Protein AF-0000000079279108 (afdb_homodimer)

Structure (mmCIF, N/CA/C/O backbone):
data_AF-0000000079279108-model_v1
#
loop_
_entity.id
_entity.type
_entity.pdbx_description
1 polymer 'HAT C-terminal dimerisation domain-containing protein'
#
loop_
_atom_site.group_PDB
_atom_site.id
_atom_site.type_symbol
_atom_site.label_atom_id
_atom_site.label_alt_id
_atom_site.label_comp_id
_atom_site.label_asym_id
_atom_site.label_entity_id
_atom_site.label_seq_id
_atom_site.pdbx_PDB_ins_code
_atom_site.Cartn_x
_atom_site.Cartn_y
_atom_site.Cartn_z
_atom_site.occupancy
_atom_site.B_iso_or_equiv
_atom_site.auth_seq_id
_atom_site.auth_comp_id
_atom_site.auth_asym_id
_atom_site.auth_atom_id
_atom_site.pdbx_PDB_model_num
ATOM 1 N N . MET A 1 1 ? -10.445 35.812 -70.25 1 23.31 1 MET A N 1
ATOM 2 C CA . MET A 1 1 ? -10.172 35.562 -68.812 1 23.31 1 MET A CA 1
ATOM 3 C C . MET A 1 1 ? -9.758 34.125 -68.562 1 23.31 1 MET A C 1
ATOM 5 O O . MET A 1 1 ? -10.562 33.219 -68.75 1 23.31 1 MET A O 1
ATOM 9 N N . THR A 1 2 ? -8.523 33.781 -68.938 1 29.48 2 THR A N 1
ATOM 10 C CA . THR A 1 2 ? -7.887 32.469 -69 1 29.48 2 THR A CA 1
ATOM 11 C C . THR A 1 2 ? -7.844 31.828 -67.562 1 29.48 2 THR A C 1
ATOM 13 O O . THR A 1 2 ? -7.43 32.469 -66.625 1 29.48 2 THR A O 1
ATOM 16 N N . THR A 1 3 ? -8.789 30.969 -67.312 1 30.91 3 THR A N 1
ATOM 17 C CA . THR A 1 3 ? -9.062 30.281 -66.062 1 30.91 3 THR A CA 1
ATOM 18 C C . THR A 1 3 ? -7.789 29.656 -65.5 1 30.91 3 THR A C 1
ATOM 20 O O . THR A 1 3 ? -7.145 28.844 -66.188 1 30.91 3 THR A O 1
ATOM 23 N N . LYS A 1 4 ? -6.941 30.484 -64.875 1 30.44 4 LYS A N 1
ATOM 24 C CA . LYS A 1 4 ? -5.723 30.047 -64.25 1 30.44 4 LYS A CA 1
ATOM 25 C C . LYS A 1 4 ? -5.938 28.703 -63.531 1 30.44 4 LYS A C 1
ATOM 27 O O . LYS A 1 4 ? -6.816 28.578 -62.688 1 30.44 4 LYS A O 1
ATOM 32 N N . ALA A 1 5 ? -5.812 27.734 -64.312 1 32.38 5 ALA A N 1
ATOM 33 C CA . ALA A 1 5 ? -5.922 26.359 -63.812 1 32.38 5 ALA A CA 1
ATOM 34 C C . ALA A 1 5 ? -5.16 26.188 -62.5 1 32.38 5 ALA A C 1
ATOM 36 O O . ALA A 1 5 ? -3.988 26.562 -62.406 1 32.38 5 ALA A O 1
ATOM 37 N N . THR A 1 6 ? -5.738 26.516 -61.438 1 38.75 6 THR A N 1
ATOM 38 C CA . THR A 1 6 ? -5.191 26.312 -60.125 1 38.75 6 THR A CA 1
ATOM 39 C C . THR A 1 6 ? -4.391 25.016 -60.062 1 38.75 6 THR A C 1
ATOM 41 O O . THR A 1 6 ? -4.918 23.938 -60.344 1 38.75 6 THR A O 1
ATOM 44 N N . ARG A 1 7 ? -3.184 25.016 -60.531 1 41.59 7 ARG A N 1
ATOM 45 C CA . ARG A 1 7 ? -2.252 23.891 -60.5 1 41.59 7 ARG A CA 1
ATOM 46 C C . ARG A 1 7 ? -2.436 23.062 -59.25 1 41.59 7 ARG A C 1
ATOM 48 O O . ARG A 1 7 ? -2.439 23.609 -58.125 1 41.59 7 ARG A O 1
ATOM 55 N N . LYS A 1 8 ? -3.133 22.094 -59.375 1 48.66 8 LYS A N 1
ATOM 56 C CA . LYS A 1 8 ? -3.361 21.078 -58.344 1 48.66 8 LYS A CA 1
ATOM 57 C C . LYS A 1 8 ? -2.045 20.641 -57.688 1 48.66 8 LYS A C 1
ATOM 59 O O . LYS A 1 8 ? -1.098 20.281 -58.406 1 48.66 8 LYS A O 1
ATOM 64 N N . GLY A 1 9 ? -1.669 21.219 -56.5 1 59.38 9 GLY A N 1
ATOM 65 C CA . GLY A 1 9 ? -0.468 20.891 -55.75 1 59.38 9 GLY A CA 1
ATOM 66 C C . GLY A 1 9 ? -0.207 19.406 -55.656 1 59.38 9 GLY A C 1
ATOM 67 O O . GLY A 1 9 ? -1.136 18.594 -55.75 1 59.38 9 GLY A O 1
ATOM 68 N N . GLN A 1 10 ? 0.991 19.047 -56.062 1 69.5 10 GLN A N 1
ATOM 69 C CA . GLN A 1 10 ? 1.346 17.641 -56.031 1 69.5 10 GLN A CA 1
ATOM 70 C C . GLN A 1 10 ? 1.332 17.125 -54.594 1 69.5 10 GLN A C 1
ATOM 72 O O . GLN A 1 10 ? 1.549 17.875 -53.656 1 69.5 10 GLN A O 1
ATOM 77 N N . PHE A 1 11 ? 0.779 15.891 -54.344 1 76.75 11 PHE A N 1
ATOM 78 C CA . PHE A 1 11 ? 0.675 15.25 -53.031 1 76.75 11 PHE A CA 1
ATOM 79 C C . PHE A 1 11 ? 1.74 14.172 -52.875 1 76.75 11 PHE A C 1
ATOM 81 O O . PHE A 1 11 ? 2.209 13.602 -53.875 1 76.75 11 PHE A O 1
ATOM 88 N N . TYR A 1 12 ? 2.195 13.914 -51.625 1 77 12 TYR A N 1
ATOM 89 C CA . TYR A 1 12 ? 3.18 12.875 -51.344 1 77 12 TYR A CA 1
ATOM 90 C C . TYR A 1 12 ? 2.654 11.5 -51.719 1 77 12 TYR A C 1
ATOM 92 O O . TYR A 1 12 ? 1.53 11.133 -51.344 1 77 12 TYR A O 1
ATOM 100 N N . GLY A 1 13 ? 3.35 10.734 -52.594 1 76.25 13 GLY A N 1
ATOM 101 C CA . GLY A 1 13 ? 3.072 9.352 -52.938 1 76.25 13 GLY A CA 1
ATOM 102 C C . GLY A 1 13 ? 4.082 8.375 -52.344 1 76.25 13 GLY A C 1
ATOM 103 O O . GLY A 1 13 ? 5.254 8.727 -52.188 1 76.25 13 GLY A O 1
ATOM 104 N N . LYS A 1 14 ? 3.641 7.18 -52.094 1 72.75 14 LYS A N 1
ATOM 105 C CA . LYS A 1 14 ? 4.5 6.133 -51.531 1 72.75 14 LYS A CA 1
ATOM 106 C C . LYS A 1 14 ? 5.691 5.867 -52.469 1 72.75 14 LYS A C 1
ATOM 108 O O . LYS A 1 14 ? 6.762 5.465 -52 1 72.75 14 LYS A O 1
ATOM 113 N N . LYS A 1 15 ? 5.598 6.227 -53.656 1 76.94 15 LYS A N 1
ATOM 114 C CA . LYS A 1 15 ? 6.66 6.004 -54.625 1 76.94 15 LYS A CA 1
ATOM 115 C C . LYS A 1 15 ? 7.871 6.891 -54.344 1 76.94 15 LYS A C 1
ATOM 117 O O . LYS A 1 15 ? 9.008 6.508 -54.625 1 76.94 15 LYS A O 1
ATOM 122 N N . TYR A 1 16 ? 7.633 8.039 -53.719 1 79.31 16 TYR A N 1
ATOM 123 C CA . TYR A 1 16 ? 8.734 8.938 -53.406 1 79.31 16 TYR A CA 1
ATOM 124 C C . TYR A 1 16 ? 9.578 8.375 -52.281 1 79.31 16 TYR A C 1
ATOM 126 O O . TYR A 1 16 ? 10.805 8.492 -52.281 1 79.31 16 TYR A O 1
ATOM 134 N N . GLY A 1 17 ? 8.945 7.699 -51.375 1 74.56 17 GLY A N 1
ATOM 135 C CA . GLY A 1 17 ? 9.664 7.039 -50.312 1 74.56 17 GLY A CA 1
ATOM 136 C C . GLY A 1 17 ? 10.477 5.844 -50.781 1 74.56 17 GLY A C 1
ATOM 137 O O . GLY A 1 17 ? 11.516 5.531 -50.188 1 74.56 17 GLY A O 1
ATOM 138 N N . GLN A 1 18 ? 10.125 5.219 -51.812 1 75.69 18 GLN A N 1
ATOM 139 C CA . GLN A 1 18 ? 10.875 4.105 -52.406 1 75.69 18 GLN A CA 1
ATOM 140 C C . GLN A 1 18 ? 12.055 4.609 -53.219 1 75.69 18 GLN A C 1
ATOM 142 O O . GLN A 1 18 ? 13.109 3.98 -53.281 1 75.69 18 GLN A O 1
ATOM 147 N N . GLU A 1 19 ? 11.977 5.738 -53.906 1 79.38 19 GLU A N 1
ATOM 148 C CA . GLU A 1 19 ? 13.023 6.281 -54.781 1 79.38 19 GLU A CA 1
ATOM 149 C C . GLU A 1 19 ? 14.07 7.039 -53.969 1 79.38 19 GLU A C 1
ATOM 151 O O . GLU A 1 19 ? 15.258 7 -54.281 1 79.38 19 GLU A O 1
ATOM 156 N N . PHE A 1 20 ? 13.648 7.777 -52.938 1 77.81 20 PHE A N 1
ATOM 157 C CA . PHE A 1 20 ? 14.516 8.539 -52.031 1 77.81 20 PHE A CA 1
ATOM 158 C C . PHE A 1 20 ? 14.383 8.047 -50.594 1 77.81 20 PHE A C 1
ATOM 160 O O . PHE A 1 20 ? 13.43 8.406 -49.906 1 77.81 20 PHE A O 1
ATOM 167 N N . ASP A 1 21 ? 15.336 7.191 -50.219 1 73.12 21 ASP A N 1
ATOM 168 C CA . ASP A 1 21 ? 15.266 6.48 -48.938 1 73.12 21 ASP A CA 1
ATOM 169 C C . ASP A 1 21 ? 15.195 7.457 -47.75 1 73.12 21 ASP A C 1
ATOM 171 O O . ASP A 1 21 ? 14.734 7.094 -46.688 1 73.12 21 ASP A O 1
ATOM 175 N N . PHE A 1 22 ? 15.477 8.602 -48 1 74.81 22 PHE A N 1
ATOM 176 C CA . PHE A 1 22 ? 15.539 9.562 -46.906 1 74.81 22 PHE A CA 1
ATOM 177 C C . PHE A 1 22 ? 14.266 10.406 -46.844 1 74.81 22 PHE A C 1
ATOM 179 O O . PHE A 1 22 ? 14.125 11.273 -46 1 74.81 22 PHE A O 1
ATOM 186 N N . ILE A 1 23 ? 13.305 10.164 -47.625 1 79.44 23 ILE A N 1
ATOM 187 C CA . ILE A 1 23 ? 12.07 10.938 -47.656 1 79.44 23 ILE A CA 1
ATOM 188 C C . ILE A 1 23 ? 10.906 10.086 -47.188 1 79.44 23 ILE A C 1
ATOM 190 O O . ILE A 1 23 ? 10.773 8.922 -47.562 1 79.44 23 ILE A O 1
ATOM 194 N N . THR A 1 24 ? 10.133 10.57 -46.188 1 80.25 24 THR A N 1
ATOM 195 C CA . THR A 1 24 ? 8.898 9.945 -45.719 1 80.25 24 THR A CA 1
ATOM 196 C C . THR A 1 24 ? 7.738 10.938 -45.75 1 80.25 24 THR A C 1
ATOM 198 O O . THR A 1 24 ? 7.934 12.117 -46.062 1 80.25 24 THR A O 1
ATOM 201 N N . SER A 1 25 ? 6.59 10.352 -45.438 1 79.75 25 SER A N 1
ATOM 202 C CA . SER A 1 25 ? 5.402 11.195 -45.438 1 79.75 25 SER A CA 1
ATOM 203 C C . SER A 1 25 ? 5.48 12.258 -44.344 1 79.75 25 SER A C 1
ATOM 205 O O . SER A 1 25 ? 5.969 11.977 -43.25 1 79.75 25 SER A O 1
ATOM 207 N N . SER A 1 26 ? 5.18 13.508 -44.562 1 77 26 SER A N 1
ATOM 208 C CA . SER A 1 26 ? 5.188 14.609 -43.625 1 77 26 SER A CA 1
ATOM 209 C C . SER A 1 26 ? 3.912 14.625 -42.781 1 77 26 SER A C 1
ATOM 211 O O . SER A 1 26 ? 2.832 14.312 -43.281 1 77 26 SER A O 1
ATOM 213 N N . LYS A 1 27 ? 3.996 14.977 -41.5 1 70.19 27 LYS A N 1
ATOM 214 C CA . LYS A 1 27 ? 2.852 15.094 -40.594 1 70.19 27 LYS A CA 1
ATOM 215 C C . LYS A 1 27 ? 2.133 16.422 -40.812 1 70.19 27 LYS A C 1
ATOM 217 O O . LYS A 1 27 ? 1.02 16.625 -40.312 1 70.19 27 LYS A O 1
ATOM 222 N N . LYS A 1 28 ? 2.645 17.328 -41.5 1 75.12 28 LYS A N 1
ATOM 223 C CA . LYS A 1 28 ? 2.045 18.656 -41.656 1 75.12 28 LYS A CA 1
ATOM 224 C C . LYS A 1 28 ? 0.909 18.625 -42.688 1 75.12 28 LYS A C 1
ATOM 226 O O . LYS A 1 28 ? -0.187 19.125 -42.406 1 75.12 28 LYS A O 1
ATOM 231 N N . ASP A 1 29 ? 1.097 18.266 -43.969 1 74.44 29 ASP A N 1
ATOM 232 C CA . ASP A 1 29 ? 0.097 18.125 -45 1 74.44 29 ASP A CA 1
ATOM 233 C C . ASP A 1 29 ? 0.606 17.219 -46.125 1 74.44 29 ASP A C 1
ATOM 235 O O . ASP A 1 29 ? 1.786 16.859 -46.156 1 74.44 29 ASP A O 1
ATOM 239 N N . LYS A 1 30 ? -0.284 16.797 -47.094 1 77.12 30 LYS A N 1
ATOM 240 C CA . LYS A 1 30 ? 0.033 15.891 -48.188 1 77.12 30 LYS A CA 1
ATOM 241 C C . LYS A 1 30 ? 0.873 16.578 -49.25 1 77.12 30 LYS A C 1
ATOM 243 O O . LYS A 1 30 ? 1.364 15.938 -50.188 1 77.12 30 LYS A O 1
ATOM 248 N N . GLN A 1 31 ? 1.124 17.844 -49.094 1 81.81 31 GLN A N 1
ATOM 249 C CA . GLN A 1 31 ? 1.91 18.578 -50.062 1 81.81 31 GLN A CA 1
ATOM 250 C C . GLN A 1 31 ? 3.35 18.766 -49.594 1 81.81 31 GLN A C 1
ATOM 252 O O . GLN A 1 31 ? 4.137 19.438 -50.25 1 81.81 31 GLN A O 1
ATOM 257 N N . HIS A 1 32 ? 3.707 18.188 -48.5 1 83.94 32 HIS A N 1
ATOM 258 C CA . HIS A 1 32 ? 5.059 18.188 -47.938 1 83.94 32 HIS A CA 1
ATOM 259 C C . HIS A 1 32 ? 5.57 16.766 -47.75 1 83.94 32 HIS A C 1
ATOM 261 O O . HIS A 1 32 ? 4.781 15.844 -47.531 1 83.94 32 HIS A O 1
ATOM 267 N N . ALA A 1 33 ? 6.898 16.578 -47.938 1 82.81 33 ALA A N 1
ATOM 268 C CA . ALA A 1 33 ? 7.617 15.352 -47.594 1 82.81 33 ALA A CA 1
ATOM 269 C C . ALA A 1 33 ? 8.641 15.602 -46.5 1 82.81 33 ALA A C 1
ATOM 271 O O . ALA A 1 33 ? 9.195 16.703 -46.406 1 82.81 33 ALA A O 1
ATOM 272 N N . PHE A 1 34 ? 8.703 14.648 -45.625 1 81.5 34 PHE A N 1
ATOM 273 C CA . PHE A 1 34 ? 9.672 14.766 -44.531 1 81.5 34 PHE A CA 1
ATOM 274 C C . PHE A 1 34 ? 10.992 14.109 -44.906 1 81.5 34 PHE A C 1
ATOM 276 O O . PHE A 1 34 ? 11.031 12.93 -45.25 1 81.5 34 PHE A O 1
ATOM 283 N N . CYS A 1 35 ? 12.07 14.914 -44.875 1 76.38 35 CYS A N 1
ATOM 284 C CA . CYS A 1 35 ? 13.414 14.398 -45.094 1 76.38 35 CYS A CA 1
ATOM 285 C C . CYS A 1 35 ? 14.062 13.945 -43.812 1 76.38 35 CYS A C 1
ATOM 287 O O . CYS A 1 35 ? 14.312 14.758 -42.906 1 76.38 35 CYS A O 1
ATOM 289 N N . LYS A 1 36 ? 14.391 12.664 -43.812 1 74.81 36 LYS A N 1
ATOM 290 C CA . LYS A 1 36 ? 14.992 12.062 -42.625 1 74.81 36 LYS A CA 1
ATOM 291 C C . LYS A 1 36 ? 16.406 12.602 -42.406 1 74.81 36 LYS A C 1
ATOM 293 O O . LYS A 1 36 ? 16.875 12.633 -41.25 1 74.81 36 LYS A O 1
ATOM 298 N N . VAL A 1 37 ? 17.062 13.07 -43.281 1 73 37 VAL A N 1
ATOM 299 C CA . VAL A 1 37 ? 18.438 13.539 -43.219 1 73 37 VAL A CA 1
ATOM 300 C C . VAL A 1 37 ? 18.469 14.969 -42.688 1 73 37 VAL A C 1
ATOM 302 O O . VAL A 1 37 ? 19.234 15.281 -41.781 1 73 37 VAL A O 1
ATOM 305 N N . CYS A 1 38 ? 17.688 15.797 -43.156 1 72.75 38 CYS A N 1
ATOM 306 C CA . CYS A 1 38 ? 17.656 17.203 -42.781 1 72.75 38 CYS A CA 1
ATOM 307 C C . CYS A 1 38 ? 16.609 17.469 -41.719 1 72.75 38 CYS A C 1
ATOM 309 O O . CYS A 1 38 ? 16.531 18.578 -41.156 1 72.75 38 CYS A O 1
ATOM 311 N N . ARG A 1 39 ? 15.805 16.406 -41.375 1 68.25 39 ARG A N 1
ATOM 312 C CA . ARG A 1 39 ? 14.703 16.391 -40.438 1 68.25 39 ARG A CA 1
ATOM 313 C C . ARG A 1 39 ? 13.812 17.609 -40.594 1 68.25 39 ARG A C 1
ATOM 315 O O . ARG A 1 39 ? 13.461 18.266 -39.594 1 68.25 39 ARG A O 1
ATOM 322 N N . ARG A 1 40 ? 13.422 17.859 -41.688 1 77.5 40 ARG A N 1
ATOM 323 C CA . ARG A 1 40 ? 12.531 18.984 -42 1 77.5 40 ARG A CA 1
ATOM 324 C C . ARG A 1 40 ? 11.492 18.578 -43.031 1 77.5 40 ARG A C 1
ATOM 326 O O . ARG A 1 40 ? 11.719 17.656 -43.812 1 77.5 40 ARG A O 1
ATOM 333 N N . ASP A 1 41 ? 10.305 19.203 -42.938 1 81.25 41 ASP A N 1
ATOM 334 C CA . ASP A 1 41 ? 9.281 19.047 -43.969 1 81.25 41 ASP A CA 1
ATOM 335 C C . ASP A 1 41 ? 9.609 19.875 -45.219 1 81.25 41 ASP A C 1
ATOM 337 O O . ASP A 1 41 ? 9.867 21.078 -45.094 1 81.25 41 ASP A O 1
ATOM 341 N N . VAL A 1 42 ? 9.773 19.234 -46.281 1 80.69 42 VAL A N 1
ATOM 342 C CA . VAL A 1 42 ? 10.078 19.859 -47.562 1 80.69 42 VAL A CA 1
ATOM 343 C C . VAL A 1 42 ? 8.805 19.969 -48.406 1 80.69 42 VAL A C 1
ATOM 345 O O . VAL A 1 42 ? 8.07 18.984 -48.562 1 80.69 42 VAL A O 1
ATOM 348 N N . SER A 1 43 ? 8.422 21.125 -48.844 1 81 43 SER A N 1
ATOM 349 C CA . SER A 1 43 ? 7.25 21.312 -49.688 1 81 43 SER A CA 1
ATOM 350 C C . SER A 1 43 ? 7.445 20.672 -51.062 1 81 43 SER A C 1
ATOM 352 O O . SER A 1 43 ? 8.438 20.938 -51.75 1 81 43 SER A O 1
ATOM 354 N N . ILE A 1 44 ? 6.578 19.766 -51.375 1 81.62 44 ILE A N 1
ATOM 355 C CA . ILE A 1 44 ? 6.629 19.109 -52.688 1 81.62 44 ILE A CA 1
ATOM 356 C C . ILE A 1 44 ? 5.461 19.578 -53.562 1 81.62 44 ILE A C 1
ATOM 358 O O . ILE A 1 44 ? 5.117 18.938 -54.531 1 81.62 44 ILE A O 1
ATOM 362 N N . ALA A 1 45 ? 4.727 20.672 -53.25 1 79.12 45 ALA A N 1
ATOM 363 C CA . ALA A 1 45 ? 3.496 21.141 -53.875 1 79.12 45 ALA A CA 1
ATOM 364 C C . ALA A 1 45 ? 3.75 21.594 -55.312 1 79.12 45 ALA A C 1
ATOM 366 O O . ALA A 1 45 ? 2.859 21.5 -56.188 1 79.12 45 ALA A O 1
ATOM 367 N N . HIS A 1 46 ? 5.012 22.031 -55.688 1 78.88 46 HIS A N 1
ATOM 368 C CA . HIS A 1 46 ? 5.258 22.594 -57 1 78.88 46 HIS A CA 1
ATOM 369 C C . HIS A 1 46 ? 5.645 21.516 -58 1 78.88 46 HIS A C 1
ATOM 371 O O . HIS A 1 46 ? 5.102 21.453 -59.125 1 78.88 46 HIS A O 1
ATOM 377 N N . GLY A 1 47 ? 6.68 20.625 -57.781 1 78.31 47 GLY A N 1
ATOM 378 C CA . GLY A 1 47 ? 7.188 19.688 -58.781 1 78.31 47 GLY A CA 1
ATOM 379 C C . GLY A 1 47 ? 7.25 18.266 -58.281 1 78.31 47 GLY A C 1
ATOM 380 O O . GLY A 1 47 ? 7.781 17.391 -58.938 1 78.31 47 GLY A O 1
ATOM 381 N N . GLY A 1 48 ? 6.66 17.922 -57.25 1 78.75 48 GLY A N 1
ATOM 382 C CA . GLY A 1 48 ? 6.656 16.578 -56.656 1 78.75 48 GLY A CA 1
ATOM 383 C C . GLY A 1 48 ? 8.047 15.977 -56.562 1 78.75 48 GLY A C 1
ATOM 384 O O . GLY A 1 48 ? 8.859 16.422 -55.75 1 78.75 48 GLY A O 1
ATOM 385 N N . ARG A 1 49 ? 8.367 15.086 -57.469 1 79.88 49 ARG A N 1
ATOM 386 C CA . ARG A 1 49 ? 9.656 14.398 -57.531 1 79.88 49 ARG A CA 1
ATOM 387 C C . ARG A 1 49 ? 10.789 15.391 -57.75 1 79.88 49 ARG A C 1
ATOM 389 O O . ARG A 1 49 ? 11.859 15.258 -57.125 1 79.88 49 ARG A O 1
ATOM 396 N N . ASN A 1 50 ? 10.602 16.359 -58.531 1 81.62 50 ASN A N 1
ATOM 397 C CA . ASN A 1 50 ? 11.648 17.328 -58.844 1 81.62 50 ASN A CA 1
ATOM 398 C C . ASN A 1 50 ? 11.961 18.234 -57.656 1 81.62 50 ASN A C 1
ATOM 400 O O . ASN A 1 50 ? 13.094 18.672 -57.469 1 81.62 50 ASN A O 1
ATOM 404 N N . ASP A 1 51 ? 10.992 18.5 -56.781 1 82.75 51 ASP A N 1
ATOM 405 C CA . ASP A 1 51 ? 11.234 19.281 -55.562 1 82.75 51 ASP A CA 1
ATOM 406 C C . ASP A 1 51 ? 12.078 18.484 -54.562 1 82.75 51 ASP A C 1
ATOM 408 O O . ASP A 1 51 ? 12.938 19.047 -53.875 1 82.75 51 ASP A O 1
ATOM 412 N N . ILE A 1 52 ? 11.891 17.141 -54.562 1 81.62 52 ILE A N 1
ATOM 413 C CA . ILE A 1 52 ? 12.711 16.281 -53.719 1 81.62 52 ILE A CA 1
ATOM 414 C C . ILE A 1 52 ? 14.141 16.234 -54.281 1 81.62 52 ILE A C 1
ATOM 416 O O . ILE A 1 52 ? 15.102 16.359 -53.5 1 81.62 52 ILE A O 1
ATOM 420 N N . VAL A 1 53 ? 14.297 16.109 -55.531 1 81.94 53 VAL A N 1
ATOM 421 C CA . VAL A 1 53 ? 15.617 16.078 -56.156 1 81.94 53 VAL A CA 1
ATOM 422 C C . VAL A 1 53 ? 16.328 17.406 -55.906 1 81.94 53 VAL A C 1
ATOM 424 O O . VAL A 1 53 ? 17.531 17.422 -55.625 1 81.94 53 VAL A O 1
ATOM 427 N N . LYS A 1 54 ? 15.594 18.5 -56.031 1 82.06 54 LYS A N 1
ATOM 428 C CA . LYS A 1 54 ? 16.188 19.812 -55.719 1 82.06 54 LYS A CA 1
ATOM 429 C C . LYS A 1 54 ? 16.594 19.906 -54.25 1 82.06 54 LYS A C 1
ATOM 431 O O . LYS A 1 54 ? 17.641 20.469 -53.938 1 82.06 54 LYS A O 1
ATOM 436 N N . HIS A 1 55 ? 15.797 19.375 -53.312 1 80.44 55 HIS A N 1
ATOM 437 C CA . HIS A 1 55 ? 16.156 19.344 -51.906 1 80.44 55 HIS A CA 1
ATOM 438 C C . HIS A 1 55 ? 17.438 18.531 -51.688 1 80.44 55 HIS A C 1
ATOM 440 O O . HIS A 1 55 ? 18.297 18.938 -50.875 1 80.44 55 HIS A O 1
ATOM 446 N N . THR A 1 56 ? 17.641 17.422 -52.375 1 77.5 56 THR A N 1
ATOM 447 C CA . THR A 1 56 ? 18.844 16.609 -52.219 1 77.5 56 THR A CA 1
ATOM 448 C C . THR A 1 56 ? 20.078 17.391 -52.625 1 77.5 56 THR A C 1
ATOM 450 O O . THR A 1 56 ? 21.172 17.141 -52.094 1 77.5 56 THR A O 1
ATOM 453 N N . LYS A 1 57 ? 19.938 18.359 -53.469 1 75.25 57 LYS A N 1
ATOM 454 C CA . LYS A 1 57 ? 21.078 19.141 -53.969 1 75.25 57 LYS A CA 1
ATOM 455 C C . LYS A 1 57 ? 21.234 20.422 -53.156 1 75.25 57 LYS A C 1
ATOM 457 O O . LYS A 1 57 ? 22.188 21.188 -53.375 1 75.25 57 LYS A O 1
ATOM 462 N N . SER A 1 58 ? 20.25 20.656 -52.312 1 76.19 58 SER A N 1
ATOM 463 C CA . SER A 1 58 ? 20.359 21.875 -51.5 1 76.19 58 SER A CA 1
ATOM 464 C C . SER A 1 58 ? 21.531 21.781 -50.531 1 76.19 58 SER A C 1
ATOM 466 O O . SER A 1 58 ? 21.906 20.688 -50.125 1 76.19 58 SER A O 1
ATOM 468 N N . LYS A 1 59 ? 22.203 22.922 -50.125 1 69.75 59 LYS A N 1
ATOM 469 C CA . LYS A 1 59 ? 23.344 22.969 -49.219 1 69.75 59 LYS A CA 1
ATOM 470 C C . LYS A 1 59 ? 22.984 22.375 -47.875 1 69.75 59 LYS A C 1
ATOM 472 O O . LYS A 1 59 ? 23.797 21.656 -47.25 1 69.75 59 LYS A O 1
ATOM 477 N N . LEU A 1 60 ? 21.797 22.547 -47.438 1 66 60 LEU A N 1
ATOM 478 C CA . LEU A 1 60 ? 21.359 22.047 -46.156 1 66 60 LEU A CA 1
ATOM 479 C C . LEU A 1 60 ? 21.266 20.531 -46.156 1 66 60 LEU A C 1
ATOM 481 O O . LEU A 1 60 ? 21.703 19.875 -45.188 1 66 60 LEU A O 1
ATOM 485 N N . HIS A 1 61 ? 20.766 19.922 -47.062 1 72.25 61 HIS A N 1
ATOM 486 C CA . HIS A 1 61 ? 20.688 18.469 -47.125 1 72.25 61 HIS A CA 1
ATOM 487 C C . HIS A 1 61 ? 22.062 17.859 -47.312 1 72.25 61 HIS A C 1
ATOM 489 O O . HIS A 1 61 ? 22.406 16.875 -46.625 1 72.25 61 HIS A O 1
ATOM 495 N N . VAL A 1 62 ? 22.875 18.422 -48.156 1 73.44 62 VAL A N 1
ATOM 496 C CA . VAL A 1 62 ? 24.219 17.922 -48.375 1 73.44 62 VAL A CA 1
ATOM 497 C C . VAL A 1 62 ? 25.062 18.078 -47.125 1 73.44 62 VAL A C 1
ATOM 499 O O . VAL A 1 62 ? 25.797 17.156 -46.75 1 73.44 62 VAL A O 1
ATOM 502 N N . ASP A 1 63 ? 24.922 19.156 -46.375 1 65.94 63 ASP A N 1
ATOM 503 C CA . ASP A 1 63 ? 25.641 19.344 -45.094 1 65.94 63 ASP A CA 1
ATOM 504 C C . ASP A 1 63 ? 25.109 18.375 -44.031 1 65.94 63 ASP A C 1
ATOM 506 O O . ASP A 1 63 ? 25.891 17.797 -43.281 1 65.94 63 ASP A O 1
ATOM 510 N N . SER A 1 64 ? 23.828 18.141 -44.031 1 66.25 64 SER A N 1
ATOM 511 C CA . SER A 1 64 ? 23.25 17.203 -43.062 1 66.25 64 SER A CA 1
ATOM 512 C C . SER A 1 64 ? 23.609 15.766 -43.406 1 66.25 64 SER A C 1
ATOM 514 O O . SER A 1 64 ? 23.859 14.953 -42.5 1 66.25 64 SER A O 1
ATOM 516 N N . MET A 1 65 ? 23.672 15.477 -44.562 1 64.25 65 MET A N 1
ATOM 517 C CA . MET A 1 65 ? 24.125 14.156 -45 1 64.25 65 MET A CA 1
ATOM 518 C C . MET A 1 65 ? 25.625 13.992 -44.75 1 64.25 65 MET A C 1
ATOM 520 O O . MET A 1 65 ? 26.062 12.922 -44.312 1 64.25 65 MET A O 1
ATOM 524 N N . SER A 1 66 ? 26.422 14.953 -45.031 1 61.41 66 SER A N 1
ATOM 525 C CA . SER A 1 66 ? 27.844 14.891 -44.719 1 61.41 66 SER A CA 1
ATOM 526 C C . SER A 1 66 ? 28.094 14.82 -43.219 1 61.41 66 SER A C 1
ATOM 528 O O . SER A 1 66 ? 28.969 14.086 -42.75 1 61.41 66 SER A O 1
ATOM 530 N N . MET A 1 67 ? 27.344 15.523 -42.406 1 54.09 67 MET A N 1
ATOM 531 C CA . MET A 1 67 ? 27.469 15.414 -40.969 1 54.09 67 MET A CA 1
ATOM 532 C C . MET A 1 67 ? 26.984 14.047 -40.469 1 54.09 67 MET A C 1
ATOM 534 O O . MET A 1 67 ? 27.578 13.461 -39.562 1 54.09 67 MET A O 1
ATOM 538 N N . ARG A 1 68 ? 25.953 13.484 -41.031 1 48.38 68 ARG A N 1
ATOM 539 C CA . ARG A 1 68 ? 25.5 12.141 -40.719 1 48.38 68 ARG A CA 1
ATOM 540 C C . ARG A 1 68 ? 26.469 11.086 -41.25 1 48.38 68 ARG A C 1
ATOM 542 O O . ARG A 1 68 ? 26.734 10.078 -40.594 1 48.38 68 ARG A O 1
ATOM 549 N N . THR A 1 69 ? 26.922 11.156 -42.406 1 48.31 69 THR A N 1
ATOM 550 C CA . THR A 1 69 ? 27.969 10.281 -42.938 1 48.31 69 THR A CA 1
ATOM 551 C C . THR A 1 69 ? 29.266 10.5 -42.156 1 48.31 69 THR A C 1
ATOM 553 O O . THR A 1 69 ? 30 9.547 -41.875 1 48.31 69 THR A O 1
ATOM 556 N N . GLU A 1 70 ? 29.719 11.703 -41.938 1 42.22 70 GLU A N 1
ATOM 557 C CA . GLU A 1 70 ? 30.859 11.891 -41.062 1 42.22 70 GLU A CA 1
ATOM 558 C C . GLU A 1 70 ? 30.562 11.414 -39.625 1 42.22 70 GLU A C 1
ATOM 560 O O . GLU A 1 70 ? 31.422 10.828 -38.969 1 42.22 70 GLU A O 1
ATOM 565 N N . ALA A 1 71 ? 29.359 11.625 -39.156 1 39.44 71 ALA A N 1
ATOM 566 C CA . ALA A 1 71 ? 28.969 11 -37.906 1 39.44 71 ALA A CA 1
ATOM 567 C C . ALA A 1 71 ? 28.844 9.484 -38.062 1 39.44 71 ALA A C 1
ATOM 569 O O . ALA A 1 71 ? 29.25 8.727 -37.156 1 39.44 71 ALA A O 1
ATOM 570 N N . HIS A 1 72 ? 28.281 8.914 -39.062 1 38.38 72 HIS A N 1
ATOM 571 C CA . HIS A 1 72 ? 28.328 7.496 -39.406 1 38.38 72 HIS A CA 1
ATOM 572 C C . HIS A 1 72 ? 29.75 7.047 -39.719 1 38.38 72 HIS A C 1
ATOM 574 O O . HIS A 1 72 ? 30.156 5.941 -39.375 1 38.38 72 HIS A O 1
ATOM 580 N N . SER A 1 73 ? 30.484 7.664 -40.562 1 37.72 73 SER A N 1
ATOM 581 C CA . SER A 1 73 ? 31.891 7.336 -40.781 1 37.72 73 SER A CA 1
ATOM 582 C C . SER A 1 73 ? 32.719 7.562 -39.531 1 37.72 73 SER A C 1
ATOM 584 O O . SER A 1 73 ? 33.625 6.789 -39.25 1 37.72 73 SER A O 1
ATOM 586 N N . THR A 1 74 ? 32.594 8.766 -38.844 1 35.69 74 THR A N 1
ATOM 587 C CA . THR A 1 74 ? 33.188 8.812 -37.5 1 35.69 74 THR A CA 1
ATOM 588 C C . THR A 1 74 ? 32.469 7.84 -36.562 1 35.69 74 THR A C 1
ATOM 590 O O . THR A 1 74 ? 33.062 7.332 -35.625 1 35.69 74 THR A O 1
ATOM 593 N N . MET A 1 75 ? 31.234 7.516 -36.719 1 32.44 75 MET A N 1
ATOM 594 C CA . MET A 1 75 ? 30.562 6.418 -36.031 1 32.44 75 MET A CA 1
ATOM 595 C C . MET A 1 75 ? 31.062 5.07 -36.531 1 32.44 75 MET A C 1
ATOM 597 O O . MET A 1 75 ? 31.188 4.121 -35.75 1 32.44 75 MET A O 1
ATOM 601 N N . LYS A 1 76 ? 31.141 4.691 -37.844 1 34.12 76 LYS A N 1
ATOM 602 C CA . LYS A 1 76 ? 31.812 3.498 -38.344 1 34.12 76 LYS A CA 1
ATOM 603 C C . LYS A 1 76 ? 33.281 3.467 -37.875 1 34.12 76 LYS A C 1
ATOM 605 O O . LYS A 1 76 ? 33.812 2.406 -37.531 1 34.12 76 LYS A O 1
ATOM 610 N N . LEU A 1 77 ? 34.062 4.441 -38.281 1 31.3 77 LEU A N 1
ATOM 611 C CA . LEU A 1 77 ? 35.438 4.434 -37.812 1 31.3 77 LEU A CA 1
ATOM 612 C C . LEU A 1 77 ? 35.531 4.496 -36.312 1 31.3 77 LEU A C 1
ATOM 614 O O . LEU A 1 77 ? 36.469 3.949 -35.719 1 31.3 77 LEU A O 1
ATOM 618 N N . THR A 1 78 ? 34.844 5.492 -35.688 1 31.31 78 THR A N 1
ATOM 619 C CA . THR A 1 78 ? 34.656 5.262 -34.25 1 31.31 78 THR A CA 1
ATOM 620 C C . THR A 1 78 ? 33.781 4.027 -34 1 31.31 78 THR A C 1
ATOM 622 O O . THR A 1 78 ? 32.594 4.137 -33.844 1 31.31 78 THR A O 1
ATOM 625 N N . SER A 1 79 ? 33.344 3.184 -34.906 1 34.44 79 SER A N 1
ATOM 626 C CA . SER A 1 79 ? 33.062 1.771 -34.656 1 34.44 79 SER A CA 1
ATOM 627 C C . SER A 1 79 ? 33.594 1.354 -33.281 1 34.44 79 SER A C 1
ATOM 629 O O . SER A 1 79 ? 34.812 1.232 -33.062 1 34.44 79 SER A O 1
ATOM 631 N N . TRP A 1 80 ? 33.219 1.963 -32.312 1 34.06 80 TRP A N 1
ATOM 632 C CA . TRP A 1 80 ? 33.438 2.004 -30.875 1 34.06 80 TRP A CA 1
ATOM 633 C C . TRP A 1 80 ? 33.719 0.605 -30.328 1 34.06 80 TRP A C 1
ATOM 635 O O . TRP A 1 80 ? 32.812 -0.219 -30.25 1 34.06 80 TRP A O 1
ATOM 645 N N . ALA A 1 81 ? 34.469 -0.094 -30.844 1 37.78 81 ALA A N 1
ATOM 646 C CA . ALA A 1 81 ? 35.125 -1.14 -30.078 1 37.78 81 ALA A CA 1
ATOM 647 C C . ALA A 1 81 ? 35 -0.901 -28.578 1 37.78 81 ALA A C 1
ATOM 649 O O . ALA A 1 81 ? 35.594 0.027 -28.031 1 37.78 81 ALA A O 1
ATOM 650 N N . SER A 1 82 ? 33.75 -0.853 -28.156 1 49.88 82 SER A N 1
ATOM 651 C CA . SER A 1 82 ? 33.562 -0.828 -26.719 1 49.88 82 SER A CA 1
ATOM 652 C C . SER A 1 82 ? 34.781 -1.345 -25.969 1 49.88 82 SER A C 1
ATOM 654 O O . SER A 1 82 ? 35.219 -2.477 -26.203 1 49.88 82 SER A O 1
ATOM 656 N N . THR A 1 83 ? 35.75 -0.461 -25.859 1 61 83 THR A N 1
ATOM 657 C CA . THR A 1 83 ? 36.906 -0.793 -25.047 1 61 83 THR A CA 1
ATOM 658 C C . THR A 1 83 ? 36.5 -1.633 -23.844 1 61 83 THR A C 1
ATOM 660 O O . THR A 1 83 ? 35.344 -1.687 -23.484 1 61 83 THR A O 1
ATOM 663 N N . SER A 1 84 ? 37.344 -2.541 -23.734 1 71.56 84 SER A N 1
ATOM 664 C CA . SER A 1 84 ? 37.188 -3.352 -22.531 1 71.56 84 SER A CA 1
ATOM 665 C C . SER A 1 84 ? 36.656 -2.516 -21.375 1 71.56 84 SER A C 1
ATOM 667 O O . SER A 1 84 ? 35.812 -2.982 -20.594 1 71.56 84 SER A O 1
ATOM 669 N N . GLN A 1 85 ? 36.906 -1.174 -21.5 1 77.62 85 GLN A N 1
ATOM 670 C CA . GLN A 1 85 ? 36.5 -0.306 -20.406 1 77.62 85 GLN A CA 1
ATOM 671 C C . GLN A 1 85 ? 35.031 0.062 -20.547 1 77.62 85 GLN A C 1
ATOM 673 O O . GLN A 1 85 ? 34.312 0.132 -19.547 1 77.62 85 GLN A O 1
ATOM 678 N N . ASP A 1 86 ? 34.562 0.228 -21.766 1 83 86 ASP A N 1
ATOM 679 C CA . ASP A 1 86 ? 33.188 0.586 -22 1 83 86 ASP A CA 1
ATOM 680 C C . ASP A 1 86 ? 32.25 -0.568 -21.641 1 83 86 ASP A C 1
ATOM 682 O O . ASP A 1 86 ? 31.156 -0.35 -21.094 1 83 86 ASP A O 1
ATOM 686 N N . LEU A 1 87 ? 32.75 -1.67 -21.922 1 89.94 87 LEU A N 1
ATOM 687 C CA . LEU A 1 87 ? 31.938 -2.842 -21.609 1 89.94 87 LEU A CA 1
ATOM 688 C C . LEU A 1 87 ? 31.828 -3.031 -20.094 1 89.94 87 LEU A C 1
ATOM 690 O O . LEU A 1 87 ? 30.781 -3.475 -19.594 1 89.94 87 LEU A O 1
ATOM 694 N N . ASN A 1 88 ? 32.906 -2.641 -19.453 1 89.69 88 ASN A N 1
ATOM 695 C CA . ASN A 1 88 ? 32.875 -2.746 -18 1 89.69 88 ASN A CA 1
ATOM 696 C C . ASN A 1 88 ? 31.891 -1.759 -17.391 1 89.69 88 ASN A C 1
ATOM 698 O O . ASN A 1 88 ? 31.234 -2.07 -16.391 1 89.69 88 ASN A O 1
ATOM 702 N N . VAL A 1 89 ? 31.828 -0.653 -17.984 1 92 89 VAL A N 1
ATOM 703 C CA . VAL A 1 89 ? 30.891 0.348 -17.5 1 92 89 VAL A CA 1
ATOM 704 C C . VAL A 1 89 ? 29.453 -0.117 -17.75 1 92 89 VAL A C 1
ATOM 706 O O . VAL A 1 89 ? 28.594 0.009 -16.875 1 92 89 VAL A O 1
ATOM 709 N N . THR A 1 90 ? 29.25 -0.616 -18.953 1 93.56 90 THR A N 1
ATOM 710 C CA . THR A 1 90 ? 27.922 -1.128 -19.266 1 93.56 90 THR A CA 1
ATOM 711 C C . THR A 1 90 ? 27.562 -2.287 -18.344 1 93.56 90 THR A C 1
ATOM 713 O O . THR A 1 90 ? 26.391 -2.438 -17.953 1 93.56 90 THR A O 1
ATOM 716 N N . ARG A 1 91 ? 28.5 -3.094 -18.078 1 95 91 ARG A N 1
ATOM 717 C CA . ARG A 1 91 ? 28.281 -4.188 -17.141 1 95 91 ARG A CA 1
ATOM 718 C C . ARG A 1 91 ? 27.859 -3.66 -15.766 1 95 91 ARG A C 1
ATOM 720 O O . ARG A 1 91 ? 26.953 -4.199 -15.141 1 95 91 ARG A O 1
ATOM 727 N N . ALA A 1 92 ? 28.562 -2.631 -15.328 1 95.56 92 ALA A N 1
ATOM 728 C CA . ALA A 1 92 ? 28.219 -2.016 -14.047 1 95.56 92 ALA A CA 1
ATOM 729 C C . ALA A 1 92 ? 26.781 -1.479 -14.062 1 95.56 92 ALA A C 1
ATOM 731 O O . ALA A 1 92 ? 26.047 -1.64 -13.094 1 95.56 92 ALA A O 1
ATOM 732 N N . GLU A 1 93 ? 26.422 -0.868 -15.141 1 96.31 93 GLU A N 1
ATOM 733 C CA . GLU A 1 93 ? 25.078 -0.308 -15.273 1 96.31 93 GLU A CA 1
ATOM 734 C C . GLU A 1 93 ? 24.016 -1.407 -15.289 1 96.31 93 GLU A C 1
ATOM 736 O O . GLU A 1 93 ? 22.938 -1.248 -14.719 1 96.31 93 GLU A O 1
ATOM 741 N N . CYS A 1 94 ? 24.312 -2.531 -15.914 1 95.88 94 CYS A N 1
ATOM 742 C CA . CYS A 1 94 ? 23.406 -3.67 -15.93 1 95.88 94 CYS A CA 1
ATOM 743 C C . CYS A 1 94 ? 23.266 -4.277 -14.539 1 95.88 94 CYS A C 1
ATOM 745 O O . CYS A 1 94 ? 22.172 -4.688 -14.141 1 95.88 94 CYS A O 1
ATOM 747 N N . LEU A 1 95 ? 24.359 -4.297 -13.859 1 96.5 95 LEU A N 1
ATOM 748 C CA . LEU A 1 95 ? 24.328 -4.832 -12.5 1 96.5 95 LEU A CA 1
ATOM 749 C C . LEU A 1 95 ? 23.469 -3.959 -11.586 1 96.5 95 LEU A C 1
ATOM 751 O O . LEU A 1 95 ? 22.688 -4.473 -10.797 1 96.5 95 LEU A O 1
ATOM 755 N N . PHE A 1 96 ? 23.594 -2.662 -11.695 1 97.12 96 PHE A N 1
ATOM 756 C CA . PHE A 1 96 ? 22.75 -1.759 -10.922 1 97.12 96 PHE A CA 1
ATOM 757 C C . PHE A 1 96 ? 21.297 -1.896 -11.312 1 97.12 96 PHE A C 1
ATOM 759 O O . PHE A 1 96 ? 20.406 -1.782 -10.469 1 97.12 96 PHE A O 1
ATOM 766 N N . THR A 1 97 ? 21.078 -2.096 -12.578 1 96.69 97 THR A N 1
ATOM 767 C CA . THR A 1 97 ? 19.703 -2.314 -13.039 1 96.69 97 THR A CA 1
ATOM 768 C C . THR A 1 97 ? 19.109 -3.557 -12.383 1 96.69 97 THR A C 1
ATOM 770 O O . THR A 1 97 ? 17.953 -3.539 -11.938 1 96.69 97 THR A O 1
ATOM 773 N N . ALA A 1 98 ? 19.906 -4.594 -12.312 1 96.38 98 ALA A N 1
ATOM 774 C CA . ALA A 1 98 ? 19.469 -5.816 -11.641 1 96.38 98 ALA A CA 1
ATOM 775 C C . ALA A 1 98 ? 19.141 -5.547 -10.18 1 96.38 98 ALA A C 1
ATOM 777 O O . ALA A 1 98 ? 18.188 -6.121 -9.633 1 96.38 98 ALA A O 1
ATOM 778 N N . PHE A 1 99 ? 19.922 -4.664 -9.602 1 96.44 99 PHE A N 1
ATOM 779 C CA . PHE A 1 99 ? 19.703 -4.289 -8.211 1 96.44 99 PHE A CA 1
ATOM 780 C C . PHE A 1 99 ? 18.359 -3.586 -8.039 1 96.44 99 PHE A C 1
ATOM 782 O O . PHE A 1 99 ? 17.609 -3.896 -7.113 1 96.44 99 PHE A O 1
ATOM 789 N N . TYR A 1 100 ? 18.047 -2.65 -8.953 1 96.38 100 TYR A N 1
ATOM 790 C CA . TYR A 1 100 ? 16.781 -1.93 -8.891 1 96.38 100 TYR A CA 1
ATOM 791 C C . TYR A 1 100 ? 15.602 -2.889 -8.992 1 96.38 100 TYR A C 1
ATOM 793 O O . TYR A 1 100 ? 14.617 -2.766 -8.25 1 96.38 100 TYR A O 1
ATOM 801 N N . LEU A 1 101 ? 15.711 -3.826 -9.836 1 96.19 101 LEU A N 1
ATOM 802 C CA . LEU A 1 101 ? 14.609 -4.734 -10.133 1 96.19 101 LEU A CA 1
ATOM 803 C C . LEU A 1 101 ? 14.383 -5.703 -8.977 1 96.19 101 LEU A C 1
ATOM 805 O O . LEU A 1 101 ? 13.242 -5.918 -8.555 1 96.19 101 LEU A O 1
ATOM 809 N N . GLU A 1 102 ? 15.43 -6.25 -8.445 1 95.5 102 GLU A N 1
ATOM 810 C CA . GLU A 1 102 ? 15.305 -7.223 -7.363 1 95.5 102 GLU A CA 1
ATOM 811 C C . GLU A 1 102 ? 14.648 -6.598 -6.133 1 95.5 102 GLU A C 1
ATOM 813 O O . GLU A 1 102 ? 13.82 -7.23 -5.477 1 95.5 102 GLU A O 1
ATOM 818 N N . HIS A 1 103 ? 15.016 -5.426 -5.867 1 94 103 HIS A N 1
ATOM 819 C CA . HIS A 1 103 ? 14.547 -4.801 -4.637 1 94 103 HIS A CA 1
ATOM 820 C C . HIS A 1 103 ? 13.367 -3.867 -4.902 1 94 103 HIS A C 1
ATOM 822 O O . HIS A 1 103 ? 13.008 -3.059 -4.047 1 94 103 HIS A O 1
ATOM 828 N N . ASN A 1 104 ? 12.781 -3.904 -6.082 1 92.81 104 ASN A N 1
ATOM 829 C CA . ASN A 1 104 ? 11.578 -3.162 -6.461 1 92.81 104 ASN A CA 1
ATOM 830 C C . ASN A 1 104 ? 11.773 -1.659 -6.285 1 92.81 104 ASN A C 1
ATOM 832 O O . ASN A 1 104 ? 10.898 -0.977 -5.738 1 92.81 104 ASN A O 1
ATOM 836 N N . ILE A 1 105 ? 12.953 -1.126 -6.625 1 93.75 105 ILE A N 1
ATOM 837 C CA . ILE A 1 105 ? 13.266 0.296 -6.531 1 93.75 105 ILE A CA 1
ATOM 838 C C . ILE A 1 105 ? 12.766 1.017 -7.777 1 93.75 105 ILE A C 1
ATOM 840 O O . ILE A 1 105 ? 12.992 0.556 -8.898 1 93.75 105 ILE A O 1
ATOM 844 N N . PRO A 1 106 ? 12.031 2.156 -7.543 1 92.12 106 PRO A N 1
ATOM 845 C CA . PRO A 1 106 ? 11.609 2.922 -8.719 1 92.12 106 PRO A CA 1
ATOM 846 C C . PRO A 1 106 ? 12.781 3.307 -9.625 1 92.12 106 PRO A C 1
ATOM 848 O O . PRO A 1 106 ? 13.852 3.672 -9.125 1 92.12 106 PRO A O 1
ATOM 851 N N . LEU A 1 107 ? 12.594 3.285 -10.906 1 92.88 107 LEU A N 1
ATOM 852 C CA . LEU A 1 107 ? 13.672 3.529 -11.859 1 92.88 107 LEU A CA 1
ATOM 853 C C . LEU A 1 107 ? 14.094 4.996 -11.844 1 92.88 107 LEU A C 1
ATOM 855 O O . LEU A 1 107 ? 15.18 5.34 -12.305 1 92.88 107 LEU A O 1
ATOM 859 N N . SER A 1 108 ? 13.242 5.844 -11.328 1 91.62 108 SER A N 1
ATOM 860 C CA . SER A 1 108 ? 13.586 7.258 -11.203 1 91.62 108 SER A CA 1
ATOM 861 C C . SER A 1 108 ? 14.75 7.461 -10.242 1 91.62 108 SER A C 1
ATOM 863 O O . SER A 1 108 ? 15.484 8.445 -10.344 1 91.62 108 SER A O 1
ATOM 865 N N . ALA A 1 109 ? 14.93 6.562 -9.297 1 93.69 109 ALA A N 1
ATOM 866 C CA . ALA A 1 109 ? 16.016 6.652 -8.32 1 93.69 109 ALA A CA 1
ATOM 867 C C . ALA A 1 109 ? 17.375 6.5 -9 1 93.69 109 ALA A C 1
ATOM 869 O O . ALA A 1 109 ? 18.391 6.941 -8.461 1 93.69 109 ALA A O 1
ATOM 870 N N . ALA A 1 110 ? 17.375 5.84 -10.18 1 95.25 110 ALA A N 1
ATOM 871 C CA . ALA A 1 110 ? 18.609 5.605 -10.906 1 95.25 110 ALA A CA 1
ATOM 872 C C . ALA A 1 110 ? 19.297 6.922 -11.25 1 95.25 110 ALA A C 1
ATOM 874 O O . ALA A 1 110 ? 20.531 6.98 -11.367 1 95.25 110 ALA A O 1
ATOM 875 N N . SER A 1 111 ? 18.578 8.023 -11.383 1 94.94 111 SER A N 1
ATOM 876 C CA . SER A 1 111 ? 19.125 9.32 -11.75 1 94.94 111 SER A CA 1
ATOM 877 C C . SER A 1 111 ? 20.031 9.867 -10.641 1 94.94 111 SER A C 1
ATOM 879 O O . SER A 1 111 ? 20.859 10.742 -10.891 1 94.94 111 SER A O 1
ATOM 881 N N . HIS A 1 112 ? 19.859 9.414 -9.438 1 96.31 112 HIS A N 1
ATOM 882 C CA . HIS A 1 112 ? 20.641 9.914 -8.32 1 96.31 112 HIS A CA 1
ATOM 883 C C . HIS A 1 112 ? 21.906 9.078 -8.109 1 96.31 112 HIS A C 1
ATOM 885 O O . HIS A 1 112 ? 22.812 9.492 -7.398 1 96.31 112 HIS A O 1
ATOM 891 N N . VAL A 1 113 ? 21.984 7.879 -8.758 1 96.62 113 VAL A N 1
ATOM 892 C CA . VAL A 1 113 ? 23.062 6.938 -8.438 1 96.62 113 VAL A CA 1
ATOM 893 C C . VAL A 1 113 ? 24.359 7.418 -9.062 1 96.62 113 VAL A C 1
ATOM 895 O O . VAL A 1 113 ? 25.422 7.32 -8.445 1 96.62 113 VAL A O 1
ATOM 898 N N . GLY A 1 114 ? 24.312 7.945 -10.289 1 94.81 114 GLY A N 1
ATOM 899 C CA . GLY A 1 114 ? 25.516 8.477 -10.914 1 94.81 114 GLY A CA 1
ATOM 900 C C . GLY A 1 114 ? 26.203 9.531 -10.07 1 94.81 114 GLY A C 1
ATOM 901 O O . GLY A 1 114 ? 27.344 9.344 -9.656 1 94.81 114 GLY A O 1
ATOM 902 N N . PRO A 1 115 ? 25.469 10.602 -9.789 1 95.69 115 PRO A N 1
ATOM 903 C CA . PRO A 1 115 ? 26.047 11.641 -8.938 1 95.69 115 PRO A CA 1
ATOM 904 C C . PRO A 1 115 ? 26.469 11.117 -7.566 1 95.69 115 PRO A C 1
ATOM 906 O O . PRO A 1 115 ? 27.469 11.562 -7.012 1 95.69 115 PRO A O 1
ATOM 909 N N . LEU A 1 116 ? 25.75 10.203 -7.027 1 96.62 116 LEU A N 1
ATOM 910 C CA . LEU A 1 116 ? 26.062 9.609 -5.73 1 96.62 116 LEU A CA 1
ATOM 911 C C . LEU A 1 116 ? 27.406 8.883 -5.77 1 96.62 116 LEU A C 1
ATOM 913 O O . LEU A 1 116 ? 28.234 9.07 -4.879 1 96.62 116 LEU A O 1
ATOM 917 N N . LEU A 1 117 ? 27.594 8.07 -6.828 1 96.38 117 LEU A N 1
ATOM 918 C CA . LEU A 1 117 ? 28.812 7.305 -6.977 1 96.38 117 LEU A CA 1
ATOM 919 C C . LEU A 1 117 ? 30.016 8.227 -7.148 1 96.38 117 LEU A C 1
ATOM 921 O O . LEU A 1 117 ? 31.078 7.988 -6.562 1 96.38 117 LEU A O 1
ATOM 925 N N . ARG A 1 118 ? 29.891 9.266 -7.867 1 94.5 118 ARG A N 1
ATOM 926 C CA . ARG A 1 118 ? 30.984 10.203 -8.109 1 94.5 118 ARG A CA 1
ATOM 927 C C . ARG A 1 118 ? 31.375 10.922 -6.82 1 94.5 118 ARG A C 1
ATOM 929 O O . ARG A 1 118 ? 32.562 11.188 -6.586 1 94.5 118 ARG A O 1
ATOM 936 N N . LYS A 1 119 ? 30.375 11.234 -6.047 1 94.44 119 LYS A N 1
ATOM 937 C CA . LYS A 1 119 ? 30.656 11.898 -4.777 1 94.44 119 LYS A CA 1
ATOM 938 C C . LYS A 1 119 ? 31.25 10.922 -3.76 1 94.44 119 LYS A C 1
ATOM 940 O O . LYS A 1 119 ? 32.125 11.281 -2.986 1 94.44 119 LYS A O 1
ATOM 945 N N . ALA A 1 120 ? 30.766 9.703 -3.744 1 94.62 120 ALA A N 1
ATOM 946 C CA . ALA A 1 120 ? 31.172 8.695 -2.768 1 94.62 120 ALA A CA 1
ATOM 947 C C . ALA A 1 120 ? 32.594 8.18 -3.061 1 94.62 120 ALA A C 1
ATOM 949 O O . ALA A 1 120 ? 33.344 7.906 -2.139 1 94.62 120 ALA A O 1
ATOM 950 N N . PHE A 1 121 ? 32.844 8 -4.379 1 94.25 121 PHE A N 1
ATOM 951 C CA . PHE A 1 121 ? 34.156 7.473 -4.793 1 94.25 121 PHE A CA 1
ATOM 952 C C . PHE A 1 121 ? 34.812 8.398 -5.809 1 94.25 121 PHE A C 1
ATOM 954 O O . PHE A 1 121 ? 35 8.016 -6.961 1 94.25 121 PHE A O 1
ATOM 961 N N . PRO A 1 122 ? 35.344 9.469 -5.332 1 90 122 PRO A N 1
ATOM 962 C CA . PRO A 1 122 ? 35.844 10.484 -6.25 1 90 122 PRO A CA 1
ATOM 963 C C . PRO A 1 122 ? 37.156 10.055 -6.934 1 90 122 PRO A C 1
ATOM 965 O O . PRO A 1 122 ? 37.469 10.547 -8.016 1 90 122 PRO A O 1
ATOM 968 N N . ASN A 1 123 ? 37.875 9.109 -6.43 1 87.38 123 ASN A N 1
ATOM 969 C CA . ASN A 1 123 ? 39.188 8.758 -6.953 1 87.38 123 ASN A CA 1
ATOM 970 C C . ASN A 1 123 ? 39.094 7.586 -7.922 1 87.38 123 ASN A C 1
ATOM 972 O O . ASN A 1 123 ? 40.125 7.164 -8.477 1 87.38 123 ASN A O 1
ATOM 976 N N . SER A 1 124 ? 37.938 7.066 -8.164 1 89 124 SER A N 1
ATOM 977 C CA . SER A 1 124 ? 37.781 5.926 -9.062 1 89 124 SER A CA 1
ATOM 978 C C . SER A 1 124 ? 37.469 6.379 -10.484 1 89 124 SER A C 1
ATOM 980 O O . SER A 1 124 ? 36.406 7.004 -10.719 1 89 124 SER A O 1
ATOM 982 N N . GLU A 1 125 ? 38.219 5.98 -11.414 1 86.62 125 GLU A N 1
ATOM 983 C CA . GLU A 1 125 ? 38.031 6.352 -12.812 1 86.62 125 GLU A CA 1
ATOM 984 C C . GLU A 1 125 ? 36.844 5.59 -13.422 1 86.62 125 GLU A C 1
ATOM 986 O O . GLU A 1 125 ? 36.125 6.121 -14.273 1 86.62 125 GLU A O 1
ATOM 991 N N . GLU A 1 126 ? 36.719 4.387 -12.992 1 88.38 126 GLU A N 1
ATOM 992 C CA . GLU A 1 126 ? 35.594 3.58 -13.5 1 88.38 126 GLU A CA 1
ATOM 993 C C . GLU A 1 126 ? 34.25 4.172 -13.086 1 88.38 126 GLU A C 1
ATOM 995 O O . GLU A 1 126 ? 33.312 4.188 -13.883 1 88.38 126 GLU A O 1
ATOM 1000 N N . VAL A 1 127 ? 34.25 4.699 -11.914 1 92.56 127 VAL A N 1
ATOM 1001 C CA . VAL A 1 127 ? 33 5.227 -11.344 1 92.56 127 VAL A CA 1
ATOM 1002 C C . VAL A 1 127 ? 32.625 6.516 -12.062 1 92.56 127 VAL A C 1
ATOM 1004 O O . VAL A 1 127 ? 31.438 6.793 -12.25 1 92.56 127 VAL A O 1
ATOM 1007 N N . LYS A 1 128 ? 33.562 7.266 -12.484 1 90.62 128 LYS A N 1
ATOM 1008 C CA . LYS A 1 128 ? 33.312 8.539 -13.141 1 90.62 128 LYS A CA 1
ATOM 1009 C C . LYS A 1 128 ? 32.594 8.336 -14.484 1 90.62 128 LYS A C 1
ATOM 1011 O O . LYS A 1 128 ? 31.875 9.211 -14.953 1 90.62 128 LYS A O 1
ATOM 1016 N N . LYS A 1 129 ? 32.75 7.164 -15.023 1 90.38 129 LYS A N 1
ATOM 1017 C CA . LYS A 1 129 ? 32.188 6.883 -16.344 1 90.38 129 LYS A CA 1
ATOM 1018 C C . LYS A 1 129 ? 30.766 6.344 -16.234 1 90.38 129 LYS A C 1
ATOM 1020 O O . LYS A 1 129 ? 30.062 6.258 -17.219 1 90.38 129 LYS A O 1
ATOM 1025 N N . PHE A 1 130 ? 30.406 5.996 -15.016 1 93.88 130 PHE A N 1
ATOM 1026 C CA . PHE A 1 130 ? 29.047 5.527 -14.797 1 93.88 130 PHE A CA 1
ATOM 1027 C C . PHE A 1 130 ? 28.031 6.633 -15.086 1 93.88 130 PHE A C 1
ATOM 1029 O O . PHE A 1 130 ? 28.109 7.715 -14.492 1 93.88 130 PHE A O 1
ATOM 1036 N N . SER A 1 131 ? 27.062 6.445 -15.969 1 89.31 131 SER A N 1
ATOM 1037 C CA . SER A 1 131 ? 26.188 7.547 -16.359 1 89.31 131 SER A CA 1
ATOM 1038 C C . SER A 1 131 ? 24.75 7.078 -16.516 1 89.31 131 SER A C 1
ATOM 1040 O O . SER A 1 131 ? 23.938 7.758 -17.141 1 89.31 131 SER A O 1
ATOM 1042 N N . SER A 1 132 ? 24.422 5.953 -16 1 92.25 132 SER A N 1
ATOM 1043 C CA . SER A 1 132 ? 23.078 5.422 -16.172 1 92.25 132 SER A CA 1
ATOM 1044 C C . SER A 1 132 ? 22.062 6.188 -15.32 1 92.25 132 SER A C 1
ATOM 1046 O O . SER A 1 132 ? 22.203 6.238 -14.102 1 92.25 132 SER A O 1
ATOM 1048 N N . ALA A 1 133 ? 21.125 6.832 -16.016 1 93.06 133 ALA A N 1
ATOM 1049 C CA . ALA A 1 133 ? 20 7.492 -15.359 1 93.06 133 ALA A CA 1
ATOM 1050 C C . ALA A 1 133 ? 18.688 6.785 -15.672 1 93.06 133 ALA A C 1
ATOM 1052 O O . ALA A 1 133 ? 18.688 5.602 -16.016 1 93.06 133 ALA A O 1
ATOM 1053 N N . ARG A 1 134 ? 17.625 7.449 -15.516 1 91.44 134 ARG A N 1
ATOM 1054 C CA . ARG A 1 134 ? 16.312 6.824 -15.633 1 91.44 134 ARG A CA 1
ATOM 1055 C C . ARG A 1 134 ? 16.094 6.27 -17.031 1 91.44 134 ARG A C 1
ATOM 1057 O O . ARG A 1 134 ? 15.711 5.109 -17.203 1 91.44 134 ARG A O 1
ATOM 1064 N N . THR A 1 135 ? 16.344 7 -18.047 1 90.75 135 THR A N 1
ATOM 1065 C CA . THR A 1 135 ? 16.062 6.617 -19.422 1 90.75 135 THR A CA 1
ATOM 1066 C C . THR A 1 135 ? 16.969 5.465 -19.859 1 90.75 135 THR A C 1
ATOM 1068 O O . THR A 1 135 ? 16.484 4.48 -20.422 1 90.75 135 THR A O 1
ATOM 1071 N N . LYS A 1 136 ? 18.281 5.668 -19.609 1 92.38 136 LYS A N 1
ATOM 1072 C CA . LYS A 1 136 ? 19.203 4.598 -19.969 1 92.38 136 LYS A CA 1
ATOM 1073 C C . LYS A 1 136 ? 18.875 3.314 -19.203 1 92.38 136 LYS A C 1
ATOM 1075 O O . LYS A 1 136 ? 18.953 2.219 -19.766 1 92.38 136 LYS A O 1
ATOM 1080 N N . THR A 1 137 ? 18.547 3.396 -17.938 1 95.06 137 THR A N 1
ATOM 1081 C CA . THR A 1 137 ? 18.203 2.232 -17.141 1 95.06 137 THR A CA 1
ATOM 1082 C C . THR A 1 137 ? 16.953 1.54 -17.703 1 95.06 137 THR A C 1
ATOM 1084 O O . THR A 1 137 ? 16.891 0.31 -17.734 1 95.06 137 THR A O 1
ATOM 1087 N N . THR A 1 138 ? 15.969 2.305 -18.125 1 93.81 138 THR A N 1
ATOM 1088 C CA . THR A 1 138 ? 14.766 1.736 -18.734 1 93.81 138 THR A CA 1
ATOM 1089 C C . THR A 1 138 ? 15.117 0.949 -19.984 1 93.81 138 THR A C 1
ATOM 1091 O O . THR A 1 138 ? 14.562 -0.126 -20.234 1 93.81 138 THR A O 1
ATOM 1094 N N . CYS A 1 139 ? 16.016 1.47 -20.75 1 94.56 139 CYS A N 1
ATOM 1095 C CA . CYS A 1 139 ? 16.469 0.772 -21.953 1 94.56 139 CYS A CA 1
ATOM 1096 C C . CYS A 1 139 ? 17.156 -0.541 -21.594 1 94.56 139 CYS A C 1
ATOM 1098 O O . CYS A 1 139 ? 16.938 -1.557 -22.266 1 94.56 139 CYS A O 1
ATOM 1100 N N . LEU A 1 140 ? 17.953 -0.502 -20.594 1 95.62 140 LEU A N 1
ATOM 1101 C CA . LEU A 1 140 ? 18.641 -1.708 -20.156 1 95.62 140 LEU A CA 1
ATOM 1102 C C . LEU A 1 140 ? 17.656 -2.766 -19.688 1 95.62 140 LEU A C 1
ATOM 1104 O O . LEU A 1 140 ? 17.844 -3.959 -19.938 1 95.62 140 LEU A O 1
ATOM 1108 N N . VAL A 1 141 ? 16.609 -2.344 -18.984 1 95.44 141 VAL A N 1
ATOM 1109 C CA . VAL A 1 141 ? 15.578 -3.27 -18.547 1 95.44 141 VAL A CA 1
ATOM 1110 C C . VAL A 1 141 ? 14.938 -3.959 -19.75 1 95.44 141 VAL A C 1
ATOM 1112 O O . VAL A 1 141 ? 14.719 -5.172 -19.734 1 95.44 141 VAL A O 1
ATOM 1115 N N . HIS A 1 142 ? 14.633 -3.205 -20.781 1 94.88 142 HIS A N 1
ATOM 1116 C CA . HIS A 1 142 ? 14.031 -3.76 -22 1 94.88 142 HIS A CA 1
ATOM 1117 C C . HIS A 1 142 ? 14.969 -4.77 -22.656 1 94.88 142 HIS A C 1
ATOM 1119 O O . HIS A 1 142 ? 14.531 -5.844 -23.078 1 94.88 142 HIS A O 1
ATOM 1125 N N . GLU A 1 143 ? 16.219 -4.406 -22.703 1 94.56 143 GLU A N 1
ATOM 1126 C CA . GLU A 1 143 ? 17.188 -5.293 -23.344 1 94.56 143 GLU A CA 1
ATOM 1127 C C . GLU A 1 143 ? 17.375 -6.578 -22.547 1 94.56 143 GLU A C 1
ATOM 1129 O O . GLU A 1 143 ? 17.531 -7.66 -23.109 1 94.56 143 GLU A O 1
ATOM 1134 N N . MET A 1 144 ? 17.406 -6.453 -21.25 1 94.31 144 MET A N 1
ATOM 1135 C CA . MET A 1 144 ? 17.516 -7.633 -20.406 1 94.31 144 MET A CA 1
ATOM 1136 C C . MET A 1 144 ? 16.297 -8.539 -20.562 1 94.31 144 MET A C 1
ATOM 1138 O O . MET A 1 144 ? 16.438 -9.766 -20.625 1 94.31 144 MET A O 1
ATOM 1142 N N . ALA A 1 145 ? 15.156 -7.949 -20.625 1 95.06 145 ALA A N 1
ATOM 1143 C CA . ALA A 1 145 ? 13.938 -8.719 -20.828 1 95.06 145 ALA A CA 1
ATOM 1144 C C . ALA A 1 145 ? 13.953 -9.422 -22.188 1 95.06 145 ALA A C 1
ATOM 1146 O O . ALA A 1 145 ? 13.594 -10.594 -22.281 1 95.06 145 ALA A O 1
ATOM 1147 N N . LYS A 1 146 ? 14.367 -8.695 -23.203 1 93.31 146 LYS A N 1
ATOM 1148 C CA . LYS A 1 146 ? 14.438 -9.266 -24.547 1 93.31 146 LYS A CA 1
ATOM 1149 C C . LYS A 1 146 ? 15.398 -10.453 -24.594 1 93.31 146 LYS A C 1
ATOM 1151 O O . LYS A 1 146 ? 15.133 -11.438 -25.281 1 93.31 146 LYS A O 1
ATOM 1156 N N . ASP A 1 147 ? 16.438 -10.289 -23.906 1 91.12 147 ASP A N 1
ATOM 1157 C CA . ASP A 1 147 ? 17.422 -11.367 -23.859 1 91.12 147 ASP A CA 1
ATOM 1158 C C . ASP A 1 147 ? 16.828 -12.625 -23.234 1 91.12 147 ASP A C 1
ATOM 1160 O O . ASP A 1 147 ? 17.016 -13.727 -23.75 1 91.12 147 ASP A O 1
ATOM 1164 N N . GLY A 1 148 ? 16.188 -12.461 -22.141 1 87.5 148 GLY A N 1
ATOM 1165 C CA . GLY A 1 148 ? 15.531 -13.586 -21.5 1 87.5 148 GLY A CA 1
ATOM 1166 C C . GLY A 1 148 ? 14.422 -14.188 -22.344 1 87.5 148 GLY A C 1
ATOM 1167 O O . GLY A 1 148 ? 14.266 -15.406 -22.391 1 87.5 148 GLY A O 1
ATOM 1168 N N . GLN A 1 149 ? 13.727 -13.422 -23 1 91.56 149 GLN A N 1
ATOM 1169 C CA . GLN A 1 149 ? 12.625 -13.859 -23.859 1 91.56 149 GLN A CA 1
ATOM 1170 C C . GLN A 1 149 ? 13.141 -14.664 -25.047 1 91.56 149 GLN A C 1
ATOM 1172 O O . GLN A 1 149 ? 12.523 -15.664 -25.438 1 91.56 149 GLN A O 1
ATOM 1177 N N . SER A 1 150 ? 14.25 -14.188 -25.609 1 91.12 150 SER A N 1
ATOM 1178 C CA . SER A 1 150 ? 14.789 -14.859 -26.781 1 91.12 150 SER A CA 1
ATOM 1179 C C . SER A 1 150 ? 15.18 -16.297 -26.469 1 91.12 150 SER A C 1
ATOM 1181 O O . SER A 1 150 ? 14.969 -17.203 -27.281 1 91.12 150 SER A O 1
ATOM 1183 N N . ARG A 1 151 ? 15.68 -16.5 -25.312 1 88 151 ARG A N 1
ATOM 1184 C CA . ARG A 1 151 ? 16.047 -17.844 -24.891 1 88 151 ARG A CA 1
ATOM 1185 C C . ARG A 1 151 ? 14.812 -18.719 -24.719 1 88 151 ARG A C 1
ATOM 1187 O O . ARG A 1 151 ? 14.797 -19.875 -25.141 1 88 151 ARG A O 1
ATOM 1194 N N . MET A 1 152 ? 13.891 -18.25 -24.156 1 93.31 152 MET A N 1
ATOM 1195 C CA . MET A 1 152 ? 12.641 -18.953 -23.922 1 93.31 152 MET A CA 1
ATOM 1196 C C . MET A 1 152 ? 11.945 -19.266 -25.25 1 93.31 152 MET A C 1
ATOM 1198 O O . MET A 1 152 ? 11.492 -20.391 -25.469 1 93.31 152 MET A O 1
ATOM 1202 N N . ILE A 1 153 ? 11.891 -18.281 -26.125 1 95.69 153 ILE A N 1
ATOM 1203 C CA . ILE A 1 153 ? 11.211 -18.422 -27.406 1 95.69 153 ILE A CA 1
ATOM 1204 C C . ILE A 1 153 ? 11.891 -19.5 -28.25 1 95.69 153 ILE A C 1
ATOM 1206 O O . ILE A 1 153 ? 11.227 -20.297 -28.906 1 95.69 153 ILE A O 1
ATOM 1210 N N . SER A 1 154 ? 13.164 -19.547 -28.156 1 93.81 154 SER A N 1
ATOM 1211 C CA . SER A 1 154 ? 13.898 -20.594 -28.875 1 93.81 154 SER A CA 1
ATOM 1212 C C . SER A 1 154 ? 13.508 -21.984 -28.375 1 93.81 154 SER A C 1
ATOM 1214 O O . SER A 1 154 ? 13.344 -22.906 -29.172 1 93.81 154 SER A O 1
ATOM 1216 N N . SER A 1 155 ? 13.328 -22.094 -27.125 1 92.81 155 SER A N 1
ATOM 1217 C CA . SER A 1 155 ? 12.914 -23.375 -26.547 1 92.81 155 SER A CA 1
ATOM 1218 C C . SER A 1 155 ? 11.477 -23.719 -26.922 1 92.81 155 SER A C 1
ATOM 1220 O O . SER A 1 155 ? 11.156 -24.875 -27.172 1 92.81 155 SER A O 1
ATOM 1222 N N . MET A 1 156 ? 10.672 -22.734 -27 1 95.44 156 MET A N 1
ATOM 1223 C CA . MET A 1 156 ? 9.258 -22.938 -27.328 1 95.44 156 MET A CA 1
ATOM 1224 C C . MET A 1 156 ? 9.094 -23.406 -28.766 1 95.44 156 MET A C 1
ATOM 1226 O O . MET A 1 156 ? 8.164 -24.141 -29.078 1 95.44 156 MET A O 1
ATOM 1230 N N . LYS A 1 157 ? 9.984 -22.938 -29.609 1 93.69 157 LYS A N 1
ATOM 1231 C CA . LYS A 1 157 ? 9.922 -23.312 -31.016 1 93.69 157 LYS A CA 1
ATOM 1232 C C . LYS A 1 157 ? 10.406 -24.734 -31.234 1 93.69 157 LYS A C 1
ATOM 1234 O O . LYS A 1 157 ? 9.922 -25.438 -32.125 1 93.69 157 LYS A O 1
ATOM 1239 N N . ALA A 1 158 ? 11.25 -25.25 -30.344 1 89.5 158 ALA A N 1
ATOM 1240 C CA . ALA A 1 158 ? 11.898 -26.531 -30.562 1 89.5 158 ALA A CA 1
ATOM 1241 C C . ALA A 1 158 ? 11.234 -27.625 -29.734 1 89.5 158 ALA A C 1
ATOM 1243 O O . ALA A 1 158 ? 11.336 -28.812 -30.062 1 89.5 158 ALA A O 1
ATOM 1244 N N . SER A 1 159 ? 10.648 -27.266 -28.672 1 92 159 SER A N 1
ATOM 1245 C CA . SER A 1 159 ? 10.164 -28.25 -27.719 1 92 159 SER A CA 1
ATOM 1246 C C . SER A 1 159 ? 8.742 -27.922 -27.266 1 92 159 SER A C 1
ATOM 1248 O O . SER A 1 159 ? 8.242 -26.828 -27.5 1 92 159 SER A O 1
ATOM 1250 N N . PRO A 1 160 ? 8.109 -28.953 -26.672 1 95.94 160 PRO A N 1
ATOM 1251 C CA . PRO A 1 160 ? 6.758 -28.703 -26.172 1 95.94 160 PRO A CA 1
ATOM 1252 C C . PRO A 1 160 ? 6.727 -27.688 -25.047 1 95.94 160 PRO A C 1
ATOM 1254 O O . PRO A 1 160 ? 7.66 -27.625 -24.234 1 95.94 160 PRO A O 1
ATOM 1257 N N . PHE A 1 161 ? 5.688 -26.906 -24.969 1 97.5 161 PHE A N 1
ATOM 1258 C CA . PHE A 1 161 ? 5.488 -25.922 -23.922 1 97.5 161 PHE A CA 1
ATOM 1259 C C . PHE A 1 161 ? 4.008 -25.797 -23.578 1 97.5 161 PHE A C 1
ATOM 1261 O O . PHE A 1 161 ? 3.148 -26.297 -24.297 1 97.5 161 PHE A O 1
ATOM 1268 N N . ALA A 1 162 ? 3.719 -25.281 -22.5 1 98 162 ALA A N 1
ATOM 1269 C CA . ALA A 1 162 ? 2.354 -24.969 -22.094 1 98 162 ALA A CA 1
ATOM 1270 C C . ALA A 1 162 ? 2.225 -23.5 -21.688 1 98 162 ALA A C 1
ATOM 1272 O O . ALA A 1 162 ? 3.213 -22.859 -21.328 1 98 162 ALA A O 1
ATOM 1273 N N . ILE A 1 163 ? 1.027 -22.953 -21.812 1 97.25 163 ILE A N 1
ATOM 1274 C CA . ILE A 1 163 ? 0.797 -21.547 -21.469 1 97.25 163 ILE A CA 1
ATOM 1275 C C . ILE A 1 163 ? -0.267 -21.453 -20.375 1 97.25 163 ILE A C 1
ATOM 1277 O O . ILE A 1 163 ? -1.169 -22.297 -20.297 1 97.25 163 ILE A O 1
ATOM 1281 N N . SER A 1 164 ? -0.074 -20.531 -19.531 1 97.06 164 SER A N 1
ATOM 1282 C CA . SER A 1 164 ? -1.057 -20.219 -18.5 1 97.06 164 SER A CA 1
ATOM 1283 C C . SER A 1 164 ? -1.358 -18.719 -18.453 1 97.06 164 SER A C 1
ATOM 1285 O O . SER A 1 164 ? -0.491 -17.906 -18.75 1 97.06 164 SER A O 1
ATOM 1287 N N . THR A 1 165 ? -2.541 -18.328 -18.141 1 96.44 165 THR A N 1
ATOM 1288 C CA . THR A 1 165 ? -2.904 -16.922 -17.984 1 96.44 165 THR A CA 1
ATOM 1289 C C . THR A 1 165 ? -4.031 -16.766 -16.984 1 96.44 165 THR A C 1
ATOM 1291 O O . THR A 1 165 ? -4.625 -17.75 -16.531 1 96.44 165 THR A O 1
ATOM 1294 N N . ASP A 1 166 ? -4.121 -15.609 -16.469 1 93.06 166 ASP A N 1
ATOM 1295 C CA . ASP A 1 166 ? -5.168 -15.195 -15.547 1 93.06 166 ASP A CA 1
ATOM 1296 C C . ASP A 1 166 ? -5.363 -13.68 -15.586 1 93.06 166 ASP A C 1
ATOM 1298 O O . ASP A 1 166 ? -4.461 -12.938 -15.992 1 93.06 166 ASP A O 1
ATOM 1302 N N . GLY A 1 167 ? -6.574 -13.305 -15.328 1 89.88 167 GLY A N 1
ATOM 1303 C CA . GLY A 1 167 ? -6.84 -11.875 -15.398 1 89.88 167 GLY A CA 1
ATOM 1304 C C . GLY A 1 167 ? -6.73 -11.188 -14.047 1 89.88 167 GLY A C 1
ATOM 1305 O O . GLY A 1 167 ? -7.141 -11.742 -13.023 1 89.88 167 GLY A O 1
ATOM 1306 N N . SER A 1 168 ? -6.051 -10.039 -14.055 1 85.69 168 SER A N 1
ATOM 1307 C CA . SER A 1 168 ? -6.004 -9.195 -12.867 1 85.69 168 SER A CA 1
ATOM 1308 C C . SER A 1 168 ? -6.508 -7.789 -13.18 1 85.69 168 SER A C 1
ATOM 1310 O O . SER A 1 168 ? -6.156 -7.207 -14.211 1 85.69 168 SER A O 1
ATOM 1312 N N . ASN A 1 169 ? -7.266 -7.293 -12.305 1 76.19 169 ASN A N 1
ATOM 1313 C CA . ASN A 1 169 ? -7.855 -5.973 -12.5 1 76.19 169 ASN A CA 1
ATOM 1314 C C . ASN A 1 169 ? -6.883 -4.863 -12.117 1 76.19 169 ASN A C 1
ATOM 1316 O O . ASN A 1 169 ? -6.188 -4.965 -11.102 1 76.19 169 ASN A O 1
ATOM 1320 N N . THR A 1 170 ? -6.699 -3.963 -12.93 1 73.38 170 THR A N 1
ATOM 1321 C CA . THR A 1 170 ? -6.051 -2.699 -12.594 1 73.38 170 THR A CA 1
ATOM 1322 C C . THR A 1 170 ? -7.062 -1.558 -12.586 1 73.38 170 THR A C 1
ATOM 1324 O O . THR A 1 170 ? -8.266 -1.785 -12.742 1 73.38 170 THR A O 1
ATOM 1327 N N . SER A 1 171 ? -6.621 -0.384 -12.281 1 64.88 171 SER A N 1
ATOM 1328 C CA . SER A 1 171 ? -7.508 0.772 -12.227 1 64.88 171 SER A CA 1
ATOM 1329 C C . SER A 1 171 ? -8.164 1.027 -13.578 1 64.88 171 SER A C 1
ATOM 1331 O O . SER A 1 171 ? -9.305 1.501 -13.648 1 64.88 171 SER A O 1
ATOM 1333 N N . SER A 1 172 ? -7.57 0.637 -14.656 1 67.62 172 SER A N 1
ATOM 1334 C CA . SER A 1 172 ? -8.094 1.041 -15.961 1 67.62 172 SER A CA 1
ATOM 1335 C C . SER A 1 172 ? -8.312 -0.165 -16.859 1 67.62 172 SER A C 1
ATOM 1337 O O . SER A 1 172 ? -9.125 -0.112 -17.797 1 67.62 172 SER A O 1
ATOM 1339 N N . SER A 1 173 ? -7.586 -1.181 -16.609 1 78.44 173 SER A N 1
ATOM 1340 C CA . SER A 1 173 ? -7.637 -2.33 -17.516 1 78.44 173 SER A CA 1
ATOM 1341 C C . SER A 1 173 ? -7.328 -3.627 -16.781 1 78.44 173 SER A C 1
ATOM 1343 O O . SER A 1 173 ? -7.156 -3.625 -15.555 1 78.44 173 SER A O 1
ATOM 1345 N N . LYS A 1 174 ? -7.527 -4.711 -17.578 1 87.62 174 LYS A N 1
ATOM 1346 C CA . LYS A 1 174 ? -7.16 -6.012 -17.016 1 87.62 174 LYS A CA 1
ATOM 1347 C C . LYS A 1 174 ? -5.82 -6.488 -17.578 1 87.62 174 LYS A C 1
ATOM 1349 O O . LYS A 1 174 ? -5.547 -6.324 -18.766 1 87.62 174 LYS A O 1
ATOM 1354 N N . LEU A 1 175 ? -5 -6.922 -16.719 1 91.5 175 LEU A N 1
ATOM 1355 C CA . LEU A 1 175 ? -3.693 -7.449 -17.094 1 91.5 175 LEU A CA 1
ATOM 1356 C C . LEU A 1 175 ? -3.727 -8.969 -17.172 1 91.5 175 LEU A C 1
ATOM 1358 O O . LEU A 1 175 ? -4.336 -9.633 -16.328 1 91.5 175 LEU A O 1
ATOM 1362 N N . TYR A 1 176 ? -3.172 -9.484 -18.234 1 95.06 176 TYR A N 1
ATOM 1363 C CA . TYR A 1 176 ? -3.066 -10.93 -18.422 1 95.06 176 TYR A CA 1
ATOM 1364 C C . TYR A 1 176 ? -1.609 -11.352 -18.562 1 95.06 176 TYR A C 1
ATOM 1366 O O . TYR A 1 176 ? -1 -11.141 -19.609 1 95.06 176 TYR A O 1
ATOM 1374 N N . PRO A 1 177 ? -1.073 -11.945 -17.531 1 96.19 177 PRO A N 1
ATOM 1375 C CA . PRO A 1 177 ? 0.262 -12.523 -17.719 1 96.19 177 PRO A CA 1
ATOM 1376 C C . PRO A 1 177 ? 0.251 -13.781 -18.578 1 96.19 177 PRO A C 1
ATOM 1378 O O . PRO A 1 177 ? -0.646 -14.617 -18.453 1 96.19 177 PRO A O 1
ATOM 1381 N N . ILE A 1 178 ? 1.11 -13.867 -19.469 1 96.94 178 ILE A N 1
ATOM 1382 C CA . ILE A 1 178 ? 1.299 -15.086 -20.25 1 96.94 178 ILE A CA 1
ATOM 1383 C C . ILE A 1 178 ? 2.518 -15.852 -19.719 1 96.94 178 ILE A C 1
ATOM 1385 O O . ILE A 1 178 ? 3.65 -15.57 -20.125 1 96.94 178 ILE A O 1
ATOM 1389 N N . VAL A 1 179 ? 2.193 -16.828 -18.953 1 97.12 179 VAL A N 1
ATOM 1390 C CA . VAL A 1 179 ? 3.232 -17.641 -18.328 1 97.12 179 VAL A CA 1
ATOM 1391 C C . VAL A 1 179 ? 3.482 -18.891 -19.156 1 97.12 179 VAL A C 1
ATOM 1393 O O . VAL A 1 179 ? 2.543 -19.5 -19.672 1 97.12 179 VAL A O 1
ATOM 1396 N N . VAL A 1 180 ? 4.742 -19.25 -19.297 1 96.94 180 VAL A N 1
ATOM 1397 C CA . VAL A 1 180 ? 5.098 -20.391 -20.141 1 96.94 180 VAL A CA 1
ATOM 1398 C C . VAL A 1 180 ? 5.863 -21.422 -19.312 1 96.94 180 VAL A C 1
ATOM 1400 O O . VAL A 1 180 ? 6.801 -21.078 -18.594 1 96.94 180 VAL A O 1
ATOM 1403 N N . ASN A 1 181 ? 5.402 -22.688 -19.391 1 97 181 ASN A N 1
ATOM 1404 C CA . ASN A 1 181 ? 6.152 -23.828 -18.875 1 97 181 ASN A CA 1
ATOM 1405 C C . ASN A 1 181 ? 6.93 -24.531 -19.984 1 97 181 ASN A C 1
ATOM 1407 O O . ASN A 1 181 ? 6.355 -24.906 -21 1 97 181 ASN A O 1
ATOM 1411 N N . TYR A 1 182 ? 8.18 -24.672 -19.844 1 96.31 182 TYR A N 1
ATOM 1412 C CA . TYR A 1 182 ? 9.016 -25.344 -20.844 1 96.31 182 TYR A CA 1
ATOM 1413 C C . TYR A 1 182 ? 10.242 -25.969 -20.188 1 96.31 182 TYR A C 1
ATOM 1415 O O . TYR A 1 182 ? 10.578 -25.641 -19.047 1 96.31 182 TYR A O 1
ATOM 1423 N N . TYR A 1 183 ? 10.773 -26.938 -20.797 1 96.06 183 TYR A N 1
ATOM 1424 C CA . TYR A 1 183 ? 12.008 -27.547 -20.312 1 96.06 183 TYR A CA 1
ATOM 1425 C C . TYR A 1 183 ? 13.219 -26.719 -20.734 1 96.06 183 TYR A C 1
ATOM 1427 O O . TYR A 1 183 ? 13.445 -26.469 -21.922 1 96.06 183 TYR A O 1
ATOM 1435 N N . ASP A 1 184 ? 13.922 -26.234 -19.781 1 91.94 184 ASP A N 1
ATOM 1436 C CA . ASP A 1 184 ? 15.156 -25.5 -20.031 1 91.94 184 ASP A CA 1
ATOM 1437 C C . ASP A 1 184 ? 16.375 -26.422 -19.953 1 91.94 184 ASP A C 1
ATOM 1439 O O . ASP A 1 184 ? 16.734 -26.922 -18.891 1 91.94 184 ASP A O 1
ATOM 1443 N N . SER A 1 185 ? 17.062 -26.562 -21.031 1 89.31 185 SER A N 1
ATOM 1444 C CA . SER A 1 185 ? 18.188 -27.484 -21.125 1 89.31 185 SER A CA 1
ATOM 1445 C C . SER A 1 185 ? 19.391 -26.969 -20.359 1 89.31 185 SER A C 1
ATOM 1447 O O . SER A 1 185 ? 20.281 -27.75 -19.984 1 89.31 185 SER A O 1
ATOM 1449 N N . GLU A 1 186 ? 19.422 -25.703 -20.141 1 84.31 186 GLU A N 1
ATOM 1450 C CA . GLU A 1 186 ? 20.547 -25.141 -19.406 1 84.31 186 GLU A CA 1
ATOM 1451 C C . GLU A 1 186 ? 20.422 -25.406 -17.906 1 84.31 186 GLU A C 1
ATOM 1453 O O . GLU A 1 186 ? 21.391 -25.812 -17.266 1 84.31 186 GLU A O 1
ATOM 1458 N N . VAL A 1 187 ? 19.281 -25.234 -17.453 1 87.81 187 VAL A N 1
ATOM 1459 C CA . VAL A 1 187 ? 19.047 -25.422 -16.031 1 87.81 187 VAL A CA 1
ATOM 1460 C C . VAL A 1 187 ? 18.703 -26.891 -15.75 1 87.81 187 VAL A C 1
ATOM 1462 O O . VAL A 1 187 ? 18.844 -27.359 -14.625 1 87.81 187 VAL A O 1
ATOM 1465 N N . LYS A 1 188 ? 18.219 -27.656 -16.75 1 92.31 188 LYS A N 1
ATOM 1466 C CA . LYS A 1 188 ? 17.859 -29.062 -16.688 1 92.31 188 LYS A CA 1
ATOM 1467 C C . LYS A 1 188 ? 16.641 -29.281 -15.797 1 92.31 188 LYS A C 1
ATOM 1469 O O . LYS A 1 188 ? 16.656 -30.125 -14.906 1 92.31 188 LYS A O 1
ATOM 1474 N N . GLN A 1 189 ? 15.711 -28.406 -15.953 1 94.25 189 GLN A N 1
ATOM 1475 C CA . GLN A 1 189 ? 14.438 -28.484 -15.25 1 94.25 189 GLN A CA 1
ATOM 1476 C C . GLN A 1 189 ? 13.312 -27.875 -16.078 1 94.25 189 GLN A C 1
ATOM 1478 O O . GLN A 1 189 ? 13.57 -27.125 -17.031 1 94.25 189 GLN A O 1
ATOM 1483 N N . VAL A 1 190 ? 12.117 -28.297 -15.773 1 96.12 190 VAL A N 1
ATOM 1484 C CA . VAL A 1 190 ? 10.961 -27.594 -16.312 1 96.12 190 VAL A CA 1
ATOM 1485 C C . VAL A 1 190 ? 10.758 -26.281 -15.57 1 96.12 190 VAL A C 1
ATOM 1487 O O . VAL A 1 190 ? 10.578 -26.266 -14.352 1 96.12 190 VAL A O 1
ATOM 1490 N N . VAL A 1 191 ? 10.891 -25.203 -16.281 1 93.31 191 VAL A N 1
ATOM 1491 C CA . VAL A 1 191 ? 10.836 -23.891 -15.633 1 93.31 191 VAL A CA 1
ATOM 1492 C C . VAL A 1 191 ? 9.57 -23.156 -16.078 1 93.31 191 VAL A C 1
ATOM 1494 O O . VAL A 1 191 ? 9.023 -23.453 -17.141 1 93.31 191 VAL A O 1
ATOM 1497 N N . CYS A 1 192 ? 9.109 -22.375 -15.195 1 92.81 192 CYS A N 1
ATOM 1498 C CA . CYS A 1 192 ? 8.016 -21.453 -15.484 1 92.81 192 CYS A CA 1
ATOM 1499 C C . CYS A 1 192 ? 8.523 -20.031 -15.617 1 92.81 192 CYS A C 1
ATOM 1501 O O . CYS A 1 192 ? 9.227 -19.531 -14.734 1 92.81 192 CYS A O 1
ATOM 1503 N N . SER A 1 193 ? 8.281 -19.406 -16.688 1 93.19 193 SER A N 1
ATOM 1504 C CA . SER A 1 193 ? 8.734 -18.031 -16.922 1 93.19 193 SER A CA 1
ATOM 1505 C C . SER A 1 193 ? 7.629 -17.188 -17.547 1 93.19 193 SER A C 1
ATOM 1507 O O . SER A 1 193 ? 6.547 -17.703 -17.844 1 93.19 193 SER A O 1
ATOM 1509 N N . LEU A 1 194 ? 7.859 -15.914 -17.625 1 96.19 194 LEU A N 1
ATOM 1510 C CA . LEU A 1 194 ? 6.875 -14.969 -18.141 1 96.19 194 LEU A CA 1
ATOM 1511 C C . LEU A 1 194 ? 7.234 -14.531 -19.562 1 96.19 194 LEU A C 1
ATOM 1513 O O . LEU A 1 194 ? 8.336 -14.031 -19.797 1 96.19 194 LEU A O 1
ATOM 1517 N N . LEU A 1 195 ? 6.348 -14.805 -20.438 1 96.06 195 LEU A N 1
ATOM 1518 C CA . LEU A 1 195 ? 6.547 -14.359 -21.812 1 96.06 195 LEU A CA 1
ATOM 1519 C C . LEU A 1 195 ? 6.234 -12.875 -21.953 1 96.06 195 LEU A C 1
ATOM 1521 O O . LEU A 1 195 ? 6.996 -12.133 -22.562 1 96.06 195 LEU A O 1
ATOM 1525 N N . SER A 1 196 ? 5.102 -12.461 -21.375 1 94.38 196 SER A N 1
ATOM 1526 C CA . SER A 1 196 ? 4.715 -11.055 -21.438 1 94.38 196 SER A CA 1
ATOM 1527 C C . SER A 1 196 ? 3.568 -10.758 -20.469 1 94.38 196 SER A C 1
ATOM 1529 O O . SER A 1 196 ? 2.855 -11.672 -20.047 1 94.38 196 SER A O 1
ATOM 1531 N N . MET A 1 197 ? 3.521 -9.609 -20.062 1 93.81 197 MET A N 1
ATOM 1532 C CA . MET A 1 197 ? 2.365 -9.055 -19.375 1 93.81 197 MET A CA 1
ATOM 1533 C C . MET A 1 197 ? 1.568 -8.133 -20.281 1 93.81 197 MET A C 1
ATOM 1535 O O . MET A 1 197 ? 2.021 -7.039 -20.625 1 93.81 197 MET A O 1
ATOM 1539 N N . THR A 1 198 ? 0.418 -8.594 -20.609 1 90.88 198 THR A N 1
ATOM 1540 C CA . THR A 1 198 ? -0.34 -7.863 -21.625 1 90.88 198 THR A CA 1
ATOM 1541 C C . THR A 1 198 ? -1.616 -7.277 -21.016 1 90.88 198 THR A C 1
ATOM 1543 O O . THR A 1 198 ? -2.188 -7.848 -20.094 1 90.88 198 THR A O 1
ATOM 1546 N N . GLU A 1 199 ? -1.959 -6.164 -21.578 1 89.38 199 GLU A N 1
ATOM 1547 C CA . GLU A 1 199 ? -3.186 -5.492 -21.156 1 89.38 199 GLU A CA 1
ATOM 1548 C C . GLU A 1 199 ? -4.309 -5.719 -22.156 1 89.38 199 GLU A C 1
ATOM 1550 O O . GLU A 1 199 ? -4.094 -5.625 -23.375 1 89.38 199 GLU A O 1
ATOM 1555 N N . LEU A 1 200 ? -5.395 -6.141 -21.625 1 89.75 200 LEU A N 1
ATOM 1556 C CA . LEU A 1 200 ? -6.578 -6.289 -22.453 1 89.75 200 LEU A CA 1
ATOM 1557 C C . LEU A 1 200 ? -7.406 -5.008 -22.453 1 89.75 200 LEU A C 1
ATOM 1559 O O . LEU A 1 200 ? -7.965 -4.625 -21.422 1 89.75 200 LEU A O 1
ATOM 1563 N N . GLU A 1 201 ? -7.469 -4.301 -23.5 1 79.88 201 GLU A N 1
ATOM 1564 C CA . GLU A 1 201 ? -8.188 -3.035 -23.609 1 79.88 201 GLU A CA 1
ATOM 1565 C C . GLU A 1 201 ? -9.68 -3.266 -23.859 1 79.88 201 GLU A C 1
ATOM 1567 O O . GLU A 1 201 ? -10.5 -2.377 -23.625 1 79.88 201 GLU A O 1
ATOM 1572 N N . ASP A 1 202 ? -10.016 -4.508 -24.234 1 81.56 202 ASP A N 1
ATOM 1573 C CA . ASP A 1 202 ? -11.406 -4.84 -24.516 1 81.56 202 ASP A CA 1
ATOM 1574 C C . ASP A 1 202 ? -12.047 -5.594 -23.359 1 81.56 202 ASP A C 1
ATOM 1576 O O . ASP A 1 202 ? -11.43 -5.754 -22.297 1 81.56 202 ASP A O 1
ATOM 1580 N N . GLN A 1 203 ? -13.305 -5.945 -23.641 1 83.69 203 GLN A N 1
ATOM 1581 C CA . GLN A 1 203 ? -14 -6.723 -22.609 1 83.69 203 GLN A CA 1
ATOM 1582 C C . GLN A 1 203 ? -13.336 -8.086 -22.422 1 83.69 203 GLN A C 1
ATOM 1584 O O . GLN A 1 203 ? -12.812 -8.672 -23.359 1 83.69 203 GLN A O 1
ATOM 1589 N N . SER A 1 204 ? -13.391 -8.555 -21.281 1 87.31 204 SER A N 1
ATOM 1590 C CA . SER A 1 204 ? -12.75 -9.82 -20.938 1 87.31 204 SER A CA 1
ATOM 1591 C C . SER A 1 204 ? -13.602 -11.008 -21.344 1 87.31 204 SER A C 1
ATOM 1593 O O . SER A 1 204 ? -14.078 -11.766 -20.5 1 87.31 204 SER A O 1
ATOM 1595 N N . THR A 1 205 ? -13.781 -11.172 -22.641 1 90.06 205 THR A N 1
ATOM 1596 C CA . THR A 1 205 ? -14.492 -12.328 -23.172 1 90.06 205 THR A CA 1
ATOM 1597 C C . THR A 1 205 ? -13.508 -13.422 -23.578 1 90.06 205 THR A C 1
ATOM 1599 O O . THR A 1 205 ? -12.32 -13.156 -23.766 1 90.06 205 THR A O 1
ATOM 1602 N N . GLY A 1 206 ? -14.039 -14.664 -23.641 1 93.81 206 GLY A N 1
ATOM 1603 C CA . GLY A 1 206 ? -13.188 -15.766 -24.078 1 93.81 206 GLY A CA 1
ATOM 1604 C C . GLY A 1 206 ? -12.531 -15.516 -25.422 1 93.81 206 GLY A C 1
ATOM 1605 O O . GLY A 1 206 ? -11.359 -15.836 -25.609 1 93.81 206 GLY A O 1
ATOM 1606 N N . GLU A 1 207 ? -13.234 -14.906 -26.25 1 94.62 207 GLU A N 1
ATOM 1607 C CA . GLU A 1 207 ? -12.734 -14.617 -27.594 1 94.62 207 GLU A CA 1
ATOM 1608 C C . GLU A 1 207 ? -11.594 -13.609 -27.547 1 94.62 207 GLU A C 1
ATOM 1610 O O . GLU A 1 207 ? -10.547 -13.82 -28.156 1 94.62 207 GLU A O 1
ATOM 1615 N N . ASN A 1 208 ? -11.828 -12.508 -26.812 1 93.81 208 ASN A N 1
ATOM 1616 C CA . ASN A 1 208 ? -10.82 -11.445 -26.75 1 93.81 208 ASN A CA 1
ATOM 1617 C C . ASN A 1 208 ? -9.547 -11.922 -26.062 1 93.81 208 ASN A C 1
ATOM 1619 O O . ASN A 1 208 ? -8.445 -11.547 -26.453 1 93.81 208 ASN A O 1
ATOM 1623 N N . ILE A 1 209 ? -9.672 -12.703 -25.047 1 95.81 209 ILE A N 1
ATOM 1624 C CA . ILE A 1 209 ? -8.516 -13.227 -24.328 1 95.81 209 ILE A CA 1
ATOM 1625 C C . ILE A 1 209 ? -7.738 -14.188 -25.234 1 95.81 209 ILE A C 1
ATOM 1627 O O . ILE A 1 209 ? -6.508 -14.148 -25.281 1 95.81 209 ILE A O 1
ATOM 1631 N N . ALA A 1 210 ? -8.5 -15.078 -25.953 1 96.75 210 ALA A N 1
ATOM 1632 C CA . ALA A 1 210 ? -7.859 -15.992 -26.891 1 96.75 210 ALA A CA 1
ATOM 1633 C C . ALA A 1 210 ? -7.098 -15.227 -27.969 1 96.75 210 ALA A C 1
ATOM 1635 O O . ALA A 1 210 ? -5.977 -15.602 -28.328 1 96.75 210 ALA A O 1
ATOM 1636 N N . LYS A 1 211 ? -7.73 -14.172 -28.453 1 95.69 211 LYS A N 1
ATOM 1637 C CA . LYS A 1 211 ? -7.078 -13.344 -29.469 1 95.69 211 LYS A CA 1
ATOM 1638 C C . LYS A 1 211 ? -5.789 -12.734 -28.922 1 95.69 211 LYS A C 1
ATOM 1640 O O . LYS A 1 211 ? -4.801 -12.625 -29.656 1 95.69 211 LYS A O 1
ATOM 1645 N N . LEU A 1 212 ? -5.871 -12.32 -27.734 1 94.75 212 LEU A N 1
ATOM 1646 C CA . LEU A 1 212 ? -4.695 -11.75 -27.078 1 94.75 212 LEU A CA 1
ATOM 1647 C C . LEU A 1 212 ? -3.551 -12.758 -27.047 1 94.75 212 LEU A C 1
ATOM 1649 O O . LEU A 1 212 ? -2.41 -12.422 -27.375 1 94.75 212 LEU A O 1
ATOM 1653 N N . LEU A 1 213 ? -3.803 -14 -26.672 1 96.31 213 LEU A N 1
ATOM 1654 C CA . LEU A 1 213 ? -2.803 -15.062 -26.594 1 96.31 213 LEU A CA 1
ATOM 1655 C C . LEU A 1 213 ? -2.266 -15.391 -27.984 1 96.31 213 LEU A C 1
ATOM 1657 O O . LEU A 1 213 ? -1.056 -15.539 -28.172 1 96.31 213 LEU A O 1
ATOM 1661 N N . ILE A 1 214 ? -3.17 -15.492 -28.938 1 96.62 214 ILE A N 1
ATOM 1662 C CA . ILE A 1 214 ? -2.805 -15.844 -30.312 1 96.62 214 ILE A CA 1
ATOM 1663 C C . ILE A 1 214 ? -1.908 -14.766 -30.891 1 96.62 214 ILE A C 1
ATOM 1665 O O . ILE A 1 214 ? -0.887 -15.062 -31.516 1 96.62 214 ILE A O 1
ATOM 1669 N N . THR A 1 215 ? -2.275 -13.539 -30.609 1 94.81 215 THR A N 1
ATOM 1670 C CA . THR A 1 215 ? -1.501 -12.422 -31.141 1 94.81 215 THR A CA 1
ATOM 1671 C C . THR A 1 215 ? -0.1 -12.398 -30.531 1 94.81 215 THR A C 1
ATOM 1673 O O . THR A 1 215 ? 0.879 -12.125 -31.234 1 94.81 215 THR A O 1
ATOM 1676 N N . GLU A 1 216 ? 0 -12.664 -29.281 1 93.81 216 GLU A N 1
ATOM 1677 C CA . GLU A 1 216 ? 1.288 -12.625 -28.594 1 93.81 216 GLU A CA 1
ATOM 1678 C C . GLU A 1 216 ? 2.221 -13.719 -29.094 1 93.81 216 GLU A C 1
ATOM 1680 O O . GLU A 1 216 ? 3.42 -13.492 -29.266 1 93.81 216 GLU A O 1
ATOM 1685 N N . LEU A 1 217 ? 1.738 -14.969 -29.281 1 94.88 217 LEU A N 1
ATOM 1686 C CA . LEU A 1 217 ? 2.57 -16.062 -29.781 1 94.88 217 LEU A CA 1
ATOM 1687 C C . LEU A 1 217 ? 2.943 -15.828 -31.234 1 94.88 217 LEU A C 1
ATOM 1689 O O . LEU A 1 217 ? 4.055 -16.156 -31.656 1 94.88 217 LEU A O 1
ATOM 1693 N N . LYS A 1 218 ? 2 -15.227 -31.969 1 94.31 218 LYS A N 1
ATOM 1694 C CA . LYS A 1 218 ? 2.26 -14.93 -33.375 1 94.31 218 LYS A CA 1
ATOM 1695 C C . LYS A 1 218 ? 3.363 -13.891 -33.531 1 94.31 218 LYS A C 1
ATOM 1697 O O . LYS A 1 218 ? 4.168 -13.961 -34.469 1 94.31 218 LYS A O 1
ATOM 1702 N N . LYS A 1 219 ? 3.334 -12.961 -32.625 1 93.19 219 LYS A N 1
ATOM 1703 C CA . LYS A 1 219 ? 4.359 -11.922 -32.625 1 93.19 219 LYS A CA 1
ATOM 1704 C C . LYS A 1 219 ? 5.758 -12.531 -32.594 1 93.19 219 LYS A C 1
ATOM 1706 O O . LYS A 1 219 ? 6.695 -11.977 -33.188 1 93.19 219 LYS A O 1
ATOM 1711 N N . HIS A 1 220 ? 5.945 -13.688 -31.984 1 93.62 220 HIS A N 1
ATOM 1712 C CA . HIS A 1 220 ? 7.254 -14.305 -31.812 1 93.62 220 HIS A CA 1
ATOM 1713 C C . HIS A 1 220 ? 7.418 -15.523 -32.719 1 93.62 220 HIS A C 1
ATOM 1715 O O . HIS A 1 220 ? 8.383 -16.266 -32.594 1 93.62 220 HIS A O 1
ATOM 1721 N N . ASP A 1 221 ? 6.453 -15.812 -33.531 1 94 221 ASP A N 1
ATOM 1722 C CA . ASP A 1 221 ? 6.465 -16.906 -34.5 1 94 221 ASP A CA 1
ATOM 1723 C C . ASP A 1 221 ? 6.582 -18.266 -33.781 1 94 221 ASP A C 1
ATOM 1725 O O . ASP A 1 221 ? 7.379 -19.109 -34.188 1 94 221 ASP A O 1
ATOM 1729 N N . VAL A 1 222 ? 5.988 -18.391 -32.719 1 95.81 222 VAL A N 1
ATOM 1730 C CA . VAL A 1 222 ? 5.961 -19.656 -31.969 1 95.81 222 VAL A CA 1
ATOM 1731 C C . VAL A 1 222 ? 4.828 -20.531 -32.5 1 95.81 222 VAL A C 1
ATOM 1733 O O . VAL A 1 222 ? 3.672 -20.109 -32.562 1 95.81 222 VAL A O 1
ATOM 1736 N N . PRO A 1 223 ? 5.141 -21.703 -32.906 1 94.19 223 PRO A N 1
ATOM 1737 C CA . PRO A 1 223 ? 4.094 -22.578 -33.438 1 94.19 223 PRO A CA 1
ATOM 1738 C C . PRO A 1 223 ? 3.143 -23.094 -32.375 1 94.19 223 PRO A C 1
ATOM 1740 O O . PRO A 1 223 ? 3.592 -23.609 -31.344 1 94.19 223 PRO A O 1
ATOM 1743 N N . TRP A 1 224 ? 1.894 -23.047 -32.594 1 94.88 224 TRP A N 1
ATOM 1744 C CA . TRP A 1 224 ? 0.875 -23.5 -31.641 1 94.88 224 TRP A CA 1
ATOM 1745 C C . TRP A 1 224 ? 0.893 -25.016 -31.516 1 94.88 224 TRP A C 1
ATOM 1747 O O . TRP A 1 224 ? 0.43 -25.578 -30.516 1 94.88 224 TRP A O 1
ATOM 1757 N N . GLN A 1 225 ? 1.423 -25.703 -32.5 1 93.25 225 GLN A N 1
ATOM 1758 C CA . GLN A 1 225 ? 1.465 -27.172 -32.5 1 93.25 225 GLN A CA 1
ATOM 1759 C C . GLN A 1 225 ? 2.299 -27.703 -31.344 1 93.25 225 GLN A C 1
ATOM 1761 O O . GLN A 1 225 ? 2.109 -28.844 -30.906 1 93.25 225 GLN A O 1
ATOM 1766 N N . ASN A 1 226 ? 3.18 -26.844 -30.875 1 95.75 226 ASN A N 1
ATOM 1767 C CA . ASN A 1 226 ? 4.039 -27.266 -29.766 1 95.75 226 ASN A CA 1
ATOM 1768 C C . ASN A 1 226 ? 3.396 -26.984 -28.422 1 95.75 226 ASN A C 1
ATOM 1770 O O . ASN A 1 226 ? 3.93 -27.359 -27.375 1 95.75 226 ASN A O 1
ATOM 1774 N N . CYS A 1 227 ? 2.252 -26.266 -28.406 1 97.38 227 CYS A N 1
ATOM 1775 C CA . CYS A 1 227 ? 1.577 -25.922 -27.156 1 97.38 227 CYS A CA 1
ATOM 1776 C C . CYS A 1 227 ? 0.74 -27.094 -26.656 1 97.38 227 CYS A C 1
ATOM 1778 O O . CYS A 1 227 ? -0.247 -27.469 -27.297 1 97.38 227 CYS A O 1
ATOM 1780 N N . THR A 1 228 ? 1.036 -27.562 -25.562 1 97.06 228 THR A N 1
ATOM 1781 C CA . THR A 1 228 ? 0.434 -28.797 -25.078 1 97.06 228 THR A CA 1
ATOM 1782 C C . THR A 1 228 ? -0.827 -28.5 -24.266 1 97.06 228 THR A C 1
ATOM 1784 O O . THR A 1 228 ? -1.775 -29.297 -24.281 1 97.06 228 THR A O 1
ATOM 1787 N N . ALA A 1 229 ? -0.714 -27.422 -23.516 1 97.75 229 ALA A N 1
ATOM 1788 C CA . ALA A 1 229 ? -1.813 -27.219 -22.578 1 97.75 229 ALA A CA 1
ATOM 1789 C C . ALA A 1 229 ? -2.027 -25.734 -22.281 1 97.75 229 ALA A C 1
ATOM 1791 O O . ALA A 1 229 ? -1.134 -24.922 -22.5 1 97.75 229 ALA A O 1
ATOM 1792 N N . LEU A 1 230 ? -3.268 -25.438 -21.812 1 96.88 230 LEU A N 1
ATOM 1793 C CA . LEU A 1 230 ? -3.633 -24.109 -21.297 1 96.88 230 LEU A CA 1
ATOM 1794 C C . LEU A 1 230 ? -3.963 -24.188 -19.797 1 96.88 230 LEU A C 1
ATOM 1796 O O . LEU A 1 230 ? -4.879 -24.906 -19.406 1 96.88 230 LEU A O 1
ATOM 1800 N N . GLY A 1 231 ? -3.113 -23.5 -19.031 1 95.44 231 GLY A N 1
ATOM 1801 C CA . GLY A 1 231 ? -3.424 -23.328 -17.625 1 95.44 231 GLY A CA 1
ATOM 1802 C C . GLY A 1 231 ? -4.254 -22.094 -17.344 1 95.44 231 GLY A C 1
ATOM 1803 O O . GLY A 1 231 ? -3.93 -21 -17.812 1 95.44 231 GLY A O 1
ATOM 1804 N N . SER A 1 232 ? -5.383 -22.219 -16.641 1 94.62 232 SER A N 1
ATOM 1805 C CA . SER A 1 232 ? -6.258 -21.109 -16.281 1 94.62 232 SER A CA 1
ATOM 1806 C C . SER A 1 232 ? -7.098 -21.438 -15.055 1 94.62 232 SER A C 1
ATOM 1808 O O . SER A 1 232 ? -7.086 -22.562 -14.57 1 94.62 232 SER A O 1
ATOM 1810 N N . ASP A 1 233 ? -7.719 -20.438 -14.586 1 91.12 233 ASP A N 1
ATOM 1811 C CA . ASP A 1 233 ? -8.688 -20.719 -13.523 1 91.12 233 ASP A CA 1
ATOM 1812 C C . ASP A 1 233 ? -9.922 -21.422 -14.078 1 91.12 233 ASP A C 1
ATOM 1814 O O . ASP A 1 233 ? -9.938 -21.844 -15.234 1 91.12 233 ASP A O 1
ATOM 1818 N N . ASN A 1 234 ? -10.938 -21.688 -13.297 1 91.75 234 ASN A N 1
ATOM 1819 C CA . ASN A 1 234 ? -12.07 -22.516 -13.68 1 91.75 234 ASN A CA 1
ATOM 1820 C C . ASN A 1 234 ? -13.25 -21.672 -14.156 1 91.75 234 ASN A C 1
ATOM 1822 O O . ASN A 1 234 ? -14.359 -22.188 -14.328 1 91.75 234 ASN A O 1
ATOM 1826 N N . ALA A 1 235 ? -13.055 -20.375 -14.414 1 89.88 235 ALA A N 1
ATOM 1827 C CA . ALA A 1 235 ? -14.141 -19.5 -14.859 1 89.88 235 ALA A CA 1
ATOM 1828 C C . ALA A 1 235 ? -14.664 -19.922 -16.234 1 89.88 235 ALA A C 1
ATOM 1830 O O . ALA A 1 235 ? -13.906 -20.422 -17.062 1 89.88 235 ALA A O 1
ATOM 1831 N N . SER A 1 236 ? -15.93 -19.703 -16.453 1 90.75 236 SER A N 1
ATOM 1832 C CA . SER A 1 236 ? -16.562 -20.094 -17.703 1 90.75 236 SER A CA 1
ATOM 1833 C C . SER A 1 236 ? -15.945 -19.375 -18.891 1 90.75 236 SER A C 1
ATOM 1835 O O . SER A 1 236 ? -15.852 -19.938 -19.984 1 90.75 236 SER A O 1
ATOM 1837 N N . VAL A 1 237 ? -15.469 -18.188 -18.656 1 91.44 237 VAL A N 1
ATOM 1838 C CA . VAL A 1 237 ? -14.852 -17.406 -19.719 1 91.44 237 VAL A CA 1
ATOM 1839 C C . VAL A 1 237 ? -13.578 -18.109 -20.203 1 91.44 237 VAL A C 1
ATOM 1841 O O . VAL A 1 237 ? -13.211 -18 -21.375 1 91.44 237 VAL A O 1
ATOM 1844 N N . MET A 1 238 ? -12.945 -18.906 -19.344 1 93.44 238 MET A N 1
ATOM 1845 C CA . MET A 1 238 ? -11.672 -19.547 -19.641 1 93.44 238 MET A CA 1
ATOM 1846 C C . MET A 1 238 ? -11.883 -20.969 -20.156 1 93.44 238 MET A C 1
ATOM 1848 O O . MET A 1 238 ? -11.383 -21.328 -21.219 1 93.44 238 MET A O 1
ATOM 1852 N N . VAL A 1 239 ? -12.758 -21.734 -19.391 1 91.19 239 VAL A N 1
ATOM 1853 C CA . VAL A 1 239 ? -12.812 -23.172 -19.656 1 91.19 239 VAL A CA 1
ATOM 1854 C C . VAL A 1 239 ? -14.164 -23.531 -20.281 1 91.19 239 VAL A C 1
ATOM 1856 O O . VAL A 1 239 ? -14.391 -24.672 -20.672 1 91.19 239 VAL A O 1
ATOM 1859 N N . GLY A 1 240 ? -14.992 -22.609 -20.5 1 88.62 240 GLY A N 1
ATOM 1860 C CA . GLY A 1 240 ? -16.312 -22.891 -21.062 1 88.62 240 GLY A CA 1
ATOM 1861 C C . GLY A 1 240 ? -16.25 -23.625 -22.391 1 88.62 240 GLY A C 1
ATOM 1862 O O . GLY A 1 240 ? -15.375 -23.344 -23.219 1 88.62 240 GLY A O 1
ATOM 1863 N N . ARG A 1 241 ? -17.172 -24.5 -22.641 1 86.81 241 ARG A N 1
ATOM 1864 C CA . ARG A 1 241 ? -17.156 -25.375 -23.812 1 86.81 241 ARG A CA 1
ATOM 1865 C C . ARG A 1 241 ? -17.547 -24.625 -25.078 1 86.81 241 ARG A C 1
ATOM 1867 O O . ARG A 1 241 ? -17.125 -24.969 -26.172 1 86.81 241 ARG A O 1
ATOM 1874 N N . LEU A 1 242 ? -18.266 -23.594 -24.875 1 87.94 242 LEU A N 1
ATOM 1875 C CA . LEU A 1 242 ? -18.781 -22.922 -26.062 1 87.94 242 LEU A CA 1
ATOM 1876 C C . LEU A 1 242 ? -17.969 -21.672 -26.406 1 87.94 242 LEU A C 1
ATOM 1878 O O . LEU A 1 242 ? -17.469 -21.531 -27.516 1 87.94 242 LEU A O 1
ATOM 1882 N N . LYS A 1 243 ? -17.766 -20.844 -25.375 1 90.94 243 LYS A N 1
ATOM 1883 C CA . LYS A 1 243 ? -17.141 -19.562 -25.656 1 90.94 243 LYS A CA 1
ATOM 1884 C C . LYS A 1 243 ? -15.922 -19.328 -24.75 1 90.94 243 LYS A C 1
ATOM 1886 O O . LYS A 1 243 ? -15.531 -18.188 -24.516 1 90.94 243 LYS A O 1
ATOM 1891 N N . GLY A 1 244 ? -15.43 -20.438 -24.25 1 93.62 244 GLY A N 1
ATOM 1892 C CA . GLY A 1 244 ? -14.266 -20.266 -23.406 1 93.62 244 GLY A CA 1
ATOM 1893 C C . GLY A 1 244 ? -12.984 -20.062 -24.172 1 93.62 244 GLY A C 1
ATOM 1894 O O . GLY A 1 244 ? -12.922 -20.344 -25.375 1 93.62 244 GLY A O 1
ATOM 1895 N N . VAL A 1 245 ? -12 -19.5 -23.562 1 96.44 245 VAL A N 1
ATOM 1896 C CA . VAL A 1 245 ? -10.688 -19.281 -24.172 1 96.44 245 VAL A CA 1
ATOM 1897 C C . VAL A 1 245 ? -10.172 -20.594 -24.75 1 96.44 245 VAL A C 1
ATOM 1899 O O . VAL A 1 245 ? -9.633 -20.625 -25.859 1 96.44 245 VAL A O 1
ATOM 1902 N N . GLY A 1 246 ? -10.336 -21.734 -24 1 94.62 246 GLY A N 1
ATOM 1903 C CA . GLY A 1 246 ? -9.906 -23.047 -24.469 1 94.62 246 GLY A CA 1
ATOM 1904 C C . GLY A 1 246 ? -10.516 -23.453 -25.797 1 94.62 246 GLY A C 1
ATOM 1905 O O . GLY A 1 246 ? -9.828 -24.016 -26.656 1 94.62 246 GLY A O 1
ATOM 1906 N N . THR A 1 247 ? -11.711 -23.125 -26 1 94.5 247 THR A N 1
ATOM 1907 C CA . THR A 1 247 ? -12.422 -23.484 -27.219 1 94.5 247 THR A CA 1
ATOM 1908 C C . THR A 1 247 ? -11.859 -22.734 -28.422 1 94.5 247 THR A C 1
ATOM 1910 O O . THR A 1 247 ? -11.672 -23.312 -29.484 1 94.5 247 THR A O 1
ATOM 1913 N N . TYR A 1 248 ? -11.617 -21.484 -28.234 1 96.06 248 TYR A N 1
ATOM 1914 C CA . TYR A 1 248 ? -11.07 -20.672 -29.312 1 96.06 248 TYR A CA 1
ATOM 1915 C C . TYR A 1 248 ? -9.648 -21.109 -29.656 1 96.06 248 TYR A C 1
ATOM 1917 O O . TYR A 1 248 ? -9.25 -21.078 -30.828 1 96.06 248 TYR A O 1
ATOM 1925 N N . LEU A 1 249 ? -8.898 -21.547 -28.703 1 96.31 249 LEU A N 1
ATOM 1926 C CA . LEU A 1 249 ? -7.52 -21.953 -28.938 1 96.31 249 LEU A CA 1
ATOM 1927 C C . LEU A 1 249 ? -7.469 -23.297 -29.641 1 96.31 249 LEU A C 1
ATOM 1929 O O . LEU A 1 249 ? -6.473 -23.625 -30.297 1 96.31 249 LEU A O 1
ATOM 1933 N N . LYS A 1 250 ? -8.516 -24.125 -29.453 1 95.31 250 LYS A N 1
ATOM 1934 C CA . LYS A 1 250 ? -8.586 -25.422 -30.125 1 95.31 250 LYS A CA 1
ATOM 1935 C C . LYS A 1 250 ? -8.625 -25.25 -31.641 1 95.31 250 LYS A C 1
ATOM 1937 O O . LYS A 1 250 ? -8.297 -26.188 -32.375 1 95.31 250 LYS A O 1
ATOM 1942 N N . GLU A 1 251 ? -8.977 -24.062 -32.062 1 93.25 251 GLU A N 1
ATOM 1943 C CA . GLU A 1 251 ? -8.922 -23.766 -33.469 1 93.25 251 GLU A CA 1
ATOM 1944 C C . GLU A 1 251 ? -7.477 -23.719 -33.969 1 93.25 251 GLU A C 1
ATOM 1946 O O . GLU A 1 251 ? -7.199 -24.062 -35.125 1 93.25 251 GLU A O 1
ATOM 1951 N N . CYS A 1 252 ? -6.562 -23.266 -33.125 1 93.69 252 CYS A N 1
ATOM 1952 C CA . CYS A 1 252 ? -5.145 -23.188 -33.469 1 93.69 252 CYS A CA 1
ATOM 1953 C C . CYS A 1 252 ? -4.449 -24.516 -33.188 1 93.69 252 CYS A C 1
ATOM 1955 O O . CYS A 1 252 ? -3.576 -24.953 -33.938 1 93.69 252 CYS A O 1
ATOM 1957 N N . GLN A 1 253 ? -4.855 -25.156 -32.125 1 95.38 253 GLN A N 1
ATOM 1958 C CA . GLN A 1 253 ? -4.328 -26.422 -31.656 1 95.38 253 GLN A CA 1
ATOM 1959 C C . GLN A 1 253 ? -5.441 -27.312 -31.125 1 95.38 253 GLN A C 1
ATOM 1961 O O . GLN A 1 253 ? -5.715 -27.328 -29.922 1 95.38 253 GLN A O 1
ATOM 1966 N N . PRO A 1 254 ? -5.922 -28.125 -31.922 1 94.75 254 PRO A N 1
ATOM 1967 C CA . PRO A 1 254 ? -7.105 -28.922 -31.578 1 94.75 254 PRO A CA 1
ATOM 1968 C C . PRO A 1 254 ? -6.859 -29.859 -30.391 1 94.75 254 PRO A C 1
ATOM 1970 O O . PRO A 1 254 ? -7.797 -30.188 -29.656 1 94.75 254 PRO A O 1
ATOM 1973 N N . GLU A 1 255 ? -5.617 -30.25 -30.172 1 95.75 255 GLU A N 1
ATOM 1974 C CA . GLU A 1 255 ? -5.34 -31.25 -29.141 1 95.75 255 GLU A CA 1
ATOM 1975 C C . GLU A 1 255 ? -4.934 -30.562 -27.828 1 95.75 255 GLU A C 1
ATOM 1977 O O . GLU A 1 255 ? -4.508 -31.234 -26.875 1 95.75 255 GLU A O 1
ATOM 1982 N N . ILE A 1 256 ? -5.086 -29.266 -27.781 1 96.38 256 ILE A N 1
ATOM 1983 C CA . ILE A 1 256 ? -4.637 -28.531 -26.594 1 96.38 256 ILE A CA 1
ATOM 1984 C C . ILE A 1 256 ? -5.383 -29.047 -25.359 1 96.38 256 ILE A C 1
ATOM 1986 O O . ILE A 1 256 ? -6.59 -29.297 -25.422 1 96.38 256 ILE A O 1
ATOM 1990 N N . ILE A 1 257 ? -4.68 -29.25 -24.328 1 96.25 257 ILE A N 1
ATOM 1991 C CA . ILE A 1 257 ? -5.246 -29.797 -23.094 1 96.25 257 ILE A CA 1
ATOM 1992 C C . ILE A 1 257 ? -5.715 -28.656 -22.188 1 96.25 257 ILE A C 1
ATOM 1994 O O . ILE A 1 257 ? -4.941 -27.734 -21.891 1 96.25 257 ILE A O 1
ATOM 1998 N N . VAL A 1 258 ? -6.984 -28.688 -21.766 1 94.12 258 VAL A N 1
ATOM 1999 C CA . VAL A 1 258 ? -7.555 -27.688 -20.859 1 94.12 258 VAL A CA 1
ATOM 2000 C C . VAL A 1 258 ? -8.078 -28.359 -19.594 1 94.12 258 VAL A C 1
ATOM 2002 O O . VAL A 1 258 ? -9.18 -28.922 -19.594 1 94.12 258 VAL A O 1
ATOM 2005 N N . LEU A 1 259 ? -7.371 -28.281 -18.547 1 88.44 259 LEU A N 1
ATOM 2006 C CA . LEU A 1 259 ? -7.715 -29 -17.328 1 88.44 259 LEU A CA 1
ATOM 2007 C C . LEU A 1 259 ? -8.344 -28.047 -16.312 1 88.44 259 LEU A C 1
ATOM 2009 O O . LEU A 1 259 ? -9.016 -28.5 -15.375 1 88.44 259 LEU A O 1
ATOM 2013 N N . GLY A 1 260 ? -8.188 -26.75 -16.469 1 91.38 260 GLY A N 1
ATOM 2014 C CA . GLY A 1 260 ? -8.555 -25.828 -15.391 1 91.38 260 GLY A CA 1
ATOM 2015 C C . GLY A 1 260 ? -7.582 -25.859 -14.227 1 91.38 260 GLY A C 1
ATOM 2016 O O . GLY A 1 260 ? -6.48 -26.391 -14.344 1 91.38 260 GLY A O 1
ATOM 2017 N N . CYS A 1 261 ? -7.98 -25.266 -13.062 1 94.19 261 CYS A N 1
ATOM 2018 C CA . CYS A 1 261 ? -7.07 -25.203 -11.93 1 94.19 261 CYS A CA 1
ATOM 2019 C C . CYS A 1 261 ? -7.629 -25.984 -10.742 1 94.19 261 CYS A C 1
ATOM 2021 O O . CYS A 1 261 ? -8.516 -25.5 -10.031 1 94.19 261 CYS A O 1
ATOM 2023 N N . PRO A 1 262 ? -7.027 -27.125 -10.492 1 94.38 262 PRO A N 1
ATOM 2024 C CA . PRO A 1 262 ? -7.48 -27.938 -9.367 1 94.38 262 PRO A CA 1
ATOM 2025 C C . PRO A 1 262 ? -7.328 -27.234 -8.023 1 94.38 262 PRO A C 1
ATOM 2027 O O . PRO A 1 262 ? -8.102 -27.484 -7.094 1 94.38 262 PRO A O 1
ATOM 2030 N N . ASN A 1 263 ? -6.34 -26.375 -7.898 1 92.62 263 ASN A N 1
ATOM 2031 C CA . ASN A 1 263 ? -6.16 -25.641 -6.656 1 92.62 263 ASN A CA 1
ATOM 2032 C C . ASN A 1 263 ? -7.379 -24.781 -6.332 1 92.62 263 ASN A C 1
ATOM 2034 O O . ASN A 1 263 ? -7.84 -24.75 -5.191 1 92.62 263 ASN A O 1
ATOM 2038 N N . HIS A 1 264 ? -7.875 -24.062 -7.344 1 91.56 264 HIS A N 1
ATOM 2039 C CA . HIS A 1 264 ? -9.102 -23.297 -7.16 1 91.56 264 HIS A CA 1
ATOM 2040 C C . HIS A 1 264 ? -10.281 -24.203 -6.848 1 91.56 264 HIS A C 1
ATOM 2042 O O . HIS A 1 264 ? -11.18 -23.812 -6.094 1 91.56 264 HIS A O 1
ATOM 2048 N N . ARG A 1 265 ? -10.352 -25.359 -7.434 1 94.31 265 ARG A N 1
ATOM 2049 C CA . ARG A 1 265 ? -11.438 -26.297 -7.188 1 94.31 265 ARG A CA 1
ATOM 2050 C C . ARG A 1 265 ? -11.422 -26.781 -5.742 1 94.31 265 ARG A C 1
ATOM 2052 O O . ARG A 1 265 ? -12.484 -27.016 -5.148 1 94.31 265 ARG A O 1
ATOM 2059 N N . ILE A 1 266 ? -10.211 -26.984 -5.219 1 94.81 266 ILE A N 1
ATOM 2060 C CA . ILE A 1 266 ? -10.109 -27.391 -3.822 1 94.81 266 ILE A CA 1
ATOM 2061 C C . ILE A 1 266 ? -10.688 -26.297 -2.926 1 94.81 266 ILE A C 1
ATOM 2063 O O . ILE A 1 266 ? -11.43 -26.594 -1.979 1 94.81 266 ILE A O 1
ATOM 2067 N N . ASP A 1 267 ? -10.352 -25.094 -3.234 1 92.19 267 ASP A N 1
ATOM 2068 C CA . ASP A 1 267 ? -10.898 -23.953 -2.49 1 92.19 267 ASP A CA 1
ATOM 2069 C C . ASP A 1 267 ? -12.422 -23.938 -2.566 1 92.19 267 ASP A C 1
ATOM 2071 O O . ASP A 1 267 ? -13.094 -23.719 -1.557 1 92.19 267 ASP A O 1
ATOM 2075 N N . LEU A 1 268 ? -12.945 -24.156 -3.701 1 91.56 268 LEU A N 1
ATOM 2076 C CA . LEU A 1 268 ? -14.391 -24.141 -3.914 1 91.56 268 LEU A CA 1
ATOM 2077 C C . LEU A 1 268 ? -15.055 -25.312 -3.215 1 91.56 268 LEU A C 1
ATOM 2079 O O . LEU A 1 268 ? -16.188 -25.203 -2.742 1 91.56 268 LEU A O 1
ATOM 2083 N N . ALA A 1 269 ? -14.383 -26.422 -3.225 1 95.06 269 ALA A N 1
ATOM 2084 C CA . ALA A 1 269 ? -14.906 -27.578 -2.506 1 95.06 269 ALA A CA 1
ATOM 2085 C C . ALA A 1 269 ? -15.07 -27.281 -1.02 1 95.06 269 ALA A C 1
ATOM 2087 O O . ALA A 1 269 ? -16.094 -27.625 -0.415 1 95.06 269 ALA A O 1
ATOM 2088 N N . ALA A 1 270 ? -14.047 -26.656 -0.5 1 93.12 270 ALA A N 1
ATOM 2089 C CA . ALA A 1 270 ? -14.109 -26.266 0.906 1 93.12 270 ALA A CA 1
ATOM 2090 C C . ALA A 1 270 ? -15.242 -25.281 1.148 1 93.12 270 ALA A C 1
ATOM 2092 O O . ALA A 1 270 ? -15.938 -25.359 2.166 1 93.12 270 ALA A O 1
ATOM 2093 N N . LYS A 1 271 ? -15.406 -24.375 0.281 1 90.75 271 LYS A N 1
ATOM 2094 C CA . LYS A 1 271 ? -16.484 -23.406 0.389 1 90.75 271 LYS A CA 1
ATOM 2095 C C . LYS A 1 271 ? -17.844 -24.078 0.298 1 90.75 271 LYS A C 1
ATOM 2097 O O . LYS A 1 271 ? -18.766 -23.75 1.045 1 90.75 271 LYS A O 1
ATOM 2102 N N . ALA A 1 272 ? -17.969 -25 -0.649 1 93.44 272 ALA A N 1
ATOM 2103 C CA . ALA A 1 272 ? -19.203 -25.75 -0.792 1 93.44 272 ALA A CA 1
ATOM 2104 C C . ALA A 1 272 ? -19.531 -26.516 0.488 1 93.44 272 ALA A C 1
ATOM 2106 O O . ALA A 1 272 ? -20.688 -26.562 0.914 1 93.44 272 ALA A O 1
ATOM 2107 N N . ALA A 1 273 ? -18.562 -27.109 1.037 1 94.69 273 ALA A N 1
ATOM 2108 C CA . ALA A 1 273 ? -18.75 -27.828 2.295 1 94.69 273 ALA A CA 1
ATOM 2109 C C . ALA A 1 273 ? -19.25 -26.891 3.393 1 94.69 273 ALA A C 1
ATOM 2111 O O . ALA A 1 273 ? -20.156 -27.25 4.148 1 94.69 273 ALA A O 1
ATOM 2112 N N . SER A 1 274 ? -18.703 -25.734 3.467 1 90.88 274 SER A N 1
ATOM 2113 C CA . SER A 1 274 ? -19 -24.781 4.535 1 90.88 274 SER A CA 1
ATOM 2114 C C . SER A 1 274 ? -20.422 -24.25 4.422 1 90.88 274 SER A C 1
ATOM 2116 O O . SER A 1 274 ? -20.969 -23.719 5.391 1 90.88 274 SER A O 1
ATOM 2118 N N . SER A 1 275 ? -21.016 -24.359 3.254 1 91.31 275 SER A N 1
ATOM 2119 C CA . SER A 1 275 ? -22.391 -23.922 3.072 1 91.31 275 SER A CA 1
ATOM 2120 C C . SER A 1 275 ? -23.359 -24.75 3.92 1 91.31 275 SER A C 1
ATOM 2122 O O . SER A 1 275 ? -24.5 -24.344 4.156 1 91.31 275 SER A O 1
ATOM 2124 N N . ALA A 1 276 ? -22.906 -25.953 4.402 1 93.62 276 ALA A N 1
ATOM 2125 C CA . ALA A 1 276 ? -23.703 -26.797 5.285 1 93.62 276 ALA A CA 1
ATOM 2126 C C . ALA A 1 276 ? -23.844 -26.172 6.668 1 93.62 276 ALA A C 1
ATOM 2128 O O . ALA A 1 276 ? -24.766 -26.516 7.426 1 93.62 276 ALA A O 1
ATOM 2129 N N . ILE A 1 277 ? -23 -25.281 7.027 1 93.38 277 ILE A N 1
ATOM 2130 C CA . ILE A 1 277 ? -23 -24.641 8.336 1 93.38 277 ILE A CA 1
ATOM 2131 C C . ILE A 1 277 ? -24.047 -23.516 8.344 1 93.38 277 ILE A C 1
ATOM 2133 O O . ILE A 1 277 ? -24.047 -22.656 7.469 1 93.38 277 ILE A O 1
ATOM 2137 N N . PRO A 1 278 ? -24.938 -23.531 9.297 1 90.19 278 PRO A N 1
ATOM 2138 C CA . PRO A 1 278 ? -26.078 -22.609 9.305 1 90.19 278 PRO A CA 1
ATOM 2139 C C . PRO A 1 278 ? -25.672 -21.172 9.602 1 90.19 278 PRO A C 1
ATOM 2141 O O . PRO A 1 278 ? -26.5 -20.266 9.516 1 90.19 278 PRO A O 1
ATOM 2144 N N . PHE A 1 279 ? -24.5 -20.922 10 1 88.31 279 PHE A N 1
ATOM 2145 C CA . PHE A 1 279 ? -24.031 -19.562 10.203 1 88.31 279 PHE A CA 1
ATOM 2146 C C . PHE A 1 279 ? -22.672 -19.344 9.539 1 88.31 279 PHE A C 1
ATOM 2148 O O . PHE A 1 279 ? -21.984 -20.312 9.188 1 88.31 279 PHE A O 1
ATOM 2155 N N . SER A 1 280 ? -22.328 -18.094 9.234 1 87.5 280 SER A N 1
ATOM 2156 C CA . SER A 1 280 ? -21.094 -17.766 8.516 1 87.5 280 SER A CA 1
ATOM 2157 C C . SER A 1 280 ? -19.969 -17.438 9.477 1 87.5 280 SER A C 1
ATOM 2159 O O . SER A 1 280 ? -19.891 -16.328 10 1 87.5 280 SER A O 1
ATOM 2161 N N . ILE A 1 281 ? -19.094 -18.328 9.602 1 87.25 281 ILE A N 1
ATOM 2162 C CA . ILE A 1 281 ? -17.938 -18.109 10.461 1 87.25 281 ILE A CA 1
ATOM 2163 C C . ILE A 1 281 ? -17.031 -17.047 9.836 1 87.25 281 ILE A C 1
ATOM 2165 O O . ILE A 1 281 ? -16.375 -16.281 10.555 1 87.25 281 ILE A O 1
ATOM 2169 N N . ASP A 1 282 ? -17.016 -17.031 8.555 1 86.75 282 ASP A N 1
ATOM 2170 C CA . ASP A 1 282 ? -16.203 -16.047 7.844 1 86.75 282 ASP A CA 1
ATOM 2171 C C . ASP A 1 282 ? -16.672 -14.625 8.18 1 86.75 282 ASP A C 1
ATOM 2173 O O . ASP A 1 282 ? -15.844 -13.742 8.406 1 86.75 282 ASP A O 1
ATOM 2177 N N . SER A 1 283 ? -17.922 -14.5 8.242 1 87.44 283 SER A N 1
ATOM 2178 C CA . SER A 1 283 ? -18.484 -13.188 8.562 1 87.44 283 SER A CA 1
ATOM 2179 C C . SER A 1 283 ? -18.125 -12.773 9.984 1 87.44 283 SER A C 1
ATOM 2181 O O . SER A 1 283 ? -17.891 -11.594 10.258 1 87.44 283 SER A O 1
ATOM 2183 N N . LEU A 1 284 ? -18.156 -13.734 10.859 1 91.25 284 LEU A N 1
ATOM 2184 C CA . LEU A 1 284 ? -17.781 -13.453 12.242 1 91.25 284 LEU A CA 1
ATOM 2185 C C . LEU A 1 284 ? -16.344 -12.992 12.344 1 91.25 284 LEU A C 1
ATOM 2187 O O . LEU A 1 284 ? -16.047 -12.016 13.047 1 91.25 284 LEU A O 1
ATOM 2191 N N . LEU A 1 285 ? -15.477 -13.656 11.625 1 91.31 285 LEU A N 1
ATOM 2192 C CA . LEU A 1 285 ? -14.062 -13.305 11.641 1 91.31 285 LEU A CA 1
ATOM 2193 C C . LEU A 1 285 ? -13.844 -11.914 11.062 1 91.31 285 LEU A C 1
ATOM 2195 O O . LEU A 1 285 ? -13.039 -11.141 11.586 1 91.31 285 LEU A O 1
ATOM 2199 N N . ILE A 1 286 ? -14.531 -11.625 10 1 89.88 286 ILE A N 1
ATOM 2200 C CA . ILE A 1 286 ? -14.422 -10.32 9.352 1 89.88 286 ILE A CA 1
ATOM 2201 C C . ILE A 1 286 ? -14.93 -9.234 10.289 1 89.88 286 ILE A C 1
ATOM 2203 O O . ILE A 1 286 ? -14.305 -8.18 10.422 1 89.88 286 ILE A O 1
ATOM 2207 N N . ASP A 1 287 ? -16.031 -9.508 10.992 1 91.75 287 ASP A N 1
ATOM 2208 C CA . ASP A 1 287 ? -16.609 -8.547 11.922 1 91.75 287 ASP A CA 1
ATOM 2209 C C . ASP A 1 287 ? -15.648 -8.242 13.07 1 91.75 287 ASP A C 1
ATOM 2211 O O . ASP A 1 287 ? -15.461 -7.078 13.438 1 91.75 287 ASP A O 1
ATOM 2215 N N . VAL A 1 288 ? -15.109 -9.242 13.562 1 92.69 288 VAL A N 1
ATOM 2216 C CA . VAL A 1 288 ? -14.203 -9.07 14.688 1 92.69 288 VAL A CA 1
ATOM 2217 C C . VAL A 1 288 ? -12.977 -8.273 14.25 1 92.69 288 VAL A C 1
ATOM 2219 O O . VAL A 1 288 ? -12.523 -7.375 14.969 1 92.69 288 VAL A O 1
ATOM 2222 N N . PHE A 1 289 ? -12.453 -8.516 13.117 1 91.5 289 PHE A N 1
ATOM 2223 C CA . PHE A 1 289 ? -11.25 -7.852 12.625 1 91.5 289 PHE A CA 1
ATOM 2224 C C . PHE A 1 289 ? -11.484 -6.359 12.445 1 91.5 289 PHE A C 1
ATOM 2226 O O . PHE A 1 289 ? -10.711 -5.535 12.93 1 91.5 289 PHE A O 1
ATOM 2233 N N . TYR A 1 290 ? -12.586 -6.145 11.836 1 88.25 290 TYR A N 1
ATOM 2234 C CA . TYR A 1 290 ? -12.828 -4.742 11.516 1 88.25 290 TYR A CA 1
ATOM 2235 C C . TYR A 1 290 ? -13.242 -3.965 12.766 1 88.25 290 TYR A C 1
ATOM 2237 O O . TYR A 1 290 ? -12.945 -2.773 12.883 1 88.25 290 TYR A O 1
ATOM 2245 N N . TYR A 1 291 ? -13.922 -4.621 13.719 1 90.56 291 TYR A N 1
ATOM 2246 C CA . TYR A 1 291 ? -14.242 -3.971 14.984 1 90.56 291 TYR A CA 1
ATOM 2247 C C . TYR A 1 291 ? -12.977 -3.543 15.711 1 90.56 291 TYR A C 1
ATOM 2249 O O . TYR A 1 291 ? -12.914 -2.441 16.266 1 90.56 291 TYR A O 1
ATOM 2257 N N . LEU A 1 292 ? -12.008 -4.383 15.648 1 88.31 292 LEU A N 1
ATOM 2258 C CA . LEU A 1 292 ? -10.758 -4.117 16.344 1 88.31 292 LEU A CA 1
ATOM 2259 C C . LEU A 1 292 ? -9.875 -3.158 15.555 1 88.31 292 LEU A C 1
ATOM 2261 O O . LEU A 1 292 ? -9.188 -2.316 16.141 1 88.31 292 LEU A O 1
ATOM 2265 N N . GLU A 1 293 ? -9.898 -3.324 14.242 1 86.19 293 GLU A N 1
ATOM 2266 C CA . GLU A 1 293 ? -9.047 -2.518 13.375 1 86.19 293 GLU A CA 1
ATOM 2267 C C . GLU A 1 293 ? -9.445 -1.044 13.422 1 86.19 293 GLU A C 1
ATOM 2269 O O . GLU A 1 293 ? -8.602 -0.162 13.258 1 86.19 293 GLU A O 1
ATOM 2274 N N . ALA A 1 294 ? -10.648 -0.762 13.781 1 80.56 294 ALA A N 1
ATOM 2275 C CA . ALA A 1 294 ? -11.188 0.594 13.766 1 80.56 294 ALA A CA 1
ATOM 2276 C C . ALA A 1 294 ? -10.672 1.408 14.945 1 80.56 294 ALA A C 1
ATOM 2278 O O . ALA A 1 294 ? -10.695 2.641 14.922 1 80.56 294 ALA A O 1
ATOM 2279 N N . SER A 1 295 ? -10.18 0.708 16.016 1 82.31 295 SER A N 1
ATOM 2280 C CA . SER A 1 295 ? -9.773 1.438 17.219 1 82.31 295 SER A CA 1
ATOM 2281 C C . SER A 1 295 ? -8.555 0.796 17.859 1 82.31 295 SER A C 1
ATOM 2283 O O . SER A 1 295 ? -8.609 -0.361 18.281 1 82.31 295 SER A O 1
ATOM 2285 N N . VAL A 1 296 ? -7.578 1.608 17.984 1 82 296 VAL A N 1
ATOM 2286 C CA . VAL A 1 296 ? -6.371 1.138 18.641 1 82 296 VAL A CA 1
ATOM 2287 C C . VAL A 1 296 ? -6.664 0.883 20.125 1 82 296 VAL A C 1
ATOM 2289 O O . VAL A 1 296 ? -6.113 -0.046 20.719 1 82 296 VAL A O 1
ATOM 2292 N N . ASN A 1 297 ? -7.52 1.698 20.703 1 80.25 297 ASN A N 1
ATOM 2293 C CA . ASN A 1 297 ? -7.887 1.509 22.109 1 80.25 297 ASN A CA 1
ATOM 2294 C C . ASN A 1 297 ? -8.516 0.138 22.344 1 80.25 297 ASN A C 1
ATOM 2296 O O . ASN A 1 297 ? -8.266 -0.499 23.359 1 80.25 297 ASN A O 1
ATOM 2300 N N . ARG A 1 298 ? -9.305 -0.316 21.406 1 86.75 298 ARG A N 1
ATOM 2301 C CA . ARG A 1 298 ? -9.93 -1.63 21.5 1 86.75 298 ARG A CA 1
ATOM 2302 C C . ARG A 1 298 ? -8.883 -2.74 21.469 1 86.75 298 ARG A C 1
ATOM 2304 O O . ARG A 1 298 ? -9.008 -3.736 22.188 1 86.75 298 ARG A O 1
ATOM 2311 N N . LYS A 1 299 ? -7.879 -2.555 20.641 1 87.06 299 LYS A N 1
ATOM 2312 C CA . LYS A 1 299 ? -6.812 -3.545 20.531 1 87.06 299 LYS A CA 1
ATOM 2313 C C . LYS A 1 299 ? -6.008 -3.621 21.828 1 87.06 299 LYS A C 1
ATOM 2315 O O . LYS A 1 299 ? -5.633 -4.711 22.281 1 87.06 299 LYS A O 1
ATOM 2320 N N . LEU A 1 300 ? -5.793 -2.479 22.391 1 85.25 300 LEU A N 1
ATOM 2321 C CA . LEU A 1 300 ? -5.055 -2.436 23.641 1 85.25 300 LEU A CA 1
ATOM 2322 C C . LEU A 1 300 ? -5.852 -3.098 24.766 1 85.25 300 LEU A C 1
ATOM 2324 O O . LEU A 1 300 ? -5.285 -3.799 25.609 1 85.25 300 LEU A O 1
ATOM 2328 N N . GLU A 1 301 ? -7.117 -2.811 24.766 1 87 301 GLU A N 1
ATOM 2329 C CA . GLU A 1 301 ? -7.973 -3.439 25.766 1 87 301 GLU A CA 1
ATOM 2330 C C . GLU A 1 301 ? -7.992 -4.957 25.609 1 87 301 GLU A C 1
ATOM 2332 O O . GLU A 1 301 ? -7.98 -5.691 26.594 1 87 301 GLU A O 1
ATOM 2337 N N . LEU A 1 302 ? -8.047 -5.363 24.391 1 90.06 302 LEU A N 1
ATOM 2338 C CA . LEU A 1 302 ? -8.031 -6.801 24.141 1 90.06 302 LEU A CA 1
ATOM 2339 C C . LEU A 1 302 ? -6.727 -7.422 24.625 1 90.06 302 LEU A C 1
ATOM 2341 O O . LEU A 1 302 ? -6.727 -8.531 25.156 1 90.06 302 LEU A O 1
ATOM 2345 N N . ARG A 1 303 ? -5.648 -6.734 24.406 1 87.81 303 ARG A N 1
ATOM 2346 C CA . ARG A 1 303 ? -4.348 -7.223 24.844 1 87.81 303 ARG A CA 1
ATOM 2347 C C . ARG A 1 303 ? -4.34 -7.477 26.344 1 87.81 303 ARG A C 1
ATOM 2349 O O . ARG A 1 303 ? -3.736 -8.445 26.812 1 87.81 303 ARG A O 1
ATOM 2356 N N . LYS A 1 304 ? -4.961 -6.637 27.062 1 86.38 304 LYS A N 1
ATOM 2357 C CA . LYS A 1 304 ? -5.055 -6.812 28.516 1 86.38 304 LYS A CA 1
ATOM 2358 C C . LYS A 1 304 ? -5.797 -8.102 28.859 1 86.38 304 LYS A C 1
ATOM 2360 O O . LYS A 1 304 ? -5.383 -8.836 29.75 1 86.38 304 LYS A O 1
ATOM 2365 N N . PHE A 1 305 ? -6.809 -8.312 28.125 1 89.88 305 PHE A N 1
ATOM 2366 C CA . PHE A 1 305 ? -7.598 -9.508 28.406 1 89.88 305 PHE A CA 1
ATOM 2367 C C . PHE A 1 305 ? -6.863 -10.758 27.938 1 89.88 305 PHE A C 1
ATOM 2369 O O . PHE A 1 305 ? -7 -11.82 28.547 1 89.88 305 PHE A O 1
ATOM 2376 N N . GLN A 1 306 ? -6.137 -10.594 26.828 1 90.38 306 GLN A N 1
ATOM 2377 C CA . GLN A 1 306 ? -5.32 -11.719 26.375 1 90.38 306 GLN A CA 1
ATOM 2378 C C . GLN A 1 306 ? -4.293 -12.102 27.438 1 90.38 306 GLN A C 1
ATOM 2380 O O . GLN A 1 306 ? -4.102 -13.281 27.719 1 90.38 306 GLN A O 1
ATOM 2385 N N . LYS A 1 307 ? -3.697 -11.156 28.031 1 88.12 307 LYS A N 1
ATOM 2386 C CA . LYS A 1 307 ? -2.725 -11.398 29.094 1 88.12 307 LYS A CA 1
ATOM 2387 C C . LYS A 1 307 ? -3.396 -11.992 30.312 1 88.12 307 LYS A C 1
ATOM 2389 O O . LYS A 1 307 ? -2.852 -12.898 30.953 1 88.12 307 LYS A O 1
ATOM 2394 N N . LEU A 1 308 ? -4.516 -11.539 30.594 1 86.38 308 LEU A N 1
ATOM 2395 C CA . LEU A 1 308 ? -5.27 -12.016 31.75 1 86.38 308 LEU A CA 1
ATOM 2396 C C . LEU A 1 308 ? -5.633 -13.484 31.594 1 86.38 308 LEU A C 1
ATOM 2398 O O . LEU A 1 308 ? -5.633 -14.242 32.562 1 86.38 308 LEU A O 1
ATOM 2402 N N . CYS A 1 309 ? -5.957 -13.805 30.344 1 87.56 309 CYS A N 1
ATOM 2403 C CA . CYS A 1 309 ? -6.355 -15.188 30.078 1 87.56 309 CYS A CA 1
ATOM 2404 C C . CYS A 1 309 ? -5.137 -16.078 29.859 1 87.56 309 CYS A C 1
ATOM 2406 O O . CYS A 1 309 ? -5.273 -17.281 29.625 1 87.56 309 CYS A O 1
ATOM 2408 N N . GLY A 1 310 ? -3.928 -15.461 29.906 1 78.56 310 GLY A N 1
ATOM 2409 C CA . GLY A 1 310 ? -2.707 -16.234 29.734 1 78.56 310 GLY A CA 1
ATOM 2410 C C . GLY A 1 310 ? -2.412 -16.547 28.281 1 78.56 310 GLY A C 1
ATOM 2411 O O . GLY A 1 310 ? -1.687 -17.5 27.984 1 78.56 310 GLY A O 1
ATOM 2412 N N . ASN A 1 311 ? -3.1 -15.875 27.406 1 81.12 311 ASN A N 1
ATOM 2413 C CA . ASN A 1 311 ? -2.873 -16.094 25.984 1 81.12 311 ASN A CA 1
ATOM 2414 C C . ASN A 1 311 ? -1.702 -15.266 25.469 1 81.12 311 ASN A C 1
ATOM 2416 O O . ASN A 1 311 ? -1.333 -14.258 26.078 1 81.12 311 ASN A O 1
ATOM 2420 N N . GLU A 1 312 ? -1.032 -15.789 24.484 1 80.75 312 GLU A N 1
ATOM 2421 C CA . GLU A 1 312 ? -0.057 -14.969 23.781 1 80.75 312 GLU A CA 1
ATOM 2422 C C . GLU A 1 312 ? -0.727 -13.773 23.109 1 80.75 312 GLU A C 1
ATOM 2424 O O . GLU A 1 312 ? -1.854 -13.883 22.625 1 80.75 312 GLU A O 1
ATOM 2429 N N . VAL A 1 313 ? -0.089 -12.742 23.234 1 79.88 313 VAL A N 1
ATOM 2430 C CA . VAL A 1 313 ? -0.618 -11.531 22.609 1 79.88 313 VAL A CA 1
ATOM 2431 C C . VAL A 1 313 ? -0.495 -11.648 21.094 1 79.88 313 VAL A C 1
ATOM 2433 O O . VAL A 1 313 ? 0.614 -11.695 20.547 1 79.88 313 VAL A O 1
ATOM 2436 N N . GLN A 1 314 ? -1.645 -11.883 20.438 1 81.81 314 GLN A N 1
ATOM 2437 C CA . GLN A 1 314 ? -1.664 -12.039 18.984 1 81.81 314 GLN A CA 1
ATOM 2438 C C . GLN A 1 314 ? -2.773 -11.195 18.359 1 81.81 314 GLN A C 1
ATOM 2440 O O . GLN A 1 314 ? -3.85 -11.047 18.953 1 81.81 314 GLN A O 1
ATOM 2445 N N . ALA A 1 315 ? -2.428 -10.703 17.25 1 80.5 315 ALA A N 1
ATOM 2446 C CA . ALA A 1 315 ? -3.436 -9.953 16.516 1 80.5 315 ALA A CA 1
ATOM 2447 C C . ALA A 1 315 ? -4.383 -10.898 15.773 1 80.5 315 ALA A C 1
ATOM 2449 O O . ALA A 1 315 ? -3.992 -12 15.383 1 80.5 315 ALA A O 1
ATOM 2450 N N . VAL A 1 316 ? -5.633 -10.508 15.641 1 82.88 316 VAL A N 1
ATOM 2451 C CA . VAL A 1 316 ? -6.598 -11.25 14.836 1 82.88 316 VAL A CA 1
ATOM 2452 C C . VAL A 1 316 ? -6.297 -11.047 13.352 1 82.88 316 VAL A C 1
ATOM 2454 O O . VAL A 1 316 ? -6.109 -9.914 12.898 1 82.88 316 VAL A O 1
ATOM 2457 N N . LEU A 1 317 ? -6.266 -12.086 12.602 1 83.38 317 LEU A N 1
ATOM 2458 C CA . LEU A 1 317 ? -5.922 -12.023 11.188 1 83.38 317 LEU A CA 1
ATOM 2459 C C . LEU A 1 317 ? -7.145 -11.68 10.344 1 83.38 317 LEU A C 1
ATOM 2461 O O . LEU A 1 317 ? -8.258 -12.117 10.641 1 83.38 317 LEU A O 1
ATOM 2465 N N . LYS A 1 318 ? -6.859 -10.914 9.367 1 82.19 318 LYS A N 1
ATOM 2466 C CA . LYS A 1 318 ? -7.918 -10.555 8.43 1 82.19 318 LYS A CA 1
ATOM 2467 C C . LYS A 1 318 ? -8.258 -11.711 7.5 1 82.19 318 LYS A C 1
ATOM 2469 O O . LYS A 1 318 ? -7.379 -12.234 6.812 1 82.19 318 LYS A O 1
ATOM 2474 N N . HIS A 1 319 ? -9.461 -12.164 7.52 1 82.56 319 HIS A N 1
ATOM 2475 C CA . HIS A 1 319 ? -9.922 -13.195 6.594 1 82.56 319 HIS A CA 1
ATOM 2476 C C . HIS A 1 319 ? -10.297 -12.594 5.242 1 82.56 319 HIS A C 1
ATOM 2478 O O . HIS A 1 319 ? -10.93 -11.539 5.184 1 82.56 319 HIS A O 1
ATOM 2484 N N . VAL A 1 320 ? -9.727 -13.164 4.145 1 75.88 320 VAL A N 1
ATOM 2485 C CA . VAL A 1 320 ? -10.031 -12.727 2.785 1 75.88 320 VAL A CA 1
ATOM 2486 C C . VAL A 1 320 ? -10.883 -13.789 2.09 1 75.88 320 VAL A C 1
ATOM 2488 O O . VAL A 1 320 ? -10.461 -14.93 1.93 1 75.88 320 VAL A O 1
ATOM 2491 N N . CYS A 1 321 ? -11.953 -13.406 1.645 1 67.06 321 CYS A N 1
ATOM 2492 C CA . CYS A 1 321 ? -12.961 -14.328 1.141 1 67.06 321 CYS A CA 1
ATOM 2493 C C . CYS A 1 321 ? -12.555 -14.906 -0.208 1 67.06 321 CYS A C 1
ATOM 2495 O O . CYS A 1 321 ? -13.016 -15.977 -0.6 1 67.06 321 CYS A O 1
ATOM 2497 N N . THR A 1 322 ? -11.641 -14.188 -0.896 1 66.38 322 THR A N 1
ATOM 2498 C CA . THR A 1 322 ? -11.258 -14.672 -2.217 1 66.38 322 THR A CA 1
ATOM 2499 C C . THR A 1 322 ? -10.43 -15.953 -2.104 1 66.38 322 THR A C 1
ATOM 2501 O O . THR A 1 322 ? -10.359 -16.734 -3.049 1 66.38 322 THR A O 1
ATOM 2504 N N . ARG A 1 323 ? -9.812 -16.094 -0.969 1 70.88 323 ARG A N 1
ATOM 2505 C CA . ARG A 1 323 ? -9.07 -17.312 -0.677 1 70.88 323 ARG A CA 1
ATOM 2506 C C . ARG A 1 323 ? -9.562 -17.969 0.613 1 70.88 323 ARG A C 1
ATOM 2508 O O . ARG A 1 323 ? -8.945 -17.797 1.67 1 70.88 323 ARG A O 1
ATOM 2515 N N . TRP A 1 324 ? -10.578 -18.703 0.403 1 71.62 324 TRP A N 1
ATOM 2516 C CA . TRP A 1 324 ? -11.305 -19.25 1.54 1 71.62 324 TRP A CA 1
ATOM 2517 C C . TRP A 1 324 ? -10.375 -20.047 2.451 1 71.62 324 TRP A C 1
ATOM 2519 O O . TRP A 1 324 ? -10.523 -20.031 3.674 1 71.62 324 TRP A O 1
ATOM 2529 N N . LEU A 1 325 ? -9.375 -20.609 1.897 1 73.94 325 LEU A N 1
ATOM 2530 C CA . LEU A 1 325 ? -8.516 -21.484 2.68 1 73.94 325 LEU A CA 1
ATOM 2531 C C . LEU A 1 325 ? -7.594 -20.688 3.588 1 73.94 325 LEU A C 1
ATOM 2533 O O . LEU A 1 325 ? -6.918 -21.25 4.453 1 73.94 325 LEU A O 1
ATOM 2537 N N . PHE A 1 326 ? -7.652 -19.453 3.377 1 79.44 326 PHE A N 1
ATOM 2538 C CA . PHE A 1 326 ? -6.973 -18.594 4.344 1 79.44 326 PHE A CA 1
ATOM 2539 C C . PHE A 1 326 ? -7.602 -18.719 5.723 1 79.44 326 PHE A C 1
ATOM 2541 O O . PHE A 1 326 ? -6.969 -18.406 6.734 1 79.44 326 PHE A O 1
ATOM 2548 N N . LEU A 1 327 ? -8.781 -19.234 5.73 1 83 327 LEU A N 1
ATOM 2549 C CA . LEU A 1 327 ? -9.492 -19.484 6.973 1 83 327 LEU A CA 1
ATOM 2550 C C . LEU A 1 327 ? -8.703 -20.438 7.871 1 83 327 LEU A C 1
ATOM 2552 O O . LEU A 1 327 ? -8.797 -20.359 9.102 1 83 327 LEU A O 1
ATOM 2556 N N . GLY A 1 328 ? -7.965 -21.344 7.227 1 85.06 328 GLY A N 1
ATOM 2557 C CA . GLY A 1 328 ? -7.168 -22.297 7.977 1 85.06 328 GLY A CA 1
ATOM 2558 C C . GLY A 1 328 ? -6.113 -21.641 8.852 1 85.06 328 GLY A C 1
ATOM 2559 O O . GLY A 1 328 ? -5.727 -22.188 9.883 1 85.06 328 GLY A O 1
ATOM 2560 N N . GLN A 1 329 ? -5.754 -20.484 8.508 1 86.06 329 GLN A N 1
ATOM 2561 C CA . GLN A 1 329 ? -4.77 -19.75 9.297 1 86.06 329 GLN A CA 1
ATOM 2562 C C . GLN A 1 329 ? -5.453 -18.828 10.312 1 86.06 329 GLN A C 1
ATOM 2564 O O . GLN A 1 329 ? -4.941 -18.625 11.414 1 86.06 329 GLN A O 1
ATOM 2569 N N . CYS A 1 330 ? -6.574 -18.359 9.984 1 90.19 330 CYS A N 1
ATOM 2570 C CA . CYS A 1 330 ? -7.266 -17.375 10.812 1 90.19 330 CYS A CA 1
ATOM 2571 C C . CYS A 1 330 ? -8 -18.047 11.961 1 90.19 330 CYS A C 1
ATOM 2573 O O . CYS A 1 330 ? -7.988 -17.547 13.086 1 90.19 330 CYS A O 1
ATOM 2575 N N . LEU A 1 331 ? -8.555 -19.188 11.719 1 91.38 331 LEU A N 1
ATOM 2576 C CA . LEU A 1 331 ? -9.492 -19.797 12.648 1 91.38 331 LEU A CA 1
ATOM 2577 C C . LEU A 1 331 ? -8.766 -20.312 13.891 1 91.38 331 LEU A C 1
ATOM 2579 O O . LEU A 1 331 ? -9.211 -20.062 15.016 1 91.38 331 LEU A O 1
ATOM 2583 N N . PRO A 1 332 ? -7.672 -21.016 13.734 1 89.69 332 PRO A N 1
ATOM 2584 C CA . PRO A 1 332 ? -6.977 -21.469 14.945 1 89.69 332 PRO A CA 1
ATOM 2585 C C . PRO A 1 332 ? -6.547 -20.312 15.844 1 89.69 332 PRO A C 1
ATOM 2587 O O . PRO A 1 332 ? -6.672 -20.406 17.062 1 89.69 332 PRO A O 1
ATOM 2590 N N . ARG A 1 333 ? -6.133 -19.281 15.273 1 89.69 333 ARG A N 1
ATOM 2591 C CA . ARG A 1 333 ? -5.734 -18.109 16.047 1 89.69 333 ARG A CA 1
ATOM 2592 C C . ARG A 1 333 ? -6.938 -17.484 16.734 1 89.69 333 ARG A C 1
ATOM 2594 O O . ARG A 1 333 ? -6.836 -17.047 17.891 1 89.69 333 ARG A O 1
ATOM 2601 N N . PHE A 1 334 ? -7.992 -17.438 16.109 1 92.56 334 PHE A N 1
ATOM 2602 C CA . PHE A 1 334 ? -9.234 -16.891 16.641 1 92.56 334 PHE A CA 1
ATOM 2603 C C . PHE A 1 334 ? -9.734 -17.719 17.812 1 92.56 334 PHE A C 1
ATOM 2605 O O . PHE A 1 334 ? -10.109 -17.172 18.844 1 92.56 334 PHE A O 1
ATOM 2612 N N . LEU A 1 335 ? -9.617 -19 17.609 1 92.81 335 LEU A N 1
ATOM 2613 C CA . LEU A 1 335 ? -10.102 -19.922 18.641 1 92.81 335 LEU A CA 1
ATOM 2614 C C . LEU A 1 335 ? -9.227 -19.859 19.891 1 92.81 335 LEU A C 1
ATOM 2616 O O . LEU A 1 335 ? -9.727 -19.969 21 1 92.81 335 LEU A O 1
ATOM 2620 N N . ASN A 1 336 ? -7.973 -19.641 19.641 1 90.56 336 ASN A N 1
ATOM 2621 C CA . ASN A 1 336 ? -7.059 -19.484 20.766 1 90.56 336 ASN A CA 1
ATOM 2622 C C . ASN A 1 336 ? -7.398 -18.25 21.594 1 90.56 336 ASN A C 1
ATOM 2624 O O . ASN A 1 336 ? -7.125 -18.219 22.797 1 90.56 336 ASN A O 1
ATOM 2628 N N . GLN A 1 337 ? -8.039 -17.312 20.969 1 91.75 337 GLN A N 1
ATOM 2629 C CA . GLN A 1 337 ? -8.359 -16.062 21.641 1 91.75 337 GLN A CA 1
ATOM 2630 C C . GLN A 1 337 ? -9.844 -15.992 22 1 91.75 337 GLN A C 1
ATOM 2632 O O . GLN A 1 337 ? -10.344 -14.945 22.406 1 91.75 337 GLN A O 1
ATOM 2637 N N . TRP A 1 338 ? -10.523 -17.094 21.875 1 92.5 338 TRP A N 1
ATOM 2638 C CA . TRP A 1 338 ? -11.977 -17.109 22.031 1 92.5 338 TRP A CA 1
ATOM 2639 C C . TRP A 1 338 ? -12.383 -16.578 23.406 1 92.5 338 TRP A C 1
ATOM 2641 O O . TRP A 1 338 ? -13.266 -15.719 23.5 1 92.5 338 TRP A O 1
ATOM 2651 N N . ASN A 1 339 ? -11.734 -17.016 24.438 1 91 339 ASN A N 1
ATOM 2652 C CA . ASN A 1 339 ? -12.086 -16.609 25.797 1 91 339 ASN A CA 1
ATOM 2653 C C . ASN A 1 339 ? -11.812 -15.125 26.016 1 91 339 ASN A C 1
ATOM 2655 O O . ASN A 1 339 ? -12.648 -14.422 26.594 1 91 339 ASN A O 1
ATOM 2659 N N . ALA A 1 340 ? -10.664 -14.695 25.578 1 92.88 340 ALA A N 1
ATOM 2660 C CA . ALA A 1 340 ? -10.312 -13.289 25.719 1 92.88 340 ALA A CA 1
ATOM 2661 C C . ALA A 1 340 ? -11.312 -12.398 24.984 1 92.88 340 ALA A C 1
ATOM 2663 O O . ALA A 1 340 ? -11.711 -11.352 25.484 1 92.88 340 ALA A O 1
ATOM 2664 N N . LEU A 1 341 ? -11.703 -12.836 23.844 1 94.12 341 LEU A N 1
ATOM 2665 C CA . LEU A 1 341 ? -12.656 -12.078 23.047 1 94.12 341 LEU A CA 1
ATOM 2666 C C . LEU A 1 341 ? -14.031 -12.062 23.703 1 94.12 341 LEU A C 1
ATOM 2668 O O . LEU A 1 341 ? -14.727 -11.047 23.672 1 94.12 341 LEU A O 1
ATOM 2672 N N . GLN A 1 342 ? -14.406 -13.172 24.25 1 92.75 342 GLN A N 1
ATOM 2673 C CA . GLN A 1 342 ? -15.703 -13.266 24.922 1 92.75 342 GLN A CA 1
ATOM 2674 C C . GLN A 1 342 ? -15.789 -12.281 26.094 1 92.75 342 GLN A C 1
ATOM 2676 O O . GLN A 1 342 ? -16.781 -11.562 26.219 1 92.75 342 GLN A O 1
ATOM 2681 N N . ILE A 1 343 ? -14.742 -12.211 26.859 1 91.31 343 ILE A N 1
ATOM 2682 C CA . ILE A 1 343 ? -14.719 -11.312 28 1 91.31 343 ILE A CA 1
ATOM 2683 C C . ILE A 1 343 ? -14.688 -9.867 27.531 1 91.31 343 ILE A C 1
ATOM 2685 O O . ILE A 1 343 ? -15.391 -9.008 28.078 1 91.31 343 ILE A O 1
ATOM 2689 N N . PHE A 1 344 ? -13.906 -9.648 26.594 1 92.88 344 PHE A N 1
ATOM 2690 C CA . PHE A 1 344 ? -13.773 -8.312 26.031 1 92.88 344 PHE A CA 1
ATOM 2691 C C . PHE A 1 344 ? -15.125 -7.781 25.578 1 92.88 344 PHE A C 1
ATOM 2693 O O . PHE A 1 344 ? -15.5 -6.656 25.922 1 92.88 344 PHE A O 1
ATOM 2700 N N . PHE A 1 345 ? -15.852 -8.578 24.859 1 93.25 345 PHE A N 1
ATOM 2701 C CA . PHE A 1 345 ? -17.109 -8.109 24.297 1 93.25 345 PHE A CA 1
ATOM 2702 C C . PHE A 1 345 ? -18.203 -8.094 25.359 1 93.25 345 PHE A C 1
ATOM 2704 O O . PHE A 1 345 ? -19.188 -7.355 25.234 1 93.25 345 PHE A O 1
ATOM 2711 N N . GLU A 1 346 ? -18.078 -8.867 26.312 1 89.75 346 GLU A N 1
ATOM 2712 C CA . GLU A 1 346 ? -19 -8.797 27.453 1 89.75 346 GLU A CA 1
ATOM 2713 C C . GLU A 1 346 ? -18.844 -7.477 28.203 1 89.75 346 GLU A C 1
ATOM 2715 O O . GLU A 1 346 ? -19.828 -6.863 28.609 1 89.75 346 GLU A O 1
ATOM 2720 N N . GLU A 1 347 ? -17.609 -7.098 28.312 1 87.12 347 GLU A N 1
ATOM 2721 C CA . GLU A 1 347 ? -17.312 -5.832 28.984 1 87.12 347 GLU A CA 1
ATOM 2722 C C . GLU A 1 347 ? -17.781 -4.645 28.141 1 87.12 347 GLU A C 1
ATOM 2724 O O . GLU A 1 347 ? -18.234 -3.637 28.688 1 87.12 347 GLU A O 1
ATOM 2729 N N . GLU A 1 348 ? -17.625 -4.816 26.922 1 85.56 348 GLU A N 1
ATOM 2730 C CA . GLU A 1 348 ? -18.016 -3.74 26.016 1 85.56 348 GLU A CA 1
ATOM 2731 C C . GLU A 1 348 ? -19.531 -3.52 26.031 1 85.56 348 GLU A C 1
ATOM 2733 O O . GLU A 1 348 ? -20 -2.416 25.75 1 85.56 348 GLU A O 1
ATOM 2738 N N . GLN A 1 349 ? -20.281 -4.551 26.328 1 80.56 349 GLN A N 1
ATOM 2739 C CA . GLN A 1 349 ? -21.734 -4.457 26.328 1 80.56 349 GLN A CA 1
ATOM 2740 C C . GLN A 1 349 ? -22.234 -3.82 27.625 1 80.56 349 GLN A C 1
ATOM 2742 O O . GLN A 1 349 ? -23.359 -3.316 27.672 1 80.56 349 GLN A O 1
ATOM 2747 N N . LYS A 1 350 ? -21.453 -3.809 28.594 1 76.25 350 LYS A N 1
ATOM 2748 C CA . LYS A 1 350 ? -21.875 -3.189 29.844 1 76.25 350 LYS A CA 1
ATOM 2749 C C . LYS A 1 350 ? -22.062 -1.684 29.688 1 76.25 350 LYS A C 1
ATOM 2751 O O . LYS A 1 350 ? -21.266 -1.031 29 1 76.25 350 LYS A O 1
ATOM 2756 N N . PRO A 1 351 ? -23.312 -1.2 29.891 1 63.12 351 PRO A N 1
ATOM 2757 C CA . PRO A 1 351 ? -23.578 0.23 29.719 1 63.12 351 PRO A CA 1
ATOM 2758 C C . PRO A 1 351 ? -22.547 1.112 30.422 1 63.12 351 PRO A C 1
ATOM 2760 O O . PRO A 1 351 ? -22.188 0.847 31.578 1 63.12 351 PRO A O 1
ATOM 2763 N N . LYS A 1 352 ? -21.594 1.791 29.828 1 52.12 352 LYS A N 1
ATOM 2764 C CA . LYS A 1 352 ? -20.672 2.771 30.406 1 52.12 352 LYS A CA 1
ATOM 2765 C C . LYS A 1 352 ? -21.438 3.883 31.125 1 52.12 352 LYS A C 1
ATOM 2767 O O . LYS A 1 352 ? -22.016 4.762 30.484 1 52.12 352 LYS A O 1
ATOM 2772 N N . GLY A 1 353 ? -22.312 3.807 32.094 1 42.84 353 GLY A N 1
ATOM 2773 C CA . GLY A 1 353 ? -22.953 4.852 32.875 1 42.84 353 GLY A CA 1
ATOM 2774 C C . GLY A 1 353 ? -22.016 5.949 33.312 1 42.84 353 GLY A C 1
ATOM 2775 O O . GLY A 1 353 ? -20.812 5.719 33.469 1 42.84 353 GLY A O 1
ATOM 2776 N N . LYS A 1 354 ? -22.406 7.359 33.344 1 41.59 354 LYS A N 1
ATOM 2777 C CA . LYS A 1 354 ? -21.672 8.508 33.875 1 41.59 354 LYS A CA 1
ATOM 2778 C C . LYS A 1 354 ? -20.922 8.141 35.156 1 41.59 354 LYS A C 1
ATOM 2780 O O . LYS A 1 354 ? -19.781 8.57 35.375 1 41.59 354 LYS A O 1
ATOM 2785 N N . GLY A 1 355 ? -21.578 7.859 36.375 1 35.25 355 GLY A N 1
ATOM 2786 C CA . GLY A 1 355 ? -21.125 7.859 37.75 1 35.25 355 GLY A CA 1
ATOM 2787 C C . GLY A 1 355 ? -20.312 6.625 38.125 1 35.25 355 GLY A C 1
ATOM 2788 O O . GLY A 1 355 ? -20.062 6.359 39.312 1 35.25 355 GLY A O 1
ATOM 2789 N N . ALA A 1 356 ? -20.484 5.445 37.562 1 34.38 356 ALA A N 1
ATOM 2790 C CA . ALA A 1 356 ? -19.984 4.297 38.312 1 34.38 356 ALA A CA 1
ATOM 2791 C C . ALA A 1 356 ? -18.453 4.293 38.375 1 34.38 356 ALA A C 1
ATOM 2793 O O . ALA A 1 356 ? -17.797 4.59 37.375 1 34.38 356 ALA A O 1
ATOM 2794 N N . LYS A 1 357 ? -17.891 4.285 39.562 1 30.53 357 LYS A N 1
ATOM 2795 C CA . LYS A 1 357 ? -16.5 4.074 39.969 1 30.53 357 LYS A CA 1
ATOM 2796 C C . LYS A 1 357 ? -15.867 2.93 39.188 1 30.53 357 LYS A C 1
ATOM 2798 O O . LYS A 1 357 ? -16.469 1.871 39.031 1 30.53 357 LYS A O 1
ATOM 2803 N N . LYS A 1 358 ? -14.938 3.26 38.375 1 37.28 358 LYS A N 1
ATOM 2804 C CA . LYS A 1 358 ? -14.023 2.377 37.656 1 37.28 358 LYS A CA 1
ATOM 2805 C C . LYS A 1 358 ? -13.648 1.164 38.5 1 37.28 358 LYS A C 1
ATOM 2807 O O . LYS A 1 358 ? -12.867 1.279 39.469 1 37.28 358 LYS A O 1
ATOM 2812 N N . GLN A 1 359 ? -14.594 0.193 39 1 29.45 359 GLN A N 1
ATOM 2813 C CA . GLN A 1 359 ? -14.062 -0.973 39.688 1 29.45 359 GLN A CA 1
ATOM 2814 C C . GLN A 1 359 ? -12.961 -1.64 38.875 1 29.45 359 GLN A C 1
ATOM 2816 O O . GLN A 1 359 ? -13.016 -1.664 37.656 1 29.45 359 GLN A O 1
ATOM 2821 N N . SER A 1 360 ? -11.781 -1.761 39.375 1 31.88 360 SER A N 1
ATOM 2822 C CA . SER A 1 360 ? -10.617 -2.443 38.781 1 31.88 360 SER A CA 1
ATOM 2823 C C . SER A 1 360 ? -11.016 -3.781 38.188 1 31.88 360 SER A C 1
ATOM 2825 O O . SER A 1 360 ? -11.891 -4.477 38.688 1 31.88 360 SER A O 1
ATOM 2827 N N . PRO A 1 361 ? -10.977 -3.965 36.938 1 34.16 361 PRO A N 1
ATOM 2828 C CA . PRO A 1 361 ? -11.312 -5.238 36.312 1 34.16 361 PRO A CA 1
ATOM 2829 C C . PRO A 1 361 ? -10.977 -6.445 37.188 1 34.16 361 PRO A C 1
ATOM 2831 O O . PRO A 1 361 ? -11.398 -7.566 36.875 1 34.16 361 PRO A O 1
ATOM 2834 N N . ALA A 1 362 ? -9.977 -6.297 38.156 1 32.25 362 ALA A N 1
ATOM 2835 C CA . ALA A 1 362 ? -9.633 -7.477 38.938 1 32.25 362 ALA A CA 1
ATOM 2836 C C . ALA A 1 362 ? -10.828 -7.961 39.75 1 32.25 362 ALA A C 1
ATOM 2838 O O . ALA A 1 362 ? -10.945 -9.156 40.031 1 32.25 362 ALA A O 1
ATOM 2839 N N . ASP A 1 363 ? -11.617 -7.066 40.25 1 33.09 363 ASP A N 1
ATOM 2840 C CA . ASP A 1 363 ? -12.539 -7.48 41.312 1 33.09 363 ASP A CA 1
ATOM 2841 C C . ASP A 1 363 ? -13.742 -8.211 40.719 1 33.09 363 ASP A C 1
ATOM 2843 O O . ASP A 1 363 ? -14.5 -8.859 41.438 1 33.09 363 ASP A O 1
ATOM 2847 N N . GLN A 1 364 ? -14.242 -7.812 39.625 1 32.78 364 GLN A N 1
ATOM 2848 C CA . GLN A 1 364 ? -15.492 -8.438 39.219 1 32.78 364 GLN A CA 1
ATOM 2849 C C . GLN A 1 364 ? -15.234 -9.812 38.594 1 32.78 364 GLN A C 1
ATOM 2851 O O . GLN A 1 364 ? -16.094 -10.359 37.906 1 32.78 364 GLN A O 1
ATOM 2856 N N . ILE A 1 365 ? -14.016 -10.297 38.688 1 31.12 365 ILE A N 1
ATOM 2857 C CA . ILE A 1 365 ? -13.914 -11.68 38.25 1 31.12 365 ILE A CA 1
ATOM 2858 C C . ILE A 1 365 ? -14.773 -12.578 39.125 1 31.12 365 ILE A C 1
ATOM 2860 O O . ILE A 1 365 ? -14.516 -12.688 40.344 1 31.12 365 ILE A O 1
ATOM 2864 N N . SER A 1 366 ? -16.062 -12.625 39 1 28.67 366 SER A N 1
ATOM 2865 C CA . SER A 1 366 ? -16.859 -13.617 39.719 1 28.67 366 SER A CA 1
ATOM 2866 C C . SER A 1 366 ? -16.094 -14.93 39.875 1 28.67 366 SER A C 1
ATOM 2868 O O . SER A 1 366 ? -15.266 -15.273 39.031 1 28.67 366 SER A O 1
ATOM 2870 N N . PRO A 1 367 ? -16.062 -15.594 41.125 1 28.03 367 PRO A N 1
ATOM 2871 C CA . PRO A 1 367 ? -15.414 -16.875 41.469 1 28.03 367 PRO A CA 1
ATOM 2872 C C . PRO A 1 367 ? -15.664 -17.953 40.406 1 28.03 367 PRO A C 1
ATOM 2874 O O . PRO A 1 367 ? -14.953 -18.969 40.375 1 28.03 367 PRO A O 1
ATOM 2877 N N . ASN A 1 368 ? -16.922 -17.891 39.906 1 28.27 368 ASN A N 1
ATOM 2878 C CA . ASN A 1 368 ? -17.281 -19.125 39.188 1 28.27 368 ASN A CA 1
ATOM 2879 C C . ASN A 1 368 ? -16.391 -19.391 38 1 28.27 368 ASN A C 1
ATOM 2881 O O . ASN A 1 368 ? -16.688 -20.25 37.156 1 28.27 368 ASN A O 1
ATOM 2885 N N . ILE A 1 369 ? -15.719 -18.422 37.719 1 29.59 369 ILE A N 1
ATOM 2886 C CA . ILE A 1 369 ? -14.867 -18.766 36.594 1 29.59 369 ILE A CA 1
ATOM 2887 C C . ILE A 1 369 ? -13.906 -19.891 37 1 29.59 369 ILE A C 1
ATOM 2889 O O . ILE A 1 369 ? -13 -20.25 36.25 1 29.59 369 ILE A O 1
ATOM 2893 N N . GLN A 1 370 ? -13.992 -20.359 38.344 1 26.38 370 GLN A N 1
ATOM 2894 C CA . GLN A 1 370 ? -13.109 -21.438 38.781 1 26.38 370 GLN A CA 1
ATOM 2895 C C . GLN A 1 370 ? -13.328 -22.688 37.938 1 26.38 370 GLN A C 1
ATOM 2897 O O . GLN A 1 370 ? -12.461 -23.562 37.875 1 26.38 370 GLN A O 1
ATOM 2902 N N . ALA A 1 371 ? -14.719 -22.969 37.75 1 26.67 371 ALA A N 1
ATOM 2903 C CA . ALA A 1 371 ? -15.023 -24.375 37.5 1 26.67 371 ALA A CA 1
ATOM 2904 C C . ALA A 1 371 ? -14.336 -24.859 36.219 1 26.67 371 ALA A C 1
ATOM 2906 O O . ALA A 1 371 ? -14.297 -26.062 35.938 1 26.67 371 ALA A O 1
ATOM 2907 N N . PHE A 1 372 ? -14.352 -23.984 35.312 1 24.2 372 PHE A N 1
ATOM 2908 C CA . PHE A 1 372 ? -13.992 -24.703 34.094 1 24.2 372 PHE A CA 1
ATOM 2909 C C . PHE A 1 372 ? -12.547 -25.188 34.156 1 24.2 372 PHE A C 1
ATOM 2911 O O . PHE A 1 372 ? -11.641 -24.516 33.656 1 24.2 372 PHE A O 1
ATOM 2918 N N . ARG A 1 373 ? -12.195 -25.578 35.438 1 23.89 373 ARG A N 1
ATOM 2919 C CA . ARG A 1 373 ? -10.875 -26.203 35.5 1 23.89 373 ARG A CA 1
ATOM 2920 C C . ARG A 1 373 ? -10.789 -27.391 34.531 1 23.89 373 ARG A C 1
ATOM 2922 O O . ARG A 1 373 ? -11.562 -28.344 34.656 1 23.89 373 ARG A O 1
ATOM 2929 N N . ILE A 1 374 ? -10.68 -27.141 33.344 1 24.05 374 ILE A N 1
ATOM 2930 C CA . ILE A 1 374 ? -10.43 -28.375 32.594 1 24.05 374 ILE A CA 1
ATOM 2931 C C . ILE A 1 374 ? -9.625 -29.344 33.438 1 24.05 374 ILE A C 1
ATOM 2933 O O . ILE A 1 374 ? -8.562 -29 33.969 1 24.05 374 ILE A O 1
ATOM 2937 N N . PRO A 1 375 ? -10.32 -30.203 34.156 1 21.28 375 PRO A N 1
ATOM 2938 C CA . PRO A 1 375 ? -9.562 -31.141 35 1 21.28 375 PRO A CA 1
ATOM 2939 C C . PRO A 1 375 ? -8.203 -31.5 34.406 1 21.28 375 PRO A C 1
ATOM 2941 O O . PRO A 1 375 ? -8.062 -31.609 33.188 1 21.28 375 PRO A O 1
ATOM 2944 N N . LYS A 1 376 ? -7.301 -31 35.094 1 22.78 376 LYS A N 1
ATOM 2945 C CA . LYS A 1 376 ? -5.969 -31.484 34.719 1 22.78 376 LYS A CA 1
ATOM 2946 C C . LYS A 1 376 ? -5.973 -33 34.5 1 22.78 376 LYS A C 1
ATOM 2948 O O . LYS A 1 376 ? -6.395 -33.75 35.375 1 22.78 376 LYS A O 1
ATOM 2953 N N . MET A 1 377 ? -6.398 -33.562 33.406 1 18.88 377 MET A N 1
ATOM 2954 C CA . MET A 1 377 ? -6.262 -35 33.219 1 18.88 377 MET A CA 1
ATOM 2955 C C . MET A 1 377 ? -5.125 -35.562 34.062 1 18.88 377 MET A C 1
ATOM 2957 O O . MET A 1 377 ? -4.047 -34.969 34.125 1 18.88 377 MET A O 1
ATOM 2961 N N . LEU A 1 378 ? -5.48 -36.219 35.094 1 18.08 378 LEU A N 1
ATOM 2962 C CA . LEU A 1 378 ? -4.609 -36.969 36 1 18.08 378 LEU A CA 1
ATOM 2963 C C . LEU A 1 378 ? -3.402 -37.531 35.281 1 18.08 378 LEU A C 1
ATOM 2965 O O . LEU A 1 378 ? -3.543 -38.094 34.188 1 18.08 378 LEU A O 1
ATOM 2969 N N . PRO A 1 379 ? -2.324 -36.906 35.469 1 22 379 PRO A N 1
ATOM 2970 C CA . PRO A 1 379 ? -1.166 -37.656 34.969 1 22 379 PRO A CA 1
ATOM 2971 C C . PRO A 1 379 ? -1.181 -39.125 35.375 1 22 379 PRO A C 1
ATOM 2973 O O . PRO A 1 379 ? -1.468 -39.438 36.531 1 22 379 PRO A O 1
ATOM 2976 N N . GLY A 1 380 ? -1.948 -39.969 34.75 1 17.16 380 GLY A N 1
ATOM 2977 C CA . GLY A 1 380 ? -1.809 -41.406 35.062 1 17.16 380 GLY A CA 1
ATOM 2978 C C . GLY A 1 380 ? -0.468 -41.75 35.656 1 17.16 380 GLY A C 1
ATOM 2979 O O . GLY A 1 380 ? 0.479 -40.969 35.594 1 17.16 380 GLY A O 1
ATOM 2980 N N . SER A 1 381 ? -0.423 -42.812 36.438 1 17.23 381 SER A N 1
ATOM 2981 C CA . SER A 1 381 ? 0.507 -43.5 37.344 1 17.23 381 SER A CA 1
ATOM 2982 C C . SER A 1 381 ? 1.892 -43.625 36.719 1 17.23 381 SER A C 1
ATOM 2984 O O . SER A 1 381 ? 2.041 -44.219 35.625 1 17.23 381 SER A O 1
ATOM 2986 N N . SER A 1 382 ? 2.557 -42.625 36.75 1 19.67 382 SER A N 1
ATOM 2987 C CA . SER A 1 382 ? 3.945 -42.938 36.438 1 19.67 382 SER A CA 1
ATOM 2988 C C . SER A 1 382 ? 4.453 -44.094 37.312 1 19.67 382 SER A C 1
ATOM 2990 O O . SER A 1 382 ? 5.234 -43.875 38.25 1 19.67 382 SER A O 1
ATOM 2992 N N . ASN A 1 383 ? 3.668 -45.062 37.688 1 16.83 383 ASN A N 1
ATOM 2993 C CA . ASN A 1 383 ? 4.359 -45.969 38.625 1 16.83 383 ASN A CA 1
ATOM 2994 C C . ASN A 1 383 ? 5.766 -46.312 38.125 1 16.83 383 ASN A C 1
ATOM 2996 O O . ASN A 1 383 ? 6.477 -47.094 38.75 1 16.83 383 ASN A O 1
ATOM 3000 N N . MET A 1 384 ? 5.887 -46.281 36.875 1 17.31 384 MET A N 1
ATOM 3001 C CA . MET A 1 384 ? 6.902 -47.312 36.688 1 17.31 384 MET A CA 1
ATOM 3002 C C . MET A 1 384 ? 8.094 -47.094 37.625 1 17.31 384 MET A C 1
ATOM 3004 O O . MET A 1 384 ? 8.445 -45.938 37.906 1 17.31 384 MET A O 1
ATOM 3008 N N . THR A 1 385 ? 8.539 -48.125 38.219 1 17.09 385 THR A N 1
ATOM 3009 C CA . THR A 1 385 ? 9.555 -48.594 39.156 1 17.09 385 THR A CA 1
ATOM 3010 C C . THR A 1 385 ? 10.898 -47.906 38.875 1 17.09 385 THR A C 1
ATOM 3012 O O . THR A 1 385 ? 11.297 -47.781 37.719 1 17.09 385 THR A O 1
ATOM 3015 N N . SER A 1 386 ? 11.266 -46.969 39.656 1 17.8 386 SER A N 1
ATOM 3016 C CA . SER A 1 386 ? 12.586 -46.344 39.812 1 17.8 386 SER A CA 1
ATOM 3017 C C . SER A 1 386 ? 13.688 -47.406 39.75 1 17.8 386 SER A C 1
ATOM 3019 O O . SER A 1 386 ? 14.875 -47.094 39.781 1 17.8 386 SER A O 1
ATOM 3021 N N . LYS A 1 387 ? 13.227 -48.625 40.406 1 15.7 387 LYS A N 1
ATOM 3022 C CA . LYS A 1 387 ? 14.336 -49.219 41.156 1 15.7 387 LYS A CA 1
ATOM 3023 C C . LYS A 1 387 ? 15.594 -49.312 40.281 1 15.7 387 LYS A C 1
ATOM 3025 O O . LYS A 1 387 ? 16.672 -48.875 40.719 1 15.7 387 LYS A O 1
ATOM 3030 N N . SER A 1 388 ? 15.758 -50.531 39.688 1 15.34 388 SER A N 1
ATOM 3031 C CA . SER A 1 388 ? 16.938 -51.375 39.938 1 15.34 388 SER A CA 1
ATOM 3032 C C . SER A 1 388 ? 18.125 -50.906 39.094 1 15.34 388 SER A C 1
ATOM 3034 O O . SER A 1 388 ? 17.984 -50.625 37.906 1 15.34 388 SER A O 1
ATOM 3036 N N . ALA A 1 389 ? 18.984 -50.062 39.719 1 17.22 389 ALA A N 1
ATOM 3037 C CA . ALA A 1 389 ? 20.406 -49.844 39.5 1 17.22 389 ALA A CA 1
ATOM 3038 C C . ALA A 1 389 ? 21.062 -51.094 38.906 1 17.22 389 ALA A C 1
ATOM 3040 O O . ALA A 1 389 ? 22.281 -51.156 38.781 1 17.22 389 ALA A O 1
ATOM 3041 N N . ASP A 1 390 ? 20.312 -52.344 39.094 1 15.41 390 ASP A N 1
ATOM 3042 C CA . ASP A 1 390 ? 21.328 -53.375 39.188 1 15.41 390 ASP A CA 1
ATOM 3043 C C . ASP A 1 390 ? 22.328 -53.25 38.031 1 15.41 390 ASP A C 1
ATOM 3045 O O . ASP A 1 390 ? 22.297 -52.312 37.281 1 15.41 390 ASP A O 1
ATOM 3049 N N . GLY A 1 391 ? 22.484 -54.438 37.469 1 15.21 391 GLY A N 1
ATOM 3050 C CA . GLY A 1 391 ? 23.625 -55.312 37.219 1 15.21 391 GLY A CA 1
ATOM 3051 C C . GLY A 1 391 ? 24.312 -55.031 35.906 1 15.21 391 GLY A C 1
ATOM 3052 O O . GLY A 1 391 ? 25.438 -55.469 35.688 1 15.21 391 GLY A O 1
ATOM 3053 N N . VAL A 1 392 ? 23.312 -54.75 34.906 1 15.59 392 VAL A N 1
ATOM 3054 C CA . VAL A 1 392 ? 23.891 -55.531 33.812 1 15.59 392 VAL A CA 1
ATOM 3055 C C . VAL A 1 392 ? 25.281 -55 33.5 1 15.59 392 VAL A C 1
ATOM 3057 O O . VAL A 1 392 ? 25.453 -53.844 33.188 1 15.59 392 VAL A O 1
ATOM 3060 N N . SER A 1 393 ? 26.281 -55.781 33.906 1 15.45 393 SER A N 1
ATOM 3061 C CA . SER A 1 393 ? 27.688 -56.156 33.906 1 15.45 393 SER A CA 1
ATOM 3062 C C . SER A 1 393 ? 28.328 -55.938 32.531 1 15.45 393 SER A C 1
ATOM 3064 O O . SER A 1 393 ? 29.359 -55.281 32.438 1 15.45 393 SER A O 1
ATOM 3066 N N . SER A 1 394 ? 28.078 -57.031 31.703 1 14.6 394 SER A N 1
ATOM 3067 C CA . SER A 1 394 ? 29.219 -57.812 31.234 1 14.6 394 SER A CA 1
ATOM 3068 C C . SER A 1 394 ? 29.906 -57.094 30.062 1 14.6 394 SER A C 1
ATOM 3070 O O . SER A 1 394 ? 31.125 -56.875 30.078 1 14.6 394 SER A O 1
ATOM 3072 N N . ILE A 1 395 ? 29.359 -57.562 28.859 1 14.1 395 ILE A N 1
ATOM 3073 C CA . ILE A 1 395 ? 30.328 -58.25 28.016 1 14.1 395 ILE A CA 1
ATOM 3074 C C . ILE A 1 395 ? 30.969 -57.25 27.047 1 14.1 395 ILE A C 1
ATOM 3076 O O . ILE A 1 395 ? 30.375 -56.906 26.016 1 14.1 395 ILE A O 1
ATOM 3080 N N . LEU A 1 396 ? 30.859 -55.875 27.453 1 14.49 396 LEU A N 1
ATOM 3081 C CA . LEU A 1 396 ? 31.688 -55.312 26.375 1 14.49 396 LEU A CA 1
ATOM 3082 C C . LEU A 1 396 ? 32.844 -56.25 26.062 1 14.49 396 LEU A C 1
ATOM 3084 O O . LEU A 1 396 ? 33.781 -56.375 26.859 1 14.49 396 LEU A O 1
ATOM 3088 N N . ALA A 1 397 ? 32.594 -57.469 25.609 1 14.77 397 ALA A N 1
ATOM 3089 C CA . ALA A 1 397 ? 33.688 -58.375 25.328 1 14.77 397 ALA A CA 1
ATOM 3090 C C . ALA A 1 397 ? 34.938 -57.625 24.812 1 14.77 397 ALA A C 1
ATOM 3092 O O . ALA A 1 397 ? 34.844 -56.469 24.484 1 14.77 397 ALA A O 1
ATOM 3093 N N . SER A 1 398 ? 35.469 -58.25 23.703 1 14.25 398 SER A N 1
ATOM 3094 C CA . SER A 1 398 ? 36.719 -58.938 23.406 1 14.25 398 SER A CA 1
ATOM 3095 C C . SER A 1 398 ? 37.781 -57.969 22.859 1 14.25 398 SER A C 1
ATOM 3097 O O . SER A 1 398 ? 37.469 -57.125 22.016 1 14.25 398 SER A O 1
ATOM 3099 N N . LYS A 1 399 ? 38.75 -57.688 23.688 1 15.05 399 LYS A N 1
ATOM 3100 C CA . LYS A 1 399 ? 40.094 -57.219 23.453 1 15.05 399 LYS A CA 1
ATOM 3101 C C . LYS A 1 399 ? 40.719 -57.938 22.25 1 15.05 399 LYS A C 1
ATOM 3103 O O . LYS A 1 399 ? 41.906 -57.812 22 1 15.05 399 LYS A O 1
ATOM 3108 N N . SER A 1 400 ? 40.031 -58.75 21.328 1 14.59 400 SER A N 1
ATOM 3109 C CA . SER A 1 400 ? 40.906 -59.812 20.875 1 14.59 400 SER A CA 1
ATOM 3110 C C . SER A 1 400 ? 42.312 -59.312 20.609 1 14.59 400 SER A C 1
ATOM 3112 O O . SER A 1 400 ? 42.531 -58.125 20.359 1 14.59 400 SER A O 1
ATOM 3114 N N . SER A 1 401 ? 43.375 -60.281 20.734 1 14.87 401 SER A N 1
ATOM 3115 C CA . SER A 1 401 ? 44.781 -60.688 20.875 1 14.87 401 SER A CA 1
ATOM 3116 C C . SER A 1 401 ? 45.625 -60.156 19.734 1 14.87 401 SER A C 1
ATOM 3118 O O . SER A 1 401 ? 46.688 -59.562 19.969 1 14.87 401 SER A O 1
ATOM 3120 N N . SER A 1 402 ? 45.781 -61.094 18.641 1 14.8 402 SER A N 1
ATOM 3121 C CA . SER A 1 402 ? 47 -61.812 18.344 1 14.8 402 SER A CA 1
ATOM 3122 C C . SER A 1 402 ? 48 -60.938 17.594 1 14.8 402 SER A C 1
ATOM 3124 O O . SER A 1 402 ? 47.656 -59.906 17.047 1 14.8 402 SER A O 1
ATOM 3126 N N . SER A 1 403 ? 49.156 -61.656 17.094 1 15.28 403 SER A N 1
ATOM 3127 C CA . SER A 1 403 ? 50.594 -61.875 16.906 1 15.28 403 SER A CA 1
ATOM 3128 C C . SER A 1 403 ? 51.062 -61.281 15.602 1 15.28 403 SER A C 1
ATOM 3130 O O . SER A 1 403 ? 52.062 -60.531 15.578 1 15.28 403 SER A O 1
ATOM 3132 N N . SER A 1 404 ? 50.812 -62.094 14.414 1 14.88 404 SER A N 1
ATOM 3133 C CA . SER A 1 404 ? 51.906 -62.688 13.641 1 14.88 404 SER A CA 1
ATOM 3134 C C . SER A 1 404 ? 52.625 -61.625 12.828 1 14.88 404 SER A C 1
ATOM 3136 O O . SER A 1 404 ? 52.125 -60.531 12.602 1 14.88 404 SER A O 1
ATOM 3138 N N . THR A 1 405 ? 53.781 -62.062 12.062 1 15.26 405 THR A N 1
ATOM 3139 C CA . THR A 1 405 ? 55.125 -61.938 11.555 1 15.26 405 THR A CA 1
ATOM 3140 C C . THR A 1 405 ? 55.125 -61.281 10.172 1 15.26 405 THR A C 1
ATOM 3142 O O . THR A 1 405 ? 55.938 -60.406 9.891 1 15.26 405 THR A O 1
ATOM 3145 N N . PRO A 1 406 ? 54.344 -61.812 9.133 1 15.21 406 PRO A N 1
ATOM 3146 C CA . PRO A 1 406 ? 55.156 -62.469 8.102 1 15.21 406 PRO A CA 1
ATOM 3147 C C . PRO A 1 406 ? 55.969 -61.5 7.27 1 15.21 406 PRO A C 1
ATOM 3149 O O . PRO A 1 406 ? 55.656 -60.281 7.262 1 15.21 406 PRO A O 1
ATOM 3152 N N . PRO A 1 407 ? 56.625 -62.062 6.07 1 16.27 407 PRO A N 1
ATOM 3153 C CA . PRO A 1 407 ? 57.875 -62.125 5.336 1 16.27 407 PRO A CA 1
ATOM 3154 C C . PRO A 1 407 ? 58.062 -60.938 4.379 1 16.27 407 PRO A C 1
ATOM 3156 O O . PRO A 1 407 ? 57.094 -60.188 4.148 1 16.27 407 PRO A O 1
ATOM 3159 N N . SER A 1 408 ? 58.969 -61.156 3.262 1 15.13 408 SER A N 1
ATOM 3160 C CA . SER A 1 408 ? 60.188 -60.75 2.539 1 15.13 408 SER A CA 1
ATOM 3161 C C . SER A 1 408 ? 59.812 -59.906 1.307 1 15.13 408 SER A C 1
ATOM 3163 O O . SER A 1 408 ? 60.344 -58.844 1.094 1 15.13 408 SER A O 1
ATOM 3165 N N . THR A 1 409 ? 59.125 -60.594 0.327 1 14.98 409 THR A N 1
ATOM 3166 C CA . THR A 1 409 ? 59.781 -60.812 -0.947 1 14.98 409 THR A CA 1
ATOM 3167 C C . THR A 1 409 ? 59.844 -59.5 -1.742 1 14.98 409 THR A C 1
ATOM 3169 O O . THR A 1 409 ? 59.125 -58.562 -1.452 1 14.98 409 THR A O 1
ATOM 3172 N N . SER A 1 410 ? 60.344 -59.688 -3.096 1 14.67 410 SER A N 1
ATOM 3173 C CA . SER A 1 410 ? 61.219 -59.5 -4.227 1 14.67 410 SER A CA 1
ATOM 3174 C C . SER A 1 410 ? 60.688 -58.438 -5.184 1 14.67 410 SER A C 1
ATOM 3176 O O . SER A 1 410 ? 59.469 -58.156 -5.199 1 14.67 410 SER A O 1
ATOM 3178 N N . LYS A 1 411 ? 61.656 -57.562 -5.703 1 15.44 411 LYS A N 1
ATOM 3179 C CA . LYS A 1 411 ? 62.094 -56.531 -6.641 1 15.44 411 LYS A CA 1
ATOM 3180 C C . LYS A 1 411 ? 61.594 -56.812 -8.047 1 15.44 411 LYS A C 1
ATOM 3182 O O . LYS A 1 411 ? 61.719 -55.969 -8.938 1 15.44 411 LYS A O 1
ATOM 3187 N N . GLY A 1 412 ? 61.438 -58.375 -8.312 1 13.77 412 GLY A N 1
ATOM 3188 C CA . GLY A 1 412 ? 61.969 -58.688 -9.625 1 13.77 412 GLY A CA 1
ATOM 3189 C C . GLY A 1 412 ? 61.375 -57.812 -10.727 1 13.77 412 GLY A C 1
ATOM 3190 O O . GLY A 1 412 ? 60.5 -57 -10.469 1 13.77 412 GLY A O 1
ATOM 3191 N N . SER A 1 413 ? 61.031 -58.688 -11.688 1 14.44 413 SER A N 1
ATOM 3192 C CA . SER A 1 413 ? 61.5 -59.031 -13.023 1 14.44 413 SER A CA 1
ATOM 3193 C C . SER A 1 413 ? 60.844 -58.188 -14.094 1 14.44 413 SER A C 1
ATOM 3195 O O . SER A 1 413 ? 59.875 -57.469 -13.805 1 14.44 413 SER A O 1
ATOM 3197 N N . SER A 1 414 ? 60.719 -59 -15.109 1 13.52 414 SER A N 1
ATOM 3198 C CA . SER A 1 414 ? 61.062 -59.062 -16.516 1 13.52 414 SER A CA 1
ATOM 3199 C C . SER A 1 414 ? 60.062 -58.375 -17.391 1 13.52 414 SER A C 1
ATOM 3201 O O . SER A 1 414 ? 60.406 -57.531 -18.219 1 13.52 414 SER A O 1
ATOM 3203 N N . PRO A 1 415 ? 59.094 -59.281 -17.859 1 14.84 415 PRO A N 1
ATOM 3204 C CA . PRO A 1 415 ? 59.25 -59.75 -19.234 1 14.84 415 PRO A CA 1
ATOM 3205 C C . PRO A 1 415 ? 58.656 -58.781 -20.25 1 14.84 415 PRO A C 1
ATOM 3207 O O . PRO A 1 415 ? 57.969 -57.844 -19.891 1 14.84 415 PRO A O 1
ATOM 3210 N N . GLN A 1 416 ? 58.375 -59.469 -21.391 1 13.14 416 GLN A N 1
ATOM 3211 C CA . GLN A 1 416 ? 58.5 -59.594 -22.844 1 13.14 416 GLN A CA 1
ATOM 3212 C C . GLN A 1 416 ? 57.375 -58.906 -23.578 1 13.14 416 GLN A C 1
ATOM 3214 O O . GLN A 1 416 ? 57.562 -58.281 -24.625 1 13.14 416 GLN A O 1
ATOM 3219 N N . ARG A 1 417 ? 56.031 -59.438 -23.188 1 14.05 417 ARG A N 1
ATOM 3220 C CA . ARG A 1 417 ? 55.5 -60 -24.406 1 14.05 417 ARG A CA 1
ATOM 3221 C C . ARG A 1 417 ? 55.438 -58.969 -25.531 1 14.05 417 ARG A C 1
ATOM 3223 O O . ARG A 1 417 ? 55.375 -57.781 -25.266 1 14.05 417 ARG A O 1
ATOM 3230 N N . HIS A 1 418 ? 55.312 -59.625 -26.703 1 14.13 418 HIS A N 1
ATOM 3231 C CA . HIS A 1 418 ? 55.438 -59.781 -28.141 1 14.13 418 HIS A CA 1
ATOM 3232 C C . HIS A 1 418 ? 54.625 -58.719 -28.891 1 14.13 418 HIS A C 1
ATOM 3234 O O . HIS A 1 418 ? 53.906 -57.906 -28.266 1 14.13 418 HIS A O 1
ATOM 3240 N N . ALA A 1 419 ? 53.812 -59.406 -29.781 1 14.55 419 ALA A N 1
ATOM 3241 C CA . ALA A 1 419 ? 53.906 -59.531 -31.219 1 14.55 419 ALA A CA 1
ATOM 3242 C C . ALA A 1 419 ? 53.188 -58.406 -31.938 1 14.55 419 ALA A C 1
ATOM 3244 O O . ALA A 1 419 ? 53.031 -57.312 -31.375 1 14.55 419 ALA A O 1
ATOM 3245 N N . ALA A 1 420 ? 52.312 -58.906 -32.719 1 14.62 420 ALA A N 1
ATOM 3246 C CA . ALA A 1 420 ? 52.25 -59.031 -34.156 1 14.62 420 ALA A CA 1
ATOM 3247 C C . ALA A 1 420 ? 51.625 -57.812 -34.812 1 14.62 420 ALA A C 1
ATOM 3249 O O . ALA A 1 420 ? 50.938 -57.031 -34.125 1 14.62 420 ALA A O 1
ATOM 3250 N N . SER A 1 421 ? 51.531 -57.969 -36.125 1 13.23 421 SER A N 1
ATOM 3251 C CA . SER A 1 421 ? 51.719 -57.562 -37.5 1 13.23 421 SER A CA 1
ATOM 3252 C C . SER A 1 421 ? 50.594 -56.688 -38 1 13.23 421 SER A C 1
ATOM 3254 O O . SER A 1 421 ? 50.812 -55.656 -38.625 1 13.23 421 SER A O 1
ATOM 3256 N N . GLN A 1 422 ? 49.375 -57.375 -38.156 1 13.68 422 GLN A N 1
ATOM 3257 C CA . GLN A 1 422 ? 48.938 -57.688 -39.531 1 13.68 422 GLN A CA 1
ATOM 3258 C C . GLN A 1 422 ? 48.375 -56.469 -40.219 1 13.68 422 GLN A C 1
ATOM 3260 O O . GLN A 1 422 ? 47.969 -55.5 -39.562 1 13.68 422 GLN A O 1
ATOM 3265 N N . GLY A 1 423 ? 48.25 -56.719 -41.594 1 13.71 423 GLY A N 1
ATOM 3266 C CA . GLY A 1 423 ? 48.312 -56.312 -42.969 1 13.71 423 GLY A CA 1
ATOM 3267 C C . GLY A 1 423 ? 47.281 -55.25 -43.344 1 13.71 423 GLY A C 1
ATOM 3268 O O . GLY A 1 423 ? 47.625 -54.094 -43.625 1 13.71 423 GLY A O 1
ATOM 3269 N N . GLU A 1 424 ? 46.281 -55.844 -44.125 1 12.8 424 GLU A N 1
ATOM 3270 C CA . GLU A 1 424 ? 45.969 -55.781 -45.531 1 12.8 424 GLU A CA 1
ATOM 3271 C C . GLU A 1 424 ? 44.938 -54.688 -45.844 1 12.8 424 GLU A C 1
ATOM 3273 O O . GLU A 1 424 ? 44.875 -54.188 -46.938 1 12.8 424 GLU A O 1
ATOM 3278 N N . LYS A 1 425 ? 43.781 -54.844 -45.125 1 14.08 425 LYS A N 1
ATOM 3279 C CA . LYS A 1 425 ? 42.719 -55.156 -46.125 1 14.08 425 LYS A CA 1
ATOM 3280 C C . LYS A 1 425 ? 42.75 -54.125 -47.25 1 14.08 425 LYS A C 1
ATOM 3282 O O . LYS A 1 425 ? 42.969 -52.938 -47 1 14.08 425 LYS A O 1
ATOM 3287 N N . ARG A 1 426 ? 42.375 -54.688 -48.469 1 14.13 426 ARG A N 1
ATOM 3288 C CA . ARG A 1 426 ? 42.344 -54.625 -49.938 1 14.13 426 ARG A CA 1
ATOM 3289 C C . ARG A 1 426 ? 41.75 -53.312 -50.406 1 14.13 426 ARG A C 1
ATOM 3291 O O . ARG A 1 426 ? 41.188 -52.562 -49.625 1 14.13 426 ARG A O 1
ATOM 3298 N N . GLN A 1 427 ? 40.938 -53.688 -51.531 1 13.23 427 GLN A N 1
ATOM 3299 C CA . GLN A 1 427 ? 40.906 -53.5 -52.969 1 13.23 427 GLN A CA 1
ATOM 3300 C C . GLN A 1 427 ? 40.094 -52.25 -53.344 1 13.23 427 GLN A C 1
ATOM 3302 O O . GLN A 1 427 ? 40.562 -51.375 -54.094 1 13.23 427 GLN A O 1
ATOM 3307 N N . VAL A 1 428 ? 38.875 -52.688 -53.969 1 14.46 428 VAL A N 1
ATOM 3308 C CA . VAL A 1 428 ? 38.531 -52.594 -55.406 1 14.46 428 VAL A CA 1
ATOM 3309 C C . VAL A 1 428 ? 38.062 -51.156 -55.688 1 14.46 428 VAL A C 1
ATOM 3311 O O . VAL A 1 428 ? 37.688 -50.406 -54.781 1 14.46 428 VAL A O 1
ATOM 3314 N N . ASP A 1 429 ? 37.406 -51.125 -57.031 1 13.45 429 ASP A N 1
ATOM 3315 C CA . ASP A 1 429 ? 37.344 -50.625 -58.375 1 13.45 429 ASP A CA 1
ATOM 3316 C C . ASP A 1 429 ? 36.438 -49.406 -58.469 1 13.45 429 ASP A C 1
ATOM 3318 O O . ASP A 1 429 ? 36.844 -48.344 -58.938 1 13.45 429 ASP A O 1
ATOM 3322 N N . GLY A 1 430 ? 35.25 -49.75 -59.25 1 14.06 430 GLY A N 1
ATOM 3323 C CA . GLY A 1 430 ? 34.812 -49.406 -60.594 1 14.06 430 GLY A CA 1
ATOM 3324 C C . GLY A 1 430 ? 34.125 -48.062 -60.688 1 14.06 430 GLY A C 1
ATOM 3325 O O . GLY A 1 430 ? 33.812 -47.469 -59.625 1 14.06 430 GLY A O 1
ATOM 3326 N N . THR A 1 431 ? 33.375 -48 -61.875 1 13.12 431 THR A N 1
ATOM 3327 C CA . THR A 1 431 ? 33.062 -47.312 -63.125 1 13.12 431 THR A CA 1
ATOM 3328 C C . THR A 1 431 ? 31.953 -46.281 -62.906 1 13.12 431 THR A C 1
ATOM 3330 O O . THR A 1 431 ? 32.094 -45.094 -63.312 1 13.12 431 THR A O 1
ATOM 3333 N N . VAL A 1 432 ? 30.719 -46.812 -63.312 1 12.97 432 VAL A N 1
ATOM 3334 C CA . VAL A 1 432 ? 30.016 -46.469 -64.562 1 12.97 432 VAL A CA 1
ATOM 3335 C C . VAL A 1 432 ? 29.234 -45.188 -64.375 1 12.97 432 VAL A C 1
ATOM 3337 O O . VAL A 1 432 ? 29.375 -44.25 -65.188 1 12.97 432 VAL A O 1
ATOM 3340 N N . GLN A 1 433 ? 27.812 -45.406 -64.375 1 13.66 433 GLN A N 1
ATOM 3341 C CA . GLN A 1 433 ? 26.844 -45.188 -65.438 1 13.66 433 GLN A CA 1
ATOM 3342 C C . GLN A 1 433 ? 26.297 -43.75 -65.375 1 13.66 433 GLN A C 1
ATOM 3344 O O . GLN A 1 433 ? 26.359 -43.094 -64.312 1 13.66 433 GLN A O 1
ATOM 3349 N N . THR A 1 434 ? 25.188 -43.688 -66.25 1 13.53 434 THR A N 1
ATOM 3350 C CA . THR A 1 434 ? 24.578 -43.094 -67.438 1 13.53 434 THR A CA 1
ATOM 3351 C C . THR A 1 434 ? 23.812 -41.812 -67.062 1 13.53 434 THR A C 1
ATOM 3353 O O . THR A 1 434 ? 23.594 -41.531 -65.875 1 13.53 434 THR A O 1
ATOM 3356 N N . CYS A 1 435 ? 22.594 -41.875 -67.812 1 13.4 435 CYS A N 1
ATOM 3357 C CA . CYS A 1 435 ? 21.953 -41.188 -68.875 1 13.4 435 CYS A CA 1
ATOM 3358 C C . CYS A 1 435 ? 21.156 -39.969 -68.438 1 13.4 435 CYS A C 1
ATOM 3360 O O . CYS A 1 435 ? 20.875 -39.844 -67.188 1 13.4 435 CYS A O 1
ATOM 3362 N N . LYS A 1 436 ? 20.031 -39.906 -69.188 1 13.29 436 LYS A N 1
ATOM 3363 C CA . LYS A 1 436 ? 19.391 -39.125 -70.25 1 13.29 436 LYS A CA 1
ATOM 3364 C C . LYS A 1 436 ? 18.453 -38.094 -69.688 1 13.29 436 LYS A C 1
ATOM 3366 O O . LYS A 1 436 ? 18.516 -36.906 -70 1 13.29 436 LYS A O 1
ATOM 3371 N N . ARG A 1 437 ? 17.062 -38.5 -69.875 1 13.7 437 ARG A N 1
ATOM 3372 C CA . ARG A 1 437 ? 16.156 -38 -70.875 1 13.7 437 ARG A CA 1
ATOM 3373 C C . ARG A 1 437 ? 15.398 -36.781 -70.375 1 13.7 437 ARG A C 1
ATOM 3375 O O . ARG A 1 437 ? 15.328 -36.531 -69.188 1 13.7 437 ARG A O 1
ATOM 3382 N N . GLN A 1 438 ? 14.117 -36.844 -70.875 1 13.57 438 GLN A N 1
ATOM 3383 C CA . GLN A 1 438 ? 13.266 -36.219 -71.875 1 13.57 438 GLN A CA 1
ATOM 3384 C C . GLN A 1 438 ? 12.43 -35.094 -71.25 1 13.57 438 GLN A C 1
ATOM 3386 O O . GLN A 1 438 ? 12.305 -35 -70.062 1 13.57 438 GLN A O 1
ATOM 3391 N N . ARG A 1 439 ? 11.109 -35.25 -71.75 1 13.19 439 ARG A N 1
ATOM 3392 C CA . ARG A 1 439 ? 10.281 -34.5 -72.688 1 13.19 439 ARG A CA 1
ATOM 3393 C C . ARG A 1 439 ? 9.461 -33.438 -72 1 13.19 439 ARG A C 1
ATOM 3395 O O . ARG A 1 439 ? 9.484 -32.281 -72.438 1 13.19 439 ARG A O 1
ATOM 3402 N N . THR A 1 440 ? 8.125 -33.719 -72.125 1 13.68 440 THR A N 1
ATOM 3403 C CA . THR A 1 440 ? 7.121 -33.156 -73 1 13.68 440 THR A CA 1
ATOM 3404 C C . THR A 1 440 ? 6.402 -31.984 -72.375 1 13.68 440 THR A C 1
ATOM 3406 O O . THR A 1 440 ? 6.395 -31.859 -71.125 1 13.68 440 THR A O 1
ATOM 3409 N N . GLU A 1 441 ? 5.191 -31.688 -73.125 1 12.83 441 GLU A N 1
ATOM 3410 C CA . GLU A 1 441 ? 4.469 -30.688 -73.875 1 12.83 441 GLU A CA 1
ATOM 3411 C C . GLU A 1 441 ? 3.502 -29.891 -73.062 1 12.83 441 GLU A C 1
ATOM 3413 O O . GLU A 1 441 ? 3.504 -28.656 -73.062 1 12.83 441 GLU A O 1
ATOM 3418 N N . SER A 1 442 ? 2.223 -30.438 -73 1 13.47 442 SER A N 1
ATOM 3419 C CA . SER A 1 442 ? 1.135 -29.906 -73.812 1 13.47 442 SER A CA 1
ATOM 3420 C C . SER A 1 442 ? 0.427 -28.75 -73.125 1 13.47 442 SER A C 1
ATOM 3422 O O . SER A 1 442 ? 0.637 -28.531 -71.938 1 13.47 442 SER A O 1
ATOM 3424 N N . VAL A 1 443 ? -0.956 -28.922 -73.25 1 13.52 443 VAL A N 1
ATOM 3425 C CA . VAL A 1 443 ? -2.045 -28.312 -74 1 13.52 443 VAL A CA 1
ATOM 3426 C C . VAL A 1 443 ? -2.73 -27.234 -73.125 1 13.52 443 VAL A C 1
ATOM 3428 O O . VAL A 1 443 ? -2.67 -27.2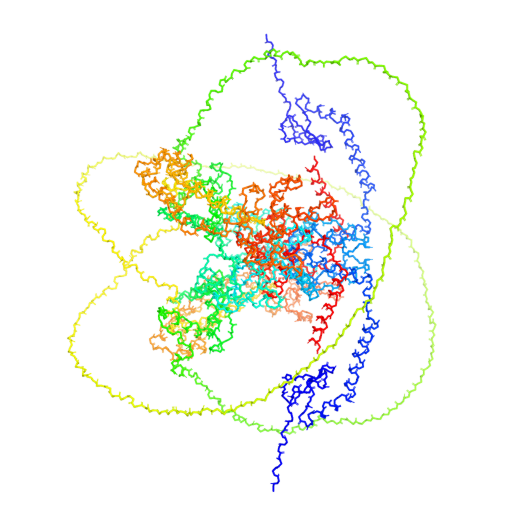66 -71.938 1 13.52 443 VAL A O 1
ATOM 3431 N N . LYS A 1 444 ? -3.809 -26.625 -73.938 1 13.26 444 LYS A N 1
ATOM 3432 C CA . LYS A 1 444 ? -4.516 -25.453 -74.438 1 13.26 444 LYS A CA 1
ATOM 3433 C C . LYS A 1 444 ? -5.578 -24.984 -73.438 1 13.26 444 LYS A C 1
ATOM 3435 O O . LYS A 1 444 ? -5.66 -23.797 -73.125 1 13.26 444 LYS A O 1
ATOM 3440 N N . THR A 1 445 ? -6.777 -25.688 -73.438 1 13.52 445 THR A N 1
ATOM 3441 C CA . THR A 1 445 ? -7.934 -25.078 -74.062 1 13.52 445 THR A CA 1
ATOM 3442 C C . THR A 1 445 ? -8.672 -24.172 -73.125 1 13.52 445 THR A C 1
ATOM 3444 O O . THR A 1 445 ? -8.914 -23 -73.438 1 13.52 445 THR A O 1
ATOM 3447 N N . THR A 1 446 ? -10.062 -24.469 -73 1 13.8 446 THR A N 1
ATOM 3448 C CA . THR A 1 446 ? -11.281 -23.875 -73.5 1 13.8 446 THR A CA 1
ATOM 3449 C C . THR A 1 446 ? -11.914 -22.938 -72.5 1 13.8 446 THR A C 1
ATOM 3451 O O . THR A 1 446 ? -11.648 -23.047 -71.312 1 13.8 446 THR A O 1
ATOM 3454 N N . LYS A 1 447 ? -13.375 -22.672 -72.75 1 14.2 447 LYS A N 1
ATOM 3455 C CA . LYS A 1 447 ? -14.367 -21.656 -73.125 1 14.2 447 LYS A CA 1
ATOM 3456 C C . LYS A 1 447 ? -15.086 -21.109 -71.938 1 14.2 447 LYS A C 1
ATOM 3458 O O . LYS A 1 447 ? -14.953 -21.656 -70.812 1 14.2 447 LYS A O 1
ATOM 3463 N N . LYS A 1 448 ? -16.594 -21.125 -72 1 13.88 448 LYS A N 1
ATOM 3464 C CA . LYS A 1 448 ? -17.547 -20.062 -72.312 1 13.88 448 LYS A CA 1
ATOM 3465 C C . LYS A 1 448 ? -18.281 -19.641 -71 1 13.88 448 LYS A C 1
ATOM 3467 O O . LYS A 1 448 ? -18.453 -18.453 -70.75 1 13.88 448 LYS A O 1
ATOM 3472 N N . PRO A 1 449 ? -19.266 -20.516 -70.25 1 13.72 449 PRO A N 1
ATOM 3473 C CA . PRO A 1 449 ? -20.672 -20.141 -70.5 1 13.72 449 PRO A CA 1
ATOM 3474 C C . PRO A 1 449 ? -21.141 -19.047 -69.562 1 13.72 449 PRO A C 1
ATOM 3476 O O . PRO A 1 449 ? -21.359 -17.906 -69.938 1 13.72 449 PRO A O 1
ATOM 3479 N N . ASN A 1 450 ? -22.266 -19.531 -68.625 1 13.61 450 ASN A N 1
ATOM 3480 C CA . ASN A 1 450 ? -23.656 -19.078 -68.5 1 13.61 450 ASN A CA 1
ATOM 3481 C C . ASN A 1 450 ? -23.797 -17.969 -67.438 1 13.61 450 ASN A C 1
ATOM 3483 O O . ASN A 1 450 ? -23.234 -18.047 -66.375 1 13.61 450 ASN A O 1
ATOM 3487 N N . VAL A 1 451 ? -24.594 -16.984 -67.812 1 14 451 VAL A N 1
ATOM 3488 C CA . VAL A 1 451 ? -24.906 -15.562 -67.688 1 14 451 VAL A CA 1
ATOM 3489 C C . VAL A 1 451 ? -25.672 -15.297 -66.438 1 14 451 VAL A C 1
ATOM 3491 O O . VAL A 1 451 ? -25.281 -14.43 -65.625 1 14 451 VAL A O 1
ATOM 3494 N N . HIS A 1 452 ? -27 -15.727 -66.25 1 13.88 452 HIS A N 1
ATOM 3495 C CA . HIS A 1 452 ? -27.969 -14.633 -66.312 1 13.88 452 HIS A CA 1
ATOM 3496 C C . HIS A 1 452 ? -28.156 -14.039 -64.875 1 13.88 452 HIS A C 1
ATOM 3498 O O . HIS A 1 452 ? -27.875 -14.703 -63.906 1 13.88 452 HIS A O 1
ATOM 3504 N N . PRO A 1 453 ? -29.188 -12.898 -64.812 1 14.59 453 PRO A N 1
ATOM 3505 C CA . PRO A 1 453 ? -29.266 -11.539 -64.25 1 14.59 453 PRO A CA 1
ATOM 3506 C C . PRO A 1 453 ? -29.969 -11.461 -62.906 1 14.59 453 PRO A C 1
ATOM 3508 O O . PRO A 1 453 ? -29.531 -10.727 -62.031 1 14.59 453 PRO A O 1
ATOM 3511 N N . PRO A 1 454 ? -31.172 -12.148 -62.531 1 13.78 454 PRO A N 1
ATOM 3512 C CA . PRO A 1 454 ? -32.312 -11.234 -62.406 1 13.78 454 PRO A CA 1
ATOM 3513 C C . PRO A 1 454 ? -32.469 -10.664 -61 1 13.78 454 PRO A C 1
ATOM 3515 O O . PRO A 1 454 ? -32.344 -11.391 -60.031 1 13.78 454 PRO A O 1
ATOM 3518 N N . VAL A 1 455 ? -32.5 -9.375 -60.688 1 13.85 455 VAL A N 1
ATOM 3519 C CA . VAL A 1 455 ? -32.406 -8.281 -59.75 1 13.85 455 VAL A CA 1
ATOM 3520 C C . VAL A 1 455 ? -33.656 -8.234 -58.875 1 13.85 455 VAL A C 1
ATOM 3522 O O . VAL A 1 455 ? -33.562 -8.023 -57.656 1 13.85 455 VAL A O 1
ATOM 3525 N N . ALA A 1 456 ? -34.906 -8.242 -59.375 1 14.05 456 ALA A N 1
ATOM 3526 C CA . ALA A 1 456 ? -35.625 -6.973 -59.188 1 14.05 456 ALA A CA 1
ATOM 3527 C C . ALA A 1 456 ? -36.156 -6.848 -57.75 1 14.05 456 ALA A C 1
ATOM 3529 O O . ALA A 1 456 ? -35.688 -6.008 -56.969 1 14.05 456 ALA A O 1
ATOM 3530 N N . ALA A 1 457 ? -37.656 -6.609 -57.531 1 13.96 457 ALA A N 1
ATOM 3531 C CA . ALA A 1 457 ? -38.5 -5.434 -57.312 1 13.96 457 ALA A CA 1
ATOM 3532 C C . ALA A 1 457 ? -39.031 -5.418 -55.875 1 13.96 457 ALA A C 1
ATOM 3534 O O . ALA A 1 457 ? -38.875 -4.426 -55.156 1 13.96 457 ALA A O 1
ATOM 3535 N N . ALA A 1 458 ? -40.438 -5.754 -55.625 1 13.9 458 ALA A N 1
ATOM 3536 C CA . ALA A 1 458 ? -41.531 -4.855 -55.281 1 13.9 458 ALA A CA 1
ATOM 3537 C C . ALA A 1 458 ? -41.812 -4.887 -53.781 1 13.9 458 ALA A C 1
ATOM 3539 O O . ALA A 1 458 ? -41.562 -5.883 -53.125 1 13.9 458 ALA A O 1
ATOM 3540 N N . SER A 1 459 ? -42.469 -3.787 -53.188 1 13.33 459 SER A N 1
ATOM 3541 C CA . SER A 1 459 ? -42.844 -2.787 -52.188 1 13.33 459 SER A CA 1
ATOM 3542 C C . SER A 1 459 ? -43.875 -3.334 -51.188 1 13.33 459 SER A C 1
ATOM 3544 O O . SER A 1 459 ? -43.75 -3.135 -49.969 1 13.33 459 SER A O 1
ATOM 3546 N N . LYS A 1 460 ? -45.094 -3.877 -51.531 1 13 460 LYS A N 1
ATOM 3547 C CA . LYS A 1 460 ? -46.344 -3.209 -51.094 1 13 460 LYS A CA 1
ATOM 3548 C C . LYS A 1 460 ? -46.812 -3.752 -49.75 1 13 460 LYS A C 1
ATOM 3550 O O . LYS A 1 460 ? -47.906 -3.395 -49.281 1 13 460 LYS A O 1
ATOM 3555 N N . VAL A 1 461 ? -46.062 -4.215 -48.875 1 13.02 461 VAL A N 1
ATOM 3556 C CA . VAL A 1 461 ? -46.938 -5.02 -48 1 13.02 461 VAL A CA 1
ATOM 3557 C C . VAL A 1 461 ? -47.812 -4.102 -47.156 1 13.02 461 VAL A C 1
ATOM 3559 O O . VAL A 1 461 ? -47.312 -3.248 -46.438 1 13.02 461 VAL A O 1
ATOM 3562 N N . GLY A 1 462 ? -49.062 -3.91 -47.469 1 13.05 462 GLY A N 1
ATOM 3563 C CA . GLY A 1 462 ? -50.188 -3.062 -47.094 1 13.05 462 GLY A CA 1
ATOM 3564 C C . GLY A 1 462 ? -50.562 -3.168 -45.625 1 13.05 462 GLY A C 1
ATOM 3565 O O . GLY A 1 462 ? -50.062 -4.023 -44.906 1 13.05 462 GLY A O 1
ATOM 3566 N N . LYS A 1 463 ? -52 -3.121 -45.188 1 14.01 463 LYS A N 1
ATOM 3567 C CA . LYS A 1 463 ? -52.969 -2.227 -44.594 1 14.01 463 LYS A CA 1
ATOM 3568 C C . LYS A 1 463 ? -53.438 -2.744 -43.25 1 14.01 463 LYS A C 1
ATOM 3570 O O . LYS A 1 463 ? -54 -1.993 -42.438 1 14.01 463 LYS A O 1
ATOM 3575 N N . PRO A 1 464 ? -53 -3.922 -42.531 1 14.06 464 PRO A N 1
ATOM 3576 C CA . PRO A 1 464 ? -54.25 -4.367 -41.938 1 14.06 464 PRO A CA 1
ATOM 3577 C C . PRO A 1 464 ? -54.781 -3.391 -40.906 1 14.06 464 PRO A C 1
ATOM 3579 O O . PRO A 1 464 ? -54.031 -2.564 -40.375 1 14.06 464 PRO A O 1
ATOM 3582 N N . SER A 1 465 ? -56.062 -3.689 -40.375 1 13.98 465 SER A N 1
ATOM 3583 C CA . SER A 1 465 ? -57.344 -3.189 -39.875 1 13.98 465 SER A CA 1
ATOM 3584 C C . SER A 1 465 ? -57.25 -2.871 -38.375 1 13.98 465 SER A C 1
ATOM 3586 O O . SER A 1 465 ? -56.625 -3.59 -37.625 1 13.98 465 SER A O 1
ATOM 3588 N N . GLY A 1 466 ? -57.594 -1.659 -37.875 1 13.98 466 GLY A N 1
ATOM 3589 C CA . GLY A 1 466 ? -57.688 -0.617 -36.875 1 13.98 466 GLY A CA 1
ATOM 3590 C C . GLY A 1 466 ? -58.75 -0.922 -35.812 1 13.98 466 GLY A C 1
ATOM 3591 O O . GLY A 1 466 ? -59.094 -0.048 -35.031 1 13.98 466 GLY A O 1
ATOM 3592 N N . SER A 1 467 ? -58.969 -2.191 -35.438 1 14.95 467 SER A N 1
ATOM 3593 C CA . SER A 1 467 ? -60.25 -2.211 -34.719 1 14.95 467 SER A CA 1
ATOM 3594 C C . SER A 1 467 ? -60.188 -1.3 -33.5 1 14.95 467 SER A C 1
ATOM 3596 O O . SER A 1 467 ? -59.094 -1.004 -32.969 1 14.95 467 SER A O 1
ATOM 3598 N N . SER A 1 468 ? -61.312 -0.81 -32.938 1 14.7 468 SER A N 1
ATOM 3599 C CA . SER A 1 468 ? -62.062 0.255 -32.281 1 14.7 468 SER A CA 1
ATOM 3600 C C . SER A 1 468 ? -61.844 0.223 -30.766 1 14.7 468 SER A C 1
ATOM 3602 O O . SER A 1 468 ? -61.656 -0.847 -30.188 1 14.7 468 SER A O 1
ATOM 3604 N N . LYS A 1 469 ? -61.625 1.361 -30.016 1 14.77 469 LYS A N 1
ATOM 3605 C CA . LYS A 1 469 ? -61.219 2.127 -28.844 1 14.77 469 LYS A CA 1
ATOM 3606 C C . LYS A 1 469 ? -62.312 2.139 -27.781 1 14.77 469 LYS A C 1
ATOM 3608 O O . LYS A 1 469 ? -62.188 2.801 -26.75 1 14.77 469 LYS A O 1
ATOM 3613 N N . LYS A 1 470 ? -63.375 1.276 -27.688 1 15.73 470 LYS A N 1
ATOM 3614 C CA . LYS A 1 470 ? -64.375 1.912 -26.859 1 15.73 470 LYS A CA 1
ATOM 3615 C C . LYS A 1 470 ? -63.844 2.168 -25.453 1 15.73 470 LYS A C 1
ATOM 3617 O O . LYS A 1 470 ? -63.062 1.382 -24.922 1 15.73 470 LYS A O 1
ATOM 3622 N N . LYS A 1 471 ? -64.062 3.375 -24.812 1 15.87 471 LYS A N 1
ATOM 3623 C CA . LYS A 1 471 ? -63.812 4.398 -23.812 1 15.87 471 LYS A CA 1
ATOM 3624 C C . LYS A 1 471 ? -64.375 4 -22.453 1 15.87 471 LYS A C 1
ATOM 3626 O O . LYS A 1 471 ? -64.312 4.758 -21.484 1 15.87 471 LYS A O 1
ATOM 3631 N N . PRO A 1 472 ? -64.5 2.738 -21.984 1 15.98 472 PRO A N 1
ATOM 3632 C CA . PRO A 1 472 ? -65.562 2.691 -20.938 1 15.98 472 PRO A CA 1
ATOM 3633 C C . PRO A 1 472 ? -65.188 3.58 -19.75 1 15.98 472 PRO A C 1
ATOM 3635 O O . PRO A 1 472 ? -64.062 3.92 -19.531 1 15.98 472 PRO A O 1
ATOM 3638 N N . SER A 1 473 ? -66.125 4.027 -18.781 1 16.73 473 SER A N 1
ATOM 3639 C CA . SER A 1 473 ? -66.688 5.055 -17.891 1 16.73 473 SER A CA 1
ATOM 3640 C C . SER A 1 473 ? -66.062 4.957 -16.5 1 16.73 473 SER A C 1
ATOM 3642 O O . SER A 1 473 ? -66.188 5.902 -15.711 1 16.73 473 SER A O 1
ATOM 3644 N N . THR A 1 474 ? -65.125 4.012 -16.141 1 17.03 474 THR A N 1
ATOM 3645 C CA . THR A 1 474 ? -65.438 3.615 -14.773 1 17.03 474 THR A CA 1
ATOM 3646 C C . THR A 1 474 ? -65.25 4.781 -13.805 1 17.03 474 THR A C 1
ATOM 3648 O O . THR A 1 474 ? -64.312 5.59 -14 1 17.03 474 THR A O 1
ATOM 3651 N N . PRO A 1 475 ? -65.938 4.941 -12.664 1 17.8 475 PRO A N 1
ATOM 3652 C CA . PRO A 1 475 ? -66.5 5.891 -11.68 1 17.8 475 PRO A CA 1
ATOM 3653 C C . PRO A 1 475 ? -65.375 6.355 -10.695 1 17.8 475 PRO A C 1
ATOM 3655 O O . PRO A 1 475 ? -64.375 5.707 -10.555 1 17.8 475 PRO A O 1
ATOM 3658 N N . LYS A 1 476 ? -65.562 7.508 -9.953 1 17.59 476 LYS A N 1
ATOM 3659 C CA . LYS A 1 476 ? -64.938 8.633 -9.266 1 17.59 476 LYS A CA 1
ATOM 3660 C C . LYS A 1 476 ? -64.5 8.25 -7.844 1 17.59 476 LYS A C 1
ATOM 3662 O O . LYS A 1 476 ? -63.875 9.039 -7.137 1 17.59 476 LYS A O 1
ATOM 3667 N N . PRO A 1 477 ? -63.938 7.035 -7.457 1 17.09 477 PRO A N 1
ATOM 3668 C CA . PRO A 1 477 ? -64.125 6.832 -6.02 1 17.09 477 PRO A CA 1
ATOM 3669 C C . PRO A 1 477 ? -63.438 7.883 -5.168 1 17.09 477 PRO A C 1
ATOM 3671 O O . PRO A 1 477 ? -62.406 8.414 -5.574 1 17.09 477 PRO A O 1
ATOM 3674 N N . SER A 1 478 ? -64 8.672 -4.203 1 17.45 478 SER A N 1
ATOM 3675 C CA . SER A 1 478 ? -63.938 9.828 -3.316 1 17.45 478 SER A CA 1
ATOM 3676 C C . SER A 1 478 ? -62.906 9.609 -2.199 1 17.45 478 SER A C 1
ATOM 3678 O O . SER A 1 478 ? -62.688 10.5 -1.382 1 17.45 478 SER A O 1
ATOM 3680 N N . VAL A 1 479 ? -62.125 8.5 -2.057 1 17.66 479 VAL A N 1
ATOM 3681 C CA . VAL A 1 479 ? -61.875 8.164 -0.655 1 17.66 479 VAL A CA 1
ATOM 3682 C C . VAL A 1 479 ? -60.938 9.188 -0.033 1 17.66 479 VAL A C 1
ATOM 3684 O O . VAL A 1 479 ? -59.938 9.547 -0.64 1 17.66 479 VAL A O 1
ATOM 3687 N N . ALA A 1 480 ? -61.25 10.062 0.931 1 18.42 480 ALA A N 1
ATOM 3688 C CA . ALA A 1 480 ? -60.844 11.18 1.79 1 18.42 480 ALA A CA 1
ATOM 3689 C C . ALA A 1 480 ? -59.719 10.773 2.713 1 18.42 480 ALA A C 1
ATOM 3691 O O . ALA A 1 480 ? -59.219 11.602 3.486 1 18.42 480 ALA A O 1
ATOM 3692 N N . SER A 1 481 ? -58.781 9.883 2.381 1 17.67 481 SER A N 1
ATOM 3693 C CA . SER A 1 481 ? -58.125 9.297 3.549 1 17.67 481 SER A CA 1
ATOM 3694 C C . SER A 1 481 ? -57.281 10.336 4.285 1 17.67 481 SER A C 1
ATOM 3696 O O . SER A 1 481 ? -56.531 11.078 3.662 1 17.67 481 SER A O 1
ATOM 3698 N N . SER A 1 482 ? -57.625 10.922 5.402 1 18.39 482 SER A N 1
ATOM 3699 C CA . SER A 1 482 ? -57.219 11.875 6.43 1 18.39 482 SER A CA 1
ATOM 3700 C C . SER A 1 482 ? -55.875 11.469 7.055 1 18.39 482 SER A C 1
ATOM 3702 O O . SER A 1 482 ? -55.844 10.648 7.973 1 18.39 482 SER A O 1
ATOM 3704 N N . HIS A 1 483 ? -54.906 11.117 6.309 1 18.56 483 HIS A N 1
ATOM 3705 C CA . HIS A 1 483 ? -53.781 10.461 6.941 1 18.56 483 HIS A CA 1
ATOM 3706 C C . HIS A 1 483 ? -53 11.43 7.844 1 18.56 483 HIS A C 1
ATOM 3708 O O . HIS A 1 483 ? -52.531 12.469 7.387 1 18.56 483 HIS A O 1
ATOM 3714 N N . GLY A 1 484 ? -53.406 11.695 9.062 1 19.45 484 GLY A N 1
ATOM 3715 C CA . GLY A 1 484 ? -52.844 12.422 10.195 1 19.45 484 GLY A CA 1
ATOM 3716 C C . GLY A 1 484 ? -51.406 12.117 10.438 1 19.45 484 GLY A C 1
ATOM 3717 O O . GLY A 1 484 ? -50.938 10.984 10.273 1 19.45 484 GLY A O 1
ATOM 3718 N N . ARG A 1 485 ? -50.406 13.109 10.352 1 20.7 485 ARG A N 1
ATOM 3719 C CA . ARG A 1 485 ? -48.938 13.242 10.273 1 20.7 485 ARG A CA 1
ATOM 3720 C C . ARG A 1 485 ? -48.281 12.75 11.555 1 20.7 485 ARG A C 1
ATOM 3722 O O . ARG A 1 485 ? -47.969 13.539 12.438 1 20.7 485 ARG A O 1
ATOM 3729 N N . ASN A 1 486 ? -48.906 11.727 12.336 1 21.81 486 ASN A N 1
ATOM 3730 C CA . ASN A 1 486 ? -48.344 11.375 13.625 1 21.81 486 ASN A CA 1
ATOM 3731 C C . ASN A 1 486 ? -46.844 11.086 13.516 1 21.81 486 ASN A C 1
ATOM 3733 O O . ASN A 1 486 ? -46.438 10.305 12.664 1 21.81 486 ASN A O 1
ATOM 3737 N N . THR A 1 487 ? -45.906 11.969 13.906 1 23.91 487 THR A N 1
ATOM 3738 C CA . THR A 1 487 ? -44.469 12.031 14.094 1 23.91 487 THR A CA 1
ATOM 3739 C C . THR A 1 487 ? -43.969 10.781 14.797 1 23.91 487 THR A C 1
ATOM 3741 O O . THR A 1 487 ? -43.719 10.789 16.016 1 23.91 487 THR A O 1
ATOM 3744 N N . SER A 1 488 ? -44.562 9.594 14.703 1 22.42 488 SER A N 1
ATOM 3745 C CA . SER A 1 488 ? -44.25 8.391 15.469 1 22.42 488 SER A CA 1
ATOM 3746 C C . SER A 1 488 ? -42.781 7.996 15.289 1 22.42 488 SER A C 1
ATOM 3748 O O . SER A 1 488 ? -42.219 8.094 14.18 1 22.42 488 SER A O 1
ATOM 3750 N N . LYS A 1 489 ? -41.844 7.934 16.438 1 27.02 489 LYS A N 1
ATOM 3751 C CA . LYS A 1 489 ? -40.656 7.152 16.766 1 27.02 489 LYS A CA 1
ATOM 3752 C C . LYS A 1 489 ? -40.656 5.816 16.016 1 27.02 489 LYS A C 1
ATOM 3754 O O . LYS A 1 489 ? -41.312 4.871 16.438 1 27.02 489 LYS A O 1
ATOM 3759 N N . THR A 1 490 ? -40.75 5.82 14.789 1 28.06 490 THR A N 1
ATOM 3760 C CA . THR A 1 490 ? -40.844 4.609 13.977 1 28.06 490 THR A CA 1
ATOM 3761 C C . THR A 1 490 ? -39.875 3.551 14.492 1 28.06 490 THR A C 1
ATOM 3763 O O . THR A 1 490 ? -38.719 3.857 14.797 1 28.06 490 THR A O 1
ATOM 3766 N N . GLU A 1 491 ? -40.312 2.473 15.102 1 29.55 491 GLU A N 1
ATOM 3767 C CA . GLU A 1 491 ? -39.625 1.256 15.555 1 29.55 491 GLU A CA 1
ATOM 3768 C C . GLU A 1 491 ? -38.5 0.86 14.609 1 29.55 491 GLU A C 1
ATOM 3770 O O . GLU A 1 491 ? -38.75 0.388 13.5 1 29.55 491 GLU A O 1
ATOM 3775 N N . GLU A 1 492 ? -37.531 1.73 14.234 1 33.88 492 GLU A N 1
ATOM 3776 C CA . GLU A 1 492 ? -36.312 1.36 13.5 1 33.88 492 GLU A CA 1
ATOM 3777 C C . GLU A 1 492 ? -35.906 -0.074 13.812 1 33.88 492 GLU A C 1
ATOM 3779 O O . GLU A 1 492 ? -35.719 -0.434 14.977 1 33.88 492 GLU A O 1
ATOM 3784 N N . GLY A 1 493 ? -36.375 -1.016 13.188 1 35.69 493 GLY A N 1
ATOM 3785 C CA . GLY A 1 493 ? -36.094 -2.436 13.289 1 35.69 493 GLY A CA 1
ATOM 3786 C C . GLY A 1 493 ? -34.656 -2.721 13.734 1 35.69 493 GLY A C 1
ATOM 3787 O O . GLY A 1 493 ? -33.719 -1.996 13.367 1 35.69 493 GLY A O 1
ATOM 3788 N N . ASN A 1 494 ? -34.312 -3.174 14.953 1 42.25 494 ASN A N 1
ATOM 3789 C CA . ASN A 1 494 ? -33.156 -3.488 15.82 1 42.25 494 ASN A CA 1
ATOM 3790 C C . ASN A 1 494 ? -32.031 -4.148 15.039 1 42.25 494 ASN A C 1
ATOM 3792 O O . ASN A 1 494 ? -31.969 -5.375 14.953 1 42.25 494 ASN A O 1
ATOM 3796 N N . GLU A 1 495 ? -31.719 -3.762 13.867 1 54.59 495 GLU A N 1
ATOM 3797 C CA . GLU A 1 495 ? -30.531 -4.328 13.219 1 54.59 495 GLU A CA 1
ATOM 3798 C C . GLU A 1 495 ? -29.375 -4.426 14.203 1 54.59 495 GLU A C 1
ATOM 3800 O O . GLU A 1 495 ? -29 -3.432 14.828 1 54.59 495 GLU A O 1
ATOM 3805 N N . GLU A 1 496 ? -29.125 -5.523 14.672 1 73.38 496 GLU A N 1
ATOM 3806 C CA . GLU A 1 496 ? -28.047 -5.871 15.602 1 73.38 496 GLU A CA 1
ATOM 3807 C C . GLU A 1 496 ? -26.734 -5.238 15.18 1 73.38 496 GLU A C 1
ATOM 3809 O O . GLU A 1 496 ? -26.344 -5.305 14.008 1 73.38 496 GLU A O 1
ATOM 3814 N N . THR A 1 497 ? -26.234 -4.297 15.977 1 83.12 497 THR A N 1
ATOM 3815 C CA . THR A 1 497 ? -24.922 -3.715 15.742 1 83.12 497 THR A CA 1
ATOM 3816 C C . THR A 1 497 ? -23.859 -4.805 15.609 1 83.12 497 THR A C 1
ATOM 3818 O O . THR A 1 497 ? -24.078 -5.949 16.016 1 83.12 497 THR A O 1
ATOM 3821 N N . ARG A 1 498 ? -22.859 -4.535 14.883 1 87.56 498 ARG A N 1
ATOM 3822 C CA . ARG A 1 498 ? -21.719 -5.449 14.734 1 87.56 498 ARG A CA 1
ATOM 3823 C C . ARG A 1 498 ? -21.281 -5.996 16.078 1 87.56 498 ARG A C 1
ATOM 3825 O O . ARG A 1 498 ? -21.031 -7.191 16.219 1 87.56 498 ARG A O 1
ATOM 3832 N N . GLN A 1 499 ? -21.297 -5.145 17.078 1 89.38 499 GLN A N 1
ATOM 3833 C CA . GLN A 1 499 ? -20.859 -5.508 18.422 1 89.38 499 GLN A CA 1
ATOM 3834 C C . GLN A 1 499 ? -21.797 -6.547 19.031 1 89.38 499 GLN A C 1
ATOM 3836 O O . GLN A 1 499 ? -21.344 -7.512 19.656 1 89.38 499 GLN A O 1
ATOM 3841 N N . GLN A 1 500 ? -23 -6.379 18.828 1 88.94 500 GLN A N 1
ATOM 3842 C CA . GLN A 1 500 ? -23.984 -7.297 19.391 1 88.94 500 GLN A CA 1
ATOM 3843 C C . GLN A 1 500 ? -23.938 -8.656 18.688 1 88.94 500 GLN A C 1
ATOM 3845 O O . GLN A 1 500 ? -24.031 -9.695 19.344 1 88.94 500 GLN A O 1
ATOM 3850 N N . ARG A 1 501 ? -23.766 -8.555 17.375 1 90.88 501 ARG A N 1
ATOM 3851 C CA . ARG A 1 501 ? -23.672 -9.797 16.625 1 90.88 501 ARG A CA 1
ATOM 3852 C C . ARG A 1 501 ? -22.469 -10.625 17.078 1 90.88 501 ARG A C 1
ATOM 3854 O O . ARG A 1 501 ? -22.578 -11.844 17.25 1 90.88 501 ARG A O 1
ATOM 3861 N N . ILE A 1 502 ? -21.391 -9.961 17.312 1 93.81 502 ILE A N 1
ATOM 3862 C CA . ILE A 1 502 ? -20.172 -10.633 17.734 1 93.81 502 ILE A CA 1
ATOM 3863 C C . ILE A 1 502 ? -20.359 -11.227 19.125 1 93.81 502 ILE A C 1
ATOM 3865 O O . ILE A 1 502 ? -20.031 -12.391 19.375 1 93.81 502 ILE A O 1
ATOM 3869 N N . ALA A 1 503 ? -20.938 -10.438 20.062 1 92.75 503 ALA A N 1
ATOM 3870 C CA . ALA A 1 503 ? -21.125 -10.883 21.438 1 92.75 503 ALA A CA 1
ATOM 3871 C C . ALA A 1 503 ? -22.031 -12.102 21.5 1 92.75 503 ALA A C 1
ATOM 3873 O O . ALA A 1 503 ? -21.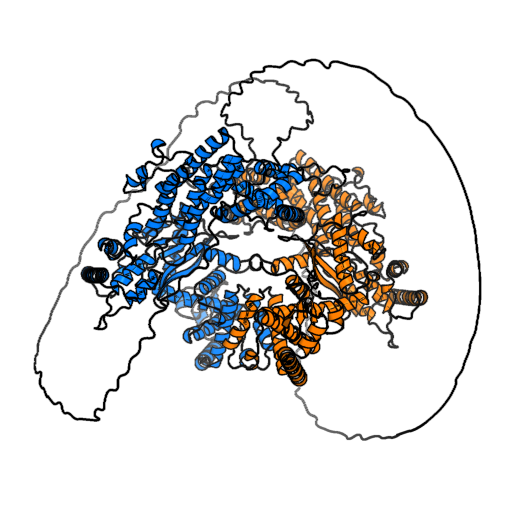766 -13.055 22.234 1 92.75 503 ALA A O 1
ATOM 3874 N N . THR A 1 504 ? -23.047 -12.047 20.688 1 91.56 504 THR A N 1
ATOM 3875 C CA . THR A 1 504 ? -23.984 -13.164 20.641 1 91.56 504 THR A CA 1
ATOM 3876 C C . THR A 1 504 ? -23.312 -14.414 20.094 1 91.56 504 THR A C 1
ATOM 3878 O O . THR A 1 504 ? -23.531 -15.523 20.578 1 91.56 504 THR A O 1
ATOM 3881 N N . ALA A 1 505 ? -22.562 -14.25 19.141 1 93.69 505 ALA A N 1
ATOM 3882 C CA . ALA A 1 505 ? -21.891 -15.383 18.5 1 93.69 505 ALA A CA 1
ATOM 3883 C C . ALA A 1 505 ? -20.875 -16.016 19.438 1 93.69 505 ALA A C 1
ATOM 3885 O O . ALA A 1 505 ? -20.75 -17.234 19.484 1 93.69 505 ALA A O 1
ATOM 3886 N N . LEU A 1 506 ? -20.188 -15.242 20.203 1 93.75 506 LEU A N 1
ATOM 3887 C CA . LEU A 1 506 ? -19.125 -15.719 21.062 1 93.75 506 LEU A CA 1
ATOM 3888 C C . LEU A 1 506 ? -19.688 -16.406 22.297 1 93.75 506 LEU A C 1
ATOM 3890 O O . LEU A 1 506 ? -18.984 -17.188 22.953 1 93.75 506 LEU A O 1
ATOM 3894 N N . GLN A 1 507 ? -20.875 -16.141 22.594 1 91.94 507 GLN A N 1
ATOM 3895 C CA . GLN A 1 507 ? -21.5 -16.75 23.766 1 91.94 507 GLN A CA 1
ATOM 3896 C C . GLN A 1 507 ? -22.109 -18.109 23.422 1 91.94 507 GLN A C 1
ATOM 3898 O O . GLN A 1 507 ? -22.391 -18.922 24.312 1 91.94 507 GLN A O 1
ATOM 3903 N N . SER A 1 508 ? -22.219 -18.328 22.188 1 92.69 508 SER A N 1
ATOM 3904 C CA . SER A 1 508 ? -22.844 -19.578 21.75 1 92.69 508 SER A CA 1
ATOM 3905 C C . SER A 1 508 ? -21.859 -20.734 21.797 1 92.69 508 SER A C 1
ATOM 3907 O O . SER A 1 508 ? -20.891 -20.766 21.047 1 92.69 508 SER A O 1
ATOM 3909 N N . LYS A 1 509 ? -22.203 -21.781 22.562 1 92.81 509 LYS A N 1
ATOM 3910 C CA . LYS A 1 509 ? -21.344 -22.969 22.672 1 92.81 509 LYS A CA 1
ATOM 3911 C C . LYS A 1 509 ? -21.453 -23.828 21.422 1 92.81 509 LYS A C 1
ATOM 3913 O O . LYS A 1 509 ? -20.5 -24.531 21.062 1 92.81 509 LYS A O 1
ATOM 3918 N N . TYR A 1 510 ? -22.562 -23.781 20.797 1 93.81 510 TYR A N 1
ATOM 3919 C CA . TYR A 1 510 ? -22.734 -24.484 19.531 1 93.81 510 TYR A CA 1
ATOM 3920 C C . TYR A 1 510 ? -21.781 -23.938 18.469 1 93.81 510 TYR A C 1
ATOM 3922 O O . TYR A 1 510 ? -21.141 -24.703 17.75 1 93.81 510 TYR A O 1
ATOM 3930 N N . LYS A 1 511 ? -21.703 -22.609 18.422 1 94.06 511 LYS A N 1
ATOM 3931 C CA . LYS A 1 511 ? -20.812 -21.969 17.438 1 94.06 511 LYS A CA 1
ATOM 3932 C C . LYS A 1 511 ? -19.344 -22.266 17.75 1 94.06 511 LYS A C 1
ATOM 3934 O O . LYS A 1 511 ? -18.531 -22.391 16.828 1 94.06 511 LYS A O 1
ATOM 3939 N N . LEU A 1 512 ? -19.094 -22.375 19.016 1 94.44 512 LEU A N 1
ATOM 3940 C CA . LEU A 1 512 ? -17.734 -22.734 19.406 1 94.44 512 LEU A CA 1
ATOM 3941 C C . LEU A 1 512 ? -17.375 -24.141 18.938 1 94.44 512 LEU A C 1
ATOM 3943 O O . LEU A 1 512 ? -16.297 -24.359 18.391 1 94.44 512 LEU A O 1
ATOM 3947 N N . ALA A 1 513 ? -18.281 -25.031 19.078 1 95.19 513 ALA A N 1
ATOM 3948 C CA . ALA A 1 513 ? -18.047 -26.406 18.641 1 95.19 513 ALA A CA 1
ATOM 3949 C C . ALA A 1 513 ? -17.875 -26.484 17.125 1 95.19 513 ALA A C 1
ATOM 3951 O O . ALA A 1 513 ? -16.984 -27.172 16.625 1 95.19 513 ALA A O 1
ATOM 3952 N N . VAL A 1 514 ? -18.703 -25.766 16.453 1 95.31 514 VAL A N 1
ATOM 3953 C CA . VAL A 1 514 ? -18.656 -25.766 14.992 1 95.31 514 VAL A CA 1
ATOM 3954 C C . VAL A 1 514 ? -17.328 -25.156 14.523 1 95.31 514 VAL A C 1
ATOM 3956 O O . VAL A 1 514 ? -16.719 -25.641 13.562 1 95.31 514 VAL A O 1
ATOM 3959 N N . ALA A 1 515 ? -16.891 -24.109 15.125 1 94.44 515 ALA A N 1
ATOM 3960 C CA . ALA A 1 515 ? -15.641 -23.469 14.758 1 94.44 515 ALA A CA 1
ATOM 3961 C C . ALA A 1 515 ? -14.461 -24.422 14.938 1 94.44 515 ALA A C 1
ATOM 3963 O O . ALA A 1 515 ? -13.547 -24.453 14.109 1 94.44 515 ALA A O 1
ATOM 3964 N N . HIS A 1 516 ? -14.5 -25.125 16 1 94.56 516 HIS A N 1
ATOM 3965 C CA . HIS A 1 516 ? -13.438 -26.094 16.234 1 94.56 516 HIS A CA 1
ATOM 3966 C C . HIS A 1 516 ? -13.477 -27.203 15.188 1 94.56 516 HIS A C 1
ATOM 3968 O O . HIS A 1 516 ? -12.43 -27.641 14.703 1 94.56 516 HIS A O 1
ATOM 3974 N N . PHE A 1 517 ? -14.68 -27.656 14.867 1 95.25 517 PHE A N 1
ATOM 3975 C CA . PHE A 1 517 ? -14.836 -28.672 13.82 1 95.25 517 PHE A CA 1
ATOM 3976 C C . PHE A 1 517 ? -14.273 -28.172 12.492 1 95.25 517 PHE A C 1
ATOM 3978 O O . PHE A 1 517 ? -13.523 -28.875 11.828 1 95.25 517 PHE A O 1
ATOM 3985 N N . LEU A 1 518 ? -14.633 -27 12.18 1 94.31 518 LEU A N 1
ATOM 3986 C CA . LEU A 1 518 ? -14.195 -26.406 10.914 1 94.31 518 LEU A CA 1
ATOM 3987 C C . LEU A 1 518 ? -12.68 -26.266 10.883 1 94.31 518 LEU A C 1
ATOM 3989 O O . LEU A 1 518 ? -12.055 -26.484 9.836 1 94.31 518 LEU A O 1
ATOM 3993 N N . SER A 1 519 ? -12.062 -25.828 11.961 1 92.5 519 SER A N 1
ATOM 3994 C CA . SER A 1 519 ? -10.617 -25.672 12.047 1 92.5 519 SER A CA 1
ATOM 3995 C C . SER A 1 519 ? -9.891 -26.984 11.75 1 92.5 519 SER A C 1
ATOM 3997 O O . SER A 1 519 ? -8.828 -26.984 11.125 1 92.5 519 SER A O 1
ATOM 3999 N N . GLN A 1 520 ? -10.484 -28.016 12.148 1 91.44 520 GLN A N 1
ATOM 4000 C CA . GLN A 1 520 ? -9.875 -29.328 11.945 1 91.44 520 GLN A CA 1
ATOM 4001 C C . GLN A 1 520 ? -10.141 -29.844 10.531 1 91.44 520 GLN A C 1
ATOM 4003 O O . GLN A 1 520 ? -9.25 -30.406 9.891 1 91.44 520 GLN A O 1
ATOM 4008 N N . SER A 1 521 ? -11.32 -29.688 10.094 1 92.81 521 SER A N 1
ATOM 4009 C CA . SER A 1 521 ? -11.711 -30.25 8.812 1 92.81 521 SER A CA 1
ATOM 4010 C C . SER A 1 521 ? -11.047 -29.516 7.656 1 92.81 521 SER A C 1
ATOM 4012 O O . SER A 1 521 ? -10.766 -30.109 6.613 1 92.81 521 SER A O 1
ATOM 4014 N N . ILE A 1 522 ? -10.75 -28.234 7.789 1 92.25 522 ILE A N 1
ATOM 4015 C CA . ILE A 1 522 ? -10.195 -27.406 6.715 1 92.25 522 ILE A CA 1
ATOM 4016 C C . ILE A 1 522 ? -8.758 -27.828 6.43 1 92.25 522 ILE A C 1
ATOM 4018 O O . ILE A 1 522 ? -8.242 -27.609 5.332 1 92.25 522 ILE A O 1
ATOM 4022 N N . SER A 1 523 ? -8.117 -28.422 7.379 1 90.06 523 SER A N 1
ATOM 4023 C CA . SER A 1 523 ? -6.723 -28.812 7.254 1 90.06 523 SER A CA 1
ATOM 4024 C C . SER A 1 523 ? -6.527 -29.797 6.105 1 90.06 523 SER A C 1
ATOM 4026 O O . SER A 1 523 ? -5.48 -29.797 5.449 1 90.06 523 SER A O 1
ATOM 4028 N N . ALA A 1 524 ? -7.539 -30.641 5.906 1 92.5 524 ALA A N 1
ATOM 4029 C CA . ALA A 1 524 ? -7.457 -31.609 4.816 1 92.5 524 ALA A CA 1
ATOM 4030 C C . ALA A 1 524 ? -7.363 -30.906 3.465 1 92.5 524 ALA A C 1
ATOM 4032 O O . ALA A 1 524 ? -6.586 -31.328 2.6 1 92.5 524 ALA A O 1
ATOM 4033 N N . PHE A 1 525 ? -8.133 -29.922 3.283 1 95.06 525 PHE A N 1
ATOM 4034 C CA . PHE A 1 525 ? -8.125 -29.156 2.041 1 95.06 525 PHE A CA 1
ATOM 4035 C C . PHE A 1 525 ? -6.844 -28.328 1.921 1 95.06 525 PHE A C 1
ATOM 4037 O O . PHE A 1 525 ? -6.23 -28.281 0.853 1 95.06 525 PHE A O 1
ATOM 4044 N N . ASP A 1 526 ? -6.371 -27.766 3.01 1 92.25 526 ASP A N 1
ATOM 4045 C CA . ASP A 1 526 ? -5.211 -26.875 3.035 1 92.25 526 ASP A CA 1
ATOM 4046 C C . ASP A 1 526 ? -3.936 -27.625 2.652 1 92.25 526 ASP A C 1
ATOM 4048 O O . ASP A 1 526 ? -3.09 -27.094 1.934 1 92.25 526 ASP A O 1
ATOM 4052 N N . ARG A 1 527 ? -3.807 -28.734 3.152 1 91.75 527 ARG A N 1
ATOM 4053 C CA . ARG A 1 527 ? -2.619 -29.531 2.865 1 91.75 527 ARG A CA 1
ATOM 4054 C C . ARG A 1 527 ? -2.48 -29.797 1.369 1 91.75 527 ARG A C 1
ATOM 4056 O O . ARG A 1 527 ? -1.389 -29.672 0.811 1 91.75 527 ARG A O 1
ATOM 4063 N N . LYS A 1 528 ? -3.574 -30.156 0.793 1 93.88 528 LYS A N 1
ATOM 4064 C CA . LYS A 1 528 ? -3.545 -30.438 -0.638 1 93.88 528 LYS A CA 1
ATOM 4065 C C . LYS A 1 528 ? -3.346 -29.172 -1.451 1 93.88 528 LYS A C 1
ATOM 4067 O O . LYS A 1 528 ? -2.641 -29.172 -2.463 1 93.88 528 LYS A O 1
ATOM 4072 N N . SER A 1 529 ? -3.938 -28.094 -1.018 1 92.44 529 SER A N 1
ATOM 4073 C CA . SER A 1 529 ? -3.783 -26.812 -1.695 1 92.44 529 SER A CA 1
ATOM 4074 C C . SER A 1 529 ? -2.328 -26.359 -1.69 1 92.44 529 SER A C 1
ATOM 4076 O O . SER A 1 529 ? -1.834 -25.828 -2.689 1 92.44 529 SER A O 1
ATOM 4078 N N . VAL A 1 530 ? -1.578 -26.547 -0.623 1 91 530 VAL A N 1
ATOM 4079 C CA . VAL A 1 530 ? -0.179 -26.141 -0.5 1 91 530 VAL A CA 1
ATOM 4080 C C . VAL A 1 530 ? 0.676 -26.953 -1.472 1 91 530 VAL A C 1
ATOM 4082 O O . VAL A 1 530 ? 1.572 -26.406 -2.121 1 91 530 VAL A O 1
ATOM 4085 N N . ILE A 1 531 ? 0.335 -28.172 -1.6 1 93 531 ILE A N 1
ATOM 4086 C CA . ILE A 1 531 ? 1.072 -29.047 -2.496 1 93 531 ILE A CA 1
ATOM 4087 C C . ILE A 1 531 ? 0.899 -28.578 -3.939 1 93 531 ILE A C 1
ATOM 4089 O O . ILE A 1 531 ? 1.858 -28.578 -4.715 1 93 531 ILE A O 1
ATOM 4093 N N . LEU A 1 532 ? -0.281 -28.188 -4.242 1 93.81 532 LEU A N 1
ATOM 4094 C CA . LEU A 1 532 ? -0.579 -27.828 -5.621 1 93.81 532 LEU A CA 1
ATOM 4095 C C . LEU A 1 532 ? -0.036 -26.438 -5.945 1 93.81 532 LEU A C 1
ATOM 4097 O O . LEU A 1 532 ? -0.073 -26 -7.102 1 93.81 532 LEU A O 1
ATOM 4101 N N . GLN A 1 533 ? 0.53 -25.75 -5.02 1 91.94 533 GLN A N 1
ATOM 4102 C CA . GLN A 1 533 ? 1.131 -24.438 -5.262 1 91.94 533 GLN A CA 1
ATOM 4103 C C . GLN A 1 533 ? 2.641 -24.547 -5.441 1 91.94 533 GLN A C 1
ATOM 4105 O O . GLN A 1 533 ? 3.328 -23.547 -5.613 1 91.94 533 GLN A O 1
ATOM 4110 N N . THR A 1 534 ? 3.121 -25.719 -5.469 1 92.06 534 THR A N 1
ATOM 4111 C CA . THR A 1 534 ? 4.551 -25.922 -5.664 1 92.06 534 THR A CA 1
ATOM 4112 C C . THR A 1 534 ? 4.965 -25.562 -7.086 1 92.06 534 THR A C 1
ATOM 4114 O O . THR A 1 534 ? 4.148 -25.625 -8.008 1 92.06 534 THR A O 1
ATOM 4117 N N . ARG A 1 535 ? 6.23 -25.266 -7.34 1 89.5 535 ARG A N 1
ATOM 4118 C CA . ARG A 1 535 ? 6.727 -24.875 -8.656 1 89.5 535 ARG A CA 1
ATOM 4119 C C . ARG A 1 535 ? 7.18 -26.094 -9.453 1 89.5 535 ARG A C 1
ATOM 4121 O O . ARG A 1 535 ? 7.168 -26.078 -10.688 1 89.5 535 ARG A O 1
ATOM 4128 N N . SER A 1 536 ? 7.555 -27.078 -8.742 1 93.06 536 SER A N 1
ATOM 4129 C CA . SER A 1 536 ? 7.953 -28.297 -9.445 1 93.06 536 SER A CA 1
ATOM 4130 C C . SER A 1 536 ? 6.766 -28.953 -10.141 1 93.06 536 SER A C 1
ATOM 4132 O O . SER A 1 536 ? 5.648 -28.938 -9.617 1 93.06 536 SER A O 1
ATOM 4134 N N . PRO A 1 537 ? 7.051 -29.5 -11.305 1 95.88 537 PRO A N 1
ATOM 4135 C CA . PRO A 1 537 ? 5.945 -30.156 -12 1 95.88 537 PRO A CA 1
ATOM 4136 C C . PRO A 1 537 ? 5.281 -31.25 -11.156 1 95.88 537 PRO A C 1
ATOM 4138 O O . PRO A 1 537 ? 5.961 -31.984 -10.438 1 95.88 537 PRO A O 1
ATOM 4141 N N . TYR A 1 538 ? 3.955 -31.297 -11.273 1 95.75 538 TYR A N 1
ATOM 4142 C CA . TYR A 1 538 ? 3.229 -32.188 -10.375 1 95.75 538 TYR A CA 1
ATOM 4143 C C . TYR A 1 538 ? 2.062 -32.844 -11.094 1 95.75 538 TYR A C 1
ATOM 4145 O O . TYR A 1 538 ? 1.218 -33.5 -10.461 1 95.75 538 TYR A O 1
ATOM 4153 N N . VAL A 1 539 ? 2.01 -32.75 -12.414 1 96.81 539 VAL A N 1
ATOM 4154 C CA . VAL A 1 539 ? 0.891 -33.281 -13.188 1 96.81 539 VAL A CA 1
ATOM 4155 C C . VAL A 1 539 ? 0.879 -34.812 -13.117 1 96.81 539 VAL A C 1
ATOM 4157 O O . VAL A 1 539 ? -0.187 -35.438 -13.133 1 96.81 539 VAL A O 1
ATOM 4160 N N . HIS A 1 540 ? 2.016 -35.469 -12.914 1 96.75 540 HIS A N 1
ATOM 4161 C CA . HIS A 1 540 ? 2.152 -36.906 -12.898 1 96.75 540 HIS A CA 1
ATOM 4162 C C . HIS A 1 540 ? 1.582 -37.5 -11.617 1 96.75 540 HIS A C 1
ATOM 4164 O O . HIS A 1 540 ? 1.307 -38.719 -11.555 1 96.75 540 HIS A O 1
ATOM 4170 N N . LYS A 1 541 ? 1.369 -36.719 -10.625 1 96.31 541 LYS A N 1
ATOM 4171 C CA . LYS A 1 541 ? 0.841 -37.188 -9.344 1 96.31 541 LYS A CA 1
ATOM 4172 C C . LYS A 1 541 ? -0.521 -36.562 -9.047 1 96.31 541 LYS A C 1
ATOM 4174 O O . LYS A 1 541 ? -1.154 -36.906 -8.047 1 96.31 541 LYS A O 1
ATOM 4179 N N . LEU A 1 542 ? -0.977 -35.688 -9.906 1 96.94 542 LEU A N 1
ATOM 4180 C CA . LEU A 1 542 ? -2.139 -34.844 -9.641 1 96.94 542 LEU A CA 1
ATOM 4181 C C . LEU A 1 542 ? -3.385 -35.688 -9.414 1 96.94 542 LEU A C 1
ATOM 4183 O O . LEU A 1 542 ? -4.141 -35.469 -8.469 1 96.94 542 LEU A O 1
ATOM 4187 N N . LYS A 1 543 ? -3.678 -36.656 -10.266 1 96.06 543 LYS A N 1
ATOM 4188 C CA . LYS A 1 543 ? -4.859 -37.531 -10.148 1 96.06 543 LYS A CA 1
ATOM 4189 C C . LYS A 1 543 ? -4.887 -38.219 -8.797 1 96.06 543 LYS A C 1
ATOM 4191 O O . LYS A 1 543 ? -5.91 -38.219 -8.109 1 96.06 543 LYS A O 1
ATOM 4196 N N . ARG A 1 544 ? -3.793 -38.812 -8.398 1 95.19 544 ARG A N 1
ATOM 4197 C CA . ARG A 1 544 ? -3.697 -39.531 -7.133 1 95.19 544 ARG A CA 1
ATOM 4198 C C . ARG A 1 544 ? -3.908 -38.594 -5.949 1 95.19 544 ARG A C 1
ATOM 4200 O O . ARG A 1 544 ? -4.508 -38.969 -4.941 1 95.19 544 ARG A O 1
ATOM 4207 N N . GLU A 1 545 ? -3.367 -37.406 -6.113 1 95.44 545 GLU A N 1
ATOM 4208 C CA . GLU A 1 545 ? -3.529 -36.406 -5.047 1 95.44 545 GLU A CA 1
ATOM 4209 C C . GLU A 1 545 ? -4.996 -36.031 -4.863 1 95.44 545 GLU A C 1
ATOM 4211 O O . GLU A 1 545 ? -5.473 -35.906 -3.736 1 95.44 545 GLU A O 1
ATOM 4216 N N . LEU A 1 546 ? -5.668 -35.844 -5.941 1 96.69 546 LEU A N 1
ATOM 4217 C CA . LEU A 1 546 ? -7.078 -35.469 -5.883 1 96.69 546 LEU A CA 1
ATOM 4218 C C . LEU A 1 546 ? -7.922 -36.625 -5.352 1 96.69 546 LEU A C 1
ATOM 4220 O O . LEU A 1 546 ? -8.828 -36.406 -4.547 1 96.69 546 LEU A O 1
ATOM 4224 N N . GLU A 1 547 ? -7.609 -37.781 -5.773 1 96.5 547 GLU A N 1
ATOM 4225 C CA . GLU A 1 547 ? -8.281 -38.969 -5.246 1 96.5 547 GLU A CA 1
ATOM 4226 C C . GLU A 1 547 ? -7.984 -39.156 -3.764 1 96.5 547 GLU A C 1
ATOM 4228 O O . GLU A 1 547 ? -8.852 -39.625 -3.004 1 96.5 547 GLU A O 1
ATOM 4233 N N . GLY A 1 548 ? -6.738 -38.844 -3.439 1 95.94 548 GLY A N 1
ATOM 4234 C CA . GLY A 1 548 ? -6.363 -38.906 -2.037 1 95.94 548 GLY A CA 1
ATOM 4235 C C . GLY A 1 548 ? -7.195 -38 -1.151 1 95.94 548 GLY A C 1
ATOM 4236 O O . GLY A 1 548 ? -7.543 -38.375 -0.028 1 95.94 548 GLY A O 1
ATOM 4237 N N . LEU A 1 549 ? -7.484 -36.844 -1.668 1 97 549 LEU A N 1
ATOM 4238 C CA . LEU A 1 549 ? -8.336 -35.938 -0.917 1 97 549 LEU A CA 1
ATOM 4239 C C . LEU A 1 549 ? -9.734 -36.5 -0.745 1 97 549 LEU A C 1
ATOM 4241 O O . LEU A 1 549 ? -10.305 -36.438 0.349 1 97 549 LEU A O 1
ATOM 4245 N N . LEU A 1 550 ? -10.32 -37.031 -1.812 1 97.5 550 LEU A N 1
ATOM 4246 C CA . LEU A 1 550 ? -11.648 -37.656 -1.766 1 97.5 550 LEU A CA 1
ATOM 4247 C C . LEU A 1 550 ? -11.688 -38.812 -0.786 1 97.5 550 LEU A C 1
ATOM 4249 O O . LEU A 1 550 ? -12.617 -38.938 0.017 1 97.5 550 LEU A O 1
ATOM 4253 N N . LEU A 1 551 ? -10.688 -39.625 -0.814 1 96.75 551 LEU A N 1
ATOM 4254 C CA . LEU A 1 551 ? -10.594 -40.75 0.087 1 96.75 551 LEU A CA 1
ATOM 4255 C C . LEU A 1 551 ? -10.484 -40.312 1.537 1 96.75 551 LEU A C 1
ATOM 4257 O O . LEU A 1 551 ? -11.094 -40.906 2.428 1 96.75 551 LEU A O 1
ATOM 4261 N N . ASP A 1 552 ? -9.695 -39.312 1.73 1 96 552 ASP A N 1
ATOM 4262 C CA . ASP A 1 552 ? -9.539 -38.75 3.07 1 96 552 ASP A CA 1
ATOM 4263 C C . ASP A 1 552 ? -10.875 -38.281 3.621 1 96 552 ASP A C 1
ATOM 4265 O O . ASP A 1 552 ? -11.195 -38.5 4.789 1 96 552 ASP A O 1
ATOM 4269 N N . LEU A 1 553 ? -11.625 -37.625 2.824 1 96.94 553 LEU A N 1
ATOM 4270 C CA . LEU A 1 553 ? -12.922 -37.125 3.248 1 96.94 553 LEU A CA 1
ATOM 4271 C C . LEU A 1 553 ? -13.906 -38.25 3.484 1 96.94 553 LEU A C 1
ATOM 4273 O O . LEU A 1 553 ? -14.648 -38.25 4.469 1 96.94 553 LEU A O 1
ATOM 4277 N N . TYR A 1 554 ? -13.914 -39.25 2.594 1 97.12 554 TYR A N 1
ATOM 4278 C CA . TYR A 1 554 ? -14.758 -40.438 2.783 1 97.12 554 TYR A CA 1
ATOM 4279 C C . TYR A 1 554 ? -14.469 -41.094 4.125 1 97.12 554 TYR A C 1
ATOM 4281 O O . TYR A 1 554 ? -15.391 -41.469 4.852 1 97.12 554 TYR A O 1
ATOM 4289 N N . SER A 1 555 ? -13.25 -41.219 4.422 1 95.75 555 SER A N 1
ATOM 4290 C CA . SER A 1 555 ? -12.836 -41.938 5.625 1 95.75 555 SER A CA 1
ATOM 4291 C C . SER A 1 555 ? -13.375 -41.281 6.883 1 95.75 555 SER A C 1
ATOM 4293 O O . SER A 1 555 ? -13.453 -41.906 7.941 1 95.75 555 SER A O 1
ATOM 4295 N N . LYS A 1 556 ? -13.742 -40.094 6.754 1 95.56 556 LYS A N 1
ATOM 4296 C CA . LYS A 1 556 ? -14.156 -39.312 7.926 1 95.56 556 LYS A CA 1
ATOM 4297 C C . LYS A 1 556 ? -15.625 -39.562 8.266 1 95.56 556 LYS A C 1
ATOM 4299 O O . LYS A 1 556 ? -16.047 -39.375 9.406 1 95.56 556 LYS A O 1
ATOM 4304 N N . PHE A 1 557 ? -16.484 -40.031 7.293 1 96.94 557 PHE A N 1
ATOM 4305 C CA . PHE A 1 557 ? -17.891 -40.125 7.656 1 96.94 557 PHE A CA 1
ATOM 4306 C C . PHE A 1 557 ? -18.531 -41.344 6.988 1 96.94 557 PHE A C 1
ATOM 4308 O O . PHE A 1 557 ? -19.672 -41.688 7.285 1 96.94 557 PHE A O 1
ATOM 4315 N N . VAL A 1 558 ? -17.766 -42.031 6.082 1 97.44 558 VAL A N 1
ATOM 4316 C CA . VAL A 1 558 ? -18.281 -43.219 5.402 1 97.44 558 VAL A CA 1
ATOM 4317 C C . VAL A 1 558 ? -17.641 -44.469 5.969 1 97.44 558 VAL A C 1
ATOM 4319 O O . VAL A 1 558 ? -16.453 -44.469 6.328 1 97.44 558 VAL A O 1
ATOM 4322 N N . GLU A 1 559 ? -18.375 -45.5 5.992 1 96.25 559 GLU A N 1
ATOM 4323 C CA . GLU A 1 559 ? -17.859 -46.781 6.48 1 96.25 559 GLU A CA 1
ATOM 4324 C C . GLU A 1 559 ? -16.812 -47.375 5.527 1 96.25 559 GLU A C 1
ATOM 4326 O O . GLU A 1 559 ? -17 -47.312 4.305 1 96.25 559 GLU A O 1
ATOM 4331 N N . PRO A 1 560 ? -15.789 -47.938 6.027 1 94.94 560 PRO A N 1
ATOM 4332 C CA . PRO A 1 560 ? -14.719 -48.469 5.188 1 94.94 560 PRO A CA 1
ATOM 4333 C C . PRO A 1 560 ? -15.211 -49.562 4.242 1 94.94 560 PRO A C 1
ATOM 4335 O O . PRO A 1 560 ? -14.695 -49.688 3.129 1 94.94 560 PRO A O 1
ATOM 4338 N N . GLU A 1 561 ? -16.188 -50.312 4.695 1 94.25 561 GLU A N 1
ATOM 4339 C CA . GLU A 1 561 ? -16.719 -51.375 3.867 1 94.25 561 GLU A CA 1
ATOM 4340 C C . GLU A 1 561 ? -17.328 -50.844 2.58 1 94.25 561 GLU A C 1
ATOM 4342 O O . GLU A 1 561 ? -17.172 -51.438 1.511 1 94.25 561 GLU A O 1
ATOM 4347 N N . ALA A 1 562 ? -17.984 -49.781 2.754 1 94.75 562 ALA A N 1
ATOM 4348 C CA . ALA A 1 562 ? -18.609 -49.156 1.59 1 94.75 562 ALA A CA 1
ATOM 4349 C C . ALA A 1 562 ? -17.578 -48.594 0.63 1 94.75 562 ALA A C 1
ATOM 4351 O O . ALA A 1 562 ? -17.766 -48.594 -0.587 1 94.75 562 ALA A O 1
ATOM 4352 N N . ILE A 1 563 ? -16.469 -48.156 1.091 1 95.5 563 ILE A N 1
ATOM 4353 C CA . ILE A 1 563 ? -15.398 -47.562 0.28 1 95.5 563 ILE A CA 1
ATOM 4354 C C . ILE A 1 563 ? -14.656 -48.688 -0.465 1 95.5 563 ILE A C 1
ATOM 4356 O O . ILE A 1 563 ? -14.344 -48.531 -1.65 1 95.5 563 ILE A O 1
ATOM 4360 N N . LYS A 1 564 ? -14.414 -49.781 0.212 1 93.5 564 LYS A N 1
ATOM 4361 C CA . LYS A 1 564 ? -13.641 -50.875 -0.36 1 93.5 564 LYS A CA 1
ATOM 4362 C C . LYS A 1 564 ? -14.477 -51.656 -1.364 1 93.5 564 LYS A C 1
ATOM 4364 O O . LYS A 1 564 ? -13.938 -52.406 -2.191 1 93.5 564 LYS A O 1
ATOM 4369 N N . ALA A 1 565 ? -15.711 -51.469 -1.311 1 91.81 565 ALA A N 1
ATOM 4370 C CA . ALA A 1 565 ? -16.625 -52.219 -2.172 1 91.81 565 ALA A CA 1
ATOM 4371 C C . ALA A 1 565 ? -16.5 -51.75 -3.625 1 91.81 565 ALA A C 1
ATOM 4373 O O . ALA A 1 565 ? -16.859 -52.5 -4.543 1 91.81 565 ALA A O 1
ATOM 4374 N N . VAL A 1 566 ? -15.914 -50.625 -3.781 1 91.94 566 VAL A N 1
ATOM 4375 C CA . VAL A 1 566 ? -15.852 -50.094 -5.137 1 91.94 566 VAL A CA 1
ATOM 4376 C C . VAL A 1 566 ? -14.391 -49.875 -5.539 1 91.94 566 VAL A C 1
ATOM 4378 O O . VAL A 1 566 ? -13.539 -49.594 -4.688 1 91.94 566 VAL A O 1
ATOM 4381 N N . THR A 1 567 ? -14.125 -49.969 -6.844 1 89.5 567 THR A N 1
ATOM 4382 C CA . THR A 1 567 ? -12.781 -49.75 -7.367 1 89.5 567 THR A CA 1
ATOM 4383 C C . THR A 1 567 ? -12.602 -48.281 -7.738 1 89.5 567 THR A C 1
ATOM 4385 O O . THR A 1 567 ? -11.531 -47.688 -7.531 1 89.5 567 THR A O 1
ATOM 4388 N N . ASP A 1 568 ? -13.625 -47.781 -8.242 1 92.38 568 ASP A N 1
ATOM 4389 C CA . ASP A 1 568 ? -13.648 -46.344 -8.578 1 92.38 568 ASP A CA 1
ATOM 4390 C C . ASP A 1 568 ? -14.305 -45.531 -7.461 1 92.38 568 ASP A C 1
ATOM 4392 O O . ASP A 1 568 ? -15.492 -45.688 -7.191 1 92.38 568 ASP A O 1
ATOM 4396 N N . LEU A 1 569 ? -13.555 -44.656 -6.926 1 93.62 569 LEU A N 1
ATOM 4397 C CA . LEU A 1 569 ? -13.984 -43.906 -5.758 1 93.62 569 LEU A CA 1
ATOM 4398 C C . LEU A 1 569 ? -15.195 -43.062 -6.086 1 93.62 569 LEU A C 1
ATOM 4400 O O . LEU A 1 569 ? -15.93 -42.625 -5.188 1 93.62 569 LEU A O 1
ATOM 4404 N N . THR A 1 570 ? -15.414 -42.688 -7.355 1 93.81 570 THR A N 1
ATOM 4405 C CA . THR A 1 570 ? -16.5 -41.812 -7.742 1 93.81 570 THR A CA 1
ATOM 4406 C C . THR A 1 570 ? -17.844 -42.5 -7.625 1 93.81 570 THR A C 1
ATOM 4408 O O . THR A 1 570 ? -18.906 -41.875 -7.637 1 93.81 570 THR A O 1
ATOM 4411 N N . TYR A 1 571 ? -17.828 -43.781 -7.371 1 93.31 571 TYR A N 1
ATOM 4412 C CA . TYR A 1 571 ? -19.062 -44.531 -7.336 1 93.31 571 TYR A CA 1
ATOM 4413 C C . TYR A 1 571 ? -19.422 -44.938 -5.91 1 93.31 571 TYR A C 1
ATOM 4415 O O . TYR A 1 571 ? -20.391 -45.656 -5.684 1 93.31 571 TYR A O 1
ATOM 4423 N N . VAL A 1 572 ? -18.688 -44.5 -5 1 95.25 572 VAL A N 1
ATOM 4424 C CA . VAL A 1 572 ? -19.016 -44.781 -3.607 1 95.25 572 VAL A CA 1
ATOM 4425 C C . VAL A 1 572 ? -20.375 -44.188 -3.266 1 95.25 572 VAL A C 1
ATOM 4427 O O . VAL A 1 572 ? -20.656 -43.031 -3.605 1 95.25 572 VAL A O 1
ATOM 4430 N N . ASN A 1 573 ? -21.234 -44.938 -2.637 1 94.5 573 ASN A N 1
ATOM 4431 C CA . ASN A 1 573 ? -22.562 -44.469 -2.252 1 94.5 573 ASN A CA 1
ATOM 4432 C C . ASN A 1 573 ? -22.531 -43.781 -0.885 1 94.5 573 ASN A C 1
ATOM 4434 O O . ASN A 1 573 ? -23.188 -44.25 0.053 1 94.5 573 ASN A O 1
ATOM 4438 N N . TYR A 1 574 ? -21.953 -42.688 -0.831 1 95.56 574 TYR A N 1
ATOM 4439 C CA . TYR A 1 574 ? -21.703 -42 0.425 1 95.56 574 TYR A CA 1
ATOM 4440 C C . TYR A 1 574 ? -22.953 -41.25 0.874 1 95.56 574 TYR A C 1
ATOM 4442 O O . TYR A 1 574 ? -23.062 -40.844 2.031 1 95.56 574 TYR A O 1
ATOM 4450 N N . LYS A 1 575 ? -23.984 -41 0.047 1 95 575 LYS A N 1
ATOM 4451 C CA . LYS A 1 575 ? -25.219 -40.281 0.389 1 95 575 LYS A CA 1
ATOM 4452 C C . LYS A 1 575 ? -26.188 -41.188 1.161 1 95 575 LYS A C 1
ATOM 4454 O O . LYS A 1 575 ? -27.062 -40.688 1.856 1 95 575 LYS A O 1
ATOM 4459 N N . ASN A 1 576 ? -25.969 -42.5 1.078 1 94.19 576 ASN A N 1
ATOM 4460 C CA . ASN A 1 576 ? -26.812 -43.438 1.797 1 94.19 576 ASN A CA 1
ATOM 4461 C C . ASN A 1 576 ? -26.469 -43.469 3.283 1 94.19 576 ASN A C 1
ATOM 4463 O O . ASN A 1 576 ? -25.344 -43.812 3.658 1 94.19 576 ASN A O 1
ATOM 4467 N N . PRO A 1 577 ? -27.406 -43.219 4.137 1 94.06 577 PRO A N 1
ATOM 4468 C CA . PRO A 1 577 ? -27.156 -43.156 5.582 1 94.06 577 PRO A CA 1
ATOM 4469 C C . PRO A 1 577 ? -26.672 -44.5 6.129 1 94.06 577 PRO A C 1
ATOM 4471 O O . PRO A 1 577 ? -25.938 -44.531 7.125 1 94.06 577 PRO A O 1
ATOM 4474 N N . LYS A 1 578 ? -27.016 -45.562 5.453 1 93.19 578 LYS A N 1
ATOM 4475 C CA . LYS A 1 578 ? -26.594 -46.875 5.914 1 93.19 578 LYS A CA 1
ATOM 4476 C C . LYS A 1 578 ? -25.094 -47.062 5.766 1 93.19 578 LYS A C 1
ATOM 4478 O O . LYS A 1 578 ? -24.5 -47.875 6.473 1 93.19 578 LYS A O 1
ATOM 4483 N N . ASN A 1 579 ? -24.625 -46.344 4.84 1 96.44 579 ASN A N 1
ATOM 4484 C CA . ASN A 1 579 ? -23.203 -46.469 4.586 1 96.44 579 ASN A CA 1
ATOM 4485 C C . ASN A 1 579 ? -22.391 -45.438 5.391 1 96.44 579 ASN A C 1
ATOM 4487 O O . ASN A 1 579 ? -21.172 -45.375 5.273 1 96.44 579 ASN A O 1
ATOM 4491 N N . GLN A 1 580 ? -23.016 -44.656 6.176 1 96.88 580 GLN A N 1
ATOM 4492 C CA . GLN A 1 580 ? -22.328 -43.625 6.949 1 96.88 580 GLN A CA 1
ATOM 4493 C C . GLN A 1 580 ? -22.047 -44.094 8.367 1 96.88 580 GLN A C 1
ATOM 4495 O O . GLN A 1 580 ? -22.797 -44.906 8.922 1 96.88 580 GLN A O 1
ATOM 4500 N N . LYS A 1 581 ? -21 -43.594 8.906 1 96.19 581 LYS A N 1
ATOM 4501 C CA . LYS A 1 581 ? -20.594 -43.938 10.266 1 96.19 581 LYS A CA 1
ATOM 4502 C C . LYS A 1 581 ? -21.609 -43.438 11.281 1 96.19 581 LYS A C 1
ATOM 4504 O O . LYS A 1 581 ? -22.312 -42.438 11.023 1 96.19 581 LYS A O 1
ATOM 4509 N N . GLU A 1 582 ? -21.594 -44.062 12.398 1 94.62 582 GLU A N 1
ATOM 4510 C CA . GLU A 1 582 ? -22.422 -43.594 13.508 1 94.62 582 GLU A CA 1
ATOM 4511 C C . GLU A 1 582 ? -21.859 -42.344 14.117 1 94.62 582 GLU A C 1
ATOM 4513 O O . GLU A 1 582 ? -20.688 -42 13.914 1 94.62 582 GLU A O 1
ATOM 4518 N N . ASP A 1 583 ? -22.641 -41.594 14.82 1 93.44 583 ASP A N 1
ATOM 4519 C CA . ASP A 1 583 ? -22.281 -40.312 15.391 1 93.44 583 ASP A CA 1
ATOM 4520 C C . ASP A 1 583 ? -20.984 -40.375 16.188 1 93.44 583 ASP A C 1
ATOM 4522 O O . ASP A 1 583 ? -20.109 -39.531 16.062 1 93.44 583 ASP A O 1
ATOM 4526 N N . LYS A 1 584 ? -20.766 -41.406 16.875 1 90.88 584 LYS A N 1
ATOM 4527 C CA . LYS A 1 584 ? -19.609 -41.562 17.766 1 90.88 584 LYS A CA 1
ATOM 4528 C C . LYS A 1 584 ? -18.344 -41.812 16.953 1 90.88 584 LYS A C 1
ATOM 4530 O O . LYS A 1 584 ? -17.234 -41.531 17.422 1 90.88 584 LYS A O 1
ATOM 4535 N N . GLU A 1 585 ? -18.594 -42.281 15.719 1 92.88 585 GLU A N 1
ATOM 4536 C CA . GLU A 1 585 ? -17.438 -42.688 14.922 1 92.88 585 GLU A CA 1
ATOM 4537 C C . GLU A 1 585 ? -17.078 -41.625 13.891 1 92.88 585 GLU A C 1
ATOM 4539 O O . GLU A 1 585 ? -16.047 -41.719 13.219 1 92.88 585 GLU A O 1
ATOM 4544 N N . LEU A 1 586 ? -17.891 -40.625 13.773 1 93.94 586 LEU A N 1
ATOM 4545 C CA . LEU A 1 586 ? -17.578 -39.531 12.859 1 93.94 586 LEU A CA 1
ATOM 4546 C C . LEU A 1 586 ? -16.281 -38.844 13.273 1 93.94 586 LEU A C 1
ATOM 4548 O O . LEU A 1 586 ? -16.016 -38.656 14.461 1 93.94 586 LEU A O 1
ATOM 4552 N N . VAL A 1 587 ? -15.445 -38.5 12.328 1 92.56 587 VAL A N 1
ATOM 4553 C CA . VAL A 1 587 ? -14.203 -37.812 12.641 1 92.56 587 VAL A CA 1
ATOM 4554 C C . VAL A 1 587 ? -14.461 -36.312 12.719 1 92.56 587 VAL A C 1
ATOM 4556 O O . VAL A 1 587 ? -14.586 -35.625 11.695 1 92.56 587 VAL A O 1
ATOM 4559 N N . ILE A 1 588 ? -14.523 -35.781 13.859 1 92.94 588 ILE A N 1
ATOM 4560 C CA . ILE A 1 588 ? -14.836 -34.375 14.07 1 92.94 588 ILE A CA 1
ATOM 4561 C C . ILE A 1 588 ? -13.703 -33.688 14.844 1 92.94 588 ILE A C 1
ATOM 4563 O O . ILE A 1 588 ? -13.711 -32.469 15.039 1 92.94 588 ILE A O 1
ATOM 4567 N N . GLY A 1 589 ? -12.648 -34.406 15.281 1 90.69 589 GLY A N 1
ATOM 4568 C CA . GLY A 1 589 ? -11.547 -33.844 16.062 1 90.69 589 GLY A CA 1
ATOM 4569 C C . GLY A 1 589 ? -11.711 -34.062 17.547 1 90.69 589 GLY A C 1
ATOM 4570 O O . GLY A 1 589 ? -12.828 -34.031 18.078 1 90.69 589 GLY A O 1
ATOM 4571 N N . SER A 1 590 ? -10.711 -34.219 18.219 1 91.56 590 SER A N 1
ATOM 4572 C CA . SER A 1 590 ? -10.734 -34.531 19.656 1 91.56 590 SER A CA 1
ATOM 4573 C C . SER A 1 590 ? -11.188 -33.312 20.469 1 91.56 590 SER A C 1
ATOM 4575 O O . SER A 1 590 ? -11.961 -33.469 21.422 1 91.56 590 SER A O 1
ATOM 4577 N N . GLU A 1 591 ? -10.68 -32.188 20.094 1 90.44 591 GLU A N 1
ATOM 4578 C CA . GLU A 1 591 ? -11.062 -30.969 20.812 1 90.44 591 GLU A CA 1
ATOM 4579 C C . GLU A 1 591 ? -12.555 -30.688 20.672 1 90.44 591 GLU A C 1
ATOM 4581 O O . GLU A 1 591 ? -13.211 -30.266 21.625 1 90.44 591 GLU A O 1
ATOM 4586 N N . THR A 1 592 ? -13.062 -30.906 19.484 1 94.06 592 THR A N 1
ATOM 4587 C CA . THR A 1 592 ? -14.484 -30.703 19.219 1 94.06 592 THR A CA 1
ATOM 4588 C C . THR A 1 592 ? -15.328 -31.656 20.094 1 94.06 592 THR A C 1
ATOM 4590 O O . THR A 1 592 ? -16.344 -31.25 20.656 1 94.06 592 THR A O 1
ATOM 4593 N N . ARG A 1 593 ? -14.883 -32.875 20.203 1 93.94 593 ARG A N 1
ATOM 4594 C CA . ARG A 1 593 ? -15.602 -33.844 21 1 93.94 593 ARG A CA 1
ATOM 4595 C C . ARG A 1 593 ? -15.633 -33.438 22.469 1 93.94 593 ARG A C 1
ATOM 4597 O O . ARG A 1 593 ? -16.656 -33.594 23.141 1 93.94 593 ARG A O 1
ATOM 4604 N N . ASP A 1 594 ? -14.5 -32.969 22.891 1 92.75 594 ASP A N 1
ATOM 4605 C CA . ASP A 1 594 ? -14.414 -32.5 24.266 1 92.75 594 ASP A CA 1
ATOM 4606 C C . ASP A 1 594 ? -15.406 -31.375 24.547 1 92.75 594 ASP A C 1
ATOM 4608 O O . ASP A 1 594 ? -16.078 -31.359 25.562 1 92.75 594 ASP A O 1
ATOM 4612 N N . ILE A 1 595 ? -15.477 -30.469 23.672 1 92.88 595 ILE A N 1
ATOM 4613 C CA . ILE A 1 595 ? -16.359 -29.328 23.812 1 92.88 595 ILE A CA 1
ATOM 4614 C C . ILE A 1 595 ? -17.812 -29.797 23.766 1 92.88 595 ILE A C 1
ATOM 4616 O O . ILE A 1 595 ? -18.656 -29.312 24.516 1 92.88 595 ILE A O 1
ATOM 4620 N N . MET A 1 596 ? -18.125 -30.703 22.875 1 93.62 596 MET A N 1
ATOM 4621 C CA . MET A 1 596 ? -19.484 -31.219 22.719 1 93.62 596 MET A CA 1
ATOM 4622 C C . MET A 1 596 ? -19.938 -31.938 23.984 1 93.62 596 MET A C 1
ATOM 4624 O O . MET A 1 596 ? -21.062 -31.734 24.438 1 93.62 596 MET A O 1
ATOM 4628 N N . ASP A 1 597 ? -19.078 -32.719 24.516 1 91.31 597 ASP A N 1
ATOM 4629 C CA . ASP A 1 597 ? -19.422 -33.531 25.688 1 91.31 597 ASP A CA 1
ATOM 4630 C C . ASP A 1 597 ? -19.656 -32.656 26.906 1 91.31 597 ASP A C 1
ATOM 4632 O O . ASP A 1 597 ? -20.547 -32.906 27.719 1 91.31 597 ASP A O 1
ATOM 4636 N N . LYS A 1 598 ? -18.953 -31.578 26.984 1 90.62 598 LYS A N 1
ATOM 4637 C CA . LYS A 1 598 ? -18.984 -30.734 28.172 1 90.62 598 LYS A CA 1
ATOM 4638 C C . LYS A 1 598 ? -20.078 -29.672 28.047 1 90.62 598 LYS A C 1
ATOM 4640 O O . LYS A 1 598 ? -20.719 -29.312 29.031 1 90.62 598 LYS A O 1
ATOM 4645 N N . GLU A 1 599 ? -20.234 -29.219 26.812 1 88.06 599 GLU A N 1
ATOM 4646 C CA . GLU A 1 599 ? -20.953 -27.938 26.719 1 88.06 599 GLU A CA 1
ATOM 4647 C C . GLU A 1 599 ? -22.266 -28.094 25.969 1 88.06 599 GLU A C 1
ATOM 4649 O O . GLU A 1 599 ? -23.156 -27.25 26.078 1 88.06 599 GLU A O 1
ATOM 4654 N N . LEU A 1 600 ? -22.453 -29.094 25.109 1 92.06 600 LEU A N 1
ATOM 4655 C CA . LEU A 1 600 ? -23.625 -29.125 24.25 1 92.06 600 LEU A CA 1
ATOM 4656 C C . LEU A 1 600 ? -24.688 -30.047 24.828 1 92.06 600 LEU A C 1
ATOM 4658 O O . LEU A 1 600 ? -24.375 -31.094 25.406 1 92.06 600 LEU A O 1
ATOM 4662 N N . ASP A 1 601 ? -25.922 -29.672 24.625 1 92.56 601 ASP A N 1
ATOM 4663 C CA . ASP A 1 601 ? -27.062 -30.516 25 1 92.56 601 ASP A CA 1
ATOM 4664 C C . ASP A 1 601 ? -27.359 -31.531 23.906 1 92.56 601 ASP A C 1
ATOM 4666 O O . ASP A 1 601 ? -26.781 -31.484 22.828 1 92.56 601 ASP A O 1
ATOM 4670 N N . ASP A 1 602 ? -28.266 -32.469 24.172 1 91.38 602 ASP A N 1
ATOM 4671 C CA . ASP A 1 602 ? -28.547 -33.594 23.281 1 91.38 602 ASP A CA 1
ATOM 4672 C C . ASP A 1 602 ? -29.141 -33.094 21.969 1 91.38 602 ASP A C 1
ATOM 4674 O O . ASP A 1 602 ? -28.844 -33.625 20.891 1 91.38 602 ASP A O 1
ATOM 4678 N N . THR A 1 603 ? -29.875 -32.125 22.031 1 93.06 603 THR A N 1
ATOM 4679 C CA . THR A 1 603 ? -30.5 -31.578 20.828 1 93.06 603 THR A CA 1
ATOM 4680 C C . THR A 1 603 ? -29.453 -30.922 19.938 1 93.06 603 THR A C 1
ATOM 4682 O O . THR A 1 603 ? -29.469 -31.125 18.719 1 93.06 603 THR A O 1
ATOM 4685 N N . ASP A 1 604 ? -28.578 -30.203 20.594 1 93.75 604 ASP A N 1
ATOM 4686 C CA . ASP A 1 604 ? -27.531 -29.531 19.844 1 93.75 604 ASP A CA 1
ATOM 4687 C C . ASP A 1 604 ? -26.516 -30.531 19.297 1 93.75 604 ASP A C 1
ATOM 4689 O O . ASP A 1 604 ? -25.938 -30.328 18.219 1 93.75 604 ASP A O 1
ATOM 4693 N N . CYS A 1 605 ? -26.375 -31.578 19.984 1 94.94 605 CYS A N 1
ATOM 4694 C CA . CYS A 1 605 ? -25.469 -32.625 19.516 1 94.94 605 CYS A CA 1
ATOM 4695 C C . CYS A 1 605 ? -26 -33.281 18.266 1 94.94 605 CYS A C 1
ATOM 4697 O O . CYS A 1 605 ? -25.25 -33.531 17.312 1 94.94 605 CYS A O 1
ATOM 4699 N N . LYS A 1 606 ? -27.281 -33.531 18.25 1 94.44 606 LYS A N 1
ATOM 4700 C CA . LYS A 1 606 ? -27.906 -34.156 17.062 1 94.44 606 LYS A CA 1
ATOM 4701 C C . LYS A 1 606 ? -27.828 -33.219 15.859 1 94.44 606 LYS A C 1
ATOM 4703 O O . LYS A 1 606 ? -27.516 -33.656 14.75 1 94.44 606 LYS A O 1
ATOM 4708 N N . LYS A 1 607 ? -28.078 -32.031 16.172 1 94.94 607 LYS A N 1
ATOM 4709 C CA . LYS A 1 607 ? -27.969 -31 15.125 1 94.94 607 LYS A CA 1
ATOM 4710 C C . LYS A 1 607 ? -26.547 -30.906 14.594 1 94.94 607 LYS A C 1
ATOM 4712 O O . LYS A 1 607 ? -26.328 -30.734 13.391 1 94.94 607 LYS A O 1
ATOM 4717 N N . PHE A 1 608 ? -25.641 -31 15.508 1 96.19 608 PHE A N 1
ATOM 4718 C CA . PHE A 1 608 ? -24.234 -30.906 15.164 1 96.19 608 PHE A CA 1
ATOM 4719 C C . PHE A 1 608 ? -23.812 -32.062 14.266 1 96.19 608 PHE A C 1
ATOM 4721 O O . PHE A 1 608 ? -23.156 -31.844 13.234 1 96.19 608 PHE A O 1
ATOM 4728 N N . PHE A 1 609 ? -24.203 -33.25 14.578 1 96.5 609 PHE A N 1
ATOM 4729 C CA . PHE A 1 609 ? -23.812 -34.406 13.797 1 96.5 609 PHE A CA 1
ATOM 4730 C C . PHE A 1 609 ? -24.5 -34.406 12.438 1 96.5 609 PHE A C 1
ATOM 4732 O O . PHE A 1 609 ? -23.906 -34.812 11.438 1 96.5 609 PHE A O 1
ATOM 4739 N N . ALA A 1 610 ? -25.656 -33.906 12.398 1 95.75 610 ALA A N 1
ATOM 4740 C CA . ALA A 1 610 ? -26.344 -33.781 11.125 1 95.75 610 ALA A CA 1
ATOM 4741 C C . ALA A 1 610 ? -25.625 -32.781 10.219 1 95.75 610 ALA A C 1
ATOM 4743 O O . ALA A 1 610 ? -25.5 -33 9.008 1 95.75 610 ALA A O 1
ATOM 4744 N N . MET A 1 611 ? -25.188 -31.766 10.789 1 96.19 611 MET A N 1
ATOM 4745 C CA . MET A 1 611 ? -24.438 -30.75 10.055 1 96.19 611 MET A CA 1
ATOM 4746 C C . MET A 1 611 ? -23.109 -31.312 9.547 1 96.19 611 MET A C 1
ATOM 4748 O O . MET A 1 611 ? -22.719 -31.047 8.406 1 96.19 611 MET A O 1
ATOM 4752 N N . VAL A 1 612 ? -22.453 -32.062 10.328 1 97.06 612 VAL A N 1
ATOM 4753 C CA . VAL A 1 612 ? -21.172 -32.656 9.977 1 97.06 612 VAL A CA 1
ATOM 4754 C C . VAL A 1 612 ? -21.344 -33.594 8.773 1 97.06 612 VAL A C 1
ATOM 4756 O O . VAL A 1 612 ? -20.547 -33.562 7.836 1 97.06 612 VAL A O 1
ATOM 4759 N N . ARG A 1 613 ? -22.391 -34.375 8.82 1 97 613 ARG A N 1
ATOM 4760 C CA . ARG A 1 613 ? -22.672 -35.281 7.715 1 97 613 ARG A CA 1
ATOM 4761 C C . ARG A 1 613 ? -22.953 -34.531 6.43 1 97 613 ARG A C 1
ATOM 4763 O O . ARG A 1 613 ? -22.469 -34.875 5.359 1 97 613 ARG A O 1
ATOM 4770 N N . LEU A 1 614 ? -23.672 -33.5 6.629 1 96.62 614 LEU A N 1
ATOM 4771 C CA . LEU A 1 614 ? -23.984 -32.688 5.469 1 96.62 614 LEU A CA 1
ATOM 4772 C C . LEU A 1 614 ? -22.734 -31.984 4.938 1 96.62 614 LEU A C 1
ATOM 4774 O O . LEU A 1 614 ? -22.578 -31.844 3.725 1 96.62 614 LEU A O 1
ATOM 4778 N N . TYR A 1 615 ? -21.875 -31.531 5.863 1 96.75 615 TYR A N 1
ATOM 4779 C CA . TYR A 1 615 ? -20.609 -30.891 5.516 1 96.75 615 TYR A CA 1
ATOM 4780 C C . TYR A 1 615 ? -19.766 -31.781 4.625 1 96.75 615 TYR A C 1
ATOM 4782 O O . TYR A 1 615 ? -19.328 -31.375 3.545 1 96.75 615 TYR A O 1
ATOM 4790 N N . TYR A 1 616 ? -19.609 -33 4.969 1 97.62 616 TYR A N 1
ATOM 4791 C CA . TYR A 1 616 ? -18.766 -33.938 4.223 1 97.62 616 TYR A CA 1
ATOM 4792 C C . TYR A 1 616 ? -19.453 -34.375 2.936 1 97.62 616 TYR A C 1
ATOM 4794 O O . TYR A 1 616 ? -18.812 -34.531 1.902 1 97.62 616 TYR A O 1
ATOM 4802 N N . THR A 1 617 ? -20.734 -34.5 2.986 1 97.5 617 THR A N 1
ATOM 4803 C CA . THR A 1 617 ? -21.484 -34.906 1.797 1 97.5 617 THR A CA 1
ATOM 4804 C C . THR A 1 617 ? -21.375 -33.844 0.708 1 97.5 617 THR A C 1
ATOM 4806 O O . THR A 1 617 ? -21.125 -34.156 -0.458 1 97.5 617 THR A O 1
ATOM 4809 N N . LYS A 1 618 ? -21.5 -32.656 1.122 1 97.31 618 LYS A N 1
ATOM 4810 C CA . LYS A 1 618 ? -21.406 -31.562 0.155 1 97.31 618 LYS A CA 1
ATOM 4811 C C . LYS A 1 618 ? -20 -31.453 -0.426 1 97.31 618 LYS A C 1
ATOM 4813 O O . LYS A 1 618 ? -19.844 -31.172 -1.614 1 97.31 618 LYS A O 1
ATOM 4818 N N . ALA A 1 619 ? -19.047 -31.609 0.391 1 97.38 619 ALA A N 1
ATOM 4819 C CA . ALA A 1 619 ? -17.672 -31.609 -0.089 1 97.38 619 ALA A CA 1
ATOM 4820 C C . ALA A 1 619 ? -17.453 -32.719 -1.13 1 97.38 619 ALA A C 1
ATOM 4822 O O . ALA A 1 619 ? -16.906 -32.438 -2.207 1 97.38 619 ALA A O 1
ATOM 4823 N N . CYS A 1 620 ? -17.891 -33.875 -0.796 1 97.81 620 CYS A N 1
ATOM 4824 C CA . CYS A 1 620 ? -17.719 -35 -1.687 1 97.81 620 CYS A CA 1
ATOM 4825 C C . CYS A 1 620 ? -18.531 -34.844 -2.965 1 97.81 620 CYS A C 1
ATOM 4827 O O . CYS A 1 620 ? -18.062 -35.219 -4.051 1 97.81 620 CYS A O 1
ATOM 4829 N N . ASP A 1 621 ? -19.719 -34.281 -2.816 1 97.44 621 ASP A N 1
ATOM 4830 C CA . ASP A 1 621 ? -20.531 -34.031 -3.998 1 97.44 621 ASP A CA 1
ATOM 4831 C C . ASP A 1 621 ? -19.797 -33.125 -4.98 1 97.44 621 ASP A C 1
ATOM 4833 O O . ASP A 1 621 ? -19.781 -33.375 -6.184 1 97.44 621 ASP A O 1
ATOM 4837 N N . TYR A 1 622 ? -19.219 -32.125 -4.402 1 97.12 622 TYR A N 1
ATOM 4838 C CA . TYR A 1 622 ? -18.5 -31.172 -5.254 1 97.12 622 TYR A CA 1
ATOM 4839 C C . TYR A 1 622 ? -17.297 -31.844 -5.91 1 97.12 622 TYR A C 1
ATOM 4841 O O . TYR A 1 622 ? -17.047 -31.641 -7.102 1 97.12 622 TYR A O 1
ATOM 4849 N N . ILE A 1 623 ? -16.594 -32.594 -5.234 1 97.56 623 ILE A N 1
ATOM 4850 C CA . ILE A 1 623 ? -15.367 -33.219 -5.719 1 97.56 623 ILE A CA 1
ATOM 4851 C C . ILE A 1 623 ? -15.703 -34.219 -6.816 1 97.56 623 ILE A C 1
ATOM 4853 O O . ILE A 1 623 ? -15.086 -34.219 -7.883 1 97.56 623 ILE A O 1
ATOM 4857 N N . VAL A 1 624 ? -16.672 -35 -6.586 1 96.94 624 VAL A N 1
ATOM 4858 C CA . VAL A 1 624 ? -17.047 -36.062 -7.523 1 96.94 624 VAL A CA 1
ATOM 4859 C C . VAL A 1 624 ? -17.578 -35.438 -8.812 1 96.94 624 VAL A C 1
ATOM 4861 O O . VAL A 1 624 ? -17.344 -35.969 -9.906 1 96.94 624 VAL A O 1
ATOM 4864 N N . THR A 1 625 ? -18.156 -34.344 -8.727 1 94.81 625 THR A N 1
ATOM 4865 C CA . THR A 1 625 ? -18.797 -33.719 -9.891 1 94.81 625 THR A CA 1
ATOM 4866 C C . THR A 1 625 ? -17.844 -32.812 -10.625 1 94.81 625 THR A C 1
ATOM 4868 O O . THR A 1 625 ? -17.844 -32.75 -11.859 1 94.81 625 THR A O 1
ATOM 4871 N N . LYS A 1 626 ? -17 -32.094 -9.906 1 94.06 626 LYS A N 1
ATOM 4872 C CA . LYS A 1 626 ? -16.266 -30.984 -10.531 1 94.06 626 LYS A CA 1
ATOM 4873 C C . LYS A 1 626 ? -14.797 -31.328 -10.703 1 94.06 626 LYS A C 1
ATOM 4875 O O . LYS A 1 626 ? -14.117 -30.75 -11.555 1 94.06 626 LYS A O 1
ATOM 4880 N N . PHE A 1 627 ? -14.25 -32.25 -9.922 1 95.75 627 PHE A N 1
ATOM 4881 C CA . PHE A 1 627 ? -12.828 -32.594 -10.016 1 95.75 627 PHE A CA 1
ATOM 4882 C C . PHE A 1 627 ? -12.555 -33.438 -11.25 1 95.75 627 PHE A C 1
ATOM 4884 O O . PHE A 1 627 ? -13.422 -34.188 -11.703 1 95.75 627 PHE A O 1
ATOM 4891 N N . PRO A 1 628 ? -11.406 -33.281 -11.812 1 93.31 628 PRO A N 1
ATOM 4892 C CA . PRO A 1 628 ? -11.055 -34.094 -12.977 1 93.31 628 PRO A CA 1
ATOM 4893 C C . PRO A 1 628 ? -10.578 -35.469 -12.602 1 93.31 628 PRO A C 1
ATOM 4895 O O . PRO A 1 628 ? -9.52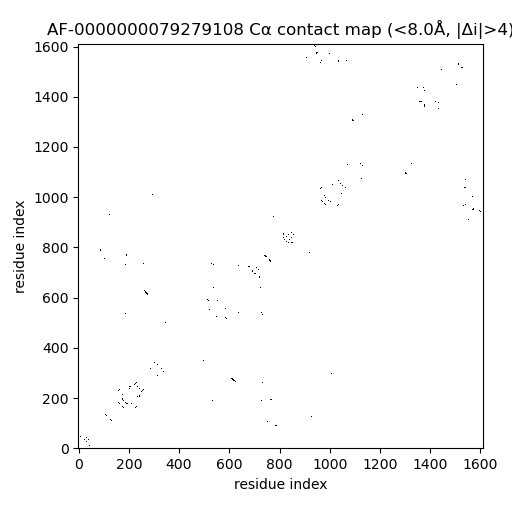3 -35.938 -13.062 1 93.31 628 PRO A O 1
ATOM 4898 N N . LEU A 1 629 ? -11.391 -36.219 -11.969 1 94.31 629 LEU A N 1
ATOM 4899 C CA . LEU A 1 629 ? -11.016 -37.562 -11.492 1 94.31 629 LEU A CA 1
ATOM 4900 C C . LEU A 1 629 ? -11.094 -38.594 -12.617 1 94.31 629 LEU A C 1
ATOM 4902 O O . LEU A 1 629 ? -10.398 -39.594 -12.578 1 94.31 629 LEU A O 1
ATOM 4906 N N . LYS A 1 630 ? -11.828 -38.281 -13.594 1 91.38 630 LYS A N 1
ATOM 4907 C CA . LYS A 1 630 ? -11.977 -39.219 -14.719 1 91.38 630 LYS A CA 1
ATOM 4908 C C . LYS A 1 630 ? -11.242 -38.688 -15.953 1 91.38 630 LYS A C 1
ATOM 4910 O O . LYS A 1 630 ? -11.516 -39.125 -17.078 1 91.38 630 LYS A O 1
ATOM 4915 N N . SER A 1 631 ? -10.414 -37.844 -15.711 1 93.62 631 SER A N 1
ATOM 4916 C CA . SER A 1 631 ? -9.656 -37.281 -16.828 1 93.62 631 SER A CA 1
ATOM 4917 C C . SER A 1 631 ? -8.695 -38.312 -17.422 1 93.62 631 SER A C 1
ATOM 4919 O O . SER A 1 631 ? -7.852 -38.875 -16.719 1 93.62 631 SER A O 1
ATOM 4921 N N . VAL A 1 632 ? -8.758 -38.469 -18.688 1 95.12 632 VAL A N 1
ATOM 4922 C CA . VAL A 1 632 ? -7.906 -39.406 -19.406 1 95.12 632 VAL A CA 1
ATOM 4923 C C . VAL A 1 632 ? -6.477 -38.875 -19.453 1 95.12 632 VAL A C 1
ATOM 4925 O O . VAL A 1 632 ? -5.516 -39.656 -19.344 1 95.12 632 VAL A O 1
ATOM 4928 N N . VAL A 1 633 ? -6.383 -37.656 -19.578 1 96.44 633 VAL A N 1
ATOM 4929 C CA . VAL A 1 633 ? -5.074 -37 -19.672 1 96.44 633 VAL A CA 1
ATOM 4930 C C . VAL A 1 633 ? -4.289 -37.25 -18.375 1 96.44 633 VAL A C 1
ATOM 4932 O O . VAL A 1 633 ? -3.113 -37.625 -18.422 1 96.44 633 VAL A O 1
ATOM 4935 N N . LEU A 1 634 ? -4.934 -37.062 -17.25 1 97.06 634 LEU A N 1
ATOM 4936 C CA . LEU A 1 634 ? -4.25 -37.219 -15.977 1 97.06 634 LEU A CA 1
ATOM 4937 C C . LEU A 1 634 ? -3.869 -38.656 -15.734 1 97.06 634 LEU A C 1
ATOM 4939 O O . LEU A 1 634 ? -2.83 -38.938 -15.133 1 97.06 634 LEU A O 1
ATOM 4943 N N . ALA A 1 635 ? -4.691 -39.531 -16.203 1 96.19 635 ALA A N 1
ATOM 4944 C CA . ALA A 1 635 ? -4.395 -40.969 -16.062 1 96.19 635 ALA A CA 1
ATOM 4945 C C . ALA A 1 635 ? -3.146 -41.344 -16.859 1 96.19 635 ALA A C 1
ATOM 4947 O O . ALA A 1 635 ? -2.287 -42.094 -16.359 1 96.19 635 ALA A O 1
ATOM 4948 N N . HIS A 1 636 ? -3.057 -40.812 -18.031 1 97.69 636 HIS A N 1
ATOM 4949 C CA . HIS A 1 636 ? -1.905 -41.125 -18.875 1 97.69 636 HIS A CA 1
ATOM 4950 C C . HIS A 1 636 ? -0.66 -40.375 -18.391 1 97.69 636 HIS A C 1
ATOM 4952 O O . HIS A 1 636 ? 0.459 -40.875 -18.562 1 97.69 636 HIS A O 1
ATOM 4958 N N . ALA A 1 637 ? -0.852 -39.25 -17.766 1 97.88 637 ALA A N 1
ATOM 4959 C CA . ALA A 1 637 ? 0.28 -38.438 -17.344 1 97.88 637 ALA A CA 1
ATOM 4960 C C . ALA A 1 637 ? 1.06 -39.125 -16.219 1 97.88 637 ALA A C 1
ATOM 4962 O O . ALA A 1 637 ? 2.223 -38.812 -15.977 1 97.88 637 ALA A O 1
ATOM 4963 N N . GLU A 1 638 ? 0.522 -40.094 -15.586 1 97.12 638 GLU A N 1
ATOM 4964 C CA . GLU A 1 638 ? 1.174 -40.812 -14.5 1 97.12 638 GLU A CA 1
ATOM 4965 C C . GLU A 1 638 ? 2.391 -41.594 -15 1 97.12 638 GLU A C 1
ATOM 4967 O O . GLU A 1 638 ? 3.26 -41.969 -14.219 1 97.12 638 GLU A O 1
ATOM 4972 N N . VAL A 1 639 ? 2.467 -41.781 -16.297 1 97.5 639 VAL A N 1
ATOM 4973 C CA . VAL A 1 639 ? 3.559 -42.562 -16.906 1 97.5 639 VAL A CA 1
ATOM 4974 C C . VAL A 1 639 ? 4.883 -41.844 -16.656 1 97.5 639 VAL A C 1
ATOM 4976 O O . VAL A 1 639 ? 5.945 -42.469 -16.641 1 97.5 639 VAL A O 1
ATOM 4979 N N . ALA A 1 640 ? 4.816 -40.594 -16.422 1 97.25 640 ALA A N 1
ATOM 4980 C CA . ALA A 1 640 ? 6.031 -39.781 -16.219 1 97.25 640 ALA A CA 1
ATOM 4981 C C . ALA A 1 640 ? 6.605 -40.031 -14.82 1 97.25 640 ALA A C 1
ATOM 4983 O O . ALA A 1 640 ? 7.754 -39.656 -14.547 1 97.25 640 ALA A O 1
ATOM 4984 N N . ASP A 1 641 ? 5.867 -40.625 -13.914 1 95.5 641 ASP A N 1
ATOM 4985 C CA . ASP A 1 641 ? 6.328 -40.906 -12.562 1 95.5 641 ASP A CA 1
ATOM 4986 C C . ASP A 1 641 ? 7.301 -42.094 -12.547 1 95.5 641 ASP A C 1
ATOM 4988 O O . ASP A 1 641 ? 6.902 -43.25 -12.789 1 95.5 641 ASP A O 1
ATOM 4992 N N . CYS A 1 642 ? 8.484 -41.875 -12.164 1 92.62 642 CYS A N 1
ATOM 4993 C CA . CYS A 1 642 ? 9.539 -42.875 -12.188 1 92.62 642 CYS A CA 1
ATOM 4994 C C . CYS A 1 642 ? 9.234 -44 -11.211 1 92.62 642 CYS A C 1
ATOM 4996 O O . CYS A 1 642 ? 9.664 -45.125 -11.406 1 92.62 642 CYS A O 1
ATOM 4998 N N . SER A 1 643 ? 8.445 -43.719 -10.234 1 90.12 643 SER A N 1
ATOM 4999 C CA . SER A 1 643 ? 8.125 -44.719 -9.227 1 90.12 643 SER A CA 1
ATOM 5000 C C . SER A 1 643 ? 7.152 -45.75 -9.773 1 90.12 643 SER A C 1
ATOM 5002 O O . SER A 1 643 ? 7.066 -46.875 -9.25 1 90.12 643 SER A O 1
ATOM 5004 N N . LEU A 1 644 ? 6.48 -45.438 -10.875 1 92.56 644 LEU A N 1
ATOM 5005 C CA . LEU A 1 644 ? 5.488 -46.344 -11.453 1 92.56 644 LEU A CA 1
ATOM 5006 C C . LEU A 1 644 ? 6.027 -47 -12.727 1 92.56 644 LEU A C 1
ATOM 5008 O O . LEU A 1 644 ? 5.262 -47.562 -13.508 1 92.56 644 LEU A O 1
ATOM 5012 N N . ARG A 1 645 ? 7.266 -46.969 -13.008 1 91.44 645 ARG A N 1
ATOM 5013 C CA . ARG A 1 645 ? 7.891 -47.344 -14.266 1 91.44 645 ARG A CA 1
ATOM 5014 C C . ARG A 1 645 ? 7.578 -48.781 -14.617 1 91.44 645 ARG A C 1
ATOM 5016 O O . ARG A 1 645 ? 7.328 -49.125 -15.781 1 91.44 645 ARG A O 1
ATOM 5023 N N . VAL A 1 646 ? 7.512 -49.625 -13.617 1 90.12 646 VAL A N 1
ATOM 5024 C CA . VAL A 1 646 ? 7.383 -51.062 -13.867 1 90.12 646 VAL A CA 1
ATOM 5025 C C . VAL A 1 646 ? 5.977 -51.375 -14.383 1 90.12 646 VAL A C 1
ATOM 5027 O O . VAL A 1 646 ? 5.805 -52.188 -15.273 1 90.12 646 VAL A O 1
ATOM 5030 N N . ASN A 1 647 ? 5.004 -50.688 -13.906 1 90.75 647 ASN A N 1
ATOM 5031 C CA . ASN A 1 647 ? 3.617 -50.938 -14.258 1 90.75 647 ASN A CA 1
ATOM 5032 C C . ASN A 1 647 ? 3.123 -50 -15.359 1 90.75 647 ASN A C 1
ATOM 5034 O O . ASN A 1 647 ? 1.975 -50.125 -15.797 1 90.75 647 ASN A O 1
ATOM 5038 N N . ALA A 1 648 ? 3.98 -49.188 -15.883 1 93.88 648 ALA A N 1
ATOM 5039 C CA . ALA A 1 648 ? 3.57 -48.219 -16.891 1 93.88 648 ALA A CA 1
ATOM 5040 C C . ALA A 1 648 ? 3.354 -48.875 -18.25 1 93.88 648 ALA A C 1
ATOM 5042 O O . ALA A 1 648 ? 4.004 -49.875 -18.562 1 93.88 648 ALA A O 1
ATOM 5043 N N . LYS A 1 649 ? 2.436 -48.344 -18.953 1 95.5 649 LYS A N 1
ATOM 5044 C CA . LYS A 1 649 ? 2.131 -48.875 -20.281 1 95.5 649 LYS A CA 1
ATOM 5045 C C . LYS A 1 649 ? 2.611 -47.906 -21.375 1 95.5 649 LYS A C 1
ATOM 5047 O O . LYS A 1 649 ? 2.523 -46.688 -21.234 1 95.5 649 LYS A O 1
ATOM 5052 N N . PHE A 1 650 ? 3.061 -48.531 -22.406 1 96.56 650 PHE A N 1
ATOM 5053 C CA . PHE A 1 650 ? 3.541 -47.719 -23.531 1 96.56 650 PHE A CA 1
ATOM 5054 C C . PHE A 1 650 ? 2.395 -46.969 -24.188 1 96.56 650 PHE A C 1
ATOM 5056 O O . PHE A 1 650 ? 2.607 -45.906 -24.797 1 96.56 650 PHE A O 1
ATOM 5063 N N . SER A 1 651 ? 1.184 -47.469 -24.031 1 96.31 651 SER A N 1
ATOM 5064 C CA . SER A 1 651 ? 0.012 -46.812 -24.594 1 96.31 651 SER A CA 1
ATOM 5065 C C . SER A 1 651 ? -0.138 -45.406 -24.031 1 96.31 651 SER A C 1
ATOM 5067 O O . SER A 1 651 ? -0.654 -44.5 -24.703 1 96.31 651 SER A O 1
ATOM 5069 N N . SER A 1 652 ? 0.331 -45.219 -22.797 1 97.44 652 SER A N 1
ATOM 5070 C CA . SER A 1 652 ? 0.263 -43.906 -22.172 1 97.44 652 SER A CA 1
ATOM 5071 C C . SER A 1 652 ? 1.253 -42.938 -22.812 1 97.44 652 SER A C 1
ATOM 5073 O O . SER A 1 652 ? 0.973 -41.75 -22.938 1 97.44 652 SER A O 1
ATOM 5075 N N . VAL A 1 653 ? 2.383 -43.469 -23.188 1 97.5 653 VAL A N 1
ATOM 5076 C CA . VAL A 1 653 ? 3.383 -42.656 -23.875 1 97.5 653 VAL A CA 1
ATOM 5077 C C . VAL A 1 653 ? 2.879 -42.312 -25.281 1 97.5 653 VAL A C 1
ATOM 5079 O O . VAL A 1 653 ? 2.975 -41.156 -25.703 1 97.5 653 VAL A O 1
ATOM 5082 N N . LYS A 1 654 ? 2.26 -43.281 -25.859 1 96.19 654 LYS A N 1
ATOM 5083 C CA . LYS A 1 654 ? 1.747 -43.094 -27.219 1 96.19 654 LYS A CA 1
ATOM 5084 C C . LYS A 1 654 ? 0.597 -42.094 -27.25 1 96.19 654 LYS A C 1
ATOM 5086 O O . LYS A 1 654 ? 0.445 -41.344 -28.203 1 96.19 654 LYS A O 1
ATOM 5091 N N . TYR A 1 655 ? -0.148 -42.094 -26.203 1 97.44 655 TYR A N 1
ATOM 5092 C CA . TYR A 1 655 ? -1.254 -41.125 -26.094 1 97.44 655 TYR A CA 1
ATOM 5093 C C . TYR A 1 655 ? -0.777 -39.719 -26.312 1 97.44 655 TYR A C 1
ATOM 5095 O O . TYR A 1 655 ? -1.398 -38.969 -27.062 1 97.44 655 TYR A O 1
ATOM 5103 N N . PHE A 1 656 ? 0.344 -39.375 -25.797 1 97.75 656 PHE A N 1
ATOM 5104 C CA . PHE A 1 656 ? 0.847 -38 -25.875 1 97.75 656 PHE A CA 1
ATOM 5105 C C . PHE A 1 656 ? 1.575 -37.75 -27.188 1 97.75 656 PHE A C 1
ATOM 5107 O O . PHE A 1 656 ? 1.462 -36.688 -27.781 1 97.75 656 PHE A O 1
ATOM 5114 N N . THR A 1 657 ? 2.324 -38.719 -27.656 1 96.75 657 THR A N 1
ATOM 5115 C CA . THR A 1 657 ? 3.068 -38.562 -28.891 1 96.75 657 THR A CA 1
ATOM 5116 C C . THR A 1 657 ? 2.117 -38.469 -30.094 1 96.75 657 THR A C 1
ATOM 5118 O O . THR A 1 657 ? 2.42 -37.812 -31.078 1 96.75 657 THR A O 1
ATOM 5121 N N . ASP A 1 658 ? 0.99 -39.094 -29.938 1 95.38 658 ASP A N 1
ATOM 5122 C CA . ASP A 1 658 ? -0.011 -39 -31 1 95.38 658 ASP A CA 1
ATOM 5123 C C . ASP A 1 658 ? -0.648 -37.625 -31.047 1 95.38 658 ASP A C 1
ATOM 5125 O O . ASP A 1 658 ? -0.943 -37.094 -32.125 1 95.38 658 ASP A O 1
ATOM 5129 N N . LYS A 1 659 ? -0.832 -37.062 -29.922 1 95.19 659 LYS A N 1
ATOM 5130 C CA . LYS A 1 659 ? -1.463 -35.75 -29.828 1 95.19 659 LYS A CA 1
ATOM 5131 C C . LYS A 1 659 ? -0.469 -34.625 -30.156 1 95.19 659 LYS A C 1
ATOM 5133 O O . LYS A 1 659 ? -0.837 -33.625 -30.75 1 95.19 659 LYS A O 1
ATOM 5138 N N . PHE A 1 660 ? 0.758 -34.875 -29.703 1 96.31 660 PHE A N 1
ATOM 5139 C CA . PHE A 1 660 ? 1.792 -33.875 -29.859 1 96.31 660 PHE A CA 1
ATOM 5140 C C . PHE A 1 660 ? 3.043 -34.469 -30.5 1 96.31 660 PHE A C 1
ATOM 5142 O O . PHE A 1 660 ? 4.008 -34.781 -29.797 1 96.31 660 PHE A O 1
ATOM 5149 N N . PRO A 1 661 ? 3.145 -34.438 -31.703 1 92.38 661 PRO A N 1
ATOM 5150 C CA . PRO A 1 661 ? 4.27 -35.062 -32.406 1 92.38 661 PRO A CA 1
ATOM 5151 C C . PRO A 1 661 ? 5.605 -34.406 -32.094 1 92.38 661 PRO A C 1
ATOM 5153 O O . PRO A 1 661 ? 6.66 -35.031 -32.219 1 92.38 661 PRO A O 1
ATOM 5156 N N . CYS A 1 662 ? 5.559 -33.188 -31.641 1 92 662 CYS A N 1
ATOM 5157 C CA . CYS A 1 662 ? 6.789 -32.469 -31.312 1 92 662 CYS A CA 1
ATOM 5158 C C . CYS A 1 662 ? 7.539 -33.188 -30.188 1 92 662 CYS A C 1
ATOM 5160 O O . CYS A 1 662 ? 8.742 -32.969 -30.016 1 92 662 CYS A O 1
ATOM 5162 N N . MET A 1 663 ? 6.855 -34.031 -29.469 1 95.12 663 MET A N 1
ATOM 5163 C CA . MET A 1 663 ? 7.469 -34.75 -28.359 1 95.12 663 MET A CA 1
ATOM 5164 C C . MET A 1 663 ? 8.258 -35.969 -28.875 1 95.12 663 MET A C 1
ATOM 5166 O O . MET A 1 663 ? 9.133 -36.469 -28.172 1 95.12 663 MET A O 1
ATOM 5170 N N . LEU A 1 664 ? 7.934 -36.375 -30.047 1 94.19 664 LEU A N 1
ATOM 5171 C CA . LEU A 1 664 ? 8.438 -37.656 -30.547 1 94.19 664 LEU A CA 1
ATOM 5172 C C . LEU A 1 664 ? 9.742 -37.469 -31.312 1 94.19 664 LEU A C 1
ATOM 5174 O O . LEU A 1 664 ? 10.672 -38.25 -31.172 1 94.19 664 LEU A O 1
ATOM 5178 N N . PHE A 1 665 ? 9.828 -36.406 -32.031 1 89.94 665 PHE A N 1
ATOM 5179 C CA . PHE A 1 665 ? 10.914 -36.25 -33 1 89.94 665 PHE A CA 1
ATOM 5180 C C . PHE A 1 665 ? 12.125 -35.594 -32.344 1 89.94 665 PHE A C 1
ATOM 5182 O O . PHE A 1 665 ? 12 -34.562 -31.688 1 89.94 665 PHE A O 1
ATOM 5189 N N . VAL A 1 666 ? 13.219 -36.188 -32.5 1 83.75 666 VAL A N 1
ATOM 5190 C CA . VAL A 1 666 ? 14.484 -35.625 -32.031 1 83.75 666 VAL A CA 1
ATOM 5191 C C . VAL A 1 666 ? 15.312 -35.156 -33.219 1 83.75 666 VAL A C 1
ATOM 5193 O O . VAL A 1 666 ? 16.016 -34.125 -33.125 1 83.75 666 VAL A O 1
ATOM 5196 N N . LYS A 1 667 ? 15.164 -35.875 -34.281 1 79.31 667 LYS A N 1
ATOM 5197 C CA . LYS A 1 667 ? 15.883 -35.5 -35.5 1 79.31 667 LYS A CA 1
ATOM 5198 C C . LYS A 1 667 ? 14.922 -35.094 -36.594 1 79.31 667 LYS A C 1
ATOM 5200 O O . LYS A 1 667 ? 13.75 -35.469 -36.594 1 79.31 667 LYS A O 1
ATOM 5205 N N . GLU A 1 668 ? 15.305 -34.312 -37.562 1 77.12 668 GLU A N 1
ATOM 5206 C CA . GLU A 1 668 ? 14.469 -33.719 -38.594 1 77.12 668 GLU A CA 1
ATOM 5207 C C . GLU A 1 668 ? 14.055 -34.75 -39.625 1 77.12 668 GLU A C 1
ATOM 5209 O O . GLU A 1 668 ? 12.938 -34.719 -40.156 1 77.12 668 GLU A O 1
ATOM 5214 N N . ASP A 1 669 ? 14.812 -35.781 -39.938 1 81.38 669 ASP A N 1
ATOM 5215 C CA . ASP A 1 669 ? 14.555 -36.656 -41.094 1 81.38 669 ASP A CA 1
ATOM 5216 C C . ASP A 1 669 ? 14.039 -38 -40.625 1 81.38 669 ASP A C 1
ATOM 5218 O O . ASP A 1 669 ? 14.039 -38.969 -41.406 1 81.38 669 ASP A O 1
ATOM 5222 N N . GLU A 1 670 ? 13.367 -37.969 -39.594 1 86.88 670 GLU A N 1
ATOM 5223 C CA . GLU A 1 670 ? 12.898 -39.281 -39.125 1 86.88 670 GLU A CA 1
ATOM 5224 C C . GLU A 1 670 ? 11.422 -39.469 -39.438 1 86.88 670 GLU A C 1
ATOM 5226 O O . GLU A 1 670 ? 10.648 -38.5 -39.438 1 86.88 670 GLU A O 1
ATOM 5231 N N . THR A 1 671 ? 11.07 -40.719 -39.719 1 89.38 671 THR A N 1
ATOM 5232 C CA . THR A 1 671 ? 9.656 -41.031 -39.938 1 89.38 671 THR A CA 1
ATOM 5233 C C . THR A 1 671 ? 8.977 -41.344 -38.594 1 89.38 671 THR A C 1
ATOM 5235 O O . THR A 1 671 ? 9.641 -41.688 -37.625 1 89.38 671 THR A O 1
ATOM 5238 N N . LYS A 1 672 ? 7.672 -41.219 -38.562 1 91.56 672 LYS A N 1
ATOM 5239 C CA . LYS A 1 672 ? 6.887 -41.438 -37.344 1 91.56 672 LYS A CA 1
ATOM 5240 C C . LYS A 1 672 ? 7.023 -42.875 -36.844 1 91.56 672 LYS A C 1
ATOM 5242 O O . LYS A 1 672 ? 7.121 -43.094 -35.656 1 91.56 672 LYS A O 1
ATOM 5247 N N . TYR A 1 673 ? 7.129 -43.812 -37.75 1 91.44 673 TYR A N 1
ATOM 5248 C CA . TYR A 1 673 ? 7.195 -45.219 -37.375 1 91.44 673 TYR A CA 1
ATOM 5249 C C . TYR A 1 673 ? 8.547 -45.562 -36.781 1 91.44 673 TYR A C 1
ATOM 5251 O O . TYR A 1 673 ? 8.617 -46.219 -35.719 1 91.44 673 TYR A O 1
ATOM 5259 N N . GLU A 1 674 ? 9.57 -45.062 -37.438 1 91.62 674 GLU A N 1
ATOM 5260 C CA . GLU A 1 674 ? 10.906 -45.312 -36.906 1 91.62 674 GLU A CA 1
ATOM 5261 C C . GLU A 1 674 ? 11.086 -44.688 -35.531 1 91.62 674 GLU A C 1
ATOM 5263 O O . GLU A 1 674 ? 11.641 -45.312 -34.625 1 91.62 674 GLU A O 1
ATOM 5268 N N . ALA A 1 675 ? 10.602 -43.5 -35.469 1 94.44 675 ALA A N 1
ATOM 5269 C CA . ALA A 1 675 ? 10.734 -42.781 -34.219 1 94.44 675 ALA A CA 1
ATOM 5270 C C . ALA A 1 675 ? 9.969 -43.469 -33.094 1 94.44 675 ALA A C 1
ATOM 5272 O O . ALA A 1 675 ? 10.445 -43.562 -31.953 1 94.44 675 ALA A O 1
ATOM 5273 N N . THR A 1 676 ? 8.82 -43.969 -33.406 1 95.56 676 THR A N 1
ATOM 5274 C CA . THR A 1 676 ? 7.988 -44.656 -32.406 1 95.56 676 THR A CA 1
ATOM 5275 C C . THR A 1 676 ? 8.641 -45.969 -31.969 1 95.56 676 THR A C 1
ATOM 5277 O O . THR A 1 676 ? 8.562 -46.312 -30.797 1 95.56 676 THR A O 1
ATOM 5280 N N . ASP A 1 677 ? 9.281 -46.625 -32.906 1 94.19 677 ASP A N 1
ATOM 5281 C CA . ASP A 1 677 ? 9.945 -47.875 -32.562 1 94.19 677 ASP A CA 1
ATOM 5282 C C . ASP A 1 677 ? 11.109 -47.656 -31.609 1 94.19 677 ASP A C 1
ATOM 5284 O O . ASP A 1 677 ? 11.305 -48.406 -30.656 1 94.19 677 ASP A O 1
ATOM 5288 N N . ILE A 1 678 ? 11.836 -46.688 -31.922 1 94.12 678 ILE A N 1
ATOM 5289 C CA . ILE A 1 678 ? 12.961 -46.375 -31.062 1 94.12 678 ILE A CA 1
ATOM 5290 C C . ILE A 1 678 ? 12.445 -46 -29.672 1 94.12 678 ILE A C 1
ATOM 5292 O O . ILE A 1 678 ? 13.023 -46.375 -28.656 1 94.12 678 ILE A O 1
ATOM 5296 N N . LEU A 1 679 ? 11.367 -45.219 -29.656 1 96.81 679 LEU A N 1
ATOM 5297 C CA . LEU A 1 679 ? 10.75 -44.812 -28.391 1 96.81 679 LEU A CA 1
ATOM 5298 C C . LEU A 1 679 ? 10.305 -46 -27.578 1 96.81 679 LEU A C 1
ATOM 5300 O O . LEU A 1 679 ? 10.531 -46.094 -26.375 1 96.81 679 LEU A O 1
ATOM 5304 N N . GLN A 1 680 ? 9.703 -46.906 -28.234 1 96 680 GLN A N 1
ATOM 5305 C CA . GLN A 1 680 ? 9.234 -48.125 -27.562 1 96 680 GLN A CA 1
ATOM 5306 C C . GLN A 1 680 ? 10.406 -48.938 -27 1 96 680 GLN A C 1
ATOM 5308 O O . GLN A 1 680 ? 10.32 -49.469 -25.906 1 96 680 GLN A O 1
ATOM 5313 N N . SER A 1 681 ? 11.406 -49 -27.781 1 94.69 681 SER A N 1
ATOM 5314 C CA . SER A 1 681 ? 12.594 -49.719 -27.344 1 94.69 681 SER A CA 1
ATOM 5315 C C . SER A 1 681 ? 13.203 -49.062 -26.094 1 94.69 681 SER A C 1
ATOM 5317 O O . SER A 1 681 ? 13.594 -49.75 -25.156 1 94.69 681 SER A O 1
ATOM 5319 N N . GLN A 1 682 ? 13.25 -47.812 -26.188 1 95.31 682 GLN A N 1
ATOM 5320 C CA . GLN A 1 682 ? 13.781 -47.094 -25.047 1 95.31 682 GLN A CA 1
ATOM 5321 C C . GLN A 1 682 ? 12.898 -47.25 -23.812 1 95.31 682 GLN A C 1
ATOM 5323 O O . GLN A 1 682 ? 13.391 -47.375 -22.703 1 95.31 682 GLN A O 1
ATOM 5328 N N . PHE A 1 683 ? 11.609 -47.25 -24.016 1 96.69 683 PHE A N 1
ATOM 5329 C CA . PHE A 1 683 ? 10.648 -47.438 -22.938 1 96.69 683 PHE A CA 1
ATOM 5330 C C . PHE A 1 683 ? 10.805 -48.781 -22.266 1 96.69 683 PHE A C 1
ATOM 5332 O O . PHE A 1 683 ? 10.805 -48.875 -21.047 1 96.69 683 PHE A O 1
ATOM 5339 N N . LEU A 1 684 ? 11.023 -49.75 -23.031 1 94.12 684 LEU A N 1
ATOM 5340 C CA . LEU A 1 684 ? 11.203 -51.125 -22.516 1 94.12 684 LEU A CA 1
ATOM 5341 C C . LEU A 1 684 ? 12.516 -51.219 -21.75 1 94.12 684 LEU A C 1
ATOM 5343 O O . LEU A 1 684 ? 12.562 -51.844 -20.688 1 94.12 684 LEU A O 1
ATOM 5347 N N . ALA A 1 685 ? 13.508 -50.656 -22.359 1 92.38 685 ALA A N 1
ATOM 5348 C CA . ALA A 1 685 ? 14.805 -50.656 -21.688 1 92.38 685 ALA A CA 1
ATOM 5349 C C . ALA A 1 685 ? 14.719 -49.969 -20.328 1 92.38 685 ALA A C 1
ATOM 5351 O O . ALA A 1 685 ? 15.32 -50.406 -19.359 1 92.38 685 ALA A O 1
ATOM 5352 N N . TYR A 1 686 ? 14.062 -48.875 -20.375 1 93.88 686 TYR A N 1
ATOM 5353 C CA . TYR A 1 686 ? 13.859 -48.094 -19.172 1 93.88 686 TYR A CA 1
ATOM 5354 C C . TYR A 1 686 ? 13.125 -48.875 -18.109 1 93.88 686 TYR A C 1
ATOM 5356 O O . TYR A 1 686 ? 13.477 -48.844 -16.922 1 93.88 686 TYR A O 1
ATOM 5364 N N . GLN A 1 687 ? 12.109 -49.625 -18.406 1 93.19 687 GLN A N 1
ATOM 5365 C CA . GLN A 1 687 ? 11.305 -50.375 -17.469 1 93.19 687 GLN A CA 1
ATOM 5366 C C . GLN A 1 687 ? 12.133 -51.5 -16.812 1 93.19 687 GLN A C 1
ATOM 5368 O O . GLN A 1 687 ? 11.898 -51.844 -15.664 1 93.19 687 GLN A O 1
ATOM 5373 N N . LEU A 1 688 ? 13.164 -51.938 -17.578 1 90.31 688 LEU A N 1
ATOM 5374 C CA . LEU A 1 688 ? 13.922 -53.094 -17.125 1 90.31 688 LEU A CA 1
ATOM 5375 C C . LEU A 1 688 ? 15.219 -52.688 -16.453 1 90.31 688 LEU A C 1
ATOM 5377 O O . LEU A 1 688 ? 15.805 -53.438 -15.68 1 90.31 688 LEU A O 1
ATOM 5381 N N . ALA A 1 689 ? 15.617 -51.531 -16.75 1 85.62 689 ALA A N 1
ATOM 5382 C CA . ALA A 1 689 ? 16.922 -51.062 -16.266 1 85.62 689 ALA A CA 1
ATOM 5383 C C . ALA A 1 689 ? 16.891 -50.781 -14.773 1 85.62 689 ALA A C 1
ATOM 5385 O O . ALA A 1 689 ? 15.82 -50.531 -14.203 1 85.62 689 ALA A O 1
ATOM 5386 N N . ASP A 1 690 ? 18.094 -50.875 -14.227 1 83.5 690 ASP A N 1
ATOM 5387 C CA . ASP A 1 690 ? 18.25 -50.375 -12.859 1 83.5 690 ASP A CA 1
ATOM 5388 C C . ASP A 1 690 ? 18.422 -48.875 -12.844 1 83.5 690 ASP A C 1
ATOM 5390 O O . ASP A 1 690 ? 19.234 -48.312 -13.594 1 83.5 690 ASP A O 1
ATOM 5394 N N . ILE A 1 691 ? 17.641 -48.25 -12.141 1 81.19 691 ILE A N 1
ATOM 5395 C CA . ILE A 1 691 ? 17.641 -46.781 -12.094 1 81.19 691 ILE A CA 1
ATOM 5396 C C . ILE A 1 691 ? 18.938 -46.312 -11.445 1 81.19 691 ILE A C 1
ATOM 5398 O O . ILE A 1 691 ? 19.297 -46.75 -10.352 1 81.19 691 ILE A O 1
ATOM 5402 N N . PRO A 1 692 ? 19.625 -45.5 -12.156 1 82.69 692 PRO A N 1
ATOM 5403 C CA . PRO A 1 692 ? 20.844 -44.938 -11.586 1 82.69 692 PRO A CA 1
ATOM 5404 C C . PRO A 1 692 ? 20.625 -44.281 -10.227 1 82.69 692 PRO A C 1
ATOM 5406 O O . PRO A 1 692 ? 19.531 -43.781 -9.961 1 82.69 692 PRO A O 1
ATOM 5409 N N . GLU A 1 693 ? 21.609 -44.25 -9.422 1 85 693 GLU A N 1
ATOM 5410 C CA . GLU A 1 693 ? 21.562 -43.656 -8.094 1 85 693 GLU A CA 1
ATOM 5411 C C . GLU A 1 693 ? 21.25 -42.156 -8.172 1 85 693 GLU A C 1
ATOM 5413 O O . GLU A 1 693 ? 20.562 -41.594 -7.312 1 85 693 GLU A O 1
ATOM 5418 N N . ALA A 1 694 ? 21.766 -41.562 -9.188 1 84.88 694 ALA A N 1
ATOM 5419 C CA . ALA A 1 694 ? 21.578 -40.125 -9.367 1 84.88 694 ALA A CA 1
ATOM 5420 C C . ALA A 1 694 ? 20.094 -39.812 -9.539 1 84.88 694 ALA A C 1
ATOM 5422 O O . ALA A 1 694 ? 19.641 -38.719 -9.133 1 84.88 694 ALA A O 1
ATOM 5423 N N . VAL A 1 695 ? 19.391 -40.688 -10.125 1 88.44 695 VAL A N 1
ATOM 5424 C CA . VAL A 1 695 ? 17.953 -40.5 -10.336 1 88.44 695 VAL A CA 1
ATOM 5425 C C . VAL A 1 695 ? 17.203 -40.75 -9.031 1 88.44 695 VAL A C 1
ATOM 5427 O O . VAL A 1 695 ? 16.281 -40 -8.695 1 88.44 695 VAL A O 1
ATOM 5430 N N . GLN A 1 696 ? 17.594 -41.656 -8.297 1 84.88 696 GLN A N 1
ATOM 5431 C CA . GLN A 1 696 ? 16.938 -42.031 -7.047 1 84.88 696 GLN A CA 1
ATOM 5432 C C . GLN A 1 696 ? 17.094 -40.938 -6 1 84.88 696 GLN A C 1
ATOM 5434 O O . GLN A 1 696 ? 16.219 -40.719 -5.156 1 84.88 696 GLN A O 1
ATOM 5439 N N . ASN A 1 697 ? 18.109 -40.188 -6.07 1 86.62 697 ASN A N 1
ATOM 5440 C CA . ASN A 1 697 ? 18.406 -39.125 -5.086 1 86.62 697 ASN A CA 1
ATOM 5441 C C . ASN A 1 697 ? 17.656 -37.844 -5.387 1 86.62 697 ASN A C 1
ATOM 5443 O O . ASN A 1 697 ? 17.562 -36.969 -4.527 1 86.62 697 ASN A O 1
ATOM 5447 N N . GLU A 1 698 ? 17.141 -37.844 -6.574 1 87.5 698 GLU A N 1
ATOM 5448 C CA . GLU A 1 698 ? 16.406 -36.625 -6.961 1 87.5 698 GLU A CA 1
ATOM 5449 C C . GLU A 1 698 ? 14.938 -36.75 -6.574 1 87.5 698 GLU A C 1
ATOM 5451 O O . GLU A 1 698 ? 14.305 -37.781 -6.773 1 87.5 698 GLU A O 1
ATOM 5456 N N . THR A 1 699 ? 14.438 -35.688 -5.98 1 86.44 699 THR A N 1
ATOM 5457 C CA . THR A 1 699 ? 13.047 -35.688 -5.535 1 86.44 699 THR A CA 1
ATOM 5458 C C . THR A 1 699 ? 12.133 -35.125 -6.613 1 86.44 699 THR A C 1
ATOM 5460 O O . THR A 1 699 ? 10.969 -35.531 -6.723 1 86.44 699 THR A O 1
ATOM 5463 N N . ASP A 1 700 ? 12.664 -34.281 -7.434 1 92.94 700 ASP A N 1
ATOM 5464 C CA . ASP A 1 700 ? 11.844 -33.656 -8.477 1 92.94 700 ASP A CA 1
ATOM 5465 C C . ASP A 1 700 ? 11.844 -34.5 -9.742 1 92.94 700 ASP A C 1
ATOM 5467 O O . ASP A 1 700 ? 12.906 -34.906 -10.234 1 92.94 700 ASP A O 1
ATOM 5471 N N . CYS A 1 701 ? 10.648 -34.719 -10.234 1 95.06 701 CYS A N 1
ATOM 5472 C CA . CYS A 1 701 ? 10.477 -35.625 -11.359 1 95.06 701 CYS A CA 1
ATOM 5473 C C . CYS A 1 701 ? 11.172 -35.094 -12.609 1 95.06 701 CYS A C 1
ATOM 5475 O O . CYS A 1 701 ? 11.734 -35.875 -13.391 1 95.06 701 CYS A O 1
ATOM 5477 N N . ASP A 1 702 ? 11.156 -33.812 -12.828 1 96.12 702 ASP A N 1
ATOM 5478 C CA . ASP A 1 702 ? 11.797 -33.219 -14 1 96.12 702 ASP A CA 1
ATOM 5479 C C . ASP A 1 702 ? 13.312 -33.375 -13.93 1 96.12 702 ASP A C 1
ATOM 5481 O O . ASP A 1 702 ? 13.969 -33.625 -14.938 1 96.12 702 ASP A O 1
ATOM 5485 N N . LYS A 1 703 ? 13.867 -33.281 -12.781 1 95.31 703 LYS A N 1
ATOM 5486 C CA . LYS A 1 703 ? 15.297 -33.469 -12.609 1 95.31 703 LYS A CA 1
ATOM 5487 C C . LYS A 1 703 ? 15.688 -34.938 -12.836 1 95.31 703 LYS A C 1
ATOM 5489 O O . LYS A 1 703 ? 16.75 -35.219 -13.375 1 95.31 703 LYS A O 1
ATOM 5494 N N . GLN A 1 704 ? 14.859 -35.812 -12.391 1 95.69 704 GLN A N 1
ATOM 5495 C CA . GLN A 1 704 ? 15.086 -37.25 -12.641 1 95.69 704 GLN A CA 1
ATOM 5496 C C . GLN A 1 704 ? 15.203 -37.531 -14.133 1 95.69 704 GLN A C 1
ATOM 5498 O O . GLN A 1 704 ? 16.141 -38.188 -14.57 1 95.69 704 GLN A O 1
ATOM 5503 N N . TRP A 1 705 ? 14.32 -37 -14.812 1 96.38 705 TRP A N 1
ATOM 5504 C CA . TRP A 1 705 ? 14.297 -37.25 -16.25 1 96.38 705 TRP A CA 1
ATOM 5505 C C . TRP A 1 705 ? 15.438 -36.531 -16.953 1 96.38 705 TRP A C 1
ATOM 5507 O O . TRP A 1 705 ? 15.938 -37 -17.984 1 96.38 705 TRP A O 1
ATOM 5517 N N . ALA A 1 706 ? 15.797 -35.375 -16.391 1 94.88 706 ALA A N 1
ATOM 5518 C CA . ALA A 1 706 ? 16.953 -34.688 -16.938 1 94.88 706 ALA A CA 1
ATOM 5519 C C . ALA A 1 706 ? 18.203 -35.562 -16.828 1 94.88 706 ALA A C 1
ATOM 5521 O O . ALA A 1 706 ? 19.047 -35.562 -17.75 1 94.88 706 ALA A O 1
ATOM 5522 N N . VAL A 1 707 ? 18.391 -36.25 -15.773 1 93.75 707 VAL A N 1
ATOM 5523 C CA . VAL A 1 707 ? 19.516 -37.156 -15.578 1 93.75 707 VAL A CA 1
ATOM 5524 C C . VAL A 1 707 ? 19.438 -38.312 -16.562 1 93.75 707 VAL A C 1
ATOM 5526 O O . VAL A 1 707 ? 20.438 -38.688 -17.172 1 93.75 707 VAL A O 1
ATOM 5529 N N . LEU A 1 708 ? 18.281 -38.812 -16.75 1 94 708 LEU A N 1
ATOM 5530 C CA . LEU A 1 708 ? 18.078 -39.938 -17.656 1 94 708 LEU A CA 1
ATOM 5531 C C . LEU A 1 708 ? 18.328 -39.531 -19.109 1 94 708 LEU A C 1
ATOM 5533 O O . LEU A 1 708 ? 18.812 -40.344 -19.922 1 94 708 LEU A O 1
ATOM 5537 N N . ALA A 1 709 ? 18 -38.375 -19.375 1 93.25 709 ALA A N 1
ATOM 5538 C CA . ALA A 1 709 ? 18.203 -37.844 -20.719 1 93.25 709 ALA A CA 1
ATOM 5539 C C . ALA A 1 709 ? 19.688 -37.812 -21.078 1 93.25 709 ALA A C 1
ATOM 5541 O O . ALA A 1 709 ? 20.047 -37.938 -22.25 1 93.25 709 ALA A O 1
ATOM 5542 N N . ALA A 1 710 ? 20.516 -37.656 -20.125 1 91.44 710 ALA A N 1
ATOM 5543 C CA . ALA A 1 710 ? 21.953 -37.531 -20.344 1 91.44 710 ALA A CA 1
ATOM 5544 C C . ALA A 1 710 ? 22.656 -38.875 -20.203 1 91.44 710 ALA A C 1
ATOM 5546 O O . ALA A 1 710 ? 23.859 -38.969 -20.453 1 91.44 710 ALA A O 1
ATOM 5547 N N . GLU A 1 711 ? 21.969 -39.875 -19.875 1 90.75 711 GLU A N 1
ATOM 5548 C CA . GLU A 1 711 ? 22.562 -41.188 -19.672 1 90.75 711 GLU A CA 1
ATOM 5549 C C . GLU A 1 711 ? 23.062 -41.781 -20.984 1 90.75 711 GLU A C 1
ATOM 5551 O O . GLU A 1 711 ? 22.312 -41.844 -21.969 1 90.75 711 GLU A O 1
ATOM 5556 N N . LYS A 1 712 ? 24.312 -42.156 -21 1 90.56 712 LYS A N 1
ATOM 5557 C CA . LYS A 1 712 ? 24.922 -42.75 -22.203 1 90.56 712 LYS A CA 1
ATOM 5558 C C . LYS A 1 712 ? 25.312 -44.188 -21.984 1 90.56 712 LYS A C 1
ATOM 5560 O O . LYS A 1 712 ? 25.625 -44.594 -20.859 1 90.56 712 LYS A O 1
ATOM 5565 N N . ASP A 1 713 ? 25.156 -44.938 -23.031 1 85.88 713 ASP A N 1
ATOM 5566 C CA . ASP A 1 713 ? 25.656 -46.312 -22.984 1 85.88 713 ASP A CA 1
ATOM 5567 C C . ASP A 1 713 ? 27.172 -46.344 -23.141 1 85.88 713 ASP A C 1
ATOM 5569 O O . ASP A 1 713 ? 27.797 -45.312 -23.391 1 85.88 713 ASP A O 1
ATOM 5573 N N . PRO A 1 714 ? 27.719 -47.531 -23.016 1 84.19 714 PRO A N 1
ATOM 5574 C CA . PRO A 1 714 ? 29.188 -47.625 -23.109 1 84.19 714 PRO A CA 1
ATOM 5575 C C . PRO A 1 714 ? 29.719 -47.188 -24.469 1 84.19 714 PRO A C 1
ATOM 5577 O O . PRO A 1 714 ? 30.875 -46.781 -24.578 1 84.19 714 PRO A O 1
ATOM 5580 N N . SER A 1 715 ? 28.891 -47.219 -25.469 1 87.62 715 SER A N 1
ATOM 5581 C CA . SER A 1 715 ? 29.281 -46.75 -26.812 1 87.62 715 SER A CA 1
ATOM 5582 C C . SER A 1 715 ? 29.156 -45.25 -26.938 1 87.62 715 SER A C 1
ATOM 5584 O O . SER A 1 715 ? 29.531 -44.688 -27.969 1 87.62 715 SER A O 1
ATOM 5586 N N . GLY A 1 716 ? 28.578 -44.562 -25.953 1 88.75 716 GLY A N 1
ATOM 5587 C CA . GLY A 1 716 ? 28.469 -43.125 -25.953 1 88.75 716 GLY A CA 1
ATOM 5588 C C . GLY A 1 716 ? 27.125 -42.625 -26.453 1 88.75 716 GLY A C 1
ATOM 5589 O O . GLY A 1 716 ? 26.906 -41.406 -26.547 1 88.75 716 GLY A O 1
ATOM 5590 N N . GLN A 1 717 ? 26.344 -43.531 -26.828 1 87.44 717 GLN A N 1
ATOM 5591 C CA . GLN A 1 717 ? 25.031 -43.156 -27.344 1 87.44 717 GLN A CA 1
ATOM 5592 C C . GLN A 1 717 ? 24.047 -42.906 -26.203 1 87.44 717 GLN A C 1
ATOM 5594 O O . GLN A 1 717 ? 24.062 -43.625 -25.188 1 87.44 717 GLN A O 1
ATOM 5599 N N . LEU A 1 718 ? 23.156 -41.969 -26.391 1 90.69 718 LEU A N 1
ATOM 5600 C CA . LEU A 1 718 ? 22.141 -41.656 -25.375 1 90.69 718 LEU A CA 1
ATOM 5601 C C . LEU A 1 718 ? 21.125 -42.781 -25.266 1 90.69 718 LEU A C 1
ATOM 5603 O O . LEU A 1 718 ? 20.625 -43.25 -26.297 1 90.69 718 LEU A O 1
ATOM 5607 N N . CYS A 1 719 ? 20.828 -43.25 -24.109 1 90.38 719 CYS A N 1
ATOM 5608 C CA . CYS A 1 719 ? 20.016 -44.406 -23.875 1 90.38 719 CYS A CA 1
ATOM 5609 C C . CYS A 1 719 ? 18.531 -44.062 -23.875 1 90.38 719 CYS A C 1
ATOM 5611 O O . CYS A 1 719 ? 17.703 -44.844 -24.328 1 90.38 719 CYS A O 1
ATOM 5613 N N . TYR A 1 720 ? 18.188 -42.875 -23.344 1 94.44 720 TYR A N 1
ATOM 5614 C CA . TYR A 1 720 ? 16.781 -42.562 -23.109 1 94.44 720 TYR A CA 1
ATOM 5615 C C . TYR A 1 720 ? 16.422 -41.188 -23.609 1 94.44 720 TYR A C 1
ATOM 5617 O O . TYR A 1 720 ? 15.602 -40.5 -23 1 94.44 720 TYR A O 1
ATOM 5625 N N . ASP A 1 721 ? 17.078 -40.656 -24.578 1 92.88 721 ASP A N 1
ATOM 5626 C CA . ASP A 1 721 ? 16.922 -39.281 -25.031 1 92.88 721 ASP A CA 1
ATOM 5627 C C . ASP A 1 721 ? 15.5 -39 -25.516 1 92.88 721 ASP A C 1
ATOM 5629 O O . ASP A 1 721 ? 14.875 -38.031 -25.109 1 92.88 721 ASP A O 1
ATOM 5633 N N . ARG A 1 722 ? 14.961 -39.875 -26.312 1 94.94 722 ARG A N 1
ATOM 5634 C CA . ARG A 1 722 ? 13.617 -39.719 -26.859 1 94.94 722 ARG A CA 1
ATOM 5635 C C . ARG A 1 722 ? 12.555 -39.875 -25.781 1 94.94 722 ARG A C 1
ATOM 5637 O O . ARG A 1 722 ? 11.586 -39.125 -25.719 1 94.94 722 ARG A O 1
ATOM 5644 N N . LEU A 1 723 ? 12.734 -40.906 -24.984 1 96.38 723 LEU A N 1
ATOM 5645 C CA . LEU A 1 723 ? 11.805 -41.156 -23.891 1 96.38 723 LEU A CA 1
ATOM 5646 C C . LEU A 1 723 ? 11.773 -39.969 -22.922 1 96.38 723 LEU A C 1
ATOM 5648 O O . LEU A 1 723 ? 10.703 -39.531 -22.5 1 96.38 723 LEU A O 1
ATOM 5652 N N . ALA A 1 724 ? 12.938 -39.469 -22.594 1 96.12 724 ALA A N 1
ATOM 5653 C CA . ALA A 1 724 ? 13.039 -38.344 -21.688 1 96.12 724 ALA A CA 1
ATOM 5654 C C . ALA A 1 724 ? 12.359 -37.094 -22.281 1 96.12 724 ALA A C 1
ATOM 5656 O O . ALA A 1 724 ? 11.734 -36.312 -21.562 1 96.12 724 ALA A O 1
ATOM 5657 N N . LYS A 1 725 ? 12.492 -36.906 -23.531 1 95.69 725 LYS A N 1
ATOM 5658 C CA . LYS A 1 725 ? 11.852 -35.781 -24.203 1 95.69 725 LYS A CA 1
ATOM 5659 C C . LYS A 1 725 ? 10.336 -35.844 -24.047 1 95.69 725 LYS A C 1
ATOM 5661 O O . LYS A 1 725 ? 9.695 -34.812 -23.781 1 95.69 725 LYS A O 1
ATOM 5666 N N . VAL A 1 726 ? 9.789 -37 -24.219 1 97.62 726 VAL A N 1
ATOM 5667 C CA . VAL A 1 726 ? 8.344 -37.188 -24.094 1 97.62 726 VAL A CA 1
ATOM 5668 C C . VAL A 1 726 ? 7.914 -36.938 -22.641 1 97.62 726 VAL A C 1
ATOM 5670 O O . VAL A 1 726 ? 6.953 -36.188 -22.406 1 97.62 726 VAL A O 1
ATOM 5673 N N . MET A 1 727 ? 8.68 -37.562 -21.703 1 98 727 MET A N 1
ATOM 5674 C CA . MET A 1 727 ? 8.312 -37.406 -20.297 1 98 727 MET A CA 1
ATOM 5675 C C . MET A 1 727 ? 8.414 -35.969 -19.859 1 98 727 MET A C 1
ATOM 5677 O O . MET A 1 727 ? 7.539 -35.469 -19.141 1 98 727 MET A O 1
ATOM 5681 N N . LEU A 1 728 ? 9.477 -35.281 -20.25 1 97.44 728 LEU A N 1
ATOM 5682 C CA . LEU A 1 728 ? 9.641 -33.875 -19.922 1 97.44 728 LEU A CA 1
ATOM 5683 C C . LEU A 1 728 ? 8.562 -33 -20.578 1 97.44 728 LEU A C 1
ATOM 5685 O O . LEU A 1 728 ? 8.117 -32 -20.016 1 97.44 728 LEU A O 1
ATOM 5689 N N . GLY A 1 729 ? 8.133 -33.406 -21.719 1 97.31 729 GLY A N 1
ATOM 5690 C CA . GLY A 1 729 ? 7.02 -32.75 -22.375 1 97.31 729 GLY A CA 1
ATOM 5691 C C . GLY A 1 729 ? 5.719 -32.844 -21.594 1 97.31 729 GLY A C 1
ATOM 5692 O O . GLY A 1 729 ? 4.977 -31.859 -21.5 1 97.31 729 GLY A O 1
ATOM 5693 N N . ILE A 1 730 ? 5.461 -33.969 -21.062 1 98.19 730 ILE A N 1
ATOM 5694 C CA . ILE A 1 730 ? 4.273 -34.188 -20.25 1 98.19 730 ILE A CA 1
ATOM 5695 C C . ILE A 1 730 ? 4.32 -33.312 -19 1 98.19 730 ILE A C 1
ATOM 5697 O O . ILE A 1 730 ? 3.309 -32.719 -18.625 1 98.19 730 ILE A O 1
ATOM 5701 N N . LEU A 1 731 ? 5.523 -33.156 -18.469 1 98 731 LEU A N 1
ATOM 5702 C CA . LEU A 1 731 ? 5.715 -32.438 -17.203 1 98 731 LEU A CA 1
ATOM 5703 C C . LEU A 1 731 ? 5.582 -30.938 -17.422 1 98 731 LEU A C 1
ATOM 5705 O O . LEU A 1 731 ? 5.547 -30.172 -16.453 1 98 731 LEU A O 1
ATOM 5709 N N . THR A 1 732 ? 5.445 -30.438 -18.625 1 97.5 732 THR A N 1
ATOM 5710 C CA . THR A 1 732 ? 5.219 -29.016 -18.891 1 97.5 732 THR A CA 1
ATOM 5711 C C . THR A 1 732 ? 3.758 -28.641 -18.641 1 97.5 732 THR A C 1
ATOM 5713 O O . THR A 1 732 ? 3.422 -27.469 -18.516 1 97.5 732 THR A O 1
ATOM 5716 N N . ILE A 1 733 ? 2.873 -29.609 -18.609 1 97.56 733 ILE A N 1
ATOM 5717 C CA . ILE A 1 733 ? 1.451 -29.375 -18.391 1 97.56 733 ILE A CA 1
ATOM 5718 C C . ILE A 1 733 ? 1.237 -28.828 -16.984 1 97.56 733 ILE A C 1
ATOM 5720 O O . ILE A 1 733 ? 1.613 -29.453 -15.992 1 97.56 733 ILE A O 1
ATOM 5724 N N . PRO A 1 734 ? 0.638 -27.656 -16.875 1 96 734 PRO A N 1
ATOM 5725 C CA . PRO A 1 734 ? 0.478 -27.062 -15.555 1 96 734 PRO A CA 1
ATOM 5726 C C . PRO A 1 734 ? -0.511 -27.812 -14.672 1 96 734 PRO A C 1
ATOM 5728 O O . PRO A 1 734 ? -1.553 -28.266 -15.156 1 96 734 PRO A O 1
ATOM 5731 N N . HIS A 1 735 ? -0.134 -28 -13.422 1 95.88 735 HIS A N 1
ATOM 5732 C CA . HIS A 1 735 ? -1.025 -28.672 -12.484 1 95.88 735 HIS A CA 1
ATOM 5733 C C . HIS A 1 735 ? -1.861 -27.672 -11.703 1 95.88 735 HIS A C 1
ATOM 5735 O O . HIS A 1 735 ? -2.783 -28.047 -10.977 1 95.88 735 HIS A O 1
ATOM 5741 N N . SER A 1 736 ? -1.495 -26.406 -11.812 1 94.12 736 SER A N 1
ATOM 5742 C CA . SER A 1 736 ? -2.254 -25.328 -11.188 1 94.12 736 SER A CA 1
ATOM 5743 C C . SER A 1 736 ? -1.944 -23.984 -11.836 1 94.12 736 SER A C 1
ATOM 5745 O O . SER A 1 736 ? -1.069 -23.906 -12.703 1 94.12 736 SER A O 1
ATOM 5747 N N . ASN A 1 737 ? -2.684 -22.938 -11.398 1 92.81 737 ASN A N 1
ATOM 5748 C CA . ASN A 1 737 ? -2.486 -21.594 -11.93 1 92.81 737 ASN A CA 1
ATOM 5749 C C . ASN A 1 737 ? -1.729 -20.703 -10.945 1 92.81 737 ASN A C 1
ATOM 5751 O O . ASN A 1 737 ? -1.845 -19.484 -10.984 1 92.81 737 ASN A O 1
ATOM 5755 N N . ALA A 1 738 ? -0.934 -21.25 -10.07 1 92.44 738 ALA A N 1
ATOM 5756 C CA . ALA A 1 738 ? -0.266 -20.562 -8.969 1 92.44 738 ALA A CA 1
ATOM 5757 C C . ALA A 1 738 ? 0.775 -19.578 -9.492 1 92.44 738 ALA A C 1
ATOM 5759 O O . ALA A 1 738 ? 1.019 -18.531 -8.875 1 92.44 738 ALA A O 1
ATOM 5760 N N . GLU A 1 739 ? 1.403 -19.906 -10.609 1 93.62 739 GLU A N 1
ATOM 5761 C CA . GLU A 1 739 ? 2.447 -19.031 -11.117 1 93.62 739 GLU A CA 1
ATOM 5762 C C . GLU A 1 739 ? 1.872 -17.672 -11.531 1 93.62 739 GLU A C 1
ATOM 5764 O O . GLU A 1 739 ? 2.523 -16.641 -11.359 1 93.62 739 GLU A O 1
ATOM 5769 N N . CYS A 1 740 ? 0.676 -17.672 -12.117 1 94.44 740 CYS A N 1
ATOM 5770 C CA . CYS A 1 740 ? 0.03 -16.406 -12.453 1 94.44 740 CYS A CA 1
ATOM 5771 C C . CYS A 1 740 ? -0.202 -15.555 -11.211 1 94.44 740 CYS A C 1
ATOM 5773 O O . CYS A 1 740 ? -0.029 -14.336 -11.242 1 94.44 740 CYS A O 1
ATOM 5775 N N . GLU A 1 741 ? -0.583 -16.188 -10.156 1 90.75 741 GLU A N 1
ATOM 5776 C CA . GLU A 1 741 ? -0.79 -15.477 -8.898 1 90.75 741 GLU A CA 1
ATOM 5777 C C . GLU A 1 741 ? 0.518 -14.891 -8.367 1 90.75 741 GLU A C 1
ATOM 5779 O O . GLU A 1 741 ? 0.525 -13.812 -7.773 1 90.75 741 GLU A O 1
ATOM 5784 N N . ARG A 1 742 ? 1.575 -15.648 -8.578 1 92.62 742 ARG A N 1
ATOM 5785 C CA . ARG A 1 742 ? 2.883 -15.141 -8.18 1 92.62 742 ARG A CA 1
ATOM 5786 C C . ARG A 1 742 ? 3.262 -13.906 -8.984 1 92.62 742 ARG A C 1
ATOM 5788 O O . ARG A 1 742 ? 3.873 -12.977 -8.453 1 92.62 742 ARG A O 1
ATOM 5795 N N . VAL A 1 743 ? 2.939 -13.914 -10.25 1 94.81 743 VAL A N 1
ATOM 5796 C CA . VAL A 1 743 ? 3.207 -12.758 -11.102 1 94.81 743 VAL A CA 1
ATOM 5797 C C . VAL A 1 743 ? 2.402 -11.562 -10.602 1 94.81 743 VAL A C 1
ATOM 5799 O O . VAL A 1 743 ? 2.908 -10.438 -10.562 1 94.81 743 VAL A O 1
ATOM 5802 N N . PHE A 1 744 ? 1.144 -11.805 -10.195 1 92.06 744 PHE A N 1
ATOM 5803 C CA . PHE A 1 744 ? 0.313 -10.727 -9.68 1 92.06 744 PHE A CA 1
ATOM 5804 C C . PHE A 1 744 ? 0.918 -10.141 -8.406 1 92.06 744 PHE A C 1
ATOM 5806 O O . PHE A 1 744 ? 0.829 -8.93 -8.172 1 92.06 744 PHE A O 1
ATOM 5813 N N . SER A 1 745 ? 1.454 -10.984 -7.613 1 90.56 745 SER A N 1
ATOM 5814 C CA . SER A 1 745 ? 2.139 -10.5 -6.422 1 90.56 745 SER A CA 1
ATOM 5815 C C . SER A 1 745 ? 3.281 -9.562 -6.781 1 90.56 745 SER A C 1
ATOM 5817 O O . SER A 1 745 ? 3.484 -8.539 -6.117 1 90.56 745 SER A O 1
ATOM 5819 N N . GLN A 1 746 ? 4.008 -9.914 -7.805 1 93.06 746 GLN A N 1
ATOM 5820 C CA . GLN A 1 746 ? 5.102 -9.055 -8.258 1 93.06 746 GLN A CA 1
ATOM 5821 C C . GLN A 1 746 ? 4.574 -7.746 -8.836 1 93.06 746 GLN A C 1
ATOM 5823 O O . GLN A 1 746 ? 5.211 -6.703 -8.695 1 93.06 746 GLN A O 1
ATOM 5828 N N . VAL A 1 747 ? 3.451 -7.844 -9.5 1 92.5 747 VAL A N 1
ATOM 5829 C CA . VAL A 1 747 ? 2.832 -6.625 -10.008 1 92.5 747 VAL A CA 1
ATOM 5830 C C . VAL A 1 747 ? 2.516 -5.68 -8.852 1 92.5 747 VAL A C 1
ATOM 5832 O O . VAL A 1 747 ? 2.812 -4.484 -8.922 1 92.5 747 VAL A O 1
ATOM 5835 N N . ARG A 1 748 ? 2.002 -6.25 -7.785 1 88.75 748 ARG A N 1
ATOM 5836 C CA . ARG A 1 748 ? 1.621 -5.457 -6.617 1 88.75 748 ARG A CA 1
ATOM 5837 C C . ARG A 1 748 ? 2.842 -4.805 -5.98 1 88.75 748 ARG A C 1
ATOM 5839 O O . ARG A 1 748 ? 2.752 -3.695 -5.449 1 88.75 748 ARG A O 1
ATOM 5846 N N . LYS A 1 749 ? 3.914 -5.414 -6.016 1 90.25 749 LYS A N 1
ATOM 5847 C CA . LYS A 1 749 ? 5.141 -4.906 -5.41 1 90.25 749 LYS A CA 1
ATOM 5848 C C . LYS A 1 749 ? 5.762 -3.803 -6.266 1 90.25 749 LYS A C 1
ATOM 5850 O O . LYS A 1 749 ? 6.441 -2.916 -5.746 1 90.25 749 LYS A O 1
ATOM 5855 N N . ASN A 1 750 ? 5.539 -3.898 -7.543 1 90.75 750 ASN A N 1
ATOM 5856 C CA . ASN A 1 750 ? 6.199 -2.967 -8.453 1 90.75 750 ASN A CA 1
ATOM 5857 C C . ASN A 1 750 ? 5.281 -1.809 -8.836 1 90.75 750 ASN A C 1
ATOM 5859 O O . ASN A 1 750 ? 5.742 -0.688 -9.047 1 90.75 750 ASN A O 1
ATOM 5863 N N . LYS A 1 751 ? 4.031 -2.057 -8.977 1 87.31 751 LYS A N 1
ATOM 5864 C CA . LYS A 1 751 ? 3.061 -1.009 -9.281 1 87.31 751 LYS A CA 1
ATOM 5865 C C . LYS A 1 751 ? 2.33 -0.547 -8.023 1 87.31 751 LYS A C 1
ATOM 5867 O O . LYS A 1 751 ? 1.206 -0.977 -7.762 1 87.31 751 LYS A O 1
ATOM 5872 N N . THR A 1 752 ? 2.879 0.332 -7.359 1 82.81 752 THR A N 1
ATOM 5873 C CA . THR A 1 752 ? 2.326 0.832 -6.105 1 82.81 752 THR A CA 1
ATOM 5874 C C . THR A 1 752 ? 1.654 2.186 -6.312 1 82.81 752 THR A C 1
ATOM 5876 O O . THR A 1 752 ? 1.73 2.764 -7.398 1 82.81 752 THR A O 1
ATOM 5879 N N . ASP A 1 753 ? 1.008 2.689 -5.305 1 74.94 753 ASP A N 1
ATOM 5880 C CA . ASP A 1 753 ? 0.341 3.986 -5.344 1 74.94 753 ASP A CA 1
ATOM 5881 C C . ASP A 1 753 ? 1.346 5.113 -5.574 1 74.94 753 ASP A C 1
ATOM 5883 O O . ASP A 1 753 ? 0.987 6.18 -6.078 1 74.94 753 ASP A O 1
ATOM 5887 N N . PHE A 1 754 ? 2.564 4.824 -5.266 1 74.25 754 PHE A N 1
ATOM 5888 C CA . PHE A 1 754 ? 3.578 5.867 -5.359 1 74.25 754 PHE A CA 1
ATOM 5889 C C . PHE A 1 754 ? 4.305 5.805 -6.699 1 74.25 754 PHE A C 1
ATOM 5891 O O . PHE A 1 754 ? 5.098 6.688 -7.023 1 74.25 754 PHE A O 1
ATOM 5898 N N . ARG A 1 755 ? 4.02 4.656 -7.449 1 73.31 755 ARG A N 1
ATOM 5899 C CA . ARG A 1 755 ? 4.582 4.461 -8.781 1 73.31 755 ARG A CA 1
ATOM 5900 C C . ARG A 1 755 ? 3.484 4.43 -9.836 1 73.31 755 ARG A C 1
ATOM 5902 O O . ARG A 1 755 ? 3.4 3.484 -10.625 1 73.31 755 ARG A O 1
ATOM 5909 N N . GLY A 1 756 ? 2.703 5.41 -9.852 1 64.5 756 GLY A N 1
ATOM 5910 C CA . GLY A 1 756 ? 1.489 5.355 -10.656 1 64.5 756 GLY A CA 1
ATOM 5911 C C . GLY A 1 756 ? 1.734 5.602 -12.133 1 64.5 756 GLY A C 1
ATOM 5912 O O . GLY A 1 756 ? 0.88 5.301 -12.969 1 64.5 756 GLY A O 1
ATOM 5913 N N . SER A 1 757 ? 2.938 5.969 -12.516 1 72.5 757 SER A N 1
ATOM 5914 C CA . SER A 1 757 ? 3.133 6.402 -13.898 1 72.5 757 SER A CA 1
ATOM 5915 C C . SER A 1 757 ? 3.854 5.332 -14.711 1 72.5 757 SER A C 1
ATOM 5917 O O . SER A 1 757 ? 4.219 5.566 -15.867 1 72.5 757 SER A O 1
ATOM 5919 N N . MET A 1 758 ? 4.051 4.199 -14.195 1 84.06 758 MET A N 1
ATOM 5920 C CA . MET A 1 758 ? 4.77 3.148 -14.906 1 84.06 758 MET A CA 1
ATOM 5921 C C . MET A 1 758 ? 3.898 2.547 -16 1 84.06 758 MET A C 1
ATOM 5923 O O . MET A 1 758 ? 2.764 2.139 -15.75 1 84.06 758 MET A O 1
ATOM 5927 N N . SER A 1 759 ? 4.434 2.537 -17.203 1 87.06 759 SER A N 1
ATOM 5928 C CA . SER A 1 759 ? 3.699 1.954 -18.328 1 87.06 759 SER A CA 1
ATOM 5929 C C . SER A 1 759 ? 3.66 0.433 -18.234 1 87.06 759 SER A C 1
ATOM 5931 O O . SER A 1 759 ? 4.512 -0.176 -17.578 1 87.06 759 SER A O 1
ATOM 5933 N N . THR A 1 760 ? 2.682 -0.176 -18.906 1 88.5 760 THR A N 1
ATOM 5934 C CA . THR A 1 760 ? 2.545 -1.628 -18.906 1 88.5 760 THR A CA 1
ATOM 5935 C C . THR A 1 760 ? 3.73 -2.281 -19.609 1 88.5 760 THR A C 1
ATOM 5937 O O . THR A 1 760 ? 4.16 -3.373 -19.234 1 88.5 760 THR A O 1
ATOM 5940 N N . ASP A 1 761 ? 4.289 -1.558 -20.562 1 91.38 761 ASP A N 1
ATOM 5941 C CA . ASP A 1 761 ? 5.441 -2.078 -21.297 1 91.38 761 ASP A CA 1
ATOM 5942 C C . ASP A 1 761 ? 6.656 -2.205 -20.375 1 91.38 761 ASP A C 1
ATOM 5944 O O . ASP A 1 761 ? 7.34 -3.232 -20.375 1 91.38 761 ASP A O 1
ATOM 5948 N N . VAL A 1 762 ? 6.891 -1.17 -19.641 1 93.12 762 VAL A N 1
ATOM 5949 C CA . VAL A 1 762 ? 8.008 -1.187 -18.703 1 93.12 762 VAL A CA 1
ATOM 5950 C C . VAL A 1 762 ? 7.754 -2.227 -17.625 1 93.12 762 VAL A C 1
ATOM 5952 O O . VAL A 1 762 ? 8.656 -2.979 -17.25 1 93.12 762 VAL A O 1
ATOM 5955 N N . LEU A 1 763 ? 6.508 -2.258 -17.156 1 93.38 763 LEU A N 1
ATOM 5956 C CA . LEU A 1 763 ? 6.141 -3.244 -16.141 1 93.38 763 LEU A CA 1
ATOM 5957 C C . LEU A 1 763 ? 6.398 -4.66 -16.656 1 93.38 763 LEU A C 1
ATOM 5959 O O . LEU A 1 763 ? 6.949 -5.492 -15.93 1 93.38 763 LEU A O 1
ATOM 5963 N N . SER A 1 764 ? 5.961 -4.914 -17.844 1 95.31 764 SER A N 1
ATOM 5964 C CA . SER A 1 764 ? 6.164 -6.23 -18.438 1 95.31 764 SER A CA 1
ATOM 5965 C C . SER A 1 764 ? 7.645 -6.598 -18.484 1 95.31 764 SER A C 1
ATOM 5967 O O . SER A 1 764 ? 8.023 -7.703 -18.094 1 95.31 764 SER A O 1
ATOM 5969 N N . SER A 1 765 ? 8.484 -5.66 -18.938 1 96.25 765 SER A N 1
ATOM 5970 C CA . SER A 1 765 ? 9.922 -5.914 -19.016 1 96.25 765 SER A CA 1
ATOM 5971 C C . SER A 1 765 ? 10.516 -6.16 -17.641 1 96.25 765 SER A C 1
ATOM 5973 O O . SER A 1 765 ? 11.391 -7.016 -17.469 1 96.25 765 SER A O 1
ATOM 5975 N N . VAL A 1 766 ? 10.062 -5.379 -16.672 1 96 766 VAL A N 1
ATOM 5976 C CA . VAL A 1 766 ? 10.516 -5.535 -15.289 1 96 766 VAL A CA 1
ATOM 5977 C C . VAL A 1 766 ? 10.18 -6.938 -14.789 1 96 766 VAL A C 1
ATOM 5979 O O . VAL A 1 766 ? 11.047 -7.633 -14.242 1 96 766 VAL A O 1
ATOM 5982 N N . LEU A 1 767 ? 9.008 -7.383 -15.055 1 96 767 LEU A N 1
ATOM 5983 C CA . LEU A 1 767 ? 8.531 -8.664 -14.547 1 96 767 LEU A CA 1
ATOM 5984 C C . LEU A 1 767 ? 9.211 -9.82 -15.273 1 96 767 LEU A C 1
ATOM 5986 O O . LEU A 1 767 ? 9.516 -10.852 -14.656 1 96 767 LEU A O 1
ATOM 5990 N N . ILE A 1 768 ? 9.391 -9.688 -16.578 1 95.81 768 ILE A N 1
ATOM 5991 C CA . ILE A 1 768 ? 10.07 -10.719 -17.359 1 95.81 768 ILE A CA 1
ATOM 5992 C C . ILE A 1 768 ? 11.484 -10.922 -16.828 1 95.81 768 ILE A C 1
ATOM 5994 O O . ILE A 1 768 ? 11.914 -12.055 -16.609 1 95.81 768 ILE A O 1
ATOM 5998 N N . THR A 1 769 ? 12.172 -9.797 -16.625 1 94.62 769 THR A N 1
ATOM 5999 C CA . THR A 1 769 ? 13.547 -9.875 -16.125 1 94.62 769 THR A CA 1
ATOM 6000 C C . THR A 1 769 ? 13.594 -10.508 -14.75 1 94.62 769 THR A C 1
ATOM 6002 O O . THR A 1 769 ? 14.469 -11.32 -14.461 1 94.62 769 THR A O 1
ATOM 6005 N N . LYS A 1 770 ? 12.672 -10.195 -13.914 1 93.38 770 LYS A N 1
ATOM 6006 C CA . LYS A 1 770 ? 12.609 -10.75 -12.57 1 93.38 770 LYS A CA 1
ATOM 6007 C C . LYS A 1 770 ? 12.328 -12.25 -12.602 1 93.38 770 LYS A C 1
ATOM 6009 O O . LYS A 1 770 ? 12.875 -13.008 -11.797 1 93.38 770 LYS A O 1
ATOM 6014 N N . ALA A 1 771 ? 11.469 -12.609 -13.5 1 90 771 ALA A N 1
ATOM 6015 C CA . ALA A 1 771 ? 11.094 -14.016 -13.602 1 90 771 ALA A CA 1
ATOM 6016 C C . ALA A 1 771 ? 12.289 -14.875 -14.008 1 90 771 ALA A C 1
ATOM 6018 O O . ALA A 1 771 ? 12.336 -16.078 -13.703 1 90 771 ALA A O 1
ATOM 6019 N N . GLN A 1 772 ? 13.266 -14.273 -14.648 1 86.19 772 GLN A N 1
ATOM 6020 C CA . GLN A 1 772 ? 14.406 -15.023 -15.164 1 86.19 772 GLN A CA 1
ATOM 6021 C C . GLN A 1 772 ? 15.594 -14.953 -14.203 1 86.19 772 GLN A C 1
ATOM 6023 O O . GLN A 1 772 ? 16.578 -15.664 -14.375 1 86.19 772 GLN A O 1
ATOM 6028 N N . GLN A 1 773 ? 15.461 -14.07 -13.258 1 83.56 773 GLN A N 1
ATOM 6029 C CA . GLN A 1 773 ? 16.578 -13.867 -12.336 1 83.56 773 GLN A CA 1
ATOM 6030 C C . GLN A 1 773 ? 16.781 -15.094 -11.453 1 83.56 773 GLN A C 1
ATOM 6032 O O . GLN A 1 773 ? 15.836 -15.609 -10.859 1 83.56 773 GLN A O 1
ATOM 6037 N N . ARG A 1 774 ? 18.078 -15.555 -11.68 1 81.31 774 ARG A N 1
ATOM 6038 C CA . ARG A 1 774 ? 18.484 -16.672 -10.844 1 81.31 774 ARG A CA 1
ATOM 6039 C C . ARG A 1 774 ? 19.531 -16.234 -9.82 1 81.31 774 ARG A C 1
ATOM 6041 O O . ARG A 1 774 ? 20.594 -15.734 -10.18 1 81.31 774 ARG A O 1
ATOM 6048 N N . GLY A 1 775 ? 19.234 -16.125 -8.648 1 84.56 775 GLY A N 1
ATOM 6049 C CA . GLY A 1 775 ? 20.172 -15.703 -7.621 1 84.56 775 GLY A CA 1
ATOM 6050 C C . GLY A 1 775 ? 20.094 -14.227 -7.285 1 84.56 775 GLY A C 1
ATOM 6051 O O . GLY A 1 775 ? 19.188 -13.531 -7.766 1 84.56 775 GLY A O 1
ATOM 6052 N N . PRO A 1 776 ? 21.094 -13.781 -6.516 1 92.5 776 PRO A N 1
ATOM 6053 C CA . PRO A 1 776 ? 21.078 -12.367 -6.129 1 92.5 776 PRO A CA 1
ATOM 6054 C C . PRO A 1 776 ? 21.484 -11.438 -7.27 1 92.5 776 PRO A C 1
ATOM 6056 O O . PRO A 1 776 ? 22.172 -11.859 -8.195 1 92.5 776 PRO A O 1
ATOM 6059 N N . CYS A 1 777 ? 21.094 -10.266 -7.215 1 92.44 777 CYS A N 1
ATOM 6060 C CA . CYS A 1 777 ? 21.297 -9.273 -8.266 1 92.44 777 CYS A CA 1
ATOM 6061 C C . CYS A 1 777 ? 22.766 -9.102 -8.586 1 92.44 777 CYS A C 1
ATOM 6063 O O . CYS A 1 777 ? 23.141 -8.93 -9.742 1 92.44 777 CYS A O 1
ATOM 6065 N N . TYR A 1 778 ? 23.688 -9.211 -7.566 1 93 778 TYR A N 1
ATOM 6066 C CA . TYR A 1 778 ? 25.109 -8.922 -7.766 1 93 778 TYR A CA 1
ATOM 6067 C C . TYR A 1 778 ? 25.828 -10.125 -8.359 1 93 778 TYR A C 1
ATOM 6069 O O . TYR A 1 778 ? 27 -10.023 -8.742 1 93 778 TYR A O 1
ATOM 6077 N N . SER A 1 779 ? 25.156 -11.266 -8.5 1 91.19 779 SER A N 1
ATOM 6078 C CA . SER A 1 779 ? 25.797 -12.461 -9.047 1 91.19 779 SER A CA 1
ATOM 6079 C C . SER A 1 779 ? 25.484 -12.617 -10.531 1 91.19 779 SER A C 1
ATOM 6081 O O . SER A 1 779 ? 26 -13.531 -11.188 1 91.19 779 SER A O 1
ATOM 6083 N N . ARG A 1 780 ? 24.75 -11.789 -11.094 1 90.75 780 ARG A N 1
ATOM 6084 C CA . ARG A 1 780 ? 24.359 -11.914 -12.492 1 90.75 780 ARG A CA 1
ATOM 6085 C C . ARG A 1 780 ? 25.547 -11.719 -13.414 1 90.75 780 ARG A C 1
ATOM 6087 O O . ARG A 1 780 ? 26.406 -10.875 -13.156 1 90.75 780 ARG A O 1
ATOM 6094 N N . ASP A 1 781 ? 25.531 -12.531 -14.406 1 90.12 781 ASP A N 1
ATOM 6095 C CA . ASP A 1 781 ? 26.578 -12.43 -15.414 1 90.12 781 ASP A CA 1
ATOM 6096 C C . ASP A 1 781 ? 26.016 -12.031 -16.766 1 90.12 781 ASP A C 1
ATOM 6098 O O . ASP A 1 781 ? 24.891 -12.422 -17.109 1 90.12 781 ASP A O 1
ATOM 6102 N N . PHE A 1 782 ? 26.766 -11.211 -17.453 1 91.88 782 PHE A N 1
ATOM 6103 C CA . PHE A 1 782 ? 26.359 -10.734 -18.766 1 91.88 782 PHE A CA 1
ATOM 6104 C C . PHE A 1 782 ? 27.422 -11.039 -19.812 1 91.88 782 PHE A C 1
ATOM 6106 O O . PHE A 1 782 ? 28.609 -10.773 -19.594 1 91.88 782 PHE A O 1
ATOM 6113 N N . ASP A 1 783 ? 26.984 -11.633 -20.891 1 90 783 ASP A N 1
ATOM 6114 C CA . ASP A 1 783 ? 27.938 -11.93 -21.969 1 90 783 ASP A CA 1
ATOM 6115 C C . ASP A 1 783 ? 28.25 -10.688 -22.797 1 90 783 ASP A C 1
ATOM 6117 O O . ASP A 1 783 ? 27.484 -9.719 -22.781 1 90 783 ASP A O 1
ATOM 6121 N N . ASP A 1 784 ? 29.344 -10.688 -23.484 1 90.56 784 ASP A N 1
ATOM 6122 C CA . ASP A 1 784 ? 29.828 -9.531 -24.234 1 90.56 784 ASP A CA 1
ATOM 6123 C C . ASP A 1 784 ? 28.859 -9.172 -25.359 1 90.56 784 ASP A C 1
ATOM 6125 O O . ASP A 1 784 ? 28.672 -7.988 -25.672 1 90.56 784 ASP A O 1
ATOM 6129 N N . LYS A 1 785 ? 28.266 -10.203 -25.859 1 88.75 785 LYS A N 1
ATOM 6130 C CA . LYS A 1 785 ? 27.297 -9.953 -26.922 1 88.75 785 LYS A CA 1
ATOM 6131 C C . LYS A 1 785 ? 26.125 -9.133 -26.422 1 88.75 785 LYS A C 1
ATOM 6133 O O . LYS A 1 785 ? 25.703 -8.172 -27.078 1 88.75 785 LYS A O 1
ATOM 6138 N N . PHE A 1 786 ? 25.719 -9.516 -25.312 1 92.56 786 PHE A N 1
ATOM 6139 C CA . PHE A 1 786 ? 24.609 -8.797 -24.719 1 92.56 786 PHE A CA 1
ATOM 6140 C C . PHE A 1 786 ? 25.016 -7.371 -24.359 1 92.56 786 PHE A C 1
ATOM 6142 O O . PHE A 1 786 ? 24.25 -6.426 -24.609 1 92.56 786 PHE A O 1
ATOM 6149 N N . LEU A 1 787 ? 26.203 -7.148 -23.828 1 93.94 787 LEU A N 1
ATOM 6150 C CA . LEU A 1 787 ? 26.641 -5.836 -23.375 1 93.94 787 LEU A CA 1
ATOM 6151 C C . LEU A 1 787 ? 26.781 -4.871 -24.547 1 93.94 787 LEU A C 1
ATOM 6153 O O . LEU A 1 787 ? 26.469 -3.684 -24.422 1 93.94 787 LEU A O 1
ATOM 6157 N N . ARG A 1 788 ? 27.188 -5.395 -25.641 1 90.62 788 ARG A N 1
ATOM 6158 C CA . ARG A 1 788 ? 27.297 -4.562 -26.828 1 90.62 788 ARG A CA 1
ATOM 6159 C C . ARG A 1 788 ? 25.922 -4.129 -27.328 1 90.62 788 ARG A C 1
ATOM 6161 O O . ARG A 1 788 ? 25.734 -2.979 -27.719 1 90.62 788 ARG A O 1
ATOM 6168 N N . ARG A 1 789 ? 25.047 -5.066 -27.266 1 89.69 789 ARG A N 1
ATOM 6169 C CA . ARG A 1 789 ? 23.672 -4.754 -27.672 1 89.69 789 ARG A CA 1
ATOM 6170 C C . ARG A 1 789 ? 23.031 -3.746 -26.719 1 89.69 789 ARG A C 1
ATOM 6172 O O . ARG A 1 789 ? 22.328 -2.842 -27.156 1 89.69 789 ARG A O 1
ATOM 6179 N N . ALA A 1 790 ? 23.281 -3.936 -25.484 1 90.75 790 ALA A N 1
ATOM 6180 C CA . ALA A 1 790 ? 22.734 -3.051 -24.453 1 90.75 790 ALA A CA 1
ATOM 6181 C C . ALA A 1 790 ? 23.266 -1.628 -24.625 1 90.75 790 ALA A C 1
ATOM 6183 O O . ALA A 1 790 ? 22.516 -0.66 -24.469 1 90.75 790 ALA A O 1
ATOM 6184 N N . LYS A 1 791 ? 24.484 -1.498 -24.859 1 88.12 791 LYS A N 1
ATOM 6185 C CA . LYS A 1 791 ? 25.094 -0.187 -25.047 1 88.12 791 LYS A CA 1
ATOM 6186 C C . LYS A 1 791 ? 24.531 0.5 -26.297 1 88.12 791 LYS A C 1
ATOM 6188 O O . LYS A 1 791 ? 24.25 1.7 -26.266 1 88.12 791 LYS A O 1
ATOM 6193 N N . SER A 1 792 ? 24.344 -0.283 -27.281 1 84 792 SER A N 1
ATOM 6194 C CA . SER A 1 792 ? 23.844 0.256 -28.547 1 84 792 SER A CA 1
ATOM 6195 C C . SER A 1 792 ? 22.391 0.707 -28.406 1 84 792 SER A C 1
ATOM 6197 O O . SER A 1 792 ? 22 1.727 -28.969 1 84 792 SER A O 1
ATOM 6199 N N . ALA A 1 793 ? 21.656 -0.076 -27.719 1 80.56 793 ALA A N 1
ATOM 6200 C CA . ALA A 1 793 ? 20.25 0.239 -27.531 1 80.56 793 ALA A CA 1
ATOM 6201 C C . ALA A 1 793 ? 20.078 1.543 -26.75 1 80.56 793 ALA A C 1
ATOM 6203 O O . ALA A 1 793 ? 19.172 2.334 -27.047 1 80.56 793 ALA A O 1
ATOM 6204 N N . THR A 1 794 ? 20.906 1.774 -25.859 1 80.75 794 THR A N 1
ATOM 6205 C CA . THR A 1 794 ? 20.859 2.994 -25.062 1 80.75 794 THR A CA 1
ATOM 6206 C C . THR A 1 794 ? 21.203 4.211 -25.922 1 80.75 794 THR A C 1
ATOM 6208 O O . THR A 1 794 ? 20.578 5.27 -25.766 1 80.75 794 THR A O 1
ATOM 6211 N N . TYR A 1 795 ? 22.125 3.953 -26.703 1 70.81 795 TYR A N 1
ATOM 6212 C CA . TYR A 1 795 ? 22.531 5.043 -27.594 1 70.81 795 TYR A CA 1
ATOM 6213 C C . TYR A 1 795 ? 21.406 5.426 -28.547 1 70.81 795 TYR A C 1
ATOM 6215 O O . TYR A 1 795 ? 21.172 6.609 -28.797 1 70.81 795 TYR A O 1
ATOM 6223 N N . ARG A 1 796 ? 20.703 4.457 -29 1 68.75 796 ARG A N 1
ATOM 6224 C CA . ARG A 1 796 ? 19.609 4.699 -29.922 1 68.75 796 ARG A CA 1
ATOM 6225 C C . ARG A 1 796 ? 18.469 5.461 -29.25 1 68.75 796 ARG A C 1
ATOM 6227 O O . ARG A 1 796 ? 17.922 6.406 -29.812 1 68.75 796 ARG A O 1
ATOM 6234 N N . THR A 1 797 ? 18.172 5.094 -28.094 1 71.5 797 THR A N 1
ATOM 6235 C CA . THR A 1 797 ? 17.062 5.703 -27.359 1 71.5 797 THR A CA 1
ATOM 6236 C C . THR A 1 797 ? 17.406 7.133 -26.953 1 71.5 797 THR A C 1
ATOM 6238 O O . THR A 1 797 ? 16.562 8.023 -27.047 1 71.5 797 THR A O 1
ATOM 6241 N N . LEU A 1 798 ? 18.594 7.352 -26.469 1 66 798 LEU A N 1
ATOM 6242 C CA . LEU A 1 798 ? 19.016 8.68 -26.031 1 66 798 LEU A CA 1
ATOM 6243 C C . LEU A 1 798 ? 19.094 9.641 -27.203 1 66 798 LEU A C 1
ATOM 6245 O O . LEU A 1 798 ? 18.781 10.82 -27.078 1 66 798 LEU A O 1
ATOM 6249 N N . ASN A 1 799 ? 19.469 9.047 -28.281 1 56.84 799 ASN A N 1
ATOM 6250 C CA . ASN A 1 799 ? 19.516 9.875 -29.484 1 56.84 799 ASN A CA 1
ATOM 6251 C C . ASN A 1 799 ? 18.125 10.195 -30 1 56.84 799 ASN A C 1
ATOM 6253 O O . ASN A 1 799 ? 17.875 11.305 -30.484 1 56.84 799 ASN A O 1
ATOM 6257 N N . GLU A 1 800 ? 17.266 9.234 -29.75 1 56.16 800 GLU A N 1
ATOM 6258 C CA . GLU A 1 800 ? 15.875 9.492 -30.125 1 56.16 800 GLU A CA 1
ATOM 6259 C C . GLU A 1 800 ? 15.227 10.492 -29.172 1 56.16 800 GLU A C 1
ATOM 6261 O O . GLU A 1 800 ? 14.445 11.352 -29.609 1 56.16 800 GLU A O 1
ATOM 6266 N N . SER A 1 801 ? 15.516 10.453 -27.938 1 51.91 801 SER A N 1
ATOM 6267 C CA . SER A 1 801 ? 14.984 11.383 -26.938 1 51.91 801 SER A CA 1
ATOM 6268 C C . SER A 1 801 ? 15.57 12.781 -27.125 1 51.91 801 SER A C 1
ATOM 6270 O O . SER A 1 801 ? 14.867 13.781 -26.984 1 51.91 801 SER A O 1
ATOM 6272 N N . ASP A 1 802 ? 16.875 12.867 -27.312 1 43.5 802 ASP A N 1
ATOM 6273 C CA . ASP A 1 802 ? 17.5 14.156 -27.594 1 43.5 802 ASP A CA 1
ATOM 6274 C C . ASP A 1 802 ? 16.953 14.766 -28.891 1 43.5 802 ASP A C 1
ATOM 6276 O O . ASP A 1 802 ? 16.781 15.984 -28.984 1 43.5 802 ASP A O 1
ATOM 6280 N N . ALA A 1 803 ? 16.688 13.812 -29.719 1 34.53 803 ALA A N 1
ATOM 6281 C CA . ALA A 1 803 ? 16.094 14.312 -30.953 1 34.53 803 ALA A CA 1
ATOM 6282 C C . ALA A 1 803 ? 14.703 14.898 -30.703 1 34.53 803 ALA A C 1
ATOM 6284 O O . ALA A 1 803 ? 14.297 15.859 -31.359 1 34.53 803 ALA A O 1
ATOM 6285 N N . ARG A 1 804 ? 14.102 14.484 -29.688 1 39.91 804 ARG A N 1
ATOM 6286 C CA . ARG A 1 804 ? 12.805 15.062 -29.359 1 39.91 804 ARG A CA 1
ATOM 6287 C C . ARG A 1 804 ? 12.969 16.406 -28.656 1 39.91 804 ARG A C 1
ATOM 6289 O O . ARG A 1 804 ? 12.109 17.281 -28.766 1 39.91 804 ARG A O 1
ATOM 6296 N N . VAL A 1 805 ? 13.945 16.578 -27.812 1 33.75 805 VAL A N 1
ATOM 6297 C CA . VAL A 1 805 ? 14.211 17.828 -27.125 1 33.75 805 VAL A CA 1
ATOM 6298 C C . VAL A 1 805 ? 14.789 18.844 -28.109 1 33.75 805 VAL A C 1
ATOM 6300 O O . VAL A 1 805 ? 14.617 20.062 -27.953 1 33.75 805 VAL A O 1
ATOM 6303 N N . LEU A 1 806 ? 15.383 18.453 -29.062 1 26.66 806 LEU A N 1
ATOM 6304 C CA . LEU A 1 806 ? 15.789 19.453 -30.047 1 26.66 806 LEU A CA 1
ATOM 6305 C C . LEU A 1 806 ? 14.625 19.812 -30.969 1 26.66 806 LEU A C 1
ATOM 6307 O O . LEU A 1 806 ? 14.484 20.969 -31.375 1 26.66 806 LEU A O 1
ATOM 6311 N N . MET B 1 1 ? 23.422 -34.062 67.125 1 23.67 1 MET B N 1
ATOM 6312 C CA . MET B 1 1 ? 23.188 -33.844 65.688 1 23.67 1 MET B CA 1
ATOM 6313 C C . MET B 1 1 ? 23.234 -32.375 65.312 1 23.67 1 MET B C 1
ATOM 6315 O O . MET B 1 1 ? 22.406 -31.578 65.812 1 23.67 1 MET B O 1
ATOM 6319 N N . THR B 1 2 ? 24.453 -31.812 65.188 1 29.67 2 THR B N 1
ATOM 6320 C CA . THR B 1 2 ? 24.844 -30.422 65 1 29.67 2 THR B CA 1
ATOM 6321 C C . THR B 1 2 ? 24.266 -29.875 63.688 1 29.67 2 THR B C 1
ATOM 6323 O O . THR B 1 2 ? 24.391 -30.516 62.625 1 29.67 2 THR B O 1
ATOM 6326 N N . THR B 1 3 ? 23.188 -29.188 63.781 1 30.69 3 THR B N 1
ATOM 6327 C CA . THR B 1 3 ? 22.375 -28.672 62.688 1 30.69 3 THR B CA 1
ATOM 6328 C C . THR B 1 3 ? 23.219 -27.891 61.688 1 30.69 3 THR B C 1
ATOM 6330 O O . THR B 1 3 ? 23.906 -26.938 62.062 1 30.69 3 THR B O 1
ATOM 6333 N N . LYS B 1 4 ? 23.906 -28.609 60.781 1 31.52 4 LYS B N 1
ATOM 6334 C CA . LYS B 1 4 ? 24.688 -28.031 59.688 1 31.52 4 LYS B CA 1
ATOM 6335 C C . LYS B 1 4 ? 24.016 -26.781 59.125 1 31.52 4 LYS B C 1
ATOM 6337 O O . LYS B 1 4 ? 22.875 -26.828 58.656 1 31.52 4 LYS B O 1
ATOM 6342 N N . ALA B 1 5 ? 24.312 -25.75 59.75 1 32.28 5 ALA B N 1
ATOM 6343 C CA . ALA B 1 5 ? 23.828 -24.438 59.344 1 32.28 5 ALA B CA 1
ATOM 6344 C C . ALA B 1 5 ? 24 -24.219 57.844 1 32.28 5 ALA B C 1
ATOM 6346 O O . ALA B 1 5 ? 25.094 -24.391 57.312 1 32.28 5 ALA B O 1
ATOM 6347 N N . THR B 1 6 ? 23.125 -24.656 57.094 1 38.38 6 THR B N 1
ATOM 6348 C CA . THR B 1 6 ? 23.094 -24.438 55.656 1 38.38 6 THR B CA 1
ATOM 6349 C C . THR B 1 6 ? 23.578 -23.031 55.312 1 38.38 6 THR B C 1
ATOM 6351 O O . THR B 1 6 ? 23.031 -22.047 55.812 1 38.38 6 THR B O 1
ATOM 6354 N N . ARG B 1 7 ? 24.844 -22.797 55.312 1 41.78 7 ARG B N 1
ATOM 6355 C CA . ARG B 1 7 ? 25.469 -21.547 54.969 1 41.78 7 ARG B CA 1
ATOM 6356 C C . ARG B 1 7 ? 24.703 -20.828 53.844 1 41.78 7 ARG B C 1
ATOM 6358 O O . ARG B 1 7 ? 24.391 -21.438 52.812 1 41.78 7 ARG B O 1
ATOM 6365 N N . LYS B 1 8 ? 23.953 -19.984 54.219 1 48.91 8 LYS B N 1
ATOM 6366 C CA . LYS B 1 8 ? 23.188 -19.094 53.375 1 48.91 8 LYS B CA 1
ATOM 6367 C C . LYS B 1 8 ? 24.078 -18.469 52.281 1 48.91 8 LYS B C 1
ATOM 6369 O O . LYS B 1 8 ? 25.125 -17.906 52.594 1 48.91 8 LYS B O 1
ATOM 6374 N N . GLY B 1 9 ? 24.094 -19.062 51.062 1 59.78 9 GLY B N 1
ATOM 6375 C CA . GLY B 1 9 ? 24.859 -18.578 49.906 1 59.78 9 GLY B CA 1
ATOM 6376 C C . GLY B 1 9 ? 24.797 -17.078 49.75 1 59.78 9 GLY B C 1
ATOM 6377 O O . GLY B 1 9 ? 23.844 -16.438 50.188 1 59.78 9 GLY B O 1
ATOM 6378 N N . GLN B 1 10 ? 25.953 -16.484 49.688 1 68.75 10 GLN B N 1
ATOM 6379 C CA . GLN B 1 10 ? 26 -15.031 49.531 1 68.75 10 GLN B CA 1
ATOM 6380 C C . GLN B 1 10 ? 25.375 -14.594 48.219 1 68.75 10 GLN B C 1
ATOM 6382 O O . GLN B 1 10 ? 25.359 -15.359 47.25 1 68.75 10 GLN B O 1
ATOM 6387 N N . PHE B 1 11 ? 24.562 -13.531 48.25 1 76.81 11 PHE B N 1
ATOM 6388 C CA . PHE B 1 11 ? 23.875 -12.977 47.094 1 76.81 11 PHE B CA 1
ATOM 6389 C C . PHE B 1 11 ? 24.594 -11.75 46.562 1 76.81 11 PHE B C 1
ATOM 6391 O O . PHE B 1 11 ? 25.297 -11.062 47.312 1 76.81 11 PHE B O 1
ATOM 6398 N N . TYR B 1 12 ? 24.516 -11.492 45.219 1 76.81 12 TYR B N 1
ATOM 6399 C CA . TYR B 1 12 ? 25.109 -10.32 44.594 1 76.81 12 TYR B CA 1
ATOM 6400 C C . TYR B 1 12 ? 24.531 -9.031 45.188 1 76.81 12 TYR B C 1
ATOM 6402 O O . TYR B 1 12 ? 23.312 -8.883 45.281 1 76.81 12 TYR B O 1
ATOM 6410 N N . GLY B 1 13 ? 25.328 -8.125 45.75 1 76.44 13 GLY B N 1
ATOM 6411 C CA . GLY B 1 13 ? 24.969 -6.789 46.188 1 76.44 13 GLY B CA 1
ATOM 6412 C C . GLY B 1 13 ? 25.484 -5.688 45.281 1 76.44 13 GLY B C 1
ATOM 6413 O O . GLY B 1 13 ? 26.562 -5.832 44.688 1 76.44 13 GLY B O 1
ATOM 6414 N N . LYS B 1 14 ? 24.797 -4.609 45.219 1 73 14 LYS B N 1
ATOM 6415 C CA . LYS B 1 14 ? 25.188 -3.461 44.406 1 73 14 LYS B CA 1
ATOM 6416 C C . LYS B 1 14 ? 26.562 -2.947 44.812 1 73 14 LYS B C 1
ATOM 6418 O O . LYS B 1 14 ? 27.297 -2.389 44 1 73 14 LYS B O 1
ATOM 6423 N N . LYS B 1 15 ? 26.969 -3.258 45.938 1 77.12 15 LYS B N 1
ATOM 6424 C CA . LYS B 1 15 ? 28.266 -2.807 46.438 1 77.12 15 LYS B CA 1
ATOM 6425 C C . LYS B 1 15 ? 29.406 -3.477 45.688 1 77.12 15 LYS B C 1
ATOM 6427 O O . LYS B 1 15 ? 30.484 -2.891 45.531 1 77.12 15 LYS B O 1
ATOM 6432 N N . TYR B 1 16 ? 29.172 -4.68 45.219 1 79.38 16 TYR B N 1
ATOM 6433 C CA . TYR B 1 16 ? 30.219 -5.387 44.469 1 79.38 16 TYR B CA 1
ATOM 6434 C C . TYR B 1 16 ? 30.453 -4.75 43.094 1 79.38 16 TYR B C 1
ATOM 6436 O O . TYR B 1 16 ? 31.594 -4.656 42.656 1 79.38 16 TYR B O 1
ATOM 6444 N N . GLY B 1 17 ? 29.438 -4.25 42.531 1 74.69 17 GLY B N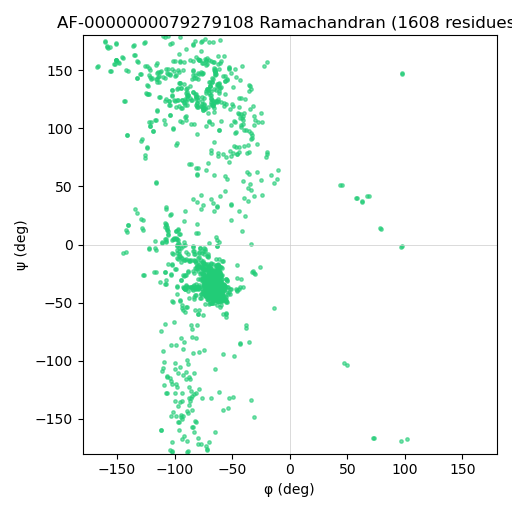 1
ATOM 6445 C CA . GLY B 1 17 ? 29.562 -3.527 41.281 1 74.69 17 GLY B CA 1
ATOM 6446 C C . GLY B 1 17 ? 30.266 -2.191 41.438 1 74.69 17 GLY B C 1
ATOM 6447 O O . GLY B 1 17 ? 30.938 -1.729 40.5 1 74.69 17 GLY B O 1
ATOM 6448 N N . GLN B 1 18 ? 30.234 -1.574 42.562 1 75.75 18 GLN B N 1
ATOM 6449 C CA . GLN B 1 18 ? 30.938 -0.324 42.812 1 75.75 18 GLN B CA 1
ATOM 6450 C C . GLN B 1 18 ? 32.406 -0.577 43.125 1 75.75 18 GLN B C 1
ATOM 6452 O O . GLN B 1 18 ? 33.281 0.227 42.781 1 75.75 18 GLN B O 1
ATOM 6457 N N . GLU B 1 19 ? 32.781 -1.659 43.781 1 79.44 19 GLU B N 1
ATOM 6458 C CA . GLU B 1 19 ? 34.156 -1.968 44.156 1 79.44 19 GLU B CA 1
ATOM 6459 C C . GLU B 1 19 ? 34.938 -2.572 42.969 1 79.44 19 GLU B C 1
ATOM 6461 O O . GLU B 1 19 ? 36.125 -2.312 42.812 1 79.44 19 GLU B O 1
ATOM 6466 N N . PHE B 1 20 ? 34.312 -3.422 42.156 1 77.94 20 PHE B N 1
ATOM 6467 C CA . PHE B 1 20 ? 34.875 -4.059 41 1 77.94 20 PHE B CA 1
ATOM 6468 C C . PHE B 1 20 ? 34.125 -3.672 39.75 1 77.94 20 PHE B C 1
ATOM 6470 O O . PHE B 1 20 ? 33.062 -4.23 39.438 1 77.94 20 PHE B O 1
ATOM 6477 N N . ASP B 1 21 ? 34.688 -2.684 39.031 1 73.25 21 ASP B N 1
ATOM 6478 C CA . ASP B 1 21 ? 34.031 -2.061 37.906 1 73.25 21 ASP B CA 1
ATOM 6479 C C . ASP B 1 21 ? 33.688 -3.094 36.812 1 73.25 21 ASP B C 1
ATOM 6481 O O . ASP B 1 21 ? 32.781 -2.873 36 1 73.25 21 ASP B O 1
ATOM 6485 N N . PHE B 1 22 ? 34.219 -4.168 36.906 1 75.06 22 PHE B N 1
ATOM 6486 C CA . PHE B 1 22 ? 34.031 -5.16 35.844 1 75.06 22 PHE B CA 1
ATOM 6487 C C . PHE B 1 22 ? 33 -6.207 36.281 1 75.06 22 PHE B C 1
ATOM 6489 O O . PHE B 1 22 ? 32.688 -7.129 35.531 1 75.06 22 PHE B O 1
ATOM 6496 N N . ILE B 1 23 ? 32.375 -6.102 37.375 1 79.38 23 ILE B N 1
ATOM 6497 C CA . ILE B 1 23 ? 31.422 -7.078 37.875 1 79.38 23 ILE B CA 1
ATOM 6498 C C . ILE B 1 23 ? 30.031 -6.457 37.875 1 79.38 23 ILE B C 1
ATOM 6500 O O . ILE B 1 23 ? 29.859 -5.312 38.281 1 79.38 23 ILE B O 1
ATOM 6504 N N . THR B 1 24 ? 29.047 -7.117 37.25 1 80.19 24 THR B N 1
ATOM 6505 C CA . THR B 1 24 ? 27.641 -6.73 37.312 1 80.19 24 THR B CA 1
ATOM 6506 C C . THR B 1 24 ? 26.781 -7.906 37.75 1 80.19 24 THR B C 1
ATOM 6508 O O . THR B 1 24 ? 27.281 -9.016 37.938 1 80.19 24 THR B O 1
ATOM 6511 N N . SER B 1 25 ? 25.531 -7.539 37.938 1 79.94 25 SER B N 1
ATOM 6512 C CA . SER B 1 25 ? 24.609 -8.578 38.344 1 79.94 25 SER B CA 1
ATOM 6513 C C . SER B 1 25 ? 24.438 -9.648 37.281 1 79.94 25 SER B C 1
ATOM 6515 O O . SER B 1 25 ? 24.406 -9.344 36.094 1 79.94 25 SER B O 1
ATOM 6517 N N . SER B 1 26 ? 24.484 -10.93 37.562 1 77.19 26 SER B N 1
ATOM 6518 C CA . SER B 1 26 ? 24.312 -12.055 36.656 1 77.19 26 SER B CA 1
ATOM 6519 C C . SER B 1 26 ? 22.844 -12.328 36.375 1 77.19 26 SER B C 1
ATOM 6521 O O . SER B 1 26 ? 22 -12.18 37.25 1 77.19 26 SER B O 1
ATOM 6523 N N . LYS B 1 27 ? 22.5 -12.703 35.156 1 69.94 27 LYS B N 1
ATOM 6524 C CA . LYS B 1 27 ? 21.141 -13.062 34.75 1 69.94 27 LYS B CA 1
ATOM 6525 C C . LYS B 1 27 ? 20.797 -14.484 35.188 1 69.94 27 LYS B C 1
ATOM 6527 O O . LYS B 1 27 ? 19.625 -14.883 35.156 1 69.94 27 LYS B O 1
ATOM 6532 N N . LYS B 1 28 ? 21.688 -15.258 35.625 1 75.38 28 LYS B N 1
ATOM 6533 C CA . LYS B 1 28 ? 21.438 -16.641 35.969 1 75.38 28 LYS B CA 1
ATOM 6534 C C . LYS B 1 28 ? 20.781 -16.75 37.344 1 75.38 28 LYS B C 1
ATOM 6536 O O . LYS B 1 28 ? 19.766 -17.438 37.5 1 75.38 28 LYS B O 1
ATOM 6541 N N . ASP B 1 29 ? 21.359 -16.297 38.469 1 74.31 29 ASP B N 1
ATOM 6542 C CA . ASP B 1 29 ? 20.812 -16.266 39.812 1 74.31 29 ASP B CA 1
ATOM 6543 C C . ASP B 1 29 ? 21.547 -15.227 40.688 1 74.31 29 ASP B C 1
ATOM 6545 O O . ASP B 1 29 ? 22.578 -14.68 40.25 1 74.31 29 ASP B O 1
ATOM 6549 N N . LYS B 1 30 ? 21.047 -14.93 41.906 1 77 30 LYS B N 1
ATOM 6550 C CA . LYS B 1 30 ? 21.594 -13.922 42.812 1 77 30 LYS B CA 1
ATOM 6551 C C . LYS B 1 30 ? 22.891 -14.414 43.469 1 77 30 LYS B C 1
ATOM 6553 O O . LYS B 1 30 ? 23.578 -13.648 44.156 1 77 30 LYS B O 1
ATOM 6558 N N . GLN B 1 31 ? 23.266 -15.617 43.188 1 81.81 31 GLN B N 1
ATOM 6559 C CA . GLN B 1 31 ? 24.484 -16.141 43.812 1 81.81 31 GLN B CA 1
ATOM 6560 C C . GLN B 1 31 ? 25.656 -16.109 42.812 1 81.81 31 GLN B C 1
ATOM 6562 O O . GLN B 1 31 ? 26.734 -16.609 43.094 1 81.81 31 GLN B O 1
ATOM 6567 N N . HIS B 1 32 ? 25.469 -15.586 41.656 1 84.06 32 HIS B N 1
ATOM 6568 C CA . HIS B 1 32 ? 26.484 -15.383 40.625 1 84.06 32 HIS B CA 1
ATOM 6569 C C . HIS B 1 32 ? 26.625 -13.906 40.281 1 84.06 32 HIS B C 1
ATOM 6571 O O . HIS B 1 32 ? 25.656 -13.141 40.406 1 84.06 32 HIS B O 1
ATOM 6577 N N . ALA B 1 33 ? 27.875 -13.469 40 1 82.88 33 ALA B N 1
ATOM 6578 C CA . ALA B 1 33 ? 28.188 -12.156 39.438 1 82.88 33 ALA B CA 1
ATOM 6579 C C . ALA B 1 33 ? 28.75 -12.281 38.031 1 82.88 33 ALA B C 1
ATOM 6581 O O . ALA B 1 33 ? 29.422 -13.266 37.688 1 82.88 33 ALA B O 1
ATOM 6582 N N . PHE B 1 34 ? 28.312 -11.375 37.219 1 82.12 34 PHE B N 1
ATOM 6583 C CA . PHE B 1 34 ? 28.797 -11.383 35.844 1 82.12 34 PHE B CA 1
ATOM 6584 C C . PHE B 1 34 ? 30.016 -10.492 35.688 1 82.12 34 PHE B C 1
ATOM 6586 O O . PHE B 1 34 ? 29.984 -9.312 36.031 1 82.12 34 PHE B O 1
ATOM 6593 N N . CYS B 1 35 ? 31.109 -11.109 35.219 1 76.62 35 CYS B N 1
ATOM 6594 C CA . CYS B 1 35 ? 32.312 -10.352 34.938 1 76.62 35 CYS B CA 1
ATOM 6595 C C . CYS B 1 35 ? 32.344 -9.875 33.5 1 76.62 35 CYS B C 1
ATOM 6597 O O . CYS B 1 35 ? 32.375 -10.688 32.562 1 76.62 35 CYS B O 1
ATOM 6599 N N . LYS B 1 36 ? 32.406 -8.586 33.375 1 74.88 36 LYS B N 1
ATOM 6600 C CA . LYS B 1 36 ? 32.406 -7.949 32.062 1 74.88 36 LYS B CA 1
ATOM 6601 C C . LYS B 1 36 ? 33.688 -8.258 31.312 1 74.88 36 LYS B C 1
ATOM 6603 O O . LYS B 1 36 ? 33.688 -8.273 30.078 1 74.88 36 LYS B O 1
ATOM 6608 N N . VAL B 1 37 ? 34.688 -8.547 31.875 1 73.06 37 VAL B N 1
ATOM 6609 C CA . VAL B 1 37 ? 36 -8.773 31.281 1 73.06 37 VAL B CA 1
ATOM 6610 C C . VAL B 1 37 ? 36.094 -10.203 30.766 1 73.06 37 VAL B C 1
ATOM 6612 O O . VAL B 1 37 ? 36.5 -10.43 29.609 1 73.06 37 VAL B O 1
ATOM 6615 N N . CYS B 1 38 ? 35.688 -11.117 31.469 1 72.94 38 CYS B N 1
ATOM 6616 C CA . CYS B 1 38 ? 35.781 -12.531 31.094 1 72.94 38 CYS B CA 1
ATOM 6617 C C . CYS B 1 38 ? 34.469 -13.023 30.5 1 72.94 38 CYS B C 1
ATOM 6619 O O . CYS B 1 38 ? 34.406 -14.148 30 1 72.94 38 CYS B O 1
ATOM 6621 N N . ARG B 1 39 ? 33.438 -12.141 30.516 1 68.56 39 ARG B N 1
ATOM 6622 C CA . ARG B 1 39 ? 32.094 -12.352 30.047 1 68.56 39 ARG B CA 1
ATOM 6623 C C . ARG B 1 39 ? 31.547 -13.703 30.516 1 68.56 39 ARG B C 1
ATOM 6625 O O . ARG B 1 39 ? 30.984 -14.461 29.719 1 68.56 39 ARG B O 1
ATOM 6632 N N . ARG B 1 40 ? 31.641 -13.938 31.703 1 77.88 40 ARG B N 1
ATOM 6633 C CA . ARG B 1 40 ? 31.141 -15.172 32.281 1 77.88 40 ARG B CA 1
ATOM 6634 C C . ARG B 1 40 ? 30.531 -14.906 33.656 1 77.88 40 ARG B C 1
ATOM 6636 O O . ARG B 1 40 ? 30.859 -13.922 34.312 1 77.88 40 ARG B O 1
ATOM 6643 N N . ASP B 1 41 ? 29.516 -15.727 34.031 1 81.25 41 ASP B N 1
ATOM 6644 C CA . ASP B 1 41 ? 28.953 -15.695 35.375 1 81.25 41 ASP B CA 1
ATOM 6645 C C . ASP B 1 41 ? 29.859 -16.391 36.375 1 81.25 41 ASP B C 1
ATOM 6647 O O . ASP B 1 41 ? 30.266 -17.531 36.156 1 81.25 41 ASP B O 1
ATOM 6651 N N . VAL B 1 42 ? 30.297 -15.672 37.312 1 81 42 VAL B N 1
ATOM 6652 C CA . VAL B 1 42 ? 31.172 -16.188 38.375 1 81 42 VAL B CA 1
ATOM 6653 C C . VAL B 1 42 ? 30.359 -16.453 39.625 1 81 42 VAL B C 1
ATOM 6655 O O . VAL B 1 42 ? 29.562 -15.602 40.062 1 81 42 VAL B O 1
ATOM 6658 N N . SER B 1 43 ? 30.391 -17.656 40.156 1 80.94 43 SER B N 1
ATOM 6659 C CA . SER B 1 43 ? 29.672 -18 41.375 1 80.94 43 SER B CA 1
ATOM 6660 C C . SER B 1 43 ? 30.25 -17.266 42.594 1 80.94 43 SER B C 1
ATOM 6662 O O . SER B 1 43 ? 31.453 -17.328 42.844 1 80.94 43 SER B O 1
ATOM 6664 N N . ILE B 1 44 ? 29.422 -16.484 43.219 1 81.75 44 ILE B N 1
ATOM 6665 C CA . ILE B 1 44 ? 29.844 -15.766 44.438 1 81.75 44 ILE B CA 1
ATOM 6666 C C . ILE B 1 44 ? 29.188 -16.375 45.656 1 81.75 44 ILE B C 1
ATOM 6668 O O . ILE B 1 44 ? 29.141 -15.75 46.719 1 81.75 44 ILE B O 1
ATOM 6672 N N . ALA B 1 45 ? 28.609 -17.609 45.656 1 79.12 45 ALA B N 1
ATOM 6673 C CA . ALA B 1 45 ? 27.812 -18.234 46.719 1 79.12 45 ALA B CA 1
ATOM 6674 C C . ALA B 1 45 ? 28.672 -18.547 47.938 1 79.12 45 ALA B C 1
ATOM 6676 O O . ALA B 1 45 ? 28.156 -18.562 49.062 1 79.12 45 ALA B O 1
ATOM 6677 N N . HIS B 1 46 ? 30.016 -18.75 47.812 1 78.81 46 HIS B N 1
ATOM 6678 C CA . HIS B 1 46 ? 30.844 -19.188 48.938 1 78.81 46 HIS B CA 1
ATOM 6679 C C . HIS B 1 46 ? 31.375 -17.984 49.719 1 78.81 46 HIS B C 1
ATOM 6681 O O . HIS B 1 46 ? 31.266 -17.953 50.938 1 78.81 46 HIS B O 1
ATOM 6687 N N . GLY B 1 47 ? 32.062 -16.969 49.094 1 78.44 47 GLY B N 1
ATOM 6688 C CA . GLY B 1 47 ? 32.75 -15.898 49.844 1 78.44 47 GLY B CA 1
ATOM 6689 C C . GLY B 1 47 ? 32.344 -14.516 49.375 1 78.44 47 GLY B C 1
ATOM 6690 O O . GLY B 1 47 ? 32.938 -13.516 49.781 1 78.44 47 GLY B O 1
ATOM 6691 N N . GLY B 1 48 ? 31.359 -14.344 48.625 1 78.69 48 GLY B N 1
ATOM 6692 C CA . GLY B 1 48 ? 30.906 -13.062 48.125 1 78.69 48 GLY B CA 1
ATOM 6693 C C . GLY B 1 48 ? 32.031 -12.242 47.5 1 78.69 48 GLY B C 1
ATOM 6694 O O . GLY B 1 48 ? 32.531 -12.602 46.438 1 78.69 48 GLY B O 1
ATOM 6695 N N . ARG B 1 49 ? 32.5 -11.266 48.219 1 79.81 49 ARG B N 1
ATOM 6696 C CA . ARG B 1 49 ? 33.562 -10.367 47.812 1 79.81 49 ARG B CA 1
ATOM 6697 C C . ARG B 1 49 ? 34.844 -11.141 47.562 1 79.81 49 ARG B C 1
ATOM 6699 O O . ARG B 1 49 ? 35.562 -10.859 46.594 1 79.81 49 ARG B O 1
ATOM 6706 N N . ASN B 1 50 ? 35.156 -12.086 48.375 1 81.75 50 ASN B N 1
ATOM 6707 C CA . ASN B 1 50 ? 36.406 -12.836 48.25 1 81.75 50 ASN B CA 1
ATOM 6708 C C . ASN B 1 50 ? 36.375 -13.742 47.031 1 81.75 50 ASN B C 1
ATOM 6710 O O . ASN B 1 50 ? 37.438 -13.977 46.406 1 81.75 50 ASN B O 1
ATOM 6714 N N . ASP B 1 51 ? 35.25 -14.219 46.562 1 82.81 51 ASP B N 1
ATOM 6715 C CA . ASP B 1 51 ? 35.125 -15 45.344 1 82.81 51 ASP B CA 1
ATOM 6716 C C . ASP B 1 51 ? 35.375 -14.133 44.094 1 82.81 51 ASP B C 1
ATOM 6718 O O . ASP B 1 51 ? 36 -14.57 43.156 1 82.81 51 ASP B O 1
ATOM 6722 N N . ILE B 1 52 ? 35 -12.836 44.219 1 81.69 52 ILE B N 1
ATOM 6723 C CA . ILE B 1 52 ? 35.25 -11.891 43.125 1 81.69 52 ILE B CA 1
ATOM 6724 C C . ILE B 1 52 ? 36.75 -11.578 43.094 1 81.69 52 ILE B C 1
ATOM 6726 O O . ILE B 1 52 ? 37.344 -11.578 42 1 81.69 52 ILE B O 1
ATOM 6730 N N . VAL B 1 53 ? 37.344 -11.367 44.188 1 82 53 VAL B N 1
ATOM 6731 C CA . VAL B 1 53 ? 38.75 -11.07 44.25 1 82 53 VAL B CA 1
ATOM 6732 C C . VAL B 1 53 ? 39.562 -12.266 43.75 1 82 53 VAL B C 1
ATOM 6734 O O . VAL B 1 53 ? 40.531 -12.094 43 1 82 53 VAL B O 1
ATOM 6737 N N . LYS B 1 54 ? 39.125 -13.484 44.094 1 82.25 54 LYS B N 1
ATOM 6738 C CA . LYS B 1 54 ? 39.781 -14.672 43.594 1 82.25 54 LYS B CA 1
ATOM 6739 C C . LYS B 1 54 ? 39.625 -14.781 42.062 1 82.25 54 LYS B C 1
ATOM 6741 O O . LYS B 1 54 ? 40.562 -15.172 41.375 1 82.25 54 LYS B O 1
ATOM 6746 N N . HIS B 1 55 ? 38.469 -14.445 41.531 1 80.5 55 HIS B N 1
ATOM 6747 C CA . HIS B 1 55 ? 38.25 -14.422 40.062 1 80.5 55 HIS B CA 1
ATOM 6748 C C . HIS B 1 55 ? 39.188 -13.43 39.406 1 80.5 55 HIS B C 1
ATOM 6750 O O . HIS B 1 55 ? 39.719 -13.719 38.344 1 80.5 55 HIS B O 1
ATOM 6756 N N . THR B 1 56 ? 39.406 -12.266 39.969 1 77.75 56 THR B N 1
ATOM 6757 C CA . THR B 1 56 ? 40.312 -11.266 39.406 1 77.75 56 THR B CA 1
ATOM 6758 C C . THR B 1 56 ? 41.719 -11.805 39.281 1 77.75 56 THR B C 1
ATOM 6760 O O . THR B 1 56 ? 42.469 -11.391 38.375 1 77.75 56 THR B O 1
ATOM 6763 N N . LYS B 1 57 ? 42.062 -12.742 40.094 1 75.62 57 LYS B N 1
ATOM 6764 C CA . LYS B 1 57 ? 43.438 -13.281 40.094 1 75.62 57 LYS B CA 1
ATOM 6765 C C . LYS B 1 57 ? 43.5 -14.555 39.281 1 75.62 57 LYS B C 1
ATOM 6767 O O . LYS B 1 57 ? 44.594 -15.125 39.125 1 75.62 57 LYS B O 1
ATOM 6772 N N . SER B 1 58 ? 42.344 -15.008 38.875 1 76.62 58 SER B N 1
ATOM 6773 C CA . SER B 1 58 ? 42.344 -16.219 38.062 1 76.62 58 SER B CA 1
ATOM 6774 C C . SER B 1 58 ? 43.031 -15.984 36.719 1 76.62 58 SER B C 1
ATOM 6776 O O . SER B 1 58 ? 43.031 -14.867 36.219 1 76.62 58 SER B O 1
ATOM 6778 N N . LYS B 1 59 ? 43.688 -17.016 36.094 1 70.38 59 LYS B N 1
ATOM 6779 C CA . LYS B 1 59 ? 44.375 -16.922 34.812 1 70.38 59 LYS B CA 1
ATOM 6780 C C . LYS B 1 59 ? 43.438 -16.469 33.688 1 70.38 59 LYS B C 1
ATOM 6782 O O . LYS B 1 59 ? 43.812 -15.656 32.844 1 70.38 59 LYS B O 1
ATOM 6787 N N . LEU B 1 60 ? 42.219 -16.875 33.781 1 66.62 60 LEU B N 1
ATOM 6788 C CA . LEU B 1 60 ? 41.25 -16.516 32.75 1 66.62 60 LEU B CA 1
ATOM 6789 C C . LEU B 1 60 ? 40.906 -15.031 32.812 1 66.62 60 LEU B C 1
ATOM 6791 O O . LEU B 1 60 ? 40.812 -14.375 31.781 1 66.62 60 LEU B O 1
ATOM 6795 N N . HIS B 1 61 ? 40.688 -14.461 33.875 1 72.44 61 HIS B N 1
ATOM 6796 C CA . HIS B 1 61 ? 40.375 -13.039 33.969 1 72.44 61 HIS B CA 1
ATOM 6797 C C . HIS B 1 61 ? 41.594 -12.188 33.625 1 72.44 61 HIS B C 1
ATOM 6799 O O . HIS B 1 61 ? 41.5 -11.211 32.875 1 72.44 61 HIS B O 1
ATOM 6805 N N . VAL B 1 62 ? 42.75 -12.578 34.094 1 73.5 62 VAL B N 1
ATOM 6806 C CA . VAL B 1 62 ? 44 -11.844 33.781 1 73.5 62 VAL B CA 1
ATOM 6807 C C . VAL B 1 62 ? 44.281 -11.922 32.312 1 73.5 62 VAL B C 1
ATOM 6809 O O . VAL B 1 62 ? 44.656 -10.922 31.688 1 73.5 62 VAL B O 1
ATOM 6812 N N . ASP B 1 63 ? 44.062 -13.062 31.625 1 65.94 63 ASP B N 1
ATOM 6813 C CA . ASP B 1 63 ? 44.281 -13.188 30.188 1 65.94 63 ASP B CA 1
ATOM 6814 C C . ASP B 1 63 ? 43.219 -12.375 29.422 1 65.94 63 ASP B C 1
ATOM 6816 O O . ASP B 1 63 ? 43.562 -11.719 28.438 1 65.94 63 ASP B O 1
ATOM 6820 N N . SER B 1 64 ? 42 -12.367 29.891 1 66.31 64 SER B N 1
ATOM 6821 C CA . SER B 1 64 ? 40.938 -11.594 29.25 1 66.31 64 SER B CA 1
ATOM 6822 C C . SER B 1 64 ? 41.156 -10.102 29.438 1 66.31 64 SER B C 1
ATOM 6824 O O . SER B 1 64 ? 40.906 -9.305 28.531 1 66.31 64 SER B O 1
ATOM 6826 N N . MET B 1 65 ? 41.625 -9.727 30.516 1 64.06 65 MET B N 1
ATOM 6827 C CA . MET B 1 65 ? 41.969 -8.328 30.766 1 64.06 65 MET B CA 1
ATOM 6828 C C . MET B 1 65 ? 43.188 -7.93 29.938 1 64.06 65 MET B C 1
ATOM 6830 O O . MET B 1 65 ? 43.25 -6.824 29.406 1 64.06 65 MET B O 1
ATOM 6834 N N . SER B 1 66 ? 44.188 -8.719 29.891 1 61.56 66 SER B N 1
ATOM 6835 C CA . SER B 1 66 ? 45.375 -8.43 29.062 1 61.56 66 SER B CA 1
ATOM 6836 C C . SER B 1 66 ? 45 -8.398 27.578 1 61.56 66 SER B C 1
ATOM 6838 O O . SER B 1 66 ? 45.469 -7.555 26.828 1 61.56 66 SER B O 1
ATOM 6840 N N . MET B 1 67 ? 44.125 -9.273 27.094 1 54.16 67 MET B N 1
ATOM 6841 C CA . MET B 1 67 ? 43.688 -9.219 25.719 1 54.16 67 MET B CA 1
ATOM 6842 C C . MET B 1 67 ? 42.812 -7.98 25.469 1 54.16 67 MET B C 1
ATOM 6844 O O . MET B 1 67 ? 42.906 -7.359 24.422 1 54.16 67 MET B O 1
ATOM 6848 N N . ARG B 1 68 ? 42 -7.57 26.391 1 48.62 68 ARG B N 1
ATOM 6849 C CA . ARG B 1 68 ? 41.25 -6.336 26.281 1 48.62 68 ARG B CA 1
ATOM 6850 C C . ARG B 1 68 ? 42.125 -5.113 26.406 1 48.62 68 ARG B C 1
ATOM 6852 O O . ARG B 1 68 ? 41.938 -4.113 25.719 1 48.62 68 ARG B O 1
ATOM 6859 N N . THR B 1 69 ? 43 -5.031 27.297 1 48.41 69 THR B N 1
ATOM 6860 C CA . THR B 1 69 ? 43.969 -3.965 27.375 1 48.41 69 THR B CA 1
ATOM 6861 C C . THR B 1 69 ? 44.906 -3.998 26.156 1 48.41 69 THR B C 1
ATOM 6863 O O . THR B 1 69 ? 45.281 -2.951 25.625 1 48.41 69 THR B O 1
ATOM 6866 N N . GLU B 1 70 ? 45.438 -5.109 25.75 1 42.84 70 GLU B N 1
ATOM 6867 C CA . GLU B 1 70 ? 46.188 -5.152 24.484 1 42.84 70 GLU B CA 1
ATOM 6868 C C . GLU B 1 70 ? 45.281 -4.82 23.312 1 42.84 70 GLU B C 1
ATOM 6870 O O . GLU B 1 70 ? 45.688 -4.133 22.375 1 42.84 70 GLU B O 1
ATOM 6875 N N . ALA B 1 71 ? 44.031 -5.258 23.312 1 39.78 71 ALA B N 1
ATOM 6876 C CA . ALA B 1 71 ? 43.094 -4.789 22.312 1 39.78 71 ALA B CA 1
ATOM 6877 C C . ALA B 1 71 ? 42.75 -3.314 22.516 1 39.78 71 ALA B C 1
ATOM 6879 O O . ALA B 1 71 ? 42.625 -2.559 21.547 1 39.78 71 ALA B O 1
ATOM 6880 N N . HIS B 1 72 ? 42.562 -2.777 23.672 1 38.69 72 HIS B N 1
ATOM 6881 C CA . HIS B 1 72 ? 42.469 -1.353 23.969 1 38.69 72 HIS B CA 1
ATOM 6882 C C . HIS B 1 72 ? 43.812 -0.646 23.703 1 38.69 72 HIS B C 1
ATOM 6884 O O . HIS B 1 72 ? 43.812 0.485 23.219 1 38.69 72 HIS B O 1
ATOM 6890 N N . SER B 1 73 ? 44.906 -1.081 24.172 1 38.44 73 SER B N 1
ATOM 6891 C CA . SER B 1 73 ? 46.188 -0.5 23.812 1 38.44 73 SER B CA 1
ATOM 6892 C C . SER B 1 73 ? 46.5 -0.659 22.328 1 38.44 73 SER B C 1
ATOM 6894 O O . SER B 1 73 ? 47.031 0.243 21.703 1 38.44 73 SER B O 1
ATOM 6896 N N . THR B 1 74 ? 46.344 -1.894 21.719 1 35.62 74 THR B N 1
ATOM 6897 C CA . THR B 1 74 ? 46.375 -1.938 20.266 1 35.62 74 THR B CA 1
ATOM 6898 C C . THR B 1 74 ? 45.156 -1.179 19.688 1 35.62 74 THR B C 1
ATOM 6900 O O . THR B 1 74 ? 45.25 -0.635 18.578 1 35.62 74 THR B O 1
ATOM 6903 N N . MET B 1 75 ? 44.062 -1.08 20.297 1 32.53 75 MET B N 1
ATOM 6904 C CA . MET B 1 75 ? 42.969 -0.167 19.938 1 32.53 75 MET B CA 1
ATOM 6905 C C . MET B 1 75 ? 43.375 1.28 20.219 1 32.53 75 MET B C 1
ATOM 6907 O O . MET B 1 75 ? 43 2.182 19.453 1 32.53 75 MET B O 1
ATOM 6911 N N . LYS B 1 76 ? 43.906 1.738 21.391 1 34.44 76 LYS B N 1
ATOM 6912 C CA . LYS B 1 76 ? 44.469 3.061 21.578 1 34.44 76 LYS B CA 1
ATOM 6913 C C . LYS B 1 76 ? 45.625 3.312 20.594 1 34.44 76 LYS B C 1
ATOM 6915 O O . LYS B 1 76 ? 45.75 4.422 20.078 1 34.44 76 LYS B O 1
ATOM 6920 N N . LEU B 1 77 ? 46.656 2.527 20.625 1 30.92 77 LEU B N 1
ATOM 6921 C CA . LEU B 1 77 ? 47.719 2.736 19.656 1 30.92 77 LEU B CA 1
ATOM 6922 C C . LEU B 1 77 ? 47.219 2.584 18.234 1 30.92 77 LEU B C 1
ATOM 6924 O O . LEU B 1 77 ? 47.688 3.275 17.328 1 30.92 77 LEU B O 1
ATOM 6928 N N . THR B 1 78 ? 46.562 1.416 17.938 1 31.39 78 THR B N 1
ATOM 6929 C CA . THR B 1 78 ? 45.781 1.52 16.688 1 31.39 78 THR B CA 1
ATOM 6930 C C . THR B 1 78 ? 44.688 2.551 16.828 1 31.39 78 THR B C 1
ATOM 6932 O O . THR B 1 78 ? 43.531 2.207 17.156 1 31.39 78 THR B O 1
ATOM 6935 N N . SER B 1 79 ? 44.469 3.328 17.844 1 34.25 79 SER B N 1
ATOM 6936 C CA . SER B 1 79 ? 43.812 4.637 17.75 1 34.25 79 SER B CA 1
ATOM 6937 C C . SER B 1 79 ? 43.656 5.078 16.297 1 34.25 79 SER B C 1
ATOM 6939 O O . SER B 1 79 ? 44.656 5.348 15.617 1 34.25 79 SER B O 1
ATOM 6941 N N . TRP B 1 80 ? 42.938 4.387 15.602 1 34.09 80 TRP B N 1
ATOM 6942 C CA . TRP B 1 80 ? 42.5 4.367 14.203 1 34.09 80 TRP B CA 1
ATOM 6943 C C . TRP B 1 80 ? 42.438 5.785 13.633 1 34.09 80 TRP B C 1
ATOM 6945 O O . TRP B 1 80 ? 41.531 6.551 13.984 1 34.09 80 TRP B O 1
ATOM 6955 N N . ALA B 1 81 ? 43.188 6.535 13.828 1 38 81 ALA B N 1
ATOM 6956 C CA . ALA B 1 81 ? 43.406 7.648 12.906 1 38 81 ALA B CA 1
ATOM 6957 C C . ALA B 1 81 ? 42.719 7.398 11.57 1 38 81 ALA B C 1
ATOM 6959 O O . ALA B 1 81 ? 43.156 6.543 10.797 1 38 81 ALA B O 1
ATOM 6960 N N . SER B 1 82 ? 41.5 7.117 11.695 1 48.59 82 SER B N 1
ATOM 6961 C CA . SER B 1 82 ? 40.75 7.051 10.453 1 48.59 82 SER B CA 1
ATOM 6962 C C . SER B 1 82 ? 41.438 7.777 9.32 1 48.59 82 SER B C 1
ATOM 6964 O O . SER B 1 82 ? 41.75 8.969 9.43 1 48.59 82 SER B O 1
ATOM 6966 N N . THR B 1 83 ? 42.438 7.105 8.773 1 59.97 83 THR B N 1
ATOM 6967 C CA . THR B 1 83 ? 43.094 7.609 7.57 1 59.97 83 THR B CA 1
ATOM 6968 C C . THR B 1 83 ? 42.094 8.312 6.664 1 59.97 83 THR B C 1
ATOM 6970 O O . THR B 1 83 ? 40.875 8.133 6.812 1 59.97 83 THR B O 1
ATOM 6973 N N . SER B 1 84 ? 42.625 9.344 6.258 1 70.12 84 SER B N 1
ATOM 6974 C CA . SER B 1 84 ? 41.844 10.07 5.25 1 70.12 84 SER B CA 1
ATOM 6975 C C . SER B 1 84 ? 41.031 9.109 4.375 1 70.12 84 SER B C 1
ATOM 6977 O O . SER B 1 84 ? 39.906 9.398 4.016 1 70.12 84 SER B O 1
ATOM 6979 N N . GLN B 1 85 ? 41.562 7.828 4.363 1 77.25 85 GLN B N 1
ATOM 6980 C CA . GLN B 1 85 ? 40.906 6.863 3.504 1 77.25 85 GLN B CA 1
ATOM 6981 C C . GLN B 1 85 ? 39.688 6.254 4.203 1 77.25 85 GLN B C 1
ATOM 6983 O O . GLN B 1 85 ? 38.656 6.023 3.578 1 77.25 85 GLN B O 1
ATOM 6988 N N . ASP B 1 86 ? 39.781 6.066 5.512 1 82.5 86 ASP B N 1
ATOM 6989 C CA . ASP B 1 86 ? 38.688 5.484 6.27 1 82.5 86 ASP B CA 1
ATOM 6990 C C . ASP B 1 86 ? 37.5 6.449 6.344 1 82.5 86 ASP B C 1
ATOM 6992 O O . ASP B 1 86 ? 36.344 6.027 6.273 1 82.5 86 ASP B O 1
ATOM 6996 N N . LEU B 1 87 ? 37.875 7.621 6.441 1 89.62 87 LEU B N 1
ATOM 6997 C CA . LEU B 1 87 ? 36.812 8.625 6.512 1 89.62 87 LEU B CA 1
ATOM 6998 C C . LEU B 1 87 ? 36.094 8.734 5.176 1 89.62 87 LEU B C 1
ATOM 7000 O O . LEU B 1 87 ? 34.875 8.984 5.145 1 89.62 87 LEU B O 1
ATOM 7004 N N . ASN B 1 88 ? 36.844 8.516 4.145 1 89.56 88 ASN B N 1
ATOM 7005 C CA . ASN B 1 88 ? 36.25 8.562 2.826 1 89.56 88 ASN B CA 1
ATOM 7006 C C . ASN B 1 88 ? 35.281 7.398 2.619 1 89.56 88 ASN B C 1
ATOM 7008 O O . ASN B 1 88 ? 34.219 7.555 1.979 1 89.56 88 ASN B O 1
ATOM 7012 N N . VAL B 1 89 ? 35.656 6.32 3.162 1 91.94 89 VAL B N 1
ATOM 7013 C CA . VAL B 1 89 ? 34.781 5.156 3.051 1 91.94 89 VAL B CA 1
ATOM 7014 C C . VAL B 1 89 ? 33.5 5.379 3.869 1 91.94 89 VAL B C 1
ATOM 7016 O O . VAL B 1 89 ? 32.406 5.074 3.41 1 91.94 89 VAL B O 1
ATOM 7019 N N . THR B 1 90 ? 33.719 5.883 5.082 1 93.5 90 THR B N 1
ATOM 7020 C CA . THR B 1 90 ? 32.562 6.176 5.922 1 93.5 90 THR B CA 1
ATOM 7021 C C . THR B 1 90 ? 31.656 7.219 5.266 1 93.5 90 THR B C 1
ATOM 7023 O O . THR B 1 90 ? 30.438 7.156 5.387 1 93.5 90 THR B O 1
ATOM 7026 N N . ARG B 1 91 ? 32.281 8.164 4.656 1 94.94 91 ARG B N 1
ATOM 7027 C CA . ARG B 1 91 ? 31.5 9.164 3.926 1 94.94 91 ARG B CA 1
ATOM 7028 C C . ARG B 1 91 ? 30.672 8.523 2.824 1 94.94 91 ARG B C 1
ATOM 7030 O O . ARG B 1 91 ? 29.5 8.875 2.639 1 94.94 91 ARG B O 1
ATOM 7037 N N . ALA B 1 92 ? 31.297 7.609 2.107 1 95.56 92 ALA B N 1
ATOM 7038 C CA . ALA B 1 92 ? 30.578 6.895 1.052 1 95.56 92 ALA B CA 1
ATOM 7039 C C . ALA B 1 92 ? 29.391 6.125 1.62 1 95.56 92 ALA B C 1
ATOM 7041 O O . ALA B 1 92 ? 28.312 6.121 1.031 1 95.56 92 ALA B O 1
ATOM 7042 N N . GLU B 1 93 ? 29.594 5.5 2.723 1 96.25 93 GLU B N 1
ATOM 7043 C CA . GLU B 1 93 ? 28.547 4.723 3.367 1 96.25 93 GLU B CA 1
ATOM 7044 C C . GLU B 1 93 ? 27.406 5.625 3.85 1 96.25 93 GLU B C 1
ATOM 7046 O O . GLU B 1 93 ? 26.234 5.262 3.75 1 96.25 93 GLU B O 1
ATOM 7051 N N . CYS B 1 94 ? 27.719 6.809 4.344 1 95.81 94 CYS B N 1
ATOM 7052 C CA . CYS B 1 94 ? 26.719 7.77 4.77 1 95.81 94 CYS B CA 1
ATOM 7053 C C . CYS B 1 94 ? 25.922 8.297 3.574 1 95.81 94 CYS B C 1
ATOM 7055 O O . CYS B 1 94 ? 24.719 8.5 3.664 1 95.81 94 CYS B O 1
ATOM 7057 N N . LEU B 1 95 ? 26.641 8.484 2.51 1 96.5 95 LEU B N 1
ATOM 7058 C CA . LEU B 1 95 ? 25.984 8.961 1.297 1 96.5 95 LEU B CA 1
ATOM 7059 C C . LEU B 1 95 ? 25 7.918 0.772 1 96.5 95 LEU B C 1
ATOM 7061 O O . LEU B 1 95 ? 23.875 8.258 0.383 1 96.5 95 LEU B O 1
ATOM 7065 N N . PHE B 1 96 ? 25.375 6.66 0.785 1 97.12 96 PHE B N 1
ATOM 7066 C CA . PHE B 1 96 ? 24.469 5.602 0.37 1 97.12 96 PHE B CA 1
ATOM 7067 C C . PHE B 1 96 ? 23.281 5.5 1.323 1 97.12 96 PHE B C 1
ATOM 7069 O O . PHE B 1 96 ? 22.156 5.207 0.9 1 97.12 96 PHE B O 1
ATOM 7076 N N . THR B 1 97 ? 23.547 5.699 2.578 1 96.69 97 THR B N 1
ATOM 7077 C CA . THR B 1 97 ? 22.469 5.695 3.551 1 96.69 97 THR B CA 1
ATOM 7078 C C . THR B 1 97 ? 21.453 6.793 3.232 1 96.69 97 THR B C 1
ATOM 7080 O O . THR B 1 97 ? 20.234 6.562 3.281 1 96.69 97 THR B O 1
ATOM 7083 N N . ALA B 1 98 ? 21.953 7.961 2.896 1 96.44 98 ALA B N 1
ATOM 7084 C CA . ALA B 1 98 ? 21.078 9.062 2.502 1 96.44 98 ALA B CA 1
ATOM 7085 C C . ALA B 1 98 ? 20.25 8.688 1.279 1 96.44 98 ALA B C 1
ATOM 7087 O O . ALA B 1 98 ? 19.078 9.07 1.177 1 96.44 98 ALA B O 1
ATOM 7088 N N . PHE B 1 99 ? 20.875 7.93 0.405 1 96.44 99 PHE B N 1
ATOM 7089 C CA . PHE B 1 99 ? 20.188 7.477 -0.8 1 96.44 99 PHE B CA 1
ATOM 7090 C C . PHE B 1 99 ? 19.031 6.543 -0.448 1 96.44 99 PHE B C 1
ATOM 7092 O O . PHE B 1 99 ? 17.922 6.684 -0.979 1 96.44 99 PHE B O 1
ATOM 7099 N N . TYR B 1 100 ? 19.281 5.586 0.481 1 96.44 100 TYR B N 1
ATOM 7100 C CA . TYR B 1 100 ? 18.234 4.656 0.902 1 96.44 100 TYR B CA 1
ATOM 7101 C C . TYR B 1 100 ? 17.047 5.402 1.505 1 96.44 100 TYR B C 1
ATOM 7103 O O . TYR B 1 100 ? 15.891 5.082 1.219 1 96.44 100 TYR B O 1
ATOM 7111 N N . LEU B 1 101 ? 17.328 6.387 2.268 1 96.19 101 LEU B N 1
ATOM 7112 C CA . LEU B 1 101 ? 16.297 7.102 3.012 1 96.19 101 LEU B CA 1
ATOM 7113 C C . LEU B 1 101 ? 15.469 7.973 2.08 1 96.19 101 LEU B C 1
ATOM 7115 O O . LEU B 1 101 ? 14.234 7.977 2.164 1 96.19 101 LEU B O 1
ATOM 7119 N N . GLU B 1 102 ? 16.094 8.68 1.194 1 95.56 102 GLU B N 1
ATOM 7120 C CA . GLU B 1 102 ? 15.383 9.578 0.292 1 95.56 102 GLU B CA 1
ATOM 7121 C C . GLU B 1 102 ? 14.414 8.805 -0.597 1 95.56 102 GLU B C 1
ATOM 7123 O O . GLU B 1 102 ? 13.289 9.258 -0.841 1 95.56 102 GLU B O 1
ATOM 7128 N N . HIS B 1 103 ? 14.844 7.695 -1.035 1 94.06 103 HIS B N 1
ATOM 7129 C CA . HIS B 1 103 ? 14.039 6.953 -2 1 94.06 103 HIS B CA 1
ATOM 7130 C C . HIS B 1 103 ? 13.242 5.84 -1.318 1 94.06 103 HIS B C 1
ATOM 7132 O O . HIS B 1 103 ? 12.711 4.953 -1.988 1 94.06 103 HIS B O 1
ATOM 7138 N N . ASN B 1 104 ? 13.164 5.805 0.001 1 92.94 104 ASN B N 1
ATOM 7139 C CA . ASN B 1 104 ? 12.367 4.883 0.8 1 92.94 104 ASN B CA 1
ATOM 7140 C C . ASN B 1 104 ? 12.734 3.43 0.505 1 92.94 104 ASN B C 1
ATOM 7142 O O . ASN B 1 104 ? 11.844 2.588 0.332 1 92.94 104 ASN B O 1
ATOM 7146 N N . ILE B 1 105 ? 14.023 3.127 0.33 1 93.69 105 ILE B N 1
ATOM 7147 C CA . ILE B 1 105 ? 14.516 1.776 0.066 1 93.69 105 ILE B CA 1
ATOM 7148 C C . ILE B 1 105 ? 14.688 1.023 1.383 1 93.69 105 ILE B C 1
ATOM 7150 O O . ILE B 1 105 ? 15.258 1.553 2.338 1 93.69 105 ILE B O 1
ATOM 7154 N N . PRO B 1 106 ? 14.125 -0.236 1.42 1 92.12 106 PRO B N 1
ATOM 7155 C CA . PRO B 1 106 ? 14.352 -1.023 2.635 1 92.12 106 PRO B CA 1
ATOM 7156 C C . PRO B 1 106 ? 15.828 -1.168 2.98 1 92.12 106 PRO B C 1
ATOM 7158 O O . PRO B 1 106 ? 16.656 -1.365 2.09 1 92.12 106 PRO B O 1
ATOM 7161 N N . LEU B 1 107 ? 16.172 -1.115 4.234 1 92.94 107 LEU B N 1
ATOM 7162 C CA . LEU B 1 107 ? 17.562 -1.134 4.664 1 92.94 107 LEU B CA 1
ATOM 7163 C C . LEU B 1 107 ? 18.188 -2.506 4.426 1 92.94 107 LEU B C 1
ATOM 7165 O O . LEU B 1 107 ? 19.422 -2.639 4.402 1 92.94 107 LEU B O 1
ATOM 7169 N N . SER B 1 108 ? 17.375 -3.512 4.262 1 91.56 108 SER B N 1
ATOM 7170 C CA . SER B 1 108 ? 17.875 -4.848 3.959 1 91.56 108 SER B CA 1
ATOM 7171 C C . SER B 1 108 ? 18.562 -4.883 2.602 1 91.56 108 SER B C 1
ATOM 7173 O O . SER B 1 108 ? 19.438 -5.723 2.365 1 91.56 108 SER B O 1
ATOM 7175 N N . ALA B 1 109 ? 18.203 -4.004 1.704 1 93.62 109 ALA B N 1
ATOM 7176 C CA . ALA B 1 109 ? 18.812 -3.938 0.375 1 93.62 109 ALA B CA 1
ATOM 7177 C C . ALA B 1 109 ? 20.281 -3.533 0.457 1 93.62 109 ALA B C 1
A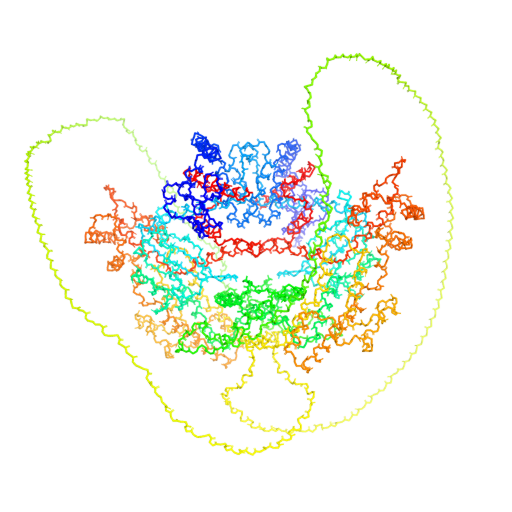TOM 7179 O O . ALA B 1 109 ? 21.062 -3.814 -0.456 1 93.62 109 ALA B O 1
ATOM 7180 N N . ALA B 1 110 ? 20.625 -2.828 1.564 1 95.31 110 ALA B N 1
ATOM 7181 C CA . ALA B 1 110 ? 22 -2.359 1.739 1 95.31 110 ALA B CA 1
ATOM 7182 C C . ALA B 1 110 ? 22.984 -3.525 1.734 1 95.31 110 ALA B C 1
ATOM 7184 O O . ALA B 1 110 ? 24.141 -3.365 1.35 1 95.31 110 ALA B O 1
ATOM 7185 N N . SER B 1 111 ? 22.547 -4.727 2.102 1 94.94 111 SER B N 1
ATOM 7186 C CA . SER B 1 111 ? 23.422 -5.898 2.17 1 94.94 111 SER B CA 1
ATOM 7187 C C . SER B 1 111 ? 23.875 -6.324 0.779 1 94.94 111 SER B C 1
ATOM 7189 O O . SER B 1 111 ? 24.875 -7.039 0.642 1 94.94 111 SER B O 1
ATOM 7191 N N . HIS B 1 112 ? 23.172 -5.945 -0.238 1 96.31 112 HIS B N 1
ATOM 7192 C CA . HIS B 1 112 ? 23.516 -6.344 -1.598 1 96.31 112 HIS B CA 1
ATOM 7193 C C . HIS B 1 112 ? 24.422 -5.312 -2.264 1 96.31 112 HIS B C 1
ATOM 7195 O O . HIS B 1 112 ? 25.031 -5.59 -3.295 1 96.31 112 HIS B O 1
ATOM 7201 N N . VAL B 1 113 ? 24.547 -4.098 -1.669 1 96.69 113 VAL B N 1
ATOM 7202 C CA . VAL B 1 113 ? 25.219 -2.998 -2.352 1 96.69 113 VAL B CA 1
ATOM 7203 C C . VAL B 1 113 ? 26.734 -3.221 -2.318 1 96.69 113 VAL B C 1
ATOM 7205 O O . VAL B 1 113 ? 27.422 -2.967 -3.307 1 96.69 113 VAL B O 1
ATOM 7208 N N . GLY B 1 114 ? 27.281 -3.715 -1.183 1 94.81 114 GLY B N 1
ATOM 7209 C CA . GLY B 1 114 ? 28.703 -4.012 -1.11 1 94.81 114 GLY B CA 1
ATOM 7210 C C . GLY B 1 114 ? 29.172 -4.961 -2.197 1 94.81 114 GLY B C 1
ATOM 7211 O O . GLY B 1 114 ? 30 -4.598 -3.029 1 94.81 114 GLY B O 1
ATOM 7212 N N . PRO B 1 115 ? 28.562 -6.141 -2.213 1 95.62 115 PRO B N 1
ATOM 7213 C CA . PRO B 1 115 ? 28.922 -7.098 -3.264 1 95.62 115 PRO B CA 1
ATOM 7214 C C . PRO B 1 115 ? 28.656 -6.559 -4.668 1 95.62 115 PRO B C 1
ATOM 7216 O O . PRO B 1 115 ? 29.422 -6.844 -5.594 1 95.62 115 PRO B O 1
ATOM 7219 N N . LEU B 1 116 ? 27.656 -5.805 -4.84 1 96.62 116 LEU B N 1
ATOM 7220 C CA . LEU B 1 116 ? 27.312 -5.215 -6.133 1 96.62 116 LEU B CA 1
ATOM 7221 C C . LEU B 1 116 ? 28.422 -4.27 -6.605 1 96.62 116 LEU B C 1
ATOM 7223 O O . LEU B 1 116 ? 28.844 -4.34 -7.762 1 96.62 116 LEU B O 1
ATOM 7227 N N . LEU B 1 117 ? 28.859 -3.393 -5.68 1 96.38 117 LEU B N 1
ATOM 7228 C CA . LEU B 1 117 ? 29.906 -2.418 -6.008 1 96.38 117 LEU B CA 1
ATOM 7229 C C . LEU B 1 117 ? 31.203 -3.113 -6.363 1 96.38 117 LEU B C 1
ATOM 7231 O O . LEU B 1 117 ? 31.891 -2.719 -7.312 1 96.38 117 LEU B O 1
ATOM 7235 N N . ARG B 1 118 ? 31.562 -4.141 -5.684 1 94.56 118 ARG B N 1
ATOM 7236 C CA . ARG B 1 118 ? 32.812 -4.863 -5.938 1 94.56 118 ARG B CA 1
ATOM 7237 C C . ARG B 1 118 ? 32.781 -5.555 -7.297 1 94.56 118 ARG B C 1
ATOM 7239 O O . ARG B 1 118 ? 33.781 -5.613 -7.996 1 94.56 118 ARG B O 1
ATOM 7246 N N . LYS B 1 119 ? 31.609 -6.055 -7.613 1 94.44 119 LYS B N 1
ATOM 7247 C CA . LYS B 1 119 ? 31.484 -6.707 -8.914 1 94.44 119 LYS B CA 1
ATOM 7248 C C . LYS B 1 119 ? 31.422 -5.684 -10.039 1 94.44 119 LYS B C 1
ATOM 7250 O O . LYS B 1 119 ? 31.984 -5.91 -11.117 1 94.44 119 LYS B O 1
ATOM 7255 N N . ALA B 1 120 ? 30.781 -4.57 -9.82 1 94.62 120 ALA B N 1
ATOM 7256 C CA . ALA B 1 120 ? 30.578 -3.545 -10.844 1 94.62 120 ALA B CA 1
ATOM 7257 C C . ALA B 1 120 ? 31.875 -2.783 -11.117 1 94.62 120 ALA B C 1
ATOM 7259 O O . ALA B 1 120 ? 32.156 -2.416 -12.266 1 94.62 120 ALA B O 1
ATOM 7260 N N . PHE B 1 121 ? 32.625 -2.506 -10.016 1 94.25 121 PHE B N 1
ATOM 7261 C CA . PHE B 1 121 ? 33.844 -1.746 -10.141 1 94.25 121 PHE B CA 1
ATOM 7262 C C . PHE B 1 121 ? 35.031 -2.504 -9.508 1 94.25 121 PHE B C 1
ATOM 7264 O O . PHE B 1 121 ? 35.594 -2.049 -8.523 1 94.25 121 PHE B O 1
ATOM 7271 N N . PRO B 1 122 ? 35.469 -3.49 -10.188 1 90 122 PRO B N 1
ATOM 7272 C CA . PRO B 1 122 ? 36.5 -4.367 -9.594 1 90 122 PRO B CA 1
ATOM 7273 C C . PRO B 1 122 ? 37.844 -3.701 -9.477 1 90 122 PRO B C 1
ATOM 7275 O O . PRO B 1 122 ? 38.656 -4.094 -8.633 1 90 122 PRO B O 1
ATOM 7278 N N . ASN B 1 123 ? 38.125 -2.67 -10.188 1 87.56 123 ASN B N 1
ATOM 7279 C CA . ASN B 1 123 ? 39.469 -2.084 -10.219 1 87.56 123 ASN B CA 1
ATOM 7280 C C . ASN B 1 123 ? 39.594 -0.902 -9.266 1 87.56 123 ASN B C 1
ATOM 7282 O O . ASN B 1 123 ? 40.656 -0.295 -9.156 1 87.56 123 ASN B O 1
ATOM 7286 N N . SER B 1 124 ? 38.531 -0.592 -8.555 1 88.94 124 SER B N 1
ATOM 7287 C CA . SER B 1 124 ? 38.562 0.539 -7.637 1 88.94 124 SER B CA 1
ATOM 7288 C C . SER B 1 124 ? 38.938 0.089 -6.219 1 88.94 124 SER B C 1
ATOM 7290 O O . SER B 1 124 ? 38.188 -0.693 -5.613 1 88.94 124 SER B O 1
ATOM 7292 N N . GLU B 1 125 ? 39.938 0.642 -5.652 1 86.62 125 GLU B N 1
ATOM 7293 C CA . GLU B 1 125 ? 40.375 0.291 -4.305 1 86.62 125 GLU B CA 1
ATOM 7294 C C . GLU B 1 125 ? 39.438 0.862 -3.25 1 86.62 125 GLU B C 1
ATOM 7296 O O . GLU B 1 125 ? 39.219 0.246 -2.203 1 86.62 125 GLU B O 1
ATOM 7301 N N . GLU B 1 126 ? 38.906 2.01 -3.533 1 88.38 126 GLU B N 1
ATOM 7302 C CA . GLU B 1 126 ? 37.969 2.633 -2.6 1 88.38 126 GLU B CA 1
ATOM 7303 C C . GLU B 1 126 ? 36.719 1.806 -2.461 1 88.38 126 GLU B C 1
ATOM 7305 O O . GLU B 1 126 ? 36.188 1.657 -1.358 1 88.38 126 GLU B O 1
ATOM 7310 N N . VAL B 1 127 ? 36.312 1.247 -3.555 1 92.44 127 VAL B N 1
ATOM 7311 C CA . VAL B 1 127 ? 35.062 0.496 -3.605 1 92.44 127 VAL B CA 1
ATOM 7312 C C . VAL B 1 127 ? 35.219 -0.816 -2.84 1 92.44 127 VAL B C 1
ATOM 7314 O O . VAL B 1 127 ? 34.281 -1.284 -2.203 1 92.44 127 VAL B O 1
ATOM 7317 N N . LYS B 1 128 ? 36.375 -1.371 -2.861 1 90.69 128 LYS B N 1
ATOM 7318 C CA . LYS B 1 128 ? 36.625 -2.648 -2.199 1 90.69 128 LYS B CA 1
ATOM 7319 C C . LYS B 1 128 ? 36.469 -2.518 -0.684 1 90.69 128 LYS B C 1
ATOM 7321 O O . LYS B 1 128 ? 36.156 -3.49 0.004 1 90.69 128 LYS B O 1
ATOM 7326 N N . LYS B 1 129 ? 36.656 -1.323 -0.203 1 90.31 129 LYS B N 1
ATOM 7327 C CA . LYS B 1 129 ? 36.625 -1.096 1.239 1 90.31 129 LYS B CA 1
ATOM 7328 C C . LYS B 1 129 ? 35.188 -0.818 1.724 1 90.31 129 LYS B C 1
ATOM 7330 O O . LYS B 1 129 ? 34.938 -0.818 2.93 1 90.31 129 LYS B O 1
ATOM 7335 N N . PHE B 1 130 ? 34.312 -0.567 0.776 1 93.75 130 PHE B N 1
ATOM 7336 C CA . PHE B 1 130 ? 32.938 -0.349 1.134 1 93.75 130 PHE B CA 1
ATOM 7337 C C . PHE B 1 130 ? 32.312 -1.601 1.765 1 93.75 130 PHE B C 1
ATOM 7339 O O . PHE B 1 130 ? 32.344 -2.676 1.162 1 93.75 130 PHE B O 1
ATOM 7346 N N . SER B 1 131 ? 31.766 -1.555 2.965 1 89.25 131 SER B N 1
ATOM 7347 C CA . SER B 1 131 ? 31.312 -2.773 3.637 1 89.25 131 SER B CA 1
ATOM 7348 C C . SER B 1 131 ? 30 -2.553 4.375 1 89.25 131 SER B C 1
ATOM 7350 O O . SER B 1 131 ? 29.641 -3.338 5.254 1 89.25 131 SER B O 1
ATOM 7352 N N . SER B 1 132 ? 29.312 -1.526 4.078 1 92.19 132 SER B N 1
ATOM 7353 C CA . SER B 1 132 ? 28.078 -1.23 4.801 1 92.19 132 SER B CA 1
ATOM 7354 C C . SER B 1 132 ? 26.953 -2.186 4.398 1 92.19 132 SER B C 1
ATOM 7356 O O . SER B 1 132 ? 26.578 -2.256 3.227 1 92.19 132 SER B O 1
ATOM 7358 N N . ALA B 1 133 ? 26.5 -2.955 5.391 1 92.94 133 ALA B N 1
ATOM 7359 C CA . ALA B 1 133 ? 25.344 -3.824 5.215 1 92.94 133 ALA B CA 1
ATOM 7360 C C . ALA B 1 133 ? 24.172 -3.336 6.047 1 92.94 133 ALA B C 1
ATOM 7362 O O . ALA B 1 133 ? 24.094 -2.162 6.418 1 92.94 133 ALA B O 1
ATOM 7363 N N . ARG B 1 134 ? 23.266 -4.184 6.297 1 91.44 134 ARG B N 1
ATOM 7364 C CA . ARG B 1 134 ? 22.016 -3.789 6.949 1 91.44 134 ARG B CA 1
ATOM 7365 C C . ARG B 1 134 ? 22.281 -3.225 8.344 1 91.44 134 ARG B C 1
ATOM 7367 O O . ARG B 1 134 ? 21.797 -2.141 8.68 1 91.44 134 ARG B O 1
ATOM 7374 N N . THR B 1 135 ? 23.031 -3.861 9.141 1 90.69 135 THR B N 1
ATOM 7375 C CA . THR B 1 135 ? 23.266 -3.48 10.531 1 90.69 135 THR B CA 1
ATOM 7376 C C . THR B 1 135 ? 24.047 -2.174 10.609 1 90.69 135 THR B C 1
ATOM 7378 O O . THR B 1 135 ? 23.688 -1.265 11.352 1 90.69 135 THR B O 1
ATOM 7381 N N . LYS B 1 136 ? 25.172 -2.15 9.852 1 92.38 136 LYS B N 1
ATOM 7382 C CA . LYS B 1 136 ? 25.969 -0.923 9.844 1 92.38 136 LYS B CA 1
ATOM 7383 C C . LYS B 1 136 ? 25.141 0.255 9.32 1 92.38 136 LYS B C 1
ATOM 7385 O O . LYS B 1 136 ? 25.25 1.368 9.844 1 92.38 136 LYS B O 1
ATOM 7390 N N . THR B 1 137 ? 24.359 0.057 8.289 1 95 137 THR B N 1
ATOM 7391 C CA . THR B 1 137 ? 23.516 1.111 7.734 1 95 137 THR B CA 1
ATOM 7392 C C . THR B 1 137 ? 22.516 1.603 8.773 1 95 137 THR B C 1
ATOM 7394 O O . THR B 1 137 ? 22.25 2.803 8.875 1 95 137 THR B O 1
ATOM 7397 N N . THR B 1 138 ? 21.938 0.698 9.539 1 93.88 138 THR B N 1
ATOM 7398 C CA . THR B 1 138 ? 21 1.072 10.594 1 93.88 138 THR B CA 1
ATOM 7399 C C . THR B 1 138 ? 21.672 1.953 11.633 1 93.88 138 THR B C 1
ATOM 7401 O O . THR B 1 138 ? 21.094 2.924 12.117 1 93.88 138 THR B O 1
ATOM 7404 N N . CYS B 1 139 ? 22.891 1.632 11.961 1 94.5 139 CYS B N 1
ATOM 7405 C CA . CYS B 1 139 ? 23.656 2.441 12.906 1 94.5 139 CYS B CA 1
ATOM 7406 C C . CYS B 1 139 ? 23.891 3.838 12.352 1 94.5 139 CYS B C 1
ATOM 7408 O O . CYS B 1 139 ? 23.797 4.828 13.078 1 94.5 139 CYS B O 1
ATOM 7410 N N . LEU B 1 140 ? 24.219 3.904 11.102 1 95.62 140 LEU B N 1
ATOM 7411 C CA . LEU B 1 140 ? 24.453 5.195 10.469 1 95.62 140 LEU B CA 1
ATOM 7412 C C . LEU B 1 140 ? 23.188 6.047 10.469 1 95.62 140 LEU B C 1
ATOM 7414 O O . LEU B 1 140 ? 23.25 7.262 10.656 1 95.62 140 LEU B O 1
ATOM 7418 N N . VAL B 1 141 ? 22.047 5.41 10.234 1 95.44 141 VAL B N 1
ATOM 7419 C CA . VAL B 1 141 ? 20.781 6.125 10.266 1 95.44 141 VAL B CA 1
ATOM 7420 C C . VAL B 1 141 ? 20.562 6.738 11.648 1 95.44 141 VAL B C 1
ATOM 7422 O O . VAL B 1 141 ? 20.156 7.898 11.766 1 95.44 141 VAL B O 1
ATOM 7425 N N . HIS B 1 142 ? 20.828 5.988 12.695 1 94.88 142 HIS B N 1
ATOM 7426 C CA . HIS B 1 142 ? 20.672 6.477 14.062 1 94.88 142 HIS B CA 1
ATOM 7427 C C . HIS B 1 142 ? 21.609 7.656 14.328 1 94.88 142 HIS B C 1
ATOM 7429 O O . HIS B 1 142 ? 21.203 8.648 14.93 1 94.88 142 HIS B O 1
ATOM 7435 N N . GLU B 1 143 ? 22.828 7.516 13.852 1 94.44 143 GLU B N 1
ATOM 7436 C CA . GLU B 1 143 ? 23.797 8.586 14.086 1 94.44 143 GLU B CA 1
ATOM 7437 C C . GLU B 1 143 ? 23.422 9.852 13.328 1 94.44 143 GLU B C 1
ATOM 7439 O O . GLU B 1 143 ? 23.609 10.961 13.82 1 94.44 143 GLU B O 1
ATOM 7444 N N . MET B 1 144 ? 22.953 9.68 12.133 1 94.25 144 MET B N 1
ATOM 7445 C CA . MET B 1 144 ? 22.5 10.836 11.352 1 94.25 144 MET B CA 1
ATOM 7446 C C . MET B 1 144 ? 21.328 11.523 12.016 1 94.25 144 MET B C 1
ATOM 7448 O O . MET B 1 144 ? 21.25 12.758 12.055 1 94.25 144 MET B O 1
ATOM 7452 N N . ALA B 1 145 ? 20.422 10.75 12.5 1 95.06 145 ALA B N 1
ATOM 7453 C CA . ALA B 1 145 ? 19.266 11.297 13.211 1 95.06 145 ALA B CA 1
ATOM 7454 C C . ALA B 1 145 ? 19.703 12.047 14.469 1 95.06 145 ALA B C 1
ATOM 7456 O O . ALA B 1 145 ? 19.219 13.141 14.742 1 95.06 145 ALA B O 1
ATOM 7457 N N . LYS B 1 146 ? 20.609 11.445 15.211 1 93.38 146 LYS B N 1
ATOM 7458 C CA . LYS B 1 146 ? 21.109 12.062 16.438 1 93.38 146 LYS B CA 1
ATOM 7459 C C . LYS B 1 146 ? 21.781 13.398 16.141 1 93.38 146 LYS B C 1
ATOM 7461 O O . LYS B 1 146 ? 21.656 14.352 16.922 1 93.38 146 LYS B O 1
ATOM 7466 N N . ASP B 1 147 ? 22.484 13.383 15.086 1 91.19 147 ASP B N 1
ATOM 7467 C CA . ASP B 1 147 ? 23.172 14.609 14.695 1 91.19 147 ASP B CA 1
ATOM 7468 C C . ASP B 1 147 ? 22.172 15.727 14.406 1 91.19 147 ASP B C 1
ATOM 7470 O O . ASP B 1 147 ? 22.359 16.859 14.859 1 91.19 147 ASP B O 1
ATOM 7474 N N . GLY B 1 148 ? 21.203 15.422 13.648 1 87.56 148 GLY B N 1
ATOM 7475 C CA . GLY B 1 148 ? 20.156 16.406 13.367 1 87.56 148 GLY B CA 1
ATOM 7476 C C . GLY B 1 148 ? 19.391 16.828 14.602 1 87.56 148 GLY B C 1
ATOM 7477 O O . GLY B 1 148 ? 19.062 18 14.766 1 87.56 148 GLY B O 1
ATOM 7478 N N . GLN B 1 149 ? 19.141 15.977 15.461 1 91.62 149 GLN B N 1
ATOM 7479 C CA . GLN B 1 149 ? 18.422 16.234 16.703 1 91.62 149 GLN B CA 1
ATOM 7480 C C . GLN B 1 149 ? 19.219 17.156 17.625 1 91.62 149 GLN B C 1
ATOM 7482 O O . GLN B 1 149 ? 18.641 18.047 18.266 1 91.62 149 GLN B O 1
ATOM 7487 N N . SER B 1 150 ? 20.5 16.906 17.672 1 91.19 150 SER B N 1
ATOM 7488 C CA . SER B 1 150 ? 21.344 17.688 18.562 1 91.19 150 SER B CA 1
ATOM 7489 C C . SER B 1 150 ? 21.328 19.172 18.172 1 91.19 150 SER B C 1
ATOM 7491 O O . SER B 1 150 ? 21.312 20.047 19.031 1 91.19 150 SER B O 1
ATOM 7493 N N . ARG B 1 151 ? 21.297 19.406 16.922 1 88.06 151 ARG B N 1
ATOM 7494 C CA . ARG B 1 151 ? 21.234 20.781 16.438 1 88.06 151 ARG B CA 1
ATOM 7495 C C . ARG B 1 151 ? 19.891 21.422 16.797 1 88.06 151 ARG B C 1
ATOM 7497 O O . ARG B 1 151 ? 19.859 22.562 17.234 1 88.06 151 ARG B O 1
ATOM 7504 N N . MET B 1 152 ? 18.922 20.766 16.625 1 93.25 152 MET B N 1
ATOM 7505 C CA . MET B 1 152 ? 17.578 21.25 16.938 1 93.25 152 MET B CA 1
ATOM 7506 C C . MET B 1 152 ? 17.422 21.484 18.422 1 93.25 152 MET B C 1
ATOM 7508 O O . MET B 1 152 ? 16.906 22.531 18.844 1 93.25 152 MET B O 1
ATOM 7512 N N . ILE B 1 153 ? 17.891 20.547 19.219 1 95.69 153 ILE B N 1
ATOM 7513 C CA . ILE B 1 153 ? 17.766 20.609 20.672 1 95.69 153 ILE B CA 1
ATOM 7514 C C . ILE B 1 153 ? 18.531 21.828 21.203 1 95.69 153 ILE B C 1
ATOM 7516 O O . ILE B 1 153 ? 18.062 22.516 22.109 1 95.69 153 ILE B O 1
ATOM 7520 N N . SER B 1 154 ? 19.625 22.078 20.625 1 93.75 154 SER B N 1
ATOM 7521 C CA . SER B 1 154 ? 20.391 23.25 21.031 1 93.75 154 SER B CA 1
ATOM 7522 C C . SER B 1 154 ? 19.609 24.531 20.781 1 93.75 154 SER B C 1
ATOM 7524 O O . SER B 1 154 ? 19.625 25.438 21.609 1 93.75 154 SER B O 1
ATOM 7526 N N . SER B 1 155 ? 18.938 24.578 19.688 1 92.69 155 SER B N 1
ATOM 7527 C CA . SER B 1 155 ? 18.109 25.75 19.375 1 92.69 155 SER B CA 1
ATOM 7528 C C . SER B 1 155 ? 16.906 25.844 20.312 1 92.69 155 SER B C 1
ATOM 7530 O O . SER B 1 155 ? 16.516 26.953 20.703 1 92.69 155 SER B O 1
ATOM 7532 N N . MET B 1 156 ? 16.375 24.75 20.672 1 95.31 156 MET B N 1
ATOM 7533 C CA . MET B 1 156 ? 15.211 24.703 21.547 1 95.31 156 MET B CA 1
ATOM 7534 C C . MET B 1 156 ? 15.562 25.188 22.953 1 95.31 156 MET B C 1
ATOM 7536 O O . MET B 1 156 ? 14.719 25.75 23.641 1 95.31 156 MET B O 1
ATOM 7540 N N . LYS B 1 157 ? 16.781 24.922 23.359 1 93.75 157 LYS B N 1
ATOM 7541 C CA . LYS B 1 157 ? 17.234 25.328 24.688 1 93.75 157 LYS B CA 1
ATOM 7542 C C . LYS B 1 157 ? 17.5 26.828 24.75 1 93.75 157 LYS B C 1
ATOM 7544 O O . LYS B 1 157 ? 17.312 27.453 25.781 1 93.75 157 LYS B O 1
ATOM 7549 N N . ALA B 1 158 ? 17.812 27.422 23.594 1 89.38 158 ALA B N 1
ATOM 7550 C CA . ALA B 1 158 ? 18.266 28.812 23.578 1 89.38 158 ALA B CA 1
ATOM 7551 C C . ALA B 1 158 ? 17.156 29.75 23.125 1 89.38 158 ALA B C 1
ATOM 7553 O O . ALA B 1 158 ? 17.172 30.953 23.438 1 89.38 158 ALA B O 1
ATOM 7554 N N . SER B 1 159 ? 16.25 29.266 22.391 1 91.94 159 SER B N 1
ATOM 7555 C CA . SER B 1 159 ? 15.258 30.109 21.734 1 91.94 159 SER B CA 1
ATOM 7556 C C . SER B 1 159 ? 13.852 29.531 21.875 1 91.94 159 SER B C 1
ATOM 7558 O O . SER B 1 159 ? 13.688 28.375 22.266 1 91.94 159 SER B O 1
ATOM 7560 N N . PRO B 1 160 ? 12.867 30.406 21.625 1 96 160 PRO B N 1
ATOM 7561 C CA . PRO B 1 160 ? 11.492 29.906 21.703 1 96 160 PRO B CA 1
ATOM 7562 C C . PRO B 1 160 ? 11.188 28.859 20.625 1 96 160 PRO B C 1
ATOM 7564 O O . PRO B 1 160 ? 11.719 28.922 19.516 1 96 160 PRO B O 1
ATOM 7567 N N . PHE B 1 161 ? 10.359 27.906 20.969 1 97.56 161 PHE B N 1
ATOM 7568 C CA . PHE B 1 161 ? 9.922 26.875 20.047 1 97.56 161 PHE B CA 1
ATOM 7569 C C . PHE B 1 161 ? 8.484 26.469 20.312 1 97.56 161 PHE B C 1
ATOM 7571 O O . PHE B 1 161 ? 7.91 26.844 21.344 1 97.56 161 PHE B O 1
ATOM 7578 N N . ALA B 1 162 ? 7.879 25.906 19.422 1 98 162 ALA B N 1
ATOM 7579 C CA . ALA B 1 162 ? 6.539 25.344 19.578 1 98 162 ALA B CA 1
ATOM 7580 C C . ALA B 1 162 ? 6.516 23.859 19.203 1 98 162 ALA B C 1
ATOM 7582 O O . ALA B 1 162 ? 7.371 23.391 18.453 1 98 162 ALA B O 1
ATOM 7583 N N . ILE B 1 163 ? 5.582 23.109 19.781 1 97.19 163 ILE B N 1
ATOM 7584 C CA . ILE B 1 163 ? 5.48 21.672 19.516 1 97.19 163 ILE B CA 1
ATOM 7585 C C . ILE B 1 163 ? 4.102 21.359 18.938 1 97.19 163 ILE B C 1
ATOM 7587 O O . ILE B 1 163 ? 3.113 22.016 19.266 1 97.19 163 ILE B O 1
ATOM 7591 N N . SER B 1 164 ? 4.102 20.469 18.047 1 97.06 164 SER B N 1
ATOM 7592 C CA . SER B 1 164 ? 2.859 19.953 17.484 1 97.06 164 SER B CA 1
ATOM 7593 C C . SER B 1 164 ? 2.83 18.422 17.516 1 97.06 164 SER B C 1
ATOM 7595 O O . SER B 1 164 ? 3.877 17.781 17.406 1 97.06 164 SER B O 1
ATOM 7597 N N . THR B 1 165 ? 1.695 17.828 17.688 1 96.44 165 THR B N 1
ATOM 7598 C CA . THR B 1 165 ? 1.554 16.375 17.641 1 96.44 165 THR B CA 1
ATOM 7599 C C . THR B 1 165 ? 0.162 15.977 17.156 1 96.44 165 THR B C 1
ATOM 7601 O O . THR B 1 165 ? -0.718 16.828 17.016 1 96.44 165 THR B O 1
ATOM 7604 N N . ASP B 1 166 ? 0.073 14.812 16.688 1 93.06 166 ASP B N 1
ATOM 7605 C CA . ASP B 1 166 ? -1.165 14.188 16.234 1 93.06 166 ASP B CA 1
ATOM 7606 C C . ASP B 1 166 ? -1.062 12.664 16.297 1 93.06 166 ASP B C 1
ATOM 7608 O O . ASP B 1 166 ? 0.037 12.109 16.25 1 93.06 166 ASP B O 1
ATOM 7612 N N . GLY B 1 167 ? -2.191 12.062 16.531 1 89.81 167 GLY B N 1
ATOM 7613 C CA . GLY B 1 167 ? -2.156 10.617 16.641 1 89.81 167 GLY B CA 1
ATOM 7614 C C . GLY B 1 167 ? -2.479 9.914 15.336 1 89.81 167 GLY B C 1
ATOM 7615 O O . GLY B 1 167 ? -3.352 10.359 14.586 1 89.81 167 GLY B O 1
ATOM 7616 N N . SER B 1 168 ? -1.663 8.906 15.031 1 85.75 168 SER B N 1
ATOM 7617 C CA . SER B 1 168 ? -1.947 8.039 13.891 1 85.75 168 SER B CA 1
ATOM 7618 C C . SER B 1 168 ? -2.033 6.582 14.312 1 85.75 168 SER B C 1
ATOM 7620 O O . SER B 1 168 ? -1.203 6.105 15.094 1 85.75 168 SER B O 1
ATOM 7622 N N . ASN B 1 169 ? -2.98 5.934 13.805 1 76.56 169 ASN B N 1
ATOM 7623 C CA . ASN B 1 169 ? -3.201 4.539 14.164 1 76.56 169 ASN B CA 1
ATOM 7624 C C . ASN B 1 169 ? -2.287 3.605 13.375 1 76.56 169 ASN B C 1
ATOM 7626 O O . ASN B 1 169 ? -2.076 3.801 12.18 1 76.56 169 ASN B O 1
ATOM 7630 N N . THR B 1 170 ? -1.648 2.768 14.023 1 73.19 170 THR B N 1
ATOM 7631 C CA . THR B 1 170 ? -0.976 1.632 13.406 1 73.19 170 THR B CA 1
ATOM 7632 C C . THR B 1 170 ? -1.681 0.326 13.758 1 73.19 170 THR B C 1
ATOM 7634 O O . THR B 1 170 ? -2.738 0.339 14.391 1 73.19 170 THR B O 1
ATOM 7637 N N . SER B 1 171 ? -1.192 -0.755 13.266 1 65.06 171 SER B N 1
ATOM 7638 C CA . SER B 1 171 ? -1.804 -2.055 13.531 1 65.06 171 SER B CA 1
ATOM 7639 C C . SER B 1 171 ? -1.812 -2.373 15.023 1 65.06 171 SER B C 1
ATOM 7641 O O . SER B 1 171 ? -2.723 -3.041 15.516 1 65.06 171 SER B O 1
ATOM 7643 N N . SER B 1 172 ? -0.918 -1.845 15.773 1 67.88 172 SER B N 1
ATOM 7644 C CA . SER B 1 172 ? -0.806 -2.289 17.156 1 67.88 172 SER B CA 1
ATOM 7645 C C . SER B 1 172 ? -0.859 -1.109 18.125 1 67.88 172 SER B C 1
ATOM 7647 O O . SER B 1 172 ? -1.221 -1.271 19.297 1 67.88 172 SER B O 1
ATOM 7649 N N . SER B 1 173 ? -0.468 0.015 17.656 1 78.75 173 SER B N 1
ATOM 7650 C CA . SER B 1 173 ? -0.365 1.17 18.547 1 78.75 173 SER B CA 1
ATOM 7651 C C . SER B 1 173 ? -0.6 2.473 17.797 1 78.75 173 SER B C 1
ATOM 7653 O O . SER B 1 173 ? -0.924 2.455 16.609 1 78.75 173 SER B O 1
ATOM 7655 N N . LYS B 1 174 ? -0.651 3.529 18.625 1 87.62 174 LYS B N 1
ATOM 7656 C CA . LYS B 1 174 ? -0.761 4.852 18.016 1 87.62 174 LYS B CA 1
ATOM 7657 C C . LYS B 1 174 ? 0.584 5.57 18.016 1 87.62 174 LYS B C 1
ATOM 7659 O O . LYS B 1 174 ? 1.331 5.5 19 1 87.62 174 LYS B O 1
ATOM 7664 N N . LEU B 1 175 ? 0.896 6.109 16.922 1 91.62 175 LEU B N 1
ATOM 7665 C CA . LEU B 1 175 ? 2.129 6.871 16.766 1 91.62 175 LEU B CA 1
ATOM 7666 C C . LEU B 1 175 ? 1.866 8.367 16.922 1 91.62 175 LEU B C 1
ATOM 7668 O O . LEU B 1 175 ? 0.862 8.875 16.422 1 91.62 175 LEU B O 1
ATOM 7672 N N . TYR B 1 176 ? 2.707 9 17.672 1 95.06 176 TYR B N 1
ATOM 7673 C CA . TYR B 1 176 ? 2.625 10.445 17.859 1 95.06 176 TYR B CA 1
ATOM 7674 C C . TYR B 1 176 ? 3.922 11.125 17.438 1 95.06 176 TYR B C 1
ATOM 7676 O O . TYR B 1 176 ? 4.926 11.062 18.141 1 95.06 176 TYR B O 1
ATOM 7684 N N . PRO B 1 177 ? 3.887 11.766 16.297 1 96.25 177 PRO B N 1
ATOM 7685 C CA . PRO B 1 177 ? 5.059 12.57 15.953 1 96.25 177 PRO B CA 1
ATOM 7686 C C . PRO B 1 177 ? 5.18 13.836 16.797 1 96.25 177 PRO B C 1
ATOM 7688 O O . PRO B 1 177 ? 4.176 14.492 17.078 1 96.25 177 PRO B O 1
ATOM 7691 N N . ILE B 1 178 ? 6.297 14.117 17.281 1 96.94 178 ILE B N 1
ATOM 7692 C CA . ILE B 1 178 ? 6.566 15.375 17.953 1 96.94 178 ILE B CA 1
ATOM 7693 C C . ILE B 1 178 ? 7.32 16.312 17.031 1 96.94 178 ILE B C 1
ATOM 7695 O O . ILE B 1 178 ? 8.547 16.266 16.938 1 96.94 178 ILE B O 1
ATOM 7699 N N . VAL B 1 179 ? 6.551 17.188 16.469 1 97.06 179 VAL B N 1
ATOM 7700 C CA . VAL B 1 179 ? 7.094 18.141 15.508 1 97.06 179 VAL B CA 1
ATOM 7701 C C . VAL B 1 179 ? 7.434 19.453 16.219 1 97.06 179 VAL B C 1
ATOM 7703 O O . VAL B 1 179 ? 6.695 19.906 17.094 1 97.06 179 VAL B O 1
ATOM 7706 N N . VAL B 1 180 ? 8.555 20.031 15.859 1 96.94 180 VAL B N 1
ATOM 7707 C CA . VAL B 1 180 ? 9.016 21.25 16.531 1 96.94 180 VAL B CA 1
ATOM 7708 C C . VAL B 1 180 ? 9.203 22.359 15.508 1 96.94 180 VAL B C 1
ATOM 7710 O O . VAL B 1 180 ? 9.805 22.156 14.453 1 96.94 180 VAL B O 1
ATOM 7713 N N . ASN B 1 181 ? 8.609 23.516 15.797 1 97 181 ASN B N 1
ATOM 7714 C CA . ASN B 1 181 ? 8.875 24.75 15.07 1 97 181 ASN B CA 1
ATOM 7715 C C . ASN B 1 181 ? 9.898 25.625 15.797 1 97 181 ASN B C 1
ATOM 7717 O O . ASN B 1 181 ? 9.719 25.938 16.969 1 97 181 ASN B O 1
ATOM 7721 N N . TYR B 1 182 ? 10.945 25.984 15.172 1 96.25 182 TYR B N 1
ATOM 7722 C CA . TYR B 1 182 ? 11.984 26.812 15.773 1 96.25 182 TYR B CA 1
ATOM 7723 C C . TYR B 1 182 ? 12.719 27.625 14.703 1 96.25 182 TYR B C 1
ATOM 7725 O O . TYR B 1 182 ? 12.617 27.312 13.516 1 96.25 182 TYR B O 1
ATOM 7733 N N . TYR B 1 183 ? 13.266 28.688 15.109 1 96 183 TYR B N 1
ATOM 7734 C CA . TYR B 1 183 ? 14.086 29.484 14.195 1 96 183 TYR B CA 1
ATOM 7735 C C . TYR B 1 183 ? 15.477 28.891 14.055 1 96 183 TYR B C 1
ATOM 7737 O O . TYR B 1 183 ? 16.203 28.734 15.047 1 96 183 TYR B O 1
ATOM 7745 N N . ASP B 1 184 ? 15.836 28.5 12.891 1 91.88 184 ASP B N 1
ATOM 7746 C CA . ASP B 1 184 ? 17.172 28 12.594 1 91.88 184 ASP B CA 1
ATOM 7747 C C . ASP B 1 184 ? 18.078 29.109 12.086 1 91.88 184 ASP B C 1
ATOM 7749 O O . ASP B 1 184 ? 17.891 29.625 10.984 1 91.88 184 ASP B O 1
ATOM 7753 N N . SER B 1 185 ? 19.109 29.406 12.789 1 89.19 185 SER B N 1
ATOM 7754 C CA . SER B 1 185 ? 20 30.516 12.469 1 89.19 185 SER B CA 1
ATOM 7755 C C . SER B 1 185 ? 20.875 30.188 11.266 1 89.19 185 SER B C 1
ATOM 7757 O O . SER B 1 185 ? 21.391 31.094 10.594 1 89.19 185 SER B O 1
ATOM 7759 N N . GLU B 1 186 ? 21.031 28.938 11 1 84.44 186 GLU B N 1
ATOM 7760 C CA . GLU B 1 186 ? 21.844 28.547 9.852 1 84.44 186 GLU B CA 1
ATOM 7761 C C . GLU B 1 186 ? 21.078 28.734 8.547 1 84.44 186 GLU B C 1
ATOM 7763 O O . GLU B 1 186 ? 21.625 29.281 7.578 1 84.44 186 GLU B O 1
ATOM 7768 N N . VAL B 1 187 ? 19.906 28.359 8.594 1 87.81 187 VAL B N 1
ATOM 7769 C CA . VAL B 1 187 ? 19.094 28.469 7.391 1 87.81 187 VAL B CA 1
ATOM 7770 C C . VAL B 1 187 ? 18.422 29.844 7.336 1 87.81 187 VAL B C 1
ATOM 7772 O O . VAL B 1 187 ? 18.016 30.297 6.262 1 87.81 187 VAL B O 1
ATOM 7775 N N . LYS B 1 188 ? 18.234 30.531 8.453 1 92.25 188 LYS B N 1
ATOM 7776 C CA . LYS B 1 188 ? 17.641 31.859 8.594 1 92.25 188 LYS B CA 1
ATOM 7777 C C . LYS B 1 188 ? 16.156 31.828 8.273 1 92.25 188 LYS B C 1
ATOM 7779 O O . LYS B 1 188 ? 15.664 32.625 7.488 1 92.25 188 LYS B O 1
ATOM 7784 N N . GLN B 1 189 ? 15.531 30.812 8.75 1 94.19 189 GLN B N 1
ATOM 7785 C CA . GLN B 1 189 ? 14.094 30.625 8.617 1 94.19 189 GLN B CA 1
ATOM 7786 C C . GLN B 1 189 ? 13.516 29.875 9.812 1 94.19 189 GLN B C 1
ATOM 7788 O O . GLN B 1 189 ? 14.258 29.219 10.547 1 94.19 189 GLN B O 1
ATOM 7793 N N . VAL B 1 190 ? 12.242 30.078 10.023 1 96.12 190 VAL B N 1
ATOM 7794 C CA . VAL B 1 190 ? 11.531 29.219 10.961 1 96.12 190 VAL B CA 1
ATOM 7795 C C . VAL B 1 190 ? 11.273 27.859 10.305 1 96.12 190 VAL B C 1
ATOM 7797 O O . VAL B 1 190 ? 10.625 27.781 9.266 1 96.12 190 VAL B O 1
ATOM 7800 N N . VAL B 1 191 ? 11.867 26.844 10.859 1 93.25 191 VAL B N 1
ATOM 7801 C CA . VAL B 1 191 ? 11.781 25.531 10.242 1 93.25 191 VAL B CA 1
ATOM 7802 C C . VAL B 1 191 ? 10.953 24.594 11.133 1 93.25 191 VAL B C 1
ATOM 7804 O O . VAL B 1 191 ? 10.836 24.828 12.336 1 93.25 191 VAL B O 1
ATOM 7807 N N . CYS B 1 192 ? 10.305 23.719 10.461 1 92.75 192 CYS B N 1
ATOM 7808 C CA . CYS B 1 192 ? 9.602 22.641 11.133 1 92.75 192 CYS B CA 1
ATOM 7809 C C . CYS B 1 192 ? 10.352 21.328 10.992 1 92.75 192 CYS B C 1
ATOM 7811 O O . CYS B 1 192 ? 10.711 20.922 9.883 1 92.75 192 CYS B O 1
ATOM 7813 N N . SER B 1 193 ? 10.68 20.719 12.047 1 93.12 193 SER B N 1
ATOM 7814 C CA . SER B 1 193 ? 11.406 19.453 12.023 1 93.12 193 SER B CA 1
ATOM 7815 C C . SER B 1 193 ? 10.812 18.453 13.016 1 93.12 193 SER B C 1
ATOM 7817 O O . SER B 1 193 ? 9.875 18.766 13.742 1 93.12 193 SER B O 1
ATOM 7819 N N . LEU B 1 194 ? 11.289 17.234 12.945 1 96.19 194 LEU B N 1
ATOM 7820 C CA . LEU B 1 194 ? 10.773 16.156 13.773 1 96.19 194 LEU B CA 1
ATOM 7821 C C . LEU B 1 194 ? 11.742 15.828 14.914 1 96.19 194 LEU B C 1
ATOM 7823 O O . LEU B 1 194 ? 12.914 15.539 14.672 1 96.19 194 LEU B O 1
ATOM 7827 N N . LEU B 1 195 ? 11.234 15.977 16.094 1 96.12 195 LEU B N 1
ATOM 7828 C CA . LEU B 1 195 ? 12.039 15.617 17.25 1 96.12 195 LEU B CA 1
ATOM 7829 C C . LEU B 1 195 ? 12.07 14.109 17.453 1 96.12 195 LEU B C 1
ATOM 7831 O O . LEU B 1 195 ? 13.133 13.531 17.688 1 96.12 195 LEU B O 1
ATOM 7835 N N . SER B 1 196 ? 10.891 13.484 17.375 1 94.38 196 SER B N 1
ATOM 7836 C CA . SER B 1 196 ? 10.812 12.039 17.516 1 94.38 196 SER B CA 1
ATOM 7837 C C . SER B 1 196 ? 9.445 11.516 17.078 1 94.38 196 SER B C 1
ATOM 7839 O O . SER B 1 196 ? 8.477 12.273 17 1 94.38 196 SER B O 1
ATOM 7841 N N . MET B 1 197 ? 9.445 10.359 16.688 1 93.88 197 MET B N 1
ATOM 7842 C CA . MET B 1 197 ? 8.227 9.578 16.5 1 93.88 197 MET B CA 1
ATOM 7843 C C . MET B 1 197 ? 8.031 8.57 17.625 1 93.88 197 MET B C 1
ATOM 7845 O O . MET B 1 197 ? 8.766 7.586 17.719 1 93.88 197 MET B O 1
ATOM 7849 N N . THR B 1 198 ? 7.039 8.836 18.391 1 90.75 198 THR B N 1
ATOM 7850 C CA . THR B 1 198 ? 6.883 8.023 19.594 1 90.75 198 THR B CA 1
ATOM 7851 C C . THR B 1 198 ? 5.598 7.203 19.531 1 90.75 198 THR B C 1
ATOM 7853 O O . THR B 1 198 ? 4.613 7.629 18.922 1 90.75 198 THR B O 1
ATOM 7856 N N . GLU B 1 199 ? 5.703 6.066 20.141 1 89.5 199 GLU B N 1
ATOM 7857 C CA . GLU B 1 199 ? 4.551 5.172 20.219 1 89.5 199 GLU B CA 1
ATOM 7858 C C . GLU B 1 199 ? 3.898 5.238 21.609 1 89.5 199 GLU B C 1
ATOM 7860 O O . GLU B 1 199 ? 4.59 5.23 22.625 1 89.5 199 GLU B O 1
ATOM 7865 N N . LEU B 1 200 ? 2.633 5.461 21.547 1 89.81 200 LEU B N 1
ATOM 7866 C CA . LEU B 1 200 ? 1.877 5.43 22.797 1 89.81 200 LEU B CA 1
ATOM 7867 C C . LEU B 1 200 ? 1.354 4.027 23.078 1 89.81 200 LEU B C 1
ATOM 7869 O O . LEU B 1 200 ? 0.509 3.514 22.344 1 89.81 200 LEU B O 1
ATOM 7873 N N . GLU B 1 201 ? 1.816 3.342 24.031 1 80.38 201 GLU B N 1
ATOM 7874 C CA . GLU B 1 201 ? 1.437 1.975 24.375 1 80.38 201 GLU B CA 1
ATOM 7875 C C . GLU B 1 201 ? 0.159 1.951 25.203 1 80.38 201 GLU B C 1
ATOM 7877 O O . GLU B 1 201 ? -0.512 0.92 25.297 1 80.38 201 GLU B O 1
ATOM 7882 N N . ASP B 1 202 ? -0.216 3.137 25.719 1 82.06 202 ASP B N 1
ATOM 7883 C CA . ASP B 1 202 ? -1.414 3.232 26.547 1 82.06 202 ASP B CA 1
ATOM 7884 C C . ASP B 1 202 ? -2.58 3.826 25.75 1 82.06 202 ASP B C 1
ATOM 7886 O O . ASP B 1 202 ? -2.471 4.055 24.547 1 82.06 202 ASP B O 1
ATOM 7890 N N . GLN B 1 203 ? -3.674 3.955 26.516 1 84.31 203 GLN B N 1
ATOM 7891 C CA . GLN B 1 203 ? -4.84 4.566 25.891 1 84.31 203 GLN B CA 1
ATOM 7892 C C . GLN B 1 203 ? -4.559 6.016 25.5 1 84.31 203 GLN B C 1
ATOM 7894 O O . GLN B 1 203 ? -3.805 6.711 26.188 1 84.31 203 GLN B O 1
ATOM 7899 N N . SER B 1 204 ? -5.121 6.43 24.484 1 87.56 204 SER B N 1
ATOM 7900 C CA . SER B 1 204 ? -4.895 7.773 23.969 1 87.56 204 SER B CA 1
ATOM 7901 C C . SER B 1 204 ? -5.711 8.812 24.734 1 87.56 204 SER B C 1
ATOM 7903 O O . SER B 1 204 ? -6.594 9.453 24.156 1 87.56 204 SER B O 1
ATOM 7905 N N . THR B 1 205 ? -5.398 8.984 26 1 90.25 205 THR B N 1
ATOM 7906 C CA . THR B 1 205 ? -6.023 10.023 26.812 1 90.25 205 THR B CA 1
ATOM 7907 C C . THR B 1 205 ? -5.164 11.281 26.844 1 90.25 205 THR B C 1
ATOM 7909 O O . THR B 1 205 ? -3.971 11.234 26.547 1 90.25 205 THR B O 1
ATOM 7912 N N . GLY B 1 206 ? -5.836 12.422 27.141 1 93.94 206 GLY B N 1
ATOM 7913 C CA . GLY B 1 206 ? -5.09 13.664 27.25 1 93.94 206 GLY B CA 1
ATOM 7914 C C . GLY B 1 206 ? -3.92 13.578 28.219 1 93.94 206 GLY B C 1
ATOM 7915 O O . GLY B 1 206 ? -2.84 14.102 27.938 1 93.94 206 GLY B O 1
ATOM 7916 N N . GLU B 1 207 ? -4.125 12.883 29.234 1 94.69 207 GLU B N 1
ATOM 7917 C CA . GLU B 1 207 ? -3.094 12.727 30.266 1 94.69 207 GLU B CA 1
ATOM 7918 C C . GLU B 1 207 ? -1.904 11.93 29.719 1 94.69 207 GLU B C 1
ATOM 7920 O O . GLU B 1 207 ? -0.753 12.344 29.891 1 94.69 207 GLU B O 1
ATOM 7925 N N . ASN B 1 208 ? -2.197 10.781 29.109 1 94 208 ASN B N 1
ATOM 7926 C CA . ASN B 1 208 ? -1.133 9.914 28.609 1 94 208 ASN B CA 1
ATOM 7927 C C . ASN B 1 208 ? -0.347 10.578 27.484 1 94 208 ASN B C 1
ATOM 7929 O O . ASN B 1 208 ? 0.87 10.406 27.391 1 94 208 ASN B O 1
ATOM 7933 N N . ILE B 1 209 ? -1.004 11.289 26.641 1 95.88 209 ILE B N 1
ATOM 7934 C CA . ILE B 1 209 ? -0.334 11.977 25.547 1 95.88 209 ILE B CA 1
ATOM 7935 C C . ILE B 1 209 ? 0.558 13.086 26.109 1 95.88 209 ILE B C 1
ATOM 7937 O O . ILE B 1 209 ? 1.69 13.266 25.656 1 95.88 209 ILE B O 1
ATOM 7941 N N . ALA B 1 210 ? 0.004 13.867 27.078 1 96.75 210 ALA B N 1
ATOM 7942 C CA . ALA B 1 210 ? 0.797 14.914 27.719 1 96.75 210 ALA B CA 1
ATOM 7943 C C . ALA B 1 210 ? 2.045 14.328 28.391 1 96.75 210 ALA B C 1
ATOM 7945 O O . ALA B 1 210 ? 3.133 14.898 28.281 1 96.75 210 ALA B O 1
ATOM 7946 N N . LYS B 1 211 ? 1.853 13.195 29.047 1 95.75 211 LYS B N 1
ATOM 7947 C CA . LYS B 1 211 ? 2.986 12.531 29.688 1 95.75 211 LYS B CA 1
ATOM 7948 C C . LYS B 1 211 ? 4.039 12.133 28.656 1 95.75 211 LYS B C 1
ATOM 7950 O O . LYS B 1 211 ? 5.242 12.219 28.922 1 95.75 211 LYS B O 1
ATOM 7955 N N . LEU B 1 212 ? 3.57 11.672 27.562 1 94.81 212 LEU B N 1
ATOM 7956 C CA . LEU B 1 212 ? 4.469 11.297 26.469 1 94.81 212 LEU B CA 1
ATOM 7957 C C . LEU B 1 212 ? 5.312 12.484 26.031 1 94.81 212 LEU B C 1
ATOM 7959 O O . LEU B 1 212 ? 6.523 12.359 25.859 1 94.81 212 LEU B O 1
ATOM 7963 N N . LEU B 1 213 ? 4.711 13.641 25.812 1 96.31 213 LEU B N 1
ATOM 7964 C CA . LEU B 1 213 ? 5.402 14.859 25.406 1 96.31 213 LEU B CA 1
ATOM 7965 C C . LEU B 1 213 ? 6.387 15.32 26.469 1 96.31 213 LEU B C 1
ATOM 7967 O O . LEU B 1 213 ? 7.527 15.672 26.156 1 96.31 213 LEU B O 1
ATOM 7971 N N . ILE B 1 214 ? 5.934 15.289 27.703 1 96.56 214 ILE B N 1
ATOM 7972 C CA . ILE B 1 214 ? 6.746 15.75 28.828 1 96.56 214 ILE B CA 1
ATOM 7973 C C . ILE B 1 214 ? 7.977 14.859 28.969 1 96.56 214 ILE B C 1
ATOM 7975 O O . ILE B 1 214 ? 9.094 15.352 29.141 1 96.56 214 ILE B O 1
ATOM 7979 N N . THR B 1 215 ? 7.75 13.578 28.812 1 94.88 215 THR B N 1
ATOM 7980 C CA . THR B 1 215 ? 8.852 12.633 28.938 1 94.88 215 THR B CA 1
ATOM 7981 C C . THR B 1 215 ? 9.875 12.828 27.828 1 94.88 215 THR B C 1
ATOM 7983 O O . THR B 1 215 ? 11.078 12.758 28.062 1 94.88 215 THR B O 1
ATOM 7986 N N . GLU B 1 216 ? 9.414 13.07 26.656 1 93.81 216 GLU B N 1
ATOM 7987 C CA . GLU B 1 216 ? 10.305 13.234 25.516 1 93.81 216 GLU B CA 1
ATOM 7988 C C . GLU B 1 216 ? 11.164 14.484 25.656 1 93.81 216 GLU B C 1
ATOM 7990 O O . GLU B 1 216 ? 12.352 14.477 25.328 1 93.81 216 GLU B O 1
ATOM 7995 N N . LEU B 1 217 ? 10.586 15.648 26.047 1 94.88 217 LEU B N 1
ATOM 7996 C CA . LEU B 1 217 ? 11.352 16.875 26.219 1 94.88 217 LEU B CA 1
ATOM 7997 C C . LEU B 1 217 ? 12.305 16.766 27.406 1 94.88 217 LEU B C 1
ATOM 7999 O O . LEU B 1 217 ? 13.422 17.281 27.359 1 94.88 217 LEU B O 1
ATOM 8003 N N . LYS B 1 218 ? 11.852 16.016 28.422 1 94.31 218 LYS B N 1
ATOM 8004 C CA . LYS B 1 218 ? 12.695 15.82 29.594 1 94.31 218 LYS B CA 1
ATOM 8005 C C . LYS B 1 218 ? 13.93 14.992 29.266 1 94.31 218 LYS B C 1
ATOM 8007 O O . LYS B 1 218 ? 15.016 15.227 29.797 1 94.31 218 LYS B O 1
ATOM 8012 N N . LYS B 1 219 ? 13.719 14.039 28.422 1 93.19 219 LYS B N 1
ATOM 8013 C CA . LYS B 1 219 ? 14.828 13.195 27.969 1 93.19 219 LYS B CA 1
ATOM 8014 C C . LYS B 1 219 ? 15.969 14.039 27.406 1 93.19 219 LYS B C 1
ATOM 8016 O O . LYS B 1 219 ? 17.141 13.672 27.531 1 93.19 219 LYS B O 1
ATOM 8021 N N . HIS B 1 220 ? 15.68 15.188 26.812 1 93.62 220 HIS B N 1
ATOM 8022 C CA . HIS B 1 220 ? 16.688 16.016 26.156 1 93.62 220 HIS B CA 1
ATOM 8023 C C . HIS B 1 220 ? 16.984 17.281 26.969 1 93.62 220 HIS B C 1
ATOM 8025 O O . HIS B 1 220 ? 17.672 18.172 26.5 1 93.62 220 HIS B O 1
ATOM 8031 N N . ASP B 1 221 ? 16.375 17.422 28.094 1 93.94 221 ASP B N 1
ATOM 8032 C CA . ASP B 1 221 ? 16.578 18.547 29.016 1 93.94 221 ASP B CA 1
ATOM 8033 C C . ASP B 1 221 ? 16.172 19.859 28.375 1 93.94 221 ASP B C 1
ATOM 8035 O O . ASP B 1 221 ? 16.906 20.859 28.469 1 93.94 221 ASP B O 1
ATOM 8039 N N . VAL B 1 222 ? 15.188 19.844 27.625 1 95.81 222 VAL B N 1
ATOM 8040 C CA . VAL B 1 222 ? 14.656 21.062 27.016 1 95.81 222 VAL B CA 1
ATOM 8041 C C . VAL B 1 222 ? 13.703 21.75 27.969 1 95.81 222 VAL B C 1
ATOM 8043 O O . VAL B 1 222 ? 12.75 21.141 28.453 1 95.81 222 VAL B O 1
ATOM 8046 N N . PRO B 1 223 ? 13.945 22.969 28.266 1 94.19 223 PRO B N 1
ATOM 8047 C CA . PRO B 1 223 ? 13.07 23.672 29.203 1 94.19 223 PRO B CA 1
ATOM 8048 C C . PRO B 1 223 ? 11.695 23.969 28.625 1 94.19 223 PRO B C 1
ATOM 8050 O O . PRO B 1 223 ? 11.594 24.516 27.516 1 94.19 223 PRO B O 1
ATOM 8053 N N . TRP B 1 224 ? 10.648 23.719 29.312 1 94.94 224 TRP B N 1
ATOM 8054 C CA . TRP B 1 224 ? 9.281 23.969 28.875 1 94.94 224 TRP B CA 1
ATOM 8055 C C . TRP B 1 224 ? 8.992 25.469 28.812 1 94.94 224 TRP B C 1
ATOM 8057 O O . TRP B 1 224 ? 8.078 25.891 28.109 1 94.94 224 TRP B O 1
ATOM 8067 N N . GLN B 1 225 ? 9.75 26.281 29.516 1 93.31 225 GLN B N 1
ATOM 8068 C CA . GLN B 1 225 ? 9.539 27.719 29.562 1 93.31 225 GLN B CA 1
ATOM 8069 C C . GLN B 1 225 ? 9.734 28.344 28.188 1 93.31 225 GLN B C 1
ATOM 8071 O O . GLN B 1 225 ? 9.195 29.422 27.906 1 93.31 225 GLN B O 1
ATOM 8076 N N . ASN B 1 226 ? 10.484 27.625 27.359 1 95.81 226 ASN B N 1
ATOM 8077 C CA . ASN B 1 226 ? 10.742 28.156 26.031 1 95.81 226 ASN B CA 1
ATOM 8078 C C . ASN B 1 226 ? 9.672 27.703 25.031 1 95.81 226 ASN B C 1
ATOM 8080 O O . ASN B 1 226 ? 9.68 28.141 23.875 1 95.81 226 ASN B O 1
ATOM 8084 N N . CYS B 1 227 ? 8.766 26.812 25.469 1 97.38 227 CYS B N 1
ATOM 8085 C CA . CYS B 1 227 ? 7.715 26.328 24.578 1 97.38 227 CYS B CA 1
ATOM 8086 C C . CYS B 1 227 ? 6.562 27.328 24.5 1 97.38 227 CYS B C 1
ATOM 8088 O O . CYS B 1 227 ? 5.859 27.547 25.5 1 97.38 227 CYS B O 1
ATOM 8090 N N . THR B 1 228 ? 6.301 27.797 23.375 1 97.06 228 THR B N 1
ATOM 8091 C CA . THR B 1 228 ? 5.352 28.906 23.219 1 97.06 228 THR B CA 1
ATOM 8092 C C . THR B 1 228 ? 3.945 28.359 22.969 1 97.06 228 THR B C 1
ATOM 8094 O O . THR B 1 228 ? 2.961 28.969 23.406 1 97.06 228 THR B O 1
ATOM 8097 N N . ALA B 1 229 ? 3.936 27.281 22.203 1 97.75 229 ALA B N 1
ATOM 8098 C CA . ALA B 1 229 ? 2.604 26.875 21.766 1 97.75 229 ALA B CA 1
ATOM 8099 C C . ALA B 1 229 ? 2.547 25.359 21.531 1 97.75 229 ALA B C 1
ATOM 8101 O O . ALA B 1 229 ? 3.582 24.719 21.359 1 97.75 229 ALA B O 1
ATOM 8102 N N . LEU B 1 230 ? 1.291 24.828 21.578 1 96.88 230 LEU B N 1
ATOM 8103 C CA . LEU B 1 230 ? 0.984 23.453 21.203 1 96.88 230 LEU B CA 1
ATOM 8104 C C . LEU B 1 230 ? 0.081 23.406 19.969 1 96.88 230 LEU B C 1
ATOM 8106 O O . LEU B 1 230 ? -1.027 23.953 20 1 96.88 230 LEU B O 1
ATOM 8110 N N . GLY B 1 231 ? 0.658 22.859 18.906 1 95.38 231 GLY B N 1
ATOM 8111 C CA . GLY B 1 231 ? -0.155 22.578 17.734 1 95.38 231 GLY B CA 1
ATOM 8112 C C . GLY B 1 231 ? -0.807 21.203 17.781 1 95.38 231 GLY B C 1
ATOM 8113 O O . GLY B 1 231 ? -0.142 20.203 18.047 1 95.38 231 GLY B O 1
ATOM 8114 N N . SER B 1 232 ? -2.125 21.125 17.562 1 94.62 232 SER B N 1
ATOM 8115 C CA . SER B 1 232 ? -2.865 19.859 17.562 1 94.62 232 SER B CA 1
ATOM 8116 C C . SER B 1 232 ? -4.168 19.984 16.781 1 94.62 232 SER B C 1
ATOM 8118 O O . SER B 1 232 ? -4.543 21.094 16.359 1 94.62 232 SER B O 1
ATOM 8120 N N . ASP B 1 233 ? -4.738 18.891 16.562 1 91 233 ASP B N 1
ATOM 8121 C CA . ASP B 1 233 ? -6.078 18.953 15.984 1 91 233 ASP B CA 1
ATOM 8122 C C . ASP B 1 233 ? -7.094 19.453 17 1 91 233 ASP B C 1
ATOM 8124 O O . ASP B 1 233 ? -6.719 19.922 18.078 1 91 233 ASP B O 1
ATOM 8128 N N . ASN B 1 234 ? -8.375 19.516 16.703 1 91.75 234 ASN B N 1
ATOM 8129 C CA . ASN B 1 234 ? -9.383 20.156 17.531 1 91.75 234 ASN B CA 1
ATOM 8130 C C . ASN B 1 234 ? -10.109 19.141 18.406 1 91.75 234 ASN B C 1
ATOM 8132 O O . ASN B 1 234 ? -11.125 19.469 19.031 1 91.75 234 ASN B O 1
ATOM 8136 N N . ALA B 1 235 ? -9.609 17.906 18.531 1 90 235 ALA B N 1
ATOM 8137 C CA . ALA B 1 235 ? -10.258 16.875 19.344 1 90 235 ALA B CA 1
ATOM 8138 C C . ALA B 1 235 ? -10.258 17.25 20.812 1 90 235 ALA B C 1
ATOM 8140 O O . ALA B 1 235 ? -9.328 17.906 21.297 1 90 235 ALA B O 1
ATOM 8141 N N . SER B 1 236 ? -11.266 16.812 21.516 1 90.81 236 SER B N 1
ATOM 8142 C CA . SER B 1 236 ? -11.406 17.125 22.938 1 90.81 236 SER B CA 1
ATOM 8143 C C . SER B 1 236 ? -10.25 16.578 23.75 1 90.81 236 SER B C 1
ATOM 8145 O O . SER B 1 236 ? -9.828 17.172 24.734 1 90.81 236 SER B O 1
ATOM 8147 N N . VAL B 1 237 ? -9.703 15.484 23.297 1 91.44 237 VAL B N 1
ATOM 8148 C CA . VAL B 1 237 ? -8.586 14.859 23.984 1 91.44 237 VAL B CA 1
ATOM 8149 C C . VAL B 1 237 ? -7.371 15.781 23.953 1 91.44 237 VAL B C 1
ATOM 8151 O O . VAL B 1 237 ? -6.551 15.773 24.875 1 91.44 237 VAL B O 1
ATOM 8154 N N . MET B 1 238 ? -7.293 16.625 22.938 1 93.5 238 MET B N 1
ATOM 8155 C CA . MET B 1 238 ? -6.133 17.484 22.734 1 93.5 238 MET B CA 1
ATOM 8156 C C . MET B 1 238 ? -6.367 18.875 23.344 1 93.5 238 MET B C 1
ATOM 8158 O O . MET B 1 238 ? -5.559 19.344 24.141 1 93.5 238 MET B O 1
ATOM 8162 N N . VAL B 1 239 ? -7.582 19.469 23.016 1 91.25 239 VAL B N 1
ATOM 8163 C CA . VAL B 1 239 ? -7.773 20.875 23.344 1 91.25 239 VAL B CA 1
ATOM 8164 C C . VAL B 1 239 ? -8.805 21.016 24.469 1 91.25 239 VAL B C 1
ATOM 8166 O O . VAL B 1 239 ? -9.055 22.109 24.953 1 91.25 239 VAL B O 1
ATOM 8169 N N . GLY B 1 240 ? -9.305 19.969 24.969 1 88.56 240 GLY B N 1
ATOM 8170 C CA . GLY B 1 240 ? -10.312 20.047 26.016 1 88.56 240 GLY B CA 1
ATOM 8171 C C . GLY B 1 240 ? -9.859 20.797 27.234 1 88.56 240 GLY B C 1
ATOM 8172 O O . GLY B 1 240 ? -8.695 20.703 27.641 1 88.56 240 GLY B O 1
ATOM 8173 N N . ARG B 1 241 ? -10.734 21.516 27.875 1 86.69 241 ARG B N 1
ATOM 8174 C CA . ARG B 1 241 ? -10.414 22.438 28.969 1 86.69 241 ARG B CA 1
ATOM 8175 C C . ARG B 1 241 ? -10.141 21.656 30.266 1 86.69 241 ARG B C 1
ATOM 8177 O O . ARG B 1 241 ? -9.367 22.109 31.109 1 86.69 241 ARG B O 1
ATOM 8184 N N . LEU B 1 242 ? -10.688 20.5 30.312 1 87.94 242 LEU B N 1
ATOM 8185 C CA . LEU B 1 242 ? -10.578 19.797 31.578 1 87.94 242 LEU B CA 1
ATOM 8186 C C . LEU B 1 242 ? -9.492 18.719 31.516 1 87.94 242 LEU B C 1
ATOM 8188 O O . LEU B 1 242 ? -8.586 18.703 32.344 1 87.94 242 LEU B O 1
ATOM 8192 N N . LYS B 1 243 ? -9.555 17.922 30.469 1 91.06 243 LYS B N 1
ATOM 8193 C CA . LYS B 1 243 ? -8.656 16.766 30.438 1 91.06 243 LYS B CA 1
ATOM 8194 C C . LYS B 1 243 ? -7.891 16.719 29.109 1 91.06 243 LYS B C 1
ATOM 8196 O O . LYS B 1 243 ? -7.441 15.648 28.688 1 91.06 243 LYS B O 1
ATOM 8201 N N . GLY B 1 244 ? -7.828 17.875 28.5 1 93.69 244 GLY B N 1
ATOM 8202 C CA . GLY B 1 244 ? -7.086 17.891 27.25 1 93.69 244 GLY B CA 1
ATOM 8203 C C . GLY B 1 244 ? -5.586 17.922 27.438 1 93.69 244 GLY B C 1
ATOM 8204 O O . GLY B 1 244 ? -5.102 18.25 28.531 1 93.69 244 GLY B O 1
ATOM 8205 N N . VAL B 1 245 ? -4.855 17.531 26.453 1 96.5 245 VAL B N 1
ATOM 8206 C CA . VAL B 1 245 ? -3.396 17.562 26.484 1 96.5 245 VAL B CA 1
ATOM 8207 C C . VAL B 1 245 ? -2.922 18.969 26.859 1 96.5 245 VAL B C 1
ATOM 8209 O O . VAL B 1 245 ? -2.002 19.125 27.672 1 96.5 245 VAL B O 1
ATOM 8212 N N . GLY B 1 246 ? -3.57 20.047 26.281 1 94.62 246 GLY B N 1
ATOM 8213 C CA . GLY B 1 246 ? -3.229 21.422 26.578 1 94.62 246 GLY B CA 1
ATOM 8214 C C . GLY B 1 246 ? -3.314 21.75 28.047 1 94.62 246 GLY B C 1
ATOM 8215 O O . GLY B 1 246 ? -2.455 22.453 28.578 1 94.62 246 GLY B O 1
ATOM 8216 N N . THR B 1 247 ? -4.25 21.219 28.703 1 94.44 247 THR B N 1
ATOM 8217 C CA . THR B 1 247 ? -4.465 21.5 30.125 1 94.44 247 THR B CA 1
ATOM 8218 C C . THR B 1 247 ? -3.348 20.891 30.969 1 94.44 247 THR B C 1
ATOM 8220 O O . THR B 1 247 ? -2.852 21.516 31.891 1 94.44 247 THR B O 1
ATOM 8223 N N . TYR B 1 248 ? -2.982 19.703 30.641 1 96.12 248 TYR B N 1
ATOM 8224 C CA . TYR B 1 248 ? -1.918 19.031 31.391 1 96.12 248 TYR B CA 1
ATOM 8225 C C . TYR B 1 248 ? -0.577 19.719 31.156 1 96.12 248 TYR B C 1
ATOM 8227 O O . TYR B 1 248 ? 0.252 19.797 32.062 1 96.12 248 TYR B O 1
ATOM 8235 N N . LEU B 1 249 ? -0.36 20.234 29.984 1 96.31 249 LEU B N 1
ATOM 8236 C CA . LEU B 1 249 ? 0.905 20.891 29.672 1 96.31 249 LEU B CA 1
ATOM 8237 C C . LEU B 1 249 ? 1.004 22.25 30.359 1 96.31 249 LEU B C 1
ATOM 8239 O O . LEU B 1 249 ? 2.104 22.766 30.578 1 96.31 249 LEU B O 1
ATOM 8243 N N . LYS B 1 250 ? -0.15 22.891 30.641 1 95.25 250 LYS B N 1
ATOM 8244 C CA . LYS B 1 250 ? -0.167 24.172 31.344 1 95.25 250 LYS B CA 1
ATOM 8245 C C . LYS B 1 250 ? 0.426 24.047 32.75 1 95.25 250 LYS B C 1
ATOM 8247 O O . LYS B 1 250 ? 0.858 25.047 33.344 1 95.25 250 LYS B O 1
ATOM 8252 N N . GLU B 1 251 ? 0.481 22.828 33.188 1 93.25 251 GLU B N 1
ATOM 8253 C CA . GLU B 1 251 ? 1.151 22.594 34.469 1 93.25 251 GLU B CA 1
ATOM 8254 C C . GLU B 1 251 ? 2.658 22.812 34.344 1 93.25 251 GLU B C 1
ATOM 8256 O O . GLU B 1 251 ? 3.311 23.219 35.312 1 93.25 251 GLU B O 1
ATOM 8261 N N . CYS B 1 252 ? 3.225 22.5 33.188 1 93.75 252 CYS B N 1
ATOM 8262 C CA . CYS B 1 252 ? 4.648 22.688 32.938 1 93.75 252 CYS B CA 1
ATOM 8263 C C . CYS B 1 252 ? 4.93 24.109 32.438 1 93.75 252 CYS B C 1
ATOM 8265 O O . CYS B 1 252 ? 5.941 24.703 32.812 1 93.75 252 CYS B O 1
ATOM 8267 N N . GLN B 1 253 ? 4.023 24.625 31.656 1 95.25 253 GLN B N 1
ATOM 8268 C CA . GLN B 1 253 ? 4.098 25.953 31.078 1 95.25 253 GLN B CA 1
ATOM 8269 C C . GLN B 1 253 ? 2.727 26.625 31.062 1 95.25 253 GLN B C 1
ATOM 8271 O O . GLN B 1 253 ? 1.998 26.547 30.062 1 95.25 253 GLN B O 1
ATOM 8276 N N . PRO B 1 254 ? 2.467 27.359 32.031 1 94.75 254 PRO B N 1
ATOM 8277 C CA . PRO B 1 254 ? 1.129 27.922 32.219 1 94.75 254 PRO B CA 1
ATOM 8278 C C . PRO B 1 254 ? 0.716 28.844 31.062 1 94.75 254 PRO B C 1
ATOM 8280 O O . PRO B 1 254 ? -0.476 28.984 30.766 1 94.75 254 PRO B O 1
ATOM 8283 N N . GLU B 1 255 ? 1.693 29.453 30.375 1 95.62 255 GLU B N 1
ATOM 8284 C CA . GLU B 1 255 ? 1.363 30.453 29.359 1 95.62 255 GLU B CA 1
ATOM 8285 C C . GLU B 1 255 ? 1.322 29.812 27.969 1 95.62 255 GLU B C 1
ATOM 8287 O O . GLU B 1 255 ? 1.21 30.516 26.953 1 95.62 255 GLU B O 1
ATOM 8292 N N . ILE B 1 256 ? 1.391 28.469 27.922 1 96.38 256 ILE B N 1
ATOM 8293 C CA . ILE B 1 256 ? 1.447 27.797 26.625 1 96.38 256 ILE B CA 1
ATOM 8294 C C . ILE B 1 256 ? 0.196 28.125 25.812 1 96.38 256 ILE B C 1
ATOM 8296 O O . ILE B 1 256 ? -0.91 28.172 26.359 1 96.38 256 ILE B O 1
ATOM 8300 N N . ILE B 1 257 ? 0.373 28.438 24.594 1 96.25 257 ILE B N 1
ATOM 8301 C CA . ILE B 1 257 ? -0.722 28.828 23.703 1 96.25 257 ILE B CA 1
ATOM 8302 C C . ILE B 1 257 ? -1.305 27.594 23.031 1 96.25 257 ILE B C 1
ATOM 8304 O O . ILE B 1 257 ? -0.575 26.812 22.406 1 96.25 257 ILE B O 1
ATOM 8308 N N . VAL B 1 258 ? -2.631 27.375 23.141 1 94.06 258 VAL B N 1
ATOM 8309 C CA . VAL B 1 258 ? -3.334 26.266 22.516 1 94.06 258 VAL B CA 1
ATOM 8310 C C . VAL B 1 258 ? -4.426 26.797 21.594 1 94.06 258 VAL B C 1
ATOM 8312 O O . VAL B 1 258 ? -5.516 27.156 22.047 1 94.06 258 VAL B O 1
ATOM 8315 N N . LEU B 1 259 ? -4.203 26.812 20.328 1 88.38 259 LEU B N 1
ATOM 8316 C CA . LEU B 1 259 ? -5.125 27.406 19.375 1 88.38 259 LEU B CA 1
ATOM 8317 C C . LEU B 1 259 ? -5.934 26.344 18.656 1 88.38 259 LEU B C 1
ATOM 8319 O O . LEU B 1 259 ? -6.988 26.625 18.094 1 88.38 259 LEU B O 1
ATOM 8323 N N . GLY B 1 260 ? -5.496 25.078 18.703 1 91.19 260 GLY B N 1
ATOM 8324 C CA . GLY B 1 260 ? -6.094 24.078 17.828 1 91.19 260 GLY B CA 1
ATOM 8325 C C . GLY B 1 260 ? -5.691 24.234 16.375 1 91.19 260 GLY B C 1
ATOM 8326 O O . GLY B 1 260 ? -4.754 24.969 16.062 1 91.19 260 GLY B O 1
ATOM 8327 N N . CYS B 1 261 ? -6.41 23.531 15.445 1 94.12 261 CYS B N 1
ATOM 8328 C CA . CYS B 1 261 ? -6.039 23.594 14.031 1 94.12 261 CYS B CA 1
ATOM 8329 C C . CYS B 1 261 ? -7.148 24.234 13.203 1 94.12 261 CYS B C 1
ATOM 8331 O O . CYS B 1 261 ? -8.156 23.578 12.906 1 94.12 261 CYS B O 1
ATOM 8333 N N . PRO B 1 262 ? -6.914 25.453 12.773 1 94.25 262 PRO B N 1
ATOM 8334 C CA . PRO B 1 262 ? -7.91 26.125 11.945 1 94.25 262 PRO B CA 1
ATOM 8335 C C . PRO B 1 262 ? -8.188 25.406 10.633 1 94.25 262 PRO B C 1
ATOM 8337 O O . PRO B 1 262 ? -9.297 25.484 10.102 1 94.25 262 PRO B O 1
ATOM 8340 N N . ASN B 1 263 ? -7.203 24.734 10.086 1 92.69 263 ASN B N 1
ATOM 8341 C CA . ASN B 1 263 ? -7.41 23.984 8.844 1 92.69 263 ASN B CA 1
ATOM 8342 C C . ASN B 1 263 ? -8.484 22.922 9.008 1 92.69 263 ASN B C 1
ATOM 8344 O O . ASN B 1 263 ? -9.352 22.766 8.141 1 92.69 263 ASN B O 1
ATOM 8348 N N . HIS B 1 264 ? -8.414 22.172 10.109 1 91.69 264 HIS B N 1
ATOM 8349 C CA . HIS B 1 264 ? -9.453 21.203 10.398 1 91.69 264 HIS B CA 1
ATOM 8350 C C . HIS B 1 264 ? -10.797 21.875 10.625 1 91.69 264 HIS B C 1
ATOM 8352 O O . HIS B 1 264 ? -11.844 21.312 10.281 1 91.69 264 HIS B O 1
ATOM 8358 N N . ARG B 1 265 ? -10.836 23.031 11.234 1 94.31 265 ARG B N 1
ATOM 8359 C CA . ARG B 1 265 ? -12.07 23.766 11.477 1 94.31 265 ARG B CA 1
ATOM 8360 C C . ARG B 1 265 ? -12.719 24.188 10.156 1 94.31 265 ARG B C 1
ATOM 8362 O O . ARG B 1 265 ? -13.945 24.219 10.047 1 94.31 265 ARG B O 1
ATOM 8369 N N . ILE B 1 266 ? -11.875 24.562 9.203 1 94.88 266 ILE B N 1
ATOM 8370 C CA . ILE B 1 266 ? -12.414 24.938 7.898 1 94.88 266 ILE B CA 1
ATOM 8371 C C . ILE B 1 266 ? -13.102 23.719 7.266 1 94.88 266 ILE B C 1
ATOM 8373 O O . ILE B 1 266 ? -14.195 23.844 6.703 1 94.88 266 ILE B O 1
ATOM 8377 N N . ASP B 1 267 ? -12.453 22.594 7.371 1 92.38 267 ASP B N 1
ATOM 8378 C CA . ASP B 1 267 ? -13.039 21.359 6.863 1 92.38 267 ASP B CA 1
ATOM 8379 C C . ASP B 1 267 ? -14.375 21.078 7.543 1 92.38 267 ASP B C 1
ATOM 8381 O O . ASP B 1 267 ? -15.352 20.719 6.879 1 92.38 267 ASP B O 1
ATOM 8385 N N . LEU B 1 268 ? -14.445 21.25 8.797 1 91.69 268 LEU B N 1
ATOM 8386 C CA . LEU B 1 268 ? -15.656 20.984 9.57 1 91.69 268 LEU B CA 1
ATOM 8387 C C . LEU B 1 268 ? -16.734 22 9.234 1 91.69 268 LEU B C 1
ATOM 8389 O O . LEU B 1 268 ? -17.922 21.688 9.258 1 91.69 268 LEU B O 1
ATOM 8393 N N . ALA B 1 269 ? -16.328 23.234 9.023 1 95 269 ALA B N 1
ATOM 8394 C CA . ALA B 1 269 ? -17.297 24.25 8.617 1 95 269 ALA B CA 1
ATOM 8395 C C . ALA B 1 269 ? -17.984 23.875 7.305 1 95 269 ALA B C 1
ATOM 8397 O O . ALA B 1 269 ? -19.203 24.016 7.168 1 95 269 ALA B O 1
ATOM 8398 N N . ALA B 1 270 ? -17.156 23.406 6.395 1 93.12 270 ALA B N 1
ATOM 8399 C CA . ALA B 1 270 ? -17.719 22.953 5.117 1 93.12 270 ALA B CA 1
ATOM 8400 C C . ALA B 1 270 ? -18.656 21.781 5.312 1 93.12 270 ALA B C 1
ATOM 8402 O O . ALA B 1 270 ? -19.703 21.688 4.66 1 93.12 270 ALA B O 1
ATOM 8403 N N . LYS B 1 271 ? -18.297 20.891 6.145 1 90.94 271 LYS B N 1
ATOM 8404 C CA . LYS B 1 271 ? -19.156 19.75 6.445 1 90.94 271 LYS B CA 1
ATOM 8405 C C . LYS B 1 271 ? -20.469 20.188 7.094 1 90.94 271 LYS B C 1
ATOM 8407 O O . LYS B 1 271 ? -21.531 19.672 6.762 1 90.94 271 LYS B O 1
ATOM 8412 N N . ALA B 1 272 ? -20.344 21.094 8.055 1 93.44 272 ALA B N 1
ATOM 8413 C CA . ALA B 1 272 ? -21.547 21.641 8.703 1 93.44 272 ALA B CA 1
ATOM 8414 C C . ALA B 1 272 ? -22.469 22.281 7.684 1 93.44 272 ALA B C 1
ATOM 8416 O O . ALA B 1 272 ? -23.688 22.109 7.754 1 93.44 272 ALA B O 1
ATOM 8417 N N . ALA B 1 273 ? -21.922 23.016 6.801 1 94.69 273 ALA B N 1
ATOM 8418 C CA . ALA B 1 273 ? -22.719 23.641 5.746 1 94.69 273 ALA B CA 1
ATOM 8419 C C . ALA B 1 273 ? -23.438 22.594 4.906 1 94.69 273 ALA B C 1
ATOM 8421 O O . ALA B 1 273 ? -24.609 22.75 4.59 1 94.69 273 ALA B O 1
ATOM 8422 N N . SER B 1 274 ? -22.766 21.531 4.578 1 91 274 SER B N 1
ATOM 8423 C CA . SER B 1 274 ? -23.281 20.516 3.686 1 91 274 SER B CA 1
ATOM 8424 C C . SER B 1 274 ? -24.438 19.734 4.336 1 91 274 SER B C 1
ATOM 8426 O O . SER B 1 274 ? -25.219 19.094 3.646 1 91 274 SER B O 1
ATOM 8428 N N . SER B 1 275 ? -24.516 19.781 5.645 1 91.5 275 SER B N 1
ATOM 8429 C CA . SER B 1 275 ? -25.609 19.125 6.344 1 91.5 275 SER B CA 1
ATOM 8430 C C . SER B 1 275 ? -26.953 19.734 5.984 1 91.5 275 SER B C 1
ATOM 8432 O O . SER B 1 275 ? -28 19.125 6.211 1 91.5 275 SER B O 1
ATOM 8434 N N . ALA B 1 276 ? -26.969 20.984 5.414 1 93.5 276 ALA B N 1
ATOM 8435 C CA . ALA B 1 276 ? -28.188 21.641 4.961 1 93.5 276 ALA B CA 1
ATOM 8436 C C . ALA B 1 276 ? -28.766 20.953 3.729 1 93.5 276 ALA B C 1
ATOM 8438 O O . ALA B 1 276 ? -29.938 21.109 3.412 1 93.5 276 ALA B O 1
ATOM 8439 N N . ILE B 1 277 ? -27.984 20.219 3.025 1 93.38 277 ILE B N 1
ATOM 8440 C CA . ILE B 1 277 ? -28.406 19.531 1.809 1 93.38 277 ILE B CA 1
ATOM 8441 C C . ILE B 1 277 ? -29.156 18.25 2.172 1 93.38 277 ILE B C 1
ATOM 8443 O O . ILE B 1 277 ? -28.641 17.422 2.934 1 93.38 277 ILE B O 1
ATOM 8447 N N . PRO B 1 278 ? -30.328 18.062 1.664 1 90.06 278 PRO B N 1
ATOM 8448 C CA . PRO B 1 278 ? -31.203 16.969 2.072 1 90.06 278 PRO B CA 1
ATOM 8449 C C . PRO B 1 278 ? -30.719 15.602 1.58 1 90.06 278 PRO B C 1
ATOM 8451 O O . PRO B 1 278 ? -31.266 14.57 1.96 1 90.06 278 PRO B O 1
ATOM 8454 N N . PHE B 1 279 ? -29.781 15.547 0.746 1 88.44 279 PHE B N 1
ATOM 8455 C CA . PHE B 1 279 ? -29.203 14.281 0.31 1 88.44 279 PHE B CA 1
ATOM 8456 C C . PHE B 1 279 ? -27.688 14.344 0.366 1 88.44 279 PHE B C 1
ATOM 8458 O O . PHE B 1 279 ? -27.094 15.422 0.459 1 88.44 279 PHE B O 1
ATOM 8465 N N . SER B 1 280 ? -27.047 13.164 0.447 1 87.44 280 SER B N 1
ATOM 8466 C CA . SER B 1 280 ? -25.594 13.094 0.602 1 87.44 280 SER B CA 1
ATOM 8467 C C . SER B 1 280 ? -24.906 12.93 -0.747 1 87.44 280 SER B C 1
ATOM 8469 O O . SER B 1 280 ? -24.859 11.828 -1.298 1 87.44 280 SER B O 1
ATOM 8471 N N . ILE B 1 281 ? -24.328 13.945 -1.177 1 87.19 281 ILE B N 1
ATOM 8472 C CA . ILE B 1 281 ? -23.578 13.906 -2.432 1 87.19 281 ILE B CA 1
ATOM 8473 C C . ILE B 1 281 ? -22.328 13.047 -2.262 1 87.19 281 ILE B C 1
ATOM 8475 O O . ILE B 1 281 ? -21.891 12.375 -3.203 1 87.19 281 ILE B O 1
ATOM 8479 N N . ASP B 1 282 ? -21.797 13.07 -1.08 1 86.94 282 ASP B N 1
ATOM 8480 C CA . ASP B 1 282 ? -20.625 12.258 -0.779 1 86.94 282 ASP B CA 1
ATOM 8481 C C . ASP B 1 282 ? -20.922 10.773 -0.964 1 86.94 282 ASP B C 1
ATOM 8483 O O . ASP B 1 282 ? -20.109 10.039 -1.538 1 86.94 282 ASP B O 1
ATOM 8487 N N . SER B 1 283 ? -22.047 10.438 -0.519 1 87.62 283 SER B N 1
ATOM 8488 C CA . SER B 1 283 ? -22.453 9.039 -0.643 1 87.62 283 SER B CA 1
ATOM 8489 C C . SER B 1 283 ? -22.625 8.641 -2.104 1 87.62 283 SER B C 1
ATOM 8491 O O . SER B 1 283 ? -22.328 7.512 -2.488 1 87.62 283 SER B O 1
ATOM 8493 N N . LEU B 1 284 ? -23.188 9.539 -2.865 1 91.19 284 LEU B N 1
ATOM 8494 C CA . LEU B 1 284 ? -23.359 9.281 -4.289 1 91.19 284 LEU B CA 1
ATOM 8495 C C . LEU B 1 284 ? -22.016 9.07 -4.973 1 91.19 284 LEU B C 1
ATOM 8497 O O . LEU B 1 284 ? -21.844 8.141 -5.766 1 91.19 284 LEU B O 1
ATOM 8501 N N . LEU B 1 285 ? -21.062 9.898 -4.652 1 91.38 285 LEU B N 1
ATOM 8502 C CA . LEU B 1 285 ? -19.734 9.805 -5.234 1 91.38 285 LEU B CA 1
ATOM 8503 C C . LEU B 1 285 ? -19.062 8.492 -4.84 1 91.38 285 LEU B C 1
ATOM 8505 O O . LEU B 1 285 ? -18.406 7.855 -5.668 1 91.38 285 LEU B O 1
ATOM 8509 N N . ILE B 1 286 ? -19.203 8.133 -3.6 1 90 286 ILE B N 1
ATOM 8510 C CA . ILE B 1 286 ? -18.625 6.902 -3.092 1 90 286 ILE B CA 1
ATOM 8511 C C . ILE B 1 286 ? -19.25 5.703 -3.785 1 90 286 ILE B C 1
ATOM 8513 O O . ILE B 1 286 ? -18.562 4.77 -4.195 1 90 286 ILE B O 1
ATOM 8517 N N . ASP B 1 287 ? -20.578 5.758 -3.982 1 91.81 287 ASP B N 1
ATOM 8518 C CA . ASP B 1 287 ? -21.297 4.672 -4.637 1 91.81 287 ASP B CA 1
ATOM 8519 C C . ASP B 1 287 ? -20.844 4.492 -6.078 1 91.81 287 ASP B C 1
ATOM 8521 O O . ASP B 1 287 ? -20.609 3.367 -6.527 1 91.81 287 ASP B O 1
ATOM 8525 N N . VAL B 1 288 ? -20.734 5.543 -6.719 1 92.69 288 VAL B N 1
ATOM 8526 C CA . VAL B 1 288 ? -20.344 5.488 -8.125 1 92.69 288 VAL B CA 1
ATOM 8527 C C . VAL B 1 288 ? -18.922 4.934 -8.234 1 92.69 288 VAL B C 1
ATOM 8529 O O . VAL B 1 288 ? -18.641 4.105 -9.109 1 92.69 288 VAL B O 1
ATOM 8532 N N . PHE B 1 289 ? -18.031 5.316 -7.398 1 91.44 289 PHE B N 1
ATOM 8533 C CA . PHE B 1 289 ? -16.641 4.895 -7.453 1 91.44 289 PHE B CA 1
ATOM 8534 C C . PHE B 1 289 ? -16.516 3.393 -7.242 1 91.44 289 PHE B C 1
ATOM 8536 O O . PHE B 1 289 ? -15.867 2.699 -8.031 1 91.44 289 PHE B O 1
ATOM 8543 N N . TYR B 1 290 ? -17.234 3.004 -6.254 1 88.44 290 TYR B N 1
ATOM 8544 C CA . TYR B 1 290 ? -17.078 1.594 -5.918 1 88.44 290 TYR B CA 1
ATOM 8545 C C . TYR B 1 290 ? -17.812 0.711 -6.922 1 88.44 290 TYR B C 1
ATOM 8547 O O . TYR B 1 290 ? -17.391 -0.414 -7.195 1 88.44 290 TYR B O 1
ATOM 8555 N N . TYR B 1 291 ? -18.922 1.187 -7.484 1 90.44 291 TYR B N 1
ATOM 8556 C CA . TYR B 1 291 ? -19.594 0.439 -8.539 1 90.44 291 TYR B CA 1
ATOM 8557 C C . TYR B 1 291 ? -18.672 0.211 -9.727 1 90.44 291 TYR B C 1
ATOM 8559 O O . TYR B 1 291 ? -18.641 -0.884 -10.297 1 90.44 291 TYR B O 1
ATOM 8567 N N . LEU B 1 292 ? -17.938 1.222 -10.039 1 88.12 292 LEU B N 1
ATOM 8568 C CA . LEU B 1 292 ? -17.062 1.156 -11.195 1 88.12 292 LEU B CA 1
ATOM 8569 C C . LEU B 1 292 ? -15.773 0.397 -10.852 1 88.12 292 LEU B C 1
ATOM 8571 O O . LEU B 1 292 ? -15.234 -0.322 -11.695 1 88.12 292 LEU B O 1
ATOM 8575 N N . GLU B 1 293 ? -15.289 0.598 -9.641 1 86.12 293 GLU B N 1
ATOM 8576 C CA . GLU B 1 293 ? -14.031 -0.014 -9.219 1 86.12 293 GLU B CA 1
ATOM 8577 C C . GLU B 1 293 ? -14.156 -1.534 -9.156 1 86.12 293 GLU B C 1
ATOM 8579 O O . GLU B 1 293 ? -13.172 -2.25 -9.359 1 86.12 293 GLU B O 1
ATOM 8584 N N . ALA B 1 294 ? -15.352 -2.027 -9.016 1 80.44 294 ALA B N 1
ATOM 8585 C CA . ALA B 1 294 ? -15.594 -3.455 -8.836 1 80.44 294 ALA B CA 1
ATOM 8586 C C . ALA B 1 294 ? -15.453 -4.211 -10.148 1 80.44 294 ALA B C 1
ATOM 8588 O O . ALA B 1 294 ? -15.25 -5.426 -10.156 1 80.44 294 ALA B O 1
ATOM 8589 N N . SER B 1 295 ? -15.57 -3.479 -11.289 1 82.06 295 SER B N 1
ATOM 8590 C CA . SER B 1 295 ? -15.555 -4.172 -12.578 1 82.06 295 SER B CA 1
ATOM 8591 C C . SER B 1 295 ? -14.82 -3.357 -13.633 1 82.06 295 SER B C 1
ATOM 8593 O O . SER B 1 295 ? -15.227 -2.24 -13.953 1 82.06 295 SER B O 1
ATOM 8595 N N . VAL B 1 296 ? -13.852 -3.998 -14.164 1 81.81 296 VAL B N 1
ATOM 8596 C CA . VAL B 1 296 ? -13.109 -3.352 -15.242 1 81.81 296 VAL B CA 1
ATOM 8597 C C . VAL B 1 296 ? -14 -3.205 -16.469 1 81.81 296 VAL B C 1
ATOM 8599 O O . VAL B 1 296 ? -13.906 -2.219 -17.203 1 81.81 296 VAL B O 1
ATOM 8602 N N . ASN B 1 297 ? -14.875 -4.168 -16.672 1 80.06 297 ASN B N 1
ATOM 8603 C CA . ASN B 1 297 ? -15.797 -4.098 -17.812 1 80.06 297 ASN B CA 1
ATOM 8604 C C . ASN B 1 297 ? -16.688 -2.867 -17.734 1 80.06 297 ASN B C 1
ATOM 8606 O O . ASN B 1 297 ? -16.984 -2.238 -18.75 1 80.06 297 ASN B O 1
ATOM 8610 N N . ARG B 1 298 ? -17.094 -2.525 -16.547 1 86.62 298 ARG B N 1
ATOM 8611 C CA . ARG B 1 298 ? -17.938 -1.345 -16.344 1 86.62 298 ARG B CA 1
ATOM 8612 C C . ARG B 1 298 ? -17.172 -0.07 -16.688 1 86.62 298 ARG B C 1
ATOM 8614 O O . ARG B 1 298 ? -17.734 0.862 -17.266 1 86.62 298 ARG B O 1
ATOM 8621 N N . LYS B 1 299 ? -15.906 -0.048 -16.344 1 87 299 LYS B N 1
ATOM 8622 C CA . LYS B 1 299 ? -15.078 1.116 -16.641 1 87 299 LYS B CA 1
ATOM 8623 C C . LYS B 1 299 ? -14.883 1.28 -18.141 1 87 299 LYS B C 1
ATOM 8625 O O . LYS B 1 299 ? -14.906 2.4 -18.656 1 87 299 LYS B O 1
ATOM 8630 N N . LEU B 1 300 ? -14.703 0.185 -18.766 1 85 300 LEU B N 1
ATOM 8631 C CA . LEU B 1 300 ? -14.531 0.225 -20.219 1 85 300 LEU B CA 1
ATOM 8632 C C . LEU B 1 300 ? -15.812 0.692 -20.906 1 85 300 LEU B C 1
ATOM 8634 O O . LEU B 1 300 ? -15.758 1.446 -21.875 1 85 300 LEU B O 1
ATOM 8638 N N . GLU B 1 301 ? -16.891 0.189 -20.406 1 87 301 GLU B N 1
ATOM 8639 C CA . GLU B 1 301 ? -18.172 0.62 -20.969 1 87 301 GLU B CA 1
ATOM 8640 C C . GLU B 1 301 ? -18.391 2.115 -20.75 1 87 301 GLU B C 1
ATOM 8642 O O . GLU B 1 301 ? -18.906 2.805 -21.641 1 87 301 GLU B O 1
ATOM 8647 N N . LEU B 1 302 ? -18.031 2.547 -19.594 1 90 302 LEU B N 1
ATOM 8648 C CA . LEU B 1 302 ? -18.156 3.973 -19.328 1 90 302 LEU B CA 1
ATOM 8649 C C . LEU B 1 302 ? -17.281 4.793 -20.266 1 90 302 LEU B C 1
ATOM 8651 O O . LEU B 1 302 ? -17.688 5.867 -20.719 1 90 302 LEU B O 1
ATOM 8655 N N . ARG B 1 303 ? -16.109 4.316 -20.516 1 87.81 303 ARG B N 1
ATOM 8656 C CA . ARG B 1 303 ? -15.203 5.004 -21.422 1 87.81 303 ARG B CA 1
ATOM 8657 C C . ARG B 1 303 ? -15.844 5.199 -22.797 1 87.81 303 ARG B C 1
ATOM 8659 O O . ARG B 1 303 ? -15.648 6.234 -23.438 1 87.81 303 ARG B O 1
ATOM 8666 N N . LYS B 1 304 ? -16.547 4.238 -23.219 1 86.25 304 LYS B N 1
ATOM 8667 C CA . LYS B 1 304 ? -17.234 4.34 -24.5 1 86.25 304 LYS B CA 1
ATOM 8668 C C . LYS B 1 304 ? -18.266 5.465 -24.484 1 86.25 304 LYS B C 1
ATOM 8670 O O . LYS B 1 304 ? -18.375 6.227 -25.438 1 86.25 304 LYS B O 1
ATOM 8675 N N . PHE B 1 305 ? -18.922 5.527 -23.406 1 89.81 305 PHE B N 1
ATOM 8676 C CA . PHE B 1 305 ? -19.953 6.559 -23.297 1 89.81 305 PHE B CA 1
ATOM 8677 C C . PHE B 1 305 ? -19.312 7.938 -23.125 1 89.81 305 PHE B C 1
ATOM 8679 O O . PHE B 1 305 ? -19.875 8.938 -23.594 1 89.81 305 PHE B O 1
ATOM 8686 N N . GLN B 1 306 ? -18.188 7.934 -22.406 1 90.38 306 GLN B N 1
ATOM 8687 C CA . GLN B 1 306 ? -17.469 9.195 -22.281 1 90.38 306 GLN B CA 1
ATOM 8688 C C . GLN B 1 306 ? -17.016 9.711 -23.656 1 90.38 306 GLN B C 1
ATOM 8690 O O . GLN B 1 306 ? -17.156 10.906 -23.953 1 90.38 306 GLN B O 1
ATOM 8695 N N . LYS B 1 307 ? -16.578 8.867 -24.438 1 87.94 307 LYS B N 1
ATOM 8696 C CA . LYS B 1 307 ? -16.156 9.234 -25.797 1 87.94 307 LYS B CA 1
ATOM 8697 C C . LYS B 1 307 ? -17.359 9.656 -26.641 1 87.94 307 LYS B C 1
ATOM 8699 O O . LYS B 1 307 ? -17.281 10.609 -27.406 1 87.94 307 LYS B O 1
ATOM 8704 N N . LEU B 1 308 ? -18.375 9 -26.469 1 86.44 308 LEU B N 1
ATOM 8705 C CA . LEU B 1 308 ? -19.609 9.297 -27.203 1 86.44 308 LEU B CA 1
ATOM 8706 C C . LEU B 1 308 ? -20.125 10.695 -26.859 1 86.44 308 LEU B C 1
ATOM 8708 O O . LEU B 1 308 ? -20.641 11.398 -27.734 1 86.44 308 LEU B O 1
ATOM 8712 N N . CYS B 1 309 ? -19.984 11 -25.578 1 87.44 309 CYS B N 1
ATOM 8713 C CA . CYS B 1 309 ? -20.469 12.297 -25.125 1 87.44 309 CYS B CA 1
ATOM 8714 C C . CYS B 1 309 ? -19.438 13.383 -25.375 1 87.44 309 CYS B C 1
ATOM 8716 O O . CYS B 1 309 ? -19.688 14.555 -25.078 1 87.44 309 CYS B O 1
ATOM 8718 N N . GLY B 1 310 ? -18.266 13 -25.922 1 78.12 310 GLY B N 1
ATOM 8719 C CA . GLY B 1 310 ? -17.234 13.969 -26.219 1 78.12 310 GLY B CA 1
ATOM 8720 C C . GLY B 1 310 ? -16.438 14.391 -24.984 1 78.12 310 GLY B C 1
ATOM 8721 O O . GLY B 1 310 ? -15.836 15.469 -24.969 1 78.12 310 GLY B O 1
ATOM 8722 N N . ASN B 1 311 ? -16.609 13.633 -23.953 1 81.31 311 ASN B N 1
ATOM 8723 C CA . ASN B 1 311 ? -15.875 13.945 -22.719 1 81.31 311 ASN B CA 1
ATOM 8724 C C . ASN B 1 311 ? -14.469 13.352 -22.75 1 81.31 311 ASN B C 1
ATOM 8726 O O . ASN B 1 311 ? -14.195 12.406 -23.484 1 81.31 311 ASN B O 1
ATOM 8730 N N . GLU B 1 312 ? -13.57 14.023 -22.078 1 80.62 312 GLU B N 1
ATOM 8731 C CA . GLU B 1 312 ? -12.266 13.414 -21.844 1 80.62 312 GLU B CA 1
ATOM 8732 C C . GLU B 1 312 ? -12.398 12.141 -21 1 80.62 312 GLU B C 1
ATOM 8734 O O . GLU B 1 312 ? -13.234 12.07 -20.094 1 80.62 312 GLU B O 1
ATOM 8739 N N . VAL B 1 313 ? -11.688 11.234 -21.422 1 79.75 313 VAL B N 1
ATOM 8740 C CA . VAL B 1 313 ? -11.703 9.984 -20.672 1 79.75 313 VAL B CA 1
ATOM 8741 C C . VAL B 1 313 ? -11.008 10.18 -19.328 1 79.75 313 VAL B C 1
ATOM 8743 O O . VAL B 1 313 ? -9.805 10.438 -19.266 1 79.75 313 VAL B O 1
ATOM 8746 N N . GLN B 1 314 ? -11.82 10.234 -18.266 1 81.56 314 GLN B N 1
ATOM 8747 C CA . GLN B 1 314 ? -11.289 10.43 -16.922 1 81.56 314 GLN B CA 1
ATOM 8748 C C . GLN B 1 314 ? -11.891 9.438 -15.93 1 81.56 314 GLN B C 1
ATOM 8750 O O . GLN B 1 314 ? -13.07 9.086 -16.031 1 81.56 314 GLN B O 1
ATOM 8755 N N . ALA B 1 315 ? -11.047 9.047 -15.07 1 80.19 315 ALA B N 1
ATOM 8756 C CA . ALA B 1 315 ? -11.523 8.156 -14.008 1 80.19 315 ALA B CA 1
ATOM 8757 C C . ALA B 1 315 ? -12.258 8.945 -12.922 1 80.19 315 ALA B C 1
ATOM 8759 O O . ALA B 1 315 ? -11.945 10.117 -12.688 1 80.19 315 ALA B O 1
ATOM 8760 N N . VAL B 1 316 ? -13.25 8.359 -12.328 1 82.69 316 VAL B N 1
ATOM 8761 C CA . VAL B 1 316 ? -13.93 8.945 -11.18 1 82.69 316 VAL B CA 1
ATOM 8762 C C . VAL B 1 316 ? -13.039 8.852 -9.945 1 82.69 316 VAL B C 1
ATOM 8764 O O . VAL B 1 316 ? -12.492 7.785 -9.641 1 82.69 316 VAL B O 1
ATOM 8767 N N . LEU B 1 317 ? -12.875 9.914 -9.25 1 83.12 317 LEU B N 1
ATOM 8768 C CA . LEU B 1 317 ? -12 9.961 -8.086 1 83.12 317 LEU B CA 1
ATOM 8769 C C . LEU B 1 317 ? -12.703 9.438 -6.844 1 83.12 317 LEU B C 1
ATOM 8771 O O . LEU B 1 317 ? -13.906 9.68 -6.66 1 83.12 317 LEU B O 1
ATOM 8775 N N . LYS B 1 318 ? -11.93 8.781 -6.07 1 81.94 318 LYS B N 1
ATOM 8776 C CA . LYS B 1 318 ? -12.461 8.266 -4.809 1 81.94 318 LYS B CA 1
ATOM 8777 C C . LYS B 1 318 ? -12.594 9.383 -3.777 1 81.94 318 LYS B C 1
ATOM 8779 O O . LYS B 1 318 ? -11.617 10.07 -3.471 1 81.94 318 LYS B O 1
ATOM 8784 N N . HIS B 1 319 ? -13.758 9.625 -3.297 1 82.69 319 HIS B N 1
ATOM 8785 C CA . HIS B 1 319 ? -13.984 10.594 -2.227 1 82.69 319 HIS B CA 1
ATOM 8786 C C . HIS B 1 319 ? -13.68 9.977 -0.863 1 82.69 319 HIS B C 1
ATOM 8788 O O . HIS B 1 319 ? -14.055 8.836 -0.593 1 82.69 319 HIS B O 1
ATOM 8794 N N . VAL B 1 320 ? -12.805 10.672 -0.071 1 75.62 320 VAL B N 1
ATOM 8795 C CA . VAL B 1 320 ? -12.469 10.234 1.281 1 75.62 320 VAL B CA 1
ATOM 8796 C C . VAL B 1 320 ? -13.133 11.164 2.301 1 75.62 320 VAL B C 1
ATOM 8798 O O . VAL B 1 320 ? -12.883 12.367 2.305 1 75.62 320 VAL B O 1
ATOM 8801 N N . CYS B 1 321 ? -13.836 10.633 3.135 1 67.12 321 CYS B N 1
ATOM 8802 C CA . CYS B 1 321 ? -14.688 11.391 4.035 1 67.12 321 CYS B CA 1
ATOM 8803 C C . CYS B 1 321 ? -13.867 12.07 5.125 1 67.12 321 CYS B C 1
ATOM 8805 O O . CYS B 1 321 ? -14.305 13.062 5.715 1 67.12 321 CYS B O 1
ATOM 8807 N N . THR B 1 322 ? -12.664 11.539 5.359 1 66.19 322 THR B N 1
ATOM 8808 C CA . THR B 1 322 ? -11.867 12.133 6.43 1 66.19 322 THR B CA 1
ATOM 8809 C C . THR B 1 322 ? -11.383 13.531 6.039 1 66.19 322 THR B C 1
ATOM 8811 O O . THR B 1 322 ? -11.094 14.359 6.906 1 66.19 322 THR B O 1
ATOM 8814 N N . ARG B 1 323 ? -11.312 13.734 4.754 1 70.38 323 ARG B N 1
ATOM 8815 C CA . ARG B 1 323 ? -10.984 15.055 4.23 1 70.38 323 ARG B CA 1
ATOM 8816 C C . ARG B 1 323 ? -12.062 15.555 3.277 1 70.38 323 ARG B C 1
ATOM 8818 O O . ARG B 1 323 ? -11.906 15.477 2.057 1 70.38 323 ARG B O 1
ATOM 8825 N N . TRP B 1 324 ? -13.016 16.078 3.908 1 71.38 324 TRP B N 1
ATOM 8826 C CA . TRP B 1 324 ? -14.227 16.438 3.182 1 71.38 324 TRP B CA 1
ATOM 8827 C C . TRP B 1 324 ? -13.906 17.359 2.012 1 71.38 324 TRP B C 1
ATOM 8829 O O . TRP B 1 324 ? -14.523 17.266 0.948 1 71.38 324 TRP B O 1
ATOM 8839 N N . LEU B 1 325 ? -12.914 18.125 2.125 1 73.38 325 LEU B N 1
ATOM 8840 C CA . LEU B 1 325 ? -12.609 19.125 1.101 1 73.38 325 LEU B CA 1
ATOM 8841 C C . LEU B 1 325 ? -12.008 18.469 -0.136 1 73.38 325 LEU B C 1
ATOM 8843 O O . LEU B 1 325 ? -11.875 19.109 -1.181 1 73.38 325 LEU B O 1
ATOM 8847 N N . PHE B 1 326 ? -11.742 17.25 0.038 1 79.19 326 PHE B N 1
ATOM 8848 C CA . PHE B 1 326 ? -11.359 16.5 -1.154 1 79.19 326 PHE B CA 1
ATOM 8849 C C . PHE B 1 326 ? -12.5 16.469 -2.164 1 79.19 326 PHE B C 1
ATOM 8851 O O . PHE B 1 326 ? -12.273 16.234 -3.355 1 79.19 326 PHE B O 1
ATOM 8858 N N . LEU B 1 327 ? -13.641 16.766 -1.685 1 82.75 327 LEU B N 1
ATOM 8859 C CA . LEU B 1 327 ? -14.828 16.844 -2.529 1 82.75 327 LEU B CA 1
ATOM 8860 C C . LEU B 1 327 ? -14.648 17.891 -3.629 1 82.75 327 LEU B C 1
ATOM 8862 O O . LEU B 1 327 ? -15.211 17.75 -4.719 1 82.75 327 LEU B O 1
ATOM 8866 N N . GLY B 1 328 ? -13.891 18.938 -3.305 1 85.06 328 GLY B N 1
ATOM 8867 C CA . GLY B 1 328 ? -13.641 19.984 -4.273 1 85.06 328 GLY B CA 1
ATOM 8868 C C . GLY B 1 328 ? -12.922 19.5 -5.52 1 85.06 328 GLY B C 1
ATOM 8869 O O . GLY B 1 328 ? -13.078 20.062 -6.598 1 85.06 328 GLY B O 1
ATOM 8870 N N . GLN B 1 329 ? -12.25 18.422 -5.391 1 85.81 329 GLN B N 1
ATOM 8871 C CA . GLN B 1 329 ? -11.555 17.844 -6.531 1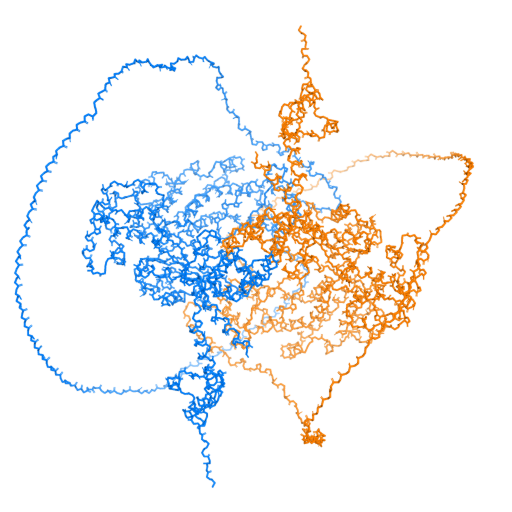 85.81 329 GLN B CA 1
ATOM 8872 C C . GLN B 1 329 ? -12.406 16.781 -7.227 1 85.81 329 GLN B C 1
ATOM 8874 O O . GLN B 1 329 ? -12.352 16.641 -8.453 1 85.81 329 GLN B O 1
ATOM 8879 N N . CYS B 1 330 ? -13.211 16.141 -6.5 1 90.25 330 CYS B N 1
ATOM 8880 C CA . CYS B 1 330 ? -13.984 15.023 -7.02 1 90.25 330 CYS B CA 1
ATOM 8881 C C . CYS B 1 330 ? -15.227 15.516 -7.762 1 90.25 330 CYS B C 1
ATOM 8883 O O . CYS B 1 330 ? -15.57 14.984 -8.82 1 90.25 330 CYS B O 1
ATOM 8885 N N . LEU B 1 331 ? -15.828 16.547 -7.266 1 91.38 331 LEU B N 1
ATOM 8886 C CA . LEU B 1 331 ? -17.156 16.953 -7.727 1 91.38 331 LEU B CA 1
ATOM 8887 C C . LEU B 1 331 ? -17.078 17.531 -9.133 1 91.38 331 LEU B C 1
ATOM 8889 O O . LEU B 1 331 ? -17.891 17.188 -9.992 1 91.38 331 LEU B O 1
ATOM 8893 N N . PRO B 1 332 ? -16.156 18.438 -9.406 1 89.69 332 PRO B N 1
ATOM 8894 C CA . PRO B 1 332 ? -16.094 18.953 -10.773 1 89.69 332 PRO B CA 1
ATOM 8895 C C . PRO B 1 332 ? -15.859 17.859 -11.812 1 89.69 332 PRO B C 1
ATOM 8897 O O . PRO B 1 332 ? -16.469 17.891 -12.883 1 89.69 332 PRO B O 1
ATOM 8900 N N . ARG B 1 333 ? -15.086 16.938 -11.484 1 89.69 333 ARG B N 1
ATOM 8901 C CA . ARG B 1 333 ? -14.828 15.828 -12.398 1 89.69 333 ARG B CA 1
ATOM 8902 C C . ARG B 1 333 ? -16.078 14.977 -12.578 1 89.69 333 ARG B C 1
ATOM 8904 O O . ARG B 1 333 ? -16.359 14.508 -13.688 1 89.69 333 ARG B O 1
ATOM 8911 N N . PHE B 1 334 ? -16.766 14.781 -11.57 1 92.56 334 PHE B N 1
ATOM 8912 C CA . PHE B 1 334 ? -18 14.008 -11.586 1 92.56 334 PHE B CA 1
ATOM 8913 C C . PHE B 1 334 ? -19.062 14.695 -12.438 1 92.56 334 PHE B C 1
ATOM 8915 O O . PHE B 1 334 ? -19.719 14.047 -13.258 1 92.56 334 PHE B O 1
ATOM 8922 N N . LEU B 1 335 ? -19.109 15.961 -12.258 1 92.81 335 LEU B N 1
ATOM 8923 C CA . LEU B 1 335 ? -20.109 16.734 -12.969 1 92.81 335 LEU B CA 1
ATOM 8924 C C . LEU B 1 335 ? -19.812 16.781 -14.461 1 92.81 335 LEU B C 1
ATOM 8926 O O . LEU B 1 335 ? -20.719 16.766 -15.289 1 92.81 335 LEU B O 1
ATOM 8930 N N . ASN B 1 336 ? -18.547 16.797 -14.75 1 90.5 336 ASN B N 1
ATOM 8931 C CA . ASN B 1 336 ? -18.141 16.766 -16.156 1 90.5 336 ASN B CA 1
ATOM 8932 C C . ASN B 1 336 ? -18.562 15.461 -16.828 1 90.5 336 ASN B C 1
ATOM 8934 O O . ASN B 1 336 ? -18.781 15.422 -18.031 1 90.5 336 ASN B O 1
ATOM 8938 N N . GLN B 1 337 ? -18.734 14.453 -16.016 1 91.75 337 GLN B N 1
ATOM 8939 C CA . GLN B 1 337 ? -19.078 13.141 -16.547 1 91.75 337 GLN B CA 1
ATOM 8940 C C . GLN B 1 337 ? -20.531 12.805 -16.281 1 91.75 337 GLN B C 1
ATOM 8942 O O . GLN B 1 337 ? -20.969 11.672 -16.484 1 91.75 337 GLN B O 1
ATOM 8947 N N . TRP B 1 338 ? -21.281 13.766 -15.875 1 92.31 338 TRP B N 1
ATOM 8948 C CA . TRP B 1 338 ? -22.656 13.523 -15.43 1 92.31 338 TRP B CA 1
ATOM 8949 C C . TRP B 1 338 ? -23.484 12.883 -16.547 1 92.31 338 TRP B C 1
ATOM 8951 O O . TRP B 1 338 ? -24.172 11.883 -16.312 1 92.31 338 TRP B O 1
ATOM 8961 N N . ASN B 1 339 ? -23.375 13.383 -17.719 1 90.94 339 ASN B N 1
ATOM 8962 C CA . ASN B 1 339 ? -24.156 12.875 -18.844 1 90.94 339 ASN B CA 1
ATOM 8963 C C . ASN B 1 339 ? -23.75 11.453 -19.219 1 90.94 339 ASN B C 1
ATOM 8965 O O . ASN B 1 339 ? -24.609 10.594 -19.453 1 90.94 339 ASN B O 1
ATOM 8969 N N . ALA B 1 340 ? -22.469 11.242 -19.297 1 92.75 340 ALA B N 1
ATOM 8970 C CA . ALA B 1 340 ? -21.969 9.906 -19.609 1 92.75 340 ALA B CA 1
ATOM 8971 C C . ALA B 1 340 ? -22.422 8.883 -18.562 1 92.75 340 ALA B C 1
ATOM 8973 O O . ALA B 1 340 ? -22.812 7.766 -18.906 1 92.75 340 ALA B O 1
ATOM 8974 N N . LEU B 1 341 ? -22.406 9.289 -17.375 1 94.19 341 LEU B N 1
ATOM 8975 C CA . LEU B 1 341 ? -22.812 8.414 -16.281 1 94.19 341 LEU B CA 1
ATOM 8976 C C . LEU B 1 341 ? -24.312 8.133 -16.328 1 94.19 341 LEU B C 1
ATOM 8978 O O . LEU B 1 341 ? -24.75 7.016 -16.062 1 94.19 341 LEU B O 1
ATOM 8982 N N . GLN B 1 342 ? -25.062 9.148 -16.641 1 92.69 342 GLN B N 1
ATOM 8983 C CA . GLN B 1 342 ? -26.516 8.992 -16.75 1 92.69 342 GLN B CA 1
ATOM 8984 C C . GLN B 1 342 ? -26.891 7.969 -17.812 1 92.69 342 GLN B C 1
ATOM 8986 O O . GLN B 1 342 ? -27.703 7.082 -17.562 1 92.69 342 GLN B O 1
ATOM 8991 N N . ILE B 1 343 ? -26.234 8.055 -18.922 1 91.38 343 ILE B N 1
ATOM 8992 C CA . ILE B 1 343 ? -26.516 7.137 -20.016 1 91.38 343 ILE B CA 1
ATOM 8993 C C . ILE B 1 343 ? -26.047 5.73 -19.641 1 91.38 343 ILE B C 1
ATOM 8995 O O . ILE B 1 343 ? -26.75 4.746 -19.906 1 91.38 343 ILE B O 1
ATOM 8999 N N . PHE B 1 344 ? -24.938 5.68 -19.109 1 93.12 344 PHE B N 1
ATOM 9000 C CA . PHE B 1 344 ? -24.359 4.41 -18.688 1 93.12 344 PHE B CA 1
ATOM 9001 C C . PHE B 1 344 ? -25.312 3.666 -17.766 1 93.12 344 PHE B C 1
ATOM 9003 O O . PHE B 1 344 ? -25.578 2.482 -17.969 1 93.12 344 PHE B O 1
ATOM 9010 N N . PHE B 1 345 ? -25.812 4.344 -16.781 1 93.19 345 PHE B N 1
ATOM 9011 C CA . PHE B 1 345 ? -26.641 3.688 -15.781 1 93.19 345 PHE B CA 1
ATOM 9012 C C . PHE B 1 345 ? -28.047 3.443 -16.312 1 93.19 345 PHE B C 1
ATOM 9014 O O . PHE B 1 345 ? -28.766 2.557 -15.844 1 93.19 345 PHE B O 1
ATOM 9021 N N . GLU B 1 346 ? -28.453 4.195 -17.234 1 89.62 346 GLU B N 1
ATOM 9022 C CA . GLU B 1 346 ? -29.719 3.922 -17.906 1 89.62 346 GLU B CA 1
ATOM 9023 C C . GLU B 1 346 ? -29.641 2.625 -18.719 1 89.62 346 GLU B C 1
ATOM 9025 O O . GLU B 1 346 ? -30.594 1.841 -18.719 1 89.62 346 GLU B O 1
ATOM 9030 N N . GLU B 1 347 ? -28.5 2.469 -19.312 1 87.12 347 GLU B N 1
ATOM 9031 C CA . GLU B 1 347 ? -28.281 1.249 -20.078 1 87.12 347 GLU B CA 1
ATOM 9032 C C . GLU B 1 347 ? -28.172 0.033 -19.172 1 87.12 347 GLU B C 1
ATOM 9034 O O . GLU B 1 347 ? -28.625 -1.061 -19.516 1 87.12 347 GLU B O 1
ATOM 9039 N N . GLU B 1 348 ? -27.578 0.263 -18.109 1 85.56 348 GLU B N 1
ATOM 9040 C CA . GLU B 1 348 ? -27.375 -0.827 -17.156 1 85.56 348 GLU B CA 1
ATOM 9041 C C . GLU B 1 348 ? -28.703 -1.306 -16.578 1 85.56 348 GLU B C 1
ATOM 9043 O O . GLU B 1 348 ? -28.828 -2.465 -16.172 1 85.56 348 GLU B O 1
ATOM 9048 N N . GLN B 1 349 ? -29.688 -0.415 -16.516 1 80.62 349 GLN B N 1
ATOM 9049 C CA . GLN B 1 349 ? -30.984 -0.758 -15.953 1 80.62 349 GLN B CA 1
ATOM 9050 C C . GLN B 1 349 ? -31.844 -1.518 -16.953 1 80.62 349 GLN B C 1
ATOM 9052 O O . GLN B 1 349 ? -32.781 -2.209 -16.578 1 80.62 349 GLN B O 1
ATOM 9057 N N . LYS B 1 350 ? -31.531 -1.432 -18.172 1 75.94 350 LYS B N 1
ATOM 9058 C CA . LYS B 1 350 ? -32.312 -2.164 -19.172 1 75.94 350 LYS B CA 1
ATOM 9059 C C . LYS B 1 350 ? -32.125 -3.67 -19 1 75.94 350 LYS B C 1
ATOM 9061 O O . LYS B 1 350 ? -31.031 -4.145 -18.703 1 75.94 350 LYS B O 1
ATOM 9066 N N . PRO B 1 351 ? -33.25 -4.371 -18.734 1 63.28 351 PRO B N 1
ATOM 9067 C CA . PRO B 1 351 ? -33.188 -5.816 -18.516 1 63.28 351 PRO B CA 1
ATOM 9068 C C . PRO B 1 351 ? -32.375 -6.531 -19.594 1 63.28 351 PRO B C 1
ATOM 9070 O O . PRO B 1 351 ? -32.531 -6.258 -20.781 1 63.28 351 PRO B O 1
ATOM 9073 N N . LYS B 1 352 ? -31.188 -7.035 -19.469 1 52.22 352 LYS B N 1
ATOM 9074 C CA . LYS B 1 352 ? -30.406 -7.863 -20.375 1 52.22 352 LYS B CA 1
ATOM 9075 C C . LYS B 1 352 ? -31.172 -9.133 -20.75 1 52.22 352 LYS B C 1
ATOM 9077 O O . LYS B 1 352 ? -31.266 -10.07 -19.953 1 52.22 352 LYS B O 1
ATOM 9082 N N . GLY B 1 353 ? -32.375 -9.289 -21.344 1 42.44 353 GLY B N 1
ATOM 9083 C CA . GLY B 1 353 ? -33.031 -10.5 -21.812 1 42.44 353 GLY B CA 1
ATOM 9084 C C . GLY B 1 353 ? -32.125 -11.406 -22.625 1 42.44 353 GLY B C 1
ATOM 9085 O O . GLY B 1 353 ? -31.156 -10.953 -23.219 1 42.44 353 GLY B O 1
ATOM 9086 N N . LYS B 1 354 ? -32.25 -12.867 -22.516 1 42.5 354 LYS B N 1
ATOM 9087 C CA . LYS B 1 354 ? -31.594 -13.891 -23.328 1 42.5 354 LYS B CA 1
ATOM 9088 C C . LYS B 1 354 ? -31.5 -13.461 -24.781 1 42.5 354 LYS B C 1
ATOM 9090 O O . LYS B 1 354 ? -30.484 -13.711 -25.438 1 42.5 354 LYS B O 1
ATOM 9095 N N . GLY B 1 355 ? -32.625 -13.398 -25.672 1 34.78 355 GLY B N 1
ATOM 9096 C CA . GLY B 1 355 ? -32.75 -13.344 -27.125 1 34.78 355 GLY B CA 1
ATOM 9097 C C . GLY B 1 355 ? -32.375 -11.992 -27.703 1 34.78 355 GLY B C 1
ATOM 9098 O O . GLY B 1 355 ? -32.688 -11.711 -28.875 1 34.78 355 GLY B O 1
ATOM 9099 N N . ALA B 1 356 ? -32.469 -10.883 -27.125 1 33.69 356 ALA B N 1
ATOM 9100 C CA . ALA B 1 356 ? -32.5 -9.648 -27.891 1 33.69 356 ALA B CA 1
ATOM 9101 C C . ALA B 1 356 ? -31.125 -9.352 -28.516 1 33.69 356 ALA B C 1
ATOM 9103 O O . ALA B 1 356 ? -30.094 -9.523 -27.875 1 33.69 356 ALA B O 1
ATOM 9104 N N . LYS B 1 357 ? -31.062 -9.305 -29.828 1 32.56 357 LYS B N 1
ATOM 9105 C CA . LYS B 1 357 ? -30 -8.836 -30.703 1 32.56 357 LYS B CA 1
ATOM 9106 C C . LYS B 1 357 ? -29.359 -7.562 -30.156 1 32.56 357 LYS B C 1
ATOM 9108 O O . LYS B 1 357 ? -30.062 -6.656 -29.703 1 32.56 357 LYS B O 1
ATOM 9113 N N . LYS B 1 358 ? -28.188 -7.605 -29.641 1 36.44 358 LYS B N 1
ATOM 9114 C CA . LYS B 1 358 ? -27.297 -6.484 -29.344 1 36.44 358 LYS B CA 1
ATOM 9115 C C . LYS B 1 358 ? -27.547 -5.316 -30.297 1 36.44 358 LYS B C 1
ATOM 9117 O O . LYS B 1 358 ? -27.156 -5.371 -31.469 1 36.44 358 LYS B O 1
ATOM 9122 N N . GLN B 1 359 ? -28.766 -4.598 -30.406 1 29.48 359 GLN B N 1
ATOM 9123 C CA . GLN B 1 359 ? -28.766 -3.412 -31.25 1 29.48 359 GLN B CA 1
ATOM 9124 C C . GLN B 1 359 ? -27.594 -2.498 -30.922 1 29.48 359 GLN B C 1
ATOM 9126 O O . GLN B 1 359 ? -27.172 -2.391 -29.766 1 29.48 359 GLN B O 1
ATOM 9131 N N . SER B 1 360 ? -26.719 -2.213 -31.797 1 31.06 360 SER B N 1
ATOM 9132 C CA . SER B 1 360 ? -25.578 -1.292 -31.734 1 31.06 360 SER B CA 1
ATOM 9133 C C . SER B 1 360 ? -25.953 0.001 -31.016 1 31.06 360 SER B C 1
ATOM 9135 O O . SER B 1 360 ? -27.078 0.5 -31.172 1 31.06 360 SER B O 1
ATOM 9137 N N . PRO B 1 361 ? -25.484 0.272 -29.875 1 33.97 361 PRO B N 1
ATOM 9138 C CA . PRO B 1 361 ? -25.781 1.512 -29.156 1 33.97 361 PRO B CA 1
ATOM 9139 C C . PRO B 1 361 ? -26.047 2.689 -30.094 1 33.97 361 PRO B C 1
ATOM 9141 O O . PRO B 1 361 ? -26.531 3.736 -29.641 1 33.97 361 PRO B O 1
ATOM 9144 N N . ALA B 1 362 ? -25.484 2.645 -31.359 1 31.53 362 ALA B N 1
ATOM 9145 C CA . ALA B 1 362 ? -25.688 3.807 -32.219 1 31.53 362 ALA B CA 1
ATOM 9146 C C . ALA B 1 362 ? -27.188 4.039 -32.469 1 31.53 362 ALA B C 1
ATOM 9148 O O . ALA B 1 362 ? -27.609 5.176 -32.688 1 31.53 362 ALA B O 1
ATOM 9149 N N . ASP B 1 363 ? -27.922 3.039 -32.594 1 32.47 363 ASP B N 1
ATOM 9150 C CA . ASP B 1 363 ? -29.234 3.229 -33.219 1 32.47 363 ASP B CA 1
ATOM 9151 C C . ASP B 1 363 ? -30.234 3.77 -32.188 1 32.47 363 ASP B C 1
ATOM 9153 O O . ASP B 1 363 ? -31.312 4.23 -32.531 1 32.47 363 ASP B O 1
ATOM 9157 N N . GLN B 1 364 ? -30.172 3.365 -30.984 1 32.22 364 GLN B N 1
ATOM 9158 C CA . GLN B 1 364 ? -31.234 3.791 -30.094 1 32.22 364 GLN B CA 1
ATOM 9159 C C . GLN B 1 364 ? -30.984 5.207 -29.578 1 32.22 364 GLN B C 1
ATOM 9161 O O . GLN B 1 364 ? -31.484 5.582 -28.516 1 32.22 364 GLN B O 1
ATOM 9166 N N . ILE B 1 365 ? -30 5.895 -30.141 1 31 365 ILE B N 1
ATOM 9167 C CA . ILE B 1 365 ? -29.953 7.285 -29.703 1 31 365 ILE B CA 1
ATOM 9168 C C . ILE B 1 365 ? -31.25 7.992 -30.109 1 31 365 ILE B C 1
ATOM 9170 O O . ILE B 1 365 ? -31.547 8.109 -31.297 1 31 365 ILE B O 1
ATOM 9174 N N . SER B 1 366 ? -32.312 7.852 -29.469 1 28.86 366 SER B N 1
ATOM 9175 C CA . SER B 1 366 ? -33.5 8.656 -29.734 1 28.86 366 SER B CA 1
ATOM 9176 C C . SER B 1 366 ? -33.125 10.086 -30.125 1 28.86 366 SER B C 1
ATOM 9178 O O . SER B 1 366 ? -32.094 10.609 -29.672 1 28.86 366 SER B O 1
ATOM 9180 N N . PRO B 1 367 ? -33.688 10.711 -31.234 1 28.06 367 PRO B N 1
ATOM 9181 C CA . PRO B 1 367 ? -33.5 12.062 -31.75 1 28.06 367 PRO B CA 1
ATOM 9182 C C . PRO B 1 367 ? -33.5 13.125 -30.656 1 28.06 367 PRO B C 1
ATOM 9184 O O . PRO B 1 367 ? -33 14.234 -30.859 1 28.06 367 PRO B O 1
ATOM 9187 N N . ASN B 1 368 ? -34.375 12.859 -29.656 1 28.64 368 ASN B N 1
ATOM 9188 C CA . ASN B 1 368 ? -34.625 14.016 -28.812 1 28.64 368 ASN B CA 1
ATOM 9189 C C . ASN B 1 368 ? -33.375 14.477 -28.062 1 28.64 368 ASN B C 1
ATOM 9191 O O . ASN B 1 368 ? -33.469 15.312 -27.172 1 28.64 368 ASN B O 1
ATOM 9195 N N . ILE B 1 369 ? -32.5 13.703 -28.109 1 29.53 369 ILE B N 1
ATOM 9196 C CA . ILE B 1 369 ? -31.328 14.234 -27.406 1 29.53 369 ILE B CA 1
ATOM 9197 C C . ILE B 1 369 ? -30.828 15.492 -28.109 1 29.53 369 ILE B C 1
ATOM 9199 O O . ILE B 1 369 ? -29.781 16.031 -27.75 1 29.53 369 ILE B O 1
ATOM 9203 N N . GLN B 1 370 ? -31.516 15.922 -29.297 1 26.45 370 GLN B N 1
ATOM 9204 C CA . GLN B 1 370 ? -31.094 17.141 -30 1 26.45 370 GLN B CA 1
ATOM 9205 C C . GLN B 1 370 ? -31.219 18.359 -29.094 1 26.45 370 GLN B C 1
ATOM 9207 O O . GLN B 1 370 ? -30.562 19.375 -29.344 1 26.45 370 GLN B O 1
ATOM 9212 N N . ALA B 1 371 ? -32.438 18.422 -28.359 1 27.14 371 ALA B N 1
ATOM 9213 C CA . ALA B 1 371 ? -32.875 19.75 -27.938 1 27.14 371 ALA B CA 1
ATOM 9214 C C . ALA B 1 371 ? -31.859 20.375 -26.984 1 27.14 371 ALA B C 1
ATOM 9216 O O . ALA B 1 371 ? -31.969 21.562 -26.641 1 27.14 371 ALA B O 1
ATOM 9217 N N . PHE B 1 372 ? -31.312 19.562 -26.203 1 24.61 372 PHE B N 1
ATOM 9218 C CA . PHE B 1 372 ? -30.641 20.359 -25.188 1 24.61 372 PHE B CA 1
ATOM 9219 C C . PHE B 1 372 ? -29.469 21.125 -25.781 1 24.61 372 PHE B C 1
ATOM 9221 O O . PHE B 1 372 ? -28.328 20.672 -25.719 1 24.61 372 PHE B O 1
ATOM 9228 N N . ARG B 1 373 ? -29.75 21.625 -27.047 1 24.44 373 ARG B N 1
ATOM 9229 C CA . ARG B 1 373 ? -28.734 22.516 -27.578 1 24.44 373 ARG B CA 1
ATOM 9230 C C . ARG B 1 373 ? -28.5 23.703 -26.656 1 24.44 373 ARG B C 1
ATOM 9232 O O . ARG B 1 373 ? -29.422 24.484 -26.375 1 24.44 373 ARG B O 1
ATOM 9239 N N . ILE B 1 374 ? -27.828 23.578 -25.625 1 25.09 374 ILE B N 1
ATOM 9240 C CA . ILE B 1 374 ? -27.516 24.812 -24.938 1 25.09 374 ILE B CA 1
ATOM 9241 C C . ILE B 1 374 ? -27.344 25.938 -25.953 1 25.09 374 ILE B C 1
ATOM 9243 O O . ILE B 1 374 ? -26.562 25.828 -26.906 1 25.09 374 ILE B O 1
ATOM 9247 N N . PRO B 1 375 ? -28.406 26.703 -26.219 1 21.58 375 PRO B N 1
ATOM 9248 C CA . PRO B 1 375 ? -28.297 27.781 -27.188 1 21.58 375 PRO B CA 1
ATOM 9249 C C . PRO B 1 375 ? -26.906 28.438 -27.172 1 21.58 375 PRO B C 1
ATOM 9251 O O . PRO B 1 375 ? -26.312 28.578 -26.109 1 21.58 375 PRO B O 1
ATOM 9254 N N . LYS B 1 376 ? -26.312 28.297 -28.203 1 23.72 376 LYS B N 1
ATOM 9255 C CA . LYS B 1 376 ? -25.062 29.047 -28.406 1 23.72 376 LYS B CA 1
ATOM 9256 C C . LYS B 1 376 ? -25.266 30.531 -28.109 1 23.72 376 LYS B C 1
ATOM 9258 O O . LYS B 1 376 ? -26.141 31.172 -28.703 1 23.72 376 LYS B O 1
ATOM 9263 N N . MET B 1 377 ? -25.344 31.047 -26.922 1 19.75 377 MET B N 1
ATOM 9264 C CA . MET B 1 377 ? -25.406 32.5 -26.703 1 19.75 377 MET B CA 1
ATOM 9265 C C . MET B 1 377 ? -24.766 33.25 -27.859 1 19.75 377 MET B C 1
ATOM 9267 O O . MET B 1 377 ? -23.719 32.844 -28.375 1 19.75 377 MET B O 1
ATOM 9271 N N . LEU B 1 378 ? -25.594 33.969 -28.594 1 18.25 378 LEU B N 1
ATOM 9272 C CA . LEU B 1 378 ? -25.266 34.844 -29.703 1 18.25 378 LEU B CA 1
ATOM 9273 C C . LEU B 1 378 ? -23.984 35.625 -29.422 1 18.25 378 LEU B C 1
ATOM 9275 O O . LEU B 1 378 ? -23.781 36.125 -28.312 1 18.25 378 LEU B O 1
ATOM 9279 N N . PRO B 1 379 ? -23.031 35.344 -30.141 1 23.02 379 PRO B N 1
ATOM 9280 C CA . PRO B 1 379 ? -21.844 36.219 -30.047 1 23.02 379 PRO B CA 1
ATOM 9281 C C . PRO B 1 379 ? -22.172 37.688 -30.234 1 23.02 379 PRO B C 1
ATOM 9283 O O . PRO B 1 379 ? -22.875 38.062 -31.188 1 23.02 379 PRO B O 1
ATOM 9286 N N . GLY B 1 380 ? -22.859 38.406 -29.297 1 17.56 380 GLY B N 1
ATOM 9287 C CA . GLY B 1 380 ? -23.016 39.844 -29.438 1 17.56 380 GLY B CA 1
ATOM 9288 C C . GLY B 1 380 ? -21.984 40.469 -30.375 1 17.56 380 GLY B C 1
ATOM 9289 O O . GLY B 1 380 ? -20.969 39.844 -30.672 1 17.56 380 GLY B O 1
ATOM 9290 N N . SER B 1 381 ? -22.391 41.656 -30.906 1 17.44 381 SER B N 1
ATOM 9291 C CA . SER B 1 381 ? -21.891 42.531 -31.953 1 17.44 381 SER B CA 1
ATOM 9292 C C . SER B 1 381 ? -20.391 42.812 -31.797 1 17.44 381 SER B C 1
ATOM 9294 O O . SER B 1 381 ? -19.953 43.281 -30.734 1 17.44 381 SER B O 1
ATOM 9296 N N . SER B 1 382 ? -19.75 42.031 -32.25 1 20.77 382 SER B N 1
ATOM 9297 C CA . SER B 1 382 ? -18.328 42.375 -32.344 1 20.77 382 SER B CA 1
ATOM 9298 C C . SER B 1 382 ? -18.109 43.719 -33 1 20.77 382 SER B C 1
ATOM 9300 O O . SER B 1 382 ? -17.047 43.969 -33.562 1 20.77 382 SER B O 1
ATOM 9302 N N . ASN B 1 383 ? -19.266 44.625 -32.969 1 17.23 383 ASN B N 1
ATOM 9303 C CA . ASN B 1 383 ? -18.953 45.719 -33.906 1 17.23 383 ASN B CA 1
ATOM 9304 C C . ASN B 1 383 ? -17.531 46.219 -33.688 1 17.23 383 ASN B C 1
ATOM 9306 O O . ASN B 1 383 ? -17.078 47.125 -34.406 1 17.23 383 ASN B O 1
ATOM 9310 N N . MET B 1 384 ? -17.312 46.25 -32.469 1 16.84 384 MET B N 1
ATOM 9311 C CA . MET B 1 384 ? -16.453 47.406 -32.281 1 16.84 384 MET B CA 1
ATOM 9312 C C . MET B 1 384 ? -15.445 47.5 -33.438 1 16.84 384 MET B C 1
ATOM 9314 O O . MET B 1 384 ? -14.961 46.5 -33.938 1 16.84 384 MET B O 1
ATOM 9318 N N . THR B 1 385 ? -15.492 48.688 -34.031 1 16.89 385 THR B N 1
ATOM 9319 C CA . THR B 1 385 ? -14.773 49.375 -35.094 1 16.89 385 THR B CA 1
ATOM 9320 C C . THR B 1 385 ? -13.305 48.969 -35.125 1 16.89 385 THR B C 1
ATOM 9322 O O . THR B 1 385 ? -12.633 49 -34.062 1 16.89 385 THR B O 1
ATOM 9325 N N . SER B 1 386 ? -13.125 48.031 -35.844 1 18.05 386 SER B N 1
ATOM 9326 C CA . SER B 1 386 ? -11.758 47.625 -36.125 1 18.05 386 SER B CA 1
ATOM 9327 C C . SER B 1 386 ? -10.883 48.812 -36.469 1 18.05 386 SER B C 1
ATOM 9329 O O . SER B 1 386 ? -9.719 48.656 -36.844 1 18.05 386 SER B O 1
ATOM 9331 N N . LYS B 1 387 ? -11.93 49.969 -36.844 1 15.89 387 LYS B N 1
ATOM 9332 C CA . LYS B 1 387 ? -11.148 50.75 -37.781 1 15.89 387 LYS B CA 1
ATOM 9333 C C . LYS B 1 387 ? -9.719 50.938 -37.281 1 15.89 387 LYS B C 1
ATOM 93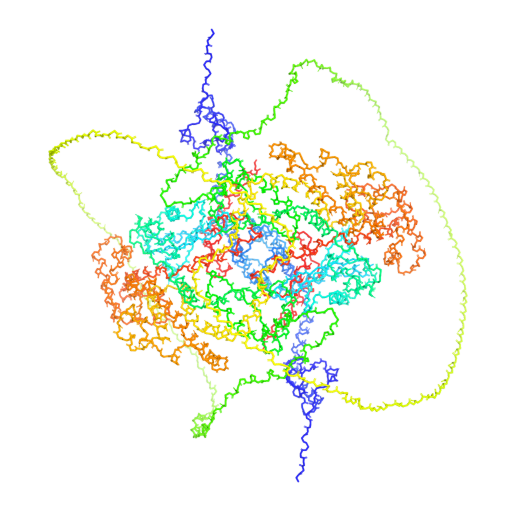35 O O . LYS B 1 387 ? -8.758 50.719 -38.031 1 15.89 387 LYS B O 1
ATOM 9340 N N . SER B 1 388 ? -9.68 52 -36.438 1 15.23 388 SER B N 1
ATOM 9341 C CA . SER B 1 388 ? -8.734 53.031 -36.844 1 15.23 388 SER B CA 1
ATOM 9342 C C . SER B 1 388 ? -7.297 52.531 -36.719 1 15.23 388 SER B C 1
ATOM 9344 O O . SER B 1 388 ? -6.871 52.094 -35.656 1 15.23 388 SER B O 1
ATOM 9346 N N . ALA B 1 389 ? -7.008 51.812 -37.656 1 18.67 389 ALA B N 1
ATOM 9347 C CA . ALA B 1 389 ? -5.594 51.625 -38 1 18.67 389 ALA B CA 1
ATOM 9348 C C . ALA B 1 389 ? -4.805 52.906 -37.719 1 18.67 389 ALA B C 1
ATOM 9350 O O . ALA B 1 389 ? -3.676 53.062 -38.188 1 18.67 389 ALA B O 1
ATOM 9351 N N . ASP B 1 390 ? -5.613 53.969 -37.188 1 15.71 390 ASP B N 1
ATOM 9352 C CA . ASP B 1 390 ? -4.809 55.125 -37.594 1 15.71 390 ASP B CA 1
ATOM 9353 C C . ASP B 1 390 ? -3.324 54.781 -37.625 1 15.71 390 ASP B C 1
ATOM 9355 O O . ASP B 1 390 ? -2.922 53.719 -37.125 1 15.71 390 ASP B O 1
ATOM 9359 N N . GLY B 1 391 ? -2.662 55.781 -37.344 1 15.21 391 GLY B N 1
ATOM 9360 C CA . GLY B 1 391 ? -1.565 56.562 -37.875 1 15.21 391 GLY B CA 1
ATOM 9361 C C . GLY B 1 391 ? -0.205 55.938 -37.625 1 15.21 391 GLY B C 1
ATOM 9362 O O . GLY B 1 391 ? 0.649 55.906 -38.5 1 15.21 391 GLY B O 1
ATOM 9363 N N . VAL B 1 392 ? -0.133 55.781 -36.219 1 15.67 392 VAL B N 1
ATOM 9364 C CA . VAL B 1 392 ? 1.173 56.344 -35.906 1 15.67 392 VAL B CA 1
ATOM 9365 C C . VAL B 1 392 ? 2.275 55.406 -36.406 1 15.67 392 VAL B C 1
ATOM 9367 O O . VAL B 1 392 ? 2.393 54.25 -36 1 15.67 392 VAL B O 1
ATOM 9370 N N . SER B 1 393 ? 2.402 55.344 -37.688 1 15.8 393 SER B N 1
ATOM 9371 C CA . SER B 1 393 ? 3.4 54.844 -38.625 1 15.8 393 SER B CA 1
ATOM 9372 C C . SER B 1 393 ? 4.727 54.562 -37.906 1 15.8 393 SER B C 1
ATOM 9374 O O . SER B 1 393 ? 5.41 53.594 -38.219 1 15.8 393 SER B O 1
ATOM 9376 N N . SER B 1 394 ? 5.203 55.688 -37.188 1 14.62 394 SER B N 1
ATOM 9377 C CA . SER B 1 394 ? 6.457 56.312 -37.625 1 14.62 394 SER B CA 1
ATOM 9378 C C . SER B 1 394 ? 7.656 55.469 -37.219 1 14.62 394 SER B C 1
ATOM 9380 O O . SER B 1 394 ? 8.594 55.312 -38 1 14.62 394 SER B O 1
ATOM 9382 N N . ILE B 1 395 ? 7.75 55.312 -35.781 1 14.4 395 ILE B N 1
ATOM 9383 C CA . ILE B 1 395 ? 9.078 55.875 -35.562 1 14.4 395 ILE B CA 1
ATOM 9384 C C . ILE B 1 395 ? 10.148 54.844 -35.906 1 14.4 395 ILE B C 1
ATOM 9386 O O . ILE B 1 395 ? 11.336 55.156 -35.938 1 14.4 395 ILE B O 1
ATOM 9390 N N . LEU B 1 396 ? 9.68 53.469 -35.688 1 15.95 396 LEU B N 1
ATOM 9391 C CA . LEU B 1 396 ? 11.031 53.062 -35.344 1 15.95 396 LEU B CA 1
ATOM 9392 C C . LEU B 1 396 ? 11.969 53.25 -36.531 1 15.95 396 LEU B C 1
ATOM 9394 O O . LEU B 1 396 ? 12.195 52.344 -37.344 1 15.95 396 LEU B O 1
ATOM 9398 N N . ALA B 1 397 ? 11.719 54.219 -37.281 1 15.02 397 ALA B N 1
ATOM 9399 C CA . ALA B 1 397 ? 12.359 54.125 -38.562 1 15.02 397 ALA B CA 1
ATOM 9400 C C . ALA B 1 397 ? 13.805 53.656 -38.469 1 15.02 397 ALA B C 1
ATOM 9402 O O . ALA B 1 397 ? 14.219 52.719 -39.156 1 15.02 397 ALA B O 1
ATOM 9403 N N . SER B 1 398 ? 14.641 54.656 -38.25 1 14.71 398 SER B N 1
ATOM 9404 C CA . SER B 1 398 ? 15.492 55.062 -39.375 1 14.71 398 SER B CA 1
ATOM 9405 C C . SER B 1 398 ? 16.828 54.344 -39.312 1 14.71 398 SER B C 1
ATOM 9407 O O . SER B 1 398 ? 17.406 54.031 -40.375 1 14.71 398 SER B O 1
ATOM 9409 N N . LYS B 1 399 ? 17.5 54.438 -38.094 1 15.37 399 LYS B N 1
ATOM 9410 C CA . LYS B 1 399 ? 18.797 54.969 -38.438 1 15.37 399 LYS B CA 1
ATOM 9411 C C . LYS B 1 399 ? 19.547 54.031 -39.375 1 15.37 399 LYS B C 1
ATOM 9413 O O . LYS B 1 399 ? 19.391 52.812 -39.281 1 15.37 399 LYS B O 1
ATOM 9418 N N . SER B 1 400 ? 20.344 54.656 -40.125 1 15.7 400 SER B N 1
ATOM 9419 C CA . SER B 1 400 ? 21.109 54.5 -41.344 1 15.7 400 SER B CA 1
ATOM 9420 C C . SER B 1 400 ? 22.188 53.438 -41.219 1 15.7 400 SER B C 1
ATOM 9422 O O . SER B 1 400 ? 22.469 52.969 -40.125 1 15.7 400 SER B O 1
ATOM 9424 N N . SER B 1 401 ? 23.078 53.531 -42.094 1 15.35 401 SER B N 1
ATOM 9425 C CA . SER B 1 401 ? 24.016 52.906 -43.031 1 15.35 401 SER B CA 1
ATOM 9426 C C . SER B 1 401 ? 25.344 52.594 -42.344 1 15.35 401 SER B C 1
ATOM 9428 O O . SER B 1 401 ? 26.031 51.656 -42.688 1 15.35 401 SER B O 1
ATOM 9430 N N . SER B 1 402 ? 25.969 53.594 -41.5 1 14.55 402 SER B N 1
ATOM 9431 C CA . SER B 1 402 ? 27.297 53.906 -42 1 14.55 402 SER B CA 1
ATOM 9432 C C . SER B 1 402 ? 28.25 52.75 -41.781 1 14.55 402 SER B C 1
ATOM 9434 O O . SER B 1 402 ? 28.016 51.875 -40.938 1 14.55 402 SER B O 1
ATOM 9436 N N . SER B 1 403 ? 29.5 53 -42.375 1 15.59 403 SER B N 1
ATOM 9437 C CA . SER B 1 403 ? 30.656 52.5 -43.094 1 15.59 403 SER B CA 1
ATOM 9438 C C . SER B 1 403 ? 31.688 51.906 -42.156 1 15.59 403 SER B C 1
ATOM 9440 O O . SER B 1 403 ? 32.188 50.781 -42.344 1 15.59 403 SER B O 1
ATOM 9442 N N . SER B 1 404 ? 32.406 52.938 -41.375 1 14.64 404 SER B N 1
ATOM 9443 C CA . SER B 1 404 ? 33.812 53.062 -41.688 1 14.64 404 SER B CA 1
ATOM 9444 C C . SER B 1 404 ? 34.625 52 -40.969 1 14.64 404 SER B C 1
ATOM 9446 O O . SER B 1 404 ? 34.094 51.25 -40.125 1 14.64 404 SER B O 1
ATOM 9448 N N . THR B 1 405 ? 35.75 52.625 -40.219 1 15.4 405 THR B N 1
ATOM 9449 C CA . THR B 1 405 ? 37.188 52.5 -40.406 1 15.4 405 THR B CA 1
ATOM 9450 C C . THR B 1 405 ? 37.781 51.438 -39.469 1 15.4 405 THR B C 1
ATOM 9452 O O . THR B 1 405 ? 37.188 51.156 -38.406 1 15.4 405 THR B O 1
ATOM 9455 N N . PRO B 1 406 ? 38.938 51.062 -39.812 1 16.86 406 PRO B N 1
ATOM 9456 C CA . PRO B 1 406 ? 39.969 50.031 -39.656 1 16.86 406 PRO B CA 1
ATOM 9457 C C . PRO B 1 406 ? 40.594 50.031 -38.281 1 16.86 406 PRO B C 1
ATOM 9459 O O . PRO B 1 406 ? 40.938 48.969 -37.75 1 16.86 406 PRO B O 1
ATOM 9462 N N . PRO B 1 407 ? 40.875 51.406 -37.688 1 14.8 407 PRO B N 1
ATOM 9463 C CA . PRO B 1 407 ? 42.344 51.562 -37.562 1 14.8 407 PRO B CA 1
ATOM 9464 C C . PRO B 1 407 ? 42.938 50.625 -36.5 1 14.8 407 PRO B C 1
ATOM 9466 O O . PRO B 1 407 ? 42.219 50 -35.75 1 14.8 407 PRO B O 1
ATOM 9469 N N . SER B 1 408 ? 43.812 51.375 -35.656 1 14.62 408 SER B N 1
ATOM 9470 C CA . SER B 1 408 ? 45.25 51.438 -35.438 1 14.62 408 SER B CA 1
ATOM 9471 C C . SER B 1 408 ? 45.656 50.656 -34.219 1 14.62 408 SER B C 1
ATOM 9473 O O . SER B 1 408 ? 44.781 50.188 -33.438 1 14.62 408 SER B O 1
ATOM 9475 N N . THR B 1 409 ? 46.594 51.312 -33.312 1 14.96 409 THR B N 1
ATOM 9476 C CA . THR B 1 409 ? 48.031 51.219 -33.031 1 14.96 409 THR B CA 1
ATOM 9477 C C . THR B 1 409 ? 48.281 50.594 -31.641 1 14.96 409 THR B C 1
ATOM 9479 O O . THR B 1 409 ? 49.031 49.625 -31.516 1 14.96 409 THR B O 1
ATOM 9482 N N . SER B 1 410 ? 48.406 51.531 -30.5 1 13.8 410 SER B N 1
ATOM 9483 C CA . SER B 1 410 ? 49.688 51.812 -29.891 1 13.8 410 SER B CA 1
ATOM 9484 C C . SER B 1 410 ? 50 50.844 -28.734 1 13.8 410 SER B C 1
ATOM 9486 O O . SER B 1 410 ? 49.062 50.219 -28.188 1 13.8 410 SER B O 1
ATOM 9488 N N . LYS B 1 411 ? 51.406 50.875 -28.219 1 15.2 411 LYS B N 1
ATOM 9489 C CA . LYS B 1 411 ? 52.656 50.25 -27.734 1 15.2 411 LYS B CA 1
ATOM 9490 C C . LYS B 1 411 ? 52.625 50.125 -26.219 1 15.2 411 LYS B C 1
ATOM 9492 O O . LYS B 1 411 ? 52.906 49.031 -25.688 1 15.2 411 LYS B O 1
ATOM 9497 N N . GLY B 1 412 ? 53.031 51.281 -25.391 1 13.98 412 GLY B N 1
ATOM 9498 C CA . GLY B 1 412 ? 54.281 51.312 -24.672 1 13.98 412 GLY B CA 1
ATOM 9499 C C . GLY B 1 412 ? 54.188 50.688 -23.281 1 13.98 412 GLY B C 1
ATOM 9500 O O . GLY B 1 412 ? 54.281 49.469 -23.141 1 13.98 412 GLY B O 1
ATOM 9501 N N . SER B 1 413 ? 54.375 51.594 -22.125 1 13.99 413 SER B N 1
ATOM 9502 C CA . SER B 1 413 ? 55.5 51.906 -21.266 1 13.99 413 SER B CA 1
ATOM 9503 C C . SER B 1 413 ? 55.344 51.281 -19.891 1 13.99 413 SER B C 1
ATOM 9505 O O . SER B 1 413 ? 56.219 50.531 -19.453 1 13.99 413 SER B O 1
ATOM 9507 N N . SER B 1 414 ? 55.156 52.188 -18.797 1 13.73 414 SER B N 1
ATOM 9508 C CA . SER B 1 414 ? 56.156 52.594 -17.797 1 13.73 414 SER B CA 1
ATOM 9509 C C . SER B 1 414 ? 56.062 51.688 -16.562 1 13.73 414 SER B C 1
ATOM 9511 O O . SER B 1 414 ? 55.094 51 -16.344 1 13.73 414 SER B O 1
ATOM 9513 N N . PRO B 1 415 ? 56.469 52.406 -15.227 1 14.67 415 PRO B N 1
ATOM 9514 C CA . PRO B 1 415 ? 57.562 52.406 -14.242 1 14.67 415 PRO B CA 1
ATOM 9515 C C . PRO B 1 415 ? 57.219 51.656 -12.969 1 14.67 415 PRO B C 1
ATOM 9517 O O . PRO B 1 415 ? 56.062 51.312 -12.742 1 14.67 415 PRO B O 1
ATOM 9520 N N . GLN B 1 416 ? 58.156 51.781 -11.805 1 14.27 416 GLN B N 1
ATOM 9521 C CA . GLN B 1 416 ? 59 51.188 -10.781 1 14.27 416 GLN B CA 1
ATOM 9522 C C . GLN B 1 416 ? 58.375 51.281 -9.398 1 14.27 416 GLN B C 1
ATOM 9524 O O . GLN B 1 416 ? 58.719 50.531 -8.484 1 14.27 416 GLN B O 1
ATOM 9529 N N . ARG B 1 417 ? 57.312 52.156 -9.07 1 13.93 417 ARG B N 1
ATOM 9530 C CA . ARG B 1 417 ? 57.656 52.844 -7.832 1 13.93 417 ARG B CA 1
ATOM 9531 C C . ARG B 1 417 ? 57.844 51.844 -6.691 1 13.93 417 ARG B C 1
ATOM 9533 O O . ARG B 1 417 ? 57.219 50.781 -6.676 1 13.93 417 ARG B O 1
ATOM 9540 N N . HIS B 1 418 ? 58.688 52.312 -5.609 1 13.55 418 HIS B N 1
ATOM 9541 C CA . HIS B 1 418 ? 59.656 52.156 -4.547 1 13.55 418 HIS B CA 1
ATOM 9542 C C . HIS B 1 418 ? 59 51.656 -3.256 1 13.55 418 HIS B C 1
ATOM 9544 O O . HIS B 1 418 ? 59.469 50.688 -2.658 1 13.55 418 HIS B O 1
ATOM 9550 N N . ALA B 1 419 ? 58.344 52.656 -2.465 1 13.45 419 ALA B N 1
ATOM 9551 C CA . ALA B 1 419 ? 58.969 53.062 -1.223 1 13.45 419 ALA B CA 1
ATOM 9552 C C . ALA B 1 419 ? 58.781 52.031 -0.123 1 13.45 419 ALA B C 1
ATOM 9554 O O . ALA B 1 419 ? 57.969 51.094 -0.277 1 13.45 419 ALA B O 1
ATOM 9555 N N . ALA B 1 420 ? 58.344 52.594 1.079 1 13.96 420 ALA B N 1
ATOM 9556 C CA . ALA B 1 420 ? 59 52.875 2.35 1 13.96 420 ALA B CA 1
ATOM 9557 C C . ALA B 1 420 ? 58.812 51.719 3.32 1 13.96 420 ALA B C 1
ATOM 9559 O O . ALA B 1 420 ? 57.938 50.844 3.125 1 13.96 420 ALA B O 1
ATOM 9560 N N . SER B 1 421 ? 59.156 52 4.656 1 13.59 421 SER B N 1
ATOM 9561 C CA . SER B 1 421 ? 60.062 51.812 5.773 1 13.59 421 SER B CA 1
ATOM 9562 C C . SER B 1 421 ? 59.469 50.812 6.789 1 13.59 421 SER B C 1
ATOM 9564 O O . SER B 1 421 ? 60.094 49.781 7.074 1 13.59 421 SER B O 1
ATOM 9566 N N . GLN B 1 422 ? 59.281 51.375 8.109 1 13.73 422 GLN B N 1
ATOM 9567 C CA . GLN B 1 422 ? 60.062 51.344 9.344 1 13.73 422 GLN B CA 1
ATOM 9568 C C . GLN B 1 422 ? 59.531 50.25 10.281 1 13.73 422 GLN B C 1
ATOM 9570 O O . GLN B 1 422 ? 58.438 49.75 10.094 1 13.73 422 GLN B O 1
ATOM 9575 N N . GLY B 1 423 ? 59.75 50.5 11.695 1 13.77 423 GLY B N 1
ATOM 9576 C CA . GLY B 1 423 ? 60.531 50.062 12.828 1 13.77 423 GLY B CA 1
ATOM 9577 C C . GLY B 1 423 ? 59.812 49.062 13.719 1 13.77 423 GLY B C 1
ATOM 9578 O O . GLY B 1 423 ? 59.938 47.875 13.555 1 13.77 423 GLY B O 1
ATOM 9579 N N . GLU B 1 424 ? 59.438 49.562 15.023 1 14.42 424 GLU B N 1
ATOM 9580 C CA . GLU B 1 424 ? 59.969 49.406 16.375 1 14.42 424 GLU B CA 1
ATOM 9581 C C . GLU B 1 424 ? 59.281 48.25 17.094 1 14.42 424 GLU B C 1
ATOM 9583 O O . GLU B 1 424 ? 58.156 47.875 16.781 1 14.42 424 GLU B O 1
ATOM 9588 N N . LYS B 1 425 ? 60.094 47.562 18.094 1 14.04 425 LYS B N 1
ATOM 9589 C CA . LYS B 1 425 ? 60.406 46.469 19.047 1 14.04 425 LYS B CA 1
ATOM 9590 C C . LYS B 1 425 ? 59.406 46.469 20.203 1 14.04 425 LYS B C 1
ATOM 9592 O O . LYS B 1 425 ? 59 45.406 20.656 1 14.04 425 LYS B O 1
ATOM 9597 N N . ARG B 1 426 ? 59.094 47.75 20.859 1 14.09 426 ARG B N 1
ATOM 9598 C CA . ARG B 1 426 ? 59.406 47.906 22.266 1 14.09 426 ARG B CA 1
ATOM 9599 C C . ARG B 1 426 ? 58.656 46.906 23.125 1 14.09 426 ARG B C 1
ATOM 9601 O O . ARG B 1 426 ? 57.625 46.344 22.703 1 14.09 426 ARG B O 1
ATOM 9608 N N . GLN B 1 427 ? 59.031 47 24.5 1 13.58 427 GLN B N 1
ATOM 9609 C CA . GLN B 1 427 ? 59.469 46.625 25.844 1 13.58 427 GLN B CA 1
ATOM 9610 C C . GLN B 1 427 ? 58.281 46.25 26.719 1 13.58 427 GLN B C 1
ATOM 9612 O O . GLN B 1 427 ? 58.219 45.188 27.312 1 13.58 427 GLN B O 1
ATOM 9617 N N . VAL B 1 428 ? 57.938 47.312 27.625 1 14.17 428 VAL B N 1
ATOM 9618 C CA . VAL B 1 428 ? 58.25 47.344 29.062 1 14.17 428 VAL B CA 1
ATOM 9619 C C . VAL B 1 428 ? 57.125 46.594 29.828 1 14.17 428 VAL B C 1
ATOM 9621 O O . VAL B 1 428 ? 56.094 46.281 29.25 1 14.17 428 VAL B O 1
ATOM 9624 N N . ASP B 1 429 ? 56.625 47.312 30.969 1 13.58 429 ASP B N 1
ATOM 9625 C CA . ASP B 1 429 ? 56.781 47.344 32.406 1 13.58 429 ASP B CA 1
ATOM 9626 C C . ASP B 1 429 ? 55.625 46.688 33.125 1 13.58 429 ASP B C 1
ATOM 9628 O O . ASP B 1 429 ? 55.812 45.75 33.906 1 13.58 429 ASP B O 1
ATOM 9632 N N . GLY B 1 430 ? 54.906 47.625 33.969 1 13.59 430 GLY B N 1
ATOM 9633 C CA . GLY B 1 430 ? 54.875 47.781 35.406 1 13.59 430 GLY B CA 1
ATOM 9634 C C . GLY B 1 430 ? 53.844 46.938 36.094 1 13.59 430 GLY B C 1
ATOM 9635 O O . GLY B 1 430 ? 53.125 46.188 35.469 1 13.59 430 GLY B O 1
ATOM 9636 N N . THR B 1 431 ? 53.094 47.656 37 1 13.84 431 THR B N 1
ATOM 9637 C CA . THR B 1 431 ? 53 47.781 38.469 1 13.84 431 THR B CA 1
ATOM 9638 C C . THR B 1 431 ? 51.938 46.844 39.031 1 13.84 431 THR B C 1
ATOM 9640 O O . THR B 1 431 ? 51.125 46.281 38.25 1 13.84 431 THR B O 1
ATOM 9643 N N . VAL B 1 432 ? 51 47.562 39.875 1 13.59 432 VAL B N 1
ATOM 9644 C CA . VAL B 1 432 ? 50.844 47.625 41.312 1 13.59 432 VAL B CA 1
ATOM 9645 C C . VAL B 1 432 ? 49.812 46.594 41.781 1 13.59 432 VAL B C 1
ATOM 9647 O O . VAL B 1 432 ? 49.062 46.062 40.969 1 13.59 432 VAL B O 1
ATOM 9650 N N . GLN B 1 433 ? 48.812 47.094 42.781 1 13.59 433 GLN B N 1
ATOM 9651 C CA . GLN B 1 433 ? 48.625 46.969 44.219 1 13.59 433 GLN B CA 1
ATOM 9652 C C . GLN B 1 433 ? 47.594 45.875 44.531 1 13.59 433 GLN B C 1
ATOM 9654 O O . GLN B 1 433 ? 47.906 44.969 45.312 1 13.59 433 GLN B O 1
ATOM 9659 N N . THR B 1 434 ? 46.438 46.375 45.25 1 13.86 434 THR B N 1
ATOM 9660 C CA . THR B 1 434 ? 46.062 46.312 46.656 1 13.86 434 THR B CA 1
ATOM 9661 C C . THR B 1 434 ? 45.219 45.094 46.938 1 13.86 434 THR B C 1
ATOM 9663 O O . THR B 1 434 ? 44.562 44.531 46.031 1 13.86 434 THR B O 1
ATOM 9666 N N . CYS B 1 435 ? 45.188 44.594 48.344 1 13.59 435 CYS B N 1
ATOM 9667 C CA . CYS B 1 435 ? 45.094 43.625 49.438 1 13.59 435 CYS B CA 1
ATOM 9668 C C . CYS B 1 435 ? 43.656 43.156 49.625 1 13.59 435 CYS B C 1
ATOM 9670 O O . CYS B 1 435 ? 43.375 41.969 49.656 1 13.59 435 CYS B O 1
ATOM 9672 N N . LYS B 1 436 ? 42.875 43.969 50.594 1 14.08 436 LYS B N 1
ATOM 9673 C CA . LYS B 1 436 ? 42.562 43.625 52 1 14.08 436 LYS B CA 1
ATOM 9674 C C . LYS B 1 436 ? 41.344 42.688 52.062 1 14.08 436 LYS B C 1
ATOM 9676 O O . LYS B 1 436 ? 40.625 42.531 51.094 1 14.08 436 LYS B O 1
ATOM 9681 N N . ARG B 1 437 ? 40.594 42.844 53.344 1 13.8 437 ARG B N 1
ATOM 9682 C CA . ARG B 1 437 ? 40.25 42.25 54.625 1 13.8 437 ARG B CA 1
ATOM 9683 C C . ARG B 1 437 ? 38.844 41.688 54.594 1 13.8 437 ARG B C 1
ATOM 9685 O O . ARG B 1 437 ? 38.625 40.531 54.969 1 13.8 437 ARG B O 1
ATOM 9692 N N . GLN B 1 438 ? 37.75 42.562 54.906 1 13.65 438 GLN B N 1
ATOM 9693 C CA . GLN B 1 438 ? 37.031 42.625 56.156 1 13.65 438 GLN B CA 1
ATOM 9694 C C . GLN B 1 438 ? 35.938 41.531 56.219 1 13.65 438 GLN B C 1
ATOM 9696 O O . GLN B 1 438 ? 35.5 41.031 55.188 1 13.65 438 GLN B O 1
ATOM 9701 N N . ARG B 1 439 ? 35.188 41.438 57.594 1 13.72 439 ARG B N 1
ATOM 9702 C CA . ARG B 1 439 ? 34.688 40.812 58.812 1 13.72 439 ARG B CA 1
ATOM 9703 C C . ARG B 1 439 ? 33.25 40.406 58.656 1 13.72 439 ARG B C 1
ATOM 9705 O O . ARG B 1 439 ? 32.906 39.25 58.969 1 13.72 439 ARG B O 1
ATOM 9712 N N . THR B 1 440 ? 32.219 41.375 58.938 1 13.61 440 THR B N 1
ATOM 9713 C CA . THR B 1 440 ? 31.438 41.438 60.156 1 13.61 440 THR B CA 1
ATOM 9714 C C . THR B 1 440 ? 30.266 40.438 60.062 1 13.61 440 THR B C 1
ATOM 9716 O O . THR B 1 440 ? 30.062 39.625 60.969 1 13.61 440 THR B O 1
ATOM 9719 N N . GLU B 1 441 ? 28.922 41.062 60.375 1 13.73 441 GLU B N 1
ATOM 9720 C CA . GLU B 1 441 ? 28.031 41.094 61.531 1 13.73 441 GLU B CA 1
ATOM 9721 C C . GLU B 1 441 ? 27 39.969 61.469 1 13.73 441 GLU B C 1
ATOM 9723 O O . GLU B 1 441 ? 26.828 39.312 60.438 1 13.73 441 GLU B O 1
ATOM 9728 N N . SER B 1 442 ? 25.672 40.375 62.094 1 13.7 442 SER B N 1
ATOM 9729 C CA . SER B 1 442 ? 24.859 40.156 63.281 1 13.7 442 SER B CA 1
ATOM 9730 C C . SER B 1 442 ? 23.781 39.125 63.062 1 13.7 442 SER B C 1
ATOM 9732 O O . SER B 1 442 ? 23.688 38.125 63.812 1 13.7 442 SER B O 1
ATOM 9734 N N . VAL B 1 443 ? 22.375 39.594 63.312 1 13.2 443 VAL B N 1
ATOM 9735 C CA . VAL B 1 443 ? 21.453 39.469 64.438 1 13.2 443 VAL B CA 1
ATOM 9736 C C . VAL B 1 443 ? 20.516 38.281 64.188 1 13.2 443 VAL B C 1
ATOM 9738 O O . VAL B 1 443 ? 20.391 37.812 63.062 1 13.2 443 VAL B O 1
ATOM 9741 N N . LYS B 1 444 ? 19.109 38.5 64.938 1 14.12 444 LYS B N 1
ATOM 9742 C CA . LYS B 1 444 ? 18.328 38.031 66.062 1 14.12 444 LYS B CA 1
ATOM 9743 C C . LYS B 1 444 ? 17.266 37.031 65.625 1 14.12 444 LYS B C 1
ATOM 9745 O O . LYS B 1 444 ? 17.188 35.938 66.188 1 14.12 444 LYS B O 1
ATOM 9750 N N . THR B 1 445 ? 15.828 37.5 65.625 1 13.73 445 THR B N 1
ATOM 9751 C CA . THR B 1 445 ? 14.789 37.312 66.625 1 13.73 445 THR B CA 1
ATOM 9752 C C . THR B 1 445 ? 13.938 36.094 66.312 1 13.73 445 THR B C 1
ATOM 9754 O O . THR B 1 445 ? 13.961 35.562 65.188 1 13.73 445 THR B O 1
ATOM 9757 N N . THR B 1 446 ? 12.422 36.281 66.75 1 13.81 446 THR B N 1
ATOM 9758 C CA . THR B 1 446 ? 11.477 35.844 67.75 1 13.81 446 THR B CA 1
ATOM 9759 C C . THR B 1 446 ? 10.578 34.719 67.25 1 13.81 446 THR B C 1
ATOM 9761 O O . THR B 1 446 ? 10.492 34.5 66.062 1 13.81 446 THR B O 1
ATOM 9764 N N . LYS B 1 447 ? 9.078 34.75 67.875 1 14.38 447 LYS B N 1
ATOM 9765 C CA . LYS B 1 447 ? 8.234 34.094 68.875 1 14.38 447 LYS B CA 1
ATOM 9766 C C . LYS B 1 447 ? 7.203 33.188 68.188 1 14.38 447 LYS B C 1
ATOM 9768 O O . LYS B 1 447 ? 7.164 31.969 68.438 1 14.38 447 LYS B O 1
ATOM 9773 N N . LYS B 1 448 ? 5.734 33.438 68.625 1 14.55 448 LYS B N 1
ATOM 9774 C CA . LYS B 1 448 ? 4.855 32.812 69.625 1 14.55 448 LYS B CA 1
ATOM 9775 C C . LYS B 1 448 ? 3.84 31.891 68.938 1 14.55 448 LYS B C 1
ATOM 9777 O O . LYS B 1 448 ? 3.703 30.719 69.312 1 14.55 448 LYS B O 1
ATOM 9782 N N . PRO B 1 449 ? 2.346 32.344 69.062 1 13.94 449 PRO B N 1
ATOM 9783 C CA . PRO B 1 449 ? 1.315 31.906 70 1 13.94 449 PRO B CA 1
ATOM 9784 C C . PRO B 1 449 ? 0.365 30.875 69.375 1 13.94 449 PRO B C 1
ATOM 9786 O O . PRO B 1 449 ? 0.134 29.828 70 1 13.94 449 PRO B O 1
ATOM 9789 N N . ASN B 1 450 ? -0.963 31.344 68.938 1 13.65 450 ASN B N 1
ATOM 9790 C CA . ASN B 1 450 ? -2.248 31.266 69.625 1 13.65 450 ASN B CA 1
ATOM 9791 C C . ASN B 1 450 ? -3.029 30.031 69.188 1 13.65 450 ASN B C 1
ATOM 9793 O O . ASN B 1 450 ? -2.77 29.438 68.125 1 13.65 450 ASN B O 1
ATOM 9797 N N . VAL B 1 451 ? -4.555 30.188 69.188 1 13.84 451 VAL B N 1
ATOM 9798 C CA . VAL B 1 451 ? -5.676 29.859 70.062 1 13.84 451 VAL B CA 1
ATOM 9799 C C . VAL B 1 451 ? -6.496 28.734 69.438 1 13.84 451 VAL B C 1
ATOM 9801 O O . VAL B 1 451 ? -6.312 28.391 68.25 1 13.84 451 VAL B O 1
ATOM 9804 N N . HIS B 1 452 ? -7.988 28.969 69.125 1 13.9 452 HIS B N 1
ATOM 9805 C CA . HIS B 1 452 ? -9.133 28.562 69.938 1 13.9 452 HIS B CA 1
ATOM 9806 C C . HIS B 1 452 ? -9.789 27.312 69.375 1 13.9 452 HIS B C 1
ATOM 9808 O O . HIS B 1 452 ? -9.586 26.984 68.188 1 13.9 452 HIS B O 1
ATOM 9814 N N . PRO B 1 453 ? -11.398 27.234 69.5 1 14.3 453 PRO B N 1
ATOM 9815 C CA . PRO B 1 453 ? -12.234 26.422 70.438 1 14.3 453 PRO B CA 1
ATOM 9816 C C . PRO B 1 453 ? -12.953 25.297 69.688 1 14.3 453 PRO B C 1
ATOM 9818 O O . PRO B 1 453 ? -12.891 24.141 70.125 1 14.3 453 PRO B O 1
ATOM 9821 N N . PRO B 1 454 ? -14.469 25.453 69.312 1 14.07 454 PRO B N 1
ATOM 9822 C CA . PRO B 1 454 ? -15.562 24.875 70.062 1 14.07 454 PRO B CA 1
ATOM 9823 C C . PRO B 1 454 ? -16.062 23.547 69.5 1 14.07 454 PRO B C 1
ATOM 9825 O O . PRO B 1 454 ? -15.766 23.219 68.375 1 14.07 454 PRO B O 1
ATOM 9828 N N . VAL B 1 455 ? -17.656 23.359 69.5 1 13.91 455 VAL B N 1
ATOM 9829 C CA . VAL B 1 455 ? -18.594 22.594 70.312 1 13.91 455 VAL B CA 1
ATOM 9830 C C . VAL B 1 455 ? -19.125 21.422 69.5 1 13.91 455 VAL B C 1
ATOM 9832 O O . VAL B 1 455 ? -18.953 21.344 68.312 1 13.91 455 VAL B O 1
ATOM 9835 N N . ALA B 1 456 ? -20.75 21.203 69.375 1 13.82 456 ALA B N 1
ATOM 9836 C CA . ALA B 1 456 ? -21.609 20.281 70.125 1 13.82 456 ALA B CA 1
ATOM 9837 C C . ALA B 1 456 ? -22.047 19.125 69.25 1 13.82 456 ALA B C 1
ATOM 9839 O O . ALA B 1 456 ? -21.875 17.953 69.625 1 13.82 456 ALA B O 1
ATOM 9840 N N . ALA B 1 457 ? -23.609 18.984 68.875 1 13.9 457 ALA B N 1
ATOM 9841 C CA . ALA B 1 457 ? -24.656 18.188 69.5 1 13.9 457 ALA B CA 1
ATOM 9842 C C . ALA B 1 457 ? -24.969 16.938 68.688 1 13.9 457 ALA B C 1
ATOM 9844 O O . ALA B 1 457 ? -24.625 16.844 67.5 1 13.9 457 ALA B O 1
ATOM 9845 N N . ALA B 1 458 ? -26.5 16.375 68.688 1 13.77 458 ALA B N 1
ATOM 9846 C CA . ALA B 1 458 ? -27.188 15.25 69.312 1 13.77 458 ALA B CA 1
ATOM 9847 C C . ALA B 1 458 ? -27.609 14.219 68.25 1 13.77 458 ALA B C 1
ATOM 9849 O O . ALA B 1 458 ? -27.281 13.031 68.375 1 13.77 458 ALA B O 1
ATOM 9850 N N . SER B 1 459 ? -29.125 14.039 67.875 1 13.61 459 SER B N 1
ATOM 9851 C CA . SER B 1 459 ? -30.109 13.078 68.375 1 13.61 459 SER B CA 1
ATOM 9852 C C . SER B 1 459 ? -30.375 11.977 67.375 1 13.61 459 SER B C 1
ATOM 9854 O O . SER B 1 459 ? -30.109 12.156 66.125 1 13.61 459 SER B O 1
ATOM 9856 N N . LYS B 1 460 ? -31.453 10.875 67.688 1 14.39 460 LYS B N 1
ATOM 9857 C CA . LYS B 1 460 ? -31.75 9.453 67.75 1 14.39 460 LYS B CA 1
ATOM 9858 C C . LYS B 1 460 ? -32.656 8.992 66.625 1 14.39 460 LYS B C 1
ATOM 9860 O O . LYS B 1 460 ? -32.656 7.82 66.25 1 14.39 460 LYS B O 1
ATOM 9865 N N . VAL B 1 461 ? -33.656 9.664 65.938 1 13.87 461 VAL B N 1
ATOM 9866 C CA . VAL B 1 461 ? -35 9.148 66.188 1 13.87 461 VAL B CA 1
ATOM 9867 C C . VAL B 1 461 ? -35.219 7.91 65.312 1 13.87 461 VAL B C 1
ATOM 9869 O O . VAL B 1 461 ? -34.469 7.688 64.312 1 13.87 461 VAL B O 1
ATOM 9872 N N . GLY B 1 462 ? -36.656 7.539 64.875 1 14.14 462 GLY B N 1
ATOM 9873 C CA . GLY B 1 462 ? -37.688 6.531 65.125 1 14.14 462 GLY B CA 1
ATOM 9874 C C . GLY B 1 462 ? -37.844 5.562 64 1 14.14 462 GLY B C 1
ATOM 9875 O O . GLY B 1 462 ? -37.375 5.82 62.875 1 14.14 462 GLY B O 1
ATOM 9876 N N . LYS B 1 463 ? -38.812 4.43 64 1 15.51 463 LYS B N 1
ATOM 9877 C CA . LYS B 1 463 ? -39.062 2.996 63.875 1 15.51 463 LYS B CA 1
ATOM 9878 C C . LYS B 1 463 ? -39.844 2.688 62.625 1 15.51 463 LYS B C 1
ATOM 9880 O O . LYS B 1 463 ? -39.594 1.675 61.969 1 15.51 463 LYS B O 1
ATOM 9885 N N . PRO B 1 464 ? -40.812 3.463 61.969 1 14.46 464 PRO B N 1
ATOM 9886 C CA . PRO B 1 464 ? -42.125 2.785 61.938 1 14.46 464 PRO B CA 1
ATOM 9887 C C . PRO B 1 464 ? -42.188 1.675 60.875 1 14.46 464 PRO B C 1
ATOM 9889 O O . PRO B 1 464 ? -41.344 1.636 59.969 1 14.46 464 PRO B O 1
ATOM 9892 N N . SER B 1 465 ? -43.5 1.003 60.562 1 15.32 465 SER B N 1
ATOM 9893 C CA . SER B 1 465 ? -44.281 -0.229 60.562 1 15.32 465 SER B CA 1
ATOM 9894 C C . SER B 1 465 ? -44.562 -0.708 59.125 1 15.32 465 SER B C 1
ATOM 9896 O O . SER B 1 465 ? -44.312 -1.87 58.812 1 15.32 465 SER B O 1
ATOM 9898 N N . GLY B 1 466 ? -45.5 -0.104 58.281 1 14.55 466 GLY B N 1
ATOM 9899 C CA . GLY B 1 466 ? -46.75 -0.757 57.969 1 14.55 466 GLY B CA 1
ATOM 9900 C C . GLY B 1 466 ? -46.656 -1.734 56.812 1 14.55 466 GLY B C 1
ATOM 9901 O O . GLY B 1 466 ? -45.594 -1.874 56.219 1 14.55 466 GLY B O 1
ATOM 9902 N N . SER B 1 467 ? -47.688 -1.611 55.719 1 15.06 467 SER B N 1
ATOM 9903 C CA . SER B 1 467 ? -48.844 -2.35 55.25 1 15.06 467 SER B CA 1
ATOM 9904 C C . SER B 1 467 ? -48.5 -3.176 54 1 15.06 467 SER B C 1
ATOM 9906 O O . SER B 1 467 ? -47.562 -2.871 53.281 1 15.06 467 SER B O 1
ATOM 9908 N N . SER B 1 468 ? -49.312 -4.312 53.656 1 15.9 468 SER B N 1
ATOM 9909 C CA . SER B 1 468 ? -49.469 -5.691 53.188 1 15.9 468 SER B CA 1
ATOM 9910 C C . SER B 1 468 ? -49.719 -5.746 51.719 1 15.9 468 SER B C 1
ATOM 9912 O O . SER B 1 468 ? -49.781 -6.832 51.125 1 15.9 468 SER B O 1
ATOM 9914 N N . LYS B 1 469 ? -50.094 -4.664 50.906 1 15.38 469 LYS B N 1
ATOM 9915 C CA . LYS B 1 469 ? -51.156 -4.902 49.938 1 15.38 469 LYS B CA 1
ATOM 9916 C C . LYS B 1 469 ? -50.688 -5.855 48.844 1 15.38 469 LYS B C 1
ATOM 9918 O O . LYS B 1 469 ? -49.562 -5.746 48.344 1 15.38 469 LYS B O 1
ATOM 9923 N N . LYS B 1 470 ? -51.531 -6.941 48.5 1 16.19 470 LYS B N 1
ATOM 9924 C CA . LYS B 1 470 ? -51.688 -8.227 47.812 1 16.19 470 LYS B CA 1
ATOM 9925 C C . LYS B 1 470 ? -51.719 -8.047 46.312 1 16.19 470 LYS B C 1
ATOM 9927 O O . LYS B 1 470 ? -52.625 -7.438 45.75 1 16.19 470 LYS B O 1
ATOM 9932 N N . LYS B 1 471 ? -50.688 -7.59 45.656 1 16.17 471 LYS B N 1
ATOM 9933 C CA . LYS B 1 471 ? -50.844 -7.254 44.25 1 16.17 471 LYS B CA 1
ATOM 9934 C C . LYS B 1 471 ? -51.344 -8.461 43.438 1 16.17 471 LYS B C 1
ATOM 9936 O O . LYS B 1 471 ? -50.781 -9.562 43.562 1 16.17 471 LYS B O 1
ATOM 9941 N N . PRO B 1 472 ? -52.5 -8.32 42.75 1 16.8 472 PRO B N 1
ATOM 9942 C CA . PRO B 1 472 ? -53.438 -9.227 42.094 1 16.8 472 PRO B CA 1
ATOM 9943 C C . PRO B 1 472 ? -52.781 -10 40.938 1 16.8 472 PRO B C 1
ATOM 9945 O O . PRO B 1 472 ? -51.719 -9.578 40.406 1 16.8 472 PRO B O 1
ATOM 9948 N N . SER B 1 473 ? -53.312 -11.219 40.562 1 17.31 473 SER B N 1
ATOM 9949 C CA . SER B 1 473 ? -53.125 -12.523 39.938 1 17.31 473 SER B CA 1
ATOM 9950 C C . SER B 1 473 ? -53.188 -12.43 38.438 1 17.31 473 SER B C 1
ATOM 9952 O O . SER B 1 473 ? -53.125 -13.445 37.719 1 17.31 473 SER B O 1
ATOM 9954 N N . THR B 1 474 ? -52.656 -11.312 37.812 1 17.42 474 THR B N 1
ATOM 9955 C CA . THR B 1 474 ? -53.188 -11.156 36.469 1 17.42 474 THR B CA 1
ATOM 9956 C C . THR B 1 474 ? -52.938 -12.406 35.656 1 17.42 474 THR B C 1
ATOM 9958 O O . THR B 1 474 ? -51.844 -12.984 35.688 1 17.42 474 THR B O 1
ATOM 9961 N N . PRO B 1 475 ? -53.969 -12.945 35 1 17.56 475 PRO B N 1
ATOM 9962 C CA . PRO B 1 475 ? -54.375 -14.18 34.344 1 17.56 475 PRO B CA 1
ATOM 9963 C C . PRO B 1 475 ? -53.531 -14.469 33.094 1 17.56 475 PRO B C 1
ATOM 9965 O O . PRO B 1 475 ? -52.906 -13.562 32.531 1 17.56 475 PRO B O 1
ATOM 9968 N N . LYS B 1 476 ? -53.375 -15.812 32.719 1 18.41 476 LYS B N 1
ATOM 9969 C CA . LYS B 1 476 ? -52.531 -16.703 31.906 1 18.41 476 LYS B CA 1
ATOM 9970 C C . LYS B 1 476 ? -52.875 -16.562 30.422 1 18.41 476 LYS B C 1
ATOM 9972 O O . LYS B 1 476 ? -52.281 -17.25 29.578 1 18.41 476 LYS B O 1
ATOM 9977 N N . PRO B 1 477 ? -53.094 -15.312 29.844 1 17.55 477 PRO B N 1
ATOM 9978 C CA . PRO B 1 477 ? -53.812 -15.477 28.594 1 17.55 477 PRO B CA 1
ATOM 9979 C C . PRO B 1 477 ? -53.125 -16.406 27.609 1 17.55 477 PRO B C 1
ATOM 9981 O O . PRO B 1 477 ? -51.906 -16.484 27.594 1 17.55 477 PRO B O 1
ATOM 9984 N N . SER B 1 478 ? -53.75 -17.531 27.141 1 17.72 478 SER B N 1
ATOM 9985 C CA . SER B 1 478 ? -53.594 -18.766 26.359 1 17.72 478 SER B CA 1
ATOM 9986 C C . SER B 1 478 ? -53.219 -18.438 24.906 1 17.72 478 SER B C 1
ATOM 9988 O O . SER B 1 478 ? -53.094 -19.344 24.078 1 17.72 478 SER B O 1
ATOM 9990 N N . VAL B 1 479 ? -53.031 -17.156 24.531 1 17.7 479 VAL B N 1
ATOM 9991 C CA . VAL B 1 479 ? -53.438 -16.969 23.141 1 17.7 479 VAL B CA 1
ATOM 9992 C C . VAL B 1 479 ? -52.5 -17.781 22.234 1 17.7 479 VAL B C 1
ATOM 9994 O O . VAL B 1 479 ? -51.281 -17.812 22.453 1 17.7 479 VAL B O 1
ATOM 9997 N N . ALA B 1 480 ? -53 -18.844 21.531 1 18.91 480 ALA B N 1
ATOM 9998 C CA . ALA B 1 480 ? -52.75 -19.906 20.562 1 18.91 480 ALA B CA 1
ATOM 9999 C C . ALA B 1 480 ? -52.094 -19.359 19.297 1 18.91 480 ALA B C 1
ATOM 10001 O O . ALA B 1 480 ? -51.844 -20.109 18.344 1 18.91 480 ALA B O 1
ATOM 10002 N N . SER B 1 481 ? -51.219 -18.328 19.406 1 17.39 481 SER B N 1
ATOM 10003 C CA . SER B 1 481 ? -51.031 -17.672 18.125 1 17.39 481 SER B CA 1
ATOM 10004 C C . SER B 1 481 ? -50.344 -18.625 17.125 1 17.39 481 SER B C 1
ATOM 10006 O O . SER B 1 481 ? -49.312 -19.219 17.438 1 17.39 481 SER B O 1
ATOM 10008 N N . SER B 1 482 ? -51.125 -19.422 16.391 1 18.64 482 SER B N 1
ATOM 10009 C CA . SER B 1 482 ? -50.969 -20.312 15.258 1 18.64 482 SER B CA 1
ATOM 10010 C C . SER B 1 482 ? -50.031 -19.734 14.211 1 18.64 482 SER B C 1
ATOM 10012 O O . SER B 1 482 ? -50.375 -18.812 13.484 1 18.64 482 SER B O 1
ATOM 10014 N N . HIS B 1 483 ? -48.875 -19.391 14.648 1 18.42 483 HIS B N 1
ATOM 10015 C CA . HIS B 1 483 ? -48 -18.656 13.734 1 18.42 483 HIS B CA 1
ATOM 10016 C C . HIS B 1 483 ? -47.594 -19.516 12.547 1 18.42 483 HIS B C 1
ATOM 10018 O O . HIS B 1 483 ? -46.875 -20.516 12.719 1 18.42 483 HIS B O 1
ATOM 10024 N N . GLY B 1 484 ? -48.594 -19.984 11.766 1 19.23 484 GLY B N 1
ATOM 10025 C CA . GLY B 1 484 ? -48.406 -20.641 10.484 1 19.23 484 GLY B CA 1
ATOM 10026 C C . GLY B 1 484 ? -47.281 -20.031 9.672 1 19.23 484 GLY B C 1
ATOM 10027 O O . GLY B 1 484 ? -47.219 -18.812 9.477 1 19.23 484 GLY B O 1
ATOM 10028 N N . ARG B 1 485 ? -46.156 -20.672 9.758 1 20.59 485 ARG B N 1
ATOM 10029 C CA . ARG B 1 485 ? -44.844 -20.281 9.219 1 20.59 485 ARG B CA 1
ATOM 10030 C C . ARG B 1 485 ? -44.906 -20.141 7.699 1 20.59 485 ARG B C 1
ATOM 10032 O O . ARG B 1 485 ? -44.844 -21.141 6.973 1 20.59 485 ARG B O 1
ATOM 10039 N N . ASN B 1 486 ? -46.062 -19.5 7.156 1 20.44 486 ASN B N 1
ATOM 10040 C CA . ASN B 1 486 ? -46.125 -19.203 5.73 1 20.44 486 ASN B CA 1
ATOM 10041 C C . ASN B 1 486 ? -44.781 -18.719 5.203 1 20.44 486 ASN B C 1
ATOM 10043 O O . ASN B 1 486 ? -44.156 -17.828 5.789 1 20.44 486 ASN B O 1
ATOM 10047 N N . THR B 1 487 ? -43.969 -19.578 4.574 1 24.7 487 THR B N 1
ATOM 10048 C CA . THR B 1 487 ? -42.781 -19.406 3.76 1 24.7 487 THR B CA 1
ATOM 10049 C C . THR B 1 487 ? -42.906 -18.188 2.857 1 24.7 487 THR B C 1
ATOM 10051 O O . THR B 1 487 ? -43.156 -18.312 1.654 1 24.7 487 THR B O 1
ATOM 10054 N N . SER B 1 488 ? -43.719 -17.25 3.23 1 22.06 488 SER B N 1
ATOM 10055 C CA . SER B 1 488 ? -43.969 -16.062 2.447 1 22.06 488 SER B CA 1
ATOM 10056 C C . SER B 1 488 ? -42.688 -15.352 2.041 1 22.06 488 SER B C 1
ATOM 10058 O O . SER B 1 488 ? -41.719 -15.328 2.805 1 22.06 488 SER B O 1
ATOM 10060 N N . LYS B 1 489 ? -42.406 -15.273 0.616 1 25.41 489 LYS B N 1
ATOM 10061 C CA . LYS B 1 489 ? -41.688 -14.219 -0.075 1 25.41 489 LYS B CA 1
ATOM 10062 C C . LYS B 1 489 ? -41.75 -12.906 0.7 1 25.41 489 LYS B C 1
ATOM 10064 O O . LYS B 1 489 ? -42.719 -12.156 0.585 1 25.41 489 LYS B O 1
ATOM 10069 N N . THR B 1 490 ? -41.594 -12.953 1.945 1 28.05 490 THR B N 1
ATOM 10070 C CA . THR B 1 490 ? -41.688 -11.688 2.666 1 28.05 490 THR B CA 1
ATOM 10071 C C . THR B 1 490 ? -41.188 -10.531 1.797 1 28.05 490 THR B C 1
ATOM 10073 O O . THR B 1 490 ? -40.25 -10.688 1.023 1 28.05 490 THR B O 1
ATOM 10076 N N . GLU B 1 491 ? -42 -9.594 1.518 1 28.77 491 GLU B N 1
ATOM 10077 C CA . GLU B 1 491 ? -41.75 -8.32 0.844 1 28.77 491 GLU B CA 1
ATOM 10078 C C . GLU B 1 491 ? -40.375 -7.77 1.231 1 28.77 491 GLU B C 1
ATOM 10080 O O . GLU B 1 491 ? -40.188 -7.301 2.357 1 28.77 491 GLU B O 1
ATOM 10085 N N . GLU B 1 492 ? -39.281 -8.5 1.207 1 32.75 492 GLU B N 1
ATOM 10086 C CA . GLU B 1 492 ? -37.906 -7.98 1.27 1 32.75 492 GLU B CA 1
ATOM 10087 C C . GLU B 1 492 ? -37.875 -6.512 0.865 1 32.75 492 GLU B C 1
ATOM 10089 O O . GLU B 1 492 ? -38.219 -6.16 -0.264 1 32.75 492 GLU B O 1
ATOM 10094 N N . GLY B 1 493 ? -38.281 -5.699 1.668 1 35.22 493 GLY B N 1
ATOM 10095 C CA . GLY B 1 493 ? -38.312 -4.258 1.473 1 35.22 493 GLY B CA 1
ATOM 10096 C C . GLY B 1 493 ? -37.25 -3.754 0.528 1 35.22 493 GLY B C 1
ATOM 10097 O O . GLY B 1 493 ? -36.125 -4.27 0.524 1 35.22 493 GLY B O 1
ATOM 10098 N N . ASN B 1 494 ? -37.469 -3.369 -0.675 1 41.28 494 ASN B N 1
ATOM 10099 C CA . ASN B 1 494 ? -36.844 -2.936 -1.909 1 41.28 494 ASN B CA 1
ATOM 10100 C C . ASN B 1 494 ? -35.594 -2.08 -1.627 1 41.28 494 ASN B C 1
ATOM 10102 O O . ASN B 1 494 ? -35.688 -0.854 -1.549 1 41.28 494 ASN B O 1
ATOM 10106 N N . GLU B 1 495 ? -34.844 -2.396 -0.654 1 53.22 495 GLU B N 1
ATOM 10107 C CA . GLU B 1 495 ? -33.625 -1.628 -0.517 1 53.22 495 GLU B CA 1
ATOM 10108 C C . GLU B 1 495 ? -32.969 -1.396 -1.874 1 53.22 495 GLU B C 1
ATOM 10110 O O . GLU B 1 495 ? -32.688 -2.346 -2.615 1 53.22 495 GLU B O 1
ATOM 10115 N N . GLU B 1 496 ? -33.125 -0.382 -2.355 1 72 496 GLU B N 1
ATOM 10116 C CA . GLU B 1 496 ? -32.594 0.092 -3.627 1 72 496 GLU B CA 1
ATOM 10117 C C . GLU B 1 496 ? -31.125 -0.299 -3.783 1 72 496 GLU B C 1
ATOM 10119 O O . GLU B 1 496 ? -30.312 -0.108 -2.865 1 72 496 GLU B O 1
ATOM 10124 N N . THR B 1 497 ? -30.859 -1.281 -4.707 1 83 497 THR B N 1
ATOM 10125 C CA . THR B 1 497 ? -29.484 -1.622 -5.035 1 83 497 THR B CA 1
ATOM 10126 C C . THR B 1 497 ? -28.656 -0.362 -5.293 1 83 497 THR B C 1
ATOM 10128 O O . THR B 1 497 ? -29.219 0.711 -5.531 1 83 497 THR B O 1
ATOM 10131 N N . ARG B 1 498 ? -27.406 -0.465 -5.027 1 87.44 498 ARG B N 1
ATOM 10132 C CA . ARG B 1 498 ? -26.5 0.638 -5.305 1 87.44 498 ARG B CA 1
ATOM 10133 C C . ARG B 1 498 ? -26.734 1.204 -6.703 1 87.44 498 ARG B C 1
ATOM 10135 O O . ARG B 1 498 ? -26.766 2.422 -6.887 1 87.44 498 ARG B O 1
ATOM 10142 N N . GLN B 1 499 ? -27 0.327 -7.621 1 89.38 499 GLN B N 1
ATOM 10143 C CA . GLN B 1 499 ? -27.219 0.713 -9.008 1 89.38 499 GLN B CA 1
ATOM 10144 C C . GLN B 1 499 ? -28.484 1.551 -9.164 1 89.38 499 GLN B C 1
ATOM 10146 O O . GLN B 1 499 ? -28.484 2.559 -9.875 1 89.38 499 GLN B O 1
ATOM 10151 N N . GLN B 1 500 ? -29.438 1.195 -8.508 1 89 500 GLN B N 1
ATOM 10152 C CA . GLN B 1 500 ? -30.719 1.904 -8.594 1 89 500 GLN B CA 1
ATOM 10153 C C . GLN B 1 500 ? -30.625 3.271 -7.926 1 89 500 GLN B C 1
ATOM 10155 O O . GLN B 1 500 ? -31.172 4.258 -8.438 1 89 500 GLN B O 1
ATOM 10160 N N . ARG B 1 501 ? -29.938 3.25 -6.801 1 90.88 501 ARG B N 1
ATOM 10161 C CA . ARG B 1 501 ? -29.75 4.516 -6.098 1 90.88 501 ARG B CA 1
ATOM 10162 C C . ARG B 1 501 ? -29.016 5.523 -6.965 1 90.88 501 ARG B C 1
ATOM 10164 O O . ARG B 1 501 ? -29.391 6.695 -7.027 1 90.88 501 ARG B O 1
ATOM 10171 N N . ILE B 1 502 ? -28.016 5.035 -7.621 1 93.81 502 ILE B N 1
ATOM 10172 C CA . ILE B 1 502 ? -27.203 5.902 -8.461 1 93.81 502 ILE B CA 1
ATOM 10173 C C . ILE B 1 502 ? -28.031 6.398 -9.648 1 93.81 502 ILE B C 1
ATOM 10175 O O . ILE B 1 502 ? -28.016 7.594 -9.953 1 93.81 502 ILE B O 1
ATOM 10179 N N . ALA B 1 503 ? -28.781 5.492 -10.297 1 92.62 503 ALA B N 1
ATOM 10180 C CA . ALA B 1 503 ? -29.578 5.848 -11.469 1 92.62 503 ALA B CA 1
ATOM 10181 C C . ALA B 1 503 ? -30.625 6.891 -11.117 1 92.62 503 ALA B C 1
ATOM 10183 O O . ALA B 1 503 ? -30.844 7.848 -11.867 1 92.62 503 ALA B O 1
ATOM 10184 N N . THR B 1 504 ? -31.203 6.688 -9.969 1 91.62 504 THR B N 1
ATOM 10185 C CA . THR B 1 504 ? -32.219 7.625 -9.523 1 91.62 504 THR B CA 1
ATOM 10186 C C . THR B 1 504 ? -31.609 8.992 -9.234 1 91.62 504 THR B C 1
ATOM 10188 O O . THR B 1 504 ? -32.219 10.023 -9.555 1 91.62 504 THR B O 1
ATOM 10191 N N . ALA B 1 505 ? -30.531 9 -8.656 1 93.75 505 ALA B N 1
ATOM 10192 C CA . ALA B 1 505 ? -29.859 10.25 -8.297 1 93.75 505 ALA B CA 1
ATOM 10193 C C . ALA B 1 505 ? -29.422 11.016 -9.539 1 93.75 505 ALA B C 1
ATOM 10195 O O . ALA B 1 505 ? -29.547 12.242 -9.594 1 93.75 505 ALA B O 1
ATOM 10196 N N . LEU B 1 506 ? -28.984 10.344 -10.531 1 93.75 506 LEU B N 1
ATOM 10197 C CA . LEU B 1 506 ? -28.438 10.969 -11.727 1 93.75 506 LEU B CA 1
ATOM 10198 C C . LEU B 1 506 ? -29.562 11.508 -12.617 1 93.75 506 LEU B C 1
ATOM 10200 O O . LEU B 1 506 ? -29.328 12.383 -13.461 1 93.75 506 LEU B O 1
ATOM 10204 N N . GLN B 1 507 ? -30.703 11.031 -12.414 1 91.88 507 GLN B N 1
ATOM 10205 C CA . GLN B 1 507 ? -31.828 11.477 -13.219 1 91.88 507 GLN B CA 1
ATOM 10206 C C . GLN B 1 507 ? -32.469 12.719 -12.609 1 91.88 507 GLN B C 1
ATOM 10208 O O . GLN B 1 507 ? -33.219 13.43 -13.289 1 91.88 507 GLN B O 1
ATOM 10213 N N . SER B 1 508 ? -32.125 12.969 -11.422 1 92.56 508 SER B N 1
ATOM 10214 C CA . SER B 1 508 ? -32.75 14.102 -10.727 1 92.56 508 SER B CA 1
ATOM 10215 C C . SER B 1 508 ? -32.094 15.414 -11.125 1 92.56 508 SER B C 1
ATOM 10217 O O . SER B 1 508 ? -30.906 15.633 -10.844 1 92.56 508 SER B O 1
ATOM 10219 N N . LYS B 1 509 ? -32.875 16.359 -11.656 1 92.75 509 LYS B N 1
ATOM 10220 C CA . LYS B 1 509 ? -32.375 17.672 -12.055 1 92.75 509 LYS B CA 1
ATOM 10221 C C . LYS B 1 509 ? -32.094 18.547 -10.828 1 92.75 509 LYS B C 1
ATOM 10223 O O . LYS B 1 509 ? -31.219 19.406 -10.859 1 92.75 509 LYS B O 1
ATOM 10228 N N . TYR B 1 510 ? -32.844 18.328 -9.82 1 93.75 510 TYR B N 1
ATOM 10229 C CA . TYR B 1 510 ? -32.625 19.031 -8.562 1 93.75 510 TYR B CA 1
ATOM 10230 C C . TYR B 1 510 ? -31.234 18.703 -7.992 1 93.75 510 TYR B C 1
ATOM 10232 O O . TYR B 1 510 ? -30.5 19.594 -7.562 1 93.75 510 TYR B O 1
ATOM 10240 N N . LYS B 1 511 ? -30.906 17.391 -8.031 1 94.06 511 LYS B N 1
ATOM 10241 C CA . LYS B 1 511 ? -29.625 16.969 -7.512 1 94.06 511 LYS B CA 1
ATOM 10242 C C . LYS B 1 511 ? -28.469 17.5 -8.367 1 94.06 511 LYS B C 1
ATOM 10244 O O . LYS B 1 511 ? -27.391 17.797 -7.848 1 94.06 511 LYS B O 1
ATOM 10249 N N . LEU B 1 512 ? -28.766 17.609 -9.617 1 94.44 512 LEU B N 1
ATOM 10250 C CA . LEU B 1 512 ? -27.766 18.172 -10.516 1 94.44 512 LEU B CA 1
ATOM 10251 C C . LEU B 1 512 ? -27.5 19.641 -10.172 1 94.44 512 LEU B C 1
ATOM 10253 O O . LEU B 1 512 ? -26.344 20.062 -10.102 1 94.44 512 LEU B O 1
ATOM 10257 N N . ALA B 1 513 ? -28.516 20.375 -9.906 1 95.12 513 ALA B N 1
ATOM 10258 C CA . ALA B 1 513 ? -28.375 21.781 -9.539 1 95.12 513 ALA B CA 1
ATOM 10259 C C . ALA B 1 513 ? -27.625 21.938 -8.219 1 95.12 513 ALA B C 1
ATOM 10261 O O . ALA B 1 513 ? -26.75 22.781 -8.086 1 95.12 513 ALA B O 1
ATOM 10262 N N . VAL B 1 514 ? -27.969 21.094 -7.305 1 95.25 514 VAL B N 1
ATOM 10263 C CA . VAL B 1 514 ? -27.344 21.141 -5.988 1 95.25 514 VAL B CA 1
ATOM 10264 C C . VAL B 1 514 ? -25.859 20.797 -6.105 1 95.25 514 VAL B C 1
ATOM 10266 O O . VAL B 1 514 ? -25.016 21.422 -5.453 1 95.25 514 VAL B O 1
ATOM 10269 N N . ALA B 1 515 ? -25.531 19.828 -6.883 1 94.44 515 ALA B N 1
ATOM 10270 C CA . ALA B 1 515 ? -24.141 19.422 -7.074 1 94.44 515 ALA B CA 1
ATOM 10271 C C . ALA B 1 515 ? -23.312 20.562 -7.676 1 94.44 515 ALA B C 1
ATOM 10273 O O . ALA B 1 515 ? -22.172 20.781 -7.281 1 94.44 515 ALA B O 1
ATOM 10274 N N . HIS B 1 516 ? -23.906 21.219 -8.594 1 94.56 516 HIS B N 1
ATOM 10275 C CA . HIS B 1 516 ? -23.203 22.359 -9.195 1 94.56 516 HIS B CA 1
ATOM 10276 C C . HIS B 1 516 ? -23.016 23.484 -8.18 1 94.56 516 HIS B C 1
ATOM 10278 O O . HIS B 1 516 ? -21.969 24.109 -8.141 1 94.56 516 HIS B O 1
ATOM 10284 N N . PHE B 1 517 ? -24.047 23.719 -7.383 1 95 517 PHE B N 1
ATOM 10285 C CA . PHE B 1 517 ? -23.953 24.734 -6.332 1 95 517 PHE B CA 1
ATOM 10286 C C . PHE B 1 517 ? -22.828 24.375 -5.359 1 95 517 PHE B C 1
ATOM 10288 O O . PHE B 1 517 ? -22 25.234 -5.016 1 95 517 PHE B O 1
ATOM 10295 N N . LEU B 1 518 ? -22.828 23.172 -4.973 1 94.31 518 LEU B N 1
ATOM 10296 C CA . LEU B 1 518 ? -21.828 22.719 -4.012 1 94.31 518 LEU B CA 1
ATOM 10297 C C . LEU B 1 518 ? -20.422 22.844 -4.59 1 94.31 518 LEU B C 1
ATOM 10299 O O . LEU B 1 518 ? -19.484 23.203 -3.877 1 94.31 518 LEU B O 1
ATOM 10303 N N . SER B 1 519 ? -20.219 22.484 -5.844 1 92.44 519 SER B N 1
ATOM 10304 C CA . SER B 1 519 ? -18.922 22.578 -6.504 1 92.44 519 SER B CA 1
ATOM 10305 C C . SER B 1 519 ? -18.375 24 -6.473 1 92.44 519 SER B C 1
ATOM 10307 O O . SER B 1 519 ? -17.172 24.203 -6.32 1 92.44 519 SER B O 1
ATOM 10309 N N . GLN B 1 520 ? -19.25 24.906 -6.566 1 91.44 520 GLN B N 1
ATOM 10310 C CA . GLN B 1 520 ? -18.844 26.312 -6.57 1 91.44 520 GLN B CA 1
ATOM 10311 C C . GLN B 1 520 ? -18.609 26.812 -5.148 1 91.44 520 GLN B C 1
ATOM 10313 O O . GLN B 1 520 ? -17.656 27.562 -4.906 1 91.44 520 GLN B O 1
ATOM 10318 N N . SER B 1 521 ? -19.469 26.469 -4.285 1 92.81 521 SER B N 1
ATOM 10319 C CA . SER B 1 521 ? -19.391 27 -2.926 1 92.81 521 SER B CA 1
ATOM 10320 C C . SER B 1 521 ? -18.203 26.438 -2.166 1 92.81 521 SER B C 1
ATOM 10322 O O . SER B 1 521 ? -17.641 27.109 -1.305 1 92.81 521 SER B O 1
ATOM 10324 N N . ILE B 1 522 ? -17.75 25.219 -2.451 1 92.19 522 ILE B N 1
ATOM 10325 C CA . ILE B 1 522 ? -16.688 24.547 -1.722 1 92.19 522 ILE B CA 1
ATOM 10326 C C . ILE B 1 522 ? -15.352 25.219 -2.027 1 92.19 522 ILE B C 1
ATOM 10328 O O . ILE B 1 522 ? -14.406 25.141 -1.235 1 92.19 522 ILE B O 1
ATOM 10332 N N . SER B 1 523 ? -15.266 25.875 -3.131 1 90 523 SER B N 1
ATOM 10333 C CA . SER B 1 523 ? -14.023 26.5 -3.564 1 90 523 SER B CA 1
ATOM 10334 C C . SER B 1 523 ? -13.555 27.547 -2.553 1 90 523 SER B C 1
ATOM 10336 O O . SER B 1 523 ? -12.352 27.75 -2.373 1 90 523 SER B O 1
ATOM 10338 N N . ALA B 1 524 ? -14.516 28.219 -1.929 1 92.31 524 ALA B N 1
ATOM 10339 C CA . ALA B 1 524 ? -14.172 29.234 -0.93 1 92.31 524 ALA B CA 1
ATOM 10340 C C . ALA B 1 524 ? -13.422 28.594 0.245 1 92.31 524 ALA B C 1
ATOM 10342 O O . ALA B 1 524 ? -12.445 29.172 0.738 1 92.31 524 ALA B O 1
ATOM 10343 N N . PHE B 1 525 ? -13.883 27.484 0.683 1 95.06 525 PHE B N 1
ATOM 10344 C CA . PHE B 1 525 ? -13.25 26.781 1.786 1 95.06 525 PHE B CA 1
ATOM 10345 C C . PHE B 1 525 ? -11.914 26.203 1.354 1 95.06 525 PHE B C 1
ATOM 10347 O O . PHE B 1 525 ? -10.922 26.281 2.088 1 95.06 525 PHE B O 1
ATOM 10354 N N . ASP B 1 526 ? -11.812 25.688 0.147 1 92 526 ASP B N 1
ATOM 10355 C CA . ASP B 1 526 ? -10.625 25.016 -0.372 1 92 526 ASP B CA 1
ATOM 10356 C C . ASP B 1 526 ? -9.453 25.984 -0.508 1 92 526 ASP B C 1
ATOM 10358 O O . ASP B 1 526 ? -8.312 25.641 -0.208 1 92 526 ASP B O 1
ATOM 10362 N N . ARG B 1 527 ? -9.734 27.078 -0.977 1 91.5 527 ARG B N 1
ATOM 10363 C CA . ARG B 1 527 ? -8.688 28.078 -1.159 1 91.5 527 ARG B CA 1
ATOM 10364 C C . ARG B 1 527 ? -8.008 28.406 0.167 1 91.5 527 ARG B C 1
ATOM 10366 O O . ARG B 1 527 ? -6.781 28.5 0.238 1 91.5 527 ARG B O 1
ATOM 10373 N N . LYS B 1 528 ? -8.828 28.594 1.159 1 93.81 528 LYS B N 1
ATOM 10374 C CA . LYS B 1 528 ? -8.273 28.938 2.469 1 93.81 528 LYS B CA 1
ATOM 10375 C C . LYS B 1 528 ? -7.551 27.75 3.09 1 93.81 528 LYS B C 1
ATOM 10377 O O . LYS B 1 528 ? -6.512 27.906 3.729 1 93.81 528 LYS B O 1
ATOM 10382 N N . SER B 1 529 ? -8.078 26.562 2.881 1 92.38 529 SER B N 1
ATOM 10383 C CA . SER B 1 529 ? -7.445 25.359 3.395 1 92.38 529 SER B CA 1
ATOM 10384 C C . SER B 1 529 ? -6.059 25.156 2.791 1 92.38 529 SER B C 1
ATOM 10386 O O . SER B 1 529 ? -5.125 24.766 3.49 1 92.38 529 SER B O 1
ATOM 10388 N N . VAL B 1 530 ? -5.832 25.438 1.526 1 91 530 VAL B N 1
ATOM 10389 C CA . VAL B 1 530 ? -4.555 25.281 0.839 1 91 530 VAL B CA 1
ATOM 10390 C C . VAL B 1 530 ? -3.535 26.266 1.418 1 91 530 VAL B C 1
ATOM 10392 O O . VAL B 1 530 ? -2.375 25.906 1.634 1 91 530 VAL B O 1
ATOM 10395 N N . ILE B 1 531 ? -4 27.406 1.706 1 92.81 531 ILE B N 1
ATOM 10396 C CA . ILE B 1 531 ? -3.131 28.438 2.266 1 92.81 531 ILE B CA 1
ATOM 10397 C C . ILE B 1 531 ? -2.627 28 3.639 1 92.81 531 ILE B C 1
ATOM 10399 O O . ILE B 1 531 ? -1.451 28.188 3.961 1 92.81 531 ILE B O 1
ATOM 10403 N N . LEU B 1 532 ? -3.508 27.406 4.383 1 93.75 532 LEU B N 1
ATOM 10404 C CA . LEU B 1 532 ? -3.16 27.047 5.754 1 93.75 532 LEU B CA 1
ATOM 10405 C C . LEU B 1 532 ? -2.301 25.797 5.785 1 93.75 532 LEU B C 1
ATOM 10407 O O . LEU B 1 532 ? -1.799 25.406 6.844 1 93.75 532 LEU B O 1
ATOM 10411 N N . GLN B 1 533 ? -2.031 25.188 4.684 1 91.88 533 GLN B N 1
ATOM 10412 C CA . GLN B 1 533 ? -1.166 24.016 4.613 1 91.88 533 GLN B CA 1
ATOM 10413 C C . GLN B 1 533 ? 0.247 24.391 4.184 1 91.88 533 GLN B C 1
ATOM 10415 O O . GLN B 1 533 ? 1.116 23.531 4.051 1 91.88 533 GLN B O 1
ATOM 10420 N N . THR B 1 534 ? 0.474 25.625 4.047 1 91.88 534 THR B N 1
ATOM 10421 C CA . THR B 1 534 ? 1.801 26.094 3.664 1 91.88 534 THR B CA 1
ATOM 10422 C C . THR B 1 534 ? 2.803 25.859 4.793 1 91.88 534 THR B C 1
ATOM 10424 O O . THR B 1 534 ? 2.426 25.828 5.965 1 91.88 534 THR B O 1
ATOM 10427 N N . ARG B 1 535 ? 4.105 25.797 4.527 1 89.5 535 ARG B N 1
ATOM 10428 C CA . ARG B 1 535 ? 5.145 25.547 5.523 1 89.5 535 ARG B CA 1
ATOM 10429 C C . ARG B 1 535 ? 5.656 26.859 6.113 1 89.5 535 ARG B C 1
ATOM 10431 O O . ARG B 1 535 ? 6.137 26.891 7.25 1 89.5 535 ARG B O 1
ATOM 10438 N N . SER B 1 536 ? 5.539 27.875 5.348 1 92.88 536 SER B N 1
ATOM 10439 C CA . SER B 1 536 ? 5.961 29.172 5.867 1 92.88 536 SER B CA 1
ATOM 10440 C C . SER B 1 536 ? 5.059 29.625 7.008 1 92.88 536 SER B C 1
ATOM 10442 O O . SER B 1 536 ? 3.848 29.406 6.973 1 92.88 536 SER B O 1
ATOM 10444 N N . PRO B 1 537 ? 5.68 30.25 7.992 1 95.75 537 PRO B N 1
ATOM 10445 C CA . PRO B 1 537 ? 4.852 30.734 9.102 1 95.75 537 PRO B CA 1
ATOM 10446 C C . PRO B 1 537 ? 3.729 31.656 8.633 1 95.75 537 PRO B C 1
ATOM 10448 O O . PRO B 1 537 ? 3.928 32.469 7.734 1 95.75 537 PRO B O 1
ATOM 10451 N N . TYR B 1 538 ? 2.574 31.484 9.258 1 95.62 538 TYR B N 1
ATOM 10452 C CA . TYR B 1 538 ? 1.406 32.188 8.758 1 95.62 538 TYR B CA 1
ATOM 10453 C C . TYR B 1 538 ? 0.531 32.688 9.906 1 95.62 538 TYR B C 1
ATOM 10455 O O . TYR B 1 538 ? -0.595 33.125 9.688 1 95.62 538 TYR B O 1
ATOM 10463 N N . VAL B 1 539 ? 1.029 32.625 11.133 1 96.62 539 VAL B N 1
ATOM 10464 C CA . VAL B 1 539 ? 0.245 32.969 12.305 1 96.62 539 VAL B CA 1
ATOM 10465 C C . VAL B 1 539 ? -0.057 34.469 12.297 1 96.62 539 VAL B C 1
ATOM 10467 O O . VAL B 1 539 ? -1.113 34.906 12.773 1 96.62 539 VAL B O 1
ATOM 10470 N N . HIS B 1 540 ? 0.778 35.281 11.672 1 96.62 540 HIS B N 1
ATOM 10471 C CA . HIS B 1 540 ? 0.647 36.75 11.664 1 96.62 540 HIS B CA 1
ATOM 10472 C C . HIS B 1 540 ? -0.48 37.188 10.734 1 96.62 540 HIS B C 1
ATOM 10474 O O . HIS B 1 540 ? -0.959 38.312 10.836 1 96.62 540 HIS B O 1
ATOM 10480 N N . LYS B 1 541 ? -0.94 36.344 9.883 1 96.25 541 LYS B N 1
ATOM 10481 C CA . LYS B 1 541 ? -2.006 36.656 8.938 1 96.25 541 LYS B CA 1
ATOM 10482 C C . LYS B 1 541 ? -3.244 35.812 9.188 1 96.25 541 LYS B C 1
ATOM 10484 O O . LYS B 1 541 ? -4.273 35.969 8.531 1 96.25 541 LYS B O 1
ATOM 10489 N N . LEU B 1 542 ? -3.162 34.875 10.125 1 96.88 542 LEU B N 1
ATOM 10490 C CA . LEU B 1 542 ? -4.168 33.844 10.312 1 96.88 542 LEU B CA 1
ATOM 10491 C C . LEU B 1 542 ? -5.527 34.469 10.633 1 96.88 542 LEU B C 1
ATOM 10493 O O . LEU B 1 542 ? -6.543 34.062 10.062 1 96.88 542 LEU B O 1
ATOM 10497 N N . LYS B 1 543 ? -5.625 35.406 11.578 1 96.06 543 LYS B N 1
ATOM 10498 C CA . LYS B 1 543 ? -6.883 36.031 11.969 1 96.06 543 LYS B CA 1
ATOM 10499 C C . LYS B 1 543 ? -7.566 36.688 10.766 1 96.06 543 LYS B C 1
ATOM 10501 O O . LYS B 1 543 ? -8.766 36.469 10.547 1 96.06 543 LYS B O 1
ATOM 10506 N N . ARG B 1 544 ? -6.844 37.438 9.977 1 95.06 544 ARG B N 1
ATOM 10507 C CA . ARG B 1 544 ? -7.383 38.094 8.805 1 95.06 544 ARG B CA 1
ATOM 10508 C C . ARG B 1 544 ? -7.883 37.094 7.77 1 95.06 544 ARG B C 1
ATOM 10510 O O . ARG B 1 544 ? -8.891 37.344 7.098 1 95.06 544 ARG B O 1
ATOM 10517 N N . GLU B 1 545 ? -7.129 36.031 7.656 1 95.31 545 GLU B N 1
ATOM 10518 C CA . GLU B 1 545 ? -7.535 35 6.703 1 95.31 545 GLU B CA 1
ATOM 10519 C C . GLU B 1 545 ? -8.859 34.344 7.109 1 95.31 545 GLU B C 1
ATOM 10521 O O . GLU B 1 545 ? -9.719 34.094 6.262 1 95.31 545 GLU B O 1
ATOM 10526 N N . LEU B 1 546 ? -9 34.094 8.359 1 96.62 546 LEU B N 1
ATOM 10527 C CA . LEU B 1 546 ? -10.234 33.469 8.859 1 96.62 546 LEU B CA 1
ATOM 10528 C C . LEU B 1 546 ? -11.398 34.438 8.75 1 96.62 546 LEU B C 1
ATOM 10530 O O . LEU B 1 546 ? -12.508 34.062 8.359 1 96.62 546 LEU B O 1
ATOM 10534 N N . GLU B 1 547 ? -11.164 35.688 9.062 1 96.44 547 GLU B N 1
ATOM 10535 C CA . GLU B 1 547 ? -12.18 36.719 8.891 1 96.44 547 GLU B CA 1
ATOM 10536 C C . GLU B 1 547 ? -12.539 36.906 7.418 1 96.44 547 GLU B C 1
ATOM 10538 O O . GLU B 1 547 ? -13.695 37.156 7.082 1 96.44 547 GLU B O 1
ATOM 10543 N N . GLY B 1 548 ? -11.5 36.781 6.59 1 95.88 548 GLY B N 1
ATOM 10544 C CA . GLY B 1 548 ? -11.734 36.875 5.156 1 95.88 548 GLY B CA 1
ATOM 10545 C C . GLY B 1 548 ? -12.68 35.781 4.645 1 95.88 548 GLY B C 1
ATOM 10546 O O . GLY B 1 548 ? -13.508 36.062 3.768 1 95.88 548 GLY B O 1
ATOM 10547 N N . LEU B 1 549 ? -12.539 34.594 5.199 1 96.94 549 LEU B N 1
ATOM 10548 C CA . LEU B 1 549 ? -13.445 33.531 4.816 1 96.94 549 LEU B CA 1
ATOM 10549 C C . LEU B 1 549 ? -14.875 33.844 5.242 1 96.94 549 LEU B C 1
ATOM 10551 O O . LEU B 1 549 ? -15.82 33.656 4.469 1 96.94 549 LEU B O 1
ATOM 10555 N N . LEU B 1 550 ? -15.062 34.312 6.48 1 97.5 550 LEU B N 1
ATOM 10556 C CA . LEU B 1 550 ? -16.375 34.688 6.992 1 97.5 550 LEU B CA 1
ATOM 10557 C C . LEU B 1 550 ? -17.016 35.781 6.152 1 97.5 550 LEU B C 1
ATOM 10559 O O . LEU B 1 550 ? -18.188 35.688 5.797 1 97.5 550 LEU B O 1
ATOM 10563 N N . LEU B 1 551 ? -16.25 36.75 5.812 1 96.75 551 LEU B N 1
ATOM 10564 C CA . LEU B 1 551 ? -16.719 37.875 4.992 1 96.75 551 LEU B CA 1
ATOM 10565 C C . LEU B 1 551 ? -17.125 37.375 3.605 1 96.75 551 LEU B C 1
ATOM 10567 O O . LEU B 1 551 ? -18.141 37.812 3.057 1 96.75 551 LEU B O 1
ATOM 10571 N N . ASP B 1 552 ? -16.312 36.531 3.068 1 96 552 ASP B N 1
ATOM 10572 C CA . ASP B 1 552 ? -16.625 35.969 1.76 1 96 552 ASP B CA 1
ATOM 10573 C C . ASP B 1 552 ? -17.953 35.219 1.776 1 96 552 ASP B C 1
ATOM 10575 O O . ASP B 1 552 ? -18.75 35.344 0.846 1 96 552 ASP B O 1
ATOM 10579 N N . LEU B 1 553 ? -18.203 34.5 2.779 1 96.88 553 LEU B N 1
ATOM 10580 C CA . LEU B 1 553 ? -19.438 33.75 2.893 1 96.88 553 LEU B CA 1
ATOM 10581 C C . LEU B 1 553 ? -20.625 34.688 3.117 1 96.88 553 LEU B C 1
ATOM 10583 O O . LEU B 1 553 ? -21.688 34.531 2.512 1 96.88 553 LEU B O 1
ATOM 10587 N N . TYR B 1 554 ? -20.453 35.719 3.984 1 97.12 554 TYR B N 1
ATOM 10588 C CA . TYR B 1 554 ? -21.5 36.719 4.195 1 97.12 554 TYR B CA 1
ATOM 10589 C C . TYR B 1 554 ? -21.891 37.375 2.881 1 97.12 554 TYR B C 1
ATOM 10591 O O . TYR B 1 554 ? -23.078 37.562 2.604 1 97.12 554 TYR B O 1
ATOM 10599 N N . SER B 1 555 ? -20.922 37.719 2.119 1 95.75 555 SER B N 1
ATOM 10600 C CA . SER B 1 555 ? -21.156 38.438 0.883 1 95.75 555 SER B CA 1
ATOM 10601 C C . SER B 1 555 ? -22.031 37.656 -0.084 1 95.75 555 SER B C 1
ATOM 10603 O O . SER B 1 555 ? -22.641 38.219 -0.994 1 95.75 555 SER B O 1
ATOM 10605 N N . LYS B 1 556 ? -22.094 36.406 0.137 1 95.56 556 LYS B N 1
ATOM 10606 C CA . LYS B 1 556 ? -22.812 35.531 -0.8 1 95.56 556 LYS B CA 1
ATOM 10607 C C . LYS B 1 556 ? -24.312 35.531 -0.51 1 95.56 556 LYS B C 1
ATOM 10609 O O . LYS B 1 556 ? -25.109 35.219 -1.395 1 95.56 556 LYS B O 1
ATOM 10614 N N . PHE B 1 557 ? -24.766 35.844 0.738 1 96.94 557 PHE B N 1
ATOM 10615 C CA . PHE B 1 557 ? -26.203 35.688 0.973 1 96.94 557 PHE B CA 1
ATOM 10616 C C . PHE B 1 557 ? -26.719 36.812 1.884 1 96.94 557 PHE B C 1
ATOM 10618 O O . PHE B 1 557 ? -27.922 36.938 2.082 1 96.94 557 PHE B O 1
ATOM 10625 N N . VAL B 1 558 ? -25.781 37.656 2.43 1 97.44 558 VAL B N 1
ATOM 10626 C CA . VAL B 1 558 ? -26.188 38.75 3.309 1 97.44 558 VAL B CA 1
ATOM 10627 C C . VAL B 1 558 ? -26.047 40.062 2.574 1 97.44 558 VAL B C 1
ATOM 10629 O O . VAL B 1 558 ? -25.125 40.25 1.775 1 97.44 558 VAL B O 1
ATOM 10632 N N . GLU B 1 559 ? -26.906 40.969 2.895 1 96.25 559 GLU B N 1
ATOM 10633 C CA . GLU B 1 559 ? -26.859 42.281 2.289 1 96.25 559 GLU B CA 1
ATOM 10634 C C . GLU B 1 559 ? -25.641 43.094 2.764 1 96.25 559 GLU B C 1
ATOM 10636 O O . GLU B 1 559 ? -25.297 43.062 3.947 1 96.25 559 GLU B O 1
ATOM 10641 N N . PRO B 1 560 ? -25.016 43.812 1.913 1 94.88 560 PRO B N 1
ATOM 10642 C CA . PRO B 1 560 ? -23.812 44.562 2.268 1 94.88 560 PRO B CA 1
ATOM 10643 C C . PRO B 1 560 ? -24.062 45.594 3.371 1 94.88 560 PRO B C 1
ATOM 10645 O O . PRO B 1 560 ? -23.188 45.844 4.188 1 94.88 560 PRO B O 1
ATOM 10648 N N . GLU B 1 561 ? -25.25 46.125 3.385 1 94.12 561 GLU B N 1
ATOM 10649 C CA . GLU B 1 561 ? -25.578 47.125 4.398 1 94.12 561 GLU B CA 1
ATOM 10650 C C . GLU B 1 561 ? -25.531 46.531 5.801 1 94.12 561 GLU B C 1
ATOM 10652 O O . GLU B 1 561 ? -25.047 47.156 6.738 1 94.12 561 GLU B O 1
ATOM 10657 N N . ALA B 1 562 ? -26 45.375 5.863 1 94.69 562 ALA B N 1
ATOM 10658 C CA . ALA B 1 562 ? -26 44.688 7.156 1 94.69 562 ALA B CA 1
ATOM 10659 C C . ALA B 1 562 ? -24.578 44.344 7.594 1 94.69 562 ALA B C 1
ATOM 10661 O O . ALA B 1 562 ? -24.266 44.375 8.789 1 94.69 562 ALA B O 1
ATOM 10662 N N . ILE B 1 563 ? -23.688 44.094 6.711 1 95.56 563 ILE B N 1
ATOM 10663 C CA . ILE B 1 563 ? -22.297 43.75 7 1 95.56 563 ILE B CA 1
ATOM 10664 C C . ILE B 1 563 ? -21.531 45 7.43 1 95.56 563 ILE B C 1
ATOM 10666 O O . ILE B 1 563 ? -20.75 44.969 8.383 1 95.56 563 ILE B O 1
ATOM 10670 N N . LYS B 1 564 ? -21.766 46.094 6.75 1 93.5 564 LYS B N 1
ATOM 10671 C CA . LYS B 1 564 ? -21.047 47.312 7.012 1 93.5 564 LYS B CA 1
ATOM 10672 C C . LYS B 1 564 ? -21.531 48 8.297 1 93.5 564 LYS B C 1
ATOM 10674 O O . LYS B 1 564 ? -20.844 48.844 8.867 1 93.5 564 LYS B O 1
ATOM 10679 N N . ALA B 1 565 ? -22.625 47.562 8.742 1 91.69 565 ALA B N 1
ATOM 10680 C CA . ALA B 1 565 ? -23.234 48.188 9.922 1 91.69 565 ALA B CA 1
ATOM 10681 C C . ALA B 1 565 ? -22.453 47.812 11.188 1 91.69 565 ALA B C 1
ATOM 10683 O O . ALA B 1 565 ? -22.531 48.5 12.203 1 91.69 565 ALA B O 1
ATOM 10684 N N . VAL B 1 566 ? -21.656 46.781 11.039 1 91.75 566 VAL B N 1
ATOM 10685 C CA . VAL B 1 566 ? -20.969 46.312 12.234 1 91.75 566 VAL B CA 1
ATOM 10686 C C . VAL B 1 566 ? -19.453 46.375 12.016 1 91.75 566 VAL B C 1
ATOM 10688 O O . VAL B 1 566 ? -18.969 46.281 10.883 1 91.75 566 VAL B O 1
ATOM 10691 N N . THR B 1 567 ? -18.703 46.594 13.109 1 89.31 567 THR B N 1
ATOM 10692 C CA . THR B 1 567 ? -17.234 46.594 13.047 1 89.31 567 THR B CA 1
ATOM 10693 C C . THR B 1 567 ? -16.672 45.219 13.25 1 89.31 567 THR B C 1
ATOM 10695 O O . THR B 1 567 ? -15.672 44.844 12.617 1 89.31 567 THR B O 1
ATOM 10698 N N . ASP B 1 568 ? -17.312 44.531 14.094 1 92.25 568 ASP B N 1
ATOM 10699 C CA . ASP B 1 568 ? -16.938 43.156 14.344 1 92.25 568 ASP B CA 1
ATOM 10700 C C . ASP B 1 568 ? -17.844 42.188 13.562 1 92.25 568 ASP B C 1
ATOM 10702 O O . ASP B 1 568 ? -19.047 42.125 13.797 1 92.25 568 ASP B O 1
ATOM 10706 N N . LEU B 1 569 ? -17.25 41.469 12.727 1 93.5 569 LEU B N 1
ATOM 10707 C CA . LEU B 1 569 ? -17.969 40.594 11.805 1 93.5 569 LEU B CA 1
ATOM 10708 C C . LEU B 1 569 ? -18.781 39.531 12.562 1 93.5 569 LEU B C 1
ATOM 10710 O O . LEU B 1 569 ? -19.719 38.969 12.016 1 93.5 569 LEU B O 1
ATOM 10714 N N . THR B 1 570 ? -18.406 39.188 13.797 1 93.62 570 THR B N 1
ATOM 10715 C CA . THR B 1 570 ? -19.078 38.156 14.555 1 93.62 570 THR B CA 1
ATOM 10716 C C . THR B 1 570 ? -20.469 38.594 15.008 1 93.62 570 THR B C 1
ATOM 10718 O O . THR B 1 570 ? -21.297 37.781 15.406 1 93.62 570 THR B O 1
ATOM 10721 N N . TYR B 1 571 ? -20.75 39.844 14.828 1 93.12 571 TYR B N 1
ATOM 10722 C CA . TYR B 1 571 ? -22.016 40.375 15.32 1 93.12 571 TYR B CA 1
ATOM 10723 C C . TYR B 1 571 ? -22.984 40.656 14.172 1 93.12 571 TYR B C 1
ATOM 10725 O O . TYR B 1 571 ? -24.062 41.219 14.383 1 93.12 571 TYR B O 1
ATOM 10733 N N . VAL B 1 572 ? -22.609 40.312 13.023 1 95.19 572 VAL B N 1
ATOM 10734 C CA . VAL B 1 572 ? -23.516 40.469 11.891 1 95.19 572 VAL B CA 1
ATOM 10735 C C . VAL B 1 572 ? -24.781 39.625 12.102 1 95.19 572 VAL B C 1
ATOM 10737 O O . VAL B 1 572 ? -24.688 38.469 12.477 1 95.19 572 VAL B O 1
ATOM 10740 N N . ASN B 1 573 ? -25.922 40.219 11.93 1 94.5 573 ASN B N 1
ATOM 10741 C CA . ASN B 1 573 ? -27.188 39.5 12.094 1 94.5 573 ASN B CA 1
ATOM 10742 C C . ASN B 1 573 ? -27.594 38.781 10.805 1 94.5 573 ASN B C 1
ATOM 10744 O O . ASN B 1 573 ? -28.641 39.094 10.227 1 94.5 573 ASN B O 1
ATOM 10748 N N . TYR B 1 574 ? -26.906 37.812 10.461 1 95.5 574 TYR B N 1
ATOM 10749 C CA . TYR B 1 574 ? -27.078 37.125 9.188 1 95.5 574 TYR B CA 1
ATOM 10750 C C . TYR B 1 574 ? -28.25 36.156 9.242 1 95.5 574 TYR B C 1
ATOM 10752 O O . TYR B 1 574 ? -28.734 35.719 8.211 1 95.5 574 TYR B O 1
ATOM 10760 N N . LYS B 1 575 ? -28.797 35.781 10.398 1 94.88 575 LYS B N 1
ATOM 10761 C CA . LYS B 1 575 ? -29.906 34.844 10.539 1 94.88 575 LYS B CA 1
ATOM 10762 C C . LYS B 1 575 ? -31.25 35.531 10.266 1 94.88 575 LYS B C 1
ATOM 10764 O O . LYS B 1 575 ? -32.25 34.844 9.953 1 94.88 575 LYS B O 1
ATOM 10769 N N . ASN B 1 576 ? -31.25 36.844 10.328 1 94.06 576 ASN B N 1
ATOM 10770 C CA . ASN B 1 576 ? -32.469 37.625 10.039 1 94.06 576 ASN B CA 1
ATOM 10771 C C . ASN B 1 576 ? -32.75 37.656 8.539 1 94.06 576 ASN B C 1
ATOM 10773 O O . ASN B 1 576 ? -31.938 38.156 7.762 1 94.06 576 ASN B O 1
ATOM 10777 N N . PRO B 1 577 ? -33.875 37.188 8.117 1 93.94 577 PRO B N 1
ATOM 10778 C CA . PRO B 1 577 ? -34.219 37.156 6.691 1 93.94 577 PRO B CA 1
ATOM 10779 C C . PRO B 1 577 ? -34.25 38.531 6.051 1 93.94 577 PRO B C 1
ATOM 10781 O O . PRO B 1 577 ? -34 38.656 4.848 1 93.94 577 PRO B O 1
ATOM 10784 N N . LYS B 1 578 ? -34.469 39.531 6.84 1 93.06 578 LYS B N 1
ATOM 10785 C CA . LYS B 1 578 ? -34.531 40.875 6.309 1 93.06 578 LYS B CA 1
ATOM 10786 C C . LYS B 1 578 ? -33.125 41.344 5.848 1 93.06 578 LYS B C 1
ATOM 10788 O O . LYS B 1 578 ? -33.031 42.219 4.996 1 93.06 578 LYS B O 1
ATOM 10793 N N . ASN B 1 579 ? -32.219 40.75 6.488 1 96.38 579 ASN B N 1
ATOM 10794 C CA . ASN B 1 579 ? -30.844 41.125 6.152 1 96.38 579 ASN B CA 1
ATOM 10795 C C . ASN B 1 579 ? -30.266 40.25 5.055 1 96.38 579 ASN B C 1
ATOM 10797 O O . ASN B 1 579 ? -29.109 40.406 4.664 1 96.38 579 ASN B O 1
ATOM 10801 N N . GLN B 1 580 ? -31 39.312 4.551 1 96.81 580 GLN B N 1
ATOM 10802 C CA . GLN B 1 580 ? -30.516 38.375 3.525 1 96.81 580 GLN B CA 1
ATOM 10803 C C . GLN B 1 580 ? -30.906 38.844 2.131 1 96.81 580 GLN B C 1
ATOM 10805 O O . GLN B 1 580 ? -31.953 39.5 1.959 1 96.81 580 GLN B O 1
ATOM 10810 N N . LYS B 1 581 ? -30.094 38.531 1.203 1 96.12 581 LYS B N 1
ATOM 10811 C CA . LYS B 1 581 ? -30.344 38.906 -0.189 1 96.12 581 LYS B CA 1
ATOM 10812 C C . LYS B 1 581 ? -31.578 38.156 -0.732 1 96.12 581 LYS B C 1
ATOM 10814 O O . LYS B 1 581 ? -31.922 37.094 -0.248 1 96.12 581 LYS B O 1
ATOM 10819 N N . GLU B 1 582 ? -32.125 38.75 -1.728 1 94.5 582 GLU B N 1
ATOM 10820 C CA . GLU B 1 582 ? -33.219 38.125 -2.42 1 94.5 582 GLU B CA 1
ATOM 10821 C C . GLU B 1 582 ? -32.75 36.938 -3.262 1 94.5 582 GLU B C 1
ATOM 10823 O O . GLU B 1 582 ? -31.547 36.812 -3.557 1 94.5 582 GLU B O 1
ATOM 10828 N N . ASP B 1 583 ? -33.594 36.062 -3.631 1 93.44 583 ASP B N 1
ATOM 10829 C CA . ASP B 1 583 ? -33.281 34.812 -4.344 1 93.44 583 ASP B CA 1
ATOM 10830 C C . ASP B 1 583 ? -32.438 35.094 -5.59 1 93.44 583 ASP B C 1
ATOM 10832 O O . ASP B 1 583 ? -31.469 34.406 -5.863 1 93.44 583 ASP B O 1
ATOM 10836 N N . LYS B 1 584 ? -32.688 36.125 -6.266 1 90.88 584 LYS B N 1
ATOM 10837 C CA . LYS B 1 584 ? -32.031 36.438 -7.527 1 90.88 584 LYS B CA 1
ATOM 10838 C C . LYS B 1 584 ? -30.625 36.938 -7.297 1 90.88 584 LYS B C 1
ATOM 10840 O O . LYS B 1 584 ? -29.766 36.844 -8.172 1 90.88 584 LYS B O 1
ATOM 10845 N N . GLU B 1 585 ? -30.438 37.406 -6.051 1 92.88 585 GLU B N 1
ATOM 10846 C CA . GLU B 1 585 ? -29.141 38.031 -5.773 1 92.88 585 GLU B CA 1
ATOM 10847 C C . GLU B 1 585 ? -28.219 37.062 -5.016 1 92.88 585 GLU B C 1
ATOM 10849 O O . GLU B 1 585 ? -27.047 37.375 -4.809 1 92.88 585 GLU B O 1
ATOM 10854 N N . LEU B 1 586 ? -28.75 35.938 -4.602 1 93.94 586 LEU B N 1
ATOM 10855 C CA . LEU B 1 586 ? -27.891 34.969 -3.938 1 93.94 586 LEU B CA 1
ATOM 10856 C C . LEU B 1 586 ? -26.781 34.5 -4.863 1 93.94 586 LEU B C 1
ATOM 10858 O O . LEU B 1 586 ? -26.984 34.344 -6.066 1 93.94 586 LEU B O 1
ATOM 10862 N N . VAL B 1 587 ? -25.594 34.375 -4.348 1 92.69 587 VAL B N 1
ATOM 10863 C CA . VAL B 1 587 ? -24.484 33.875 -5.156 1 92.69 587 VAL B CA 1
ATOM 10864 C C . VAL B 1 587 ? -24.484 32.344 -5.184 1 92.69 587 VAL B C 1
ATOM 10866 O O . VAL B 1 587 ? -24.062 31.703 -4.219 1 92.69 587 VAL B O 1
ATOM 10869 N N . ILE B 1 588 ? -24.906 31.781 -6.227 1 93 588 ILE B N 1
ATOM 10870 C CA . ILE B 1 588 ? -25.031 30.328 -6.348 1 93 588 ILE B CA 1
ATOM 10871 C C . ILE B 1 588 ? -24.203 29.844 -7.539 1 93 588 ILE B C 1
ATOM 10873 O O . ILE B 1 588 ? -24.078 28.641 -7.758 1 93 588 ILE B O 1
ATOM 10877 N N . GLY B 1 589 ? -23.578 30.703 -8.328 1 90.62 589 GLY B N 1
ATOM 10878 C CA . GLY B 1 589 ? -22.797 30.328 -9.5 1 90.62 589 GLY B CA 1
ATOM 10879 C C . GLY B 1 589 ? -23.578 30.453 -10.789 1 90.62 589 GLY B C 1
ATOM 10880 O O . GLY B 1 589 ? -24.781 30.203 -10.82 1 90.62 589 GLY B O 1
ATOM 10881 N N . SER B 1 590 ? -22.969 30.766 -11.805 1 91.5 590 SER B N 1
ATOM 10882 C CA . SER B 1 590 ? -23.625 31.016 -13.094 1 91.5 590 SER B CA 1
ATOM 10883 C C . SER B 1 590 ? -24.141 29.719 -13.703 1 91.5 590 SER B C 1
ATOM 10885 O O . SER B 1 590 ? -25.25 29.688 -14.25 1 91.5 590 SER B O 1
ATOM 10887 N N . GLU B 1 591 ? -23.344 28.703 -13.594 1 90.44 591 GLU B N 1
ATOM 10888 C CA . GLU B 1 591 ? -23.766 27.406 -14.148 1 90.44 591 GLU B CA 1
ATOM 10889 C C . GLU B 1 591 ? -25 26.875 -13.422 1 90.44 591 GLU B C 1
ATOM 10891 O O . GLU B 1 591 ? -25.906 26.312 -14.055 1 90.44 591 GLU B O 1
ATOM 10896 N N . THR B 1 592 ? -25.016 27.047 -12.133 1 94.12 592 THR B N 1
ATOM 10897 C CA . THR B 1 592 ? -26.156 26.609 -11.336 1 94.12 592 THR B CA 1
ATOM 10898 C C . THR B 1 592 ? -27.422 27.359 -11.75 1 94.12 592 THR B C 1
ATOM 10900 O O . THR B 1 592 ? -28.484 26.766 -11.875 1 94.12 592 THR B O 1
ATOM 10903 N N . ARG B 1 593 ? -27.281 28.641 -11.984 1 93.88 593 ARG B N 1
ATOM 10904 C CA . ARG B 1 593 ? -28.422 29.453 -12.391 1 93.88 593 ARG B CA 1
ATOM 10905 C C . ARG B 1 593 ? -28.969 28.984 -13.742 1 93.88 593 ARG B C 1
ATOM 10907 O O . ARG B 1 593 ? -30.188 28.938 -13.945 1 93.88 593 ARG B O 1
ATOM 10914 N N . ASP B 1 594 ? -28.031 28.688 -14.602 1 92.81 594 ASP B N 1
ATOM 10915 C CA . ASP B 1 594 ? -28.422 28.203 -15.922 1 92.81 594 ASP B CA 1
ATOM 10916 C C . ASP B 1 594 ? -29.219 26.922 -15.812 1 92.81 594 ASP B C 1
ATOM 10918 O O . ASP B 1 594 ? -30.25 26.75 -16.484 1 92.81 594 ASP B O 1
ATOM 10922 N N . ILE B 1 595 ? -28.781 26.047 -15.023 1 92.94 595 ILE B N 1
ATOM 10923 C CA . ILE B 1 595 ? -29.453 24.75 -14.844 1 92.94 595 ILE B CA 1
ATOM 10924 C C . ILE B 1 595 ? -30.812 24.969 -14.195 1 92.94 595 ILE B C 1
ATOM 10926 O O . ILE B 1 595 ? -31.797 24.312 -14.57 1 92.94 595 ILE B O 1
ATOM 10930 N N . MET B 1 596 ? -30.906 25.844 -13.227 1 93.75 596 MET B N 1
ATOM 10931 C CA . MET B 1 596 ? -32.156 26.109 -12.516 1 93.75 596 MET B CA 1
ATOM 10932 C C . MET B 1 596 ? -33.188 26.688 -13.453 1 93.75 596 MET B C 1
ATOM 10934 O O . MET B 1 596 ? -34.344 26.281 -13.438 1 93.75 596 MET B O 1
ATOM 10938 N N . ASP B 1 597 ? -32.75 27.609 -14.258 1 91.31 597 ASP B N 1
ATOM 10939 C CA . ASP B 1 597 ? -33.688 28.281 -15.172 1 91.31 597 ASP B CA 1
ATOM 10940 C C . ASP B 1 597 ? -34.219 27.328 -16.234 1 91.31 597 ASP B C 1
ATOM 10942 O O . ASP B 1 597 ? -35.375 27.406 -16.609 1 91.31 597 ASP B O 1
ATOM 10946 N N . LYS B 1 598 ? -33.438 26.391 -16.625 1 90.69 598 LYS B N 1
ATOM 10947 C CA . LYS B 1 598 ? -33.781 25.516 -17.719 1 90.69 598 LYS B CA 1
ATOM 10948 C C . LYS B 1 598 ? -34.531 24.281 -17.219 1 90.69 598 LYS B C 1
ATOM 10950 O O . LYS B 1 598 ? -35.438 23.766 -17.875 1 90.69 598 LYS B O 1
ATOM 10955 N N . GLU B 1 599 ? -34.125 23.859 -16.047 1 87.81 599 GLU B N 1
ATOM 10956 C CA . GLU B 1 599 ? -34.5 22.484 -15.727 1 87.81 599 GLU B CA 1
ATOM 10957 C C . GLU B 1 599 ? -35.406 22.422 -14.508 1 87.81 599 GLU B C 1
ATOM 10959 O O . GLU B 1 599 ? -36.094 21.438 -14.297 1 87.81 599 GLU B O 1
ATOM 10964 N N . LEU B 1 600 ? -35.406 23.406 -13.609 1 92 600 LEU B N 1
ATOM 10965 C CA . LEU B 1 600 ? -36.125 23.266 -12.352 1 92 600 LEU B CA 1
ATOM 10966 C C . LEU B 1 600 ? -37.469 23.969 -12.422 1 92 600 LEU B C 1
ATOM 10968 O O . LEU B 1 600 ? -37.594 25.031 -13.047 1 92 600 LEU B O 1
ATOM 10972 N N . ASP B 1 601 ? -38.438 23.391 -11.758 1 92.5 601 ASP B N 1
ATOM 10973 C CA . ASP B 1 601 ? -39.75 24.016 -11.617 1 92.5 601 ASP B CA 1
ATOM 10974 C C . ASP B 1 601 ? -39.75 25 -10.453 1 92.5 601 ASP B C 1
ATOM 10976 O O . ASP B 1 601 ? -38.781 25.094 -9.695 1 92.5 601 ASP B O 1
ATOM 10980 N N . ASP B 1 602 ? -40.812 25.781 -10.297 1 91.38 602 ASP B N 1
ATOM 10981 C CA . ASP B 1 602 ? -40.906 26.875 -9.32 1 91.38 602 ASP B CA 1
ATOM 10982 C C . ASP B 1 602 ? -40.844 26.328 -7.895 1 91.38 602 ASP B C 1
ATOM 10984 O O . ASP B 1 602 ? -40.219 26.938 -7.02 1 91.38 602 ASP B O 1
ATOM 10988 N N . THR B 1 603 ? -41.375 25.234 -7.715 1 93 603 THR B N 1
ATOM 10989 C CA . THR B 1 603 ? -41.344 24.625 -6.387 1 93 603 THR B CA 1
ATOM 10990 C C . THR B 1 603 ? -39.938 24.203 -6.004 1 93 603 THR B C 1
ATOM 10992 O O . THR B 1 603 ? -39.5 24.438 -4.879 1 93 603 THR B O 1
ATOM 10995 N N . ASP B 1 604 ? -39.281 23.625 -6.984 1 93.81 604 ASP B N 1
ATOM 10996 C CA . ASP B 1 604 ? -37.906 23.172 -6.75 1 93.81 604 ASP B CA 1
ATOM 10997 C C . ASP B 1 604 ? -36.969 24.359 -6.609 1 93.81 604 ASP B C 1
ATOM 10999 O O . ASP B 1 604 ? -35.969 24.281 -5.863 1 93.81 604 ASP B O 1
ATOM 11003 N N . CYS B 1 605 ? -37.281 25.391 -7.25 1 94.94 605 CYS B N 1
ATOM 11004 C CA . CYS B 1 605 ? -36.469 26.578 -7.141 1 94.94 605 CYS B CA 1
ATOM 11005 C C . CYS B 1 605 ? -36.562 27.188 -5.746 1 94.94 605 CYS B C 1
ATOM 11007 O O . CYS B 1 605 ? -35.562 27.594 -5.172 1 94.94 605 CYS B O 1
ATOM 11009 N N . LYS B 1 606 ? -37.75 27.203 -5.203 1 94.44 606 LYS B N 1
ATOM 11010 C CA . LYS B 1 606 ? -37.938 27.734 -3.855 1 94.44 606 LYS B CA 1
ATOM 11011 C C . LYS B 1 606 ? -37.219 26.859 -2.822 1 94.44 606 LYS B C 1
ATOM 11013 O O . LYS B 1 606 ? -36.594 27.391 -1.905 1 94.44 606 LYS B O 1
ATOM 11018 N N . LYS B 1 607 ? -37.375 25.625 -3.072 1 94.88 607 LYS B N 1
ATOM 11019 C CA . LYS B 1 607 ? -36.688 24.688 -2.193 1 94.88 607 LYS B CA 1
ATOM 11020 C C . LYS B 1 607 ? -35.156 24.859 -2.283 1 94.88 607 LYS B C 1
ATOM 11022 O O . LYS B 1 607 ? -34.469 24.766 -1.275 1 94.88 607 LYS B O 1
ATOM 11027 N N . PHE B 1 608 ? -34.75 25.094 -3.463 1 96.06 608 PHE B N 1
ATOM 11028 C CA . PHE B 1 608 ? -33.312 25.25 -3.717 1 96.06 608 PHE B CA 1
ATOM 11029 C C . PHE B 1 608 ? -32.781 26.484 -3.014 1 96.06 608 PHE B C 1
ATOM 11031 O O . PHE B 1 608 ? -31.734 26.422 -2.34 1 96.06 608 PHE B O 1
ATOM 11038 N N . PHE B 1 609 ? -33.469 27.562 -3.098 1 96.5 609 PHE B N 1
ATOM 11039 C CA . PHE B 1 609 ? -33 28.812 -2.49 1 96.5 609 PHE B CA 1
ATOM 11040 C C . PHE B 1 609 ? -33.062 28.719 -0.97 1 96.5 609 PHE B C 1
ATOM 11042 O O . PHE B 1 609 ? -32.219 29.281 -0.274 1 96.5 609 PHE B O 1
ATOM 11049 N N . ALA B 1 610 ? -34.031 28.047 -0.491 1 95.75 610 ALA B N 1
ATOM 11050 C CA . ALA B 1 610 ? -34.094 27.828 0.951 1 95.75 610 ALA B CA 1
ATOM 11051 C C . ALA B 1 610 ? -32.906 27.016 1.447 1 95.75 610 ALA B C 1
ATOM 11053 O O . ALA B 1 610 ? -32.344 27.297 2.512 1 95.75 610 ALA B O 1
ATOM 11054 N N . MET B 1 611 ? -32.562 26.078 0.703 1 96.12 611 MET B N 1
ATOM 11055 C CA . MET B 1 611 ? -31.422 25.234 1.033 1 96.12 611 MET B CA 1
ATOM 11056 C C . MET B 1 611 ? -30.125 26.047 0.992 1 96.12 611 MET B C 1
ATOM 11058 O O . MET B 1 611 ? -29.266 25.891 1.863 1 96.12 611 MET B O 1
ATOM 11062 N N . VAL B 1 612 ? -29.984 26.875 0.041 1 97.06 612 VAL B N 1
ATOM 11063 C CA . VAL B 1 612 ? -28.781 27.688 -0.123 1 97.06 612 VAL B CA 1
ATOM 11064 C C . VAL B 1 612 ? -28.625 28.609 1.083 1 97.06 612 VAL B C 1
ATOM 11066 O O . VAL B 1 612 ? -27.531 28.75 1.622 1 97.06 612 VAL B O 1
ATOM 11069 N N . ARG B 1 613 ? -29.734 29.234 1.493 1 97 613 ARG B N 1
ATOM 11070 C CA . ARG B 1 613 ? -29.688 30.109 2.652 1 97 613 ARG B CA 1
ATOM 11071 C C . ARG B 1 613 ? -29.297 29.344 3.914 1 97 613 ARG B C 1
ATOM 11073 O O . ARG B 1 613 ? -28.5 29.828 4.711 1 97 613 ARG B O 1
ATOM 11080 N N . LEU B 1 614 ? -29.859 28.203 3.977 1 96.62 614 LEU B N 1
ATOM 11081 C CA . LEU B 1 614 ? -29.531 27.391 5.133 1 96.62 614 LEU B CA 1
ATOM 11082 C C . LEU B 1 614 ? -28.078 26.938 5.09 1 96.62 614 LEU B C 1
ATOM 11084 O O . LEU B 1 614 ? -27.422 26.859 6.129 1 96.62 614 LEU B O 1
ATOM 11088 N N . TYR B 1 615 ? -27.578 26.609 3.881 1 96.81 615 TYR B N 1
ATOM 11089 C CA . TYR B 1 615 ? -26.188 26.203 3.668 1 96.81 615 TYR B CA 1
ATOM 11090 C C . TYR B 1 615 ? -25.219 27.281 4.176 1 96.81 615 TYR B C 1
ATOM 11092 O O . TYR B 1 615 ? -24.328 26.984 4.977 1 96.81 615 TYR B O 1
ATOM 11100 N N . TYR B 1 616 ? -25.438 28.469 3.834 1 97.62 616 TYR B N 1
ATOM 11101 C CA . TYR B 1 616 ? -24.547 29.562 4.219 1 97.62 616 TYR B CA 1
ATOM 11102 C C . TYR B 1 616 ? -24.719 29.922 5.691 1 97.62 616 TYR B C 1
ATOM 11104 O O . TYR B 1 616 ? -23.75 30.234 6.379 1 97.62 616 TYR B O 1
ATOM 11112 N N . THR B 1 617 ? -25.906 29.828 6.172 1 97.5 617 THR B N 1
ATOM 11113 C CA . THR B 1 617 ? -26.172 30.125 7.574 1 97.5 617 THR B CA 1
ATOM 11114 C C . THR B 1 617 ? -25.453 29.141 8.484 1 97.5 617 THR B C 1
ATOM 11116 O O . THR B 1 617 ? -24.828 29.547 9.469 1 97.5 617 THR B O 1
ATOM 11119 N N . LYS B 1 618 ? -25.531 27.938 8.109 1 97.25 618 LYS B N 1
ATOM 11120 C CA . LYS B 1 618 ? -24.875 26.906 8.914 1 97.25 618 LYS B CA 1
ATOM 11121 C C . LYS B 1 618 ? -23.359 27.062 8.883 1 97.25 618 LYS B C 1
ATOM 11123 O O . LYS B 1 618 ? -22.672 26.844 9.891 1 97.25 618 LYS B O 1
ATOM 11128 N N . ALA B 1 619 ? -22.844 27.375 7.758 1 97.31 619 ALA B N 1
ATOM 11129 C CA . ALA B 1 619 ? -21.422 27.625 7.645 1 97.31 619 ALA B CA 1
ATOM 11130 C C . ALA B 1 619 ? -21 28.781 8.555 1 97.31 619 ALA B C 1
ATOM 11132 O O . ALA B 1 619 ? -20.031 28.656 9.305 1 97.31 619 ALA B O 1
ATOM 11133 N N . CYS B 1 620 ? -21.734 29.844 8.469 1 97.75 620 CYS B N 1
ATOM 11134 C CA . CYS B 1 620 ? -21.406 31.031 9.25 1 97.75 620 CYS B CA 1
ATOM 11135 C C . CYS B 1 620 ? -21.594 30.766 10.742 1 97.75 620 CYS B C 1
ATOM 11137 O O . CYS B 1 620 ? -20.812 31.25 11.562 1 97.75 620 CYS B O 1
ATOM 11139 N N . ASP B 1 621 ? -22.625 30 11.055 1 97.44 621 ASP B N 1
ATOM 11140 C CA . ASP B 1 621 ? -22.844 29.641 12.453 1 97.44 621 ASP B CA 1
ATOM 11141 C C . ASP B 1 621 ? -21.625 28.922 13.023 1 97.44 621 ASP B C 1
ATOM 11143 O O . ASP B 1 621 ? -21.172 29.219 14.133 1 97.44 621 ASP B O 1
ATOM 11147 N N . TYR B 1 622 ? -21.172 28.016 12.242 1 97.12 622 TYR B N 1
ATOM 11148 C CA . TYR B 1 622 ? -20.016 27.234 12.695 1 97.12 622 TYR B CA 1
ATOM 11149 C C . TYR B 1 622 ? -18.781 28.125 12.836 1 97.12 622 TYR B C 1
ATOM 11151 O O . TYR B 1 622 ? -18.047 28.016 13.82 1 97.12 622 TYR B O 1
ATOM 11159 N N . ILE B 1 623 ? -18.562 28.969 11.961 1 97.5 623 ILE B N 1
ATOM 11160 C CA . ILE B 1 623 ? -17.375 29.812 11.938 1 97.5 623 ILE B CA 1
ATOM 11161 C C . ILE B 1 623 ? -17.422 30.797 13.117 1 97.5 623 ILE B C 1
ATOM 11163 O O . ILE B 1 623 ? -16.438 30.938 13.852 1 97.5 623 ILE B O 1
ATOM 11167 N N . VAL B 1 624 ? -18.516 31.391 13.32 1 96.88 624 VAL B N 1
ATOM 11168 C CA . VAL B 1 624 ? -18.656 32.406 14.367 1 96.88 624 VAL B CA 1
ATOM 11169 C C . VAL B 1 624 ? -18.516 31.75 15.734 1 96.88 624 VAL B C 1
ATOM 11171 O O . VAL B 1 624 ? -17.969 32.344 16.656 1 96.88 624 VAL B O 1
ATOM 11174 N N . THR B 1 625 ? -18.875 30.531 15.852 1 94.75 625 THR B N 1
ATOM 11175 C CA . THR B 1 625 ? -18.891 29.875 17.156 1 94.75 625 THR B CA 1
ATOM 11176 C C . THR B 1 625 ? -17.562 29.156 17.406 1 94.75 625 THR B C 1
ATOM 11178 O O . THR B 1 625 ? -17.062 29.141 18.547 1 94.75 625 THR B O 1
ATOM 11181 N N . LYS B 1 626 ? -16.969 28.578 16.391 1 94 626 LYS B N 1
ATOM 11182 C CA . LYS B 1 626 ? -15.875 27.625 16.625 1 94 626 LYS B CA 1
ATOM 11183 C C . LYS B 1 626 ? -14.539 28.234 16.203 1 94 626 LYS B C 1
ATOM 11185 O O . LYS B 1 626 ? -13.484 27.812 16.688 1 94 626 LYS B O 1
ATOM 11190 N N . PHE B 1 627 ? -14.523 29.219 15.312 1 95.62 627 PHE B N 1
ATOM 11191 C CA . PHE B 1 627 ? -13.266 29.797 14.844 1 95.62 627 PHE B CA 1
ATOM 11192 C C . PHE B 1 627 ? -12.672 30.719 15.898 1 95.62 627 PHE B C 1
ATOM 11194 O O . PHE B 1 627 ? -13.398 31.328 16.688 1 95.62 627 PHE B O 1
ATOM 11201 N N . PRO B 1 628 ? -11.375 30.781 15.945 1 93.12 628 PRO B N 1
ATOM 11202 C CA . PRO B 1 628 ? -10.727 31.688 16.906 1 93.12 628 PRO B CA 1
ATOM 11203 C C . PRO B 1 628 ? -10.695 33.125 16.422 1 93.12 628 PRO B C 1
ATOM 11205 O O . PRO B 1 628 ? -9.641 33.781 16.438 1 93.12 628 PRO B O 1
ATOM 11208 N N . LEU B 1 629 ? -11.805 33.688 16.188 1 94.12 629 LEU B N 1
ATOM 11209 C CA . LEU B 1 629 ? -11.891 35.062 15.648 1 94.12 629 LEU B CA 1
ATOM 11210 C C . LEU B 1 629 ? -11.68 36.094 16.75 1 94.12 629 LEU B C 1
ATOM 11212 O O . LEU B 1 629 ? -11.25 37.219 16.469 1 94.12 629 LEU B O 1
ATOM 11216 N N . LYS B 1 630 ? -11.906 35.719 17.938 1 91.12 630 LYS B N 1
ATOM 11217 C CA . LYS B 1 630 ? -11.75 36.656 19.062 1 91.12 630 LYS B CA 1
ATOM 11218 C C . LYS B 1 630 ? -10.508 36.312 19.875 1 91.12 630 LYS B C 1
ATOM 11220 O O . LYS B 1 630 ? -10.383 36.719 21.031 1 91.12 630 LYS B O 1
ATOM 11225 N N . SER B 1 631 ? -9.695 35.594 19.297 1 93.44 631 SER B N 1
ATOM 11226 C CA . SER B 1 631 ? -8.477 35.219 19.984 1 93.44 631 SER B CA 1
ATOM 11227 C C . SER B 1 631 ? -7.547 36.406 20.203 1 93.44 631 SER B C 1
ATOM 11229 O O . SER B 1 631 ? -7.156 37.062 19.234 1 93.44 631 SER B O 1
ATOM 11231 N N . VAL B 1 632 ? -7.129 36.594 21.375 1 94.88 632 VAL B N 1
ATOM 11232 C CA . VAL B 1 632 ? -6.238 37.688 21.734 1 94.88 632 VAL B CA 1
ATOM 11233 C C . VAL B 1 632 ? -4.832 37.406 21.203 1 94.88 632 VAL B C 1
ATOM 11235 O O . VAL B 1 632 ? -4.145 38.344 20.75 1 94.88 632 VAL B O 1
ATOM 11238 N N . VAL B 1 633 ? -4.496 36.219 21.203 1 96.38 633 VAL B N 1
ATOM 11239 C CA . VAL B 1 633 ? -3.172 35.812 20.75 1 96.38 633 VAL B CA 1
ATOM 11240 C C . VAL B 1 633 ? -3.016 36.156 19.266 1 96.38 633 VAL B C 1
ATOM 11242 O O . VAL B 1 633 ? -2.002 36.719 18.859 1 96.38 633 VAL B O 1
ATOM 11245 N N . LEU B 1 634 ? -4.016 35.812 18.484 1 97 634 LEU B N 1
ATOM 11246 C CA . LEU B 1 634 ? -3.939 36.031 17.047 1 97 634 LEU B CA 1
ATOM 11247 C C . LEU B 1 634 ? -3.941 37.531 16.734 1 97 634 LEU B C 1
ATOM 11249 O O . LEU B 1 634 ? -3.291 37.969 15.781 1 97 634 LEU B O 1
ATOM 11253 N N . ALA B 1 635 ? -4.645 38.281 17.516 1 96.06 635 ALA B N 1
ATOM 11254 C CA . ALA B 1 635 ? -4.668 39.719 17.328 1 96.06 635 ALA B CA 1
ATOM 11255 C C . ALA B 1 635 ? -3.291 40.344 17.562 1 96.06 635 ALA B C 1
ATOM 11257 O O . ALA B 1 635 ? -2.836 41.188 16.797 1 96.06 635 ALA B O 1
ATOM 11258 N N . HIS B 1 636 ? -2.654 39.875 18.594 1 97.62 636 HIS B N 1
ATOM 11259 C CA . HIS B 1 636 ? -1.33 40.375 18.922 1 97.62 636 HIS B CA 1
ATOM 11260 C C . HIS B 1 636 ? -0.277 39.844 17.953 1 97.62 636 HIS B C 1
ATOM 11262 O O . HIS B 1 636 ? 0.714 40.531 17.672 1 97.62 636 HIS B O 1
ATOM 11268 N N . ALA B 1 637 ? -0.49 38.688 17.406 1 97.88 637 ALA B N 1
ATOM 11269 C CA . ALA B 1 637 ? 0.494 38.062 16.531 1 97.88 637 ALA B CA 1
ATOM 11270 C C . ALA B 1 637 ? 0.632 38.844 15.227 1 97.88 637 ALA B C 1
ATOM 11272 O O . ALA B 1 637 ? 1.638 38.719 14.523 1 97.88 637 ALA B O 1
ATOM 11273 N N . GLU B 1 638 ? -0.281 39.688 14.891 1 97.06 638 GLU B N 1
ATOM 11274 C CA . GLU B 1 638 ? -0.253 40.5 13.664 1 97.06 638 GLU B CA 1
ATOM 11275 C C . GLU B 1 638 ? 0.915 41.469 13.664 1 97.06 638 GLU B C 1
ATOM 11277 O O . GLU B 1 638 ? 1.32 41.969 12.617 1 97.06 638 GLU B O 1
ATOM 11282 N N . VAL B 1 639 ? 1.479 41.719 14.836 1 97.44 639 VAL B N 1
ATOM 11283 C CA . VAL B 1 639 ? 2.57 42.688 14.984 1 97.44 639 VAL B CA 1
ATOM 11284 C C . VAL B 1 639 ? 3.789 42.188 14.195 1 97.44 639 VAL B C 1
ATOM 11286 O O . VAL B 1 639 ? 4.629 43 13.789 1 97.44 639 VAL B O 1
ATOM 11289 N N . ALA B 1 640 ? 3.848 40.938 13.961 1 97.25 640 ALA B N 1
ATOM 11290 C CA . ALA B 1 640 ? 4.996 40.375 13.266 1 97.25 640 ALA B CA 1
ATOM 11291 C C . ALA B 1 640 ? 4.918 40.656 11.766 1 97.25 640 ALA B C 1
ATOM 11293 O O . ALA B 1 640 ? 5.902 40.469 11.047 1 97.25 640 ALA B O 1
ATOM 11294 N N . ASP B 1 641 ? 3.795 41.094 11.258 1 95.44 641 ASP B N 1
ATOM 11295 C CA . ASP B 1 641 ? 3.621 41.406 9.844 1 95.44 641 ASP B CA 1
ATOM 11296 C C . ASP B 1 641 ? 4.289 42.719 9.484 1 95.44 641 ASP B C 1
ATOM 11298 O O . ASP B 1 641 ? 3.84 43.781 9.906 1 95.44 641 ASP B O 1
ATOM 11302 N N . CYS B 1 642 ? 5.234 42.688 8.633 1 92.56 642 CYS B N 1
ATOM 11303 C CA . CYS B 1 642 ? 6.016 43.844 8.281 1 92.56 642 CYS B CA 1
ATOM 11304 C C . CYS B 1 642 ? 5.16 44.875 7.543 1 92.56 642 CYS B C 1
ATOM 11306 O O . CYS B 1 642 ? 5.434 46.062 7.594 1 92.56 642 CYS B O 1
ATOM 11308 N N . SER B 1 643 ? 4.113 44.438 6.957 1 90.12 643 SER B N 1
ATOM 11309 C CA . SER B 1 643 ? 3.252 45.312 6.199 1 90.12 643 SER B CA 1
ATOM 11310 C C . SER B 1 643 ? 2.412 46.188 7.125 1 90.12 643 SER B C 1
ATOM 11312 O O . SER B 1 643 ? 1.925 47.25 6.719 1 90.12 643 SER B O 1
ATOM 11314 N N . LEU B 1 644 ? 2.297 45.812 8.383 1 92.62 644 LEU B N 1
ATOM 11315 C CA . LEU B 1 644 ? 1.479 46.562 9.336 1 92.62 644 LEU B CA 1
ATOM 11316 C C . LEU B 1 644 ? 2.352 47.344 10.312 1 92.62 644 LEU B C 1
ATOM 11318 O O . LEU B 1 644 ? 1.877 47.781 11.359 1 92.62 644 LEU B O 1
ATOM 11322 N N . ARG B 1 645 ? 3.59 47.5 10.078 1 91.5 645 ARG B N 1
ATOM 11323 C CA . ARG B 1 645 ? 4.594 48.031 10.992 1 91.5 645 ARG B CA 1
ATOM 11324 C C . ARG B 1 645 ? 4.199 49.438 11.492 1 91.5 645 ARG B C 1
ATOM 11326 O O . ARG B 1 645 ? 4.387 49.75 12.672 1 91.5 645 ARG B O 1
ATOM 11333 N N . VAL B 1 646 ? 3.605 50.188 10.633 1 90.12 646 VAL B N 1
ATOM 11334 C CA . VAL B 1 646 ? 3.346 51.594 10.961 1 90.12 646 VAL B CA 1
ATOM 11335 C C . VAL B 1 646 ? 2.234 51.688 12.008 1 90.12 646 VAL B C 1
ATOM 11337 O O . VAL B 1 646 ? 2.301 52.5 12.93 1 90.12 646 VAL B O 1
ATOM 11340 N N . ASN B 1 647 ? 1.271 50.844 11.961 1 90.56 647 ASN B N 1
ATOM 11341 C CA . ASN B 1 647 ? 0.119 50.875 12.852 1 90.56 647 ASN B CA 1
ATOM 11342 C C . ASN B 1 647 ? 0.271 49.906 14.016 1 90.56 647 ASN B C 1
ATOM 11344 O O . ASN B 1 647 ? -0.61 49.812 14.875 1 90.56 647 ASN B O 1
ATOM 11348 N N . ALA B 1 648 ? 1.399 49.281 14.125 1 93.94 648 ALA B N 1
ATOM 11349 C CA . ALA B 1 648 ? 1.6 48.281 15.172 1 93.94 648 ALA B CA 1
ATOM 11350 C C . ALA B 1 648 ? 1.835 48.938 16.531 1 93.94 648 ALA B C 1
ATOM 11352 O O . ALA B 1 648 ? 2.375 50.031 16.609 1 93.94 648 ALA B O 1
ATOM 11353 N N . LYS B 1 649 ? 1.395 48.25 17.531 1 95.44 649 LYS B N 1
ATOM 11354 C CA . LYS B 1 649 ? 1.557 48.781 18.875 1 95.44 649 LYS B CA 1
ATOM 11355 C C . LYS B 1 649 ? 2.586 47.969 19.656 1 95.44 649 LYS B C 1
ATOM 11357 O O . LYS B 1 649 ? 2.654 46.75 19.516 1 95.44 649 LYS B O 1
ATOM 11362 N N . PHE B 1 650 ? 3.314 48.656 20.453 1 96.38 650 PHE B N 1
ATOM 11363 C CA . PHE B 1 650 ? 4.332 48 21.266 1 96.38 650 PHE B CA 1
ATOM 11364 C C . PHE B 1 650 ? 3.689 47.062 22.297 1 96.38 650 PHE B C 1
ATOM 11366 O O . PHE B 1 650 ? 4.301 46.094 22.719 1 96.38 650 PHE B O 1
ATOM 11373 N N . SER B 1 651 ? 2.439 47.375 22.656 1 96.12 651 SER B N 1
ATOM 11374 C CA . SER B 1 651 ? 1.72 46.531 23.609 1 96.12 651 SER B CA 1
ATOM 11375 C C . SER B 1 651 ? 1.598 45.094 23.094 1 96.12 651 SER B C 1
ATOM 11377 O O . SER B 1 651 ? 1.557 44.156 23.891 1 96.12 651 SER B O 1
ATOM 11379 N N . SER B 1 652 ? 1.553 44.969 21.781 1 97.44 652 SER B N 1
ATOM 11380 C CA . SER B 1 652 ? 1.466 43.625 21.188 1 97.44 652 SER B CA 1
ATOM 11381 C C . SER B 1 652 ? 2.779 42.875 21.344 1 97.44 652 SER B C 1
ATOM 11383 O O . SER B 1 652 ? 2.779 41.656 21.516 1 97.44 652 SER B O 1
ATOM 11385 N N . VAL B 1 653 ? 3.861 43.594 21.25 1 97.44 653 VAL B N 1
ATOM 11386 C CA . VAL B 1 653 ? 5.176 43 21.453 1 97.44 653 VAL B CA 1
ATOM 11387 C C . VAL B 1 653 ? 5.34 42.594 22.906 1 97.44 653 VAL B C 1
ATOM 11389 O O . VAL B 1 653 ? 5.789 41.469 23.219 1 97.44 653 VAL B O 1
ATOM 11392 N N . LYS B 1 654 ? 4.859 43.469 23.734 1 96.12 654 LYS B N 1
ATOM 11393 C CA . LYS B 1 654 ? 4.973 43.25 25.172 1 96.12 654 LYS B CA 1
ATOM 11394 C C . LYS B 1 654 ? 4.117 42.062 25.625 1 96.12 654 LYS B C 1
ATOM 11396 O O . LYS B 1 654 ? 4.496 41.344 26.547 1 96.12 654 LYS B O 1
ATOM 11401 N N . TYR B 1 655 ? 3.049 41.875 24.969 1 97.44 655 TYR B N 1
ATOM 11402 C CA . TYR B 1 655 ? 2.164 40.781 25.266 1 97.44 655 TYR B CA 1
ATOM 11403 C C . TYR B 1 655 ? 2.924 39.438 25.234 1 97.44 655 TYR B C 1
ATOM 11405 O O . TYR B 1 655 ? 2.791 38.625 26.141 1 97.44 655 TYR B O 1
ATOM 11413 N N . PHE B 1 656 ? 3.773 39.281 24.297 1 97.75 656 PHE B N 1
ATOM 11414 C CA . PHE B 1 656 ? 4.492 38 24.109 1 97.75 656 PHE B CA 1
ATOM 11415 C C . PHE B 1 656 ? 5.715 37.969 25.016 1 97.75 656 PHE B C 1
ATOM 11417 O O . PHE B 1 656 ? 6.035 36.906 25.562 1 97.75 656 PHE B O 1
ATOM 11424 N N . THR B 1 657 ? 6.414 39.062 25.188 1 96.69 657 THR B N 1
ATOM 11425 C CA . THR B 1 657 ? 7.613 39.062 26.016 1 96.69 657 THR B CA 1
ATOM 11426 C C . THR B 1 657 ? 7.25 38.844 27.484 1 96.69 657 THR B C 1
ATOM 11428 O O . THR B 1 657 ? 8.039 38.281 28.25 1 96.69 657 THR B O 1
ATOM 11431 N N . ASP B 1 658 ? 6.066 39.25 27.844 1 95.31 658 ASP B N 1
ATOM 11432 C CA . ASP B 1 658 ? 5.605 39.062 29.203 1 95.31 658 ASP B CA 1
ATOM 11433 C C . ASP B 1 658 ? 5.289 37.562 29.453 1 95.31 658 ASP B C 1
ATOM 11435 O O . ASP B 1 658 ? 5.543 37.062 30.547 1 95.31 658 ASP B O 1
ATOM 11439 N N . LYS B 1 659 ? 4.805 36.969 28.484 1 95.31 659 LYS B N 1
ATOM 11440 C CA . LYS B 1 659 ? 4.422 35.562 28.609 1 95.31 659 LYS B CA 1
ATOM 11441 C C . LYS B 1 659 ? 5.633 34.625 28.453 1 95.31 659 LYS B C 1
ATOM 11443 O O . LYS B 1 659 ? 5.711 33.594 29.109 1 95.31 659 LYS B O 1
ATOM 11448 N N . PHE B 1 660 ? 6.512 35.062 27.547 1 96.25 660 PHE B N 1
ATOM 11449 C CA . PHE B 1 660 ? 7.68 34.25 27.25 1 96.25 660 PHE B CA 1
ATOM 11450 C C . PHE B 1 660 ? 8.961 35.062 27.344 1 96.25 660 PHE B C 1
ATOM 11452 O O . PHE B 1 660 ? 9.492 35.531 26.328 1 96.25 660 PHE B O 1
ATOM 11459 N N . PRO B 1 661 ? 9.531 35.125 28.422 1 92.25 661 PRO B N 1
ATOM 11460 C CA . PRO B 1 661 ? 10.719 35.938 28.641 1 92.25 661 PRO B CA 1
ATOM 11461 C C . PRO B 1 661 ? 11.906 35.5 27.781 1 92.25 661 PRO B C 1
ATOM 11463 O O . PRO B 1 661 ? 12.805 36.312 27.516 1 92.25 661 PRO B O 1
ATOM 11466 N N . CYS B 1 662 ? 11.898 34.281 27.344 1 92 662 CYS B N 1
ATOM 11467 C CA . CYS B 1 662 ? 12.992 33.781 26.516 1 92 662 CYS B CA 1
ATOM 11468 C C . CYS B 1 662 ? 13.094 34.562 25.203 1 92 662 CYS B C 1
ATOM 11470 O O . CYS B 1 662 ? 14.141 34.562 24.562 1 92 662 CYS B O 1
ATOM 11472 N N . MET B 1 663 ? 12.031 35.281 24.859 1 95.06 663 MET B N 1
ATOM 11473 C CA . MET B 1 663 ? 12.016 36.062 23.625 1 95.06 663 MET B CA 1
ATOM 11474 C C . MET B 1 663 ? 12.719 37.406 23.828 1 95.06 663 MET B C 1
ATOM 11476 O O . MET B 1 663 ? 13.148 38.031 22.859 1 95.06 663 MET B O 1
ATOM 11480 N N . LEU B 1 664 ? 12.82 37.781 25.031 1 94.06 664 LEU B N 1
ATOM 11481 C CA . LEU B 1 664 ? 13.266 39.156 25.344 1 94.06 664 LEU B CA 1
ATOM 11482 C C . LEU B 1 664 ? 14.781 39.188 25.516 1 94.06 664 LEU B C 1
ATOM 11484 O O . LEU B 1 664 ? 15.438 40.125 25.047 1 94.06 664 LEU B O 1
ATOM 11488 N N . PHE B 1 665 ? 15.32 38.188 26.094 1 89.69 665 PHE B N 1
ATOM 11489 C CA . PHE B 1 665 ? 16.703 38.25 26.531 1 89.69 665 PHE B CA 1
ATOM 11490 C C . PHE B 1 665 ? 17.656 37.812 25.438 1 89.69 665 PHE B C 1
ATOM 11492 O O . PHE B 1 665 ? 17.453 36.75 24.828 1 89.69 665 PHE B O 1
ATOM 11499 N N . VAL B 1 666 ? 18.609 38.562 25.156 1 83.5 666 VAL B N 1
ATOM 11500 C CA . VAL B 1 666 ? 19.656 38.25 24.203 1 83.5 666 VAL B CA 1
ATOM 11501 C C . VAL B 1 666 ? 20.953 37.969 24.938 1 83.5 666 VAL B C 1
ATOM 11503 O O . VAL B 1 666 ? 21.734 37.094 24.516 1 83.5 666 VAL B O 1
ATOM 11506 N N . LYS B 1 667 ? 21.125 38.656 26.016 1 79.06 667 LYS B N 1
ATOM 11507 C CA . LYS B 1 667 ? 22.328 38.5 26.812 1 79.06 667 LYS B CA 1
ATOM 11508 C C . LYS B 1 667 ? 21.969 37.938 28.203 1 79.06 667 LYS B C 1
ATOM 11510 O O . LYS B 1 667 ? 20.859 38.125 28.688 1 79.06 667 LYS B O 1
ATOM 11515 N N . GLU B 1 668 ? 22.844 37.281 28.875 1 76.81 668 GLU B N 1
ATOM 11516 C CA . GLU B 1 668 ? 22.609 36.594 30.141 1 76.81 668 GLU B CA 1
ATOM 11517 C C . GLU B 1 668 ? 22.484 37.594 31.281 1 76.81 668 GLU B C 1
ATOM 11519 O O . GLU B 1 668 ? 21.703 37.375 32.219 1 76.81 668 GLU B O 1
ATOM 11524 N N . ASP B 1 669 ? 23.125 38.719 31.312 1 81.38 669 ASP B N 1
ATOM 11525 C CA . ASP B 1 669 ? 23.219 39.531 32.5 1 81.38 669 ASP B CA 1
ATOM 11526 C C . ASP B 1 669 ? 22.344 40.781 32.375 1 81.38 669 ASP B C 1
ATOM 11528 O O . ASP B 1 669 ? 22.5 41.75 33.125 1 81.38 669 ASP B O 1
ATOM 11532 N N . GLU B 1 670 ? 21.312 40.625 31.672 1 86.62 670 GLU B N 1
ATOM 11533 C CA . GLU B 1 670 ? 20.484 41.812 31.5 1 86.62 670 GLU B CA 1
ATOM 11534 C C . GLU B 1 670 ? 19.234 41.75 32.375 1 86.62 670 GLU B C 1
ATOM 11536 O O . GLU B 1 670 ? 18.703 40.656 32.625 1 86.62 670 GLU B O 1
ATOM 11541 N N . THR B 1 671 ? 18.812 42.906 32.844 1 89.31 671 THR B N 1
ATOM 11542 C CA . THR B 1 671 ? 17.562 43 33.594 1 89.31 671 THR B CA 1
ATOM 11543 C C . THR B 1 671 ? 16.375 43.125 32.656 1 89.31 671 THR B C 1
ATOM 11545 O O . THR B 1 671 ? 16.516 43.562 31.5 1 89.31 671 THR B O 1
ATOM 11548 N N . LYS B 1 672 ? 15.219 42.781 33.125 1 91.38 672 LYS B N 1
ATOM 11549 C CA . LYS B 1 672 ? 13.984 42.812 32.344 1 91.38 672 LYS B CA 1
ATOM 11550 C C . LYS B 1 672 ? 13.672 44.25 31.891 1 91.38 672 LYS B C 1
ATOM 11552 O O . LYS B 1 672 ? 13.234 44.469 30.75 1 91.38 672 LYS B O 1
ATOM 11557 N N . TYR B 1 673 ? 13.93 45.219 32.719 1 91.38 673 TYR B N 1
ATOM 11558 C CA . TYR B 1 673 ? 13.602 46.594 32.406 1 91.38 673 TYR B CA 1
ATOM 11559 C C . TYR B 1 673 ? 14.516 47.156 31.312 1 91.38 673 TYR B C 1
ATOM 11561 O O . TYR B 1 673 ? 14.055 47.781 30.359 1 91.38 673 TYR B O 1
ATOM 11569 N N . GLU B 1 674 ? 15.781 46.844 31.484 1 91.44 674 GLU B N 1
ATOM 11570 C CA . GLU B 1 674 ? 16.734 47.312 30.469 1 91.44 674 GLU B CA 1
ATOM 11571 C C . GLU B 1 674 ? 16.453 46.688 29.109 1 91.44 674 GLU B C 1
ATOM 11573 O O . GLU B 1 674 ? 16.484 47.375 28.094 1 91.44 674 GLU B O 1
ATOM 11578 N N . ALA B 1 675 ? 16.203 45.438 29.203 1 94.25 675 ALA B N 1
ATOM 11579 C CA . ALA B 1 675 ? 15.938 44.719 27.969 1 94.25 675 ALA B CA 1
ATOM 11580 C C . ALA B 1 675 ? 14.68 45.219 27.281 1 94.25 675 ALA B C 1
ATOM 11582 O O . ALA B 1 675 ? 14.633 45.344 26.047 1 94.25 675 ALA B O 1
ATOM 11583 N N . THR B 1 676 ? 13.664 45.5 28.047 1 95.5 676 THR B N 1
ATOM 11584 C CA . THR B 1 676 ? 12.406 46 27.5 1 95.5 676 THR B CA 1
ATOM 11585 C C . THR B 1 676 ? 12.594 47.406 26.891 1 95.5 676 THR B C 1
ATOM 11587 O O . THR B 1 676 ? 11.992 47.719 25.859 1 95.5 676 THR B O 1
ATOM 11590 N N . ASP B 1 677 ? 13.438 48.188 27.5 1 93.94 677 ASP B N 1
ATOM 11591 C CA . ASP B 1 677 ? 13.688 49.531 26.984 1 93.94 677 ASP B CA 1
ATOM 11592 C C . ASP B 1 677 ? 14.398 49.469 25.641 1 93.94 677 ASP B C 1
ATOM 11594 O O . ASP B 1 677 ? 14.062 50.219 24.719 1 93.94 677 ASP B O 1
ATOM 11598 N N . ILE B 1 678 ? 15.32 48.656 25.594 1 94 678 ILE B N 1
ATOM 11599 C CA . ILE B 1 678 ? 16.047 48.5 24.344 1 94 678 ILE B CA 1
ATOM 11600 C C . ILE B 1 678 ? 15.086 48 23.266 1 94 678 ILE B C 1
ATOM 11602 O O . ILE B 1 678 ? 15.133 48.469 22.109 1 94 678 ILE B O 1
ATOM 11606 N N . LEU B 1 679 ? 14.266 47.062 23.641 1 96.75 679 LEU B N 1
ATOM 11607 C CA . LEU B 1 679 ? 13.281 46.531 22.719 1 96.75 679 LEU B CA 1
ATOM 11608 C C . LEU B 1 679 ? 12.352 47.625 22.203 1 96.75 679 LEU B C 1
ATOM 11610 O O . LEU B 1 679 ? 12.055 47.688 21.016 1 96.75 679 LEU B O 1
ATOM 11614 N N . GLN B 1 680 ? 11.891 48.406 23.078 1 96 680 GLN B N 1
ATOM 11615 C CA . GLN B 1 680 ? 10.992 49.5 22.688 1 96 680 GLN B CA 1
ATOM 11616 C C . GLN B 1 680 ? 11.688 50.469 21.75 1 96 680 GLN B C 1
ATOM 11618 O O . GLN B 1 680 ? 11.078 50.969 20.797 1 96 680 GLN B O 1
ATOM 11623 N N . SER B 1 681 ? 12.914 50.75 22.062 1 94.62 681 SER B N 1
ATOM 11624 C CA . SER B 1 681 ? 13.68 51.656 21.203 1 94.62 681 SER B CA 1
ATOM 11625 C C . SER B 1 681 ? 13.844 51.062 19.797 1 94.62 681 SER B C 1
ATOM 11627 O O . SER B 1 681 ? 13.703 51.781 18.812 1 94.62 681 SER B O 1
ATOM 11629 N N . GLN B 1 682 ? 14.133 49.812 19.812 1 95.31 682 GLN B N 1
ATOM 11630 C CA . GLN B 1 682 ? 14.281 49.156 18.516 1 95.31 682 GLN B CA 1
ATOM 11631 C C . GLN B 1 682 ? 12.961 49.156 17.766 1 95.31 682 GLN B C 1
ATOM 11633 O O . GLN B 1 682 ? 12.938 49.312 16.531 1 95.31 682 GLN B O 1
ATOM 11638 N N . PHE B 1 683 ? 11.906 48.938 18.453 1 96.56 683 PHE B N 1
ATOM 11639 C CA . PHE B 1 683 ? 10.578 48.906 17.859 1 96.56 683 PHE B CA 1
ATOM 11640 C C . PHE B 1 683 ? 10.227 50.25 17.234 1 96.56 683 PHE B C 1
ATOM 11642 O O . PHE B 1 683 ? 9.719 50.281 16.109 1 96.56 683 PHE B O 1
ATOM 11649 N N . LEU B 1 684 ? 10.523 51.281 17.875 1 94 684 LEU B N 1
ATOM 11650 C CA . LEU B 1 684 ? 10.25 52.625 17.391 1 94 684 LEU B CA 1
ATOM 11651 C C . LEU B 1 684 ? 11.109 52.938 16.172 1 94 684 LEU B C 1
ATOM 11653 O O . LEU B 1 684 ? 10.617 53.5 15.195 1 94 684 LEU B O 1
ATOM 11657 N N . ALA B 1 685 ? 12.328 52.562 16.297 1 92.31 685 ALA B N 1
ATOM 11658 C CA . ALA B 1 685 ? 13.227 52.75 15.164 1 92.31 685 ALA B CA 1
ATOM 11659 C C . ALA B 1 685 ? 12.734 52 13.938 1 92.31 685 ALA B C 1
ATOM 11661 O O . ALA B 1 685 ? 12.812 52.5 12.812 1 92.31 685 ALA B O 1
ATOM 11662 N N . TYR B 1 686 ? 12.336 50.812 14.188 1 93.69 686 TYR B N 1
ATOM 11663 C CA . TYR B 1 686 ? 11.805 49.969 13.133 1 93.69 686 TYR B CA 1
ATOM 11664 C C . TYR B 1 686 ? 10.578 50.594 12.484 1 93.69 686 TYR B C 1
ATOM 11666 O O . TYR B 1 686 ? 10.43 50.562 11.258 1 93.69 686 TYR B O 1
ATOM 11674 N N . GLN B 1 687 ? 9.656 51.125 13.203 1 93.12 687 GLN B N 1
ATOM 11675 C CA . GLN B 1 687 ? 8.43 51.719 12.688 1 93.12 687 GLN B CA 1
ATOM 11676 C C . GLN B 1 687 ? 8.719 52.938 11.805 1 93.12 687 GLN B C 1
ATOM 11678 O O . GLN B 1 687 ? 7.984 53.219 10.859 1 93.12 687 GLN B O 1
ATOM 11683 N N . LEU B 1 688 ? 9.883 53.594 12.109 1 90.38 688 LEU B N 1
ATOM 11684 C CA . LEU B 1 688 ? 10.188 54.844 11.438 1 90.38 688 LEU B CA 1
ATOM 11685 C C . LEU B 1 688 ? 11.156 54.625 10.281 1 90.38 688 LEU B C 1
ATOM 11687 O O . LEU B 1 688 ? 11.242 55.438 9.367 1 90.38 688 LEU B O 1
ATOM 11691 N N . ALA B 1 689 ? 11.828 53.562 10.352 1 85.38 689 ALA B N 1
ATOM 11692 C CA . ALA B 1 689 ? 12.898 53.312 9.383 1 85.38 689 ALA B CA 1
ATOM 11693 C C . ALA B 1 689 ? 12.32 52.969 8.008 1 85.38 689 ALA B C 1
ATOM 11695 O O . ALA B 1 689 ? 11.172 52.531 7.906 1 85.38 689 ALA B O 1
ATOM 11696 N N . ASP B 1 690 ? 13.188 53.281 7.035 1 83.31 690 ASP B N 1
ATOM 11697 C CA . ASP B 1 690 ? 12.875 52.781 5.703 1 83.31 690 ASP B CA 1
ATOM 11698 C C . ASP B 1 690 ? 13.281 51.312 5.566 1 83.31 690 ASP B C 1
ATOM 11700 O O . ASP B 1 690 ? 14.414 50.938 5.895 1 83.31 690 ASP B O 1
ATOM 11704 N N . ILE B 1 691 ? 12.414 50.531 5.227 1 81.25 691 ILE B N 1
ATOM 11705 C CA . ILE B 1 691 ? 12.656 49.094 5.129 1 81.25 691 ILE B CA 1
ATOM 11706 C C . ILE B 1 691 ? 13.641 48.812 3.996 1 81.25 691 ILE B C 1
ATOM 11708 O O . ILE B 1 691 ? 13.453 49.281 2.869 1 81.25 691 ILE B O 1
ATOM 11712 N N . PRO B 1 692 ? 14.648 48.188 4.336 1 82.81 692 PRO B N 1
ATOM 11713 C CA . PRO B 1 692 ? 15.625 47.812 3.305 1 82.81 692 PRO B CA 1
ATOM 11714 C C . PRO B 1 692 ? 14.992 47.062 2.131 1 82.81 692 PRO B C 1
ATOM 11716 O O . PRO B 1 692 ? 13.992 46.375 2.305 1 82.81 692 PRO B O 1
ATOM 11719 N N . GLU B 1 693 ? 15.57 47.156 0.994 1 85.12 693 GLU B N 1
ATOM 11720 C CA . GLU B 1 693 ? 15.086 46.531 -0.225 1 85.12 693 GLU B CA 1
ATOM 11721 C C . GLU B 1 693 ? 15.109 45 -0.088 1 85.12 693 GLU B C 1
ATOM 11723 O O . GLU B 1 693 ? 14.234 44.312 -0.621 1 85.12 693 GLU B O 1
ATOM 11728 N N . ALA B 1 694 ? 16.062 44.562 0.625 1 84.94 694 ALA B N 1
ATOM 11729 C CA . ALA B 1 694 ? 16.203 43.125 0.814 1 84.94 694 ALA B CA 1
ATOM 11730 C C . ALA B 1 694 ? 15 42.531 1.552 1 84.94 694 ALA B C 1
ATOM 11732 O O . ALA B 1 694 ? 14.617 41.375 1.319 1 84.94 694 ALA B O 1
ATOM 11733 N N . VAL B 1 695 ? 14.453 43.312 2.389 1 88.31 695 VAL B N 1
ATOM 11734 C CA . VAL B 1 695 ? 13.273 42.875 3.152 1 88.31 695 VAL B CA 1
ATOM 11735 C C . VAL B 1 695 ? 12.031 42.969 2.266 1 88.31 695 VAL B C 1
ATOM 11737 O O . VAL B 1 695 ? 11.188 42.062 2.305 1 88.31 695 VAL B O 1
ATOM 11740 N N . GLN B 1 696 ? 11.953 43.906 1.477 1 85.25 696 GLN B N 1
ATOM 11741 C CA . GLN B 1 696 ? 10.797 44.125 0.608 1 85.25 696 GLN B CA 1
ATOM 11742 C C . GLN B 1 696 ? 10.711 43.031 -0.453 1 85.25 696 GLN B C 1
ATOM 11744 O O . GLN B 1 696 ? 9.609 42.656 -0.879 1 85.25 696 GLN B O 1
ATOM 11749 N N . ASN B 1 697 ? 11.766 42.438 -0.812 1 87 697 ASN B N 1
ATOM 11750 C CA . ASN B 1 697 ? 11.82 41.438 -1.874 1 87 697 ASN B CA 1
ATOM 11751 C C . ASN B 1 697 ? 11.477 40.031 -1.351 1 87 697 ASN B C 1
ATOM 11753 O O . ASN B 1 697 ? 11.195 39.125 -2.133 1 87 697 ASN B O 1
ATOM 11757 N N . GLU B 1 698 ? 11.484 40 -0.053 1 87.69 698 GLU B N 1
ATOM 11758 C CA . GLU B 1 698 ? 11.172 38.688 0.542 1 87.69 698 GLU B CA 1
ATOM 11759 C C . GLU B 1 698 ? 9.672 38.531 0.772 1 87.69 698 GLU B C 1
ATOM 11761 O O . GLU B 1 698 ? 9.008 39.469 1.235 1 87.69 698 GLU B O 1
ATOM 11766 N N . THR B 1 699 ? 9.172 37.406 0.399 1 86.38 699 THR B N 1
ATOM 11767 C CA . THR B 1 699 ? 7.738 37.156 0.547 1 86.38 699 THR B CA 1
ATOM 11768 C C . THR B 1 699 ? 7.438 36.469 1.88 1 86.38 699 THR B C 1
ATOM 11770 O O . THR B 1 699 ? 6.359 36.688 2.451 1 86.38 699 THR B O 1
ATOM 11773 N N . ASP B 1 700 ? 8.391 35.781 2.381 1 92.94 700 ASP B N 1
ATOM 11774 C CA . ASP B 1 700 ? 8.18 35.062 3.639 1 92.94 700 ASP B CA 1
ATOM 11775 C C . ASP B 1 700 ? 8.547 35.938 4.832 1 92.94 700 ASP B C 1
ATOM 11777 O O . ASP B 1 700 ? 9.633 36.531 4.871 1 92.94 700 ASP B O 1
ATOM 11781 N N . CYS B 1 701 ? 7.629 35.969 5.762 1 95.06 701 CYS B N 1
ATOM 11782 C CA . CYS B 1 701 ? 7.77 36.875 6.898 1 95.06 701 CYS B CA 1
ATOM 11783 C C . CYS B 1 701 ? 8.984 36.5 7.742 1 95.06 701 CYS B C 1
ATOM 11785 O O . CYS B 1 701 ? 9.664 37.375 8.266 1 95.06 701 CYS B O 1
ATOM 11787 N N . ASP B 1 702 ? 9.266 35.25 7.887 1 96.12 702 ASP B N 1
ATOM 11788 C CA . ASP B 1 702 ? 10.414 34.812 8.688 1 96.12 702 ASP B CA 1
ATOM 11789 C C . ASP B 1 702 ? 11.727 35.219 8.023 1 96.12 702 ASP B C 1
ATOM 11791 O O . ASP B 1 702 ? 12.672 35.625 8.695 1 96.12 702 ASP B O 1
ATOM 11795 N N . LYS B 1 703 ? 11.773 35.188 6.758 1 95.31 703 LYS B N 1
ATOM 11796 C CA . LYS B 1 703 ? 12.969 35.625 6.035 1 95.31 703 LYS B CA 1
ATOM 11797 C C . LYS B 1 703 ? 13.156 37.156 6.145 1 95.31 703 LYS B C 1
ATOM 11799 O O . LYS B 1 703 ? 14.281 37.625 6.223 1 95.31 703 LYS B O 1
ATOM 11804 N N . GLN B 1 704 ? 12.086 37.844 6.09 1 95.56 704 GLN B N 1
ATOM 11805 C CA . GLN B 1 704 ? 12.156 39.281 6.281 1 95.56 704 GLN B CA 1
ATOM 11806 C C . GLN B 1 704 ? 12.805 39.625 7.617 1 95.56 704 GLN B C 1
ATOM 11808 O O . GLN B 1 704 ? 13.703 40.469 7.676 1 95.56 704 GLN B O 1
ATOM 11813 N N . TRP B 1 705 ? 12.367 39 8.57 1 96.38 705 TRP B N 1
ATOM 11814 C CA . TRP B 1 705 ? 12.875 39.281 9.906 1 96.38 705 TRP B CA 1
ATOM 11815 C C . TRP B 1 705 ? 14.312 38.781 10.062 1 96.38 705 TRP B C 1
ATOM 11817 O O . TRP B 1 705 ? 15.094 39.375 10.82 1 96.38 705 TRP B O 1
ATOM 11827 N N . ALA B 1 706 ? 14.609 37.719 9.367 1 94.94 706 ALA B N 1
ATOM 11828 C CA . ALA B 1 706 ? 16 37.25 9.383 1 94.94 706 ALA B CA 1
ATOM 11829 C C . ALA B 1 706 ? 16.938 38.312 8.812 1 94.94 706 ALA B C 1
ATOM 11831 O O . ALA B 1 706 ? 18.047 38.469 9.312 1 94.94 706 ALA B O 1
ATOM 11832 N N . VAL B 1 707 ? 16.562 38.969 7.809 1 93.75 707 VAL B N 1
ATOM 11833 C CA . VAL B 1 707 ? 17.344 40.062 7.207 1 93.75 707 VAL B CA 1
ATOM 11834 C C . VAL B 1 707 ? 17.469 41.219 8.188 1 93.75 707 VAL B C 1
ATOM 11836 O O . VAL B 1 707 ? 18.562 41.781 8.359 1 93.75 707 VAL B O 1
ATOM 11839 N N . LEU B 1 708 ? 16.406 41.531 8.844 1 93.94 708 LEU B N 1
ATOM 11840 C CA . LEU B 1 708 ? 16.406 42.656 9.797 1 93.94 708 LEU B CA 1
ATOM 11841 C C . LEU B 1 708 ? 17.281 42.312 11.008 1 93.94 708 LEU B C 1
ATOM 11843 O O . LEU B 1 708 ? 17.891 43.219 11.586 1 93.94 708 LEU B O 1
ATOM 11847 N N . ALA B 1 709 ? 17.281 41.125 11.32 1 93.25 709 ALA B N 1
ATOM 11848 C CA . ALA B 1 709 ? 18.094 40.688 12.453 1 93.25 709 ALA B CA 1
ATOM 11849 C C . ALA B 1 709 ? 19.578 40.938 12.188 1 93.25 709 ALA B C 1
ATOM 11851 O O . ALA B 1 709 ? 20.344 41.156 13.117 1 93.25 709 ALA B O 1
ATOM 11852 N N . ALA B 1 710 ? 19.969 40.906 10.992 1 91.44 710 ALA B N 1
ATOM 11853 C CA . ALA B 1 710 ? 21.375 41.031 10.617 1 91.44 710 ALA B CA 1
ATOM 11854 C C . ALA B 1 710 ? 21.719 42.469 10.25 1 91.44 710 ALA B C 1
ATOM 11856 O O . ALA B 1 710 ? 22.891 42.781 10 1 91.44 710 ALA B O 1
ATOM 11857 N N . GLU B 1 711 ? 20.812 43.312 10.258 1 90.81 711 GLU B N 1
ATOM 11858 C CA . GLU B 1 711 ? 21.047 44.719 9.883 1 90.81 711 GLU B CA 1
ATOM 11859 C C . GLU B 1 711 ? 21.922 45.438 10.906 1 90.81 711 GLU B C 1
ATOM 11861 O O . GLU B 1 711 ? 21.641 45.375 12.109 1 90.81 711 GLU B O 1
ATOM 11866 N N . LYS B 1 712 ? 22.969 46 10.422 1 90.44 712 LYS B N 1
ATOM 11867 C CA . LYS B 1 712 ? 23.906 46.719 11.289 1 90.44 712 LYS B CA 1
ATOM 11868 C C . LYS B 1 712 ? 23.922 48.219 10.992 1 90.44 712 LYS B C 1
ATOM 11870 O O . LYS B 1 712 ? 23.672 48.625 9.859 1 90.44 712 LYS B O 1
ATOM 11875 N N . ASP B 1 713 ? 24.094 48.938 12.031 1 85.56 713 ASP B N 1
ATOM 11876 C CA . ASP B 1 713 ? 24.297 50.375 11.852 1 85.56 713 ASP B CA 1
ATOM 11877 C C . ASP B 1 713 ? 25.719 50.688 11.391 1 85.56 713 ASP B C 1
ATOM 11879 O O . ASP B 1 713 ? 26.547 49.781 11.305 1 85.56 713 ASP B O 1
ATOM 11883 N N . PRO B 1 714 ? 25.953 51.906 11.109 1 84.19 714 PRO B N 1
ATOM 11884 C CA . PRO B 1 714 ? 27.281 52.281 10.625 1 84.19 714 PRO B CA 1
ATOM 11885 C C . PRO B 1 714 ? 28.375 51.969 11.641 1 84.19 714 PRO B C 1
ATOM 11887 O O . PRO B 1 714 ? 29.531 51.781 11.258 1 84.19 714 PRO B O 1
ATOM 11890 N N . SER B 1 715 ? 28.047 51.875 12.898 1 87.94 715 SER B N 1
ATOM 11891 C CA . SER B 1 715 ? 29.016 51.531 13.938 1 87.94 715 SER B CA 1
ATOM 11892 C C . SER B 1 715 ? 29.219 50.031 14.055 1 87.94 715 SER B C 1
ATOM 11894 O O . SER B 1 715 ? 30.062 49.562 14.812 1 87.94 715 SER B O 1
ATOM 11896 N N . GLY B 1 716 ? 28.406 49.281 13.367 1 88.69 716 GLY B N 1
ATOM 11897 C CA . GLY B 1 716 ? 28.562 47.812 13.352 1 88.69 716 GLY B CA 1
ATOM 11898 C C . GLY B 1 716 ? 27.641 47.125 14.328 1 88.69 716 GLY B C 1
ATOM 11899 O O . GLY B 1 716 ? 27.688 45.906 14.445 1 88.69 716 GLY B O 1
ATOM 11900 N N . GLN B 1 717 ? 26.922 47.906 15.008 1 87.25 717 GLN B N 1
ATOM 11901 C CA . GLN B 1 717 ? 26.016 47.312 15.984 1 87.25 717 GLN B CA 1
ATOM 11902 C C . GLN B 1 717 ? 24.703 46.875 15.336 1 87.25 717 GLN B C 1
ATOM 11904 O O . GLN B 1 717 ? 24.203 47.531 14.422 1 87.25 717 GLN B O 1
ATOM 11909 N N . LEU B 1 718 ? 24.156 45.812 15.828 1 90.62 718 LEU B N 1
ATOM 11910 C CA . LEU B 1 718 ? 22.891 45.312 15.297 1 90.62 718 LEU B CA 1
ATOM 11911 C C . LEU B 1 718 ? 21.75 46.281 15.656 1 90.62 718 LEU B C 1
ATOM 11913 O O . LEU B 1 718 ? 21.625 46.719 16.797 1 90.62 718 LEU B O 1
ATOM 11917 N N . CYS B 1 719 ? 20.891 46.562 14.711 1 90.25 719 CYS B N 1
ATOM 11918 C CA . CYS B 1 719 ? 19.859 47.594 14.867 1 90.25 719 CYS B CA 1
ATOM 11919 C C . CYS B 1 719 ? 18.594 46.969 15.461 1 90.25 719 CYS B C 1
ATOM 11921 O O . CYS B 1 719 ? 17.875 47.625 16.219 1 90.25 719 CYS B O 1
ATOM 11923 N N . TYR B 1 720 ? 18.281 45.719 15.062 1 94.44 720 TYR B N 1
ATOM 11924 C CA . TYR B 1 720 ? 16.969 45.188 15.414 1 94.44 720 TYR B CA 1
ATOM 11925 C C . TYR B 1 720 ? 17.094 43.781 15.945 1 94.44 720 TYR B C 1
ATOM 11927 O O . TYR B 1 720 ? 16.219 42.938 15.695 1 94.44 720 TYR B O 1
ATOM 11935 N N . ASP B 1 721 ? 18.156 43.406 16.578 1 92.88 721 ASP B N 1
ATOM 11936 C CA . ASP B 1 721 ? 18.438 42.031 17 1 92.88 721 ASP B CA 1
ATOM 11937 C C . ASP B 1 721 ? 17.391 41.562 18 1 92.88 721 ASP B C 1
ATOM 11939 O O . ASP B 1 721 ? 16.828 40.469 17.828 1 92.88 721 ASP B O 1
ATOM 11943 N N . ARG B 1 722 ? 17.047 42.344 18.969 1 94.94 722 ARG B N 1
ATOM 11944 C CA . ARG B 1 722 ? 16.078 41.938 19.984 1 94.94 722 ARG B CA 1
ATOM 11945 C C . ARG B 1 722 ? 14.664 41.906 19.422 1 94.94 722 ARG B C 1
ATOM 11947 O O . ARG B 1 722 ? 13.891 41 19.734 1 94.94 722 ARG B O 1
ATOM 11954 N N . LEU B 1 723 ? 14.336 42.938 18.656 1 96.31 723 LEU B N 1
ATOM 11955 C CA . LEU B 1 723 ? 13.016 42.969 18.031 1 96.31 723 LEU B CA 1
ATOM 11956 C C . LEU B 1 723 ? 12.812 41.75 17.125 1 96.31 723 LEU B C 1
ATOM 11958 O O . LEU B 1 723 ? 11.758 41.125 17.156 1 96.31 723 LEU B O 1
ATOM 11962 N N . ALA B 1 724 ? 13.812 41.469 16.328 1 96.12 724 ALA B N 1
ATOM 11963 C CA . ALA B 1 724 ? 13.742 40.312 15.422 1 96.12 724 ALA B CA 1
ATOM 11964 C C . ALA B 1 724 ? 13.578 39.031 16.188 1 96.12 724 ALA B C 1
ATOM 11966 O O . ALA B 1 724 ? 12.867 38.125 15.75 1 96.12 724 ALA B O 1
ATOM 11967 N N . LYS B 1 725 ? 14.227 38.875 17.281 1 95.69 725 LYS B N 1
ATOM 11968 C CA . LYS B 1 725 ? 14.117 37.688 18.109 1 95.69 725 LYS B CA 1
ATOM 11969 C C . LYS B 1 725 ? 12.68 37.469 18.578 1 95.69 725 LYS B C 1
ATOM 11971 O O . LYS B 1 725 ? 12.172 36.344 18.547 1 95.69 725 LYS B O 1
ATOM 11976 N N . VAL B 1 726 ? 12.039 38.531 19 1 97.56 726 VAL B N 1
ATOM 11977 C CA . VAL B 1 726 ? 10.664 38.469 19.469 1 97.56 726 VAL B CA 1
ATOM 11978 C C . VAL B 1 726 ? 9.742 38.094 18.297 1 97.56 726 VAL B C 1
ATOM 11980 O O . VAL B 1 726 ? 8.906 37.188 18.438 1 97.56 726 VAL B O 1
ATOM 11983 N N . MET B 1 727 ? 9.953 38.812 17.156 1 98 727 MET B N 1
ATOM 11984 C CA . MET B 1 727 ? 9.086 38.562 16.016 1 98 727 MET B CA 1
ATOM 11985 C C . MET B 1 727 ? 9.25 37.125 15.508 1 98 727 MET B C 1
ATOM 11987 O O . MET B 1 727 ? 8.266 36.469 15.188 1 98 727 MET B O 1
ATOM 11991 N N . LEU B 1 728 ? 10.477 36.656 15.43 1 97.44 728 LEU B N 1
ATOM 11992 C CA . LEU B 1 728 ? 10.734 35.281 15.008 1 97.44 728 LEU B CA 1
ATOM 11993 C C . LEU B 1 728 ? 10.164 34.281 16 1 97.44 728 LEU B C 1
ATOM 11995 O O . LEU B 1 728 ? 9.719 33.188 15.625 1 97.44 728 LEU B O 1
ATOM 11999 N N . GLY B 1 729 ? 10.172 34.625 17.25 1 97.31 729 GLY B N 1
ATOM 12000 C CA . GLY B 1 729 ? 9.539 33.781 18.266 1 97.31 729 GLY B CA 1
ATOM 12001 C C . GLY B 1 729 ? 8.047 33.625 18.078 1 97.31 729 GLY B C 1
ATOM 12002 O O . GLY B 1 729 ? 7.5 32.531 18.25 1 97.31 729 GLY B O 1
ATOM 12003 N N . ILE B 1 730 ? 7.398 34.719 17.719 1 98.19 730 ILE B N 1
ATOM 12004 C CA . ILE B 1 730 ? 5.961 34.688 17.469 1 98.19 730 ILE B CA 1
ATOM 12005 C C . ILE B 1 730 ? 5.66 33.781 16.281 1 98.19 730 ILE B C 1
ATOM 12007 O O . ILE B 1 730 ? 4.691 33.031 16.297 1 98.19 730 ILE B O 1
ATOM 12011 N N . LEU B 1 731 ? 6.559 33.844 15.297 1 98 731 LEU B N 1
ATOM 12012 C CA . LEU B 1 731 ? 6.348 33.125 14.047 1 98 731 LEU B CA 1
ATOM 12013 C C . LEU B 1 731 ? 6.57 31.625 14.227 1 98 731 LEU B C 1
ATOM 12015 O O . LEU B 1 731 ? 6.277 30.828 13.328 1 98 731 LEU B O 1
ATOM 12019 N N . THR B 1 732 ? 7.012 31.125 15.367 1 97.44 732 THR B N 1
ATOM 12020 C CA . THR B 1 732 ? 7.152 29.703 15.641 1 97.44 732 THR B CA 1
ATOM 12021 C C . THR B 1 732 ? 5.801 29.078 15.977 1 97.44 732 THR B C 1
ATOM 12023 O O . THR B 1 732 ? 5.652 27.859 15.961 1 97.44 732 THR B O 1
ATOM 12026 N N . ILE B 1 733 ? 4.828 29.891 16.359 1 97.5 733 ILE B N 1
ATOM 12027 C CA . ILE B 1 733 ? 3.498 29.406 16.703 1 97.5 733 ILE B CA 1
ATOM 12028 C C . ILE B 1 733 ? 2.84 28.766 15.477 1 97.5 733 ILE B C 1
ATOM 12030 O O . ILE B 1 733 ? 2.674 29.438 14.445 1 97.5 733 ILE B O 1
ATOM 12034 N N . PRO B 1 734 ? 2.449 27.516 15.562 1 95.94 734 PRO B N 1
ATOM 12035 C CA . PRO B 1 734 ? 1.882 26.844 14.391 1 95.94 734 PRO B CA 1
ATOM 12036 C C . PRO B 1 734 ? 0.509 27.391 14.008 1 95.94 734 PRO B C 1
ATOM 12038 O O . PRO B 1 734 ? -0.311 27.688 14.883 1 95.94 734 PRO B O 1
ATOM 12041 N N . HIS B 1 735 ? 0.314 27.594 12.719 1 95.81 735 HIS B N 1
ATOM 12042 C CA . HIS B 1 735 ? -0.979 28.078 12.242 1 95.81 735 HIS B CA 1
ATOM 12043 C C . HIS B 1 735 ? -1.873 26.906 11.82 1 95.81 735 HIS B C 1
ATOM 12045 O O . HIS B 1 735 ? -3.057 27.109 11.531 1 95.81 735 HIS B O 1
ATOM 12051 N N . SER B 1 736 ? -1.274 25.734 11.734 1 94.06 736 SER B N 1
ATOM 12052 C CA . SER B 1 736 ? -2.021 24.531 11.438 1 94.06 736 SER B CA 1
ATOM 12053 C C . SER B 1 736 ? -1.25 23.281 11.859 1 94.06 736 SER B C 1
ATOM 12055 O O . SER B 1 736 ? -0.1 23.375 12.289 1 94.06 736 SER B O 1
ATOM 12057 N N . ASN B 1 737 ? -1.924 22.109 11.727 1 92.88 737 ASN B N 1
ATOM 12058 C CA . ASN B 1 737 ? -1.302 20.828 12.086 1 92.88 737 ASN B CA 1
ATOM 12059 C C . ASN B 1 737 ? -0.864 20.062 10.844 1 92.88 737 ASN B C 1
ATOM 12061 O O . ASN B 1 737 ? -0.743 18.828 10.891 1 92.88 737 ASN B O 1
ATOM 12065 N N . ALA B 1 738 ? -0.579 20.688 9.742 1 92.31 738 ALA B N 1
ATOM 12066 C CA . ALA B 1 738 ? -0.299 20.094 8.445 1 92.31 738 ALA B CA 1
ATOM 12067 C C . ALA B 1 738 ? 1.015 19.312 8.477 1 92.31 738 ALA B C 1
ATOM 12069 O O . ALA B 1 738 ? 1.166 18.312 7.773 1 92.31 738 ALA B O 1
ATOM 12070 N N . GLU B 1 739 ? 1.969 19.797 9.242 1 93.44 739 GLU B N 1
ATOM 12071 C CA . GLU B 1 739 ? 3.266 19.125 9.266 1 93.44 739 GLU B CA 1
ATOM 12072 C C . GLU B 1 739 ? 3.148 17.703 9.82 1 93.44 739 GLU B C 1
ATOM 12074 O O . GLU B 1 739 ? 3.846 16.797 9.375 1 93.44 739 GLU B O 1
ATOM 12079 N N . CYS B 1 740 ? 2.301 17.516 10.836 1 94.38 740 CYS B N 1
ATOM 12080 C CA . CYS B 1 740 ? 2.074 16.172 11.359 1 94.38 740 CYS B CA 1
ATOM 12081 C C . CYS B 1 740 ? 1.517 15.25 10.281 1 94.38 740 CYS B C 1
ATOM 12083 O O . CYS B 1 740 ? 1.897 14.078 10.188 1 94.38 740 CYS B O 1
ATOM 12085 N N . GLU B 1 741 ? 0.646 15.758 9.492 1 90.69 741 GLU B N 1
ATOM 12086 C CA . GLU B 1 741 ? 0.082 14.984 8.391 1 90.69 741 GLU B CA 1
ATOM 12087 C C . GLU B 1 741 ? 1.153 14.617 7.367 1 90.69 741 GLU B C 1
ATOM 12089 O O . GLU B 1 741 ? 1.115 13.531 6.781 1 90.69 741 GLU B O 1
ATOM 12094 N N . ARG B 1 742 ? 2.057 15.562 7.164 1 92.56 742 ARG B N 1
ATOM 12095 C CA . ARG B 1 742 ? 3.164 15.281 6.258 1 92.56 742 ARG B CA 1
ATOM 12096 C C . ARG B 1 742 ? 4.043 14.156 6.797 1 92.56 742 ARG B C 1
ATOM 12098 O O . ARG B 1 742 ? 4.543 13.328 6.035 1 92.56 742 ARG B O 1
ATOM 12105 N N . VAL B 1 743 ? 4.254 14.148 8.094 1 94.75 743 VAL B N 1
ATOM 12106 C CA . VAL B 1 743 ? 5.035 13.086 8.719 1 94.75 743 VAL B CA 1
ATOM 12107 C C . VAL B 1 743 ? 4.316 11.75 8.539 1 94.75 743 VAL B C 1
ATOM 12109 O O . VAL B 1 743 ? 4.953 10.734 8.258 1 94.75 743 VAL B O 1
ATOM 12112 N N . PHE B 1 744 ? 2.979 11.766 8.68 1 92.06 744 PHE B N 1
ATOM 12113 C CA . PHE B 1 744 ? 2.215 10.539 8.492 1 92.06 744 PHE B CA 1
ATOM 12114 C C . PHE B 1 744 ? 2.355 10.023 7.066 1 92.06 744 PHE B C 1
ATOM 12116 O O . PHE B 1 744 ? 2.393 8.812 6.84 1 92.06 744 PHE B O 1
ATOM 12123 N N . SER B 1 745 ? 2.371 10.914 6.152 1 90.56 745 SER B N 1
ATOM 12124 C CA . SER B 1 745 ? 2.596 10.516 4.766 1 90.56 745 SER B CA 1
ATOM 12125 C C . SER B 1 745 ? 3.932 9.797 4.605 1 90.56 745 SER B C 1
ATOM 12127 O O . SER B 1 745 ? 4.031 8.812 3.877 1 90.56 745 SER B O 1
ATOM 12129 N N . GLN B 1 746 ? 4.934 10.297 5.273 1 92.94 746 GLN B N 1
ATOM 12130 C CA . GLN B 1 746 ? 6.246 9.664 5.223 1 92.94 746 GLN B CA 1
ATOM 12131 C C . GLN B 1 746 ? 6.227 8.305 5.906 1 92.94 746 GLN B C 1
ATOM 12133 O O . GLN B 1 746 ? 6.93 7.379 5.488 1 92.94 746 GLN B O 1
ATOM 12138 N N . VAL B 1 747 ? 5.461 8.227 6.973 1 92.56 747 VAL B N 1
ATOM 12139 C CA . VAL B 1 747 ? 5.316 6.938 7.641 1 92.56 747 VAL B CA 1
ATOM 12140 C C . VAL B 1 747 ? 4.734 5.914 6.664 1 92.56 747 VAL B C 1
ATOM 12142 O O . VAL B 1 747 ? 5.23 4.793 6.562 1 92.56 747 VAL B O 1
ATOM 12145 N N . ARG B 1 748 ? 3.744 6.348 5.922 1 88.69 748 ARG B N 1
ATOM 12146 C CA . ARG B 1 748 ? 3.078 5.465 4.969 1 88.69 748 ARG B CA 1
ATOM 12147 C C . ARG B 1 748 ? 4.039 5.012 3.875 1 88.69 748 ARG B C 1
ATOM 12149 O O . ARG B 1 748 ? 3.939 3.887 3.381 1 88.69 748 ARG B O 1
ATOM 12156 N N . LYS B 1 749 ? 4.906 5.797 3.496 1 90.25 749 LYS B N 1
ATOM 12157 C CA . LYS B 1 749 ? 5.859 5.488 2.434 1 90.25 749 LYS B CA 1
ATOM 12158 C C . LYS B 1 749 ? 6.945 4.539 2.928 1 90.25 749 LYS B C 1
ATOM 12160 O O . LYS B 1 749 ? 7.504 3.762 2.148 1 90.25 749 LYS B O 1
ATOM 12165 N N . ASN B 1 750 ? 7.234 4.637 4.191 1 90.75 750 ASN B N 1
ATOM 12166 C CA . ASN B 1 750 ? 8.352 3.863 4.73 1 90.75 750 ASN B CA 1
ATOM 12167 C C . ASN B 1 750 ? 7.871 2.574 5.391 1 90.75 750 ASN B C 1
ATOM 12169 O O . ASN B 1 750 ? 8.562 1.555 5.344 1 90.75 750 ASN B O 1
ATOM 12173 N N . LYS B 1 751 ? 6.758 2.615 6.035 1 87.38 751 LYS B N 1
ATOM 12174 C CA . LYS B 1 751 ? 6.188 1.425 6.66 1 87.38 751 LYS B CA 1
ATOM 12175 C C . LYS B 1 751 ? 5.117 0.8 5.77 1 87.38 751 LYS B C 1
ATOM 12177 O O . LYS B 1 751 ? 3.922 1.035 5.969 1 87.38 751 LYS B O 1
ATOM 12182 N N . THR B 1 752 ? 5.492 -0.001 4.926 1 82.56 752 THR B N 1
ATOM 12183 C CA . THR B 1 752 ? 4.59 -0.638 3.971 1 82.56 752 THR B CA 1
ATOM 12184 C C . THR B 1 752 ? 4.316 -2.084 4.371 1 82.56 752 THR B C 1
ATOM 12186 O O . THR B 1 752 ? 4.93 -2.604 5.305 1 82.56 752 THR B O 1
ATOM 12189 N N . ASP B 1 753 ? 3.42 -2.717 3.684 1 74.5 753 ASP B N 1
ATOM 12190 C CA . ASP B 1 753 ? 3.07 -4.113 3.936 1 74.5 753 ASP B CA 1
ATOM 12191 C C . ASP B 1 753 ? 4.266 -5.031 3.688 1 74.5 753 ASP B C 1
ATOM 12193 O O . ASP B 1 753 ? 4.336 -6.129 4.246 1 74.5 753 ASP B O 1
ATOM 12197 N N . PHE B 1 754 ? 5.18 -4.535 2.941 1 73.94 754 PHE B N 1
ATOM 12198 C CA . PHE B 1 754 ? 6.316 -5.371 2.574 1 73.94 754 PHE B CA 1
ATOM 12199 C C . PHE B 1 754 ? 7.496 -5.121 3.504 1 73.94 754 PHE B C 1
ATOM 12201 O O . PHE B 1 754 ? 8.508 -5.82 3.432 1 73.94 754 PHE B O 1
ATOM 12208 N N . ARG B 1 755 ? 7.344 -4.027 4.352 1 73.69 755 ARG B N 1
ATOM 12209 C CA . ARG B 1 755 ? 8.352 -3.68 5.355 1 73.69 755 ARG B CA 1
ATOM 12210 C C . ARG B 1 755 ? 7.781 -3.805 6.766 1 73.69 755 ARG B C 1
ATOM 12212 O O . ARG B 1 755 ? 7.867 -2.865 7.559 1 73.69 755 ARG B O 1
ATOM 12219 N N . GLY B 1 756 ? 7.246 -4.891 7.066 1 64.62 756 GLY B N 1
ATOM 12220 C CA . GLY B 1 756 ? 6.457 -5.012 8.281 1 64.62 756 GLY B CA 1
ATOM 12221 C C . GLY B 1 756 ? 7.305 -5.172 9.531 1 64.62 756 GLY B C 1
ATOM 12222 O O . GLY B 1 756 ? 6.812 -5.008 10.648 1 64.62 756 GLY B O 1
ATOM 12223 N N . SER B 1 757 ? 8.594 -5.316 9.383 1 73.25 757 SER B N 1
ATOM 12224 C CA . SER B 1 757 ? 9.391 -5.668 10.555 1 73.25 757 SER B CA 1
ATOM 12225 C C . SER B 1 757 ? 10.188 -4.473 11.07 1 73.25 757 SER B C 1
ATOM 12227 O O . SER B 1 757 ? 11.023 -4.613 11.961 1 73.25 757 SER B O 1
ATOM 12229 N N . MET B 1 758 ? 9.953 -3.334 10.586 1 84.25 758 MET B N 1
ATOM 12230 C CA . MET B 1 758 ? 10.711 -2.158 11.008 1 84.25 758 MET B CA 1
ATOM 12231 C C . MET B 1 758 ? 10.258 -1.685 12.383 1 84.25 758 MET B C 1
ATOM 12233 O O . MET B 1 758 ? 9.062 -1.484 12.609 1 84.25 758 MET B O 1
ATOM 12237 N N . SER B 1 759 ? 11.211 -1.545 13.281 1 87.06 759 SER B N 1
ATOM 12238 C CA . SER B 1 759 ? 10.891 -1.062 14.617 1 87.06 759 SER B CA 1
ATOM 12239 C C . SER B 1 759 ? 10.555 0.426 14.602 1 87.06 759 SER B C 1
ATOM 12241 O O . SER B 1 759 ? 10.961 1.149 13.688 1 87.06 759 SER B O 1
ATOM 12243 N N . THR B 1 760 ? 9.836 0.879 15.625 1 88.56 760 THR B N 1
ATOM 12244 C CA . THR B 1 760 ? 9.469 2.285 15.734 1 88.56 760 THR B CA 1
ATOM 12245 C C . THR B 1 760 ? 10.703 3.156 15.938 1 88.56 760 THR B C 1
ATOM 12247 O O . THR B 1 760 ? 10.758 4.289 15.461 1 88.56 760 THR B O 1
ATOM 12250 N N . ASP B 1 761 ? 11.711 2.576 16.562 1 91.56 761 ASP B N 1
ATOM 12251 C CA . ASP B 1 761 ? 12.953 3.311 16.797 1 91.56 761 ASP B CA 1
ATOM 12252 C C . ASP B 1 761 ? 13.664 3.615 15.484 1 91.56 761 ASP B C 1
ATOM 12254 O O . ASP B 1 761 ? 14.102 4.742 15.258 1 91.56 761 ASP B O 1
ATOM 12258 N N . VAL B 1 762 ? 13.758 2.607 14.68 1 93.25 762 VAL B N 1
ATOM 12259 C CA . VAL B 1 762 ? 14.391 2.785 13.375 1 93.25 762 VAL B CA 1
ATOM 12260 C C . VAL B 1 762 ? 13.555 3.725 12.516 1 93.25 762 VAL B C 1
ATOM 12262 O O . VAL B 1 762 ? 14.094 4.609 11.844 1 93.25 762 VAL B O 1
ATOM 12265 N N . LEU B 1 763 ? 12.242 3.527 12.586 1 93.44 763 LEU B N 1
ATOM 12266 C CA . LEU B 1 763 ? 11.336 4.398 11.844 1 93.44 763 LEU B CA 1
ATOM 12267 C C . LEU B 1 763 ? 11.523 5.855 12.25 1 93.44 763 LEU B C 1
ATOM 12269 O O . LEU B 1 763 ? 11.594 6.742 11.398 1 93.44 763 LEU B O 1
ATOM 12273 N N . SER B 1 764 ? 11.57 6.074 13.531 1 95.25 764 SER B N 1
ATOM 12274 C CA . SER B 1 764 ? 11.766 7.426 14.047 1 95.25 764 SER B CA 1
ATOM 12275 C C . SER B 1 764 ? 13.047 8.047 13.5 1 95.25 764 SER B C 1
ATOM 12277 O O . SER B 1 764 ? 13.039 9.188 13.031 1 95.25 764 SER B O 1
ATOM 12279 N N . SER B 1 765 ? 14.141 7.281 13.547 1 96.31 765 SER B N 1
ATOM 12280 C CA . SER B 1 765 ? 15.422 7.785 13.055 1 96.31 765 SER B CA 1
ATOM 12281 C C . SER B 1 765 ? 15.367 8.078 11.562 1 96.31 765 SER B C 1
ATOM 12283 O O . SER B 1 765 ? 15.938 9.062 11.094 1 96.31 765 SER B O 1
ATOM 12285 N N . VAL B 1 766 ? 14.703 7.191 10.828 1 96.06 766 VAL B N 1
ATOM 12286 C CA . VAL B 1 766 ? 14.539 7.375 9.391 1 96.06 766 VAL B CA 1
ATOM 12287 C C . VAL B 1 766 ? 13.797 8.68 9.117 1 96.06 766 VAL B C 1
ATOM 12289 O O . VAL B 1 766 ? 14.234 9.492 8.305 1 96.06 766 VAL B O 1
ATOM 12292 N N . LEU B 1 767 ? 12.758 8.922 9.836 1 96 767 LEU B N 1
ATOM 12293 C CA . LEU B 1 767 ? 11.906 10.086 9.609 1 96 767 LEU B CA 1
ATOM 12294 C C . LEU B 1 767 ? 12.602 11.367 10.047 1 96 767 LEU B C 1
ATOM 12296 O O . LEU B 1 767 ? 12.453 12.406 9.398 1 96 767 LEU B O 1
ATOM 12300 N N . ILE B 1 768 ? 13.32 11.312 11.156 1 95.81 768 ILE B N 1
ATOM 12301 C CA . ILE B 1 768 ? 14.062 12.469 11.641 1 95.81 768 ILE B CA 1
ATOM 12302 C C . ILE B 1 768 ? 15.094 12.898 10.602 1 95.81 768 ILE B C 1
ATOM 12304 O O . ILE B 1 768 ? 15.195 14.078 10.266 1 95.81 768 ILE B O 1
ATOM 12308 N N . THR B 1 769 ? 15.82 11.906 10.094 1 94.69 769 THR B N 1
ATOM 12309 C CA . THR B 1 769 ? 16.844 12.195 9.102 1 94.69 769 THR B CA 1
ATOM 12310 C C . THR B 1 769 ? 16.234 12.781 7.84 1 94.69 769 THR B C 1
ATOM 12312 O O . THR B 1 769 ? 16.766 13.727 7.258 1 94.69 769 THR B O 1
ATOM 12315 N N . LYS B 1 770 ? 15.125 12.281 7.441 1 93.38 770 LYS B N 1
ATOM 12316 C CA . LYS B 1 770 ? 14.438 12.766 6.25 1 93.38 770 LYS B CA 1
ATOM 12317 C C . LYS B 1 770 ? 13.938 14.195 6.445 1 93.38 770 LYS B C 1
ATOM 12319 O O . LYS B 1 770 ? 13.984 15.008 5.52 1 93.38 770 LYS B O 1
ATOM 12324 N N . ALA B 1 771 ? 13.453 14.438 7.613 1 90.12 771 ALA B N 1
ATOM 12325 C CA . ALA B 1 771 ? 12.906 15.766 7.91 1 90.12 771 ALA B CA 1
ATOM 12326 C C . ALA B 1 771 ? 13.992 16.828 7.84 1 90.12 771 ALA B C 1
ATOM 12328 O O . ALA B 1 771 ? 13.711 18 7.582 1 90.12 771 ALA B O 1
ATOM 12329 N N . GLN B 1 772 ? 15.234 16.422 8.023 1 86.25 772 GLN B N 1
ATOM 12330 C CA . GLN B 1 772 ? 16.344 17.375 8.07 1 86.25 772 GLN B CA 1
ATOM 12331 C C . GLN B 1 772 ? 17.031 17.484 6.719 1 86.25 772 GLN B C 1
ATOM 12333 O O . GLN B 1 772 ? 17.875 18.359 6.508 1 86.25 772 GLN B O 1
ATOM 12338 N N . GLN B 1 773 ? 16.703 16.562 5.871 1 83.62 773 GLN B N 1
ATOM 12339 C CA . GLN B 1 773 ? 17.375 16.531 4.578 1 83.62 773 GLN B CA 1
ATOM 12340 C C . GLN B 1 773 ? 17 17.734 3.725 1 83.62 773 GLN B C 1
ATOM 12342 O O . GLN B 1 773 ? 15.812 18.031 3.574 1 83.62 773 GLN B O 1
ATOM 12347 N N . ARG B 1 774 ? 18.172 18.422 3.457 1 81.19 774 ARG B N 1
ATOM 12348 C CA . ARG B 1 774 ? 18 19.578 2.57 1 81.19 774 ARG B CA 1
ATOM 12349 C C . ARG B 1 774 ? 18.594 19.297 1.195 1 81.19 774 ARG B C 1
ATOM 12351 O O . ARG B 1 774 ? 19.797 19.031 1.077 1 81.19 774 ARG B O 1
ATOM 12358 N N . GLY B 1 775 ? 17.906 19.031 0.232 1 84.62 775 GLY B N 1
ATOM 12359 C CA . GLY B 1 775 ? 18.406 18.766 -1.106 1 84.62 775 GLY B CA 1
ATOM 12360 C C . GLY B 1 775 ? 18.438 17.281 -1.438 1 84.62 775 GLY B C 1
ATOM 12361 O O . GLY B 1 775 ? 17.953 16.453 -0.667 1 84.62 775 GLY B O 1
ATOM 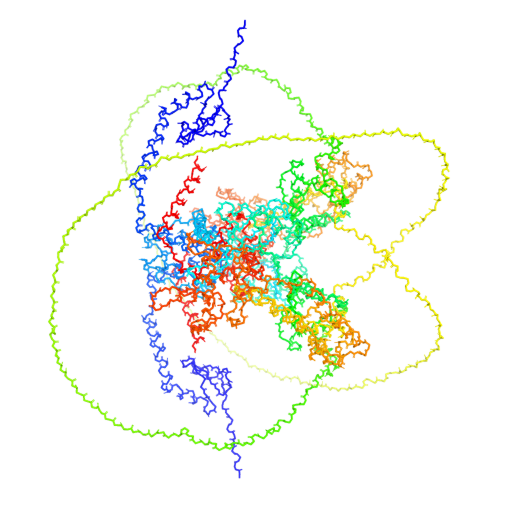12362 N N . PRO B 1 776 ? 19.141 16.984 -2.568 1 92.5 776 PRO B N 1
ATOM 12363 C CA . PRO B 1 776 ? 19.219 15.586 -2.971 1 92.5 776 PRO B CA 1
ATOM 12364 C C . PRO B 1 776 ? 20.203 14.781 -2.131 1 92.5 776 PRO B C 1
ATOM 12366 O O . PRO B 1 776 ? 21.125 15.352 -1.543 1 92.5 776 PRO B O 1
ATOM 12369 N N . CYS B 1 777 ? 20.031 13.547 -2.068 1 92.62 777 CYS B N 1
ATOM 12370 C CA . CYS B 1 777 ? 20.797 12.648 -1.221 1 92.62 777 CYS B CA 1
ATOM 12371 C C . CYS B 1 777 ? 22.281 12.742 -1.532 1 92.62 777 CYS B C 1
ATOM 12373 O O . CYS B 1 777 ? 23.125 12.688 -0.626 1 92.62 777 CYS B O 1
ATOM 12375 N N . TYR B 1 778 ? 22.688 12.977 -2.814 1 93.12 778 TYR B N 1
ATOM 12376 C CA . TYR B 1 778 ? 24.094 12.938 -3.215 1 93.12 778 TYR B CA 1
ATOM 12377 C C . TYR B 1 778 ? 24.766 14.273 -2.922 1 93.12 778 TYR B C 1
ATOM 12379 O O . TYR B 1 778 ? 25.984 14.391 -3.051 1 93.12 778 TYR B O 1
ATOM 12387 N N . SER B 1 779 ? 24.016 15.289 -2.475 1 91.25 779 SER B N 1
ATOM 12388 C CA . SER B 1 779 ? 24.609 16.594 -2.182 1 91.25 779 SER B CA 1
ATOM 12389 C C . SER B 1 779 ? 24.891 16.75 -0.691 1 91.25 779 SER B C 1
ATOM 12391 O O . SER B 1 779 ? 25.453 17.766 -0.265 1 91.25 779 SER B O 1
ATOM 12393 N N . ARG B 1 780 ? 24.594 15.812 0.079 1 90.75 780 ARG B N 1
ATOM 12394 C CA . ARG B 1 780 ? 24.781 15.914 1.523 1 90.75 780 ARG B CA 1
ATOM 12395 C C . ARG B 1 780 ? 26.25 15.961 1.886 1 90.75 780 ARG B C 1
ATOM 12397 O O . ARG B 1 780 ? 27.078 15.281 1.27 1 90.75 780 ARG B O 1
ATOM 12404 N N . ASP B 1 781 ? 26.484 16.797 2.828 1 90 781 ASP B N 1
ATOM 12405 C CA . ASP B 1 781 ? 27.859 16.922 3.324 1 90 781 ASP B CA 1
ATOM 12406 C C . ASP B 1 781 ? 27.953 16.484 4.781 1 90 781 ASP B C 1
ATOM 12408 O O . ASP B 1 781 ? 27.016 16.672 5.559 1 90 781 ASP B O 1
ATOM 12412 N N . PHE B 1 782 ? 29.062 15.828 5.07 1 91.88 782 PHE B N 1
ATOM 12413 C CA . PHE B 1 782 ? 29.297 15.336 6.422 1 91.88 782 PHE B CA 1
ATOM 12414 C C . PHE B 1 782 ? 30.625 15.859 6.957 1 91.88 782 PHE B C 1
ATOM 12416 O O . PHE B 1 782 ? 31.656 15.789 6.277 1 91.88 782 PHE B O 1
ATOM 12423 N N . ASP B 1 783 ? 30.578 16.406 8.148 1 90.06 783 ASP B N 1
ATOM 12424 C CA . ASP B 1 783 ? 31.812 16.906 8.75 1 90.06 783 ASP B CA 1
ATOM 12425 C C . ASP B 1 783 ? 32.625 15.766 9.344 1 90.06 783 ASP B C 1
ATOM 12427 O O . ASP B 1 783 ? 32.094 14.688 9.602 1 90.06 783 ASP B O 1
ATOM 12431 N N . ASP B 1 784 ? 33.906 15.984 9.539 1 90.62 784 ASP B N 1
ATOM 12432 C CA . ASP B 1 784 ? 34.844 14.953 10 1 90.62 784 ASP B CA 1
ATOM 12433 C C . ASP B 1 784 ? 34.469 14.469 11.406 1 90.62 784 ASP B C 1
ATOM 12435 O O . ASP B 1 784 ? 34.625 13.297 11.727 1 90.62 784 ASP B O 1
ATOM 12439 N N . LYS B 1 785 ? 33.938 15.398 12.148 1 88.75 785 LYS B N 1
ATOM 12440 C CA . LYS B 1 785 ? 33.562 15.031 13.5 1 88.75 785 LYS B CA 1
ATOM 12441 C C . LYS B 1 785 ? 32.438 14 13.477 1 88.75 785 LYS B C 1
ATOM 12443 O O . LYS B 1 785 ? 32.469 13.008 14.211 1 88.75 785 LYS B O 1
ATOM 12448 N N . PHE B 1 786 ? 31.547 14.289 12.641 1 92.5 786 PHE B N 1
ATOM 12449 C CA . PHE B 1 786 ? 30.438 13.367 12.5 1 92.5 786 PHE B CA 1
ATOM 12450 C C . PHE B 1 786 ? 30.906 12.016 11.969 1 92.5 786 PHE B C 1
ATOM 12452 O O . PHE B 1 786 ? 30.469 10.969 12.453 1 92.5 786 PHE B O 1
ATOM 12459 N N . LEU B 1 787 ? 31.797 11.984 11 1 93.88 787 LEU B N 1
ATOM 12460 C CA . LEU B 1 787 ? 32.25 10.75 10.359 1 93.88 787 LEU B CA 1
ATOM 12461 C C . LEU B 1 787 ? 33 9.859 11.344 1 93.88 787 LEU B C 1
ATOM 12463 O O . LEU B 1 787 ? 32.875 8.633 11.305 1 93.88 787 LEU B O 1
ATOM 12467 N N . ARG B 1 788 ? 33.688 10.492 12.203 1 90.56 788 ARG B N 1
ATOM 12468 C CA . ARG B 1 788 ? 34.406 9.727 13.219 1 90.56 788 ARG B CA 1
ATOM 12469 C C . ARG B 1 788 ? 33.438 9.086 14.203 1 90.56 788 ARG B C 1
ATOM 12471 O O . ARG B 1 788 ? 33.625 7.934 14.602 1 90.56 788 ARG B O 1
ATOM 12478 N N . ARG B 1 789 ? 32.469 9.859 14.547 1 89.44 789 ARG B N 1
ATOM 12479 C CA . ARG B 1 789 ? 31.438 9.328 15.445 1 89.44 789 ARG B CA 1
ATOM 12480 C C . ARG B 1 789 ? 30.672 8.195 14.789 1 89.44 789 ARG B C 1
ATOM 12482 O O . ARG B 1 789 ? 30.344 7.195 15.438 1 89.44 789 ARG B O 1
ATOM 12489 N N . ALA B 1 790 ? 30.359 8.367 13.539 1 90.88 790 ALA B N 1
ATOM 12490 C CA . ALA B 1 790 ? 29.625 7.367 12.789 1 90.88 790 ALA B CA 1
ATOM 12491 C C . ALA B 1 790 ? 30.406 6.062 12.68 1 90.88 790 ALA B C 1
ATOM 12493 O O . ALA B 1 790 ? 29.828 4.977 12.797 1 90.88 790 ALA B O 1
ATOM 12494 N N . LYS B 1 791 ? 31.625 6.164 12.398 1 87.88 791 LYS B N 1
ATOM 12495 C CA . LYS B 1 791 ? 32.469 4.984 12.297 1 87.88 791 LYS B CA 1
ATOM 12496 C C . LYS B 1 791 ? 32.562 4.254 13.633 1 87.88 791 LYS B C 1
ATOM 12498 O O . LYS B 1 791 ? 32.5 3.025 13.68 1 87.88 791 LYS B O 1
ATOM 12503 N N . SER B 1 792 ? 32.656 5.023 14.664 1 83.56 792 SER B N 1
ATOM 12504 C CA . SER B 1 792 ? 32.781 4.449 16 1 83.56 792 SER B CA 1
ATOM 12505 C C . SER B 1 792 ? 31.5 3.756 16.422 1 83.56 792 SER B C 1
ATOM 12507 O O . SER B 1 792 ? 31.547 2.711 17.078 1 83.56 792 SER B O 1
ATOM 12509 N N . ALA B 1 793 ? 30.438 4.375 16.125 1 80.56 793 ALA B N 1
ATOM 12510 C CA . ALA B 1 793 ? 29.141 3.812 16.484 1 80.56 793 ALA B CA 1
ATOM 12511 C C . ALA B 1 793 ? 28.906 2.467 15.805 1 80.56 793 ALA B C 1
ATOM 12513 O O . ALA B 1 793 ? 28.344 1.546 16.406 1 80.56 793 ALA B O 1
ATOM 12514 N N . THR B 1 794 ? 29.344 2.328 14.656 1 80.12 794 THR B N 1
ATOM 12515 C CA . THR B 1 794 ? 29.203 1.09 13.898 1 80.12 794 THR B CA 1
ATOM 12516 C C . THR B 1 794 ? 30.047 -0.019 14.523 1 80.12 794 THR B C 1
ATOM 12518 O O . THR B 1 794 ? 29.609 -1.168 14.602 1 80.12 794 THR B O 1
ATOM 12521 N N . TYR B 1 795 ? 31.156 0.44 14.891 1 69.5 795 TYR B N 1
ATOM 12522 C CA . TYR B 1 795 ? 32.062 -0.527 15.508 1 69.5 795 TYR B CA 1
ATOM 12523 C C . TYR B 1 795 ? 31.5 -1.055 16.812 1 69.5 795 TYR B C 1
ATOM 12525 O O . TYR B 1 795 ? 31.578 -2.252 17.094 1 69.5 795 TYR B O 1
ATOM 12533 N N . ARG B 1 796 ? 30.859 -0.224 17.562 1 68 796 ARG B N 1
ATOM 12534 C CA . ARG B 1 796 ? 30.281 -0.613 18.844 1 68 796 ARG B CA 1
ATOM 12535 C C . ARG B 1 796 ? 29.125 -1.586 18.641 1 68 796 ARG B C 1
ATOM 12537 O O . ARG B 1 796 ? 29.016 -2.592 19.359 1 68 796 ARG B O 1
ATOM 12544 N N . THR B 1 797 ? 28.344 -1.32 17.703 1 70.5 797 THR B N 1
ATOM 12545 C CA . THR B 1 797 ? 27.172 -2.146 17.453 1 70.5 797 THR B CA 1
ATOM 12546 C C . THR B 1 797 ? 27.562 -3.506 16.891 1 70.5 797 THR B C 1
ATOM 12548 O O . THR B 1 797 ? 27 -4.531 17.266 1 70.5 797 THR B O 1
ATOM 12551 N N . LEU B 1 798 ? 28.469 -3.521 15.93 1 64.31 798 LEU B N 1
ATOM 12552 C CA . LEU B 1 798 ? 28.906 -4.77 15.312 1 64.31 798 LEU B CA 1
ATOM 12553 C C . LEU B 1 798 ? 29.641 -5.652 16.312 1 64.31 798 LEU B C 1
ATOM 12555 O O . LEU B 1 798 ? 29.5 -6.879 16.281 1 64.31 798 LEU B O 1
ATOM 12559 N N . ASN B 1 799 ? 30.297 -4.957 17.188 1 55.06 799 ASN B N 1
ATOM 12560 C CA . ASN B 1 799 ? 30.969 -5.719 18.234 1 55.06 799 ASN B CA 1
ATOM 12561 C C . ASN B 1 799 ? 29.969 -6.273 19.25 1 55.06 799 ASN B C 1
ATOM 12563 O O . ASN B 1 799 ? 30.141 -7.383 19.766 1 55.06 799 ASN B O 1
ATOM 12567 N N . GLU B 1 800 ? 28.922 -5.504 19.422 1 55.31 800 GLU B N 1
ATOM 12568 C CA . GLU B 1 800 ? 27.875 -6 20.297 1 55.31 800 GLU B CA 1
ATOM 12569 C C . GLU B 1 800 ? 27.094 -7.133 19.641 1 55.31 800 GLU B C 1
ATOM 12571 O O . GLU B 1 800 ? 26.703 -8.094 20.312 1 55.31 800 GLU B O 1
ATOM 12576 N N . SER B 1 801 ? 26.859 -7.09 18.375 1 50.19 801 SER B N 1
ATOM 12577 C CA . SER B 1 801 ? 26.156 -8.141 17.641 1 50.19 801 SER B CA 1
ATOM 12578 C C . SER B 1 801 ? 27.016 -9.391 17.516 1 50.19 801 SER B C 1
ATOM 12580 O O . SER B 1 801 ? 26.5 -10.508 17.625 1 50.19 801 SER B O 1
ATOM 12582 N N . ASP B 1 802 ? 28.266 -9.242 17.141 1 41.84 802 ASP B N 1
ATOM 12583 C CA . ASP B 1 802 ? 29.188 -10.383 17.094 1 41.84 802 ASP B CA 1
ATOM 12584 C C . ASP B 1 802 ? 29.312 -11.031 18.469 1 41.84 802 ASP B C 1
ATOM 12586 O O . ASP B 1 802 ? 29.438 -12.25 18.578 1 41.84 802 ASP B O 1
ATOM 12590 N N . ALA B 1 803 ? 29.25 -10.125 19.406 1 33.97 803 ALA B N 1
ATOM 12591 C CA . ALA B 1 803 ? 29.297 -10.695 20.75 1 33.97 803 ALA B CA 1
ATOM 12592 C C . ALA B 1 803 ? 28.062 -11.539 21.031 1 33.97 803 ALA B C 1
ATOM 12594 O O . ALA B 1 803 ? 28.125 -12.531 21.766 1 33.97 803 ALA B O 1
ATOM 12595 N N . ARG B 1 804 ? 27.031 -11.281 20.375 1 38.88 804 ARG B N 1
ATOM 12596 C CA . ARG B 1 804 ? 25.844 -12.109 20.547 1 38.88 804 ARG B CA 1
ATOM 12597 C C . ARG B 1 804 ? 25.969 -13.414 19.766 1 38.88 804 ARG B C 1
ATOM 12599 O O . ARG B 1 804 ? 25.359 -14.422 20.141 1 38.88 804 ARG B O 1
ATOM 12606 N N . VAL B 1 805 ? 26.562 -13.422 18.609 1 32.47 805 VAL B N 1
ATOM 12607 C CA . VAL B 1 805 ? 26.781 -14.633 17.812 1 32.47 805 VAL B CA 1
ATOM 12608 C C . VAL B 1 805 ? 27.875 -15.477 18.453 1 32.47 805 VAL B C 1
ATOM 12610 O O . VAL B 1 805 ? 27.922 -16.703 18.266 1 32.47 805 VAL B O 1
ATOM 12613 N N . LEU B 1 806 ? 28.719 -14.938 19.109 1 26.2 806 LEU B N 1
ATOM 12614 C CA . LEU B 1 806 ? 29.656 -15.812 19.812 1 26.2 806 LEU B CA 1
ATOM 12615 C C . LEU B 1 806 ? 29.031 -16.359 21.094 1 26.2 806 LEU B C 1
ATOM 12617 O O . LEU B 1 806 ? 29.266 -17.5 21.469 1 26.2 806 LEU B O 1
#

Solvent-accessible surface area (backbone atoms only — not comparable to full-atom values): 93461 Å² total; per-residue (Å²): 133,81,76,74,70,72,73,74,58,31,61,72,52,77,63,53,37,71,77,36,81,46,36,42,84,30,93,83,46,57,35,23,33,21,29,68,61,60,69,43,72,42,70,18,35,87,54,37,68,57,36,52,55,51,46,60,69,30,69,63,35,46,49,32,42,48,50,47,45,46,47,42,46,48,40,55,69,47,51,66,66,61,41,77,61,50,48,40,40,46,47,25,49,50,38,51,46,35,44,31,61,74,69,54,47,66,58,69,58,35,51,51,45,31,57,29,43,36,64,40,39,70,87,30,70,69,44,64,65,44,69,52,26,38,68,46,43,51,42,44,41,45,46,50,18,49,54,56,42,52,57,51,50,54,42,40,61,69,33,41,22,14,39,31,44,47,83,41,80,48,97,78,35,35,37,35,42,38,31,35,23,30,66,36,80,87,79,42,33,60,43,71,38,48,74,44,48,41,74,45,89,62,63,89,40,14,62,54,53,31,49,52,53,50,51,56,38,54,74,68,68,44,56,50,71,26,40,50,24,46,25,22,54,72,47,56,46,42,59,24,83,79,58,3,22,52,43,59,44,31,75,72,24,70,68,46,38,73,78,35,17,55,46,61,50,49,42,49,25,54,50,50,15,51,67,46,47,94,62,63,65,66,56,51,45,41,49,53,32,52,62,37,70,75,28,51,58,52,46,48,54,43,44,53,35,20,53,72,69,68,39,76,84,70,82,75,54,81,65,50,78,92,45,54,62,50,43,62,64,33,43,56,57,48,58,70,38,42,65,32,49,41,52,49,41,53,58,65,64,48,80,84,62,93,79,70,75,82,68,61,80,75,71,72,58,61,74,72,73,58,66,76,50,70,70,71,74,69,78,68,79,72,58,76,77,81,63,85,75,69,66,96,73,70,73,79,67,78,78,81,82,91,82,90,81,84,92,81,87,84,86,75,86,76,87,73,86,79,81,90,79,87,87,68,88,87,81,92,86,90,84,83,86,86,89,82,86,88,83,88,81,84,91,83,84,88,90,82,87,93,78,89,84,91,76,86,87,91,80,74,86,79,76,87,85,78,86,84,74,88,74,83,80,84,81,77,82,76,84,71,81,78,78,74,85,74,85,65,86,66,80,70,76,79,70,70,48,71,67,53,51,51,42,55,51,60,68,33,61,66,53,52,33,49,50,46,27,49,48,53,58,42,49,64,53,45,56,54,41,57,60,48,56,51,80,66,66,44,34,42,49,42,50,62,52,54,49,46,51,54,48,54,54,42,66,33,43,32,34,65,67,54,54,69,72,40,89,53,75,82,69,46,65,66,86,41,70,86,37,33,47,54,79,88,65,39,67,48,53,69,68,25,49,52,44,41,71,73,66,49,52,73,68,55,46,53,52,47,51,52,34,52,52,42,21,52,48,39,24,50,52,42,44,63,70,70,47,73,80,81,39,64,66,44,61,32,36,32,59,57,30,74,89,46,39,75,79,46,54,68,66,36,57,46,55,49,36,72,65,28,54,55,34,51,58,85,59,92,87,63,51,73,66,59,45,48,50,53,35,51,50,30,48,52,48,57,47,69,49,80,78,55,67,75,38,71,72,41,85,48,60,48,44,26,38,42,52,43,32,66,35,54,44,97,88,65,47,63,60,26,43,53,47,27,42,37,38,52,40,58,46,21,33,63,53,30,46,47,66,52,55,52,50,50,52,50,45,55,62,58,56,36,90,90,42,71,81,68,50,63,69,58,49,23,24,53,49,29,37,57,51,64,57,73,74,58,44,56,71,63,81,79,55,69,69,55,44,53,51,42,53,50,50,33,51,52,50,51,52,53,50,49,56,66,74,101,135,80,76,74,71,74,75,74,57,31,62,69,52,75,64,52,35,72,76,36,82,47,35,41,84,32,91,85,44,56,34,20,32,20,30,66,61,60,68,41,73,41,71,17,34,85,53,36,68,57,37,52,55,50,45,60,69,30,69,64,35,46,50,32,43,48,50,46,46,48,46,43,46,49,38,54,68,48,48,68,65,61,42,77,62,49,48,40,40,46,48,25,48,50,40,51,46,37,44,32,59,75,69,54,47,66,58,69,57,35,51,51,48,31,58,28,42,37,64,41,39,68,86,31,71,71,45,63,65,44,70,51,26,38,68,47,44,52,41,43,40,46,47,50,19,49,54,55,42,52,57,51,50,54,44,38,61,69,31,41,22,13,39,30,42,47,83,42,81,50,97,77,36,34,36,34,44,38,32,36,22,30,64,36,82,87,79,40,34,59,42,72,38,49,74,43,49,41,74,46,88,63,62,89,40,14,61,52,52,30,49,52,53,52,49,56,37,53,74,69,68,43,56,51,70,28,40,48,24,46,25,22,56,74,48,56,46,42,60,23,83,79,57,4,21,53,43,60,42,30,74,71,24,71,69,46,39,74,78,36,17,56,44,60,48,48,43,48,25,54,51,49,15,51,66,46,47,93,62,62,63,67,56,51,45,41,49,53,32,51,62,38,70,74,29,50,59,53,46,49,54,42,44,52,35,21,52,73,69,69,39,76,82,69,82,76,54,78,66,50,77,93,45,53,63,51,44,60,64,34,43,58,57,47,59,70,38,42,65,32,50,39,51,48,42,53,57,66,64,48,79,82,64,94,81,69,75,82,69,61,78,76,71,72,58,62,72,73,74,58,68,79,52,72,71,72,75,72,79,68,81,71,61,70,74,76,58,82,66,67,68,88,74,60,70,86,59,68,87,82,78,88,81,85,86,82,82,89,84,94,84,89,86,89,91,79,91,78,84,92,86,90,88,90,85,90,83,89,83,86,84,88,85,94,85,92,83,93,86,85,92,87,92,87,91,93,90,87,88,89,88,92,89,90,92,91,93,91,94,82,89,92,83,92,83,88,91,80,86,77,81,79,78,83,77,79,80,75,80,68,80,74,73,72,79,70,84,60,83,62,80,69,74,79,69,68,48,71,66,53,49,50,43,55,50,60,67,33,59,67,54,50,34,49,51,45,28,48,47,54,59,42,48,64,53,47,56,54,43,58,59,48,55,50,81,65,65,44,33,43,48,42,50,60,52,55,50,47,51,54,50,55,55,42,65,32,44,32,34,66,68,53,52,68,72,42,90,53,78,81,69,46,64,68,86,42,70,86,37,33,47,54,80,87,64,40,66,48,51,69,67,25,50,53,45,40,70,75,64,48,51,73,68,54,48,52,51,48,50,51,35,51,53,44,22,51,48,37,24,50,51,42,43,64,70,70,47,73,78,82,38,63,65,42,62,34,37,31,60,55,31,75,89,45,38,76,79,47,56,69,66,38,58,47,56,49,36,71,65,28,54,56,34,50,59,87,60,90,89,63,53,71,67,61,44,49,50,53,34,52,52,30,47,53,48,57,48,70,47,80,77,52,67,75,37,70,72,41,85,48,60,49,44,26,38,42,53,44,32,67,35,54,44,97,87,65,46,64,58,27,43,51,46,26,42,36,40,50,39,57,46,22,35,63,52,31,48,47,66,52,54,54,49,51,53,49,45,54,62,58,56,35,90,88,43,70,81,67,50,61,68,59,48,24,23,52,50,29,37,56,52,65,56,75,73,58,42,55,71,63,81,79,56,70,69,56,46,53,50,42,53,50,50,31,51,54,50,52,51,53,50,50,57,66,75,101

Secondary structure (DSSP, 8-state):
---------PPP-HHHHHHSTTEEE-SS-TTEEEETTTTEEEE-TTTTHHHHHHHHTSHHHHHHHHHHHHHHHHHHHT-----HHHHHHHHHHHHHHHHHHHTT--GGGHHHHHHHHHHH-TT-HHHHT----HHHHHHHHHHHHHHHHHHHHHHHHHS-EEEE---EE-SSSEEEEEEEEEEETTTTEEEEEEEEEEEE-S---HHHHHHHHHHHHHHTT--GGGEEEEE--S-HHHH-TTTSHHHHHTTT-TT-EE---HHHHHHHHHHHHHTTSSS-HHHHHHHHHHHHHT-HHHHHHHHHHHHHTT----PPPPP-GGGGGGHHHHHHHHHHTHHHHHHHHHHHHS---SS-----TTTT--GGGGS------------------------------------------------------------------------------------------------------------------------------HHHHHHHHHH-HHHHHHHHHHHHHHHHHHHHHHHTT-SS--HHHHHHHHHHHHHHHHHHHB-HHHHHT-SSGGG--TTSGGGBPPGGGS---HHHHHHHHHH--HHHHHHHHHHHHHHHHHHHHHHHHHS-TT-HHHHHHGGG-GGGGGG--HHHHHHHHHH-GGGT-SSTT--HHHHHHHHHHHHHHHHHSPPPHHHHT--SHHHHHHHHHT-B-TTS-BSSHHHHHHHHHHTTS-S-SHHHHHHHHHHHHHS-TT-TT--HHHHHHHHHHHHH--S-GGG----HHHHHHHHHHHHHHHHHHHHHH-/---------PPP-HHHHHHSTTEEE-SS-TTEEEETTTTEEEE-TTTTHHHHHHHHTSHHHHHHHHHHHHHHHHHHHT-----HHHHHHHHHHHHHHHHHHHTT--GGGHHHHHHHHHHH-TT-HHHHT----HHHHHHHHHHHHHHHHHHHHHHHHHS-EEEE---EE-SSSEEEEEEEEEEETTTTEEEEEEEEEEEE-S---HHHHHHHHHHHHHHTT--GGGEEEEE--S-HHHH-TTTSHHHHHTTT-TT-EE---HHHHHHHHHHHHHTTSSS-HHHHHHHHHHHHHT-HHHHHHHHHHHHHTT----PPPPP-GGGGGGHHHHHHHHHHTHHHHHHHHHHHHS---SS-----TTTT--GGGGS------------S------S---STT----------------------------------------------------------------------------------------------------HHHHHHHHHH-HHHHHHHHHHHHHHHHHHHHHHHTT-SS--HHHHHHHHHHHHHHHHHHHB-HHHHHT-SSGGG--TTSGGGBPPGGGS---HHHHHHHHHH--HHHHHHHHHHHHHHHHHHHHHHHHHS-TT-HHHHHHGGG-GGGGGG--HHHHHHHHHH-GGGT-SSTT--HHHHHHHHHHHHHHHHHSPPPHHHHT--SHHHHHHHHHT-B-TTS-BSSHHHHHHHHHHTTS-S-SHHHHHHHHHHHHHS-TT-TT--HHHHHHHHHHHHH--S-GGG----HHHHHHHHHHHHHHHHHHHHHH-

InterPro domains:
  IPR008906 HAT, C-terminal dimerisation domain [PF05699] (717-770)
  IPR012337 Ribonuclease H-like superfamily [SSF53098] (157-350)

Nearest PDB structures (foldseek):
  4d1q-assembly1_B  TM=7.294E-01  e=5.113E-09  Musca domestica
  4d1q-assembly1_H-2  TM=6.301E-01  e=6.875E-09  Musca domestica
  8sjd-assembly1_A  TM=6.571E-01  e=1.243E-08  Musca domestica
  8sjd-assembly1_D  TM=7.269E-01  e=4.531E-07  Musca domestica
  2bw3-assembly1_A  TM=5.991E-01  e=5.465E-08  Musca domestica

Radius of gyration: 45.43 Å; Cα contacts (8 Å, |Δi|>4): 1900; chains: 2; bounding box: 129×119×145 Å

Organism: Patiria miniata (NCBI:txid46514)

Sequence (1612 aa):
MTTKATRKGQFYGKKYGQEFDFITSSKKDKQHAFCKVCRRDVSIAHGGRNDIVKHTKSKLHVDSMSMRTEAHSTMKLTSWASTSQDLNVTRAECLFTAFYLEHNIPLSAASHVGPLLRKAFPNSEEVKKFSSARTKTTCLVHEMAKDGQSRMISSMKASPFAISTDGSNTSSSKLYPIVVNYYDSEVKQVVCSLLSMTELEDQSTGENIAKLLITELKKHDVPWQNCTALGSDNASVMVGRLKGVGTYLKECQPEIIVLGCPNHRIDLAAKAASSAIPFSIDSLLIDVFYYLEASVNRKLELRKFQKLCGNEVQAVLKHVCTRWLFLGQCLPRFLNQWNALQIFFEEEQKPKGKGAKKQSPADQISPNIQAFRIPKMLPGSSNMTSKSADGVSSILASKSSSSSTPPSTSKGSSPQRHAASQGEKRQVDGTVQTCKRQRTESVKTTKKPNVHPPVAAASKVGKPSGSSKKKPSTPKPSVASSHGRNTSKTEEGNEETRQQRIATALQSKYKLAVAHFLSQSISAFDRKSVILQTRSPYVHKLKRELEGLLLDLYSKFVEPEAIKAVTDLTYVNYKNPKNQKEDKELVIGSETRDIMDKELDDTDCKKFFAMVRLYYTKACDYIVTKFPLKSVVLAHAEVADCSLRVNAKFSSVKYFTDKFPCMLFVKEDETKYEATDILQSQFLAYQLADIPEAVQNETDCDKQWAVLAAEKDPSGQLCYDRLAKVMLGILTIPHSNAECERVFSQVRKNKTDFRGSMSTDVLSSVLITKAQQRGPCYSRDFDDKFLRRAKSATYRTLNESDARVLMTTKATRKGQFYGKKYGQEFDFITSSKKDKQHAFCKVCRRDVSIAHGGRNDIVKHTKSKLHVDSMSMRTEAHSTMKLTSWASTSQDLNVTRAECLFTAFYLEHNIPLSAASHVGPLLRKAFPNSEEVKKFSSARTKTTCLVHEMAKDGQSRMISSMKASPFAISTDGSNTSSSKLYPIVVNYYDSEVKQVVCSLLSMTELEDQSTGENIAKLLITELKKHDVPWQNCTALGSDNASVMVGRLKGVGTYLKECQPEIIVLGCPNHRIDLAAKAASSAIPFSIDSLLIDVFYYLEASVNRKLELRKFQKLCGNEVQAVLKHVCTRWLFLGQCLPRFLNQWNALQIFFEEEQKPKGKGAKKQSPADQISPNIQAFRIPKMLPGSSNMTSKSADGVSSILASKSSSSSTPPSTSKGSSPQRHAASQGEKRQVDGTVQTCKRQRTESVKTTKKPNVHPPVAAASKVGKPSGSSKKKPSTPKPSVASSHGRNTSKTEEGNEETRQQRIATALQSKYKLAVAHFLSQSISAFDRKSVILQTRSPYVHKLKRELEGLLLDLYSKFVEPEAIKAVTDLTYVNYKNPKNQKEDKELVIGSETRDIMDKELDDTDCKKFFAMVRLYYTKACDYIVTKFPLKSVVLAHAEVADCSLRVNAKFSSVKYFTDKFPCMLFVKEDETKYEATDILQSQFLAYQLADIPEAVQNETDCDKQWAVLAAEKDPSGQLCYDRLAKVMLGILTIPHSNAECERVFSQVRKNKTDFRGSMSTDVLSSVLITKAQQRGPCYSRDFDDKFLRRAKSATYRTLNESDARVL

Foldseek 3Di:
DPPPPPQQFDFDDPVLCVVDVQWAQDPPGRQWIAGNQLRDTFGNRPPNNVSVVVVCVDPSSVVSVVVVVCVVVCCVVCVVPCPVLNLVLLVVLLLVLLVCLVQLNDLQCQQVVLVVQCVVCVPDPSSPPNHDHSLLSLLSLLLLLVVLLVLVLVQLQQAAKAWEWEWDDDPQWIKIWTKMWGQDLVVLATAIFTNWIDTQNDDLALVSVLVVVVVSCVVSPRQLLRHAEYEYAPDCRDQPCPGHVVNVSCVRAVNYHYAHFVLVLLQVLLVLLCVLPPDDPLVLLQLVQVVCVVDVVLLVQLQVLCVVVVHDNDHQDHDDVSRNLCCLVRLVVCLSSLVSVLVSLVVVPPPPDPDDDPPPVVPPPPVVVPPVPVPPPPPPPPPDDPDDPDDPDDPVDDPDDDDDDDDDDDPDDDDDDDDDDDDDDDDDDDDDDYDDDYDDDDDDDDDDDDDDDDDDDDDDPDDDDDDDDDDDDDDDPPPPPPPPPPPDPPPPPCPDDSSRVNNVLSPDLLNSLVSLLSSVVSVLSVVLSVVLLDRFQDLLCLLVSLVVSLVVLCQQWFAVVQCVVDPQNLPRPLVDPVRTDDLVRHRRDPVSVVSCVPPNDPVSSVVSSVSSSSSSVSSNVSSSPPHVNVPPLSVLLNCLPLVCLQVHDVVSLVVQCVSRVSLQDPDDPDDPVVSSVLQVVLSVCSNPDDQDPLLVPDPGSSSSLSVLLCDADPVGHRRCVSVSSSSSSSSSHRNRNSVNVVLVVSVPSNCDPVNPPDDSSSSGSSSSSVSPDDDRSNPDDDDPVSSVVSVVSSVVSVVVVVVVVD/DPPPPPQAFDFDDPVLCVVDVQWDQDPPGRQWIAGNQLRDTFGNRPPNNVSVVVVCVDPSSVVSVVVVVCCVVCCVVCVVPCPVLNLVLLVVLLLVLLVCLVQLNPLQCQQVVLVVQCVVPVPDPSSPPNHDHSLLSLLSLLLLLVVLLVLVLVQLQQAAKAWEWEWDDDPQWIKIWTKMWGQDLVVLATFIFTNWIDTQNDDLALVSVLVVVVVSCVVSPRQLLRHAEYEYAPDCRDQPCPGHVVNVSCVRAVNYHYAHFVLVLLQVLLVLLCVLPPDDPLVLLQLVQVVCVVDVVLLVQLQVLCVVVVHPNDHQDHDDVVRNLCCLVRLVVCLSSLVSVLVSLVVVPPPPDPDDDPPPVVPPPPVVVPPVPVPPPPPPDPPPPPDDPDDDPDDVDDDDDDDDDDDDDDDYYDDDDDDDDDDDDDDYYYYDDDDDDDDDYDDDYDYDDDDDDYYDDDDDDDDDDDDDDDPDDPDDPPPPPPVPVPPDPPPPPCPDPSSRVNNVLSPDLLNSLVSLLSSVVSVLSVVLSVVLLDRFQDLLCLLVSLVVSLVVLCQQWFAVVQCVVDPQNLPRPLVDPVRTDDLVRHRRDPVSVVSCVPPNDPVSSVVSSVSSSSSSVSSNVSSSVPHVNVPPLSVLLNCLPLVCLQVHDVVSLVVSCVSRVSLQDDDDPDDPVVSSVLQVVLSVCSNPDDQDPLLVPDPGSSSSLSVLLCDADPVGHRRNVSVSSSSSSSSSHRNRNSVNVVLVVSVDSNCDPVNPPDDSSSVGSSSSSVSPDDDRSNPDDDDPVSSVVSVVSSVVSVVVVVVVVD

pLDDT: mean 75.28, std 29.04, range [12.8, 98.19]